Protein 2MT3 (pdb70)

Nearest PDB structures (foldseek):
  2mt3-assembly1_A  TM=6.277E-01  e=4.076E-09  Escherichia coli
  2mt3-assembly1_A  TM=5.924E-01  e=8.903E-10  Escherichia coli
  2mt3-assembly1_A  TM=6.168E-01  e=3.777E-09  Escherichia coli
  2mt3-assembly1_A  TM=5.822E-01  e=3.063E-09  Escherichia coli
  2mt3-assembly1_A  TM=6.015E-01  e=1.129E-09  Escherichia coli

InterPro domains:
  IPR000394 RNA polymerase sigma factor 54 [PF00309] (5-48)
  IPR000394 RNA polymerase sigma factor 54 [PIRSF000774] (1-475)
  IPR000394 RNA polymerase sigma factor 54 [PR00045] (186-203)
  IPR000394 RNA polymerase sigma factor 54 [PR00045] (376-388)
  IPR000394 RNA polymerase sigma factor 54 [PR00045] (392-403)
  IPR000394 RNA polymerase sigma factor 54 [PR00045] (450-468)
  IPR000394 RNA polymerase sigma factor 54 [PS00717] (364-383)
  IPR000394 RNA polymerase sigma factor 54 [PS00718] (455-462)
  IPR000394 RNA polymerase sigma factor 54 [PTHR32248] (1-476)
  IPR000394 RNA polymerase sigma factor 54 [TIGR02395] (9-474)
  IPR007046 RNA polymerase sigma factor 54, core-binding domain [PF04963] (116-303)
  IPR007634 RNA polymerase sigma factor 54, DNA-binding [PF04552] (317-475)
  IPR038709 RNA polymerase sigma-54 factor, core-binding domain superfamily [G3DSA:1.10.10.1330] (121-193)

GO terms:
  GO:0000976 transcription cis-regulatory region binding (F, IPI)
  GO:0001216 DNA-binding transcription activator activity (F, IPI)
  GO:0032993 protein-DNA co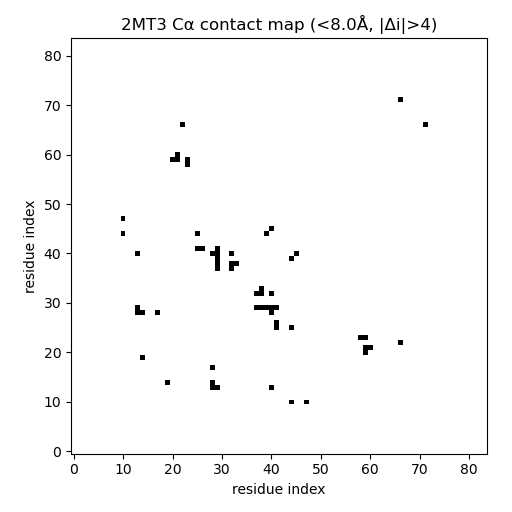mplex (C, IPI)
  GO:0000976 transcription cis-regulatory region binding (F, IMP)
  GO:0001216 DNA-binding transcription activator activity (F, IMP)
  GO:0032993 protein-DNA complex (C, IMP)
  GO:0045893 positive regulation of DNA-templated transcription (P, IDA)

Solvent-accessible surface area: 7852 Å² total; per-residue (Å²): 198,76,73,80,89,61,52,161,60,76,10,140,124,24,74,69,70,63,100,36,64,126,37,94,66,54,69,110,18,5,67,86,50,56,123,135,51,71,124,85,2,142,162,41,12,40,127,76,133,148,81,64,75,131,79,122,118,76,105,155,69,161,164,75,56,115,72,86,79,82,102,167,121,52,77,72,151,155,124,164,121,169,163,237

Organism: Escherichia coli (strain K12) (NCBI:txid83333)

Secondary structure (DSSP, 8-state):
-THHHHTTTHHHHHHHTS-TTS---SSHHHHHHHTTT---HHHHHHHHHHHH-PPTT-S--SS--STTTTT--HHHHT------

Structure (mmCIF, N/CA/C/O backbone):
data_2MT3
#
_entry.id   2MT3
#
loop_
_atom_site.group_PDB
_atom_site.id
_atom_site.type_symbol
_atom_site.label_atom_id
_atom_site.label_alt_id
_atom_site.label_comp_id
_atom_site.label_asym_id
_atom_site.label_entity_id
_atom_site.label_seq_id
_atom_site.pdbx_PDB_ins_code
_atom_site.Cartn_x
_atom_site.Cartn_y
_atom_site.Cartn_z
_atom_site.occupancy
_atom_site.B_iso_or_equiv
_atom_site.auth_seq_id
_atom_site.auth_comp_id
_atom_site.auth_asym_id
_atom_site.auth_atom_id
_atom_site.pdbx_PDB_model_num
ATOM 1 N N . GLU A 1 1 ? -18.666 -0.205 -4.503 1.00 4.00 414 GLU A N 1
ATOM 2 C CA . GLU A 1 1 ? -17.902 -0.206 -5.745 1.00 74.25 414 GLU A CA 1
ATOM 3 C C . GLU A 1 1 ? -17.043 1.050 -5.858 1.00 15.14 414 GLU A C 1
ATOM 4 O O . GLU A 1 1 ? -16.005 1.048 -6.518 1.00 30.11 414 GLU A O 1
ATOM 16 N N . ALA A 1 2 ? -17.486 2.122 -5.208 1.00 25.11 415 ALA A N 1
ATOM 17 C CA . ALA A 1 2 ? -16.758 3.385 -5.233 1.00 23.51 415 ALA A CA 1
ATOM 18 C C . ALA A 1 2 ? -15.544 3.337 -4.311 1.00 63.33 415 ALA A C 1
ATOM 19 O O . ALA A 1 2 ? -14.747 4.274 -4.270 1.00 23.13 415 ALA A O 1
ATOM 26 N N . SER A 1 3 ? -15.410 2.239 -3.573 1.00 43.51 416 SER A N 1
ATOM 27 C CA . SER A 1 3 ? -14.295 2.072 -2.648 1.00 61.22 416 SER A CA 1
ATOM 28 C C . SER A 1 3 ? -12.997 1.804 -3.404 1.00 72.15 416 SER A C 1
ATOM 29 O O . SER A 1 3 ? -11.905 2.027 -2.883 1.00 43.33 416 SER A O 1
ATOM 37 N N . SER A 1 4 ? -13.126 1.323 -4.637 1.00 54.51 417 SER A N 1
ATOM 38 C CA . SER A 1 4 ? -11.965 1.021 -5.465 1.00 61.21 417 SER A CA 1
ATOM 39 C C . SER A 1 4 ? -11.081 2.253 -5.633 1.00 11.25 417 SER A C 1
ATOM 40 O O . SER A 1 4 ? -9.860 2.145 -5.754 1.00 13.33 417 SER A O 1
ATOM 48 N N . THR A 1 5 ? -11.707 3.426 -5.639 1.00 0.24 418 THR A N 1
ATOM 49 C CA . THR A 1 5 ? -10.980 4.680 -5.792 1.00 64.32 418 THR A CA 1
ATOM 50 C C . THR A 1 5 ? -10.412 5.153 -4.459 1.00 22.20 418 THR A C 1
ATOM 51 O O . THR A 1 5 ? -9.433 5.898 -4.420 1.00 21.42 418 THR A O 1
ATOM 62 N N . ALA A 1 6 ? -11.032 4.715 -3.368 1.00 40.02 419 ALA A N 1
ATOM 63 C CA . ALA A 1 6 ? -10.586 5.092 -2.033 1.00 30.04 419 ALA A CA 1
ATOM 64 C C . ALA A 1 6 ? -9.237 4.460 -1.706 1.00 11.53 419 ALA A C 1
ATOM 65 O O . ALA A 1 6 ? -8.467 4.997 -0.909 1.00 2.30 419 ALA A O 1
ATOM 72 N N . ILE A 1 7 ? -8.958 3.318 -2.325 1.00 12.33 420 ILE A N 1
ATOM 73 C CA . ILE A 1 7 ? -7.702 2.615 -2.099 1.00 22.30 420 ILE A CA 1
ATOM 74 C C . ILE A 1 7 ? -6.563 3.257 -2.885 1.00 34.52 420 ILE A C 1
ATOM 75 O O . ILE A 1 7 ? -5.391 3.088 -2.549 1.00 32.14 420 ILE A O 1
ATOM 91 N N . ARG A 1 8 ? -6.917 3.995 -3.932 1.00 31.50 421 ARG A N 1
ATOM 92 C CA . ARG A 1 8 ? -5.925 4.663 -4.766 1.00 32.33 421 ARG A CA 1
ATOM 93 C C . ARG A 1 8 ? -4.986 5.515 -3.917 1.00 34.25 421 ARG A C 1
ATOM 94 O O . ARG A 1 8 ? -3.829 5.727 -4.276 1.00 42.12 421 ARG A O 1
ATOM 115 N N . ALA A 1 9 ? -5.494 6.001 -2.789 1.00 32.45 422 ALA A N 1
ATOM 116 C CA . ALA A 1 9 ? -4.701 6.828 -1.888 1.00 32.12 422 ALA A CA 1
ATOM 117 C C . ALA A 1 9 ? -3.991 5.975 -0.842 1.00 10.53 422 ALA A C 1
ATOM 118 O O . ALA A 1 9 ? -2.962 6.375 -0.295 1.00 62.42 422 ALA A O 1
ATOM 125 N N . LEU A 1 10 ? -4.546 4.801 -0.567 1.00 35.45 423 LEU A N 1
ATOM 126 C CA . LEU A 1 10 ? -3.966 3.891 0.415 1.00 11.15 423 LEU A CA 1
ATOM 127 C C . LEU A 1 10 ? -2.526 3.543 0.051 1.00 14.23 423 LEU A C 1
ATOM 128 O O . LEU A 1 10 ? -1.625 3.630 0.886 1.00 75.02 423 LEU A O 1
ATOM 144 N N . VAL A 1 11 ? -2.316 3.151 -1.201 1.00 75.23 424 VAL A N 1
ATOM 145 C CA . VAL A 1 11 ? -0.986 2.793 -1.677 1.00 63.05 424 VAL A CA 1
ATOM 146 C C . VAL A 1 11 ? -0.025 3.970 -1.559 1.00 4.41 424 VAL A C 1
ATOM 147 O O . VAL A 1 11 ? 1.194 3.797 -1.582 1.00 61.43 424 VAL A O 1
ATOM 160 N N . LYS A 1 12 ? -0.581 5.170 -1.431 1.00 3.40 425 LYS A N 1
ATOM 161 C CA . LYS A 1 12 ? 0.226 6.379 -1.307 1.00 32.34 425 LYS A CA 1
ATOM 162 C C . LYS A 1 12 ? 0.738 6.546 0.120 1.00 10.53 425 LYS A C 1
ATOM 163 O O . LYS A 1 12 ? 1.803 7.121 0.345 1.00 4.02 425 LYS A O 1
ATOM 182 N N . LYS A 1 13 ? -0.027 6.040 1.082 1.00 43.31 426 LYS A N 1
ATOM 183 C CA . LYS A 1 13 ? 0.350 6.131 2.487 1.00 3.24 426 LYS A CA 1
ATOM 184 C C . LYS A 1 13 ? 1.590 5.290 2.774 1.00 72.52 426 LYS A C 1
ATOM 185 O O . LYS A 1 13 ? 2.409 5.642 3.623 1.00 23.23 426 LYS A O 1
ATOM 204 N N . LEU A 1 14 ? 1.722 4.177 2.060 1.00 51.35 427 LEU A N 1
ATOM 205 C CA . LEU A 1 14 ? 2.863 3.286 2.236 1.00 61.21 427 LEU A CA 1
ATOM 206 C C . LEU A 1 14 ? 4.173 4.017 1.961 1.00 1.34 427 LEU A C 1
ATOM 207 O O . LEU A 1 14 ? 5.240 3.586 2.400 1.00 12.02 427 LEU A O 1
ATOM 223 N N . ILE A 1 15 ? 4.084 5.126 1.235 1.00 4.41 428 ILE A N 1
ATOM 224 C CA . ILE A 1 15 ? 5.262 5.919 0.905 1.00 2.35 428 ILE A CA 1
ATOM 225 C C . ILE A 1 15 ? 5.148 7.333 1.466 1.00 31.21 428 ILE A C 1
ATOM 226 O O . ILE A 1 15 ? 6.119 8.089 1.474 1.00 20.43 428 ILE A O 1
ATOM 242 N N . ALA A 1 16 ? 3.955 7.682 1.936 1.00 51.52 429 ALA A N 1
ATOM 243 C CA . ALA A 1 16 ? 3.714 9.004 2.502 1.00 22.32 429 ALA A CA 1
ATOM 244 C C . ALA A 1 16 ? 4.221 9.086 3.938 1.00 44.20 429 ALA A C 1
ATOM 245 O O . ALA A 1 16 ? 4.571 10.162 4.422 1.00 45.23 429 ALA A O 1
ATOM 252 N N . ALA A 1 17 ? 4.257 7.943 4.614 1.00 24.25 430 ALA A N 1
ATOM 253 C CA . ALA A 1 17 ? 4.723 7.886 5.995 1.00 50.14 430 ALA A CA 1
ATOM 254 C C . ALA A 1 17 ? 6.051 7.144 6.096 1.00 61.32 430 ALA A C 1
ATOM 255 O O . ALA A 1 17 ? 6.272 6.374 7.030 1.00 71.21 430 ALA A O 1
ATOM 262 N N . GLU A 1 18 ? 6.931 7.380 5.128 1.00 3.10 431 GLU A N 1
ATOM 263 C CA . GLU A 1 18 ? 8.237 6.731 5.109 1.00 42.51 431 GLU A CA 1
ATOM 264 C C . GLU A 1 18 ? 9.287 7.640 4.475 1.00 74.12 431 GLU A C 1
ATOM 265 O O . GLU A 1 18 ? 9.006 8.789 4.139 1.00 40.45 431 GLU A O 1
ATOM 277 N N . ASN A 1 19 ? 10.497 7.114 4.315 1.00 0.45 432 ASN A N 1
ATOM 278 C CA . ASN A 1 19 ? 11.590 7.878 3.723 1.00 34.40 432 ASN A CA 1
ATOM 279 C C . ASN A 1 19 ? 11.994 7.291 2.374 1.00 53.02 432 ASN A C 1
ATOM 280 O O . ASN A 1 19 ? 13.037 6.653 2.234 1.00 62.40 432 ASN A O 1
ATOM 291 N N . PRO A 1 20 ? 11.149 7.512 1.356 1.00 41.14 433 PRO A N 1
ATOM 292 C CA . PRO A 1 20 ? 11.397 7.015 -0.001 1.00 3.10 433 PRO A CA 1
ATOM 293 C C . PRO A 1 20 ? 12.558 7.735 -0.679 1.00 10.22 433 PRO A C 1
ATOM 294 O O . PRO A 1 20 ? 12.918 7.422 -1.813 1.00 73.31 433 PRO A O 1
ATOM 305 N N . ALA A 1 21 ? 13.140 8.701 0.024 1.00 42.42 434 ALA A N 1
ATOM 306 C CA . ALA A 1 21 ? 14.262 9.464 -0.510 1.00 10.13 434 ALA A CA 1
ATOM 307 C C . ALA A 1 21 ? 15.312 8.542 -1.119 1.00 64.13 434 ALA A C 1
ATOM 308 O O . ALA A 1 21 ? 15.524 8.541 -2.332 1.00 44.02 434 ALA A O 1
ATOM 315 N N . LYS A 1 22 ? 15.969 7.758 -0.271 1.00 34.22 435 LYS A N 1
ATOM 316 C CA . LYS A 1 22 ? 16.997 6.830 -0.725 1.00 63.22 435 LYS A CA 1
ATOM 317 C C . LYS A 1 22 ? 16.372 5.561 -1.296 1.00 52.35 435 LYS A C 1
ATOM 318 O O . LYS A 1 22 ? 16.537 5.234 -2.472 1.00 30.02 435 LYS A O 1
ATOM 337 N N . PRO A 1 23 ? 15.635 4.830 -0.448 1.00 31.35 436 PRO A N 1
ATOM 338 C CA . PRO A 1 23 ? 14.968 3.587 -0.847 1.00 21.32 436 PRO A CA 1
ATOM 339 C C . PRO A 1 23 ? 13.803 3.834 -1.799 1.00 62.12 436 PRO A C 1
ATOM 340 O O . PRO A 1 23 ? 13.470 4.980 -2.104 1.00 73.34 436 PRO A O 1
ATOM 351 N N . LEU A 1 24 ? 13.187 2.753 -2.266 1.00 3.42 437 LEU A N 1
ATOM 352 C CA . LEU A 1 24 ? 12.058 2.853 -3.184 1.00 60.00 437 LEU A CA 1
ATOM 353 C C . LEU A 1 24 ? 11.490 1.473 -3.500 1.00 13.20 437 LEU A C 1
ATOM 354 O O . LEU A 1 24 ? 10.937 1.250 -4.577 1.00 40.20 437 LEU A O 1
ATOM 370 N N . SER A 1 25 ? 11.628 0.551 -2.553 1.00 33.12 438 SER A N 1
ATOM 371 C CA . SER A 1 25 ? 11.129 -0.808 -2.731 1.00 5.14 438 SER A CA 1
ATOM 372 C C . SER A 1 25 ? 10.148 -1.176 -1.622 1.00 23.21 438 SER A C 1
ATOM 373 O O . SER A 1 25 ? 10.040 -0.475 -0.615 1.00 62.44 438 SER A O 1
ATOM 381 N N . ASP A 1 26 ? 9.435 -2.280 -1.814 1.00 62.45 439 ASP A N 1
ATOM 382 C CA . ASP A 1 26 ? 8.463 -2.744 -0.831 1.00 50.14 439 ASP A CA 1
ATOM 383 C C . ASP A 1 26 ? 9.158 -3.188 0.452 1.00 14.12 439 ASP A C 1
ATOM 384 O O . ASP A 1 26 ? 10.290 -2.791 0.726 1.00 1.22 439 ASP A O 1
ATOM 393 N N . SER A 1 27 ? 8.471 -4.013 1.236 1.00 15.30 440 SER A N 1
ATOM 394 C CA . SER A 1 27 ? 9.019 -4.507 2.493 1.00 3.14 440 SER A CA 1
ATOM 395 C C . SER A 1 27 ? 8.986 -3.421 3.565 1.00 73.13 440 SER A C 1
ATOM 396 O O . SER A 1 27 ? 8.295 -3.551 4.576 1.00 41.32 440 SER A O 1
ATOM 404 N N . LYS A 1 28 ? 9.737 -2.350 3.336 1.00 41.52 441 LYS A N 1
ATOM 405 C CA . LYS A 1 28 ? 9.794 -1.239 4.279 1.00 43.12 441 LYS A CA 1
ATOM 406 C C . LYS A 1 28 ? 8.392 -0.783 4.668 1.00 52.54 441 LYS A C 1
ATOM 407 O O . LYS A 1 28 ? 8.041 -0.757 5.848 1.00 21.22 441 LYS A O 1
ATOM 426 N N . LEU A 1 29 ? 7.593 -0.424 3.669 1.00 61.15 442 LEU A N 1
ATOM 427 C CA . LEU A 1 29 ? 6.227 0.030 3.906 1.00 2.00 442 LEU A CA 1
ATOM 428 C C . LEU A 1 29 ? 5.439 -1.006 4.701 1.00 25.13 442 LEU A C 1
ATOM 429 O O . LEU A 1 29 ? 4.578 -0.661 5.511 1.00 41.51 442 LEU A O 1
ATOM 445 N N . THR A 1 30 ? 5.742 -2.279 4.467 1.00 35.41 443 THR A N 1
ATOM 446 C CA . THR A 1 30 ? 5.063 -3.366 5.162 1.00 61.22 443 THR A CA 1
ATOM 447 C C . THR A 1 30 ? 5.612 -3.544 6.573 1.00 71.23 443 THR A C 1
ATOM 448 O O . THR A 1 30 ? 4.973 -4.162 7.424 1.00 31.31 443 THR A O 1
ATOM 459 N N . SER A 1 31 ? 6.799 -2.998 6.814 1.00 25.11 444 SER A N 1
ATOM 460 C CA . SER A 1 31 ? 7.436 -3.100 8.122 1.00 12.42 444 SER A CA 1
ATOM 461 C C . SER A 1 31 ? 6.612 -2.378 9.185 1.00 71.35 444 SER A C 1
ATOM 462 O O . SER A 1 31 ? 6.252 -2.960 10.209 1.00 4.21 444 SER A O 1
ATOM 470 N N . LEU A 1 32 ? 6.316 -1.108 8.933 1.00 42.11 445 LEU A N 1
ATOM 471 C CA . LEU A 1 32 ? 5.534 -0.305 9.867 1.00 44.12 445 LEU A CA 1
ATOM 472 C C . LEU A 1 32 ? 4.202 -0.978 10.181 1.00 40.24 445 LEU A C 1
ATOM 473 O O . LEU A 1 32 ? 3.652 -0.812 11.270 1.00 31.02 445 LEU A O 1
ATOM 489 N N . LEU A 1 33 ? 3.689 -1.739 9.220 1.00 21.14 446 LEU A N 1
ATOM 490 C CA . LEU A 1 33 ? 2.422 -2.440 9.395 1.00 73.13 446 LEU A CA 1
ATOM 491 C C . LEU A 1 33 ? 2.627 -3.761 10.129 1.00 74.44 446 LEU A C 1
ATOM 492 O O . LEU A 1 33 ? 1.790 -4.173 10.932 1.00 11.23 446 LEU A O 1
ATOM 508 N N . SER A 1 34 ? 3.746 -4.421 9.848 1.00 50.11 447 SER A N 1
ATOM 509 C CA . SER A 1 34 ? 4.060 -5.697 10.480 1.00 5.32 447 SER A CA 1
ATOM 510 C C . SER A 1 34 ? 4.467 -5.496 11.937 1.00 41.41 447 SER A C 1
ATOM 511 O O . SER A 1 34 ? 4.546 -6.452 12.708 1.00 53.55 447 SER A O 1
ATOM 519 N N . GLU A 1 35 ? 4.724 -4.244 12.306 1.00 62.54 448 GLU A N 1
ATOM 520 C CA . GLU A 1 35 ? 5.124 -3.918 13.669 1.00 14.54 448 GLU A CA 1
ATOM 521 C C . GLU A 1 35 ? 4.093 -4.424 14.674 1.00 12.33 448 GLU A C 1
ATOM 522 O O . GLU A 1 35 ? 4.432 -4.765 15.807 1.00 71.41 448 GLU A O 1
ATOM 534 N N . GLN A 1 36 ? 2.834 -4.468 14.250 1.00 11.35 449 GLN A N 1
ATOM 535 C CA . GLN A 1 36 ? 1.754 -4.931 15.113 1.00 14.45 449 GLN A CA 1
ATOM 536 C C . GLN A 1 36 ? 1.321 -6.343 14.734 1.00 52.11 449 GLN A C 1
ATOM 537 O O . GLN A 1 36 ? 0.828 -7.098 15.571 1.00 53.12 449 GLN A O 1
ATOM 551 N N . GLY A 1 37 ? 1.509 -6.693 13.465 1.00 34.51 450 GLY A N 1
ATOM 552 C CA . GLY A 1 37 ? 1.132 -8.014 12.997 1.00 74.31 450 GLY A CA 1
ATOM 553 C C . GLY A 1 37 ? 0.492 -7.982 11.623 1.00 13.31 450 GLY A C 1
ATOM 554 O O . GLY A 1 37 ? 0.216 -9.028 11.035 1.00 51.32 450 GLY A O 1
ATOM 558 N N . ILE A 1 38 ? 0.254 -6.779 11.112 1.00 54.24 451 ILE A N 1
ATOM 559 C CA . ILE A 1 38 ? -0.359 -6.615 9.799 1.00 64.01 451 ILE A CA 1
ATOM 560 C C . ILE A 1 38 ? 0.551 -7.149 8.698 1.00 72.53 451 ILE A C 1
ATOM 561 O O . ILE A 1 38 ? 1.771 -7.193 8.853 1.00 32.42 451 ILE A O 1
ATOM 577 N N . MET A 1 39 ? -0.052 -7.553 7.584 1.00 22.32 452 MET A N 1
ATOM 578 C CA . MET A 1 39 ? 0.704 -8.082 6.455 1.00 65.00 452 MET A CA 1
ATOM 579 C C . MET A 1 39 ? -0.154 -8.118 5.195 1.00 72.52 452 MET A C 1
ATOM 580 O O . MET A 1 39 ? -0.579 -9.186 4.751 1.00 4.34 452 MET A O 1
ATOM 594 N N . VAL A 1 40 ? -0.407 -6.946 4.622 1.00 0.20 453 VAL A N 1
ATOM 595 C CA . VAL A 1 40 ? -1.214 -6.844 3.412 1.00 35.13 453 VAL A CA 1
ATOM 596 C C . VAL A 1 40 ? -0.476 -6.077 2.321 1.00 24.33 453 VAL A C 1
ATOM 597 O O . VAL A 1 40 ? -0.501 -6.461 1.152 1.00 33.44 453 VAL A O 1
ATOM 610 N N . ALA A 1 41 ? 0.183 -4.991 2.712 1.00 50.04 454 ALA A N 1
ATOM 611 C CA . ALA A 1 41 ? 0.932 -4.171 1.767 1.00 33.12 454 ALA A CA 1
ATOM 612 C C . ALA A 1 41 ? 1.842 -5.030 0.896 1.00 51.11 454 ALA A C 1
ATOM 613 O O . ALA A 1 41 ? 2.145 -4.672 -0.243 1.00 30.44 454 ALA A O 1
ATOM 620 N N . ARG A 1 42 ? 2.275 -6.163 1.438 1.00 23.21 455 ARG A N 1
ATOM 621 C CA . ARG A 1 42 ? 3.153 -7.072 0.710 1.00 12.22 455 ARG A CA 1
ATOM 622 C C . ARG A 1 42 ? 2.592 -7.375 -0.676 1.00 71.21 455 ARG A C 1
ATOM 623 O O . ARG A 1 42 ? 3.185 -7.008 -1.690 1.00 61.25 455 ARG A O 1
ATOM 644 N N . ARG A 1 43 ? 1.446 -8.048 -0.711 1.00 2.20 456 ARG A N 1
ATOM 645 C CA . ARG A 1 43 ? 0.806 -8.402 -1.972 1.00 63.12 456 ARG A CA 1
ATOM 646 C C . ARG A 1 43 ? -0.078 -7.263 -2.472 1.00 21.31 456 ARG A C 1
ATOM 647 O O . ARG A 1 43 ? -0.231 -7.064 -3.678 1.00 4.24 456 ARG A O 1
ATOM 668 N N . THR A 1 44 ? -0.660 -6.518 -1.537 1.00 24.41 457 THR A N 1
ATOM 669 C CA . THR A 1 44 ? -1.530 -5.401 -1.882 1.00 23.24 457 THR A CA 1
ATOM 670 C C . THR A 1 44 ? -0.791 -4.368 -2.724 1.00 64.35 457 THR A C 1
ATOM 671 O O . THR A 1 44 ? -1.162 -4.104 -3.868 1.00 35.21 457 THR A O 1
ATOM 682 N N . VAL A 1 45 ? 0.259 -3.787 -2.153 1.00 43.40 458 VAL A N 1
ATOM 683 C CA . VAL A 1 45 ? 1.052 -2.783 -2.853 1.00 64.21 458 VAL A CA 1
ATOM 684 C C . VAL A 1 45 ? 1.457 -3.272 -4.240 1.00 14.44 458 VAL A C 1
ATOM 685 O O . VAL A 1 45 ? 1.369 -2.532 -5.219 1.00 72.02 458 VAL A O 1
ATOM 698 N N . ALA A 1 46 ? 1.899 -4.522 -4.315 1.00 25.45 459 ALA A N 1
ATOM 699 C CA . ALA A 1 46 ? 2.315 -5.111 -5.582 1.00 0.04 459 ALA A CA 1
ATOM 700 C C . ALA A 1 46 ? 1.137 -5.236 -6.542 1.00 12.44 459 ALA A C 1
ATOM 701 O O . ALA A 1 46 ? 1.270 -4.986 -7.740 1.00 34.20 459 ALA A O 1
ATOM 708 N N . LYS A 1 47 ? -0.017 -5.624 -6.008 1.00 45.21 460 LYS A N 1
ATOM 709 C CA . LYS A 1 47 ? -1.220 -5.781 -6.817 1.00 25.42 460 LYS A CA 1
ATOM 710 C C . LYS A 1 47 ? -1.631 -4.453 -7.444 1.00 74.51 460 LYS A C 1
ATOM 711 O O . LYS A 1 47 ? -1.980 -4.395 -8.623 1.00 54.24 460 LYS A O 1
ATOM 730 N N . TYR A 1 48 ? -1.587 -3.390 -6.649 1.00 70.13 461 TYR A N 1
ATOM 731 C CA . TYR A 1 48 ? -1.957 -2.063 -7.127 1.00 5.01 461 TYR A CA 1
ATOM 732 C C . TYR A 1 48 ? -0.836 -1.453 -7.963 1.00 65.31 461 TYR A C 1
ATOM 733 O O . TYR A 1 48 ? -1.080 -0.623 -8.839 1.00 33.23 461 TYR A O 1
ATOM 751 N N . ARG A 1 49 ? 0.395 -1.872 -7.686 1.00 60.14 462 ARG A N 1
ATOM 752 C CA . ARG A 1 49 ? 1.555 -1.368 -8.412 1.00 12.13 462 ARG A CA 1
ATOM 753 C C . ARG A 1 49 ? 1.351 -1.494 -9.919 1.00 15.44 462 ARG A C 1
ATOM 754 O O . ARG A 1 49 ? 1.536 -0.531 -10.662 1.00 4.43 462 ARG A O 1
ATOM 775 N N . GLU A 1 50 ? 0.968 -2.687 -10.361 1.00 74.23 463 GLU A N 1
ATOM 776 C CA . GLU A 1 50 ? 0.740 -2.938 -11.779 1.00 73.25 463 GLU A CA 1
ATOM 777 C C . GLU A 1 50 ? -0.418 -2.093 -12.302 1.00 75.33 463 GLU A C 1
ATOM 778 O O . GLU A 1 50 ? -0.514 -1.824 -13.500 1.00 25.23 463 GLU A O 1
ATOM 790 N N . SER A 1 51 ? -1.297 -1.679 -11.395 1.00 53.54 464 SER A N 1
ATOM 791 C CA . SER A 1 51 ? -2.452 -0.868 -11.765 1.00 21.05 464 SER A CA 1
ATOM 792 C C . SER A 1 51 ? -2.053 0.593 -11.952 1.00 22.41 464 SER A C 1
ATOM 793 O O . SER A 1 51 ? -2.268 1.176 -13.015 1.00 73.22 464 SER A O 1
ATOM 801 N N . LEU A 1 52 ? -1.470 1.178 -10.912 1.00 20.04 465 LEU A N 1
ATOM 802 C CA . LEU A 1 52 ? -1.040 2.571 -10.960 1.00 3.13 465 LEU A CA 1
ATOM 803 C C . LEU A 1 52 ? -0.056 2.798 -12.103 1.00 55.25 465 LEU A C 1
ATOM 804 O O . LEU A 1 52 ? -0.228 3.712 -12.911 1.00 21.35 465 LEU A O 1
ATOM 820 N N . SER A 1 53 ? 0.973 1.960 -12.168 1.00 32.54 466 SER A N 1
ATOM 821 C CA . SER A 1 53 ? 1.985 2.070 -13.212 1.00 34.32 466 SER A CA 1
ATOM 822 C C . SER A 1 53 ? 2.529 3.493 -13.293 1.00 31.41 466 SER A C 1
ATOM 823 O O . SER A 1 53 ? 2.136 4.270 -14.163 1.00 41.23 466 SER A O 1
ATOM 831 N N . ILE A 1 54 ? 3.435 3.826 -12.380 1.00 31.31 467 ILE A N 1
ATOM 832 C CA . ILE A 1 54 ? 4.034 5.154 -12.348 1.00 62.02 467 ILE A CA 1
ATOM 833 C C . ILE A 1 54 ? 4.896 5.398 -13.582 1.00 64.31 467 ILE A C 1
ATOM 834 O O . ILE A 1 54 ? 5.556 4.495 -14.097 1.00 24.10 467 ILE A O 1
ATOM 850 N N . PRO A 1 55 ? 4.894 6.648 -14.068 1.00 75.34 468 PRO A N 1
ATOM 851 C CA . PRO A 1 55 ? 5.672 7.041 -15.247 1.00 23.44 468 PRO A CA 1
ATOM 852 C C . PRO A 1 55 ? 7.173 7.045 -14.975 1.00 13.15 468 PRO A C 1
ATOM 853 O O . PRO A 1 55 ? 7.621 6.971 -13.830 1.00 73.42 468 PRO A O 1
ATOM 864 N N . PRO A 1 56 ? 7.970 7.135 -16.050 1.00 14.13 469 PRO A N 1
ATOM 865 C CA . PRO A 1 56 ? 9.432 7.153 -15.952 1.00 21.42 469 PRO A CA 1
ATOM 866 C C . PRO A 1 56 ? 9.956 8.444 -15.333 1.00 43.14 469 PRO A C 1
ATOM 867 O O . PRO A 1 56 ? 9.203 9.396 -15.130 1.00 2.32 469 PRO A O 1
ATOM 878 N N . SER A 1 57 ? 11.252 8.470 -15.037 1.00 72.20 470 SER A N 1
ATOM 879 C CA . SER A 1 57 ? 11.876 9.644 -14.439 1.00 31.14 470 SER A CA 1
ATOM 880 C C . SER A 1 57 ? 11.307 9.913 -13.049 1.00 31.33 470 SER A C 1
ATOM 881 O O . SER A 1 57 ? 11.492 10.992 -12.489 1.00 15.32 470 SER A O 1
ATOM 889 N N . ASN A 1 58 ? 10.614 8.921 -12.498 1.00 54.33 471 ASN A N 1
ATOM 890 C CA . ASN A 1 58 ? 10.016 9.050 -11.174 1.00 62.30 471 ASN A CA 1
ATOM 891 C C . ASN A 1 58 ? 10.520 7.952 -10.241 1.00 52.43 471 ASN A C 1
ATOM 892 O O . ASN A 1 58 ? 9.841 7.577 -9.286 1.00 52.11 471 ASN A O 1
ATOM 903 N N . GLN A 1 59 ? 11.714 7.443 -10.526 1.00 2.51 472 GLN A N 1
ATOM 904 C CA . GLN A 1 59 ? 12.308 6.389 -9.712 1.00 43.35 472 GLN A CA 1
ATOM 905 C C . GLN A 1 59 ? 13.030 6.976 -8.504 1.00 20.13 472 GLN A C 1
ATOM 906 O O . GLN A 1 59 ? 13.271 6.282 -7.516 1.00 4.02 472 GLN A O 1
ATOM 920 N N . ARG A 1 60 ? 13.372 8.257 -8.589 1.00 43.25 473 ARG A N 1
ATOM 921 C CA . ARG A 1 60 ? 14.068 8.936 -7.503 1.00 50.52 473 ARG A CA 1
ATOM 922 C C . ARG A 1 60 ? 15.390 8.244 -7.187 1.00 63.32 473 ARG A C 1
ATOM 923 O O . ARG A 1 60 ? 15.702 7.977 -6.026 1.00 63.24 473 ARG A O 1
ATOM 944 N N . LYS A 1 61 ? 16.164 7.954 -8.228 1.00 1.32 474 LYS A N 1
ATOM 945 C CA . LYS A 1 61 ? 17.453 7.293 -8.063 1.00 2.21 474 LYS A CA 1
ATOM 946 C C . LYS A 1 61 ? 18.405 7.667 -9.195 1.00 72.51 474 LYS A C 1
ATOM 947 O O . LYS A 1 61 ? 18.413 7.027 -10.247 1.00 14.33 474 LYS A O 1
ATOM 966 N N . GLN A 1 62 ? 19.206 8.703 -8.971 1.00 53.43 475 GLN A N 1
ATOM 967 C CA . GLN A 1 62 ? 20.161 9.160 -9.973 1.00 44.03 475 GLN A CA 1
ATOM 968 C C . GLN A 1 62 ? 21.040 8.009 -10.452 1.00 72.12 475 GLN A C 1
ATOM 969 O O . GLN A 1 62 ? 20.871 7.506 -11.564 1.00 35.54 475 GLN A O 1
ATOM 983 N N . LEU A 1 63 ? 21.978 7.597 -9.607 1.00 65.44 476 LEU A N 1
ATOM 984 C CA . LEU A 1 63 ? 22.885 6.504 -9.944 1.00 53.14 476 LEU A CA 1
ATOM 985 C C . LEU A 1 63 ? 23.471 5.874 -8.685 1.00 14.53 476 LEU A C 1
ATOM 986 O O . LEU A 1 63 ? 24.680 5.668 -8.586 1.00 2.31 476 LEU A O 1
ATOM 1002 N N . VAL A 1 64 ? 22.604 5.569 -7.724 1.00 21.00 477 VAL A N 1
ATOM 1003 C CA . VAL A 1 64 ? 23.035 4.959 -6.472 1.00 11.45 477 VAL A CA 1
ATOM 1004 C C . VAL A 1 64 ? 22.039 3.905 -6.002 1.00 55.31 477 VAL A C 1
ATOM 1005 O O . VAL A 1 64 ? 20.829 4.064 -6.165 1.00 61.40 477 VAL A O 1
ATOM 1018 N N . ALA A 1 65 ? 22.555 2.829 -5.418 1.00 42.11 478 ALA A N 1
ATOM 1019 C CA . ALA A 1 65 ? 21.711 1.749 -4.922 1.00 52.43 478 ALA A CA 1
ATOM 1020 C C . ALA A 1 65 ? 22.519 0.756 -4.094 1.00 42.23 478 ALA A C 1
ATOM 1021 O O . ALA A 1 65 ? 23.221 -0.094 -4.640 1.00 32.54 478 ALA A O 1
ATOM 1028 N N . ASN A 1 66 ? 22.416 0.871 -2.774 1.00 41.42 479 ASN A N 1
ATOM 1029 C CA . ASN A 1 66 ? 23.139 -0.016 -1.871 1.00 22.22 479 ASN A CA 1
ATOM 1030 C C . ASN A 1 66 ? 22.190 -1.014 -1.213 1.00 44.41 479 ASN A C 1
ATOM 1031 O O . ASN A 1 66 ? 22.473 -2.210 -1.156 1.00 24.24 479 ASN A O 1
ATOM 1042 N N . SER A 1 67 ? 21.063 -0.512 -0.719 1.00 1.04 480 SER A N 1
ATOM 1043 C CA . SER A 1 67 ? 20.073 -1.358 -0.062 1.00 4.10 480 SER A CA 1
ATOM 1044 C C . SER A 1 67 ? 19.573 -2.444 -1.009 1.00 72.04 480 SER A C 1
ATOM 1045 O O . SER A 1 67 ? 19.060 -3.475 -0.574 1.00 22.01 480 SER A O 1
ATOM 1053 N N . SER A 1 68 ? 19.725 -2.204 -2.308 1.00 24.22 481 SER A N 1
ATOM 1054 C CA . SER A 1 68 ? 19.286 -3.159 -3.318 1.00 72.14 481 SER A CA 1
ATOM 1055 C C . SER A 1 68 ? 20.344 -4.234 -3.546 1.00 72.44 481 SER A C 1
ATOM 1056 O O . SER A 1 68 ? 20.059 -5.291 -4.110 1.00 23.22 481 SER A O 1
ATOM 1064 N N . SER A 1 69 ? 21.566 -3.956 -3.104 1.00 61.23 482 SER A N 1
ATOM 1065 C CA . SER A 1 69 ? 22.669 -4.897 -3.263 1.00 11.01 482 SER A CA 1
ATOM 1066 C C . SER A 1 69 ? 22.887 -5.699 -1.984 1.00 32.23 482 SER A C 1
ATOM 1067 O O . SER A 1 69 ? 23.368 -6.832 -2.022 1.00 14.13 482 SER A O 1
ATOM 1075 N N . VAL A 1 70 ? 22.529 -5.103 -0.851 1.00 23.14 483 VAL A N 1
ATOM 1076 C CA . VAL A 1 70 ? 22.684 -5.761 0.441 1.00 20.03 483 VAL A CA 1
ATOM 1077 C C . VAL A 1 70 ? 21.928 -7.084 0.478 1.00 33.23 483 VAL A C 1
ATOM 1078 O O . VAL A 1 70 ? 22.247 -7.972 1.270 1.00 52.53 483 VAL A O 1
ATOM 1091 N N . ASP A 1 71 ? 20.924 -7.210 -0.383 1.00 43.22 484 ASP A N 1
ATOM 1092 C CA . ASP A 1 71 ? 20.122 -8.426 -0.451 1.00 3.12 484 ASP A CA 1
ATOM 1093 C C . ASP A 1 71 ? 19.590 -8.803 0.928 1.00 32.01 484 ASP A C 1
ATOM 1094 O O . ASP A 1 71 ? 19.868 -9.889 1.437 1.00 14.04 484 ASP A O 1
ATOM 1103 N N . LYS A 1 72 ? 18.824 -7.899 1.528 1.00 13.45 485 LYS A N 1
ATOM 1104 C CA . LYS A 1 72 ? 18.251 -8.135 2.849 1.00 43.15 485 LYS A CA 1
ATOM 1105 C C . LYS A 1 72 ? 17.204 -9.243 2.797 1.00 3.12 485 LYS A C 1
ATOM 1106 O O . LYS A 1 72 ? 16.065 -9.016 2.386 1.00 23.35 485 LYS A O 1
ATOM 1125 N N . LEU A 1 73 ? 17.596 -10.441 3.217 1.00 1.34 486 LEU A N 1
ATOM 1126 C CA . LEU A 1 73 ? 16.690 -11.584 3.221 1.00 64.31 486 LEU A CA 1
ATOM 1127 C C . LEU A 1 73 ? 16.575 -12.183 4.619 1.00 71.31 486 LEU A C 1
ATOM 1128 O O . LEU A 1 73 ? 16.212 -13.348 4.778 1.00 74.34 486 LEU A O 1
ATOM 1144 N N . ALA A 1 74 ? 16.885 -11.378 5.630 1.00 54.24 487 ALA A N 1
ATOM 1145 C CA . ALA A 1 74 ? 16.811 -11.827 7.014 1.00 5.14 487 ALA A CA 1
ATOM 1146 C C . ALA A 1 74 ? 15.364 -12.021 7.453 1.00 51.02 487 ALA A C 1
ATOM 1147 O O . ALA A 1 74 ? 15.087 -12.744 8.409 1.00 11.13 487 ALA A O 1
ATOM 1154 N N . ALA A 1 75 ? 14.445 -11.370 6.748 1.00 74.14 488 ALA A N 1
ATOM 1155 C CA . ALA A 1 75 ? 13.025 -11.472 7.064 1.00 63.53 488 ALA A CA 1
ATOM 1156 C C . ALA A 1 75 ? 12.526 -12.903 6.889 1.00 53.42 488 ALA A C 1
ATOM 1157 O O . ALA A 1 75 ? 11.868 -13.453 7.772 1.00 41.45 488 ALA A O 1
ATOM 1164 N N . ALA A 1 76 ? 12.842 -13.499 5.744 1.00 72.00 489 ALA A N 1
ATOM 1165 C CA . ALA A 1 76 ? 12.426 -14.866 5.454 1.00 11.33 489 ALA A CA 1
ATOM 1166 C C . ALA A 1 76 ? 13.006 -15.843 6.471 1.00 34.12 489 ALA A C 1
ATOM 1167 O O . ALA A 1 76 ? 12.392 -16.863 6.787 1.00 35.04 489 ALA A O 1
ATOM 1174 N N . LEU A 1 77 ? 14.191 -15.526 6.980 1.00 62.32 490 LEU A N 1
ATOM 1175 C CA . LEU A 1 77 ? 14.855 -16.377 7.961 1.00 32.53 490 LEU A CA 1
ATOM 1176 C C . LEU A 1 77 ? 13.990 -16.549 9.206 1.00 22.42 490 LEU A C 1
ATOM 1177 O O . LEU A 1 77 ? 14.095 -17.551 9.912 1.00 24.54 490 LEU A O 1
ATOM 1193 N N . GLU A 1 78 ? 13.135 -15.566 9.467 1.00 52.32 491 GLU A N 1
ATOM 1194 C CA . GLU A 1 78 ? 12.251 -15.610 10.626 1.00 41.11 491 GLU A CA 1
ATOM 1195 C C . GLU A 1 78 ? 10.839 -16.022 10.218 1.00 4.04 491 GLU A C 1
ATOM 1196 O O . GLU A 1 78 ? 9.867 -15.709 10.905 1.00 15.24 491 GLU A O 1
ATOM 1208 N N . HIS A 1 79 ? 10.736 -16.726 9.096 1.00 54.14 492 HIS A N 1
ATOM 1209 C CA . HIS A 1 79 ? 9.443 -17.181 8.596 1.00 63.54 492 HIS A CA 1
ATOM 1210 C C . HIS A 1 79 ? 9.078 -18.538 9.190 1.00 23.23 492 HIS A C 1
ATOM 1211 O O . HIS A 1 79 ? 9.725 -19.547 8.905 1.00 55.12 492 HIS A O 1
ATOM 1225 N N . HIS A 1 80 ? 8.039 -18.555 10.019 1.00 22.42 493 HIS A N 1
ATOM 1226 C CA . HIS A 1 80 ? 7.588 -19.789 10.655 1.00 44.45 493 HIS A CA 1
ATOM 1227 C C . HIS A 1 80 ? 6.255 -19.578 11.365 1.00 12.30 493 HIS A C 1
ATOM 1228 O O . HIS A 1 80 ? 6.014 -20.138 12.435 1.00 4.31 493 HIS A O 1
ATOM 1242 N N . HIS A 1 81 ? 5.391 -18.766 10.763 1.00 1.24 494 HIS A N 1
ATOM 1243 C CA . HIS A 1 81 ? 4.082 -18.481 11.339 1.00 15.20 494 HIS A CA 1
ATOM 1244 C C . HIS A 1 81 ? 3.268 -19.762 11.499 1.00 11.50 494 HIS A C 1
ATOM 1245 O O . HIS A 1 81 ? 3.594 -20.794 10.912 1.00 51.33 494 HIS A O 1
ATOM 1259 N N . HIS A 1 82 ? 2.208 -19.688 12.298 1.00 2.12 495 HIS A N 1
ATOM 1260 C CA . HIS A 1 82 ? 1.348 -20.842 12.536 1.00 40.35 495 HIS A CA 1
ATOM 1261 C C . HIS A 1 82 ? 0.058 -20.423 13.234 1.00 52.12 495 HIS A C 1
ATOM 1262 O O . HIS A 1 82 ? 0.087 -19.861 14.329 1.00 33.34 495 HIS A O 1
ATOM 1276 N N . HIS A 1 83 ? -1.073 -20.699 12.592 1.00 32.12 496 HIS A N 1
ATOM 1277 C CA . HIS A 1 83 ? -2.374 -20.351 13.152 1.00 54.31 496 HIS A CA 1
ATOM 1278 C C . HIS A 1 83 ? -2.891 -21.463 14.059 1.00 73.43 496 HIS A C 1
ATOM 1279 O O . HIS A 1 83 ? -2.586 -22.639 13.853 1.00 42.53 496 HIS A O 1
ATOM 1293 N N . HIS A 1 84 ? -3.675 -21.085 15.064 1.00 72.45 497 HIS A N 1
ATOM 1294 C CA . HIS A 1 84 ? -4.234 -22.052 16.002 1.00 14.43 497 HIS A CA 1
ATOM 1295 C C . HIS A 1 84 ? -3.127 -22.846 16.689 1.00 51.25 497 HIS A C 1
ATOM 1296 O O . HIS A 1 84 ? -3.225 -23.169 17.873 1.00 62.02 497 HIS A O 1
ATOM 1310 N N . GLU A 1 1 ? -17.554 -1.318 -5.404 1.00 32.12 414 GLU A N 2
ATOM 1311 C CA . GLU A 1 1 ? -17.423 -0.571 -6.650 1.00 4.51 414 GLU A CA 2
ATOM 1312 C C . GLU A 1 1 ? -16.725 0.765 -6.411 1.00 4.22 414 GLU A C 2
ATOM 1313 O O . GLU A 1 1 ? -15.660 1.030 -6.969 1.00 52.43 414 GLU A O 2
ATOM 1325 N N . ALA A 1 2 ? -17.333 1.603 -5.577 1.00 61.30 415 ALA A N 2
ATOM 1326 C CA . ALA A 1 2 ? -16.771 2.911 -5.263 1.00 30.10 415 ALA A CA 2
ATOM 1327 C C . ALA A 1 2 ? -15.611 2.788 -4.281 1.00 24.45 415 ALA A C 2
ATOM 1328 O O . ALA A 1 2 ? -14.941 3.772 -3.968 1.00 52.25 415 ALA A O 2
ATOM 1335 N N . SER A 1 3 ? -15.378 1.572 -3.796 1.00 62.21 416 SER A N 2
ATOM 1336 C CA . SER A 1 3 ? -14.301 1.321 -2.845 1.00 53.52 416 SER A CA 2
ATOM 1337 C C . SER A 1 3 ? -12.963 1.183 -3.564 1.00 72.53 416 SER A C 2
ATOM 1338 O O . SER A 1 3 ? -11.902 1.368 -2.967 1.00 53.14 416 SER A O 2
ATOM 1346 N N . SER A 1 4 ? -13.021 0.854 -4.851 1.00 71.10 417 SER A N 2
ATOM 1347 C CA . SER A 1 4 ? -11.814 0.686 -5.651 1.00 22.50 417 SER A CA 2
ATOM 1348 C C . SER A 1 4 ? -10.972 1.958 -5.640 1.00 51.21 417 SER A C 2
ATOM 1349 O O . SER A 1 4 ? -9.742 1.903 -5.646 1.00 3.20 417 SER A O 2
ATOM 1357 N N . THR A 1 5 ? -11.645 3.105 -5.622 1.00 65.41 418 THR A N 2
ATOM 1358 C CA . THR A 1 5 ? -10.960 4.391 -5.610 1.00 43.13 418 THR A CA 2
ATOM 1359 C C . THR A 1 5 ? -10.461 4.736 -4.212 1.00 62.30 418 THR A C 2
ATOM 1360 O O . THR A 1 5 ? -9.470 5.448 -4.055 1.00 64.13 418 THR A O 2
ATOM 1371 N N . ALA A 1 6 ? -11.152 4.224 -3.199 1.00 52.22 419 ALA A N 2
ATOM 1372 C CA . ALA A 1 6 ? -10.777 4.475 -1.814 1.00 42.42 419 ALA A CA 2
ATOM 1373 C C . ALA A 1 6 ? -9.363 3.979 -1.529 1.00 12.15 419 ALA A C 2
ATOM 1374 O O . ALA A 1 6 ? -8.650 4.547 -0.700 1.00 55.02 419 ALA A O 2
ATOM 1381 N N . ILE A 1 7 ? -8.964 2.916 -2.221 1.00 0.51 420 ILE A N 2
ATOM 1382 C CA . ILE A 1 7 ? -7.635 2.344 -2.042 1.00 13.42 420 ILE A CA 2
ATOM 1383 C C . ILE A 1 7 ? -6.583 3.151 -2.795 1.00 73.14 420 ILE A C 2
ATOM 1384 O O . ILE A 1 7 ? -5.387 3.027 -2.535 1.00 52.55 420 ILE A O 2
ATOM 1400 N N . ARG A 1 8 ? -7.039 3.978 -3.731 1.00 40.23 421 ARG A N 2
ATOM 1401 C CA . ARG A 1 8 ? -6.137 4.806 -4.523 1.00 44.03 421 ARG A CA 2
ATOM 1402 C C . ARG A 1 8 ? -5.263 5.673 -3.622 1.00 43.30 421 ARG A C 2
ATOM 1403 O O . ARG A 1 8 ? -4.167 6.080 -4.008 1.00 73.31 421 ARG A O 2
ATOM 1424 N N . ALA A 1 9 ? -5.756 5.953 -2.419 1.00 31.50 422 ALA A N 2
ATOM 1425 C CA . ALA A 1 9 ? -5.019 6.770 -1.463 1.00 33.22 422 ALA A CA 2
ATOM 1426 C C . ALA A 1 9 ? -4.193 5.901 -0.520 1.00 51.00 422 ALA A C 2
ATOM 1427 O O . ALA A 1 9 ? -3.192 6.352 0.038 1.00 31.54 422 ALA A O 2
ATOM 1434 N N . LEU A 1 10 ? -4.620 4.655 -0.345 1.00 51.31 423 LEU A N 2
ATOM 1435 C CA . LEU A 1 10 ? -3.920 3.723 0.532 1.00 21.25 423 LEU A CA 2
ATOM 1436 C C . LEU A 1 10 ? -2.451 3.604 0.138 1.00 10.43 423 LEU A C 2
ATOM 1437 O O . LEU A 1 10 ? -1.560 3.739 0.977 1.00 13.34 423 LEU A O 2
ATOM 1453 N N . VAL A 1 11 ? -2.205 3.353 -1.143 1.00 30.30 424 VAL A N 2
ATOM 1454 C CA . VAL A 1 11 ? -0.844 3.220 -1.649 1.00 12.44 424 VAL A CA 2
ATOM 1455 C C . VAL A 1 11 ? -0.022 4.467 -1.348 1.00 64.54 424 VAL A C 2
ATOM 1456 O O . VAL A 1 11 ? 1.209 4.422 -1.320 1.00 41.01 424 VAL A O 2
ATOM 1469 N N . LYS A 1 12 ? -0.708 5.582 -1.125 1.00 43.32 425 LYS A N 2
ATOM 1470 C CA . LYS A 1 12 ? -0.043 6.844 -0.824 1.00 43.32 425 LYS A CA 2
ATOM 1471 C C . LYS A 1 12 ? 0.368 6.908 0.643 1.00 13.42 425 LYS A C 2
ATOM 1472 O O . LYS A 1 12 ? 1.346 7.567 0.998 1.00 72.22 425 LYS A O 2
ATOM 1491 N N . LYS A 1 13 ? -0.384 6.217 1.493 1.00 1.24 426 LYS A N 2
ATOM 1492 C CA . LYS A 1 13 ? -0.097 6.191 2.923 1.00 41.30 426 LYS A CA 2
ATOM 1493 C C . LYS A 1 13 ? 1.275 5.581 3.191 1.00 15.33 426 LYS A C 2
ATOM 1494 O O . LYS A 1 13 ? 1.968 5.975 4.131 1.00 30.31 426 LYS A O 2
ATOM 1513 N N . LEU A 1 14 ? 1.661 4.618 2.362 1.00 25.23 427 LEU A N 2
ATOM 1514 C CA . LEU A 1 14 ? 2.953 3.954 2.509 1.00 52.12 427 LEU A CA 2
ATOM 1515 C C . LEU A 1 14 ? 4.084 4.849 2.015 1.00 22.33 427 LEU A C 2
ATOM 1516 O O . LEU A 1 14 ? 4.978 5.215 2.780 1.00 31.01 427 LEU A O 2
ATOM 1532 N N . ILE A 1 15 ? 4.039 5.200 0.735 1.00 41.02 428 ILE A N 2
ATOM 1533 C CA . ILE A 1 15 ? 5.059 6.055 0.140 1.00 1.05 428 ILE A CA 2
ATOM 1534 C C . ILE A 1 15 ? 5.105 7.415 0.828 1.00 64.21 428 ILE A C 2
ATOM 1535 O O . ILE A 1 15 ? 6.094 8.141 0.725 1.00 54.41 428 ILE A O 2
ATOM 1551 N N . ALA A 1 16 ? 4.029 7.753 1.532 1.00 64.45 429 ALA A N 2
ATOM 1552 C CA . ALA A 1 16 ? 3.949 9.024 2.240 1.00 54.11 429 ALA A CA 2
ATOM 1553 C C . ALA A 1 16 ? 5.169 9.235 3.131 1.00 63.44 429 ALA A C 2
ATOM 1554 O O . ALA A 1 16 ? 5.582 10.369 3.375 1.00 75.33 429 ALA A O 2
ATOM 1561 N N . ALA A 1 17 ? 5.741 8.137 3.612 1.00 44.04 430 ALA A N 2
ATOM 1562 C CA . ALA A 1 17 ? 6.915 8.203 4.474 1.00 74.13 430 ALA A CA 2
ATOM 1563 C C . ALA A 1 17 ? 7.786 6.962 4.310 1.00 63.54 430 ALA A C 2
ATOM 1564 O O . ALA A 1 17 ? 7.926 6.163 5.235 1.00 51.24 430 ALA A O 2
ATOM 1571 N N . GLU A 1 18 ? 8.371 6.808 3.125 1.00 1.42 431 GLU A N 2
ATOM 1572 C CA . GLU A 1 18 ? 9.228 5.663 2.841 1.00 53.12 431 GLU A CA 2
ATOM 1573 C C . GLU A 1 18 ? 10.423 6.077 1.988 1.00 21.51 431 GLU A C 2
ATOM 1574 O O . GLU A 1 18 ? 10.336 7.006 1.187 1.00 5.13 431 GLU A O 2
ATOM 1586 N N . ASN A 1 19 ? 11.541 5.379 2.168 1.00 54.43 432 ASN A N 2
ATOM 1587 C CA . ASN A 1 19 ? 12.755 5.675 1.416 1.00 34.25 432 ASN A CA 2
ATOM 1588 C C . ASN A 1 19 ? 13.174 4.478 0.567 1.00 41.31 432 ASN A C 2
ATOM 1589 O O . ASN A 1 19 ? 14.206 3.849 0.802 1.00 1.12 432 ASN A O 2
ATOM 1600 N N . PRO A 1 20 ? 12.355 4.155 -0.445 1.00 2.34 433 PRO A N 2
ATOM 1601 C CA . PRO A 1 20 ? 12.620 3.033 -1.350 1.00 63.51 433 PRO A CA 2
ATOM 1602 C C . PRO A 1 20 ? 13.810 3.297 -2.268 1.00 51.42 433 PRO A C 2
ATOM 1603 O O . PRO A 1 20 ? 14.174 2.452 -3.085 1.00 61.03 433 PRO A O 2
ATOM 1614 N N . ALA A 1 21 ? 14.411 4.474 -2.125 1.00 35.34 434 ALA A N 2
ATOM 1615 C CA . ALA A 1 21 ? 15.561 4.847 -2.940 1.00 14.43 434 ALA A CA 2
ATOM 1616 C C . ALA A 1 21 ? 16.618 3.746 -2.935 1.00 73.05 434 ALA A C 2
ATOM 1617 O O . ALA A 1 21 ? 16.859 3.099 -3.954 1.00 11.04 434 ALA A O 2
ATOM 1624 N N . LYS A 1 22 ? 17.245 3.540 -1.782 1.00 62.24 435 LYS A N 2
ATOM 1625 C CA . LYS A 1 22 ? 18.276 2.518 -1.643 1.00 73.15 435 LYS A CA 2
ATOM 1626 C C . LYS A 1 22 ? 17.654 1.128 -1.553 1.00 73.42 435 LYS A C 2
ATOM 1627 O O . LYS A 1 22 ? 17.894 0.259 -2.392 1.00 74.33 435 LYS A O 2
ATOM 1646 N N . PRO A 1 23 ? 16.836 0.911 -0.514 1.00 54.25 436 PRO A N 2
ATOM 1647 C CA . PRO A 1 23 ? 16.161 -0.372 -0.291 1.00 22.13 436 PRO A CA 2
ATOM 1648 C C . PRO A 1 23 ? 15.077 -0.645 -1.328 1.00 43.24 436 PRO A C 2
ATOM 1649 O O . PRO A 1 23 ? 14.813 0.186 -2.199 1.00 30.03 436 PRO A O 2
ATOM 1660 N N . LEU A 1 24 ? 14.450 -1.812 -1.229 1.00 10.13 437 LEU A N 2
ATOM 1661 C CA . LEU A 1 24 ? 13.393 -2.194 -2.158 1.00 31.51 437 LEU A CA 2
ATOM 1662 C C . LEU A 1 24 ? 12.020 -1.842 -1.595 1.00 54.04 437 LEU A C 2
ATOM 1663 O O . LEU A 1 24 ? 11.616 -2.356 -0.552 1.00 43.22 437 LEU A O 2
ATOM 1679 N N . SER A 1 25 ? 11.306 -0.966 -2.295 1.00 63.02 438 SER A N 2
ATOM 1680 C CA . SER A 1 25 ? 9.978 -0.544 -1.864 1.00 11.33 438 SER A CA 2
ATOM 1681 C C . SER A 1 25 ? 9.087 -1.752 -1.591 1.00 61.04 438 SER A C 2
ATOM 1682 O O . SER A 1 25 ? 9.426 -2.880 -1.947 1.00 31.22 438 SER A O 2
ATOM 1690 N N . ASP A 1 26 ? 7.945 -1.505 -0.959 1.00 32.44 439 ASP A N 2
ATOM 1691 C CA . ASP A 1 26 ? 7.003 -2.571 -0.638 1.00 71.53 439 ASP A CA 2
ATOM 1692 C C . ASP A 1 26 ? 7.610 -3.552 0.359 1.00 33.32 439 ASP A C 2
ATOM 1693 O O . ASP A 1 26 ? 7.087 -4.647 0.566 1.00 72.10 439 ASP A O 2
ATOM 1702 N N . SER A 1 27 ? 8.719 -3.153 0.973 1.00 32.01 440 SER A N 2
ATOM 1703 C CA . SER A 1 27 ? 9.402 -3.999 1.946 1.00 52.34 440 SER A CA 2
ATOM 1704 C C . SER A 1 27 ? 9.504 -3.299 3.297 1.00 3.45 440 SER A C 2
ATOM 1705 O O . SER A 1 27 ? 9.546 -3.946 4.344 1.00 23.14 440 SER A O 2
ATOM 1713 N N . LYS A 1 28 ? 9.545 -1.971 3.267 1.00 35.15 441 LYS A N 2
ATOM 1714 C CA . LYS A 1 28 ? 9.643 -1.180 4.488 1.00 50.42 441 LYS A CA 2
ATOM 1715 C C . LYS A 1 28 ? 8.256 -0.838 5.027 1.00 64.22 441 LYS A C 2
ATOM 1716 O O . LYS A 1 28 ? 7.966 -1.055 6.203 1.00 11.04 441 LYS A O 2
ATOM 1735 N N . LEU A 1 29 ? 7.405 -0.304 4.158 1.00 31.33 442 LEU A N 2
ATOM 1736 C CA . LEU A 1 29 ? 6.048 0.067 4.546 1.00 35.52 442 LEU A CA 2
ATOM 1737 C C . LEU A 1 29 ? 5.336 -1.103 5.221 1.00 42.12 442 LEU A C 2
ATOM 1738 O O . LEU A 1 29 ? 4.628 -0.925 6.213 1.00 24.21 442 LEU A O 2
ATOM 1754 N N . THR A 1 30 ? 5.530 -2.300 4.677 1.00 34.33 443 THR A N 2
ATOM 1755 C CA . THR A 1 30 ? 4.908 -3.499 5.226 1.00 63.40 443 THR A CA 2
ATOM 1756 C C . THR A 1 30 ? 5.468 -3.825 6.606 1.00 53.02 443 THR A C 2
ATOM 1757 O O . THR A 1 30 ? 4.791 -4.441 7.430 1.00 31.32 443 THR A O 2
ATOM 1768 N N . SER A 1 31 ? 6.705 -3.408 6.852 1.00 20.10 444 SER A N 2
ATOM 1769 C CA . SER A 1 31 ? 7.356 -3.659 8.132 1.00 2.12 444 SER A CA 2
ATOM 1770 C C . SER A 1 31 ? 6.628 -2.939 9.263 1.00 63.15 444 SER A C 2
ATOM 1771 O O . SER A 1 31 ? 6.233 -3.554 10.254 1.00 55.12 444 SER A O 2
ATOM 1779 N N . LEU A 1 32 ? 6.455 -1.631 9.107 1.00 11.20 445 LEU A N 2
ATOM 1780 C CA . LEU A 1 32 ? 5.774 -0.824 10.114 1.00 73.14 445 LEU A CA 2
ATOM 1781 C C . LEU A 1 32 ? 4.378 -1.371 10.398 1.00 32.43 445 LEU A C 2
ATOM 1782 O O . LEU A 1 32 ? 3.868 -1.252 11.512 1.00 31.03 445 LEU A O 2
ATOM 1798 N N . LEU A 1 33 ? 3.768 -1.974 9.383 1.00 53.30 446 LEU A N 2
ATOM 1799 C CA . LEU A 1 33 ? 2.431 -2.542 9.524 1.00 4.42 446 LEU A CA 2
ATOM 1800 C C . LEU A 1 33 ? 2.489 -3.906 10.206 1.00 41.45 446 LEU A C 2
ATOM 1801 O O . LEU A 1 33 ? 1.651 -4.224 11.049 1.00 13.12 446 LEU A O 2
ATOM 1817 N N . SER A 1 34 ? 3.483 -4.705 9.836 1.00 24.23 447 SER A N 2
ATOM 1818 C CA . SER A 1 34 ? 3.650 -6.036 10.410 1.00 42.42 447 SER A CA 2
ATOM 1819 C C . SER A 1 34 ? 4.165 -5.948 11.844 1.00 64.23 447 SER A C 2
ATOM 1820 O O . SER A 1 34 ? 4.149 -6.932 12.581 1.00 0.21 447 SER A O 2
ATOM 1828 N N . GLU A 1 35 ? 4.622 -4.760 12.230 1.00 70.21 448 GLU A N 2
ATOM 1829 C CA . GLU A 1 35 ? 5.144 -4.544 13.574 1.00 52.54 448 GLU A CA 2
ATOM 1830 C C . GLU A 1 35 ? 4.101 -4.910 14.627 1.00 44.01 448 GLU A C 2
ATOM 1831 O O . GLU A 1 35 ? 4.440 -5.214 15.770 1.00 24.33 448 GLU A O 2
ATOM 1843 N N . GLN A 1 36 ? 2.832 -4.876 14.232 1.00 4.31 449 GLN A N 2
ATOM 1844 C CA . GLN A 1 36 ? 1.741 -5.203 15.143 1.00 70.53 449 GLN A CA 2
ATOM 1845 C C . GLN A 1 36 ? 1.058 -6.502 14.729 1.00 20.21 449 GLN A C 2
ATOM 1846 O O . GLN A 1 36 ? 0.642 -7.293 15.575 1.00 72.34 449 GLN A O 2
ATOM 1860 N N . GLY A 1 37 ? 0.946 -6.717 13.421 1.00 51.13 450 GLY A N 2
ATOM 1861 C CA . GLY A 1 37 ? 0.312 -7.921 12.918 1.00 12.40 450 GLY A CA 2
ATOM 1862 C C . GLY A 1 37 ? -0.245 -7.743 11.520 1.00 3.33 450 GLY A C 2
ATOM 1863 O O . GLY A 1 37 ? -0.499 -8.722 10.817 1.00 54.23 450 GLY A O 2
ATOM 1867 N N . ILE A 1 38 ? -0.435 -6.492 11.116 1.00 74.10 451 ILE A N 2
ATOM 1868 C CA . ILE A 1 38 ? -0.965 -6.190 9.792 1.00 54.03 451 ILE A CA 2
ATOM 1869 C C . ILE A 1 38 ? -0.127 -6.846 8.701 1.00 42.00 451 ILE A C 2
ATOM 1870 O O . ILE A 1 38 ? 1.077 -7.040 8.862 1.00 5.11 451 ILE A O 2
ATOM 1886 N N . MET A 1 39 ? -0.772 -7.183 7.588 1.00 44.10 452 MET A N 2
ATOM 1887 C CA . MET A 1 39 ? -0.084 -7.814 6.468 1.00 2.44 452 MET A CA 2
ATOM 1888 C C . MET A 1 39 ? -0.941 -7.767 5.208 1.00 50.14 452 MET A C 2
ATOM 1889 O O . MET A 1 39 ? -1.518 -8.775 4.799 1.00 43.22 452 MET A O 2
ATOM 1903 N N . VAL A 1 40 ? -1.020 -6.590 4.595 1.00 64.13 453 VAL A N 2
ATOM 1904 C CA . VAL A 1 40 ? -1.807 -6.412 3.379 1.00 4.24 453 VAL A CA 2
ATOM 1905 C C . VAL A 1 40 ? -0.978 -5.757 2.280 1.00 42.33 453 VAL A C 2
ATOM 1906 O O . VAL A 1 40 ? -1.035 -6.165 1.120 1.00 51.35 453 VAL A O 2
ATOM 1919 N N . ALA A 1 41 ? -0.209 -4.740 2.653 1.00 24.03 454 ALA A N 2
ATOM 1920 C CA . ALA A 1 41 ? 0.634 -4.030 1.699 1.00 50.03 454 ALA A CA 2
ATOM 1921 C C . ALA A 1 41 ? 1.469 -5.003 0.874 1.00 62.41 454 ALA A C 2
ATOM 1922 O O . ALA A 1 41 ? 1.837 -4.710 -0.265 1.00 14.43 454 ALA A O 2
ATOM 1929 N N . ARG A 1 42 ? 1.767 -6.161 1.454 1.00 54.51 455 ARG A N 2
ATOM 1930 C CA . ARG A 1 42 ? 2.561 -7.176 0.773 1.00 14.41 455 ARG A CA 2
ATOM 1931 C C . ARG A 1 42 ? 1.999 -7.463 -0.617 1.00 41.12 455 ARG A C 2
ATOM 1932 O O . ARG A 1 42 ? 2.644 -7.181 -1.627 1.00 61.32 455 ARG A O 2
ATOM 1953 N N . ARG A 1 43 ? 0.795 -8.024 -0.659 1.00 11.20 456 ARG A N 2
ATOM 1954 C CA . ARG A 1 43 ? 0.148 -8.349 -1.924 1.00 35.14 456 ARG A CA 2
ATOM 1955 C C . ARG A 1 43 ? -0.623 -7.150 -2.465 1.00 52.10 456 ARG A C 2
ATOM 1956 O O . ARG A 1 43 ? -0.842 -7.030 -3.671 1.00 74.42 456 ARG A O 2
ATOM 1977 N N . THR A 1 44 ? -1.035 -6.263 -1.566 1.00 4.43 457 THR A N 2
ATOM 1978 C CA . THR A 1 44 ? -1.784 -5.073 -1.951 1.00 61.21 457 THR A CA 2
ATOM 1979 C C . THR A 1 44 ? -0.920 -4.123 -2.772 1.00 61.23 457 THR A C 2
ATOM 1980 O O . THR A 1 44 ? -1.221 -3.839 -3.932 1.00 14.50 457 THR A O 2
ATOM 1991 N N . VAL A 1 45 ? 0.155 -3.633 -2.165 1.00 24.02 458 VAL A N 2
ATOM 1992 C CA . VAL A 1 45 ? 1.065 -2.715 -2.841 1.00 35.41 458 VAL A CA 2
ATOM 1993 C C . VAL A 1 45 ? 1.480 -3.257 -4.205 1.00 15.42 458 VAL A C 2
ATOM 1994 O O . VAL A 1 45 ? 1.464 -2.537 -5.201 1.00 73.04 458 VAL A O 2
ATOM 2007 N N . ALA A 1 46 ? 1.851 -4.533 -4.239 1.00 64.11 459 ALA A N 2
ATOM 2008 C CA . ALA A 1 46 ? 2.268 -5.174 -5.481 1.00 41.41 459 ALA A CA 2
ATOM 2009 C C . ALA A 1 46 ? 1.109 -5.265 -6.467 1.00 64.14 459 ALA A C 2
ATOM 2010 O O . ALA A 1 46 ? 1.310 -5.237 -7.682 1.00 40.11 459 ALA A O 2
ATOM 2017 N N . LYS A 1 47 ? -0.105 -5.375 -5.938 1.00 44.14 460 LYS A N 2
ATOM 2018 C CA . LYS A 1 47 ? -1.297 -5.470 -6.772 1.00 42.53 460 LYS A CA 2
ATOM 2019 C C . LYS A 1 47 ? -1.501 -4.190 -7.578 1.00 0.30 460 LYS A C 2
ATOM 2020 O O . LYS A 1 47 ? -1.692 -4.235 -8.793 1.00 40.34 460 LYS A O 2
ATOM 2039 N N . TYR A 1 48 ? -1.458 -3.052 -6.894 1.00 54.30 461 TYR A N 2
ATOM 2040 C CA . TYR A 1 48 ? -1.639 -1.761 -7.546 1.00 11.41 461 TYR A CA 2
ATOM 2041 C C . TYR A 1 48 ? -0.351 -1.308 -8.223 1.00 25.10 461 TYR A C 2
ATOM 2042 O O . TYR A 1 48 ? -0.375 -0.500 -9.153 1.00 0.30 461 TYR A O 2
ATOM 2060 N N . ARG A 1 49 ? 0.775 -1.834 -7.752 1.00 62.05 462 ARG A N 2
ATOM 2061 C CA . ARG A 1 49 ? 2.075 -1.483 -8.312 1.00 33.22 462 ARG A CA 2
ATOM 2062 C C . ARG A 1 49 ? 2.079 -1.657 -9.828 1.00 63.10 462 ARG A C 2
ATOM 2063 O O . ARG A 1 49 ? 2.600 -0.813 -10.556 1.00 21.45 462 ARG A O 2
ATOM 2084 N N . GLU A 1 50 ? 1.495 -2.757 -10.294 1.00 62.35 463 GLU A N 2
ATOM 2085 C CA . GLU A 1 50 ? 1.433 -3.040 -11.723 1.00 62.42 463 GLU A CA 2
ATOM 2086 C C . GLU A 1 50 ? 0.869 -1.848 -12.490 1.00 63.43 463 GLU A C 2
ATOM 2087 O O . GLU A 1 50 ? 1.271 -1.578 -13.622 1.00 44.45 463 GLU A O 2
ATOM 2099 N N . SER A 1 51 ? -0.066 -1.138 -11.866 1.00 32.01 464 SER A N 2
ATOM 2100 C CA . SER A 1 51 ? -0.689 0.022 -12.490 1.00 75.44 464 SER A CA 2
ATOM 2101 C C . SER A 1 51 ? -1.295 0.946 -11.439 1.00 21.14 464 SER A C 2
ATOM 2102 O O . SER A 1 51 ? -2.509 0.960 -11.232 1.00 50.13 464 SER A O 2
ATOM 2110 N N . LEU A 1 52 ? -0.440 1.717 -10.775 1.00 31.02 465 LEU A N 2
ATOM 2111 C CA . LEU A 1 52 ? -0.888 2.645 -9.743 1.00 52.22 465 LEU A CA 2
ATOM 2112 C C . LEU A 1 52 ? -1.109 4.038 -10.322 1.00 22.41 465 LEU A C 2
ATOM 2113 O O . LEU A 1 52 ? -1.453 4.974 -9.600 1.00 70.41 465 LEU A O 2
ATOM 2129 N N . SER A 1 53 ? -0.910 4.168 -11.630 1.00 4.21 466 SER A N 2
ATOM 2130 C CA . SER A 1 53 ? -1.086 5.448 -12.307 1.00 4.15 466 SER A CA 2
ATOM 2131 C C . SER A 1 53 ? 0.110 6.363 -12.057 1.00 15.01 466 SER A C 2
ATOM 2132 O O . SER A 1 53 ? 0.664 6.946 -12.989 1.00 41.53 466 SER A O 2
ATOM 2140 N N . ILE A 1 54 ? 0.501 6.482 -10.793 1.00 41.20 467 ILE A N 2
ATOM 2141 C CA . ILE A 1 54 ? 1.631 7.325 -10.420 1.00 70.03 467 ILE A CA 2
ATOM 2142 C C . ILE A 1 54 ? 2.872 6.969 -11.229 1.00 25.41 467 ILE A C 2
ATOM 2143 O O . ILE A 1 54 ? 3.158 5.801 -11.495 1.00 73.42 467 ILE A O 2
ATOM 2159 N N . PRO A 1 55 ? 3.633 7.999 -11.631 1.00 12.11 468 PRO A N 2
ATOM 2160 C CA . PRO A 1 55 ? 4.859 7.821 -12.414 1.00 74.21 468 PRO A CA 2
ATOM 2161 C C . PRO A 1 55 ? 5.980 7.184 -11.599 1.00 53.32 468 PRO A C 2
ATOM 2162 O O . PRO A 1 55 ? 5.909 7.084 -10.374 1.00 34.31 468 PRO A O 2
ATOM 2173 N N . PRO A 1 56 ? 7.040 6.743 -12.293 1.00 10.13 469 PRO A N 2
ATOM 2174 C CA . PRO A 1 56 ? 8.197 6.109 -11.653 1.00 51.52 469 PRO A CA 2
ATOM 2175 C C . PRO A 1 56 ? 9.019 7.097 -10.834 1.00 44.54 469 PRO A C 2
ATOM 2176 O O . PRO A 1 56 ? 8.801 8.307 -10.901 1.00 43.41 469 PRO A O 2
ATOM 2187 N N . SER A 1 57 ? 9.966 6.575 -10.061 1.00 43.23 470 SER A N 2
ATOM 2188 C CA . SER A 1 57 ? 10.820 7.413 -9.226 1.00 23.13 470 SER A CA 2
ATOM 2189 C C . SER A 1 57 ? 12.096 6.671 -8.838 1.00 15.32 470 SER A C 2
ATOM 2190 O O . SER A 1 57 ? 12.371 6.462 -7.657 1.00 55.35 470 SER A O 2
ATOM 2198 N N . ASN A 1 58 ? 12.871 6.274 -9.842 1.00 50.24 471 ASN A N 2
ATOM 2199 C CA . ASN A 1 58 ? 14.117 5.555 -9.607 1.00 1.01 471 ASN A CA 2
ATOM 2200 C C . ASN A 1 58 ? 15.014 6.322 -8.640 1.00 35.22 471 ASN A C 2
ATOM 2201 O O . ASN A 1 58 ? 15.673 5.729 -7.786 1.00 32.43 471 ASN A O 2
ATOM 2212 N N . GLN A 1 59 ? 15.032 7.643 -8.780 1.00 22.05 472 GLN A N 2
ATOM 2213 C CA . GLN A 1 59 ? 15.848 8.491 -7.919 1.00 15.31 472 GLN A CA 2
ATOM 2214 C C . GLN A 1 59 ? 14.991 9.176 -6.859 1.00 33.00 472 GLN A C 2
ATOM 2215 O O . GLN A 1 59 ? 15.348 9.205 -5.681 1.00 34.14 472 GLN A O 2
ATOM 2229 N N . ARG A 1 60 ? 13.858 9.725 -7.285 1.00 30.10 473 ARG A N 2
ATOM 2230 C CA . ARG A 1 60 ? 12.951 10.411 -6.373 1.00 11.25 473 ARG A CA 2
ATOM 2231 C C . ARG A 1 60 ? 13.582 11.694 -5.840 1.00 2.01 473 ARG A C 2
ATOM 2232 O O . ARG A 1 60 ? 13.057 12.323 -4.920 1.00 73.44 473 ARG A O 2
ATOM 2253 N N . LYS A 1 61 ? 14.714 12.076 -6.423 1.00 12.42 474 LYS A N 2
ATOM 2254 C CA . LYS A 1 61 ? 15.418 13.284 -6.008 1.00 21.24 474 LYS A CA 2
ATOM 2255 C C . LYS A 1 61 ? 15.609 14.234 -7.187 1.00 0.54 474 LYS A C 2
ATOM 2256 O O . LYS A 1 61 ? 16.470 14.015 -8.038 1.00 50.21 474 LYS A O 2
ATOM 2275 N N . GLN A 1 62 ? 14.801 15.288 -7.227 1.00 4.32 475 GLN A N 2
ATOM 2276 C CA . GLN A 1 62 ? 14.883 16.272 -8.300 1.00 60.34 475 GLN A CA 2
ATOM 2277 C C . GLN A 1 62 ? 14.534 15.640 -9.645 1.00 53.44 475 GLN A C 2
ATOM 2278 O O . GLN A 1 62 ? 14.619 14.423 -9.812 1.00 11.01 475 GLN A O 2
ATOM 2292 N N . LEU A 1 63 ? 14.138 16.475 -10.599 1.00 62.44 476 LEU A N 2
ATOM 2293 C CA . LEU A 1 63 ? 13.775 15.999 -11.930 1.00 50.43 476 LEU A CA 2
ATOM 2294 C C . LEU A 1 63 ? 14.948 16.132 -12.895 1.00 61.10 476 LEU A C 2
ATOM 2295 O O . LEU A 1 63 ? 15.118 17.165 -13.544 1.00 20.35 476 LEU A O 2
ATOM 2311 N N . VAL A 1 64 ? 15.755 15.080 -12.987 1.00 71.51 477 VAL A N 2
ATOM 2312 C CA . VAL A 1 64 ? 16.911 15.078 -13.876 1.00 34.41 477 VAL A CA 2
ATOM 2313 C C . VAL A 1 64 ? 17.185 13.678 -14.417 1.00 21.11 477 VAL A C 2
ATOM 2314 O O . VAL A 1 64 ? 16.600 12.699 -13.957 1.00 15.12 477 VAL A O 2
ATOM 2327 N N . ALA A 1 65 ? 18.080 13.593 -15.395 1.00 64.25 478 ALA A N 2
ATOM 2328 C CA . ALA A 1 65 ? 18.436 12.314 -15.997 1.00 52.33 478 ALA A CA 2
ATOM 2329 C C . ALA A 1 65 ? 19.924 12.024 -15.833 1.00 54.32 478 ALA A C 2
ATOM 2330 O O . ALA A 1 65 ? 20.616 11.718 -16.802 1.00 12.10 478 ALA A O 2
ATOM 2337 N N . ASN A 1 66 ? 20.408 12.123 -14.600 1.00 1.42 479 ASN A N 2
ATOM 2338 C CA . ASN A 1 66 ? 21.815 11.872 -14.309 1.00 14.41 479 ASN A CA 2
ATOM 2339 C C . ASN A 1 66 ? 21.990 10.548 -13.570 1.00 22.50 479 ASN A C 2
ATOM 2340 O O . ASN A 1 66 ? 23.005 9.869 -13.725 1.00 14.31 479 ASN A O 2
ATOM 2351 N N . SER A 1 67 ? 20.994 10.188 -12.768 1.00 54.21 480 SER A N 2
ATOM 2352 C CA . SER A 1 67 ? 21.039 8.948 -12.002 1.00 32.10 480 SER A CA 2
ATOM 2353 C C . SER A 1 67 ? 21.155 7.741 -12.929 1.00 64.45 480 SER A C 2
ATOM 2354 O O . SER A 1 67 ? 21.716 6.711 -12.558 1.00 31.20 480 SER A O 2
ATOM 2362 N N . SER A 1 68 ? 20.621 7.878 -14.139 1.00 44.52 481 SER A N 2
ATOM 2363 C CA . SER A 1 68 ? 20.661 6.800 -15.120 1.00 1.11 481 SER A CA 2
ATOM 2364 C C . SER A 1 68 ? 22.092 6.320 -15.341 1.00 72.15 481 SER A C 2
ATOM 2365 O O . SER A 1 68 ? 22.323 5.161 -15.684 1.00 33.22 481 SER A O 2
ATOM 2373 N N . SER A 1 69 ? 23.049 7.222 -15.143 1.00 15.02 482 SER A N 2
ATOM 2374 C CA . SER A 1 69 ? 24.458 6.892 -15.324 1.00 21.10 482 SER A CA 2
ATOM 2375 C C . SER A 1 69 ? 25.338 7.762 -14.432 1.00 12.33 482 SER A C 2
ATOM 2376 O O . SER A 1 69 ? 26.350 8.304 -14.877 1.00 73.43 482 SER A O 2
ATOM 2384 N N . VAL A 1 70 ? 24.945 7.892 -13.168 1.00 30.41 483 VAL A N 2
ATOM 2385 C CA . VAL A 1 70 ? 25.697 8.694 -12.212 1.00 22.21 483 VAL A CA 2
ATOM 2386 C C . VAL A 1 70 ? 26.920 7.940 -11.703 1.00 22.02 483 VAL A C 2
ATOM 2387 O O . VAL A 1 70 ? 26.837 6.758 -11.365 1.00 3.53 483 VAL A O 2
ATOM 2400 N N . ASP A 1 71 ? 28.054 8.629 -11.650 1.00 0.34 484 ASP A N 2
ATOM 2401 C CA . ASP A 1 71 ? 29.295 8.025 -11.179 1.00 32.10 484 ASP A CA 2
ATOM 2402 C C . ASP A 1 71 ? 29.662 6.810 -12.027 1.00 23.35 484 ASP A C 2
ATOM 2403 O O . ASP A 1 71 ? 30.285 5.865 -11.540 1.00 41.45 484 ASP A O 2
ATOM 2412 N N . LYS A 1 72 ? 29.274 6.841 -13.297 1.00 4.32 485 LYS A N 2
ATOM 2413 C CA . LYS A 1 72 ? 29.562 5.745 -14.213 1.00 31.34 485 LYS A CA 2
ATOM 2414 C C . LYS A 1 72 ? 30.737 6.090 -15.122 1.00 31.34 485 LYS A C 2
ATOM 2415 O O . LYS A 1 72 ? 30.562 6.712 -16.171 1.00 42.54 485 LYS A O 2
ATOM 2434 N N . LEU A 1 73 ? 31.933 5.680 -14.717 1.00 4.12 486 LEU A N 2
ATOM 2435 C CA . LEU A 1 73 ? 33.138 5.944 -15.496 1.00 11.30 486 LEU A CA 2
ATOM 2436 C C . LEU A 1 73 ? 33.782 4.643 -15.961 1.00 32.51 486 LEU A C 2
ATOM 2437 O O . LEU A 1 73 ? 34.974 4.602 -16.266 1.00 51.25 486 LEU A O 2
ATOM 2453 N N . ALA A 1 74 ? 32.985 3.580 -16.016 1.00 65.23 487 ALA A N 2
ATOM 2454 C CA . ALA A 1 74 ? 33.477 2.278 -16.449 1.00 53.43 487 ALA A CA 2
ATOM 2455 C C . ALA A 1 74 ? 33.930 2.318 -17.904 1.00 42.40 487 ALA A C 2
ATOM 2456 O O . ALA A 1 74 ? 34.715 1.478 -18.342 1.00 71.32 487 ALA A O 2
ATOM 2463 N N . ALA A 1 75 ? 33.430 3.299 -18.648 1.00 44.12 488 ALA A N 2
ATOM 2464 C CA . ALA A 1 75 ? 33.786 3.449 -20.054 1.00 51.42 488 ALA A CA 2
ATOM 2465 C C . ALA A 1 75 ? 35.288 3.650 -20.222 1.00 41.21 488 ALA A C 2
ATOM 2466 O O . ALA A 1 75 ? 35.879 3.194 -21.200 1.00 72.55 488 ALA A O 2
ATOM 2473 N N . ALA A 1 76 ? 35.899 4.335 -19.261 1.00 62.02 489 ALA A N 2
ATOM 2474 C CA . ALA A 1 76 ? 37.333 4.595 -19.303 1.00 64.25 489 ALA A CA 2
ATOM 2475 C C . ALA A 1 76 ? 38.118 3.307 -19.522 1.00 25.25 489 ALA A C 2
ATOM 2476 O O . ALA A 1 76 ? 39.143 3.300 -20.205 1.00 73.32 489 ALA A O 2
ATOM 2483 N N . LEU A 1 77 ? 37.634 2.217 -18.937 1.00 55.22 490 LEU A N 2
ATOM 2484 C CA . LEU A 1 77 ? 38.290 0.921 -19.067 1.00 4.55 490 LEU A CA 2
ATOM 2485 C C . LEU A 1 77 ? 38.308 0.464 -20.521 1.00 31.32 490 LEU A C 2
ATOM 2486 O O . LEU A 1 77 ? 39.269 -0.156 -20.975 1.00 15.24 490 LEU A O 2
ATOM 2502 N N . GLU A 1 78 ? 37.239 0.775 -21.247 1.00 71.04 491 GLU A N 2
ATOM 2503 C CA . GLU A 1 78 ? 37.133 0.396 -22.651 1.00 75.44 491 GLU A CA 2
ATOM 2504 C C . GLU A 1 78 ? 38.092 1.215 -23.510 1.00 72.23 491 GLU A C 2
ATOM 2505 O O . GLU A 1 78 ? 38.631 0.721 -24.501 1.00 64.52 491 GLU A O 2
ATOM 2517 N N . HIS A 1 79 ? 38.300 2.469 -23.123 1.00 0.34 492 HIS A N 2
ATOM 2518 C CA . HIS A 1 79 ? 39.195 3.357 -23.857 1.00 52.40 492 HIS A CA 2
ATOM 2519 C C . HIS A 1 79 ? 38.571 3.780 -25.184 1.00 5.32 492 HIS A C 2
ATOM 2520 O O . HIS A 1 79 ? 38.205 4.941 -25.367 1.00 65.11 492 HIS A O 2
ATOM 2534 N N . HIS A 1 80 ? 38.456 2.830 -26.106 1.00 51.45 493 HIS A N 2
ATOM 2535 C CA . HIS A 1 80 ? 37.877 3.105 -27.417 1.00 21.15 493 HIS A CA 2
ATOM 2536 C C . HIS A 1 80 ? 38.685 4.167 -28.155 1.00 62.55 493 HIS A C 2
ATOM 2537 O O . HIS A 1 80 ? 39.695 4.656 -27.650 1.00 64.41 493 HIS A O 2
ATOM 2551 N N . HIS A 1 81 ? 38.233 4.520 -29.355 1.00 24.42 494 HIS A N 2
ATOM 2552 C CA . HIS A 1 81 ? 38.915 5.525 -30.164 1.00 52.11 494 HIS A CA 2
ATOM 2553 C C . HIS A 1 81 ? 40.364 5.125 -30.419 1.00 25.24 494 HIS A C 2
ATOM 2554 O O . HIS A 1 81 ? 41.280 5.611 -29.754 1.00 45.34 494 HIS A O 2
ATOM 2568 N N . HIS A 1 82 ? 40.567 4.235 -31.385 1.00 74.21 495 HIS A N 2
ATOM 2569 C CA . HIS A 1 82 ? 41.906 3.769 -31.727 1.00 62.32 495 HIS A CA 2
ATOM 2570 C C . HIS A 1 82 ? 42.029 3.525 -33.228 1.00 63.11 495 HIS A C 2
ATOM 2571 O O . HIS A 1 82 ? 41.143 2.934 -33.846 1.00 42.24 495 HIS A O 2
ATOM 2585 N N . HIS A 1 83 ? 43.134 3.984 -33.809 1.00 75.20 496 HIS A N 2
ATOM 2586 C CA . HIS A 1 83 ? 43.372 3.815 -35.238 1.00 73.10 496 HIS A CA 2
ATOM 2587 C C . HIS A 1 83 ? 44.242 2.589 -35.503 1.00 15.23 496 HIS A C 2
ATOM 2588 O O . HIS A 1 83 ? 44.551 1.825 -34.588 1.00 50.44 496 HIS A O 2
ATOM 2602 N N . HIS A 1 84 ? 44.632 2.407 -36.760 1.00 32.13 497 HIS A N 2
ATOM 2603 C CA . HIS A 1 84 ? 45.465 1.273 -37.145 1.00 71.31 497 HIS A CA 2
ATOM 2604 C C . HIS A 1 84 ? 46.909 1.484 -36.697 1.00 72.33 497 HIS A C 2
ATOM 2605 O O . HIS A 1 84 ? 47.568 0.550 -36.239 1.00 45.50 497 HIS A O 2
ATOM 2619 N N . GLU A 1 1 ? -17.208 1.095 -9.469 1.00 24.21 414 GLU A N 3
ATOM 2620 C CA . GLU A 1 1 ? -17.694 1.945 -8.388 1.00 72.14 414 GLU A CA 3
ATOM 2621 C C . GLU A 1 1 ? -16.694 3.056 -8.078 1.00 63.04 414 GLU A C 3
ATOM 2622 O O . GLU A 1 1 ? -15.505 2.935 -8.374 1.00 73.14 414 GLU A O 3
ATOM 2634 N N . ALA A 1 2 ? -17.185 4.136 -7.481 1.00 51.35 415 ALA A N 3
ATOM 2635 C CA . ALA A 1 2 ? -16.336 5.267 -7.129 1.00 64.05 415 ALA A CA 3
ATOM 2636 C C . ALA A 1 2 ? -15.502 4.964 -5.889 1.00 73.41 415 ALA A C 3
ATOM 2637 O O . ALA A 1 2 ? -14.648 5.757 -5.494 1.00 13.12 415 ALA A O 3
ATOM 2644 N N . SER A 1 3 ? -15.756 3.809 -5.279 1.00 53.32 416 SER A N 3
ATOM 2645 C CA . SER A 1 3 ? -15.032 3.403 -4.081 1.00 53.35 416 SER A CA 3
ATOM 2646 C C . SER A 1 3 ? -13.713 2.729 -4.446 1.00 73.10 416 SER A C 3
ATOM 2647 O O . SER A 1 3 ? -12.786 2.676 -3.638 1.00 0.30 416 SER A O 3
ATOM 2655 N N . SER A 1 4 ? -13.637 2.215 -5.669 1.00 21.33 417 SER A N 3
ATOM 2656 C CA . SER A 1 4 ? -12.434 1.540 -6.141 1.00 63.12 417 SER A CA 3
ATOM 2657 C C . SER A 1 4 ? -11.277 2.525 -6.280 1.00 52.21 417 SER A C 3
ATOM 2658 O O . SER A 1 4 ? -10.109 2.145 -6.201 1.00 42.50 417 SER A O 3
ATOM 2666 N N . THR A 1 5 ? -11.612 3.795 -6.487 1.00 54.32 418 THR A N 3
ATOM 2667 C CA . THR A 1 5 ? -10.603 4.837 -6.639 1.00 31.44 418 THR A CA 3
ATOM 2668 C C . THR A 1 5 ? -10.142 5.356 -5.282 1.00 11.22 418 THR A C 3
ATOM 2669 O O . THR A 1 5 ? -9.069 5.946 -5.165 1.00 45.11 418 THR A O 3
ATOM 2680 N N . ALA A 1 6 ? -10.961 5.133 -4.259 1.00 3.41 419 ALA A N 3
ATOM 2681 C CA . ALA A 1 6 ? -10.635 5.577 -2.909 1.00 53.14 419 ALA A CA 3
ATOM 2682 C C . ALA A 1 6 ? -9.322 4.966 -2.432 1.00 41.32 419 ALA A C 3
ATOM 2683 O O . ALA A 1 6 ? -8.555 5.605 -1.711 1.00 42.44 419 ALA A O 3
ATOM 2690 N N . ILE A 1 7 ? -9.071 3.726 -2.837 1.00 43.04 420 ILE A N 3
ATOM 2691 C CA . ILE A 1 7 ? -7.850 3.029 -2.451 1.00 42.34 420 ILE A CA 3
ATOM 2692 C C . ILE A 1 7 ? -6.655 3.526 -3.258 1.00 1.14 420 ILE A C 3
ATOM 2693 O O . ILE A 1 7 ? -5.506 3.372 -2.843 1.00 31.21 420 ILE A O 3
ATOM 2709 N N . ARG A 1 8 ? -6.933 4.124 -4.412 1.00 14.05 421 ARG A N 3
ATOM 2710 C CA . ARG A 1 8 ? -5.882 4.644 -5.276 1.00 1.22 421 ARG A CA 3
ATOM 2711 C C . ARG A 1 8 ? -4.934 5.549 -4.494 1.00 63.44 421 ARG A C 3
ATOM 2712 O O . ARG A 1 8 ? -3.741 5.619 -4.791 1.00 61.22 421 ARG A O 3
ATOM 2733 N N . ALA A 1 9 ? -5.473 6.241 -3.497 1.00 44.00 422 ALA A N 3
ATOM 2734 C CA . ALA A 1 9 ? -4.675 7.140 -2.673 1.00 14.21 422 ALA A CA 3
ATOM 2735 C C . ALA A 1 9 ? -4.080 6.406 -1.475 1.00 72.14 422 ALA A C 3
ATOM 2736 O O . ALA A 1 9 ? -3.051 6.812 -0.934 1.00 35.31 422 ALA A O 3
ATOM 2743 N N . LEU A 1 10 ? -4.734 5.323 -1.067 1.00 51.42 423 LEU A N 3
ATOM 2744 C CA . LEU A 1 10 ? -4.270 4.532 0.066 1.00 25.13 423 LEU A CA 3
ATOM 2745 C C . LEU A 1 10 ? -2.850 4.024 -0.168 1.00 52.45 423 LEU A C 3
ATOM 2746 O O . LEU A 1 10 ? -1.983 4.151 0.697 1.00 54.43 423 LEU A O 3
ATOM 2762 N N . VAL A 1 11 ? -2.619 3.451 -1.345 1.00 60.03 424 VAL A N 3
ATOM 2763 C CA . VAL A 1 11 ? -1.305 2.928 -1.695 1.00 5.14 424 VAL A CA 3
ATOM 2764 C C . VAL A 1 11 ? -0.251 4.030 -1.677 1.00 72.51 424 VAL A C 3
ATOM 2765 O O . VAL A 1 11 ? 0.947 3.759 -1.595 1.00 50.20 424 VAL A O 3
ATOM 2778 N N . LYS A 1 12 ? -0.706 5.276 -1.754 1.00 65.34 425 LYS A N 3
ATOM 2779 C CA . LYS A 1 12 ? 0.195 6.422 -1.746 1.00 0.32 425 LYS A CA 3
ATOM 2780 C C . LYS A 1 12 ? 0.633 6.759 -0.324 1.00 52.13 425 LYS A C 3
ATOM 2781 O O . LYS A 1 12 ? 1.729 7.274 -0.106 1.00 25.31 425 LYS A O 3
ATOM 2800 N N . LYS A 1 13 ? -0.233 6.467 0.641 1.00 25.31 426 LYS A N 3
ATOM 2801 C CA . LYS A 1 13 ? 0.064 6.735 2.043 1.00 2.40 426 LYS A CA 3
ATOM 2802 C C . LYS A 1 13 ? 1.222 5.870 2.530 1.00 24.01 426 LYS A C 3
ATOM 2803 O O . LYS A 1 13 ? 1.996 6.281 3.397 1.00 61.44 426 LYS A O 3
ATOM 2822 N N . LEU A 1 14 ? 1.337 4.672 1.967 1.00 4.43 427 LEU A N 3
ATOM 2823 C CA . LEU A 1 14 ? 2.403 3.749 2.343 1.00 54.51 427 LEU A CA 3
ATOM 2824 C C . LEU A 1 14 ? 3.773 4.385 2.134 1.00 52.12 427 LEU A C 3
ATOM 2825 O O . LEU A 1 14 ? 4.760 3.970 2.742 1.00 63.31 427 LEU A O 3
ATOM 2841 N N . ILE A 1 15 ? 3.826 5.395 1.271 1.00 14.12 428 ILE A N 3
ATOM 2842 C CA . ILE A 1 15 ? 5.074 6.089 0.985 1.00 41.30 428 ILE A CA 3
ATOM 2843 C C . ILE A 1 15 ? 4.992 7.557 1.391 1.00 1.12 428 ILE A C 3
ATOM 2844 O O . ILE A 1 15 ? 6.014 8.217 1.580 1.00 43.11 428 ILE A O 3
ATOM 2860 N N . ALA A 1 16 ? 3.771 8.061 1.526 1.00 73.52 429 ALA A N 3
ATOM 2861 C CA . ALA A 1 16 ? 3.555 9.450 1.914 1.00 63.15 429 ALA A CA 3
ATOM 2862 C C . ALA A 1 16 ? 4.062 9.710 3.328 1.00 31.54 429 ALA A C 3
ATOM 2863 O O . ALA A 1 16 ? 4.644 10.757 3.607 1.00 52.14 429 ALA A O 3
ATOM 2870 N N . ALA A 1 17 ? 3.836 8.748 4.218 1.00 3.34 430 ALA A N 3
ATOM 2871 C CA . ALA A 1 17 ? 4.272 8.873 5.604 1.00 1.51 430 ALA A CA 3
ATOM 2872 C C . ALA A 1 17 ? 5.427 7.923 5.904 1.00 13.13 430 ALA A C 3
ATOM 2873 O O . ALA A 1 17 ? 5.428 7.239 6.927 1.00 30.31 430 ALA A O 3
ATOM 2880 N N . GLU A 1 18 ? 6.406 7.887 5.006 1.00 20.32 431 GLU A N 3
ATOM 2881 C CA . GLU A 1 18 ? 7.566 7.019 5.176 1.00 73.32 431 GLU A CA 3
ATOM 2882 C C . GLU A 1 18 ? 8.814 7.657 4.574 1.00 25.43 431 GLU A C 3
ATOM 2883 O O . GLU A 1 18 ? 8.780 8.792 4.104 1.00 72.12 431 GLU A O 3
ATOM 2895 N N . ASN A 1 19 ? 9.918 6.915 4.596 1.00 71.42 432 ASN A N 3
ATOM 2896 C CA . ASN A 1 19 ? 11.180 7.407 4.053 1.00 14.21 432 ASN A CA 3
ATOM 2897 C C . ASN A 1 19 ? 11.578 6.623 2.807 1.00 2.13 432 ASN A C 3
ATOM 2898 O O . ASN A 1 19 ? 12.443 5.748 2.845 1.00 43.31 432 ASN A O 3
ATOM 2909 N N . PRO A 1 20 ? 10.934 6.943 1.675 1.00 3.34 433 PRO A N 3
ATOM 2910 C CA . PRO A 1 20 ? 11.206 6.282 0.396 1.00 65.52 433 PRO A CA 3
ATOM 2911 C C . PRO A 1 20 ? 12.577 6.645 -0.165 1.00 53.23 433 PRO A C 3
ATOM 2912 O O . PRO A 1 20 ? 12.963 6.177 -1.236 1.00 44.42 433 PRO A O 3
ATOM 2923 N N . ALA A 1 21 ? 13.307 7.482 0.565 1.00 43.31 434 ALA A N 3
ATOM 2924 C CA . ALA A 1 21 ? 14.635 7.907 0.140 1.00 23.43 434 ALA A CA 3
ATOM 2925 C C . ALA A 1 21 ? 15.520 6.705 -0.179 1.00 15.40 434 ALA A C 3
ATOM 2926 O O . ALA A 1 21 ? 15.881 6.477 -1.333 1.00 0.23 434 ALA A O 3
ATOM 2933 N N . LYS A 1 22 ? 15.865 5.941 0.851 1.00 11.35 435 LYS A N 3
ATOM 2934 C CA . LYS A 1 22 ? 16.706 4.763 0.682 1.00 23.12 435 LYS A CA 3
ATOM 2935 C C . LYS A 1 22 ? 15.932 3.634 0.008 1.00 24.42 435 LYS A C 3
ATOM 2936 O O . LYS A 1 22 ? 16.280 3.173 -1.079 1.00 70.13 435 LYS A O 3
ATOM 2955 N N . PRO A 1 23 ? 14.857 3.177 0.667 1.00 74.40 436 PRO A N 3
ATOM 2956 C CA . PRO A 1 23 ? 14.011 2.098 0.149 1.00 20.41 436 PRO A CA 3
ATOM 2957 C C . PRO A 1 23 ? 13.202 2.530 -1.070 1.00 10.24 436 PRO A C 3
ATOM 2958 O O . PRO A 1 23 ? 13.262 3.687 -1.489 1.00 61.33 436 PRO A O 3
ATOM 2969 N N . LEU A 1 24 ? 12.448 1.594 -1.635 1.00 54.23 437 LEU A N 3
ATOM 2970 C CA . LEU A 1 24 ? 11.626 1.879 -2.806 1.00 23.30 437 LEU A CA 3
ATOM 2971 C C . LEU A 1 24 ? 10.534 0.826 -2.974 1.00 42.04 437 LEU A C 3
ATOM 2972 O O . LEU A 1 24 ? 9.405 1.143 -3.347 1.00 63.22 437 LEU A O 3
ATOM 2988 N N . SER A 1 25 ? 10.880 -0.427 -2.695 1.00 54.34 438 SER A N 3
ATOM 2989 C CA . SER A 1 25 ? 9.929 -1.527 -2.817 1.00 41.50 438 SER A CA 3
ATOM 2990 C C . SER A 1 25 ? 8.987 -1.565 -1.618 1.00 55.24 438 SER A C 3
ATOM 2991 O O . SER A 1 25 ? 9.217 -0.896 -0.611 1.00 10.45 438 SER A O 3
ATOM 2999 N N . ASP A 1 26 ? 7.923 -2.353 -1.736 1.00 13.33 439 ASP A N 3
ATOM 3000 C CA . ASP A 1 26 ? 6.943 -2.480 -0.662 1.00 44.23 439 ASP A CA 3
ATOM 3001 C C . ASP A 1 26 ? 7.498 -3.323 0.481 1.00 21.44 439 ASP A C 3
ATOM 3002 O O . ASP A 1 26 ? 7.093 -4.470 0.674 1.00 41.13 439 ASP A O 3
ATOM 3011 N N . SER A 1 27 ? 8.428 -2.748 1.238 1.00 32.11 440 SER A N 3
ATOM 3012 C CA . SER A 1 27 ? 9.041 -3.449 2.360 1.00 53.31 440 SER A CA 3
ATOM 3013 C C . SER A 1 27 ? 9.056 -2.570 3.607 1.00 14.20 440 SER A C 3
ATOM 3014 O O . SER A 1 27 ? 8.833 -3.046 4.720 1.00 11.13 440 SER A O 3
ATOM 3022 N N . LYS A 1 28 ? 9.320 -1.282 3.413 1.00 45.04 441 LYS A N 3
ATOM 3023 C CA . LYS A 1 28 ? 9.363 -0.334 4.518 1.00 13.53 441 LYS A CA 3
ATOM 3024 C C . LYS A 1 28 ? 7.956 0.007 4.999 1.00 50.43 441 LYS A C 3
ATOM 3025 O O . LYS A 1 28 ? 7.757 0.383 6.154 1.00 3.11 441 LYS A O 3
ATOM 3044 N N . LEU A 1 29 ? 6.983 -0.126 4.104 1.00 50.03 442 LEU A N 3
ATOM 3045 C CA . LEU A 1 29 ? 5.593 0.167 4.436 1.00 32.23 442 LEU A CA 3
ATOM 3046 C C . LEU A 1 29 ? 4.896 -1.068 5.000 1.00 12.34 442 LEU A C 3
ATOM 3047 O O . LEU A 1 29 ? 3.779 -0.985 5.513 1.00 51.43 442 LEU A O 3
ATOM 3063 N N . THR A 1 30 ? 5.564 -2.213 4.905 1.00 23.14 443 THR A N 3
ATOM 3064 C CA . THR A 1 30 ? 5.010 -3.466 5.407 1.00 42.54 443 THR A CA 3
ATOM 3065 C C . THR A 1 30 ? 5.909 -4.074 6.477 1.00 50.34 443 THR A C 3
ATOM 3066 O O . THR A 1 30 ? 5.590 -5.118 7.047 1.00 45.43 443 THR A O 3
ATOM 3077 N N . SER A 1 31 ? 7.032 -3.416 6.745 1.00 60.22 444 SER A N 3
ATOM 3078 C CA . SER A 1 31 ? 7.978 -3.895 7.746 1.00 44.01 444 SER A CA 3
ATOM 3079 C C . SER A 1 31 ? 7.369 -3.833 9.143 1.00 23.13 444 SER A C 3
ATOM 3080 O O . SER A 1 31 ? 7.335 -4.832 9.863 1.00 51.33 444 SER A O 3
ATOM 3088 N N . LEU A 1 32 ? 6.889 -2.653 9.520 1.00 13.12 445 LEU A N 3
ATOM 3089 C CA . LEU A 1 32 ? 6.280 -2.458 10.832 1.00 74.51 445 LEU A CA 3
ATOM 3090 C C . LEU A 1 32 ? 5.179 -3.485 11.078 1.00 31.34 445 LEU A C 3
ATOM 3091 O O . LEU A 1 32 ? 4.918 -3.870 12.219 1.00 2.31 445 LEU A O 3
ATOM 3107 N N . LEU A 1 33 ? 4.537 -3.926 10.002 1.00 34.13 446 LEU A N 3
ATOM 3108 C CA . LEU A 1 33 ? 3.465 -4.911 10.101 1.00 14.52 446 LEU A CA 3
ATOM 3109 C C . LEU A 1 33 ? 4.030 -6.312 10.309 1.00 73.32 446 LEU A C 3
ATOM 3110 O O . LEU A 1 33 ? 3.453 -7.124 11.033 1.00 12.30 446 LEU A O 3
ATOM 3126 N N . SER A 1 34 ? 5.162 -6.588 9.671 1.00 23.15 447 SER A N 3
ATOM 3127 C CA . SER A 1 34 ? 5.806 -7.893 9.785 1.00 74.12 447 SER A CA 3
ATOM 3128 C C . SER A 1 34 ? 6.506 -8.037 11.132 1.00 35.22 447 SER A C 3
ATOM 3129 O O . SER A 1 34 ? 6.881 -9.139 11.533 1.00 54.52 447 SER A O 3
ATOM 3137 N N . GLU A 1 35 ? 6.677 -6.917 11.827 1.00 53.05 448 GLU A N 3
ATOM 3138 C CA . GLU A 1 35 ? 7.332 -6.919 13.130 1.00 73.14 448 GLU A CA 3
ATOM 3139 C C . GLU A 1 35 ? 6.621 -7.863 14.094 1.00 24.24 448 GLU A C 3
ATOM 3140 O O . GLU A 1 35 ? 7.218 -8.349 15.056 1.00 65.04 448 GLU A O 3
ATOM 3152 N N . GLN A 1 36 ? 5.344 -8.118 13.831 1.00 3.14 449 GLN A N 3
ATOM 3153 C CA . GLN A 1 36 ? 4.552 -9.003 14.677 1.00 20.14 449 GLN A CA 3
ATOM 3154 C C . GLN A 1 36 ? 4.209 -10.295 13.942 1.00 24.24 449 GLN A C 3
ATOM 3155 O O . GLN A 1 36 ? 4.189 -11.372 14.537 1.00 31.45 449 GLN A O 3
ATOM 3169 N N . GLY A 1 37 ? 3.941 -10.181 12.645 1.00 13.54 450 GLY A N 3
ATOM 3170 C CA . GLY A 1 37 ? 3.603 -11.347 11.852 1.00 74.22 450 GLY A CA 3
ATOM 3171 C C . GLY A 1 37 ? 2.774 -10.997 10.631 1.00 1.14 450 GLY A C 3
ATOM 3172 O O . GLY A 1 37 ? 2.672 -11.789 9.695 1.00 72.42 450 GLY A O 3
ATOM 3176 N N . ILE A 1 38 ? 2.180 -9.808 10.642 1.00 23.10 451 ILE A N 3
ATOM 3177 C CA . ILE A 1 38 ? 1.356 -9.357 9.528 1.00 10.02 451 ILE A CA 3
ATOM 3178 C C . ILE A 1 38 ? 2.153 -9.335 8.228 1.00 71.02 451 ILE A C 3
ATOM 3179 O O . ILE A 1 38 ? 3.372 -9.172 8.239 1.00 44.22 451 ILE A O 3
ATOM 3195 N N . MET A 1 39 ? 1.454 -9.500 7.110 1.00 44.11 452 MET A N 3
ATOM 3196 C CA . MET A 1 39 ? 2.096 -9.497 5.800 1.00 1.30 452 MET A CA 3
ATOM 3197 C C . MET A 1 39 ? 1.087 -9.187 4.700 1.00 50.04 452 MET A C 3
ATOM 3198 O O . MET A 1 39 ? 0.683 -10.074 3.947 1.00 61.13 452 MET A O 3
ATOM 3212 N N . VAL A 1 40 ? 0.681 -7.925 4.613 1.00 3.43 453 VAL A N 3
ATOM 3213 C CA . VAL A 1 40 ? -0.282 -7.498 3.604 1.00 5.34 453 VAL A CA 3
ATOM 3214 C C . VAL A 1 40 ? 0.229 -6.284 2.836 1.00 34.11 453 VAL A C 3
ATOM 3215 O O . VAL A 1 40 ? 0.111 -6.216 1.613 1.00 33.05 453 VAL A O 3
ATOM 3228 N N . ALA A 1 41 ? 0.796 -5.327 3.563 1.00 52.42 454 ALA A N 3
ATOM 3229 C CA . ALA A 1 41 ? 1.327 -4.116 2.950 1.00 52.51 454 ALA A CA 3
ATOM 3230 C C . ALA A 1 41 ? 2.387 -4.447 1.906 1.00 74.23 454 ALA A C 3
ATOM 3231 O O . ALA A 1 41 ? 2.708 -3.622 1.050 1.00 3.24 454 ALA A O 3
ATOM 3238 N N . ARG A 1 42 ? 2.925 -5.660 1.980 1.00 12.33 455 ARG A N 3
ATOM 3239 C CA . ARG A 1 42 ? 3.950 -6.100 1.041 1.00 2.33 455 ARG A CA 3
ATOM 3240 C C . ARG A 1 42 ? 3.320 -6.619 -0.248 1.00 54.54 455 ARG A C 3
ATOM 3241 O O . ARG A 1 42 ? 3.709 -6.219 -1.345 1.00 12.41 455 ARG A O 3
ATOM 3262 N N . ARG A 1 43 ? 2.345 -7.510 -0.107 1.00 71.31 456 ARG A N 3
ATOM 3263 C CA . ARG A 1 43 ? 1.662 -8.084 -1.260 1.00 71.42 456 ARG A CA 3
ATOM 3264 C C . ARG A 1 43 ? 0.556 -7.157 -1.755 1.00 14.31 456 ARG A C 3
ATOM 3265 O O . ARG A 1 43 ? 0.539 -6.758 -2.919 1.00 63.54 456 ARG A O 3
ATOM 3286 N N . THR A 1 44 ? -0.368 -6.816 -0.861 1.00 24.31 457 THR A N 3
ATOM 3287 C CA . THR A 1 44 ? -1.478 -5.938 -1.206 1.00 53.50 457 THR A CA 3
ATOM 3288 C C . THR A 1 44 ? -1.001 -4.747 -2.029 1.00 42.20 457 THR A C 3
ATOM 3289 O O . THR A 1 44 ? -1.471 -4.523 -3.145 1.00 43.45 457 THR A O 3
ATOM 3300 N N . VAL A 1 45 ? -0.064 -3.986 -1.472 1.00 53.25 458 VAL A N 3
ATOM 3301 C CA . VAL A 1 45 ? 0.478 -2.818 -2.157 1.00 53.12 458 VAL A CA 3
ATOM 3302 C C . VAL A 1 45 ? 1.003 -3.185 -3.540 1.00 51.11 458 VAL A C 3
ATOM 3303 O O . VAL A 1 45 ? 0.839 -2.431 -4.499 1.00 15.51 458 VAL A O 3
ATOM 3316 N N . ALA A 1 46 ? 1.635 -4.351 -3.637 1.00 14.41 459 ALA A N 3
ATOM 3317 C CA . ALA A 1 46 ? 2.182 -4.820 -4.903 1.00 3.32 459 ALA A CA 3
ATOM 3318 C C . ALA A 1 46 ? 1.072 -5.269 -5.847 1.00 44.33 459 ALA A C 3
ATOM 3319 O O . ALA A 1 46 ? 1.276 -5.370 -7.057 1.00 74.24 459 ALA A O 3
ATOM 3326 N N . LYS A 1 47 ? -0.102 -5.538 -5.287 1.00 62.42 460 LYS A N 3
ATOM 3327 C CA . LYS A 1 47 ? -1.245 -5.977 -6.079 1.00 34.23 460 LYS A CA 3
ATOM 3328 C C . LYS A 1 47 ? -1.917 -4.793 -6.767 1.00 42.52 460 LYS A C 3
ATOM 3329 O O . LYS A 1 47 ? -2.476 -4.929 -7.855 1.00 44.01 460 LYS A O 3
ATOM 3348 N N . TYR A 1 48 ? -1.857 -3.631 -6.126 1.00 52.30 461 TYR A N 3
ATOM 3349 C CA . TYR A 1 48 ? -2.461 -2.422 -6.676 1.00 5.24 461 TYR A CA 3
ATOM 3350 C C . TYR A 1 48 ? -1.541 -1.776 -7.707 1.00 51.14 461 TYR A C 3
ATOM 3351 O O . TYR A 1 48 ? -2.004 -1.160 -8.668 1.00 13.14 461 TYR A O 3
ATOM 3369 N N . ARG A 1 49 ? -0.237 -1.922 -7.502 1.00 45.31 462 ARG A N 3
ATOM 3370 C CA . ARG A 1 49 ? 0.749 -1.352 -8.412 1.00 73.33 462 ARG A CA 3
ATOM 3371 C C . ARG A 1 49 ? 0.570 -1.907 -9.823 1.00 42.34 462 ARG A C 3
ATOM 3372 O O . ARG A 1 49 ? 1.018 -1.304 -10.798 1.00 41.13 462 ARG A O 3
ATOM 3393 N N . GLU A 1 50 ? -0.085 -3.059 -9.921 1.00 42.34 463 GLU A N 3
ATOM 3394 C CA . GLU A 1 50 ? -0.321 -3.694 -11.213 1.00 22.42 463 GLU A CA 3
ATOM 3395 C C . GLU A 1 50 ? -1.490 -3.036 -11.938 1.00 72.52 463 GLU A C 3
ATOM 3396 O O . GLU A 1 50 ? -1.524 -2.986 -13.167 1.00 64.13 463 GLU A O 3
ATOM 3408 N N . SER A 1 51 ? -2.449 -2.532 -11.167 1.00 22.51 464 SER A N 3
ATOM 3409 C CA . SER A 1 51 ? -3.624 -1.880 -11.735 1.00 63.30 464 SER A CA 3
ATOM 3410 C C . SER A 1 51 ? -3.289 -0.467 -12.201 1.00 3.34 464 SER A C 3
ATOM 3411 O O . SER A 1 51 ? -3.418 -0.143 -13.382 1.00 45.22 464 SER A O 3
ATOM 3419 N N . LEU A 1 52 ? -2.856 0.371 -11.264 1.00 75.44 465 LEU A N 3
ATOM 3420 C CA . LEU A 1 52 ? -2.502 1.751 -11.576 1.00 44.15 465 LEU A CA 3
ATOM 3421 C C . LEU A 1 52 ? -1.431 1.805 -12.661 1.00 42.34 465 LEU A C 3
ATOM 3422 O O . LEU A 1 52 ? -1.543 2.570 -13.620 1.00 51.44 465 LEU A O 3
ATOM 3438 N N . SER A 1 53 ? -0.395 0.987 -12.505 1.00 52.35 466 SER A N 3
ATOM 3439 C CA . SER A 1 53 ? 0.697 0.944 -13.470 1.00 71.03 466 SER A CA 3
ATOM 3440 C C . SER A 1 53 ? 1.333 2.321 -13.633 1.00 5.13 466 SER A C 3
ATOM 3441 O O . SER A 1 53 ? 1.065 3.030 -14.603 1.00 11.40 466 SER A O 3
ATOM 3449 N N . ILE A 1 54 ? 2.178 2.692 -12.676 1.00 0.22 467 ILE A N 3
ATOM 3450 C CA . ILE A 1 54 ? 2.853 3.984 -12.713 1.00 63.45 467 ILE A CA 3
ATOM 3451 C C . ILE A 1 54 ? 3.843 4.052 -13.871 1.00 50.30 467 ILE A C 3
ATOM 3452 O O . ILE A 1 54 ? 4.491 3.068 -14.226 1.00 45.10 467 ILE A O 3
ATOM 3468 N N . PRO A 1 55 ? 3.966 5.245 -14.475 1.00 31.13 468 PRO A N 3
ATOM 3469 C CA . PRO A 1 55 ? 4.877 5.471 -15.600 1.00 53.52 468 PRO A CA 3
ATOM 3470 C C . PRO A 1 55 ? 6.341 5.425 -15.179 1.00 22.12 468 PRO A C 3
ATOM 3471 O O . PRO A 1 55 ? 6.672 5.444 -13.993 1.00 63.05 468 PRO A O 3
ATOM 3482 N N . PRO A 1 56 ? 7.242 5.363 -16.171 1.00 50.15 469 PRO A N 3
ATOM 3483 C CA . PRO A 1 56 ? 8.686 5.314 -15.927 1.00 61.25 469 PRO A CA 3
ATOM 3484 C C . PRO A 1 56 ? 9.229 6.632 -15.386 1.00 31.41 469 PRO A C 3
ATOM 3485 O O . PRO A 1 56 ? 8.521 7.639 -15.353 1.00 65.40 469 PRO A O 3
ATOM 3496 N N . SER A 1 57 ? 10.489 6.619 -14.962 1.00 35.13 470 SER A N 3
ATOM 3497 C CA . SER A 1 57 ? 11.124 7.813 -14.418 1.00 0.23 470 SER A CA 3
ATOM 3498 C C . SER A 1 57 ? 10.440 8.253 -13.127 1.00 64.04 470 SER A C 3
ATOM 3499 O O . SER A 1 57 ? 10.638 9.372 -12.658 1.00 12.44 470 SER A O 3
ATOM 3507 N N . ASN A 1 58 ? 9.633 7.363 -12.559 1.00 61.12 471 ASN A N 3
ATOM 3508 C CA . ASN A 1 58 ? 8.919 7.658 -11.323 1.00 0.20 471 ASN A CA 3
ATOM 3509 C C . ASN A 1 58 ? 8.546 6.373 -10.590 1.00 33.42 471 ASN A C 3
ATOM 3510 O O . ASN A 1 58 ? 7.613 6.353 -9.787 1.00 52.12 471 ASN A O 3
ATOM 3521 N N . GLN A 1 59 ? 9.282 5.303 -10.871 1.00 73.20 472 GLN A N 3
ATOM 3522 C CA . GLN A 1 59 ? 9.029 4.014 -10.238 1.00 71.44 472 GLN A CA 3
ATOM 3523 C C . GLN A 1 59 ? 10.046 3.739 -9.135 1.00 53.14 472 GLN A C 3
ATOM 3524 O O . GLN A 1 59 ? 9.790 2.953 -8.224 1.00 2.42 472 GLN A O 3
ATOM 3538 N N . ARG A 1 60 ? 11.200 4.391 -9.227 1.00 1.03 473 ARG A N 3
ATOM 3539 C CA . ARG A 1 60 ? 12.258 4.216 -8.238 1.00 32.21 473 ARG A CA 3
ATOM 3540 C C . ARG A 1 60 ? 12.689 2.754 -8.157 1.00 41.51 473 ARG A C 3
ATOM 3541 O O . ARG A 1 60 ? 13.040 2.257 -7.086 1.00 55.34 473 ARG A O 3
ATOM 3562 N N . LYS A 1 61 ? 12.662 2.071 -9.296 1.00 14.10 474 LYS A N 3
ATOM 3563 C CA . LYS A 1 61 ? 13.051 0.667 -9.356 1.00 72.34 474 LYS A CA 3
ATOM 3564 C C . LYS A 1 61 ? 13.769 0.357 -10.666 1.00 10.21 474 LYS A C 3
ATOM 3565 O O . LYS A 1 61 ? 13.235 -0.341 -11.526 1.00 60.44 474 LYS A O 3
ATOM 3584 N N . GLN A 1 62 ? 14.983 0.879 -10.807 1.00 43.42 475 GLN A N 3
ATOM 3585 C CA . GLN A 1 62 ? 15.775 0.657 -12.011 1.00 70.31 475 GLN A CA 3
ATOM 3586 C C . GLN A 1 62 ? 16.561 -0.647 -11.912 1.00 43.34 475 GLN A C 3
ATOM 3587 O O . GLN A 1 62 ? 16.749 -1.347 -12.908 1.00 43.45 475 GLN A O 3
ATOM 3601 N N . LEU A 1 63 ? 17.018 -0.966 -10.707 1.00 61.10 476 LEU A N 3
ATOM 3602 C CA . LEU A 1 63 ? 17.784 -2.186 -10.478 1.00 3.15 476 LEU A CA 3
ATOM 3603 C C . LEU A 1 63 ? 16.916 -3.422 -10.687 1.00 0.15 476 LEU A C 3
ATOM 3604 O O . LEU A 1 63 ? 15.824 -3.527 -10.129 1.00 32.34 476 LEU A O 3
ATOM 3620 N N . VAL A 1 64 ? 17.411 -4.358 -11.491 1.00 12.42 477 VAL A N 3
ATOM 3621 C CA . VAL A 1 64 ? 16.682 -5.589 -11.770 1.00 41.24 477 VAL A CA 3
ATOM 3622 C C . VAL A 1 64 ? 17.477 -6.811 -11.325 1.00 73.20 477 VAL A C 3
ATOM 3623 O O . VAL A 1 64 ? 18.707 -6.807 -11.348 1.00 41.30 477 VAL A O 3
ATOM 3636 N N . ALA A 1 65 ? 16.765 -7.858 -10.920 1.00 23.12 478 ALA A N 3
ATOM 3637 C CA . ALA A 1 65 ? 17.404 -9.089 -10.472 1.00 3.04 478 ALA A CA 3
ATOM 3638 C C . ALA A 1 65 ? 16.368 -10.166 -10.169 1.00 12.25 478 ALA A C 3
ATOM 3639 O O . ALA A 1 65 ? 15.349 -9.899 -9.533 1.00 23.31 478 ALA A O 3
ATOM 3646 N N . ASN A 1 66 ? 16.635 -11.384 -10.628 1.00 1.03 479 ASN A N 3
ATOM 3647 C CA . ASN A 1 66 ? 15.725 -12.502 -10.407 1.00 10.23 479 ASN A CA 3
ATOM 3648 C C . ASN A 1 66 ? 16.321 -13.502 -9.421 1.00 10.23 479 ASN A C 3
ATOM 3649 O O . ASN A 1 66 ? 15.609 -14.079 -8.600 1.00 21.13 479 ASN A O 3
ATOM 3660 N N . SER A 1 67 ? 17.633 -13.702 -9.509 1.00 11.42 480 SER A N 3
ATOM 3661 C CA . SER A 1 67 ? 18.324 -14.634 -8.628 1.00 5.41 480 SER A CA 3
ATOM 3662 C C . SER A 1 67 ? 18.085 -14.278 -7.163 1.00 71.22 480 SER A C 3
ATOM 3663 O O . SER A 1 67 ? 18.096 -15.148 -6.292 1.00 55.01 480 SER A O 3
ATOM 3671 N N . SER A 1 68 ? 17.867 -12.994 -6.901 1.00 4.50 481 SER A N 3
ATOM 3672 C CA . SER A 1 68 ? 17.628 -12.520 -5.543 1.00 64.13 481 SER A CA 3
ATOM 3673 C C . SER A 1 68 ? 16.413 -13.212 -4.933 1.00 51.43 481 SER A C 3
ATOM 3674 O O . SER A 1 68 ? 16.325 -13.380 -3.717 1.00 51.44 481 SER A O 3
ATOM 3682 N N . SER A 1 69 ? 15.476 -13.610 -5.787 1.00 64.35 482 SER A N 3
ATOM 3683 C CA . SER A 1 69 ? 14.262 -14.281 -5.335 1.00 4.43 482 SER A CA 3
ATOM 3684 C C . SER A 1 69 ? 13.773 -15.281 -6.376 1.00 61.34 482 SER A C 3
ATOM 3685 O O . SER A 1 69 ? 12.594 -15.296 -6.734 1.00 3.24 482 SER A O 3
ATOM 3693 N N . VAL A 1 70 ? 14.686 -16.116 -6.861 1.00 22.31 483 VAL A N 3
ATOM 3694 C CA . VAL A 1 70 ? 14.348 -17.122 -7.862 1.00 50.41 483 VAL A CA 3
ATOM 3695 C C . VAL A 1 70 ? 14.005 -18.455 -7.207 1.00 74.33 483 VAL A C 3
ATOM 3696 O O . VAL A 1 70 ? 14.682 -18.895 -6.278 1.00 55.41 483 VAL A O 3
ATOM 3709 N N . ASP A 1 71 ? 12.949 -19.094 -7.700 1.00 22.34 484 ASP A N 3
ATOM 3710 C CA . ASP A 1 71 ? 12.516 -20.380 -7.164 1.00 10.00 484 ASP A CA 3
ATOM 3711 C C . ASP A 1 71 ? 12.324 -20.301 -5.652 1.00 20.30 484 ASP A C 3
ATOM 3712 O O . ASP A 1 71 ? 12.986 -21.009 -4.893 1.00 72.11 484 ASP A O 3
ATOM 3721 N N . LYS A 1 72 ? 11.413 -19.436 -5.221 1.00 14.20 485 LYS A N 3
ATOM 3722 C CA . LYS A 1 72 ? 11.131 -19.263 -3.801 1.00 2.03 485 LYS A CA 3
ATOM 3723 C C . LYS A 1 72 ? 10.794 -20.600 -3.148 1.00 53.10 485 LYS A C 3
ATOM 3724 O O . LYS A 1 72 ? 9.989 -21.372 -3.671 1.00 14.44 485 LYS A O 3
ATOM 3743 N N . LEU A 1 73 ? 11.410 -20.865 -2.001 1.00 41.15 486 LEU A N 3
ATOM 3744 C CA . LEU A 1 73 ? 11.173 -22.108 -1.275 1.00 43.24 486 LEU A CA 3
ATOM 3745 C C . LEU A 1 73 ? 10.172 -21.896 -0.146 1.00 13.10 486 LEU A C 3
ATOM 3746 O O . LEU A 1 73 ? 10.132 -22.664 0.815 1.00 21.42 486 LEU A O 3
ATOM 3762 N N . ALA A 1 74 ? 9.362 -20.849 -0.269 1.00 33.45 487 ALA A N 3
ATOM 3763 C CA . ALA A 1 74 ? 8.356 -20.538 0.740 1.00 63.13 487 ALA A CA 3
ATOM 3764 C C . ALA A 1 74 ? 7.239 -21.576 0.739 1.00 60.43 487 ALA A C 3
ATOM 3765 O O . ALA A 1 74 ? 6.522 -21.730 1.727 1.00 32.32 487 ALA A O 3
ATOM 3772 N N . ALA A 1 75 ? 7.095 -22.284 -0.376 1.00 64.14 488 ALA A N 3
ATOM 3773 C CA . ALA A 1 75 ? 6.066 -23.308 -0.506 1.00 13.44 488 ALA A CA 3
ATOM 3774 C C . ALA A 1 75 ? 6.387 -24.522 0.360 1.00 51.31 488 ALA A C 3
ATOM 3775 O O . ALA A 1 75 ? 5.491 -25.260 0.768 1.00 54.43 488 ALA A O 3
ATOM 3782 N N . ALA A 1 76 ? 7.671 -24.722 0.637 1.00 1.30 489 ALA A N 3
ATOM 3783 C CA . ALA A 1 76 ? 8.110 -25.845 1.455 1.00 40.22 489 ALA A CA 3
ATOM 3784 C C . ALA A 1 76 ? 7.496 -25.782 2.850 1.00 62.23 489 ALA A C 3
ATOM 3785 O O . ALA A 1 76 ? 7.007 -26.785 3.370 1.00 34.11 489 ALA A O 3
ATOM 3792 N N . LEU A 1 77 ? 7.526 -24.597 3.451 1.00 63.33 490 LEU A N 3
ATOM 3793 C CA . LEU A 1 77 ? 6.973 -24.403 4.786 1.00 74.20 490 LEU A CA 3
ATOM 3794 C C . LEU A 1 77 ? 5.457 -24.242 4.729 1.00 13.02 490 LEU A C 3
ATOM 3795 O O . LEU A 1 77 ? 4.752 -24.581 5.679 1.00 11.34 490 LEU A O 3
ATOM 3811 N N . GLU A 1 78 ? 4.964 -23.726 3.608 1.00 75.10 491 GLU A N 3
ATOM 3812 C CA . GLU A 1 78 ? 3.531 -23.522 3.428 1.00 35.11 491 GLU A CA 3
ATOM 3813 C C . GLU A 1 78 ? 2.909 -24.683 2.659 1.00 72.32 491 GLU A C 3
ATOM 3814 O O . GLU A 1 78 ? 1.863 -24.534 2.025 1.00 52.43 491 GLU A O 3
ATOM 3826 N N . HIS A 1 79 ? 3.559 -25.841 2.718 1.00 23.21 492 HIS A N 3
ATOM 3827 C CA . HIS A 1 79 ? 3.071 -27.029 2.027 1.00 75.43 492 HIS A CA 3
ATOM 3828 C C . HIS A 1 79 ? 1.639 -27.350 2.443 1.00 15.53 492 HIS A C 3
ATOM 3829 O O . HIS A 1 79 ? 1.202 -26.983 3.535 1.00 1.21 492 HIS A O 3
ATOM 3843 N N . HIS A 1 80 ? 0.912 -28.036 1.567 1.00 74.24 493 HIS A N 3
ATOM 3844 C CA . HIS A 1 80 ? -0.471 -28.406 1.844 1.00 13.14 493 HIS A CA 3
ATOM 3845 C C . HIS A 1 80 ? -1.339 -27.165 2.035 1.00 44.15 493 HIS A C 3
ATOM 3846 O O . HIS A 1 80 ? -0.841 -26.038 2.011 1.00 53.33 493 HIS A O 3
ATOM 3860 N N . HIS A 1 81 ? -2.637 -27.379 2.223 1.00 44.34 494 HIS A N 3
ATOM 3861 C CA . HIS A 1 81 ? -3.573 -26.276 2.417 1.00 64.31 494 HIS A CA 3
ATOM 3862 C C . HIS A 1 81 ? -4.939 -26.795 2.855 1.00 71.12 494 HIS A C 3
ATOM 3863 O O . HIS A 1 81 ? -5.141 -28.002 2.996 1.00 64.30 494 HIS A O 3
ATOM 3877 N N . HIS A 1 82 ? -5.874 -25.876 3.070 1.00 74.13 495 HIS A N 3
ATOM 3878 C CA . HIS A 1 82 ? -7.222 -26.241 3.493 1.00 72.14 495 HIS A CA 3
ATOM 3879 C C . HIS A 1 82 ? -8.145 -26.400 2.288 1.00 41.51 495 HIS A C 3
ATOM 3880 O O . HIS A 1 82 ? -7.740 -26.167 1.149 1.00 74.51 495 HIS A O 3
ATOM 3894 N N . HIS A 1 83 ? -9.387 -26.796 2.548 1.00 13.20 496 HIS A N 3
ATOM 3895 C CA . HIS A 1 83 ? -10.367 -26.986 1.485 1.00 52.41 496 HIS A CA 3
ATOM 3896 C C . HIS A 1 83 ? -11.646 -26.208 1.781 1.00 52.04 496 HIS A C 3
ATOM 3897 O O . HIS A 1 83 ? -11.753 -25.533 2.806 1.00 63.42 496 HIS A O 3
ATOM 3911 N N . HIS A 1 84 ? -12.616 -26.306 0.876 1.00 4.25 497 HIS A N 3
ATOM 3912 C CA . HIS A 1 84 ? -13.887 -25.611 1.041 1.00 74.34 497 HIS A CA 3
ATOM 3913 C C . HIS A 1 84 ? -14.687 -26.207 2.196 1.00 40.31 497 HIS A C 3
ATOM 3914 O O . HIS A 1 84 ? -15.480 -25.515 2.834 1.00 33.13 497 HIS A O 3
ATOM 3928 N N . GLU A 1 1 ? -19.354 1.059 -6.425 1.00 73.00 414 GLU A N 4
ATOM 3929 C CA . GLU A 1 1 ? -17.978 0.614 -6.608 1.00 63.02 414 GLU A CA 4
ATOM 3930 C C . GLU A 1 1 ? -17.021 1.803 -6.634 1.00 20.21 414 GLU A C 4
ATOM 3931 O O . GLU A 1 1 ? -15.945 1.734 -7.229 1.00 42.14 414 GLU A O 4
ATOM 3943 N N . ALA A 1 2 ? -17.420 2.891 -5.984 1.00 31.21 415 ALA A N 4
ATOM 3944 C CA . ALA A 1 2 ? -16.599 4.094 -5.932 1.00 13.22 415 ALA A CA 4
ATOM 3945 C C . ALA A 1 2 ? -15.448 3.929 -4.946 1.00 5.01 415 ALA A C 4
ATOM 3946 O O . ALA A 1 2 ? -14.584 4.799 -4.835 1.00 2.55 415 ALA A O 4
ATOM 3953 N N . SER A 1 3 ? -15.441 2.808 -4.233 1.00 15.03 416 SER A N 4
ATOM 3954 C CA . SER A 1 3 ? -14.397 2.531 -3.253 1.00 10.31 416 SER A CA 4
ATOM 3955 C C . SER A 1 3 ? -13.152 1.966 -3.930 1.00 13.23 416 SER A C 4
ATOM 3956 O O . SER A 1 3 ? -12.050 2.038 -3.387 1.00 21.14 416 SER A O 4
ATOM 3964 N N . SER A 1 4 ? -13.338 1.402 -5.120 1.00 5.35 417 SER A N 4
ATOM 3965 C CA . SER A 1 4 ? -12.231 0.820 -5.870 1.00 34.12 417 SER A CA 4
ATOM 3966 C C . SER A 1 4 ? -11.145 1.860 -6.131 1.00 74.22 417 SER A C 4
ATOM 3967 O O . SER A 1 4 ? -9.958 1.537 -6.173 1.00 22.24 417 SER A O 4
ATOM 3975 N N . THR A 1 5 ? -11.561 3.110 -6.305 1.00 74.12 418 THR A N 4
ATOM 3976 C CA . THR A 1 5 ? -10.626 4.198 -6.564 1.00 73.01 418 THR A CA 4
ATOM 3977 C C . THR A 1 5 ? -10.096 4.786 -5.262 1.00 5.20 418 THR A C 4
ATOM 3978 O O . THR A 1 5 ? -9.003 5.351 -5.225 1.00 44.04 418 THR A O 4
ATOM 3989 N N . ALA A 1 6 ? -10.876 4.650 -4.194 1.00 62.41 419 ALA A N 4
ATOM 3990 C CA . ALA A 1 6 ? -10.482 5.167 -2.890 1.00 11.42 419 ALA A CA 4
ATOM 3991 C C . ALA A 1 6 ? -9.134 4.598 -2.459 1.00 43.41 419 ALA A C 4
ATOM 3992 O O . ALA A 1 6 ? -8.386 5.243 -1.723 1.00 4.23 419 ALA A O 4
ATOM 3999 N N . ILE A 1 7 ? -8.832 3.391 -2.919 1.00 35.54 420 ILE A N 4
ATOM 4000 C CA . ILE A 1 7 ? -7.573 2.736 -2.581 1.00 41.04 420 ILE A CA 4
ATOM 4001 C C . ILE A 1 7 ? -6.400 3.399 -3.295 1.00 52.24 420 ILE A C 4
ATOM 4002 O O . ILE A 1 7 ? -5.251 3.273 -2.872 1.00 51.14 420 ILE A O 4
ATOM 4018 N N . ARG A 1 8 ? -6.698 4.108 -4.379 1.00 53.11 421 ARG A N 4
ATOM 4019 C CA . ARG A 1 8 ? -5.669 4.792 -5.152 1.00 24.21 421 ARG A CA 4
ATOM 4020 C C . ARG A 1 8 ? -4.808 5.674 -4.251 1.00 51.44 421 ARG A C 4
ATOM 4021 O O . ARG A 1 8 ? -3.630 5.895 -4.525 1.00 43.41 421 ARG A O 4
ATOM 4042 N N . ALA A 1 9 ? -5.408 6.176 -3.177 1.00 12.31 422 ALA A N 4
ATOM 4043 C CA . ALA A 1 9 ? -4.698 7.032 -2.234 1.00 63.43 422 ALA A CA 4
ATOM 4044 C C . ALA A 1 9 ? -4.074 6.213 -1.111 1.00 65.40 422 ALA A C 4
ATOM 4045 O O . ALA A 1 9 ? -3.096 6.634 -0.490 1.00 73.34 422 ALA A O 4
ATOM 4052 N N . LEU A 1 10 ? -4.643 5.041 -0.853 1.00 11.21 423 LEU A N 4
ATOM 4053 C CA . LEU A 1 10 ? -4.142 4.162 0.198 1.00 42.21 423 LEU A CA 4
ATOM 4054 C C . LEU A 1 10 ? -2.677 3.810 -0.038 1.00 44.31 423 LEU A C 4
ATOM 4055 O O . LEU A 1 10 ? -1.851 3.900 0.871 1.00 60.01 423 LEU A O 4
ATOM 4071 N N . VAL A 1 11 ? -2.359 3.414 -1.266 1.00 32.24 424 VAL A N 4
ATOM 4072 C CA . VAL A 1 11 ? -0.993 3.052 -1.623 1.00 63.12 424 VAL A CA 4
ATOM 4073 C C . VAL A 1 11 ? -0.046 4.232 -1.437 1.00 24.41 424 VAL A C 4
ATOM 4074 O O . VAL A 1 11 ? 1.171 4.060 -1.351 1.00 13.42 424 VAL A O 4
ATOM 4087 N N . LYS A 1 12 ? -0.610 5.433 -1.375 1.00 74.45 425 LYS A N 4
ATOM 4088 C CA . LYS A 1 12 ? 0.181 6.645 -1.197 1.00 21.33 425 LYS A CA 4
ATOM 4089 C C . LYS A 1 12 ? 0.562 6.834 0.267 1.00 2.42 425 LYS A C 4
ATOM 4090 O O . LYS A 1 12 ? 1.619 7.384 0.579 1.00 22.42 425 LYS A O 4
ATOM 4109 N N . LYS A 1 13 ? -0.304 6.376 1.164 1.00 12.13 426 LYS A N 4
ATOM 4110 C CA . LYS A 1 13 ? -0.058 6.492 2.597 1.00 65.41 426 LYS A CA 4
ATOM 4111 C C . LYS A 1 13 ? 1.174 5.689 3.004 1.00 44.12 426 LYS A C 4
ATOM 4112 O O . LYS A 1 13 ? 1.921 6.090 3.898 1.00 73.22 426 LYS A O 4
ATOM 4131 N N . LEU A 1 14 ? 1.381 4.556 2.343 1.00 4.11 427 LEU A N 4
ATOM 4132 C CA . LEU A 1 14 ? 2.524 3.698 2.636 1.00 72.14 427 LEU A CA 4
ATOM 4133 C C . LEU A 1 14 ? 3.836 4.428 2.365 1.00 13.40 427 LEU A C 4
ATOM 4134 O O . LEU A 1 14 ? 4.867 4.110 2.959 1.00 4.21 427 LEU A O 4
ATOM 4150 N N . ILE A 1 15 ? 3.789 5.406 1.468 1.00 42.41 428 ILE A N 4
ATOM 4151 C CA . ILE A 1 15 ? 4.973 6.183 1.122 1.00 41.15 428 ILE A CA 4
ATOM 4152 C C . ILE A 1 15 ? 4.961 7.541 1.814 1.00 42.42 428 ILE A C 4
ATOM 4153 O O . ILE A 1 15 ? 6.009 8.152 2.024 1.00 11.40 428 ILE A O 4
ATOM 4169 N N . ALA A 1 16 ? 3.768 8.008 2.169 1.00 11.24 429 ALA A N 4
ATOM 4170 C CA . ALA A 1 16 ? 3.620 9.292 2.842 1.00 41.41 429 ALA A CA 4
ATOM 4171 C C . ALA A 1 16 ? 4.362 9.304 4.174 1.00 25.42 429 ALA A C 4
ATOM 4172 O O . ALA A 1 16 ? 5.004 10.292 4.529 1.00 50.31 429 ALA A O 4
ATOM 4179 N N . ALA A 1 17 ? 4.271 8.199 4.907 1.00 71.01 430 ALA A N 4
ATOM 4180 C CA . ALA A 1 17 ? 4.935 8.082 6.199 1.00 43.54 430 ALA A CA 4
ATOM 4181 C C . ALA A 1 17 ? 6.425 7.804 6.027 1.00 52.10 430 ALA A C 4
ATOM 4182 O O . ALA A 1 17 ? 7.227 8.106 6.909 1.00 35.13 430 ALA A O 4
ATOM 4189 N N . GLU A 1 18 ? 6.786 7.226 4.885 1.00 11.24 431 GLU A N 4
ATOM 4190 C CA . GLU A 1 18 ? 8.179 6.905 4.600 1.00 3.32 431 GLU A CA 4
ATOM 4191 C C . GLU A 1 18 ? 8.792 7.934 3.654 1.00 72.34 431 GLU A C 4
ATOM 4192 O O . GLU A 1 18 ? 8.148 8.916 3.288 1.00 50.01 431 GLU A O 4
ATOM 4204 N N . ASN A 1 19 ? 10.040 7.700 3.263 1.00 44.24 432 ASN A N 4
ATOM 4205 C CA . ASN A 1 19 ? 10.740 8.607 2.360 1.00 45.11 432 ASN A CA 4
ATOM 4206 C C . ASN A 1 19 ? 11.891 7.893 1.657 1.00 64.33 432 ASN A C 4
ATOM 4207 O O . ASN A 1 19 ? 13.059 8.044 2.014 1.00 44.23 432 ASN A O 4
ATOM 4218 N N . PRO A 1 20 ? 11.555 7.096 0.632 1.00 52.14 433 PRO A N 4
ATOM 4219 C CA . PRO A 1 20 ? 12.545 6.344 -0.144 1.00 62.50 433 PRO A CA 4
ATOM 4220 C C . PRO A 1 20 ? 13.416 7.251 -1.007 1.00 40.31 433 PRO A C 4
ATOM 4221 O O . PRO A 1 20 ? 14.643 7.163 -0.974 1.00 73.23 433 PRO A O 4
ATOM 4232 N N . ALA A 1 21 ? 12.773 8.122 -1.779 1.00 13.31 434 ALA A N 4
ATOM 4233 C CA . ALA A 1 21 ? 13.490 9.045 -2.648 1.00 43.35 434 ALA A CA 4
ATOM 4234 C C . ALA A 1 21 ? 14.084 8.320 -3.850 1.00 42.31 434 ALA A C 4
ATOM 4235 O O . ALA A 1 21 ? 13.604 8.462 -4.975 1.00 54.53 434 ALA A O 4
ATOM 4242 N N . LYS A 1 22 ? 15.133 7.542 -3.606 1.00 61.43 435 LYS A N 4
ATOM 4243 C CA . LYS A 1 22 ? 15.794 6.793 -4.668 1.00 33.31 435 LYS A CA 4
ATOM 4244 C C . LYS A 1 22 ? 14.996 5.545 -5.030 1.00 34.33 435 LYS A C 4
ATOM 4245 O O . LYS A 1 22 ? 14.537 5.378 -6.161 1.00 4.03 435 LYS A O 4
ATOM 4264 N N . PRO A 1 23 ? 14.824 4.645 -4.050 1.00 3.12 436 PRO A N 4
ATOM 4265 C CA . PRO A 1 23 ? 14.080 3.397 -4.241 1.00 40.23 436 PRO A CA 4
ATOM 4266 C C . PRO A 1 23 ? 12.584 3.636 -4.418 1.00 33.22 436 PRO A C 4
ATOM 4267 O O . PRO A 1 23 ? 12.111 4.770 -4.329 1.00 54.21 436 PRO A O 4
ATOM 4278 N N . LEU A 1 24 ? 11.844 2.561 -4.669 1.00 11.53 437 LEU A N 4
ATOM 4279 C CA . LEU A 1 24 ? 10.401 2.654 -4.858 1.00 15.23 437 LEU A CA 4
ATOM 4280 C C . LEU A 1 24 ? 9.730 1.309 -4.594 1.00 62.50 437 LEU A C 4
ATOM 4281 O O . LEU A 1 24 ? 8.715 0.980 -5.209 1.00 11.21 437 LEU A O 4
ATOM 4297 N N . SER A 1 25 ? 10.302 0.538 -3.677 1.00 23.34 438 SER A N 4
ATOM 4298 C CA . SER A 1 25 ? 9.762 -0.772 -3.334 1.00 54.51 438 SER A CA 4
ATOM 4299 C C . SER A 1 25 ? 8.969 -0.708 -2.031 1.00 51.12 438 SER A C 4
ATOM 4300 O O . SER A 1 25 ? 9.044 0.275 -1.293 1.00 24.20 438 SER A O 4
ATOM 4308 N N . ASP A 1 26 ? 8.211 -1.763 -1.754 1.00 74.11 439 ASP A N 4
ATOM 4309 C CA . ASP A 1 26 ? 7.405 -1.830 -0.541 1.00 50.33 439 ASP A CA 4
ATOM 4310 C C . ASP A 1 26 ? 8.078 -2.704 0.512 1.00 23.22 439 ASP A C 4
ATOM 4311 O O . ASP A 1 26 ? 7.608 -3.800 0.817 1.00 42.21 439 ASP A O 4
ATOM 4320 N N . SER A 1 27 ? 9.184 -2.213 1.063 1.00 71.04 440 SER A N 4
ATOM 4321 C CA . SER A 1 27 ? 9.925 -2.952 2.078 1.00 2.34 440 SER A CA 4
ATOM 4322 C C . SER A 1 27 ? 9.745 -2.316 3.453 1.00 51.44 440 SER A C 4
ATOM 4323 O O . SER A 1 27 ? 9.477 -3.004 4.439 1.00 62.35 440 SER A O 4
ATOM 4331 N N . LYS A 1 28 ? 9.894 -0.997 3.512 1.00 32.22 441 LYS A N 4
ATOM 4332 C CA . LYS A 1 28 ? 9.747 -0.265 4.765 1.00 75.04 441 LYS A CA 4
ATOM 4333 C C . LYS A 1 28 ? 8.284 -0.212 5.195 1.00 23.40 441 LYS A C 4
ATOM 4334 O O . LYS A 1 28 ? 7.941 -0.598 6.313 1.00 42.34 441 LYS A O 4
ATOM 4353 N N . LEU A 1 29 ? 7.426 0.268 4.301 1.00 14.14 442 LEU A N 4
ATOM 4354 C CA . LEU A 1 29 ? 5.999 0.370 4.588 1.00 22.30 442 LEU A CA 4
ATOM 4355 C C . LEU A 1 29 ? 5.446 -0.964 5.078 1.00 21.20 442 LEU A C 4
ATOM 4356 O O . LEU A 1 29 ? 4.613 -1.009 5.984 1.00 51.53 442 LEU A O 4
ATOM 4372 N N . THR A 1 30 ? 5.915 -2.053 4.474 1.00 44.41 443 THR A N 4
ATOM 4373 C CA . THR A 1 30 ? 5.468 -3.387 4.850 1.00 74.33 443 THR A CA 4
ATOM 4374 C C . THR A 1 30 ? 6.219 -3.895 6.075 1.00 42.12 443 THR A C 4
ATOM 4375 O O . THR A 1 30 ? 5.725 -4.751 6.808 1.00 54.24 443 THR A O 4
ATOM 4386 N N . SER A 1 31 ? 7.416 -3.359 6.293 1.00 14.42 444 SER A N 4
ATOM 4387 C CA . SER A 1 31 ? 8.237 -3.760 7.430 1.00 15.24 444 SER A CA 4
ATOM 4388 C C . SER A 1 31 ? 7.545 -3.421 8.747 1.00 61.03 444 SER A C 4
ATOM 4389 O O . SER A 1 31 ? 7.364 -4.282 9.608 1.00 74.32 444 SER A O 4
ATOM 4397 N N . LEU A 1 32 ? 7.160 -2.158 8.896 1.00 22.03 445 LEU A N 4
ATOM 4398 C CA . LEU A 1 32 ? 6.487 -1.701 10.107 1.00 10.45 445 LEU A CA 4
ATOM 4399 C C . LEU A 1 32 ? 5.143 -2.400 10.281 1.00 34.24 445 LEU A C 4
ATOM 4400 O O . LEU A 1 32 ? 4.701 -2.651 11.403 1.00 70.03 445 LEU A O 4
ATOM 4416 N N . LEU A 1 33 ? 4.498 -2.717 9.163 1.00 40.30 446 LEU A N 4
ATOM 4417 C CA . LEU A 1 33 ? 3.204 -3.390 9.190 1.00 22.12 446 LEU A CA 4
ATOM 4418 C C . LEU A 1 33 ? 3.371 -4.877 9.493 1.00 63.15 446 LEU A C 4
ATOM 4419 O O . LEU A 1 33 ? 2.436 -5.536 9.947 1.00 51.42 446 LEU A O 4
ATOM 4435 N N . SER A 1 34 ? 4.567 -5.396 9.238 1.00 31.42 447 SER A N 4
ATOM 4436 C CA . SER A 1 34 ? 4.856 -6.805 9.480 1.00 15.24 447 SER A CA 4
ATOM 4437 C C . SER A 1 34 ? 5.541 -6.995 10.831 1.00 53.42 447 SER A C 4
ATOM 4438 O O . SER A 1 34 ? 5.615 -8.107 11.350 1.00 10.05 447 SER A O 4
ATOM 4446 N N . GLU A 1 35 ? 6.038 -5.898 11.393 1.00 2.51 448 GLU A N 4
ATOM 4447 C CA . GLU A 1 35 ? 6.718 -5.943 12.683 1.00 11.14 448 GLU A CA 4
ATOM 4448 C C . GLU A 1 35 ? 5.819 -6.560 13.751 1.00 51.03 448 GLU A C 4
ATOM 4449 O O . GLU A 1 35 ? 6.302 -7.125 14.731 1.00 55.14 448 GLU A O 4
ATOM 4461 N N . GLN A 1 36 ? 4.510 -6.445 13.551 1.00 14.40 449 GLN A N 4
ATOM 4462 C CA . GLN A 1 36 ? 3.542 -6.989 14.498 1.00 23.54 449 GLN A CA 4
ATOM 4463 C C . GLN A 1 36 ? 2.860 -8.228 13.927 1.00 65.41 449 GLN A C 4
ATOM 4464 O O . GLN A 1 36 ? 2.641 -9.210 14.634 1.00 10.22 449 GLN A O 4
ATOM 4478 N N . GLY A 1 37 ? 2.528 -8.175 12.641 1.00 65.23 450 GLY A N 4
ATOM 4479 C CA . GLY A 1 37 ? 1.874 -9.298 11.996 1.00 12.21 450 GLY A CA 4
ATOM 4480 C C . GLY A 1 37 ? 0.855 -8.861 10.962 1.00 10.12 450 GLY A C 4
ATOM 4481 O O . GLY A 1 37 ? 0.315 -9.687 10.225 1.00 23.02 450 GLY A O 4
ATOM 4485 N N . ILE A 1 38 ? 0.591 -7.561 10.907 1.00 40.51 451 ILE A N 4
ATOM 4486 C CA . ILE A 1 38 ? -0.370 -7.015 9.956 1.00 35.35 451 ILE A CA 4
ATOM 4487 C C . ILE A 1 38 ? 0.227 -6.937 8.555 1.00 64.42 451 ILE A C 4
ATOM 4488 O O . ILE A 1 38 ? 0.311 -5.860 7.964 1.00 14.21 451 ILE A O 4
ATOM 4504 N N . MET A 1 39 ? 0.641 -8.085 8.028 1.00 3.12 452 MET A N 4
ATOM 4505 C CA . MET A 1 39 ? 1.228 -8.146 6.695 1.00 44.30 452 MET A CA 4
ATOM 4506 C C . MET A 1 39 ? 0.143 -8.151 5.623 1.00 44.52 452 MET A C 4
ATOM 4507 O O . MET A 1 39 ? -0.398 -9.200 5.278 1.00 11.14 452 MET A O 4
ATOM 4521 N N . VAL A 1 40 ? -0.170 -6.969 5.099 1.00 22.12 453 VAL A N 4
ATOM 4522 C CA . VAL A 1 40 ? -1.190 -6.837 4.066 1.00 32.34 453 VAL A CA 4
ATOM 4523 C C . VAL A 1 40 ? -0.646 -6.101 2.847 1.00 43.13 453 VAL A C 4
ATOM 4524 O O . VAL A 1 40 ? -0.895 -6.495 1.708 1.00 44.11 453 VAL A O 4
ATOM 4537 N N . ALA A 1 41 ? 0.098 -5.028 3.095 1.00 4.11 454 ALA A N 4
ATOM 4538 C CA . ALA A 1 41 ? 0.681 -4.236 2.018 1.00 52.31 454 ALA A CA 4
ATOM 4539 C C . ALA A 1 41 ? 1.425 -5.123 1.027 1.00 23.22 454 ALA A C 4
ATOM 4540 O O . ALA A 1 41 ? 1.545 -4.788 -0.152 1.00 74.25 454 ALA A O 4
ATOM 4547 N N . ARG A 1 42 ? 1.927 -6.255 1.512 1.00 44.42 455 ARG A N 4
ATOM 4548 C CA . ARG A 1 42 ? 2.663 -7.188 0.668 1.00 63.22 455 ARG A CA 4
ATOM 4549 C C . ARG A 1 42 ? 1.871 -7.521 -0.593 1.00 51.35 455 ARG A C 4
ATOM 4550 O O . ARG A 1 42 ? 2.284 -7.187 -1.704 1.00 15.24 455 ARG A O 4
ATOM 4571 N N . ARG A 1 43 ? 0.732 -8.181 -0.413 1.00 35.14 456 ARG A N 4
ATOM 4572 C CA . ARG A 1 43 ? -0.117 -8.561 -1.535 1.00 32.21 456 ARG A CA 4
ATOM 4573 C C . ARG A 1 43 ? -1.061 -7.424 -1.912 1.00 72.22 456 ARG A C 4
ATOM 4574 O O . ARG A 1 43 ? -1.492 -7.314 -3.061 1.00 40.51 456 ARG A O 4
ATOM 4595 N N . THR A 1 44 ? -1.380 -6.578 -0.937 1.00 41.30 457 THR A N 4
ATOM 4596 C CA . THR A 1 44 ? -2.274 -5.450 -1.165 1.00 55.15 457 THR A CA 4
ATOM 4597 C C . THR A 1 44 ? -1.642 -4.429 -2.104 1.00 43.34 457 THR A C 4
ATOM 4598 O O . THR A 1 44 ? -2.142 -4.187 -3.203 1.00 74.32 457 THR A O 4
ATOM 4609 N N . VAL A 1 45 ? -0.540 -3.831 -1.664 1.00 1.42 458 VAL A N 4
ATOM 4610 C CA . VAL A 1 45 ? 0.162 -2.836 -2.466 1.00 3.24 458 VAL A CA 4
ATOM 4611 C C . VAL A 1 45 ? 0.633 -3.429 -3.789 1.00 1.30 458 VAL A C 4
ATOM 4612 O O . VAL A 1 45 ? 0.397 -2.861 -4.855 1.00 53.55 458 VAL A O 4
ATOM 4625 N N . ALA A 1 46 ? 1.299 -4.575 -3.713 1.00 31.04 459 ALA A N 4
ATOM 4626 C CA . ALA A 1 46 ? 1.801 -5.248 -4.905 1.00 31.32 459 ALA A CA 4
ATOM 4627 C C . ALA A 1 46 ? 0.699 -5.416 -5.945 1.00 33.42 459 ALA A C 4
ATOM 4628 O O . ALA A 1 46 ? 0.957 -5.387 -7.149 1.00 24.32 459 ALA A O 4
ATOM 4635 N N . LYS A 1 47 ? -0.530 -5.593 -5.474 1.00 71.11 460 LYS A N 4
ATOM 4636 C CA . LYS A 1 47 ? -1.673 -5.766 -6.363 1.00 34.54 460 LYS A CA 4
ATOM 4637 C C . LYS A 1 47 ? -1.910 -4.510 -7.196 1.00 23.45 460 LYS A C 4
ATOM 4638 O O . LYS A 1 47 ? -2.151 -4.589 -8.401 1.00 31.23 460 LYS A O 4
ATOM 4657 N N . TYR A 1 48 ? -1.838 -3.353 -6.547 1.00 32.45 461 TYR A N 4
ATOM 4658 C CA . TYR A 1 48 ? -2.045 -2.081 -7.228 1.00 50.20 461 TYR A CA 4
ATOM 4659 C C . TYR A 1 48 ? -0.781 -1.643 -7.960 1.00 63.03 461 TYR A C 4
ATOM 4660 O O . TYR A 1 48 ? -0.840 -0.869 -8.915 1.00 51.43 461 TYR A O 4
ATOM 4678 N N . ARG A 1 49 ? 0.363 -2.145 -7.505 1.00 63.43 462 ARG A N 4
ATOM 4679 C CA . ARG A 1 49 ? 1.643 -1.807 -8.116 1.00 41.35 462 ARG A CA 4
ATOM 4680 C C . ARG A 1 49 ? 1.601 -2.031 -9.624 1.00 64.41 462 ARG A C 4
ATOM 4681 O O . ARG A 1 49 ? 2.079 -1.202 -10.398 1.00 20.54 462 ARG A O 4
ATOM 4702 N N . GLU A 1 50 ? 1.029 -3.158 -10.034 1.00 75.23 463 GLU A N 4
ATOM 4703 C CA . GLU A 1 50 ? 0.926 -3.492 -11.451 1.00 2.03 463 GLU A CA 4
ATOM 4704 C C . GLU A 1 50 ? 0.310 -2.340 -12.239 1.00 13.41 463 GLU A C 4
ATOM 4705 O O . GLU A 1 50 ? 0.613 -2.146 -13.415 1.00 62.01 463 GLU A O 4
ATOM 4717 N N . SER A 1 51 ? -0.557 -1.578 -11.580 1.00 53.04 464 SER A N 4
ATOM 4718 C CA . SER A 1 51 ? -1.221 -0.448 -12.218 1.00 61.54 464 SER A CA 4
ATOM 4719 C C . SER A 1 51 ? -1.411 0.700 -11.231 1.00 31.34 464 SER A C 4
ATOM 4720 O O . SER A 1 51 ? -2.533 1.142 -10.983 1.00 50.14 464 SER A O 4
ATOM 4728 N N . LEU A 1 52 ? -0.305 1.178 -10.670 1.00 70.42 465 LEU A N 4
ATOM 4729 C CA . LEU A 1 52 ? -0.347 2.274 -9.710 1.00 50.44 465 LEU A CA 4
ATOM 4730 C C . LEU A 1 52 ? -0.470 3.618 -10.421 1.00 21.43 465 LEU A C 4
ATOM 4731 O O . LEU A 1 52 ? -1.293 4.455 -10.052 1.00 72.20 465 LEU A O 4
ATOM 4747 N N . SER A 1 53 ? 0.355 3.816 -11.446 1.00 2.40 466 SER A N 4
ATOM 4748 C CA . SER A 1 53 ? 0.341 5.058 -12.209 1.00 44.51 466 SER A CA 4
ATOM 4749 C C . SER A 1 53 ? 0.440 6.266 -11.282 1.00 40.54 466 SER A C 4
ATOM 4750 O O . SER A 1 53 ? -0.557 6.936 -11.007 1.00 21.55 466 SER A O 4
ATOM 4758 N N . ILE A 1 54 ? 1.650 6.540 -10.803 1.00 75.33 467 ILE A N 4
ATOM 4759 C CA . ILE A 1 54 ? 1.880 7.667 -9.908 1.00 31.22 467 ILE A CA 4
ATOM 4760 C C . ILE A 1 54 ? 1.689 8.994 -10.636 1.00 12.43 467 ILE A C 4
ATOM 4761 O O . ILE A 1 54 ? 2.019 9.138 -11.812 1.00 22.12 467 ILE A O 4
ATOM 4777 N N . PRO A 1 55 ? 1.143 9.987 -9.918 1.00 71.44 468 PRO A N 4
ATOM 4778 C CA . PRO A 1 55 ? 0.897 11.322 -10.474 1.00 21.34 468 PRO A CA 4
ATOM 4779 C C . PRO A 1 55 ? 2.190 12.087 -10.735 1.00 63.20 468 PRO A C 4
ATOM 4780 O O . PRO A 1 55 ? 3.269 11.704 -10.285 1.00 31.14 468 PRO A O 4
ATOM 4791 N N . PRO A 1 56 ? 2.080 13.198 -11.480 1.00 3.13 469 PRO A N 4
ATOM 4792 C CA . PRO A 1 56 ? 3.231 14.041 -11.816 1.00 51.24 469 PRO A CA 4
ATOM 4793 C C . PRO A 1 56 ? 3.775 14.790 -10.604 1.00 23.53 469 PRO A C 4
ATOM 4794 O O . PRO A 1 56 ? 3.166 14.787 -9.536 1.00 14.20 469 PRO A O 4
ATOM 4805 N N . SER A 1 57 ? 4.927 15.431 -10.778 1.00 62.21 470 SER A N 4
ATOM 4806 C CA . SER A 1 57 ? 5.555 16.181 -9.697 1.00 24.33 470 SER A CA 4
ATOM 4807 C C . SER A 1 57 ? 5.966 15.252 -8.559 1.00 3.22 470 SER A C 4
ATOM 4808 O O . SER A 1 57 ? 6.258 15.701 -7.452 1.00 42.31 470 SER A O 4
ATOM 4816 N N . ASN A 1 58 ? 5.986 13.953 -8.841 1.00 72.23 471 ASN A N 4
ATOM 4817 C CA . ASN A 1 58 ? 6.360 12.959 -7.842 1.00 43.42 471 ASN A CA 4
ATOM 4818 C C . ASN A 1 58 ? 7.640 12.235 -8.247 1.00 42.12 471 ASN A C 4
ATOM 4819 O O . ASN A 1 58 ? 7.927 11.142 -7.759 1.00 74.11 471 ASN A O 4
ATOM 4830 N N . GLN A 1 59 ? 8.405 12.853 -9.141 1.00 20.23 472 GLN A N 4
ATOM 4831 C CA . GLN A 1 59 ? 9.654 12.266 -9.612 1.00 11.11 472 GLN A CA 4
ATOM 4832 C C . GLN A 1 59 ? 10.703 12.260 -8.505 1.00 34.35 472 GLN A C 4
ATOM 4833 O O . GLN A 1 59 ? 11.434 11.283 -8.335 1.00 61.23 472 GLN A O 4
ATOM 4847 N N . ARG A 1 60 ? 10.773 13.354 -7.755 1.00 63.04 473 ARG A N 4
ATOM 4848 C CA . ARG A 1 60 ? 11.734 13.476 -6.666 1.00 30.23 473 ARG A CA 4
ATOM 4849 C C . ARG A 1 60 ? 13.144 13.147 -7.147 1.00 14.33 473 ARG A C 4
ATOM 4850 O O . ARG A 1 60 ? 13.972 12.650 -6.382 1.00 62.33 473 ARG A O 4
ATOM 4871 N N . LYS A 1 61 ? 13.411 13.427 -8.418 1.00 62.12 474 LYS A N 4
ATOM 4872 C CA . LYS A 1 61 ? 14.720 13.162 -9.001 1.00 24.12 474 LYS A CA 4
ATOM 4873 C C . LYS A 1 61 ? 15.045 14.178 -10.092 1.00 24.43 474 LYS A C 4
ATOM 4874 O O . LYS A 1 61 ? 14.601 14.042 -11.231 1.00 64.34 474 LYS A O 4
ATOM 4893 N N . GLN A 1 62 ? 15.825 15.195 -9.734 1.00 74.22 475 GLN A N 4
ATOM 4894 C CA . GLN A 1 62 ? 16.209 16.232 -10.684 1.00 33.11 475 GLN A CA 4
ATOM 4895 C C . GLN A 1 62 ? 17.129 15.669 -11.762 1.00 71.33 475 GLN A C 4
ATOM 4896 O O . GLN A 1 62 ? 17.308 14.455 -11.870 1.00 12.51 475 GLN A O 4
ATOM 4910 N N . LEU A 1 63 ? 17.709 16.558 -12.561 1.00 44.43 476 LEU A N 4
ATOM 4911 C CA . LEU A 1 63 ? 18.612 16.150 -13.632 1.00 41.34 476 LEU A CA 4
ATOM 4912 C C . LEU A 1 63 ? 19.664 17.223 -13.896 1.00 14.44 476 LEU A C 4
ATOM 4913 O O . LEU A 1 63 ? 19.364 18.417 -13.893 1.00 14.20 476 LEU A O 4
ATOM 4929 N N . VAL A 1 64 ? 20.900 16.789 -14.124 1.00 53.51 477 VAL A N 4
ATOM 4930 C CA . VAL A 1 64 ? 21.996 17.711 -14.393 1.00 15.14 477 VAL A CA 4
ATOM 4931 C C . VAL A 1 64 ? 22.656 17.405 -15.732 1.00 72.51 477 VAL A C 4
ATOM 4932 O O . VAL A 1 64 ? 22.184 16.556 -16.489 1.00 12.14 477 VAL A O 4
ATOM 4945 N N . ALA A 1 65 ? 23.750 18.102 -16.020 1.00 31.35 478 ALA A N 4
ATOM 4946 C CA . ALA A 1 65 ? 24.477 17.903 -17.267 1.00 33.50 478 ALA A CA 4
ATOM 4947 C C . ALA A 1 65 ? 25.865 17.325 -17.009 1.00 51.45 478 ALA A C 4
ATOM 4948 O O . ALA A 1 65 ? 26.632 17.864 -16.212 1.00 64.40 478 ALA A O 4
ATOM 4955 N N . ASN A 1 66 ? 26.179 16.227 -17.687 1.00 51.20 479 ASN A N 4
ATOM 4956 C CA . ASN A 1 66 ? 27.474 15.576 -17.529 1.00 1.34 479 ASN A CA 4
ATOM 4957 C C . ASN A 1 66 ? 28.323 15.740 -18.787 1.00 33.03 479 ASN A C 4
ATOM 4958 O O . ASN A 1 66 ? 29.552 15.710 -18.728 1.00 15.45 479 ASN A O 4
ATOM 4969 N N . SER A 1 67 ? 27.656 15.913 -19.924 1.00 25.33 480 SER A N 4
ATOM 4970 C CA . SER A 1 67 ? 28.349 16.078 -21.197 1.00 5.23 480 SER A CA 4
ATOM 4971 C C . SER A 1 67 ? 29.341 17.235 -21.130 1.00 2.14 480 SER A C 4
ATOM 4972 O O . SER A 1 67 ? 30.333 17.260 -21.859 1.00 43.32 480 SER A O 4
ATOM 4980 N N . SER A 1 68 ? 29.067 18.192 -20.249 1.00 13.33 481 SER A N 4
ATOM 4981 C CA . SER A 1 68 ? 29.933 19.354 -20.088 1.00 12.24 481 SER A CA 4
ATOM 4982 C C . SER A 1 68 ? 31.380 18.927 -19.867 1.00 32.44 481 SER A C 4
ATOM 4983 O O . SER A 1 68 ? 32.313 19.637 -20.242 1.00 4.52 481 SER A O 4
ATOM 4991 N N . SER A 1 69 ? 31.560 17.759 -19.258 1.00 5.30 482 SER A N 4
ATOM 4992 C CA . SER A 1 69 ? 32.894 17.238 -18.983 1.00 32.43 482 SER A CA 4
ATOM 4993 C C . SER A 1 69 ? 32.826 15.777 -18.545 1.00 5.11 482 SER A C 4
ATOM 4994 O O . SER A 1 69 ? 33.237 15.430 -17.437 1.00 40.44 482 SER A O 4
ATOM 5002 N N . VAL A 1 70 ? 32.306 14.925 -19.423 1.00 5.53 483 VAL A N 4
ATOM 5003 C CA . VAL A 1 70 ? 32.185 13.503 -19.129 1.00 41.42 483 VAL A CA 4
ATOM 5004 C C . VAL A 1 70 ? 33.514 12.925 -18.655 1.00 23.31 483 VAL A C 4
ATOM 5005 O O . VAL A 1 70 ? 33.546 11.989 -17.855 1.00 60.42 483 VAL A O 4
ATOM 5018 N N . ASP A 1 71 ? 34.609 13.488 -19.154 1.00 63.00 484 ASP A N 4
ATOM 5019 C CA . ASP A 1 71 ? 35.942 13.030 -18.782 1.00 32.12 484 ASP A CA 4
ATOM 5020 C C . ASP A 1 71 ? 36.165 11.588 -19.228 1.00 23.11 484 ASP A C 4
ATOM 5021 O O . ASP A 1 71 ? 36.358 10.693 -18.403 1.00 42.05 484 ASP A O 4
ATOM 5030 N N . LYS A 1 72 ? 36.137 11.368 -20.538 1.00 11.13 485 LYS A N 4
ATOM 5031 C CA . LYS A 1 72 ? 36.337 10.035 -21.095 1.00 43.10 485 LYS A CA 4
ATOM 5032 C C . LYS A 1 72 ? 36.331 10.077 -22.620 1.00 13.31 485 LYS A C 4
ATOM 5033 O O . LYS A 1 72 ? 35.272 10.047 -23.248 1.00 40.13 485 LYS A O 4
ATOM 5052 N N . LEU A 1 73 ? 37.519 10.144 -23.210 1.00 11.14 486 LEU A N 4
ATOM 5053 C CA . LEU A 1 73 ? 37.651 10.188 -24.662 1.00 10.15 486 LEU A CA 4
ATOM 5054 C C . LEU A 1 73 ? 38.502 9.026 -25.167 1.00 54.22 486 LEU A C 4
ATOM 5055 O O . LEU A 1 73 ? 39.067 9.087 -26.258 1.00 74.11 486 LEU A O 4
ATOM 5071 N N . ALA A 1 74 ? 38.585 7.969 -24.366 1.00 12.11 487 ALA A N 4
ATOM 5072 C CA . ALA A 1 74 ? 39.361 6.792 -24.733 1.00 70.40 487 ALA A CA 4
ATOM 5073 C C . ALA A 1 74 ? 38.747 6.082 -25.935 1.00 24.14 487 ALA A C 4
ATOM 5074 O O . ALA A 1 74 ? 39.423 5.328 -26.634 1.00 25.35 487 ALA A O 4
ATOM 5081 N N . ALA A 1 75 ? 37.463 6.327 -26.169 1.00 12.51 488 ALA A N 4
ATOM 5082 C CA . ALA A 1 75 ? 36.758 5.711 -27.286 1.00 42.43 488 ALA A CA 4
ATOM 5083 C C . ALA A 1 75 ? 37.459 6.008 -28.607 1.00 63.12 488 ALA A C 4
ATOM 5084 O O . ALA A 1 75 ? 37.333 5.254 -29.571 1.00 63.13 488 ALA A O 4
ATOM 5091 N N . ALA A 1 76 ? 38.199 7.112 -28.644 1.00 12.11 489 ALA A N 4
ATOM 5092 C CA . ALA A 1 76 ? 38.922 7.507 -29.847 1.00 51.44 489 ALA A CA 4
ATOM 5093 C C . ALA A 1 76 ? 39.778 6.361 -30.375 1.00 3.50 489 ALA A C 4
ATOM 5094 O O . ALA A 1 76 ? 39.979 6.228 -31.582 1.00 4.12 489 ALA A O 4
ATOM 5101 N N . LEU A 1 77 ? 40.281 5.537 -29.462 1.00 34.51 490 LEU A N 4
ATOM 5102 C CA . LEU A 1 77 ? 41.117 4.401 -29.836 1.00 32.25 490 LEU A CA 4
ATOM 5103 C C . LEU A 1 77 ? 40.403 3.507 -30.844 1.00 1.31 490 LEU A C 4
ATOM 5104 O O . LEU A 1 77 ? 41.042 2.829 -31.648 1.00 75.15 490 LEU A O 4
ATOM 5120 N N . GLU A 1 78 ? 39.074 3.513 -30.796 1.00 70.21 491 GLU A N 4
ATOM 5121 C CA . GLU A 1 78 ? 38.273 2.703 -31.707 1.00 42.31 491 GLU A CA 4
ATOM 5122 C C . GLU A 1 78 ? 38.525 3.107 -33.157 1.00 34.53 491 GLU A C 4
ATOM 5123 O O . GLU A 1 78 ? 38.360 2.301 -34.074 1.00 51.04 491 GLU A O 4
ATOM 5135 N N . HIS A 1 79 ? 38.924 4.358 -33.357 1.00 3.24 492 HIS A N 4
ATOM 5136 C CA . HIS A 1 79 ? 39.199 4.869 -34.695 1.00 31.12 492 HIS A CA 4
ATOM 5137 C C . HIS A 1 79 ? 40.164 3.951 -35.440 1.00 10.54 492 HIS A C 4
ATOM 5138 O O . HIS A 1 79 ? 41.274 3.691 -34.973 1.00 32.31 492 HIS A O 4
ATOM 5152 N N . HIS A 1 80 ? 39.734 3.463 -36.598 1.00 33.10 493 HIS A N 4
ATOM 5153 C CA . HIS A 1 80 ? 40.560 2.573 -37.407 1.00 64.24 493 HIS A CA 4
ATOM 5154 C C . HIS A 1 80 ? 39.842 2.190 -38.698 1.00 12.33 493 HIS A C 4
ATOM 5155 O O . HIS A 1 80 ? 38.703 1.721 -38.671 1.00 4.43 493 HIS A O 4
ATOM 5169 N N . HIS A 1 81 ? 40.515 2.390 -39.826 1.00 63.33 494 HIS A N 4
ATOM 5170 C CA . HIS A 1 81 ? 39.941 2.065 -41.126 1.00 61.32 494 HIS A CA 4
ATOM 5171 C C . HIS A 1 81 ? 41.015 1.552 -42.082 1.00 41.24 494 HIS A C 4
ATOM 5172 O O . HIS A 1 81 ? 42.192 1.891 -41.948 1.00 74.23 494 HIS A O 4
ATOM 5186 N N . HIS A 1 82 ? 40.603 0.733 -43.044 1.00 71.14 495 HIS A N 4
ATOM 5187 C CA . HIS A 1 82 ? 41.530 0.174 -44.022 1.00 12.34 495 HIS A CA 4
ATOM 5188 C C . HIS A 1 82 ? 40.899 0.138 -45.410 1.00 12.22 495 HIS A C 4
ATOM 5189 O O . HIS A 1 82 ? 41.350 0.827 -46.325 1.00 73.42 495 HIS A O 4
ATOM 5203 N N . HIS A 1 83 ? 39.854 -0.671 -45.560 1.00 11.05 496 HIS A N 4
ATOM 5204 C CA . HIS A 1 83 ? 39.162 -0.797 -46.837 1.00 33.23 496 HIS A CA 4
ATOM 5205 C C . HIS A 1 83 ? 40.100 -1.336 -47.913 1.00 50.40 496 HIS A C 4
ATOM 5206 O O . HIS A 1 83 ? 41.281 -1.575 -47.658 1.00 44.32 496 HIS A O 4
ATOM 5220 N N . HIS A 1 84 ? 39.566 -1.527 -49.115 1.00 2.15 497 HIS A N 4
ATOM 5221 C CA . HIS A 1 84 ? 40.356 -2.039 -50.229 1.00 32.32 497 HIS A CA 4
ATOM 5222 C C . HIS A 1 84 ? 39.987 -1.329 -51.528 1.00 71.42 497 HIS A C 4
ATOM 5223 O O . HIS A 1 84 ? 40.566 -1.599 -52.581 1.00 12.24 497 HIS A O 4
ATOM 5237 N N . GLU A 1 1 ? -19.065 0.337 -7.111 1.00 21.42 414 GLU A N 5
ATOM 5238 C CA . GLU A 1 1 ? -17.657 0.160 -6.774 1.00 22.12 414 GLU A CA 5
ATOM 5239 C C . GLU A 1 1 ? -16.933 1.503 -6.741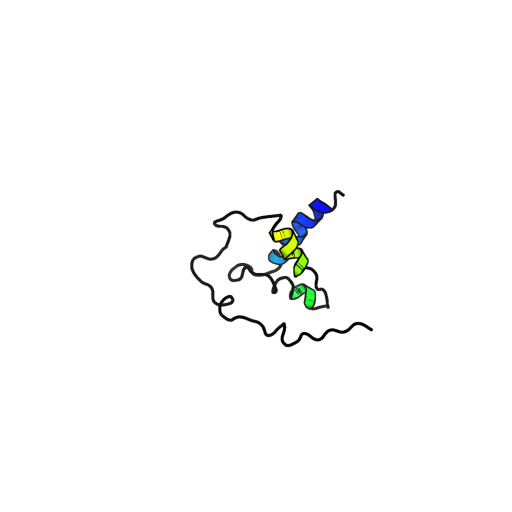 1.00 32.13 414 GLU A C 5
ATOM 5240 O O . GLU A 1 1 ? -15.848 1.650 -7.301 1.00 74.44 414 GLU A O 5
ATOM 5252 N N . ALA A 1 2 ? -17.543 2.481 -6.078 1.00 21.34 415 ALA A N 5
ATOM 5253 C CA . ALA A 1 2 ? -16.957 3.811 -5.969 1.00 62.41 415 ALA A CA 5
ATOM 5254 C C . ALA A 1 2 ? -15.829 3.831 -4.943 1.00 3.44 415 ALA A C 5
ATOM 5255 O O . ALA A 1 2 ? -15.144 4.841 -4.780 1.00 11.20 415 ALA A O 5
ATOM 5262 N N . SER A 1 3 ? -15.643 2.712 -4.252 1.00 33.41 416 SER A N 5
ATOM 5263 C CA . SER A 1 3 ? -14.602 2.603 -3.238 1.00 33.32 416 SER A CA 5
ATOM 5264 C C . SER A 1 3 ? -13.262 2.240 -3.872 1.00 3.31 416 SER A C 5
ATOM 5265 O O . SER A 1 3 ? -12.202 2.487 -3.294 1.00 75.35 416 SER A O 5
ATOM 5273 N N . SER A 1 4 ? -13.317 1.654 -5.063 1.00 35.24 417 SER A N 5
ATOM 5274 C CA . SER A 1 4 ? -12.110 1.252 -5.774 1.00 65.41 417 SER A CA 5
ATOM 5275 C C . SER A 1 4 ? -11.205 2.455 -6.030 1.00 12.33 417 SER A C 5
ATOM 5276 O O . SER A 1 4 ? -9.987 2.377 -5.863 1.00 42.30 417 SER A O 5
ATOM 5284 N N . THR A 1 5 ? -11.810 3.567 -6.435 1.00 21.41 418 THR A N 5
ATOM 5285 C CA . THR A 1 5 ? -11.062 4.786 -6.715 1.00 74.41 418 THR A CA 5
ATOM 5286 C C . THR A 1 5 ? -10.490 5.386 -5.435 1.00 41.22 418 THR A C 5
ATOM 5287 O O . THR A 1 5 ? -9.490 6.102 -5.467 1.00 44.23 418 THR A O 5
ATOM 5298 N N . ALA A 1 6 ? -11.132 5.088 -4.310 1.00 22.32 419 ALA A N 5
ATOM 5299 C CA . ALA A 1 6 ? -10.685 5.597 -3.019 1.00 23.22 419 ALA A CA 5
ATOM 5300 C C . ALA A 1 6 ? -9.402 4.906 -2.570 1.00 74.31 419 ALA A C 5
ATOM 5301 O O . ALA A 1 6 ? -8.638 5.452 -1.775 1.00 34.23 419 ALA A O 5
ATOM 5308 N N . ILE A 1 7 ? -9.174 3.702 -3.085 1.00 34.45 420 ILE A N 5
ATOM 5309 C CA . ILE A 1 7 ? -7.983 2.937 -2.737 1.00 35.22 420 ILE A CA 5
ATOM 5310 C C . ILE A 1 7 ? -6.719 3.629 -3.235 1.00 61.15 420 ILE A C 5
ATOM 5311 O O . ILE A 1 7 ? -5.616 3.341 -2.770 1.00 71.10 420 ILE A O 5
ATOM 5327 N N . ARG A 1 8 ? -6.888 4.545 -4.183 1.00 72.50 421 ARG A N 5
ATOM 5328 C CA . ARG A 1 8 ? -5.761 5.280 -4.745 1.00 33.53 421 ARG A CA 5
ATOM 5329 C C . ARG A 1 8 ? -4.999 6.024 -3.652 1.00 24.35 421 ARG A C 5
ATOM 5330 O O . ARG A 1 8 ? -3.820 6.344 -3.810 1.00 71.33 421 ARG A O 5
ATOM 5351 N N . ALA A 1 9 ? -5.679 6.296 -2.544 1.00 3.32 422 ALA A N 5
ATOM 5352 C CA . ALA A 1 9 ? -5.065 7.002 -1.425 1.00 55.51 422 ALA A CA 5
ATOM 5353 C C . ALA A 1 9 ? -4.408 6.025 -0.455 1.00 60.35 422 ALA A C 5
ATOM 5354 O O . ALA A 1 9 ? -3.483 6.387 0.275 1.00 53.12 422 ALA A O 5
ATOM 5361 N N . LEU A 1 10 ? -4.889 4.787 -0.452 1.00 70.00 423 LEU A N 5
ATOM 5362 C CA . LEU A 1 10 ? -4.346 3.758 0.429 1.00 54.33 423 LEU A CA 5
ATOM 5363 C C . LEU A 1 10 ? -2.869 3.517 0.139 1.00 34.51 423 LEU A C 5
ATOM 5364 O O . LEU A 1 10 ? -2.043 3.491 1.051 1.00 35.44 423 LEU A O 5
ATOM 5380 N N . VAL A 1 11 ? -2.543 3.341 -1.137 1.00 64.52 424 VAL A N 5
ATOM 5381 C CA . VAL A 1 11 ? -1.163 3.104 -1.548 1.00 52.12 424 VAL A CA 5
ATOM 5382 C C . VAL A 1 11 ? -0.290 4.322 -1.269 1.00 3.35 424 VAL A C 5
ATOM 5383 O O . VAL A 1 11 ? 0.938 4.242 -1.308 1.00 12.24 424 VAL A O 5
ATOM 5396 N N . LYS A 1 12 ? -0.932 5.450 -0.985 1.00 24.12 425 LYS A N 5
ATOM 5397 C CA . LYS A 1 12 ? -0.214 6.687 -0.696 1.00 51.30 425 LYS A CA 5
ATOM 5398 C C . LYS A 1 12 ? 0.296 6.697 0.741 1.00 14.32 425 LYS A C 5
ATOM 5399 O O . LYS A 1 12 ? 1.429 7.099 1.007 1.00 51.22 425 LYS A O 5
ATOM 5418 N N . LYS A 1 13 ? -0.546 6.249 1.666 1.00 1.33 426 LYS A N 5
ATOM 5419 C CA . LYS A 1 13 ? -0.181 6.203 3.077 1.00 4.45 426 LYS A CA 5
ATOM 5420 C C . LYS A 1 13 ? 1.114 5.422 3.278 1.00 31.32 426 LYS A C 5
ATOM 5421 O O . LYS A 1 13 ? 1.974 5.816 4.068 1.00 51.13 426 LYS A O 5
ATOM 5440 N N . LEU A 1 14 ? 1.247 4.313 2.559 1.00 33.23 427 LEU A N 5
ATOM 5441 C CA . LEU A 1 14 ? 2.438 3.476 2.657 1.00 25.35 427 LEU A CA 5
ATOM 5442 C C . LEU A 1 14 ? 3.666 4.211 2.128 1.00 54.33 427 LEU A C 5
ATOM 5443 O O . LEU A 1 14 ? 4.800 3.852 2.445 1.00 63.34 427 LEU A O 5
ATOM 5459 N N . ILE A 1 15 ? 3.430 5.241 1.323 1.00 42.12 428 ILE A N 5
ATOM 5460 C CA . ILE A 1 15 ? 4.516 6.028 0.752 1.00 21.05 428 ILE A CA 5
ATOM 5461 C C . ILE A 1 15 ? 4.769 7.289 1.570 1.00 2.44 428 ILE A C 5
ATOM 5462 O O . ILE A 1 15 ? 5.856 7.864 1.524 1.00 40.14 428 ILE A O 5
ATOM 5478 N N . ALA A 1 16 ? 3.758 7.714 2.323 1.00 71.24 429 ALA A N 5
ATOM 5479 C CA . ALA A 1 16 ? 3.872 8.904 3.155 1.00 23.12 429 ALA A CA 5
ATOM 5480 C C . ALA A 1 16 ? 5.123 8.848 4.026 1.00 33.20 429 ALA A C 5
ATOM 5481 O O . ALA A 1 16 ? 5.711 9.879 4.353 1.00 74.44 429 ALA A O 5
ATOM 5488 N N . ALA A 1 17 ? 5.523 7.637 4.400 1.00 64.35 430 ALA A N 5
ATOM 5489 C CA . ALA A 1 17 ? 6.704 7.446 5.232 1.00 3.13 430 ALA A CA 5
ATOM 5490 C C . ALA A 1 17 ? 7.530 6.258 4.750 1.00 52.44 430 ALA A C 5
ATOM 5491 O O . ALA A 1 17 ? 7.816 5.338 5.516 1.00 22.42 430 ALA A O 5
ATOM 5498 N N . GLU A 1 18 ? 7.908 6.284 3.476 1.00 72.23 431 GLU A N 5
ATOM 5499 C CA . GLU A 1 18 ? 8.698 5.206 2.893 1.00 24.51 431 GLU A CA 5
ATOM 5500 C C . GLU A 1 18 ? 10.089 5.701 2.503 1.00 14.52 431 GLU A C 5
ATOM 5501 O O . GLU A 1 18 ? 10.237 6.779 1.929 1.00 42.05 431 GLU A O 5
ATOM 5513 N N . ASN A 1 19 ? 11.104 4.906 2.821 1.00 31.22 432 ASN A N 5
ATOM 5514 C CA . ASN A 1 19 ? 12.483 5.262 2.506 1.00 24.30 432 ASN A CA 5
ATOM 5515 C C . ASN A 1 19 ? 13.163 4.154 1.708 1.00 21.45 432 ASN A C 5
ATOM 5516 O O . ASN A 1 19 ? 14.125 3.532 2.158 1.00 11.10 432 ASN A O 5
ATOM 5527 N N . PRO A 1 20 ? 12.653 3.902 0.493 1.00 31.04 433 PRO A N 5
ATOM 5528 C CA . PRO A 1 20 ? 13.197 2.869 -0.394 1.00 71.02 433 PRO A CA 5
ATOM 5529 C C . PRO A 1 20 ? 14.571 3.238 -0.940 1.00 61.02 433 PRO A C 5
ATOM 5530 O O . PRO A 1 20 ? 15.171 2.480 -1.702 1.00 2.23 433 PRO A O 5
ATOM 5541 N N . ALA A 1 21 ? 15.064 4.408 -0.546 1.00 25.41 434 ALA A N 5
ATOM 5542 C CA . ALA A 1 21 ? 16.370 4.876 -0.995 1.00 52.21 434 ALA A CA 5
ATOM 5543 C C . ALA A 1 21 ? 17.417 3.773 -0.884 1.00 60.42 434 ALA A C 5
ATOM 5544 O O . ALA A 1 21 ? 17.864 3.223 -1.891 1.00 41.52 434 ALA A O 5
ATOM 5551 N N . LYS A 1 22 ? 17.806 3.455 0.346 1.00 74.34 435 LYS A N 5
ATOM 5552 C CA . LYS A 1 22 ? 18.800 2.416 0.589 1.00 25.13 435 LYS A CA 5
ATOM 5553 C C . LYS A 1 22 ? 18.185 1.029 0.444 1.00 72.41 435 LYS A C 5
ATOM 5554 O O . LYS A 1 22 ? 18.589 0.229 -0.402 1.00 21.14 435 LYS A O 5
ATOM 5573 N N . PRO A 1 23 ? 17.183 0.733 1.284 1.00 32.04 436 PRO A N 5
ATOM 5574 C CA . PRO A 1 23 ? 16.490 -0.558 1.267 1.00 33.11 436 PRO A CA 5
ATOM 5575 C C . PRO A 1 23 ? 15.628 -0.736 0.022 1.00 11.21 436 PRO A C 5
ATOM 5576 O O . PRO A 1 23 ? 15.536 0.162 -0.816 1.00 34.12 436 PRO A O 5
ATOM 5587 N N . LEU A 1 24 ? 14.996 -1.900 -0.093 1.00 64.44 437 LEU A N 5
ATOM 5588 C CA . LEU A 1 24 ? 14.140 -2.196 -1.237 1.00 1.33 437 LEU A CA 5
ATOM 5589 C C . LEU A 1 24 ? 12.694 -1.807 -0.948 1.00 53.13 437 LEU A C 5
ATOM 5590 O O . LEU A 1 24 ? 12.124 -2.206 0.068 1.00 65.10 437 LEU A O 5
ATOM 5606 N N . SER A 1 25 ? 12.103 -1.030 -1.850 1.00 61.21 438 SER A N 5
ATOM 5607 C CA . SER A 1 25 ? 10.723 -0.586 -1.692 1.00 73.21 438 SER A CA 5
ATOM 5608 C C . SER A 1 25 ? 9.805 -1.767 -1.388 1.00 71.44 438 SER A C 5
ATOM 5609 O O . SER A 1 25 ? 10.197 -2.925 -1.533 1.00 13.52 438 SER A O 5
ATOM 5617 N N . ASP A 1 26 ? 8.583 -1.464 -0.967 1.00 11.53 439 ASP A N 5
ATOM 5618 C CA . ASP A 1 26 ? 7.607 -2.499 -0.643 1.00 25.12 439 ASP A CA 5
ATOM 5619 C C . ASP A 1 26 ? 8.074 -3.332 0.546 1.00 13.12 439 ASP A C 5
ATOM 5620 O O . ASP A 1 26 ? 7.528 -4.401 0.820 1.00 43.31 439 ASP A O 5
ATOM 5629 N N . SER A 1 27 ? 9.087 -2.835 1.249 1.00 31.45 440 SER A N 5
ATOM 5630 C CA . SER A 1 27 ? 9.631 -3.537 2.407 1.00 22.10 440 SER A CA 5
ATOM 5631 C C . SER A 1 27 ? 9.561 -2.662 3.654 1.00 63.11 440 SER A C 5
ATOM 5632 O O . SER A 1 27 ? 9.398 -3.160 4.769 1.00 63.31 440 SER A O 5
ATOM 5640 N N . LYS A 1 28 ? 9.686 -1.353 3.459 1.00 71.51 441 LYS A N 5
ATOM 5641 C CA . LYS A 1 28 ? 9.637 -0.406 4.566 1.00 33.23 441 LYS A CA 5
ATOM 5642 C C . LYS A 1 28 ? 8.199 -0.173 5.019 1.00 23.04 441 LYS A C 5
ATOM 5643 O O . LYS A 1 28 ? 7.903 -0.193 6.214 1.00 2.32 441 LYS A O 5
ATOM 5662 N N . LEU A 1 29 ? 7.310 0.048 4.057 1.00 12.52 442 LEU A N 5
ATOM 5663 C CA . LEU A 1 29 ? 5.902 0.283 4.357 1.00 50.04 442 LEU A CA 5
ATOM 5664 C C . LEU A 1 29 ? 5.316 -0.871 5.165 1.00 44.31 442 LEU A C 5
ATOM 5665 O O . LEU A 1 29 ? 4.578 -0.658 6.128 1.00 50.24 442 LEU A O 5
ATOM 5681 N N . THR A 1 30 ? 5.652 -2.095 4.768 1.00 4.34 443 THR A N 5
ATOM 5682 C CA . THR A 1 30 ? 5.161 -3.282 5.456 1.00 11.32 443 THR A CA 5
ATOM 5683 C C . THR A 1 30 ? 5.828 -3.445 6.817 1.00 24.22 443 THR A C 5
ATOM 5684 O O . THR A 1 30 ? 5.233 -3.982 7.751 1.00 74.31 443 THR A O 5
ATOM 5695 N N . SER A 1 31 ? 7.068 -2.977 6.923 1.00 62.35 444 SER A N 5
ATOM 5696 C CA . SER A 1 31 ? 7.817 -3.074 8.169 1.00 21.54 444 SER A CA 5
ATOM 5697 C C . SER A 1 31 ? 7.010 -2.511 9.335 1.00 31.20 444 SER A C 5
ATOM 5698 O O . SER A 1 31 ? 6.903 -3.135 10.391 1.00 22.34 444 SER A O 5
ATOM 5706 N N . LEU A 1 32 ? 6.441 -1.327 9.134 1.00 33.33 445 LEU A N 5
ATOM 5707 C CA . LEU A 1 32 ? 5.642 -0.678 10.167 1.00 11.42 445 LEU A CA 5
ATOM 5708 C C . LEU A 1 32 ? 4.483 -1.570 10.600 1.00 11.22 445 LEU A C 5
ATOM 5709 O O . LEU A 1 32 ? 4.054 -1.535 11.755 1.00 65.43 445 LEU A O 5
ATOM 5725 N N . LEU A 1 33 ? 3.980 -2.372 9.668 1.00 2.31 446 LEU A N 5
ATOM 5726 C CA . LEU A 1 33 ? 2.871 -3.276 9.953 1.00 34.41 446 LEU A CA 5
ATOM 5727 C C . LEU A 1 33 ? 3.376 -4.583 10.558 1.00 60.31 446 LEU A C 5
ATOM 5728 O O . LEU A 1 33 ? 2.623 -5.312 11.203 1.00 24.31 446 LEU A O 5
ATOM 5744 N N . SER A 1 34 ? 4.656 -4.870 10.347 1.00 34.44 447 SER A N 5
ATOM 5745 C CA . SER A 1 34 ? 5.263 -6.090 10.871 1.00 50.24 447 SER A CA 5
ATOM 5746 C C . SER A 1 34 ? 5.523 -5.967 12.368 1.00 23.13 447 SER A C 5
ATOM 5747 O O . SER A 1 34 ? 5.789 -6.959 13.046 1.00 54.24 447 SER A O 5
ATOM 5755 N N . GLU A 1 35 ? 5.445 -4.742 12.878 1.00 41.35 448 GLU A N 5
ATOM 5756 C CA . GLU A 1 35 ? 5.673 -4.488 14.296 1.00 10.00 448 GLU A CA 5
ATOM 5757 C C . GLU A 1 35 ? 4.711 -5.302 15.155 1.00 33.23 448 GLU A C 5
ATOM 5758 O O . GLU A 1 35 ? 4.972 -5.549 16.332 1.00 35.43 448 GLU A O 5
ATOM 5770 N N . GLN A 1 36 ? 3.598 -5.716 14.558 1.00 14.45 449 GLN A N 5
ATOM 5771 C CA . GLN A 1 36 ? 2.596 -6.502 15.270 1.00 45.24 449 GLN A CA 5
ATOM 5772 C C . GLN A 1 36 ? 2.412 -7.868 14.617 1.00 13.44 449 GLN A C 5
ATOM 5773 O O . GLN A 1 36 ? 2.398 -8.893 15.297 1.00 55.15 449 GLN A O 5
ATOM 5787 N N . GLY A 1 37 ? 2.271 -7.873 13.296 1.00 73.12 450 GLY A N 5
ATOM 5788 C CA . GLY A 1 37 ? 2.089 -9.120 12.575 1.00 63.24 450 GLY A CA 5
ATOM 5789 C C . GLY A 1 37 ? 1.423 -8.918 11.228 1.00 5.11 450 GLY A C 5
ATOM 5790 O O . GLY A 1 37 ? 1.533 -9.765 10.341 1.00 51.41 450 GLY A O 5
ATOM 5794 N N . ILE A 1 38 ? 0.730 -7.795 11.074 1.00 24.31 451 ILE A N 5
ATOM 5795 C CA . ILE A 1 38 ? 0.044 -7.486 9.826 1.00 42.03 451 ILE A CA 5
ATOM 5796 C C . ILE A 1 38 ? 0.998 -7.565 8.639 1.00 32.53 451 ILE A C 5
ATOM 5797 O O . ILE A 1 38 ? 2.157 -7.161 8.733 1.00 5.12 451 ILE A O 5
ATOM 5813 N N . MET A 1 39 ? 0.503 -8.089 7.523 1.00 23.01 452 MET A N 5
ATOM 5814 C CA . MET A 1 39 ? 1.312 -8.219 6.316 1.00 3.31 452 MET A CA 5
ATOM 5815 C C . MET A 1 39 ? 0.428 -8.290 5.075 1.00 45.13 452 MET A C 5
ATOM 5816 O O . MET A 1 39 ? 0.185 -9.369 4.535 1.00 1.51 452 MET A O 5
ATOM 5830 N N . VAL A 1 40 ? -0.050 -7.133 4.627 1.00 0.23 453 VAL A N 5
ATOM 5831 C CA . VAL A 1 40 ? -0.906 -7.065 3.449 1.00 4.31 453 VAL A CA 5
ATOM 5832 C C . VAL A 1 40 ? -0.219 -6.314 2.313 1.00 32.31 453 VAL A C 5
ATOM 5833 O O . VAL A 1 40 ? -0.279 -6.728 1.156 1.00 3.31 453 VAL A O 5
ATOM 5846 N N . ALA A 1 41 ? 0.435 -5.207 2.653 1.00 32.45 454 ALA A N 5
ATOM 5847 C CA . ALA A 1 41 ? 1.136 -4.401 1.662 1.00 5.12 454 ALA A CA 5
ATOM 5848 C C . ALA A 1 41 ? 2.024 -5.267 0.777 1.00 21.11 454 ALA A C 5
ATOM 5849 O O . ALA A 1 41 ? 2.287 -4.927 -0.377 1.00 72.13 454 ALA A O 5
ATOM 5856 N N . ARG A 1 42 ? 2.485 -6.387 1.324 1.00 55.55 455 ARG A N 5
ATOM 5857 C CA . ARG A 1 42 ? 3.345 -7.302 0.584 1.00 64.24 455 ARG A CA 5
ATOM 5858 C C . ARG A 1 42 ? 2.737 -7.640 -0.775 1.00 24.44 455 ARG A C 5
ATOM 5859 O O . ARG A 1 42 ? 3.285 -7.279 -1.817 1.00 52.33 455 ARG A O 5
ATOM 5880 N N . ARG A 1 43 ? 1.605 -8.336 -0.755 1.00 3.24 456 ARG A N 5
ATOM 5881 C CA . ARG A 1 43 ? 0.926 -8.724 -1.984 1.00 51.52 456 ARG A CA 5
ATOM 5882 C C . ARG A 1 43 ? -0.011 -7.617 -2.460 1.00 61.52 456 ARG A C 5
ATOM 5883 O O . ARG A 1 43 ? -0.289 -7.493 -3.654 1.00 35.43 456 ARG A O 5
ATOM 5904 N N . THR A 1 44 ? -0.495 -6.812 -1.519 1.00 23.12 457 THR A N 5
ATOM 5905 C CA . THR A 1 44 ? -1.401 -5.717 -1.842 1.00 24.21 457 THR A CA 5
ATOM 5906 C C . THR A 1 44 ? -0.720 -4.686 -2.735 1.00 44.43 457 THR A C 5
ATOM 5907 O O . THR A 1 44 ? -1.183 -4.404 -3.841 1.00 31.24 457 THR A O 5
ATOM 5918 N N . VAL A 1 45 ? 0.381 -4.124 -2.248 1.00 23.35 458 VAL A N 5
ATOM 5919 C CA . VAL A 1 45 ? 1.128 -3.124 -3.003 1.00 73.03 458 VAL A CA 5
ATOM 5920 C C . VAL A 1 45 ? 1.402 -3.601 -4.425 1.00 73.00 458 VAL A C 5
ATOM 5921 O O . VAL A 1 45 ? 1.312 -2.827 -5.378 1.00 74.34 458 VAL A O 5
ATOM 5934 N N . ALA A 1 46 ? 1.735 -4.880 -4.561 1.00 44.20 459 ALA A N 5
ATOM 5935 C CA . ALA A 1 46 ? 2.020 -5.461 -5.867 1.00 51.02 459 ALA A CA 5
ATOM 5936 C C . ALA A 1 46 ? 0.771 -5.482 -6.742 1.00 1.22 459 ALA A C 5
ATOM 5937 O O . ALA A 1 46 ? 0.819 -5.117 -7.917 1.00 42.52 459 ALA A O 5
ATOM 5944 N N . LYS A 1 47 ? -0.345 -5.910 -6.163 1.00 75.13 460 LYS A N 5
ATOM 5945 C CA . LYS A 1 47 ? -1.607 -5.978 -6.890 1.00 5.22 460 LYS A CA 5
ATOM 5946 C C . LYS A 1 47 ? -1.980 -4.613 -7.461 1.00 20.52 460 LYS A C 5
ATOM 5947 O O . LYS A 1 47 ? -2.317 -4.495 -8.639 1.00 43.54 460 LYS A O 5
ATOM 5966 N N . TYR A 1 48 ? -1.915 -3.587 -6.621 1.00 24.35 461 TYR A N 5
ATOM 5967 C CA . TYR A 1 48 ? -2.246 -2.232 -7.042 1.00 25.41 461 TYR A CA 5
ATOM 5968 C C . TYR A 1 48 ? -1.132 -1.641 -7.902 1.00 53.21 461 TYR A C 5
ATOM 5969 O O . TYR A 1 48 ? -1.367 -0.743 -8.710 1.00 64.04 461 TYR A O 5
ATOM 5987 N N . ARG A 1 49 ? 0.081 -2.153 -7.721 1.00 15.53 462 ARG A N 5
ATOM 5988 C CA . ARG A 1 49 ? 1.232 -1.677 -8.478 1.00 62.44 462 ARG A CA 5
ATOM 5989 C C . ARG A 1 49 ? 1.056 -1.955 -9.968 1.00 54.22 462 ARG A C 5
ATOM 5990 O O . ARG A 1 49 ? 1.288 -1.082 -10.804 1.00 14.41 462 ARG A O 5
ATOM 6011 N N . GLU A 1 50 ? 0.643 -3.176 -10.292 1.00 33.13 463 GLU A N 5
ATOM 6012 C CA . GLU A 1 50 ? 0.438 -3.569 -11.681 1.00 53.33 463 GLU A CA 5
ATOM 6013 C C . GLU A 1 50 ? -0.586 -2.661 -12.357 1.00 71.53 463 GLU A C 5
ATOM 6014 O O . GLU A 1 50 ? -0.462 -2.341 -13.540 1.00 55.02 463 GLU A O 5
ATOM 6026 N N . SER A 1 51 ? -1.595 -2.249 -11.598 1.00 52.21 464 SER A N 5
ATOM 6027 C CA . SER A 1 51 ? -2.643 -1.381 -12.123 1.00 51.13 464 SER A CA 5
ATOM 6028 C C . SER A 1 51 ? -2.554 0.012 -11.509 1.00 3.44 464 SER A C 5
ATOM 6029 O O . SER A 1 51 ? -3.549 0.558 -11.032 1.00 40.03 464 SER A O 5
ATOM 6037 N N . LEU A 1 52 ? -1.353 0.582 -11.522 1.00 42.22 465 LEU A N 5
ATOM 6038 C CA . LEU A 1 52 ? -1.131 1.913 -10.967 1.00 15.41 465 LEU A CA 5
ATOM 6039 C C . LEU A 1 52 ? -2.125 2.916 -11.544 1.00 32.13 465 LEU A C 5
ATOM 6040 O O . LEU A 1 52 ? -2.718 3.708 -10.812 1.00 64.31 465 LEU A O 5
ATOM 6056 N N . SER A 1 53 ? -2.301 2.875 -12.861 1.00 50.41 466 SER A N 5
ATOM 6057 C CA . SER A 1 53 ? -3.221 3.783 -13.537 1.00 54.31 466 SER A CA 5
ATOM 6058 C C . SER A 1 53 ? -2.617 5.178 -13.658 1.00 61.23 466 SER A C 5
ATOM 6059 O O . SER A 1 53 ? -2.532 5.736 -14.753 1.00 32.15 466 SER A O 5
ATOM 6067 N N . ILE A 1 54 ? -2.198 5.736 -12.527 1.00 34.23 467 ILE A N 5
ATOM 6068 C CA . ILE A 1 54 ? -1.601 7.065 -12.507 1.00 10.24 467 ILE A CA 5
ATOM 6069 C C . ILE A 1 54 ? -0.078 6.983 -12.541 1.00 3.23 467 ILE A C 5
ATOM 6070 O O . ILE A 1 54 ? 0.520 5.953 -12.234 1.00 72.23 467 ILE A O 5
ATOM 6086 N N . PRO A 1 55 ? 0.565 8.097 -12.921 1.00 3.22 468 PRO A N 5
ATOM 6087 C CA . PRO A 1 55 ? 2.026 8.179 -13.001 1.00 71.22 468 PRO A CA 5
ATOM 6088 C C . PRO A 1 55 ? 2.686 8.149 -11.627 1.00 5.21 468 PRO A C 5
ATOM 6089 O O . PRO A 1 55 ? 2.094 8.536 -10.619 1.00 34.20 468 PRO A O 5
ATOM 6100 N N . PRO A 1 56 ? 3.942 7.681 -11.582 1.00 75.31 469 PRO A N 5
ATOM 6101 C CA . PRO A 1 56 ? 4.709 7.591 -10.337 1.00 12.10 469 PRO A CA 5
ATOM 6102 C C . PRO A 1 56 ? 5.098 8.962 -9.795 1.00 34.01 469 PRO A C 5
ATOM 6103 O O . PRO A 1 56 ? 4.930 9.977 -10.470 1.00 12.44 469 PRO A O 5
ATOM 6114 N N . SER A 1 57 ? 5.618 8.984 -8.571 1.00 71.33 470 SER A N 5
ATOM 6115 C CA . SER A 1 57 ? 6.028 10.231 -7.938 1.00 52.50 470 SER A CA 5
ATOM 6116 C C . SER A 1 57 ? 6.613 9.971 -6.554 1.00 13.43 470 SER A C 5
ATOM 6117 O O . SER A 1 57 ? 6.426 10.761 -5.629 1.00 51.21 470 SER A O 5
ATOM 6125 N N . ASN A 1 58 ? 7.322 8.855 -6.418 1.00 65.40 471 ASN A N 5
ATOM 6126 C CA . ASN A 1 58 ? 7.936 8.488 -5.147 1.00 10.40 471 ASN A CA 5
ATOM 6127 C C . ASN A 1 58 ? 9.351 7.957 -5.358 1.00 54.53 471 ASN A C 5
ATOM 6128 O O . ASN A 1 58 ? 9.853 7.168 -4.559 1.00 14.12 471 ASN A O 5
ATOM 6139 N N . GLN A 1 59 ? 9.986 8.394 -6.440 1.00 4.50 472 GLN A N 5
ATOM 6140 C CA . GLN A 1 59 ? 11.342 7.963 -6.756 1.00 72.44 472 GLN A CA 5
ATOM 6141 C C . GLN A 1 59 ? 12.371 8.841 -6.052 1.00 44.15 472 GLN A C 5
ATOM 6142 O O . GLN A 1 59 ? 13.435 8.368 -5.651 1.00 64.55 472 GLN A O 5
ATOM 6156 N N . ARG A 1 60 ? 12.047 10.122 -5.906 1.00 2.43 473 ARG A N 5
ATOM 6157 C CA . ARG A 1 60 ? 12.944 11.067 -5.252 1.00 12.05 473 ARG A CA 5
ATOM 6158 C C . ARG A 1 60 ? 14.338 11.011 -5.870 1.00 73.11 473 ARG A C 5
ATOM 6159 O O . ARG A 1 60 ? 15.339 11.257 -5.197 1.00 44.00 473 ARG A O 5
ATOM 6180 N N . LYS A 1 61 ? 14.396 10.683 -7.156 1.00 62.54 474 LYS A N 5
ATOM 6181 C CA . LYS A 1 61 ? 15.666 10.595 -7.868 1.00 40.13 474 LYS A CA 5
ATOM 6182 C C . LYS A 1 61 ? 15.509 11.043 -9.318 1.00 22.14 474 LYS A C 5
ATOM 6183 O O . LYS A 1 61 ? 15.184 10.241 -10.193 1.00 14.11 474 LYS A O 5
ATOM 6202 N N . GLN A 1 62 ? 15.746 12.327 -9.564 1.00 70.32 475 GLN A N 5
ATOM 6203 C CA . GLN A 1 62 ? 15.632 12.881 -10.909 1.00 75.22 475 GLN A CA 5
ATOM 6204 C C . GLN A 1 62 ? 16.807 12.445 -11.778 1.00 32.41 475 GLN A C 5
ATOM 6205 O O . GLN A 1 62 ? 17.921 12.259 -11.286 1.00 32.02 475 GLN A O 5
ATOM 6219 N N . LEU A 1 63 ? 16.552 12.284 -13.071 1.00 65.32 476 LEU A N 5
ATOM 6220 C CA . LEU A 1 63 ? 17.589 11.870 -14.010 1.00 44.20 476 LEU A CA 5
ATOM 6221 C C . LEU A 1 63 ? 18.581 13.002 -14.260 1.00 12.31 476 LEU A C 5
ATOM 6222 O O . LEU A 1 63 ? 18.445 13.760 -15.221 1.00 34.41 476 LEU A O 5
ATOM 6238 N N . VAL A 1 64 ? 19.579 13.110 -13.389 1.00 35.20 477 VAL A N 5
ATOM 6239 C CA . VAL A 1 64 ? 20.597 14.146 -13.516 1.00 42.54 477 VAL A CA 5
ATOM 6240 C C . VAL A 1 64 ? 21.984 13.598 -13.203 1.00 12.23 477 VAL A C 5
ATOM 6241 O O . VAL A 1 64 ? 22.141 12.744 -12.330 1.00 70.44 477 VAL A O 5
ATOM 6254 N N . ALA A 1 65 ? 22.987 14.094 -13.918 1.00 50.33 478 ALA A N 5
ATOM 6255 C CA . ALA A 1 65 ? 24.361 13.656 -13.714 1.00 64.33 478 ALA A CA 5
ATOM 6256 C C . ALA A 1 65 ? 25.293 14.846 -13.509 1.00 21.10 478 ALA A C 5
ATOM 6257 O O . ALA A 1 65 ? 26.477 14.783 -13.836 1.00 71.21 478 ALA A O 5
ATOM 6264 N N . ASN A 1 66 ? 24.750 15.930 -12.966 1.00 53.53 479 ASN A N 5
ATOM 6265 C CA . ASN A 1 66 ? 25.532 17.136 -12.718 1.00 51.01 479 ASN A CA 5
ATOM 6266 C C . ASN A 1 66 ? 26.248 17.052 -11.374 1.00 64.22 479 ASN A C 5
ATOM 6267 O O . ASN A 1 66 ? 27.463 17.237 -11.294 1.00 40.41 479 ASN A O 5
ATOM 6278 N N . SER A 1 67 ? 25.488 16.772 -10.320 1.00 52.21 480 SER A N 5
ATOM 6279 C CA . SER A 1 67 ? 26.049 16.667 -8.979 1.00 20.30 480 SER A CA 5
ATOM 6280 C C . SER A 1 67 ? 26.690 15.299 -8.763 1.00 43.13 480 SER A C 5
ATOM 6281 O O . SER A 1 67 ? 27.713 15.181 -8.089 1.00 35.34 480 SER A O 5
ATOM 6289 N N . SER A 1 68 ? 26.080 14.269 -9.341 1.00 24.12 481 SER A N 5
ATOM 6290 C CA . SER A 1 68 ? 26.587 12.909 -9.210 1.00 31.33 481 SER A CA 5
ATOM 6291 C C . SER A 1 68 ? 27.944 12.767 -9.895 1.00 14.52 481 SER A C 5
ATOM 6292 O O . SER A 1 68 ? 28.767 11.942 -9.498 1.00 62.20 481 SER A O 5
ATOM 6300 N N . SER A 1 69 ? 28.168 13.576 -10.925 1.00 74.04 482 SER A N 5
ATOM 6301 C CA . SER A 1 69 ? 29.422 13.538 -11.668 1.00 2.31 482 SER A CA 5
ATOM 6302 C C . SER A 1 69 ? 30.471 14.427 -11.006 1.00 74.43 482 SER A C 5
ATOM 6303 O O . SER A 1 69 ? 31.671 14.168 -11.104 1.00 54.12 482 SER A O 5
ATOM 6311 N N . VAL A 1 70 ? 30.010 15.476 -10.333 1.00 61.33 483 VAL A N 5
ATOM 6312 C CA . VAL A 1 70 ? 30.908 16.403 -9.654 1.00 54.13 483 VAL A CA 5
ATOM 6313 C C . VAL A 1 70 ? 31.672 17.261 -10.657 1.00 1.44 483 VAL A C 5
ATOM 6314 O O . VAL A 1 70 ? 31.439 18.466 -10.763 1.00 53.42 483 VAL A O 5
ATOM 6327 N N . ASP A 1 71 ? 32.584 16.634 -11.389 1.00 64.51 484 ASP A N 5
ATOM 6328 C CA . ASP A 1 71 ? 33.383 17.339 -12.385 1.00 42.31 484 ASP A CA 5
ATOM 6329 C C . ASP A 1 71 ? 34.124 18.515 -11.755 1.00 15.52 484 ASP A C 5
ATOM 6330 O O . ASP A 1 71 ? 34.130 19.621 -12.295 1.00 71.02 484 ASP A O 5
ATOM 6339 N N . LYS A 1 72 ? 34.745 18.268 -10.606 1.00 44.12 485 LYS A N 5
ATOM 6340 C CA . LYS A 1 72 ? 35.489 19.305 -9.900 1.00 50.01 485 LYS A CA 5
ATOM 6341 C C . LYS A 1 72 ? 36.924 18.861 -9.638 1.00 71.11 485 LYS A C 5
ATOM 6342 O O . LYS A 1 72 ? 37.510 19.195 -8.607 1.00 40.42 485 LYS A O 5
ATOM 6361 N N . LEU A 1 73 ? 37.486 18.107 -10.575 1.00 64.55 486 LEU A N 5
ATOM 6362 C CA . LEU A 1 73 ? 38.855 17.619 -10.446 1.00 73.01 486 LEU A CA 5
ATOM 6363 C C . LEU A 1 73 ? 39.807 18.424 -11.326 1.00 72.12 486 LEU A C 5
ATOM 6364 O O . LEU A 1 73 ? 40.887 17.953 -11.682 1.00 43.41 486 LEU A O 5
ATOM 6380 N N . ALA A 1 74 ? 39.398 19.640 -11.672 1.00 30.14 487 ALA A N 5
ATOM 6381 C CA . ALA A 1 74 ? 40.215 20.513 -12.505 1.00 34.31 487 ALA A CA 5
ATOM 6382 C C . ALA A 1 74 ? 41.310 21.186 -11.686 1.00 25.14 487 ALA A C 5
ATOM 6383 O O . ALA A 1 74 ? 42.319 21.635 -12.231 1.00 32.11 487 ALA A O 5
ATOM 6390 N N . ALA A 1 75 ? 41.106 21.254 -10.375 1.00 45.13 488 ALA A N 5
ATOM 6391 C CA . ALA A 1 75 ? 42.077 21.872 -9.481 1.00 44.31 488 ALA A CA 5
ATOM 6392 C C . ALA A 1 75 ? 43.433 21.183 -9.581 1.00 72.24 488 ALA A C 5
ATOM 6393 O O . ALA A 1 75 ? 44.470 21.790 -9.317 1.00 53.13 488 ALA A O 5
ATOM 6400 N N . ALA A 1 76 ? 43.418 19.911 -9.966 1.00 54.30 489 ALA A N 5
ATOM 6401 C CA . ALA A 1 76 ? 44.646 19.139 -10.102 1.00 42.01 489 ALA A CA 5
ATOM 6402 C C . ALA A 1 76 ? 45.544 19.724 -11.187 1.00 1.43 489 ALA A C 5
ATOM 6403 O O . ALA A 1 76 ? 46.763 19.547 -11.161 1.00 44.45 489 ALA A O 5
ATOM 6410 N N . LEU A 1 77 ? 44.935 20.422 -12.139 1.00 73.23 490 LEU A N 5
ATOM 6411 C CA . LEU A 1 77 ? 45.680 21.033 -13.235 1.00 25.34 490 LEU A CA 5
ATOM 6412 C C . LEU A 1 77 ? 46.785 21.939 -12.702 1.00 3.12 490 LEU A C 5
ATOM 6413 O O . LEU A 1 77 ? 47.804 22.146 -13.362 1.00 53.31 490 LEU A O 5
ATOM 6429 N N . GLU A 1 78 ? 46.578 22.476 -11.504 1.00 30.00 491 GLU A N 5
ATOM 6430 C CA . GLU A 1 78 ? 47.558 23.359 -10.882 1.00 22.10 491 GLU A CA 5
ATOM 6431 C C . GLU A 1 78 ? 48.883 22.634 -10.666 1.00 24.43 491 GLU A C 5
ATOM 6432 O O . GLU A 1 78 ? 49.949 23.252 -10.666 1.00 73.43 491 GLU A O 5
ATOM 6444 N N . HIS A 1 79 ? 48.809 21.320 -10.481 1.00 64.34 492 HIS A N 5
ATOM 6445 C CA . HIS A 1 79 ? 50.002 20.510 -10.265 1.00 35.23 492 HIS A CA 5
ATOM 6446 C C . HIS A 1 79 ? 51.034 20.757 -11.361 1.00 52.34 492 HIS A C 5
ATOM 6447 O O . HIS A 1 79 ? 52.204 21.016 -11.079 1.00 61.25 492 HIS A O 5
ATOM 6461 N N . HIS A 1 80 ? 50.592 20.674 -12.611 1.00 64.54 493 HIS A N 5
ATOM 6462 C CA . HIS A 1 80 ? 51.478 20.889 -13.751 1.00 55.13 493 HIS A CA 5
ATOM 6463 C C . HIS A 1 80 ? 52.611 19.868 -13.758 1.00 33.32 493 HIS A C 5
ATOM 6464 O O . HIS A 1 80 ? 52.758 19.082 -12.822 1.00 32.35 493 HIS A O 5
ATOM 6478 N N . HIS A 1 81 ? 53.409 19.883 -14.821 1.00 64.03 494 HIS A N 5
ATOM 6479 C CA . HIS A 1 81 ? 54.529 18.958 -14.950 1.00 71.32 494 HIS A CA 5
ATOM 6480 C C . HIS A 1 81 ? 55.822 19.709 -15.253 1.00 64.13 494 HIS A C 5
ATOM 6481 O O . HIS A 1 81 ? 56.716 19.793 -14.411 1.00 32.02 494 HIS A O 5
ATOM 6495 N N . HIS A 1 82 ? 55.914 20.255 -16.462 1.00 63.22 495 HIS A N 5
ATOM 6496 C CA . HIS A 1 82 ? 57.098 20.999 -16.877 1.00 40.21 495 HIS A CA 5
ATOM 6497 C C . HIS A 1 82 ? 58.349 20.130 -16.777 1.00 45.15 495 HIS A C 5
ATOM 6498 O O . HIS A 1 82 ? 59.274 20.440 -16.026 1.00 72.13 495 HIS A O 5
ATOM 6512 N N . HIS A 1 83 ? 58.369 19.042 -17.539 1.00 64.12 496 HIS A N 5
ATOM 6513 C CA . HIS A 1 83 ? 59.506 18.128 -17.538 1.00 0.53 496 HIS A CA 5
ATOM 6514 C C . HIS A 1 83 ? 60.495 18.489 -18.642 1.00 20.40 496 HIS A C 5
ATOM 6515 O O . HIS A 1 83 ? 60.297 18.135 -19.805 1.00 45.01 496 HIS A O 5
ATOM 6529 N N . HIS A 1 84 ? 61.559 19.194 -18.270 1.00 72.12 497 HIS A N 5
ATOM 6530 C CA . HIS A 1 84 ? 62.579 19.602 -19.230 1.00 11.32 497 HIS A CA 5
ATOM 6531 C C . HIS A 1 84 ? 63.940 19.732 -18.554 1.00 14.31 497 HIS A C 5
ATOM 6532 O O . HIS A 1 84 ? 64.767 20.551 -18.955 1.00 45.02 497 HIS A O 5
ATOM 6546 N N . GLU A 1 1 ? -17.869 -0.179 -5.761 1.00 2.43 414 GLU A N 6
ATOM 6547 C CA . GLU A 1 1 ? -17.666 0.535 -7.015 1.00 62.24 414 GLU A CA 6
ATOM 6548 C C . GLU A 1 1 ? -16.920 1.845 -6.781 1.00 64.42 414 GLU A C 6
ATOM 6549 O O . GLU A 1 1 ? -15.888 2.103 -7.400 1.00 64.31 414 GLU A O 6
ATOM 6561 N N . ALA A 1 2 ? -17.451 2.669 -5.885 1.00 43.43 415 ALA A N 6
ATOM 6562 C CA . ALA A 1 2 ? -16.836 3.952 -5.567 1.00 24.10 415 ALA A CA 6
ATOM 6563 C C . ALA A 1 2 ? -15.627 3.771 -4.655 1.00 22.02 415 ALA A C 6
ATOM 6564 O O . ALA A 1 2 ? -14.910 4.728 -4.360 1.00 13.24 415 ALA A O 6
ATOM 6571 N N . SER A 1 3 ? -15.406 2.538 -4.211 1.00 0.13 416 SER A N 6
ATOM 6572 C CA . SER A 1 3 ? -14.286 2.232 -3.329 1.00 13.35 416 SER A CA 6
ATOM 6573 C C . SER A 1 3 ? -13.010 2.001 -4.131 1.00 2.05 416 SER A C 6
ATOM 6574 O O . SER A 1 3 ? -11.903 2.127 -3.607 1.00 65.10 416 SER A O 6
ATOM 6582 N N . SER A 1 4 ? -13.173 1.661 -5.406 1.00 14.13 417 SER A N 6
ATOM 6583 C CA . SER A 1 4 ? -12.034 1.408 -6.281 1.00 72.21 417 SER A CA 6
ATOM 6584 C C . SER A 1 4 ? -11.049 2.572 -6.241 1.00 74.04 417 SER A C 6
ATOM 6585 O O . SER A 1 4 ? -9.836 2.374 -6.174 1.00 14.15 417 SER A O 6
ATOM 6593 N N . THR A 1 5 ? -11.581 3.791 -6.284 1.00 30.44 418 THR A N 6
ATOM 6594 C CA . THR A 1 5 ? -10.750 4.987 -6.254 1.00 65.12 418 THR A CA 6
ATOM 6595 C C . THR A 1 5 ? -10.270 5.289 -4.839 1.00 70.50 418 THR A C 6
ATOM 6596 O O . THR A 1 5 ? -9.241 5.936 -4.647 1.00 62.34 418 THR A O 6
ATOM 6607 N N . ALA A 1 6 ? -11.022 4.815 -3.851 1.00 61.10 419 ALA A N 6
ATOM 6608 C CA . ALA A 1 6 ? -10.671 5.032 -2.453 1.00 54.12 419 ALA A CA 6
ATOM 6609 C C . ALA A 1 6 ? -9.358 4.340 -2.102 1.00 32.40 419 ALA A C 6
ATOM 6610 O O . ALA A 1 6 ? -8.658 4.750 -1.176 1.00 22.54 419 ALA A O 6
ATOM 6617 N N . ILE A 1 7 ? -9.032 3.289 -2.848 1.00 10.35 420 ILE A N 6
ATOM 6618 C CA . ILE A 1 7 ? -7.803 2.541 -2.615 1.00 2.41 420 ILE A CA 6
ATOM 6619 C C . ILE A 1 7 ? -6.607 3.234 -3.259 1.00 31.14 420 ILE A C 6
ATOM 6620 O O . ILE A 1 7 ? -5.460 2.997 -2.879 1.00 1.30 420 ILE A O 6
ATOM 6636 N N . ARG A 1 8 ? -6.883 4.092 -4.237 1.00 14.43 421 ARG A N 6
ATOM 6637 C CA . ARG A 1 8 ? -5.831 4.820 -4.934 1.00 21.15 421 ARG A CA 6
ATOM 6638 C C . ARG A 1 8 ? -4.975 5.613 -3.950 1.00 24.32 421 ARG A C 6
ATOM 6639 O O . ARG A 1 8 ? -3.815 5.920 -4.227 1.00 72.23 421 ARG A O 6
ATOM 6660 N N . ALA A 1 9 ? -5.554 5.942 -2.801 1.00 54.31 422 ALA A N 6
ATOM 6661 C CA . ALA A 1 9 ? -4.846 6.698 -1.776 1.00 30.35 422 ALA A CA 6
ATOM 6662 C C . ALA A 1 9 ? -4.092 5.768 -0.831 1.00 54.30 422 ALA A C 6
ATOM 6663 O O . ALA A 1 9 ? -3.064 6.141 -0.265 1.00 54.31 422 ALA A O 6
ATOM 6670 N N . LEU A 1 10 ? -4.611 4.557 -0.663 1.00 14.42 423 LEU A N 6
ATOM 6671 C CA . LEU A 1 10 ? -3.987 3.573 0.216 1.00 73.45 423 LEU A CA 6
ATOM 6672 C C . LEU A 1 10 ? -2.542 3.314 -0.196 1.00 33.44 423 LEU A C 6
ATOM 6673 O O . LEU A 1 10 ? -1.628 3.396 0.624 1.00 23.13 423 LEU A O 6
ATOM 6689 N N . VAL A 1 11 ? -2.342 3.002 -1.473 1.00 71.04 424 VAL A N 6
ATOM 6690 C CA . VAL A 1 11 ? -1.007 2.734 -1.995 1.00 41.40 424 VAL A CA 6
ATOM 6691 C C . VAL A 1 11 ? -0.088 3.934 -1.793 1.00 51.12 424 VAL A C 6
ATOM 6692 O O . VAL A 1 11 ? 1.136 3.805 -1.829 1.00 42.04 424 VAL A O 6
ATOM 6705 N N . LYS A 1 12 ? -0.686 5.101 -1.579 1.00 64.54 425 LYS A N 6
ATOM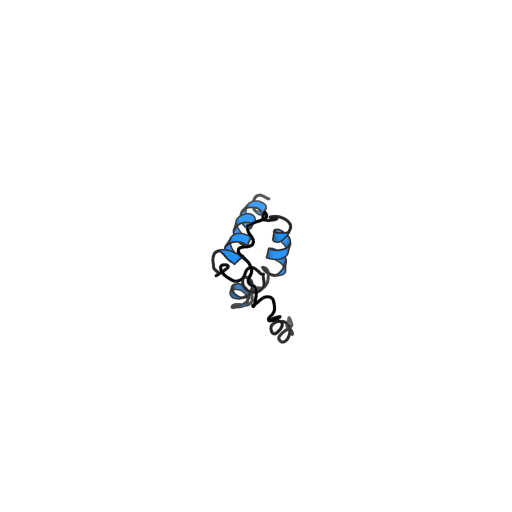 6706 C CA . LYS A 1 12 ? 0.078 6.326 -1.371 1.00 11.21 425 LYS A CA 6
ATOM 6707 C C . LYS A 1 12 ? 0.579 6.415 0.068 1.00 21.41 425 LYS A C 6
ATOM 6708 O O . LYS A 1 12 ? 1.698 6.862 0.319 1.00 40.31 425 LYS A O 6
ATOM 6727 N N . LYS A 1 13 ? -0.255 5.985 1.008 1.00 31.21 426 LYS A N 6
ATOM 6728 C CA . LYS A 1 13 ? 0.103 6.013 2.421 1.00 63.21 426 LYS A CA 6
ATOM 6729 C C . LYS A 1 13 ? 1.423 5.287 2.662 1.00 22.32 426 LYS A C 6
ATOM 6730 O O . LYS A 1 13 ? 2.184 5.645 3.562 1.00 21.43 426 LYS A O 6
ATOM 6749 N N . LEU A 1 14 ? 1.688 4.267 1.854 1.00 60.43 427 LEU A N 6
ATOM 6750 C CA . LEU A 1 14 ? 2.917 3.491 1.977 1.00 11.23 427 LEU A CA 6
ATOM 6751 C C . LEU A 1 14 ? 4.143 4.382 1.806 1.00 74.11 427 LEU A C 6
ATOM 6752 O O . LEU A 1 14 ? 5.245 4.025 2.224 1.00 34.04 427 LEU A O 6
ATOM 6768 N N . ILE A 1 15 ? 3.943 5.542 1.190 1.00 33.21 428 ILE A N 6
ATOM 6769 C CA . ILE A 1 15 ? 5.032 6.485 0.966 1.00 13.34 428 ILE A CA 6
ATOM 6770 C C . ILE A 1 15 ? 4.726 7.838 1.598 1.00 43.30 428 ILE A C 6
ATOM 6771 O O . ILE A 1 15 ? 5.599 8.701 1.696 1.00 54.25 428 ILE A O 6
ATOM 6787 N N . ALA A 1 16 ? 3.481 8.016 2.028 1.00 62.15 429 ALA A N 6
ATOM 6788 C CA . ALA A 1 16 ? 3.060 9.264 2.654 1.00 33.33 429 ALA A CA 6
ATOM 6789 C C . ALA A 1 16 ? 3.770 9.475 3.987 1.00 1.14 429 ALA A C 6
ATOM 6790 O O . ALA A 1 16 ? 3.752 10.573 4.544 1.00 63.44 429 ALA A O 6
ATOM 6797 N N . ALA A 1 17 ? 4.394 8.417 4.495 1.00 52.34 430 ALA A N 6
ATOM 6798 C CA . ALA A 1 17 ? 5.110 8.487 5.762 1.00 43.42 430 ALA A CA 6
ATOM 6799 C C . ALA A 1 17 ? 6.475 7.814 5.660 1.00 71.35 430 ALA A C 6
ATOM 6800 O O . ALA A 1 17 ? 6.851 7.019 6.520 1.00 62.23 430 ALA A O 6
ATOM 6807 N N . GLU A 1 18 ? 7.211 8.137 4.601 1.00 64.23 431 GLU A N 6
ATOM 6808 C CA . GLU A 1 18 ? 8.533 7.562 4.386 1.00 32.40 431 GLU A CA 6
ATOM 6809 C C . GLU A 1 18 ? 9.409 8.501 3.561 1.00 54.32 431 GLU A C 6
ATOM 6810 O O . GLU A 1 18 ? 8.979 9.588 3.175 1.00 33.22 431 GLU A O 6
ATOM 6822 N N . ASN A 1 19 ? 10.639 8.075 3.297 1.00 33.02 432 ASN A N 6
ATOM 6823 C CA . ASN A 1 19 ? 11.576 8.877 2.520 1.00 24.44 432 ASN A CA 6
ATOM 6824 C C . ASN A 1 19 ? 11.826 8.250 1.152 1.00 30.23 432 ASN A C 6
ATOM 6825 O O . ASN A 1 19 ? 12.816 7.549 0.935 1.00 71.22 432 ASN A O 6
ATOM 6836 N N . PRO A 1 20 ? 10.910 8.506 0.207 1.00 54.11 433 PRO A N 6
ATOM 6837 C CA . PRO A 1 20 ? 11.010 7.976 -1.157 1.00 54.41 433 PRO A CA 6
ATOM 6838 C C . PRO A 1 20 ? 12.145 8.618 -1.946 1.00 30.13 433 PRO A C 6
ATOM 6839 O O . PRO A 1 20 ? 12.389 8.264 -3.099 1.00 65.11 433 PRO A O 6
ATOM 6850 N N . ALA A 1 21 ? 12.837 9.562 -1.317 1.00 41.02 434 ALA A N 6
ATOM 6851 C CA . ALA A 1 21 ? 13.949 10.251 -1.960 1.00 21.15 434 ALA A CA 6
ATOM 6852 C C . ALA A 1 21 ? 14.864 9.265 -2.679 1.00 33.40 434 ALA A C 6
ATOM 6853 O O . ALA A 1 21 ? 14.952 9.266 -3.907 1.00 43.14 434 ALA A O 6
ATOM 6860 N N . LYS A 1 22 ? 15.543 8.425 -1.907 1.00 34.35 435 LYS A N 6
ATOM 6861 C CA . LYS A 1 22 ? 16.452 7.432 -2.469 1.00 53.10 435 LYS A CA 6
ATOM 6862 C C . LYS A 1 22 ? 15.688 6.192 -2.926 1.00 5.51 435 LYS A C 6
ATOM 6863 O O . LYS A 1 22 ? 15.680 5.837 -4.105 1.00 44.44 435 LYS A O 6
ATOM 6882 N N . PRO A 1 23 ? 15.029 5.517 -1.972 1.00 61.14 436 PRO A N 6
ATOM 6883 C CA . PRO A 1 23 ? 14.249 4.309 -2.254 1.00 15.31 436 PRO A CA 6
ATOM 6884 C C . PRO A 1 23 ? 12.984 4.608 -3.052 1.00 25.35 436 PRO A C 6
ATOM 6885 O O . PRO A 1 23 ? 12.684 5.765 -3.348 1.00 21.13 436 PRO A O 6
ATOM 6896 N N . LEU A 1 24 ? 12.247 3.558 -3.398 1.00 24.22 437 LEU A N 6
ATOM 6897 C CA . LEU A 1 24 ? 11.014 3.709 -4.163 1.00 14.02 437 LEU A CA 6
ATOM 6898 C C . LEU A 1 24 ? 10.049 2.565 -3.869 1.00 21.41 437 LEU A C 6
ATOM 6899 O O . LEU A 1 24 ? 9.103 2.329 -4.622 1.00 3.31 437 LEU A O 6
ATOM 6915 N N . SER A 1 25 ? 10.293 1.859 -2.770 1.00 73.25 438 SER A N 6
ATOM 6916 C CA . SER A 1 25 ? 9.445 0.739 -2.378 1.00 71.11 438 SER A CA 6
ATOM 6917 C C . SER A 1 25 ? 8.872 0.954 -0.980 1.00 24.44 438 SER A C 6
ATOM 6918 O O . SER A 1 25 ? 9.311 1.841 -0.248 1.00 61.05 438 SER A O 6
ATOM 6926 N N . ASP A 1 26 ? 7.892 0.135 -0.617 1.00 71.25 439 ASP A N 6
ATOM 6927 C CA . ASP A 1 26 ? 7.258 0.235 0.693 1.00 33.14 439 ASP A CA 6
ATOM 6928 C C . ASP A 1 26 ? 7.847 -0.789 1.659 1.00 55.40 439 ASP A C 6
ATOM 6929 O O . ASP A 1 26 ? 7.168 -1.252 2.577 1.00 24.45 439 ASP A O 6
ATOM 6938 N N . SER A 1 27 ? 9.111 -1.139 1.446 1.00 40.31 440 SER A N 6
ATOM 6939 C CA . SER A 1 27 ? 9.789 -2.111 2.295 1.00 74.23 440 SER A CA 6
ATOM 6940 C C . SER A 1 27 ? 9.634 -1.747 3.769 1.00 21.44 440 SER A C 6
ATOM 6941 O O . SER A 1 27 ? 9.429 -2.616 4.616 1.00 11.30 440 SER A O 6
ATOM 6949 N N . LYS A 1 28 ? 9.734 -0.456 4.066 1.00 72.12 441 LYS A N 6
ATOM 6950 C CA . LYS A 1 28 ? 9.604 0.026 5.436 1.00 73.14 441 LYS A CA 6
ATOM 6951 C C . LYS A 1 28 ? 8.198 -0.228 5.971 1.00 53.03 441 LYS A C 6
ATOM 6952 O O . LYS A 1 28 ? 8.016 -0.961 6.945 1.00 71.41 441 LYS A O 6
ATOM 6971 N N . LEU A 1 29 ? 7.207 0.380 5.329 1.00 40.25 442 LEU A N 6
ATOM 6972 C CA . LEU A 1 29 ? 5.816 0.219 5.739 1.00 14.13 442 LEU A CA 6
ATOM 6973 C C . LEU A 1 29 ? 5.445 -1.258 5.837 1.00 73.21 442 LEU A C 6
ATOM 6974 O O . LEU A 1 29 ? 4.705 -1.666 6.731 1.00 13.44 442 LEU A O 6
ATOM 6990 N N . THR A 1 30 ? 5.966 -2.056 4.909 1.00 72.33 443 THR A N 6
ATOM 6991 C CA . THR A 1 30 ? 5.690 -3.487 4.890 1.00 51.14 443 THR A CA 6
ATOM 6992 C C . THR A 1 30 ? 6.495 -4.216 5.960 1.00 74.32 443 THR A C 6
ATOM 6993 O O . THR A 1 30 ? 6.124 -5.306 6.393 1.00 13.54 443 THR A O 6
ATOM 7004 N N . SER A 1 31 ? 7.599 -3.607 6.381 1.00 71.11 444 SER A N 6
ATOM 7005 C CA . SER A 1 31 ? 8.458 -4.200 7.399 1.00 63.13 444 SER A CA 6
ATOM 7006 C C . SER A 1 31 ? 7.914 -3.926 8.797 1.00 54.05 444 SER A C 6
ATOM 7007 O O . SER A 1 31 ? 7.698 -4.849 9.584 1.00 75.22 444 SER A O 6
ATOM 7015 N N . LEU A 1 32 ? 7.693 -2.651 9.100 1.00 22.53 445 LEU A N 6
ATOM 7016 C CA . LEU A 1 32 ? 7.173 -2.253 10.403 1.00 1.24 445 LEU A CA 6
ATOM 7017 C C . LEU A 1 32 ? 5.870 -2.982 10.715 1.00 21.02 445 LEU A C 6
ATOM 7018 O O . LEU A 1 32 ? 5.766 -3.691 11.717 1.00 3.40 445 LEU A O 6
ATOM 7034 N N . LEU A 1 33 ? 4.878 -2.804 9.851 1.00 62.53 446 LEU A N 6
ATOM 7035 C CA . LEU A 1 33 ? 3.580 -3.447 10.031 1.00 4.50 446 LEU A CA 6
ATOM 7036 C C . LEU A 1 33 ? 3.732 -4.961 10.136 1.00 4.13 446 LEU A C 6
ATOM 7037 O O . LEU A 1 33 ? 2.857 -5.647 10.663 1.00 40.23 446 LEU A O 6
ATOM 7053 N N . SER A 1 34 ? 4.850 -5.474 9.634 1.00 2.21 447 SER A N 6
ATOM 7054 C CA . SER A 1 34 ? 5.116 -6.907 9.670 1.00 31.41 447 SER A CA 6
ATOM 7055 C C . SER A 1 34 ? 5.837 -7.295 10.957 1.00 45.12 447 SER A C 6
ATOM 7056 O O . SER A 1 34 ? 5.787 -8.446 11.387 1.00 21.54 447 SER A O 6
ATOM 7064 N N . GLU A 1 35 ? 6.507 -6.322 11.568 1.00 33.04 448 GLU A N 6
ATOM 7065 C CA . GLU A 1 35 ? 7.240 -6.560 12.806 1.00 34.02 448 GLU A CA 6
ATOM 7066 C C . GLU A 1 35 ? 6.283 -6.677 13.989 1.00 14.23 448 GLU A C 6
ATOM 7067 O O . GLU A 1 35 ? 6.684 -7.058 15.089 1.00 4.20 448 GLU A O 6
ATOM 7079 N N . GLN A 1 36 ? 5.018 -6.346 13.755 1.00 75.12 449 GLN A N 6
ATOM 7080 C CA . GLN A 1 36 ? 4.005 -6.412 14.802 1.00 74.22 449 GLN A CA 6
ATOM 7081 C C . GLN A 1 36 ? 3.053 -7.581 14.566 1.00 51.03 449 GLN A C 6
ATOM 7082 O O . GLN A 1 36 ? 2.741 -8.336 15.485 1.00 31.14 449 GLN A O 6
ATOM 7096 N N . GLY A 1 37 ? 2.594 -7.723 13.326 1.00 64.20 450 GLY A N 6
ATOM 7097 C CA . GLY A 1 37 ? 1.683 -8.801 12.991 1.00 72.14 450 GLY A CA 6
ATOM 7098 C C . GLY A 1 37 ? 0.870 -8.507 11.745 1.00 15.54 450 GLY A C 6
ATOM 7099 O O . GLY A 1 37 ? 0.333 -9.421 11.118 1.00 70.32 450 GLY A O 6
ATOM 7103 N N . ILE A 1 38 ? 0.778 -7.231 11.388 1.00 73.21 451 ILE A N 6
ATOM 7104 C CA . ILE A 1 38 ? 0.023 -6.821 10.210 1.00 5.13 451 ILE A CA 6
ATOM 7105 C C . ILE A 1 38 ? 0.741 -7.229 8.928 1.00 22.15 451 ILE A C 6
ATOM 7106 O O . ILE A 1 38 ? 1.967 -7.346 8.901 1.00 53.30 451 ILE A O 6
ATOM 7122 N N . MET A 1 39 ? -0.030 -7.445 7.868 1.00 64.32 452 MET A N 6
ATOM 7123 C CA . MET A 1 39 ? 0.534 -7.838 6.581 1.00 41.15 452 MET A CA 6
ATOM 7124 C C . MET A 1 39 ? -0.506 -7.712 5.471 1.00 1.24 452 MET A C 6
ATOM 7125 O O . MET A 1 39 ? -1.137 -8.695 5.084 1.00 13.43 452 MET A O 6
ATOM 7139 N N . VAL A 1 40 ? -0.679 -6.495 4.964 1.00 21.15 453 VAL A N 6
ATOM 7140 C CA . VAL A 1 40 ? -1.641 -6.242 3.898 1.00 11.41 453 VAL A CA 6
ATOM 7141 C C . VAL A 1 40 ? -0.975 -5.568 2.705 1.00 31.13 453 VAL A C 6
ATOM 7142 O O . VAL A 1 40 ? -1.203 -5.949 1.556 1.00 41.53 453 VAL A O 6
ATOM 7155 N N . ALA A 1 41 ? -0.148 -4.565 2.983 1.00 54.42 454 ALA A N 6
ATOM 7156 C CA . ALA A 1 41 ? 0.554 -3.839 1.933 1.00 44.15 454 ALA A CA 6
ATOM 7157 C C . ALA A 1 41 ? 1.279 -4.797 0.993 1.00 55.21 454 ALA A C 6
ATOM 7158 O O . ALA A 1 41 ? 1.536 -4.469 -0.165 1.00 1.42 454 ALA A O 6
ATOM 7165 N N . ARG A 1 42 ? 1.604 -5.982 1.500 1.00 44.31 455 ARG A N 6
ATOM 7166 C CA . ARG A 1 42 ? 2.301 -6.987 0.706 1.00 72.03 455 ARG A CA 6
ATOM 7167 C C . ARG A 1 42 ? 1.537 -7.288 -0.580 1.00 74.21 455 ARG A C 6
ATOM 7168 O O . ARG A 1 42 ? 2.018 -7.010 -1.679 1.00 1.31 455 ARG A O 6
ATOM 7189 N N . ARG A 1 43 ? 0.345 -7.858 -0.436 1.00 24.25 456 ARG A N 6
ATOM 7190 C CA . ARG A 1 43 ? -0.484 -8.199 -1.586 1.00 43.41 456 ARG A CA 6
ATOM 7191 C C . ARG A 1 43 ? -1.327 -7.004 -2.021 1.00 13.21 456 ARG A C 6
ATOM 7192 O O . ARG A 1 43 ? -1.692 -6.880 -3.191 1.00 11.34 456 ARG A O 6
ATOM 7213 N N . THR A 1 44 ? -1.635 -6.126 -1.070 1.00 61.41 457 THR A N 6
ATOM 7214 C CA . THR A 1 44 ? -2.437 -4.943 -1.355 1.00 3.21 457 THR A CA 6
ATOM 7215 C C . THR A 1 44 ? -1.715 -4.008 -2.318 1.00 62.42 457 THR A C 6
ATOM 7216 O O . THR A 1 44 ? -2.256 -3.637 -3.361 1.00 5.44 457 THR A O 6
ATOM 7227 N N . VAL A 1 45 ? -0.491 -3.631 -1.965 1.00 44.41 458 VAL A N 6
ATOM 7228 C CA . VAL A 1 45 ? 0.306 -2.740 -2.801 1.00 2.34 458 VAL A CA 6
ATOM 7229 C C . VAL A 1 45 ? 0.698 -3.419 -4.109 1.00 41.52 458 VAL A C 6
ATOM 7230 O O . VAL A 1 45 ? 0.445 -2.893 -5.192 1.00 64.04 458 VAL A O 6
ATOM 7243 N N . ALA A 1 46 ? 1.316 -4.590 -4.000 1.00 42.24 459 ALA A N 6
ATOM 7244 C CA . ALA A 1 46 ? 1.740 -5.342 -5.174 1.00 3.14 459 ALA A CA 6
ATOM 7245 C C . ALA A 1 46 ? 0.594 -5.501 -6.168 1.00 4.02 459 ALA A C 6
ATOM 7246 O O . ALA A 1 46 ? 0.814 -5.581 -7.377 1.00 52.03 459 ALA A O 6
ATOM 7253 N N . LYS A 1 47 ? -0.629 -5.546 -5.651 1.00 31.23 460 LYS A N 6
ATOM 7254 C CA . LYS A 1 47 ? -1.810 -5.695 -6.493 1.00 11.41 460 LYS A CA 6
ATOM 7255 C C . LYS A 1 47 ? -1.895 -4.567 -7.515 1.00 54.14 460 LYS A C 6
ATOM 7256 O O . LYS A 1 47 ? -1.903 -4.809 -8.723 1.00 31.04 460 LYS A O 6
ATOM 7275 N N . TYR A 1 48 ? -1.957 -3.334 -7.025 1.00 42.23 461 TYR A N 6
ATOM 7276 C CA . TYR A 1 48 ? -2.042 -2.168 -7.897 1.00 50.13 461 TYR A CA 6
ATOM 7277 C C . TYR A 1 48 ? -0.683 -1.845 -8.509 1.00 43.10 461 TYR A C 6
ATOM 7278 O O . TYR A 1 48 ? -0.598 -1.193 -9.550 1.00 3.31 461 TYR A O 6
ATOM 7296 N N . ARG A 1 49 ? 0.378 -2.306 -7.855 1.00 21.12 462 ARG A N 6
ATOM 7297 C CA . ARG A 1 49 ? 1.734 -2.066 -8.333 1.00 22.33 462 ARG A CA 6
ATOM 7298 C C . ARG A 1 49 ? 1.868 -2.448 -9.805 1.00 53.42 462 ARG A C 6
ATOM 7299 O O . ARG A 1 49 ? 2.500 -1.737 -10.585 1.00 15.24 462 ARG A O 6
ATOM 7320 N N . GLU A 1 50 ? 1.267 -3.575 -10.175 1.00 4.20 463 GLU A N 6
ATOM 7321 C CA . GLU A 1 50 ? 1.320 -4.051 -11.552 1.00 20.34 463 GLU A CA 6
ATOM 7322 C C . GLU A 1 50 ? 0.916 -2.947 -12.526 1.00 53.21 463 GLU A C 6
ATOM 7323 O O . GLU A 1 50 ? 1.398 -2.895 -13.657 1.00 35.53 463 GLU A O 6
ATOM 7335 N N . SER A 1 51 ? 0.027 -2.067 -12.076 1.00 61.44 464 SER A N 6
ATOM 7336 C CA . SER A 1 51 ? -0.446 -0.966 -12.908 1.00 43.22 464 SER A CA 6
ATOM 7337 C C . SER A 1 51 ? -0.724 0.273 -12.062 1.00 73.43 464 SER A C 6
ATOM 7338 O O . SER A 1 51 ? -1.829 0.819 -12.084 1.00 24.52 464 SER A O 6
ATOM 7346 N N . LEU A 1 52 ? 0.283 0.711 -11.316 1.00 64.50 465 LEU A N 6
ATOM 7347 C CA . LEU A 1 52 ? 0.149 1.887 -10.462 1.00 33.33 465 LEU A CA 6
ATOM 7348 C C . LEU A 1 52 ? -0.405 3.071 -11.248 1.00 34.15 465 LEU A C 6
ATOM 7349 O O . LEU A 1 52 ? -1.209 3.848 -10.735 1.00 50.01 465 LEU A O 6
ATOM 7365 N N . SER A 1 53 ? 0.030 3.200 -12.498 1.00 13.44 466 SER A N 6
ATOM 7366 C CA . SER A 1 53 ? -0.420 4.290 -13.355 1.00 52.23 466 SER A CA 6
ATOM 7367 C C . SER A 1 53 ? -0.469 5.605 -12.581 1.00 73.33 466 SER A C 6
ATOM 7368 O O . SER A 1 53 ? -1.541 6.175 -12.374 1.00 40.51 466 SER A O 6
ATOM 7376 N N . ILE A 1 54 ? 0.697 6.078 -12.157 1.00 24.14 467 ILE A N 6
ATOM 7377 C CA . ILE A 1 54 ? 0.788 7.325 -11.407 1.00 61.33 467 ILE A CA 6
ATOM 7378 C C . ILE A 1 54 ? 0.908 8.522 -12.345 1.00 53.51 467 ILE A C 6
ATOM 7379 O O . ILE A 1 54 ? 1.552 8.460 -13.392 1.00 42.44 467 ILE A O 6
ATOM 7395 N N . PRO A 1 55 ? 0.274 9.640 -11.960 1.00 74.23 468 PRO A N 6
ATOM 7396 C CA . PRO A 1 55 ? 0.296 10.874 -12.751 1.00 45.21 468 PRO A CA 6
ATOM 7397 C C . PRO A 1 55 ? 1.670 11.537 -12.753 1.00 11.43 468 PRO A C 6
ATOM 7398 O O . PRO A 1 55 ? 2.553 11.190 -11.969 1.00 3.32 468 PRO A O 6
ATOM 7409 N N . PRO A 1 56 ? 1.855 12.513 -13.653 1.00 24.32 469 PRO A N 6
ATOM 7410 C CA . PRO A 1 56 ? 3.119 13.245 -13.777 1.00 65.44 469 PRO A CA 6
ATOM 7411 C C . PRO A 1 56 ? 3.379 14.161 -12.587 1.00 12.03 469 PRO A C 6
ATOM 7412 O O . PRO A 1 56 ? 2.506 14.358 -11.742 1.00 54.54 469 PRO A O 6
ATOM 7423 N N . SER A 1 57 ? 4.584 14.718 -12.525 1.00 42.22 470 SER A N 6
ATOM 7424 C CA . SER A 1 57 ? 4.959 15.611 -11.435 1.00 62.13 470 SER A CA 6
ATOM 7425 C C . SER A 1 57 ? 4.965 14.869 -10.103 1.00 14.12 470 SER A C 6
ATOM 7426 O O . SER A 1 57 ? 4.983 15.483 -9.037 1.00 53.40 470 SER A O 6
ATOM 7434 N N . ASN A 1 58 ? 4.949 13.541 -10.172 1.00 54.14 471 ASN A N 6
ATOM 7435 C CA . ASN A 1 58 ? 4.951 12.713 -8.971 1.00 24.41 471 ASN A CA 6
ATOM 7436 C C . ASN A 1 58 ? 5.786 11.453 -9.181 1.00 12.42 471 ASN A C 6
ATOM 7437 O O . ASN A 1 58 ? 5.561 10.434 -8.530 1.00 71.31 471 ASN A O 6
ATOM 7448 N N . GLN A 1 59 ? 6.748 11.533 -10.094 1.00 21.30 472 GLN A N 6
ATOM 7449 C CA . GLN A 1 59 ? 7.616 10.399 -10.389 1.00 20.34 472 GLN A CA 6
ATOM 7450 C C . GLN A 1 59 ? 8.910 10.479 -9.586 1.00 53.02 472 GLN A C 6
ATOM 7451 O O . GLN A 1 59 ? 9.559 9.464 -9.333 1.00 53.24 472 GLN A O 6
ATOM 7465 N N . ARG A 1 60 ? 9.279 11.692 -9.188 1.00 5.42 473 ARG A N 6
ATOM 7466 C CA . ARG A 1 60 ? 10.496 11.904 -8.415 1.00 44.11 473 ARG A CA 6
ATOM 7467 C C . ARG A 1 60 ? 11.729 11.506 -9.221 1.00 41.21 473 ARG A C 6
ATOM 7468 O O . ARG A 1 60 ? 12.603 10.793 -8.728 1.00 3.34 473 ARG A O 6
ATOM 7489 N N . LYS A 1 61 ? 11.793 11.972 -10.464 1.00 51.51 474 LYS A N 6
ATOM 7490 C CA . LYS A 1 61 ? 12.918 11.666 -11.339 1.00 71.00 474 LYS A CA 6
ATOM 7491 C C . LYS A 1 61 ? 12.993 12.659 -12.495 1.00 34.43 474 LYS A C 6
ATOM 7492 O O . LYS A 1 61 ? 12.175 13.572 -12.594 1.00 61.44 474 LYS A O 6
ATOM 7511 N N . GLN A 1 62 ? 13.979 12.470 -13.367 1.00 51.41 475 GLN A N 6
ATOM 7512 C CA . GLN A 1 62 ? 14.159 13.349 -14.517 1.00 50.14 475 GLN A CA 6
ATOM 7513 C C . GLN A 1 62 ? 14.583 12.555 -15.747 1.00 20.01 475 GLN A C 6
ATOM 7514 O O . GLN A 1 62 ? 15.225 11.510 -15.634 1.00 33.42 475 GLN A O 6
ATOM 7528 N N . LEU A 1 63 ? 14.222 13.058 -16.923 1.00 20.42 476 LEU A N 6
ATOM 7529 C CA . LEU A 1 63 ? 14.566 12.394 -18.177 1.00 42.54 476 LEU A CA 6
ATOM 7530 C C . LEU A 1 63 ? 16.050 12.559 -18.491 1.00 13.53 476 LEU A C 6
ATOM 7531 O O . LEU A 1 63 ? 16.466 13.564 -19.067 1.00 33.34 476 LEU A O 6
ATOM 7547 N N . VAL A 1 64 ? 16.843 11.564 -18.108 1.00 21.42 477 VAL A N 6
ATOM 7548 C CA . VAL A 1 64 ? 18.280 11.595 -18.352 1.00 25.22 477 VAL A CA 6
ATOM 7549 C C . VAL A 1 64 ? 18.615 11.068 -19.742 1.00 73.45 477 VAL A C 6
ATOM 7550 O O . VAL A 1 64 ? 17.987 10.127 -20.228 1.00 31.03 477 VAL A O 6
ATOM 7563 N N . ALA A 1 65 ? 19.607 11.680 -20.379 1.00 2.23 478 ALA A N 6
ATOM 7564 C CA . ALA A 1 65 ? 20.027 11.270 -21.713 1.00 32.52 478 ALA A CA 6
ATOM 7565 C C . ALA A 1 65 ? 21.527 11.002 -21.759 1.00 32.12 478 ALA A C 6
ATOM 7566 O O . ALA A 1 65 ? 22.194 11.318 -22.744 1.00 52.33 478 ALA A O 6
ATOM 7573 N N . ASN A 1 66 ? 22.052 10.417 -20.687 1.00 24.10 479 ASN A N 6
ATOM 7574 C CA . ASN A 1 66 ? 23.475 10.108 -20.606 1.00 15.22 479 ASN A CA 6
ATOM 7575 C C . ASN A 1 66 ? 23.712 8.604 -20.706 1.00 34.20 479 ASN A C 6
ATOM 7576 O O . ASN A 1 66 ? 24.486 8.141 -21.545 1.00 5.41 479 ASN A O 6
ATOM 7587 N N . SER A 1 67 ? 23.038 7.845 -19.847 1.00 45.05 480 SER A N 6
ATOM 7588 C CA . SER A 1 67 ? 23.178 6.394 -19.837 1.00 74.10 480 SER A CA 6
ATOM 7589 C C . SER A 1 67 ? 22.702 5.794 -21.156 1.00 32.53 480 SER A C 6
ATOM 7590 O O . SER A 1 67 ? 23.239 4.789 -21.624 1.00 65.02 480 SER A O 6
ATOM 7598 N N . SER A 1 68 ? 21.689 6.416 -21.752 1.00 2.11 481 SER A N 6
ATOM 7599 C CA . SER A 1 68 ? 21.138 5.942 -23.016 1.00 31.33 481 SER A CA 6
ATOM 7600 C C . SER A 1 68 ? 22.240 5.759 -24.055 1.00 31.11 481 SER A C 6
ATOM 7601 O O . SER A 1 68 ? 22.289 4.744 -24.751 1.00 51.52 481 SER A O 6
ATOM 7609 N N . SER A 1 69 ? 23.122 6.747 -24.153 1.00 64.24 482 SER A N 6
ATOM 7610 C CA . SER A 1 69 ? 24.222 6.699 -25.110 1.00 32.42 482 SER A CA 6
ATOM 7611 C C . SER A 1 69 ? 25.253 5.651 -24.699 1.00 73.12 482 SER A C 6
ATOM 7612 O O . SER A 1 69 ? 25.926 5.061 -25.544 1.00 62.33 482 SER A O 6
ATOM 7620 N N . VAL A 1 70 ? 25.370 5.426 -23.395 1.00 51.31 483 VAL A N 6
ATOM 7621 C CA . VAL A 1 70 ? 26.317 4.450 -22.869 1.00 20.34 483 VAL A CA 6
ATOM 7622 C C . VAL A 1 70 ? 25.946 3.036 -23.302 1.00 71.30 483 VAL A C 6
ATOM 7623 O O . VAL A 1 70 ? 24.816 2.591 -23.100 1.00 72.33 483 VAL A O 6
ATOM 7636 N N . ASP A 1 71 ? 26.904 2.334 -23.897 1.00 12.42 484 ASP A N 6
ATOM 7637 C CA . ASP A 1 71 ? 26.679 0.969 -24.357 1.00 72.10 484 ASP A CA 6
ATOM 7638 C C . ASP A 1 71 ? 25.451 0.895 -25.259 1.00 72.31 484 ASP A C 6
ATOM 7639 O O . ASP A 1 71 ? 24.467 0.230 -24.934 1.00 63.33 484 ASP A O 6
ATOM 7648 N N . LYS A 1 72 ? 25.515 1.584 -26.393 1.00 42.05 485 LYS A N 6
ATOM 7649 C CA . LYS A 1 72 ? 24.409 1.598 -27.344 1.00 23.13 485 LYS A CA 6
ATOM 7650 C C . LYS A 1 72 ? 24.579 0.502 -28.392 1.00 44.54 485 LYS A C 6
ATOM 7651 O O . LYS A 1 72 ? 25.698 0.183 -28.795 1.00 64.12 485 LYS A O 6
ATOM 7670 N N . LEU A 1 73 ? 23.463 -0.069 -28.831 1.00 53.42 486 LEU A N 6
ATOM 7671 C CA . LEU A 1 73 ? 23.488 -1.128 -29.834 1.00 14.50 486 LEU A CA 6
ATOM 7672 C C . LEU A 1 73 ? 22.722 -0.711 -31.085 1.00 52.32 486 LEU A C 6
ATOM 7673 O O . LEU A 1 73 ? 22.276 -1.555 -31.862 1.00 22.14 486 LEU A O 6
ATOM 7689 N N . ALA A 1 74 ? 22.575 0.596 -31.274 1.00 53.51 487 ALA A N 6
ATOM 7690 C CA . ALA A 1 74 ? 21.867 1.125 -32.433 1.00 50.43 487 ALA A CA 6
ATOM 7691 C C . ALA A 1 74 ? 22.755 1.110 -33.673 1.00 41.13 487 ALA A C 6
ATOM 7692 O O . ALA A 1 74 ? 22.262 1.137 -34.801 1.00 2.42 487 ALA A O 6
ATOM 7699 N N . ALA A 1 75 ? 24.064 1.068 -33.456 1.00 4.54 488 ALA A N 6
ATOM 7700 C CA . ALA A 1 75 ? 25.021 1.049 -34.556 1.00 24.12 488 ALA A CA 6
ATOM 7701 C C . ALA A 1 75 ? 24.716 -0.086 -35.528 1.00 40.32 488 ALA A C 6
ATOM 7702 O O . ALA A 1 75 ? 24.856 0.070 -36.741 1.00 33.33 488 ALA A O 6
ATOM 7709 N N . ALA A 1 76 ? 24.300 -1.226 -34.987 1.00 2.05 489 ALA A N 6
ATOM 7710 C CA . ALA A 1 76 ? 23.974 -2.387 -35.807 1.00 21.41 489 ALA A CA 6
ATOM 7711 C C . ALA A 1 76 ? 22.819 -2.082 -36.754 1.00 32.42 489 ALA A C 6
ATOM 7712 O O . ALA A 1 76 ? 22.769 -2.594 -37.874 1.00 41.03 489 ALA A O 6
ATOM 7719 N N . LEU A 1 77 ? 21.891 -1.247 -36.299 1.00 2.04 490 LEU A N 6
ATOM 7720 C CA . LEU A 1 77 ? 20.735 -0.874 -37.106 1.00 32.55 490 LEU A CA 6
ATOM 7721 C C . LEU A 1 77 ? 21.163 -0.102 -38.350 1.00 4.24 490 LEU A C 6
ATOM 7722 O O . LEU A 1 77 ? 20.546 -0.218 -39.408 1.00 2.41 490 LEU A O 6
ATOM 7738 N N . GLU A 1 78 ? 22.227 0.684 -38.213 1.00 32.22 491 GLU A N 6
ATOM 7739 C CA . GLU A 1 78 ? 22.740 1.475 -39.326 1.00 14.11 491 GLU A CA 6
ATOM 7740 C C . GLU A 1 78 ? 23.165 0.575 -40.483 1.00 13.23 491 GLU A C 6
ATOM 7741 O O . GLU A 1 78 ? 23.091 0.965 -41.648 1.00 44.24 491 GLU A O 6
ATOM 7753 N N . HIS A 1 79 ? 23.611 -0.633 -40.152 1.00 12.30 492 HIS A N 6
ATOM 7754 C CA . HIS A 1 79 ? 24.049 -1.590 -41.162 1.00 74.02 492 HIS A CA 6
ATOM 7755 C C . HIS A 1 79 ? 25.251 -1.054 -41.933 1.00 63.31 492 HIS A C 6
ATOM 7756 O O . HIS A 1 79 ? 25.725 0.052 -41.673 1.00 42.01 492 HIS A O 6
ATOM 7770 N N . HIS A 1 80 ? 25.739 -1.846 -42.883 1.00 4.54 493 HIS A N 6
ATOM 7771 C CA . HIS A 1 80 ? 26.888 -1.450 -43.691 1.00 33.34 493 HIS A CA 6
ATOM 7772 C C . HIS A 1 80 ? 26.627 -0.120 -44.390 1.00 23.11 493 HIS A C 6
ATOM 7773 O O . HIS A 1 80 ? 25.478 0.257 -44.620 1.00 44.05 493 HIS A O 6
ATOM 7787 N N . HIS A 1 81 ? 27.702 0.587 -44.726 1.00 42.23 494 HIS A N 6
ATOM 7788 C CA . HIS A 1 81 ? 27.589 1.876 -45.398 1.00 63.41 494 HIS A CA 6
ATOM 7789 C C . HIS A 1 81 ? 28.258 1.833 -46.769 1.00 3.50 494 HIS A C 6
ATOM 7790 O O . HIS A 1 81 ? 28.968 0.881 -47.096 1.00 44.43 494 HIS A O 6
ATOM 7804 N N . HIS A 1 82 ? 28.028 2.871 -47.568 1.00 52.23 495 HIS A N 6
ATOM 7805 C CA . HIS A 1 82 ? 28.608 2.952 -48.903 1.00 62.43 495 HIS A CA 6
ATOM 7806 C C . HIS A 1 82 ? 28.109 1.809 -49.783 1.00 11.31 495 HIS A C 6
ATOM 7807 O O . HIS A 1 82 ? 27.556 0.827 -49.288 1.00 53.55 495 HIS A O 6
ATOM 7821 N N . HIS A 1 83 ? 28.309 1.945 -51.090 1.00 62.31 496 HIS A N 6
ATOM 7822 C CA . HIS A 1 83 ? 27.879 0.924 -52.039 1.00 11.42 496 HIS A CA 6
ATOM 7823 C C . HIS A 1 83 ? 28.959 0.665 -53.085 1.00 70.13 496 HIS A C 6
ATOM 7824 O O . HIS A 1 83 ? 29.668 1.583 -53.500 1.00 20.41 496 HIS A O 6
ATOM 7838 N N . HIS A 1 84 ? 29.078 -0.589 -53.509 1.00 31.54 497 HIS A N 6
ATOM 7839 C CA . HIS A 1 84 ? 30.071 -0.968 -54.507 1.00 23.43 497 HIS A CA 6
ATOM 7840 C C . HIS A 1 84 ? 29.814 -0.251 -55.829 1.00 70.02 497 HIS A C 6
ATOM 7841 O O . HIS A 1 84 ? 28.934 -0.641 -56.597 1.00 15.51 497 HIS A O 6
ATOM 7855 N N . GLU A 1 1 ? -18.189 1.030 -8.796 1.00 62.11 414 GLU A N 7
ATOM 7856 C CA . GLU A 1 1 ? -17.882 1.206 -7.381 1.00 73.11 414 GLU A CA 7
ATOM 7857 C C . GLU A 1 1 ? -16.893 2.351 -7.177 1.00 54.33 414 GLU A C 7
ATOM 7858 O O . GLU A 1 1 ? -15.737 2.265 -7.587 1.00 3.52 414 GLU A O 7
ATOM 7870 N N . ALA A 1 2 ? -17.360 3.420 -6.541 1.00 31.43 415 ALA A N 7
ATOM 7871 C CA . ALA A 1 2 ? -16.517 4.581 -6.281 1.00 11.11 415 ALA A CA 7
ATOM 7872 C C . ALA A 1 2 ? -15.567 4.320 -5.117 1.00 45.21 415 ALA A C 7
ATOM 7873 O O . ALA A 1 2 ? -14.704 5.143 -4.811 1.00 53.31 415 ALA A O 7
ATOM 7880 N N . SER A 1 3 ? -15.731 3.170 -4.472 1.00 25.20 416 SER A N 7
ATOM 7881 C CA . SER A 1 3 ? -14.889 2.802 -3.339 1.00 12.52 416 SER A CA 7
ATOM 7882 C C . SER A 1 3 ? -13.588 2.162 -3.814 1.00 55.21 416 SER A C 7
ATOM 7883 O O . SER A 1 3 ? -12.591 2.146 -3.092 1.00 32.11 416 SER A O 7
ATOM 7891 N N . SER A 1 4 ? -13.607 1.632 -5.033 1.00 14.24 417 SER A N 7
ATOM 7892 C CA . SER A 1 4 ? -12.431 0.987 -5.604 1.00 32.42 417 SER A CA 7
ATOM 7893 C C . SER A 1 4 ? -11.298 1.990 -5.793 1.00 31.00 417 SER A C 7
ATOM 7894 O O . SER A 1 4 ? -10.121 1.626 -5.781 1.00 12.02 417 SER A O 7
ATOM 7902 N N . THR A 1 5 ? -11.661 3.257 -5.968 1.00 21.54 418 THR A N 7
ATOM 7903 C CA . THR A 1 5 ? -10.676 4.314 -6.160 1.00 63.13 418 THR A CA 7
ATOM 7904 C C . THR A 1 5 ? -10.144 4.820 -4.823 1.00 45.55 418 THR A C 7
ATOM 7905 O O . THR A 1 5 ? -9.059 5.397 -4.756 1.00 72.30 418 THR A O 7
ATOM 7916 N N . ALA A 1 6 ? -10.914 4.600 -3.764 1.00 74.15 419 ALA A N 7
ATOM 7917 C CA . ALA A 1 6 ? -10.518 5.031 -2.429 1.00 32.50 419 ALA A CA 7
ATOM 7918 C C . ALA A 1 6 ? -9.155 4.462 -2.049 1.00 45.43 419 ALA A C 7
ATOM 7919 O O . ALA A 1 6 ? -8.398 5.084 -1.303 1.00 2.50 419 ALA A O 7
ATOM 7926 N N . ILE A 1 7 ? -8.848 3.278 -2.568 1.00 74.11 420 ILE A N 7
ATOM 7927 C CA . ILE A 1 7 ? -7.575 2.626 -2.283 1.00 0.44 420 ILE A CA 7
ATOM 7928 C C . ILE A 1 7 ? -6.431 3.311 -3.023 1.00 33.24 420 ILE A C 7
ATOM 7929 O O . ILE A 1 7 ? -5.272 3.215 -2.617 1.00 43.24 420 ILE A O 7
ATOM 7945 N N . ARG A 1 8 ? -6.763 4.003 -4.107 1.00 33.20 421 ARG A N 7
ATOM 7946 C CA . ARG A 1 8 ? -5.763 4.703 -4.903 1.00 13.54 421 ARG A CA 7
ATOM 7947 C C . ARG A 1 8 ? -4.905 5.607 -4.023 1.00 2.10 421 ARG A C 7
ATOM 7948 O O . ARG A 1 8 ? -3.715 5.791 -4.279 1.00 5.02 421 ARG A O 7
ATOM 7969 N N . ALA A 1 9 ? -5.517 6.170 -2.985 1.00 60.32 422 ALA A N 7
ATOM 7970 C CA . ALA A 1 9 ? -4.808 7.052 -2.067 1.00 15.12 422 ALA A CA 7
ATOM 7971 C C . ALA A 1 9 ? -4.134 6.258 -0.953 1.00 3.24 422 ALA A C 7
ATOM 7972 O O . ALA A 1 9 ? -3.154 6.712 -0.360 1.00 61.44 422 ALA A O 7
ATOM 7979 N N . LEU A 1 10 ? -4.664 5.074 -0.672 1.00 52.21 423 LEU A N 7
ATOM 7980 C CA . LEU A 1 10 ? -4.114 4.217 0.372 1.00 52.14 423 LEU A CA 7
ATOM 7981 C C . LEU A 1 10 ? -2.662 3.857 0.072 1.00 51.32 423 LEU A C 7
ATOM 7982 O O . LEU A 1 10 ? -1.792 3.969 0.935 1.00 35.22 423 LEU A O 7
ATOM 7998 N N . VAL A 1 11 ? -2.408 3.425 -1.159 1.00 42.41 424 VAL A N 7
ATOM 7999 C CA . VAL A 1 11 ? -1.061 3.051 -1.576 1.00 11.23 424 VAL A CA 7
ATOM 8000 C C . VAL A 1 11 ? -0.120 4.249 -1.526 1.00 65.41 424 VAL A C 7
ATOM 8001 O O . VAL A 1 11 ? 1.102 4.093 -1.533 1.00 45.11 424 VAL A O 7
ATOM 8014 N N . LYS A 1 12 ? -0.694 5.445 -1.475 1.00 44.21 425 LYS A N 7
ATOM 8015 C CA . LYS A 1 12 ? 0.094 6.671 -1.423 1.00 11.21 425 LYS A CA 7
ATOM 8016 C C . LYS A 1 12 ? 0.592 6.937 -0.006 1.00 43.31 425 LYS A C 7
ATOM 8017 O O . LYS A 1 12 ? 1.595 7.624 0.192 1.00 52.50 425 LYS A O 7
ATOM 8036 N N . LYS A 1 13 ? -0.112 6.389 0.977 1.00 74.34 426 LYS A N 7
ATOM 8037 C CA . LYS A 1 13 ? 0.260 6.563 2.376 1.00 0.11 426 LYS A CA 7
ATOM 8038 C C . LYS A 1 13 ? 1.475 5.710 2.727 1.00 72.02 426 LYS A C 7
ATOM 8039 O O . LYS A 1 13 ? 2.332 6.124 3.507 1.00 25.25 426 LYS A O 7
ATOM 8058 N N . LEU A 1 14 ? 1.542 4.518 2.144 1.00 65.53 427 LEU A N 7
ATOM 8059 C CA . LEU A 1 14 ? 2.654 3.607 2.394 1.00 23.22 427 LEU A CA 7
ATOM 8060 C C . LEU A 1 14 ? 3.982 4.249 2.006 1.00 21.44 427 LEU A C 7
ATOM 8061 O O . LEU A 1 14 ? 5.011 3.995 2.633 1.00 22.42 427 LEU A O 7
ATOM 8077 N N . ILE A 1 15 ? 3.951 5.083 0.973 1.00 42.35 428 ILE A N 7
ATOM 8078 C CA . ILE A 1 15 ? 5.152 5.765 0.505 1.00 33.32 428 ILE A CA 7
ATOM 8079 C C . ILE A 1 15 ? 5.177 7.216 0.971 1.00 65.14 428 ILE A C 7
ATOM 8080 O O . ILE A 1 15 ? 6.209 7.882 0.902 1.00 5.51 428 ILE A O 7
ATOM 8096 N N . ALA A 1 16 ? 4.034 7.699 1.448 1.00 65.12 429 ALA A N 7
ATOM 8097 C CA . ALA A 1 16 ? 3.927 9.071 1.929 1.00 75.24 429 ALA A CA 7
ATOM 8098 C C . ALA A 1 16 ? 4.944 9.347 3.030 1.00 21.35 429 ALA A C 7
ATOM 8099 O O . ALA A 1 16 ? 5.315 10.496 3.270 1.00 30.34 429 ALA A O 7
ATOM 8106 N N . ALA A 1 17 ? 5.392 8.288 3.696 1.00 64.21 430 ALA A N 7
ATOM 8107 C CA . ALA A 1 17 ? 6.369 8.418 4.771 1.00 62.20 430 ALA A CA 7
ATOM 8108 C C . ALA A 1 17 ? 7.519 7.432 4.590 1.00 41.41 430 ALA A C 7
ATOM 8109 O O . ALA A 1 17 ? 7.777 6.601 5.458 1.00 72.20 430 ALA A O 7
ATOM 8116 N N . GLU A 1 18 ? 8.205 7.533 3.456 1.00 51.15 431 GLU A N 7
ATOM 8117 C CA . GLU A 1 18 ? 9.326 6.649 3.162 1.00 62.53 431 GLU A CA 7
ATOM 8118 C C . GLU A 1 18 ? 10.275 7.291 2.153 1.00 61.11 431 GLU A C 7
ATOM 8119 O O . GLU A 1 18 ? 9.894 8.199 1.417 1.00 73.34 431 GLU A O 7
ATOM 8131 N N . ASN A 1 19 ? 11.515 6.811 2.128 1.00 12.33 432 ASN A N 7
ATOM 8132 C CA . ASN A 1 19 ? 12.520 7.338 1.212 1.00 10.32 432 ASN A CA 7
ATOM 8133 C C . ASN A 1 19 ? 12.849 6.322 0.122 1.00 41.41 432 ASN A C 7
ATOM 8134 O O . ASN A 1 19 ? 13.816 5.565 0.215 1.00 12.21 432 ASN A O 7
ATOM 8145 N N . PRO A 1 20 ? 12.027 6.304 -0.937 1.00 51.34 433 PRO A N 7
ATOM 8146 C CA . PRO A 1 20 ? 12.210 5.386 -2.066 1.00 1.12 433 PRO A CA 7
ATOM 8147 C C . PRO A 1 20 ? 13.438 5.734 -2.901 1.00 55.11 433 PRO A C 7
ATOM 8148 O O . PRO A 1 20 ? 13.740 5.062 -3.887 1.00 75.30 433 PRO A O 7
ATOM 8159 N N . ALA A 1 21 ? 14.141 6.787 -2.501 1.00 22.34 434 ALA A N 7
ATOM 8160 C CA . ALA A 1 21 ? 15.337 7.222 -3.211 1.00 60.32 434 ALA A CA 7
ATOM 8161 C C . ALA A 1 21 ? 16.315 6.066 -3.397 1.00 42.43 434 ALA A C 7
ATOM 8162 O O . ALA A 1 21 ? 16.552 5.613 -4.518 1.00 0.34 434 ALA A O 7
ATOM 8169 N N . LYS A 1 22 ? 16.883 5.594 -2.294 1.00 33.33 435 LYS A N 7
ATOM 8170 C CA . LYS A 1 22 ? 17.835 4.491 -2.334 1.00 32.22 435 LYS A CA 7
ATOM 8171 C C . LYS A 1 22 ? 17.124 3.167 -2.589 1.00 55.34 435 LYS A C 7
ATOM 8172 O O . LYS A 1 22 ? 17.358 2.491 -3.591 1.00 64.41 435 LYS A O 7
ATOM 8191 N N . PRO A 1 23 ? 16.230 2.786 -1.665 1.00 34.45 436 PRO A N 7
ATOM 8192 C CA . PRO A 1 23 ? 15.463 1.539 -1.769 1.00 4.24 436 PRO A CA 7
ATOM 8193 C C . PRO A 1 23 ? 14.430 1.588 -2.889 1.00 42.15 436 PRO A C 7
ATOM 8194 O O . PRO A 1 23 ? 14.234 2.626 -3.523 1.00 52.35 436 PRO A O 7
ATOM 8205 N N . LEU A 1 24 ? 13.771 0.459 -3.128 1.00 63.15 437 LEU A N 7
ATOM 8206 C CA . LEU A 1 24 ? 12.756 0.372 -4.173 1.00 21.35 437 LEU A CA 7
ATOM 8207 C C . LEU A 1 24 ? 11.831 -0.817 -3.936 1.00 32.32 437 LEU A C 7
ATOM 8208 O O . LEU A 1 24 ? 11.202 -1.322 -4.866 1.00 34.54 437 LEU A O 7
ATOM 8224 N N . SER A 1 25 ? 11.752 -1.258 -2.684 1.00 51.22 438 SER A N 7
ATOM 8225 C CA . SER A 1 25 ? 10.905 -2.389 -2.324 1.00 2.12 438 SER A CA 7
ATOM 8226 C C . SER A 1 25 ? 9.871 -1.982 -1.279 1.00 72.14 438 SER A C 7
ATOM 8227 O O . SER A 1 25 ? 9.966 -0.912 -0.680 1.00 1.34 438 SER A O 7
ATOM 8235 N N . ASP A 1 26 ? 8.883 -2.846 -1.066 1.00 4.41 439 ASP A N 7
ATOM 8236 C CA . ASP A 1 26 ? 7.830 -2.577 -0.092 1.00 62.34 439 ASP A CA 7
ATOM 8237 C C . ASP A 1 26 ? 8.080 -3.345 1.202 1.00 43.12 439 ASP A C 7
ATOM 8238 O O . ASP A 1 26 ? 7.340 -4.270 1.539 1.00 73.01 439 ASP A O 7
ATOM 8247 N N . SER A 1 27 ? 9.126 -2.956 1.923 1.00 65.50 440 SER A N 7
ATOM 8248 C CA . SER A 1 27 ? 9.477 -3.611 3.177 1.00 14.33 440 SER A CA 7
ATOM 8249 C C . SER A 1 27 ? 9.196 -2.695 4.365 1.00 2.31 440 SER A C 7
ATOM 8250 O O . SER A 1 27 ? 8.611 -3.115 5.364 1.00 5.21 440 SER A O 7
ATOM 8258 N N . LYS A 1 28 ? 9.616 -1.440 4.248 1.00 71.21 441 LYS A N 7
ATOM 8259 C CA . LYS A 1 28 ? 9.410 -0.462 5.310 1.00 4.32 441 LYS A CA 7
ATOM 8260 C C . LYS A 1 28 ? 7.926 -0.163 5.493 1.00 14.33 441 LYS A C 7
ATOM 8261 O O . LYS A 1 28 ? 7.398 -0.247 6.603 1.00 35.31 441 LYS A O 7
ATOM 8280 N N . LEU A 1 29 ? 7.257 0.185 4.399 1.00 12.22 442 LEU A N 7
ATOM 8281 C CA . LEU A 1 29 ? 5.832 0.494 4.441 1.00 44.44 442 LEU A CA 7
ATOM 8282 C C . LEU A 1 29 ? 5.049 -0.628 5.115 1.00 1.01 442 LEU A C 7
ATOM 8283 O O . LEU A 1 29 ? 4.079 -0.380 5.831 1.00 5.54 442 LEU A O 7
ATOM 8299 N N . THR A 1 30 ? 5.480 -1.865 4.883 1.00 5.35 443 THR A N 7
ATOM 8300 C CA . THR A 1 30 ? 4.821 -3.024 5.469 1.00 73.41 443 THR A CA 7
ATOM 8301 C C . THR A 1 30 ? 5.633 -3.591 6.628 1.00 0.24 443 THR A C 7
ATOM 8302 O O . THR A 1 30 ? 5.426 -4.730 7.045 1.00 73.03 443 THR A O 7
ATOM 8313 N N . SER A 1 31 ? 6.557 -2.788 7.146 1.00 4.50 444 SER A N 7
ATOM 8314 C CA . SER A 1 31 ? 7.402 -3.210 8.256 1.00 63.32 444 SER A CA 7
ATOM 8315 C C . SER A 1 31 ? 6.630 -3.177 9.571 1.00 21.12 444 SER A C 7
ATOM 8316 O O . SER A 1 31 ? 6.591 -4.165 10.307 1.00 5.54 444 SER A O 7
ATOM 8324 N N . LEU A 1 32 ? 6.015 -2.035 9.860 1.00 64.45 445 LEU A N 7
ATOM 8325 C CA . LEU A 1 32 ? 5.242 -1.871 11.086 1.00 63.03 445 LEU A CA 7
ATOM 8326 C C . LEU A 1 32 ? 4.108 -2.889 11.155 1.00 25.12 445 LEU A C 7
ATOM 8327 O O . LEU A 1 32 ? 3.721 -3.330 12.238 1.00 33.23 445 LEU A O 7
ATOM 8343 N N . LEU A 1 33 ? 3.582 -3.260 9.993 1.00 20.21 446 LEU A N 7
ATOM 8344 C CA . LEU A 1 33 ? 2.493 -4.228 9.922 1.00 71.15 446 LEU A CA 7
ATOM 8345 C C . LEU A 1 33 ? 3.025 -5.654 10.029 1.00 62.32 446 LEU A C 7
ATOM 8346 O O . LEU A 1 33 ? 2.286 -6.579 10.364 1.00 30.40 446 LEU A O 7
ATOM 8362 N N . SER A 1 34 ? 4.312 -5.824 9.744 1.00 44.44 447 SER A N 7
ATOM 8363 C CA . SER A 1 34 ? 4.943 -7.137 9.806 1.00 11.34 447 SER A CA 7
ATOM 8364 C C . SER A 1 34 ? 5.443 -7.431 11.217 1.00 74.31 447 SER A C 7
ATOM 8365 O O . SER A 1 34 ? 5.744 -8.577 11.553 1.00 51.50 447 SER A O 7
ATOM 8373 N N . GLU A 1 35 ? 5.530 -6.390 12.039 1.00 42.53 448 GLU A N 7
ATOM 8374 C CA . GLU A 1 35 ? 5.994 -6.537 13.412 1.00 12.24 448 GLU A CA 7
ATOM 8375 C C . GLU A 1 35 ? 4.996 -7.342 14.241 1.00 62.03 448 GLU A C 7
ATOM 8376 O O . GLU A 1 35 ? 5.303 -7.774 15.352 1.00 50.41 448 GLU A O 7
ATOM 8388 N N . GLN A 1 36 ? 3.802 -7.537 13.691 1.00 61.10 449 GLN A N 7
ATOM 8389 C CA . GLN A 1 36 ? 2.760 -8.289 14.380 1.00 54.31 449 GLN A CA 7
ATOM 8390 C C . GLN A 1 36 ? 2.376 -9.536 13.590 1.00 31.23 449 GLN A C 7
ATOM 8391 O O . GLN A 1 36 ? 2.243 -10.622 14.154 1.00 75.05 449 GLN A O 7
ATOM 8405 N N . GLY A 1 37 ? 2.200 -9.373 12.283 1.00 22.31 450 GLY A N 7
ATOM 8406 C CA . GLY A 1 37 ? 1.834 -10.496 11.438 1.00 1.53 450 GLY A CA 7
ATOM 8407 C C . GLY A 1 37 ? 1.012 -10.072 10.237 1.00 2.53 450 GLY A C 7
ATOM 8408 O O . GLY A 1 37 ? 0.846 -10.840 9.289 1.00 2.32 450 GLY A O 7
ATOM 8412 N N . ILE A 1 38 ? 0.494 -8.848 10.278 1.00 61.04 451 ILE A N 7
ATOM 8413 C CA . ILE A 1 38 ? -0.315 -8.326 9.185 1.00 51.54 451 ILE A CA 7
ATOM 8414 C C . ILE A 1 38 ? 0.410 -8.461 7.850 1.00 4.52 451 ILE A C 7
ATOM 8415 O O . ILE A 1 38 ? 0.066 -9.309 7.028 1.00 75.41 451 ILE A O 7
ATOM 8431 N N . MET A 1 39 ? 1.415 -7.618 7.642 1.00 2.01 452 MET A N 7
ATOM 8432 C CA . MET A 1 39 ? 2.192 -7.644 6.408 1.00 41.24 452 MET A CA 7
ATOM 8433 C C . MET A 1 39 ? 1.299 -7.956 5.210 1.00 24.03 452 MET A C 7
ATOM 8434 O O . MET A 1 39 ? 1.346 -9.054 4.656 1.00 65.22 452 MET A O 7
ATOM 8448 N N . VAL A 1 40 ? 0.485 -6.982 4.816 1.00 10.42 453 VAL A N 7
ATOM 8449 C CA . VAL A 1 40 ? -0.419 -7.151 3.685 1.00 64.24 453 VAL A CA 7
ATOM 8450 C C . VAL A 1 40 ? -0.013 -6.256 2.519 1.00 73.02 453 VAL A C 7
ATOM 8451 O O . VAL A 1 40 ? 0.005 -6.690 1.367 1.00 53.20 453 VAL A O 7
ATOM 8464 N N . ALA A 1 41 ? 0.314 -5.006 2.826 1.00 41.42 454 ALA A N 7
ATOM 8465 C CA . ALA A 1 41 ? 0.722 -4.050 1.804 1.00 45.03 454 ALA A CA 7
ATOM 8466 C C . ALA A 1 41 ? 1.802 -4.639 0.902 1.00 14.42 454 ALA A C 7
ATOM 8467 O O . ALA A 1 41 ? 1.927 -4.258 -0.262 1.00 54.13 454 ALA A O 7
ATOM 8474 N N . ARG A 1 42 ? 2.580 -5.567 1.448 1.00 2.32 455 ARG A N 7
ATOM 8475 C CA . ARG A 1 42 ? 3.651 -6.207 0.693 1.00 41.31 455 ARG A CA 7
ATOM 8476 C C . ARG A 1 42 ? 3.132 -6.743 -0.638 1.00 41.33 455 ARG A C 7
ATOM 8477 O O . ARG A 1 42 ? 3.523 -6.268 -1.705 1.00 72.03 455 ARG A O 7
ATOM 8498 N N . ARG A 1 43 ? 2.251 -7.735 -0.567 1.00 63.03 456 ARG A N 7
ATOM 8499 C CA . ARG A 1 43 ? 1.680 -8.338 -1.766 1.00 43.12 456 ARG A CA 7
ATOM 8500 C C . ARG A 1 43 ? 0.457 -7.556 -2.237 1.00 70.44 456 ARG A C 7
ATOM 8501 O O . ARG A 1 43 ? 0.101 -7.590 -3.416 1.00 32.23 456 ARG A O 7
ATOM 8522 N N . THR A 1 44 ? -0.184 -6.854 -1.308 1.00 71.33 457 THR A N 7
ATOM 8523 C CA . THR A 1 44 ? -1.368 -6.067 -1.627 1.00 52.51 457 THR A CA 7
ATOM 8524 C C . THR A 1 44 ? -1.015 -4.876 -2.511 1.00 25.13 457 THR A C 7
ATOM 8525 O O . THR A 1 44 ? -1.478 -4.774 -3.647 1.00 64.22 457 THR A O 7
ATOM 8536 N N . VAL A 1 45 ? -0.190 -3.977 -1.983 1.00 51.23 458 VAL A N 7
ATOM 8537 C CA . VAL A 1 45 ? 0.227 -2.793 -2.725 1.00 63.43 458 VAL A CA 7
ATOM 8538 C C . VAL A 1 45 ? 0.754 -3.168 -4.106 1.00 25.02 458 VAL A C 7
ATOM 8539 O O . VAL A 1 45 ? 0.337 -2.601 -5.115 1.00 61.42 458 VAL A O 7
ATOM 8552 N N . ALA A 1 46 ? 1.672 -4.127 -4.142 1.00 60.34 459 ALA A N 7
ATOM 8553 C CA . ALA A 1 46 ? 2.254 -4.580 -5.400 1.00 21.54 459 ALA A CA 7
ATOM 8554 C C . ALA A 1 46 ? 1.170 -4.940 -6.410 1.00 35.04 459 ALA A C 7
ATOM 8555 O O . ALA A 1 46 ? 1.268 -4.604 -7.589 1.00 4.32 459 ALA A O 7
ATOM 8562 N N . LYS A 1 47 ? 0.134 -5.627 -5.938 1.00 31.25 460 LYS A N 7
ATOM 8563 C CA . LYS A 1 47 ? -0.971 -6.033 -6.798 1.00 5.22 460 LYS A CA 7
ATOM 8564 C C . LYS A 1 47 ? -1.708 -4.815 -7.347 1.00 63.04 460 LYS A C 7
ATOM 8565 O O . LYS A 1 47 ? -2.278 -4.863 -8.438 1.00 14.02 460 LYS A O 7
ATOM 8584 N N . TYR A 1 48 ? -1.692 -3.727 -6.586 1.00 42.43 461 TYR A N 7
ATOM 8585 C CA . TYR A 1 48 ? -2.360 -2.498 -6.997 1.00 30.41 461 TYR A CA 7
ATOM 8586 C C . TYR A 1 48 ? -1.516 -1.731 -8.011 1.00 32.54 461 TYR A C 7
ATOM 8587 O O . TYR A 1 48 ? -2.047 -1.044 -8.883 1.00 23.15 461 TYR A O 7
ATOM 8605 N N . ARG A 1 49 ? -0.199 -1.855 -7.887 1.00 60.13 462 ARG A N 7
ATOM 8606 C CA . ARG A 1 49 ? 0.720 -1.174 -8.792 1.00 75.14 462 ARG A CA 7
ATOM 8607 C C . ARG A 1 49 ? 0.365 -1.463 -10.247 1.00 42.34 462 ARG A C 7
ATOM 8608 O O . ARG A 1 49 ? 0.333 -0.557 -11.079 1.00 62.04 462 ARG A O 7
ATOM 8629 N N . GLU A 1 50 ? 0.097 -2.730 -10.546 1.00 63.32 463 GLU A N 7
ATOM 8630 C CA . GLU A 1 50 ? -0.254 -3.138 -11.902 1.00 31.35 463 GLU A CA 7
ATOM 8631 C C . GLU A 1 50 ? -1.568 -2.495 -12.338 1.00 64.44 463 GLU A C 7
ATOM 8632 O O . GLU A 1 50 ? -1.808 -2.298 -13.529 1.00 42.43 463 GLU A O 7
ATOM 8644 N N . SER A 1 51 ? -2.414 -2.172 -11.366 1.00 40.01 464 SER A N 7
ATOM 8645 C CA . SER A 1 51 ? -3.705 -1.556 -11.650 1.00 33.33 464 SER A CA 7
ATOM 8646 C C . SER A 1 51 ? -3.536 -0.085 -12.018 1.00 31.24 464 SER A C 7
ATOM 8647 O O . SER A 1 51 ? -3.879 0.334 -13.124 1.00 73.13 464 SER A O 7
ATOM 8655 N N . LEU A 1 52 ? -3.005 0.694 -11.082 1.00 11.51 465 LEU A N 7
ATOM 8656 C CA . LEU A 1 52 ? -2.791 2.120 -11.306 1.00 25.41 465 LEU A CA 7
ATOM 8657 C C . LEU A 1 52 ? -2.011 2.356 -12.596 1.00 2.53 465 LEU A C 7
ATOM 8658 O O . LEU A 1 52 ? -2.415 3.158 -13.438 1.00 12.50 465 LEU A O 7
ATOM 8674 N N . SER A 1 53 ? -0.893 1.653 -12.743 1.00 42.31 466 SER A N 7
ATOM 8675 C CA . SER A 1 53 ? -0.057 1.788 -13.930 1.00 1.12 466 SER A CA 7
ATOM 8676 C C . SER A 1 53 ? 0.481 3.210 -14.058 1.00 22.05 466 SER A C 7
ATOM 8677 O O . SER A 1 53 ? 0.381 3.831 -15.116 1.00 54.30 466 SER A O 7
ATOM 8685 N N . ILE A 1 54 ? 1.051 3.719 -12.970 1.00 44.32 467 ILE A N 7
ATOM 8686 C CA . ILE A 1 54 ? 1.605 5.068 -12.960 1.00 63.14 467 ILE A CA 7
ATOM 8687 C C . ILE A 1 54 ? 3.114 5.043 -13.177 1.00 41.11 467 ILE A C 7
ATOM 8688 O O . ILE A 1 54 ? 3.777 4.022 -12.991 1.00 2.52 467 ILE A O 7
ATOM 8704 N N . PRO A 1 55 ? 3.673 6.195 -13.579 1.00 64.21 468 PRO A N 7
ATOM 8705 C CA . PRO A 1 55 ? 5.111 6.332 -13.828 1.00 22.04 468 PRO A CA 7
ATOM 8706 C C . PRO A 1 55 ? 5.930 6.270 -12.544 1.00 35.24 468 PRO A C 7
ATOM 8707 O O . PRO A 1 55 ? 5.452 6.598 -11.458 1.00 3.14 468 PRO A O 7
ATOM 8718 N N . PRO A 1 56 ? 7.194 5.839 -12.667 1.00 72.34 469 PRO A N 7
ATOM 8719 C CA . PRO A 1 56 ? 8.107 5.724 -11.526 1.00 32.22 469 PRO A CA 7
ATOM 8720 C C . PRO A 1 56 ? 8.521 7.084 -10.976 1.00 1.25 469 PRO A C 7
ATOM 8721 O O . PRO A 1 56 ? 8.247 8.119 -11.584 1.00 21.55 469 PRO A O 7
ATOM 8732 N N . SER A 1 57 ? 9.183 7.075 -9.823 1.00 41.33 470 SER A N 7
ATOM 8733 C CA . SER A 1 57 ? 9.633 8.309 -9.190 1.00 44.40 470 SER A CA 7
ATOM 8734 C C . SER A 1 57 ? 10.374 8.014 -7.891 1.00 22.35 470 SER A C 7
ATOM 8735 O O . SER A 1 57 ? 10.289 8.775 -6.928 1.00 33.02 470 SER A O 7
ATOM 8743 N N . ASN A 1 58 ? 11.103 6.903 -7.872 1.00 32.31 471 ASN A N 7
ATOM 8744 C CA . ASN A 1 58 ? 11.861 6.505 -6.691 1.00 32.15 471 ASN A CA 7
ATOM 8745 C C . ASN A 1 58 ? 12.848 7.596 -6.284 1.00 71.34 471 ASN A C 7
ATOM 8746 O O . ASN A 1 58 ? 12.773 8.133 -5.181 1.00 21.13 471 ASN A O 7
ATOM 8757 N N . GLN A 1 59 ? 13.771 7.915 -7.185 1.00 63.04 472 GLN A N 7
ATOM 8758 C CA . GLN A 1 59 ? 14.773 8.941 -6.921 1.00 50.22 472 GLN A CA 7
ATOM 8759 C C . GLN A 1 59 ? 14.112 10.269 -6.570 1.00 40.50 472 GLN A C 7
ATOM 8760 O O . GLN A 1 59 ? 14.707 11.110 -5.894 1.00 52.41 472 GLN A O 7
ATOM 8774 N N . ARG A 1 60 ? 12.880 10.453 -7.033 1.00 71.30 473 ARG A N 7
ATOM 8775 C CA . ARG A 1 60 ? 12.139 11.680 -6.769 1.00 34.22 473 ARG A CA 7
ATOM 8776 C C . ARG A 1 60 ? 12.849 12.886 -7.378 1.00 31.21 473 ARG A C 7
ATOM 8777 O O . ARG A 1 60 ? 12.929 13.949 -6.762 1.00 72.31 473 ARG A O 7
ATOM 8798 N N . LYS A 1 61 ? 13.364 12.712 -8.589 1.00 44.05 474 LYS A N 7
ATOM 8799 C CA . LYS A 1 61 ? 14.067 13.784 -9.284 1.00 25.13 474 LYS A CA 7
ATOM 8800 C C . LYS A 1 61 ? 14.147 13.503 -10.780 1.00 41.13 474 LYS A C 7
ATOM 8801 O O . LYS A 1 61 ? 13.648 12.484 -11.257 1.00 70.32 474 LYS A O 7
ATOM 8820 N N . GLN A 1 62 ? 14.780 14.412 -11.516 1.00 51.54 475 GLN A N 7
ATOM 8821 C CA . GLN A 1 62 ? 14.925 14.260 -12.959 1.00 12.04 475 GLN A CA 7
ATOM 8822 C C . GLN A 1 62 ? 16.133 13.392 -13.295 1.00 61.01 475 GLN A C 7
ATOM 8823 O O . GLN A 1 62 ? 16.805 12.871 -12.404 1.00 11.32 475 GLN A O 7
ATOM 8837 N N . LEU A 1 63 ? 16.405 13.240 -14.587 1.00 13.25 476 LEU A N 7
ATOM 8838 C CA . LEU A 1 63 ? 17.532 12.435 -15.042 1.00 70.24 476 LEU A CA 7
ATOM 8839 C C . LEU A 1 63 ? 18.822 12.863 -14.350 1.00 32.03 476 LEU A C 7
ATOM 8840 O O . LEU A 1 63 ? 19.328 13.961 -14.581 1.00 61.40 476 LEU A O 7
ATOM 8856 N N . VAL A 1 64 ? 19.351 11.987 -13.501 1.00 34.25 477 VAL A N 7
ATOM 8857 C CA . VAL A 1 64 ? 20.584 12.273 -12.777 1.00 31.11 477 VAL A CA 7
ATOM 8858 C C . VAL A 1 64 ? 21.783 12.286 -13.719 1.00 23.43 477 VAL A C 7
ATOM 8859 O O . VAL A 1 64 ? 21.637 12.120 -14.928 1.00 70.34 477 VAL A O 7
ATOM 8872 N N . ALA A 1 65 ? 22.970 12.486 -13.153 1.00 74.32 478 ALA A N 7
ATOM 8873 C CA . ALA A 1 65 ? 24.195 12.518 -13.941 1.00 65.22 478 ALA A CA 7
ATOM 8874 C C . ALA A 1 65 ? 25.299 11.703 -13.275 1.00 13.14 478 ALA A C 7
ATOM 8875 O O . ALA A 1 65 ? 25.053 10.979 -12.311 1.00 13.45 478 ALA A O 7
ATOM 8882 N N . ASN A 1 66 ? 26.515 11.825 -13.796 1.00 2.51 479 ASN A N 7
ATOM 8883 C CA . ASN A 1 66 ? 27.656 11.099 -13.251 1.00 74.12 479 ASN A CA 7
ATOM 8884 C C . ASN A 1 66 ? 28.471 11.987 -12.315 1.00 55.13 479 ASN A C 7
ATOM 8885 O O . ASN A 1 66 ? 29.117 11.500 -11.388 1.00 30.42 479 ASN A O 7
ATOM 8896 N N . SER A 1 67 ? 28.433 13.291 -12.565 1.00 2.52 480 SER A N 7
ATOM 8897 C CA . SER A 1 67 ? 29.170 14.248 -11.747 1.00 41.45 480 SER A CA 7
ATOM 8898 C C . SER A 1 67 ? 28.777 14.123 -10.279 1.00 32.44 480 SER A C 7
ATOM 8899 O O . SER A 1 67 ? 29.563 14.437 -9.385 1.00 62.40 480 SER A O 7
ATOM 8907 N N . SER A 1 68 ? 27.554 13.661 -10.037 1.00 62.30 481 SER A N 7
ATOM 8908 C CA . SER A 1 68 ? 27.054 13.498 -8.677 1.00 50.13 481 SER A CA 7
ATOM 8909 C C . SER A 1 68 ? 28.022 12.669 -7.838 1.00 13.45 481 SER A C 7
ATOM 8910 O O . SER A 1 68 ? 28.120 12.849 -6.625 1.00 1.15 481 SER A O 7
ATOM 8918 N N . SER A 1 69 ? 28.735 11.759 -8.494 1.00 42.44 482 SER A N 7
ATOM 8919 C CA . SER A 1 69 ? 29.692 10.899 -7.810 1.00 23.40 482 SER A CA 7
ATOM 8920 C C . SER A 1 69 ? 30.898 11.703 -7.331 1.00 63.45 482 SER A C 7
ATOM 8921 O O . SER A 1 69 ? 31.270 11.647 -6.159 1.00 31.22 482 SER A O 7
ATOM 8929 N N . VAL A 1 70 ? 31.506 12.450 -8.247 1.00 53.44 483 VAL A N 7
ATOM 8930 C CA . VAL A 1 70 ? 32.668 13.266 -7.920 1.00 63.23 483 VAL A CA 7
ATOM 8931 C C . VAL A 1 70 ? 32.271 14.483 -7.094 1.00 54.31 483 VAL A C 7
ATOM 8932 O O . VAL A 1 70 ? 31.178 15.026 -7.255 1.00 44.45 483 VAL A O 7
ATOM 8945 N N . ASP A 1 71 ? 33.165 14.908 -6.208 1.00 75.03 484 ASP A N 7
ATOM 8946 C CA . ASP A 1 71 ? 32.909 16.063 -5.356 1.00 35.15 484 ASP A CA 7
ATOM 8947 C C . ASP A 1 71 ? 31.599 15.894 -4.591 1.00 4.42 484 ASP A C 7
ATOM 8948 O O . ASP A 1 71 ? 30.666 16.680 -4.756 1.00 50.12 484 ASP A O 7
ATOM 8957 N N . LYS A 1 72 ? 31.538 14.863 -3.755 1.00 12.53 485 LYS A N 7
ATOM 8958 C CA . LYS A 1 72 ? 30.343 14.590 -2.964 1.00 72.12 485 LYS A CA 7
ATOM 8959 C C . LYS A 1 72 ? 29.940 15.814 -2.148 1.00 15.11 485 LYS A C 7
ATOM 8960 O O . LYS A 1 72 ? 30.763 16.686 -1.869 1.00 32.30 485 LYS A O 7
ATOM 8979 N N . LEU A 1 73 ? 28.668 15.872 -1.767 1.00 3.42 486 LEU A N 7
ATOM 8980 C CA . LEU A 1 73 ? 28.155 16.989 -0.981 1.00 54.33 486 LEU A CA 7
ATOM 8981 C C . LEU A 1 73 ? 27.816 16.546 0.438 1.00 61.03 486 LEU A C 7
ATOM 8982 O O . LEU A 1 73 ? 27.019 17.184 1.125 1.00 5.55 486 LEU A O 7
ATOM 8998 N N . ALA A 1 74 ? 28.428 15.449 0.872 1.00 34.20 487 ALA A N 7
ATOM 8999 C CA . ALA A 1 74 ? 28.194 14.922 2.211 1.00 24.03 487 ALA A CA 7
ATOM 9000 C C . ALA A 1 74 ? 28.813 15.827 3.272 1.00 43.43 487 ALA A C 7
ATOM 9001 O O . ALA A 1 74 ? 28.417 15.794 4.436 1.00 24.12 487 ALA A O 7
ATOM 9008 N N . ALA A 1 75 ? 29.786 16.634 2.861 1.00 54.14 488 ALA A N 7
ATOM 9009 C CA . ALA A 1 75 ? 30.459 17.548 3.776 1.00 54.42 488 ALA A CA 7
ATOM 9010 C C . ALA A 1 75 ? 29.513 18.649 4.243 1.00 30.34 488 ALA A C 7
ATOM 9011 O O . ALA A 1 75 ? 29.678 19.200 5.332 1.00 55.40 488 ALA A O 7
ATOM 9018 N N . ALA A 1 76 ? 28.523 18.965 3.415 1.00 1.22 489 ALA A N 7
ATOM 9019 C CA . ALA A 1 76 ? 27.552 20.000 3.745 1.00 14.44 489 ALA A CA 7
ATOM 9020 C C . ALA A 1 76 ? 26.709 19.597 4.950 1.00 15.42 489 ALA A C 7
ATOM 9021 O O . ALA A 1 76 ? 26.247 20.449 5.711 1.00 31.32 489 ALA A O 7
ATOM 9028 N N . LEU A 1 77 ? 26.510 18.294 5.118 1.00 23.44 490 LEU A N 7
ATOM 9029 C CA . LEU A 1 77 ? 25.722 17.778 6.232 1.00 1.41 490 LEU A CA 7
ATOM 9030 C C . LEU A 1 77 ? 26.348 18.164 7.568 1.00 12.43 490 LEU A C 7
ATOM 9031 O O . LEU A 1 77 ? 25.645 18.360 8.560 1.00 63.14 490 LEU A O 7
ATOM 9047 N N . GLU A 1 78 ? 27.673 18.275 7.586 1.00 40.40 491 GLU A N 7
ATOM 9048 C CA . GLU A 1 78 ? 28.393 18.640 8.800 1.00 13.44 491 GLU A CA 7
ATOM 9049 C C . GLU A 1 78 ? 28.817 20.105 8.761 1.00 65.13 491 GLU A C 7
ATOM 9050 O O . GLU A 1 78 ? 29.773 20.504 9.426 1.00 25.24 491 GLU A O 7
ATOM 9062 N N . HIS A 1 79 ? 28.100 20.903 7.976 1.00 40.11 492 HIS A N 7
ATOM 9063 C CA . HIS A 1 79 ? 28.402 22.324 7.850 1.00 44.33 492 HIS A CA 7
ATOM 9064 C C . HIS A 1 79 ? 27.125 23.135 7.651 1.00 10.02 492 HIS A C 7
ATOM 9065 O O . HIS A 1 79 ? 26.041 22.575 7.488 1.00 35.05 492 HIS A O 7
ATOM 9079 N N . HIS A 1 80 ? 27.261 24.457 7.667 1.00 1.53 493 HIS A N 7
ATOM 9080 C CA . HIS A 1 80 ? 26.118 25.346 7.490 1.00 41.43 493 HIS A CA 7
ATOM 9081 C C . HIS A 1 80 ? 25.540 25.214 6.084 1.00 62.43 493 HIS A C 7
ATOM 9082 O O . HIS A 1 80 ? 26.004 24.398 5.286 1.00 53.45 493 HIS A O 7
ATOM 9096 N N . HIS A 1 81 ? 24.525 26.019 5.787 1.00 21.43 494 HIS A N 7
ATOM 9097 C CA . HIS A 1 81 ? 23.884 25.992 4.478 1.00 22.30 494 HIS A CA 7
ATOM 9098 C C . HIS A 1 81 ? 24.721 26.744 3.447 1.00 53.10 494 HIS A C 7
ATOM 9099 O O . HIS A 1 81 ? 25.721 27.376 3.787 1.00 42.50 494 HIS A O 7
ATOM 9113 N N . HIS A 1 82 ? 24.305 26.671 2.187 1.00 75.43 495 HIS A N 7
ATOM 9114 C CA . HIS A 1 82 ? 25.016 27.344 1.107 1.00 63.22 495 HIS A CA 7
ATOM 9115 C C . HIS A 1 82 ? 24.314 27.120 -0.229 1.00 62.25 495 HIS A C 7
ATOM 9116 O O . HIS A 1 82 ? 23.353 26.354 -0.316 1.00 41.52 495 HIS A O 7
ATOM 9130 N N . HIS A 1 83 ? 24.800 27.792 -1.268 1.00 53.21 496 HIS A N 7
ATOM 9131 C CA . HIS A 1 83 ? 24.219 27.665 -2.600 1.00 12.12 496 HIS A CA 7
ATOM 9132 C C . HIS A 1 83 ? 25.166 26.926 -3.540 1.00 23.44 496 HIS A C 7
ATOM 9133 O O . HIS A 1 83 ? 26.387 27.018 -3.405 1.00 30.45 496 HIS A O 7
ATOM 9147 N N . HIS A 1 84 ? 24.598 26.192 -4.490 1.00 31.11 497 HIS A N 7
ATOM 9148 C CA . HIS A 1 84 ? 25.393 25.436 -5.451 1.00 44.33 497 HIS A CA 7
ATOM 9149 C C . HIS A 1 84 ? 26.275 26.368 -6.279 1.00 54.40 497 HIS A C 7
ATOM 9150 O O . HIS A 1 84 ? 27.500 26.251 -6.265 1.00 44.34 497 HIS A O 7
ATOM 9164 N N . GLU A 1 1 ? -15.920 -2.279 -6.036 1.00 31.22 414 GLU A N 8
ATOM 9165 C CA . GLU A 1 1 ? -16.578 -1.914 -4.787 1.00 33.00 414 GLU A CA 8
ATOM 9166 C C . GLU A 1 1 ? -16.211 -0.493 -4.373 1.00 45.34 414 GLU A C 8
ATOM 9167 O O . GLU A 1 1 ? -15.317 0.122 -4.953 1.00 63.33 414 GLU A O 8
ATOM 9179 N N . ALA A 1 2 ? -16.908 0.023 -3.367 1.00 55.33 415 ALA A N 8
ATOM 9180 C CA . ALA A 1 2 ? -16.656 1.371 -2.874 1.00 10.42 415 ALA A CA 8
ATOM 9181 C C . ALA A 1 2 ? -15.416 1.408 -1.986 1.00 25.14 415 ALA A C 8
ATOM 9182 O O . ALA A 1 2 ? -14.981 2.476 -1.554 1.00 33.31 415 ALA A O 8
ATOM 9189 N N . SER A 1 3 ? -14.851 0.235 -1.718 1.00 42.42 416 SER A N 8
ATOM 9190 C CA . SER A 1 3 ? -13.662 0.133 -0.879 1.00 55.54 416 SER A CA 8
ATOM 9191 C C . SER A 1 3 ? -12.397 0.368 -1.697 1.00 61.31 416 SER A C 8
ATOM 9192 O O . SER A 1 3 ? -11.351 0.723 -1.155 1.00 51.01 416 SER A O 8
ATOM 9200 N N . SER A 1 4 ? -12.501 0.167 -3.008 1.00 55.45 417 SER A N 8
ATOM 9201 C CA . SER A 1 4 ? -11.365 0.354 -3.901 1.00 63.23 417 SER A CA 8
ATOM 9202 C C . SER A 1 4 ? -10.883 1.801 -3.874 1.00 32.12 417 SER A C 8
ATOM 9203 O O . SER A 1 4 ? -9.691 2.076 -4.021 1.00 34.55 417 SER A O 8
ATOM 9211 N N . THR A 1 5 ? -11.819 2.726 -3.683 1.00 65.40 418 THR A N 8
ATOM 9212 C CA . THR A 1 5 ? -11.492 4.146 -3.637 1.00 41.30 418 THR A CA 8
ATOM 9213 C C . THR A 1 5 ? -10.872 4.524 -2.296 1.00 74.23 418 THR A C 8
ATOM 9214 O O . THR A 1 5 ? -10.077 5.459 -2.211 1.00 53.44 418 THR A O 8
ATOM 9225 N N . ALA A 1 6 ? -11.240 3.789 -1.251 1.00 62.42 419 ALA A N 8
ATOM 9226 C CA . ALA A 1 6 ? -10.717 4.046 0.085 1.00 74.44 419 ALA A CA 8
ATOM 9227 C C . ALA A 1 6 ? -9.240 3.682 0.177 1.00 23.41 419 ALA A C 8
ATOM 9228 O O . ALA A 1 6 ? -8.494 4.268 0.961 1.00 64.20 419 ALA A O 8
ATOM 9235 N N . ILE A 1 7 ? -8.825 2.710 -0.629 1.00 45.11 420 ILE A N 8
ATOM 9236 C CA . ILE A 1 7 ? -7.435 2.269 -0.638 1.00 33.54 420 ILE A CA 8
ATOM 9237 C C . ILE A 1 7 ? -6.612 3.065 -1.645 1.00 35.54 420 ILE A C 8
ATOM 9238 O O . ILE A 1 7 ? -5.384 3.084 -1.580 1.00 25.32 420 ILE A O 8
ATOM 9254 N N . ARG A 1 8 ? -7.298 3.721 -2.575 1.00 43.52 421 ARG A N 8
ATOM 9255 C CA . ARG A 1 8 ? -6.630 4.520 -3.595 1.00 74.42 421 ARG A CA 8
ATOM 9256 C C . ARG A 1 8 ? -5.650 5.503 -2.962 1.00 53.41 421 ARG A C 8
ATOM 9257 O O . ARG A 1 8 ? -4.572 5.752 -3.499 1.00 51.04 421 ARG A O 8
ATOM 9278 N N . ALA A 1 9 ? -6.034 6.058 -1.818 1.00 12.54 422 ALA A N 8
ATOM 9279 C CA . ALA A 1 9 ? -5.189 7.011 -1.109 1.00 65.51 422 ALA A CA 8
ATOM 9280 C C . ALA A 1 9 ? -4.178 6.295 -0.220 1.00 73.14 422 ALA A C 8
ATOM 9281 O O . ALA A 1 9 ? -3.092 6.813 0.044 1.00 41.24 422 ALA A O 8
ATOM 9288 N N . LEU A 1 10 ? -4.542 5.103 0.239 1.00 42.01 423 LEU A N 8
ATOM 9289 C CA . LEU A 1 10 ? -3.666 4.315 1.100 1.00 3.21 423 LEU A CA 8
ATOM 9290 C C . LEU A 1 10 ? -2.317 4.074 0.430 1.00 42.15 423 LEU A C 8
ATOM 9291 O O . LEU A 1 10 ? -1.269 4.402 0.987 1.00 64.40 423 LEU A O 8
ATOM 9307 N N . VAL A 1 11 ? -2.351 3.502 -0.769 1.00 42.13 424 VAL A N 8
ATOM 9308 C CA . VAL A 1 11 ? -1.131 3.221 -1.517 1.00 15.11 424 VAL A CA 8
ATOM 9309 C C . VAL A 1 11 ? -0.312 4.489 -1.729 1.00 71.32 424 VAL A C 8
ATOM 9310 O O . VAL A 1 11 ? 0.898 4.430 -1.950 1.00 71.21 424 VAL A O 8
ATOM 9323 N N . LYS A 1 12 ? -0.978 5.635 -1.660 1.00 43.52 425 LYS A N 8
ATOM 9324 C CA . LYS A 1 12 ? -0.312 6.921 -1.841 1.00 74.21 425 LYS A CA 8
ATOM 9325 C C . LYS A 1 12 ? 0.670 7.190 -0.706 1.00 20.42 425 LYS A C 8
ATOM 9326 O O . LYS A 1 12 ? 1.544 8.049 -0.819 1.00 45.11 425 LYS A O 8
ATOM 9345 N N . LYS A 1 13 ? 0.522 6.449 0.387 1.00 55.20 426 LYS A N 8
ATOM 9346 C CA . LYS A 1 13 ? 1.397 6.606 1.542 1.00 61.00 426 LYS A CA 8
ATOM 9347 C C . LYS A 1 13 ? 2.553 5.611 1.488 1.00 64.15 426 LYS A C 8
ATOM 9348 O O . LYS A 1 13 ? 3.684 5.938 1.851 1.00 53.55 426 LYS A O 8
ATOM 9367 N N . LEU A 1 14 ? 2.263 4.399 1.030 1.00 14.52 427 LEU A N 8
ATOM 9368 C CA . LEU A 1 14 ? 3.279 3.358 0.927 1.00 33.23 427 LEU A CA 8
ATOM 9369 C C . LEU A 1 14 ? 4.089 3.513 -0.357 1.00 41.40 427 LEU A C 8
ATOM 9370 O O . LEU A 1 14 ? 5.190 2.975 -0.476 1.00 72.33 427 LEU A O 8
ATOM 9386 N N . ILE A 1 15 ? 3.537 4.253 -1.312 1.00 62.30 428 ILE A N 8
ATOM 9387 C CA . ILE A 1 15 ? 4.210 4.481 -2.585 1.00 51.25 428 ILE A CA 8
ATOM 9388 C C . ILE A 1 15 ? 5.587 5.100 -2.375 1.00 1.42 428 ILE A C 8
ATOM 9389 O O . ILE A 1 15 ? 6.506 4.876 -3.162 1.00 64.43 428 ILE A O 8
ATOM 9405 N N . ALA A 1 16 ? 5.724 5.878 -1.305 1.00 23.32 429 ALA A N 8
ATOM 9406 C CA . ALA A 1 16 ? 6.991 6.525 -0.990 1.00 41.41 429 ALA A CA 8
ATOM 9407 C C . ALA A 1 16 ? 8.142 5.526 -1.016 1.00 35.45 429 ALA A C 8
ATOM 9408 O O . ALA A 1 16 ? 9.283 5.884 -1.303 1.00 51.42 429 ALA A O 8
ATOM 9415 N N . ALA A 1 17 ? 7.833 4.268 -0.716 1.00 34.02 430 ALA A N 8
ATOM 9416 C CA . ALA A 1 17 ? 8.841 3.214 -0.707 1.00 64.32 430 ALA A CA 8
ATOM 9417 C C . ALA A 1 17 ? 8.364 1.992 -1.484 1.00 13.23 430 ALA A C 8
ATOM 9418 O O . ALA A 1 17 ? 8.259 0.897 -0.932 1.00 70.02 430 ALA A O 8
ATOM 9425 N N . GLU A 1 18 ? 8.078 2.187 -2.767 1.00 33.33 431 GLU A N 8
ATOM 9426 C CA . GLU A 1 18 ? 7.611 1.099 -3.619 1.00 30.24 431 GLU A CA 8
ATOM 9427 C C . GLU A 1 18 ? 8.787 0.306 -4.183 1.00 62.13 431 GLU A C 8
ATOM 9428 O O . GLU A 1 18 ? 9.913 0.798 -4.232 1.00 65.32 431 GLU A O 8
ATOM 9440 N N . ASN A 1 19 ? 8.515 -0.924 -4.608 1.00 55.54 432 ASN A N 8
ATOM 9441 C CA . ASN A 1 19 ? 9.549 -1.785 -5.168 1.00 21.21 432 ASN A CA 8
ATOM 9442 C C . ASN A 1 19 ? 10.751 -1.872 -4.231 1.00 53.21 432 ASN A C 8
ATOM 9443 O O . ASN A 1 19 ? 11.778 -1.224 -4.436 1.00 33.42 432 ASN A O 8
ATOM 9454 N N . PRO A 1 20 ? 10.622 -2.692 -3.178 1.00 55.03 433 PRO A N 8
ATOM 9455 C CA . PRO A 1 20 ? 11.687 -2.884 -2.189 1.00 73.40 433 PRO A CA 8
ATOM 9456 C C . PRO A 1 20 ? 12.877 -3.646 -2.761 1.00 5.15 433 PRO A C 8
ATOM 9457 O O . PRO A 1 20 ? 13.865 -3.885 -2.066 1.00 44.15 433 PRO A O 8
ATOM 9468 N N . ALA A 1 21 ? 12.777 -4.027 -4.030 1.00 61.35 434 ALA A N 8
ATOM 9469 C CA . ALA A 1 21 ? 13.847 -4.760 -4.695 1.00 41.22 434 ALA A CA 8
ATOM 9470 C C . ALA A 1 21 ? 15.187 -4.056 -4.516 1.00 24.43 434 ALA A C 8
ATOM 9471 O O . ALA A 1 21 ? 16.082 -4.563 -3.838 1.00 73.12 434 ALA A O 8
ATOM 9478 N N . LYS A 1 22 ? 15.323 -2.884 -5.129 1.00 73.52 435 LYS A N 8
ATOM 9479 C CA . LYS A 1 22 ? 16.554 -2.110 -5.038 1.00 70.42 435 LYS A CA 8
ATOM 9480 C C . LYS A 1 22 ? 16.675 -1.439 -3.673 1.00 4.11 435 LYS A C 8
ATOM 9481 O O . LYS A 1 22 ? 17.608 -1.692 -2.911 1.00 71.02 435 LYS A O 8
ATOM 9500 N N . PRO A 1 23 ? 15.709 -0.564 -3.356 1.00 11.45 436 PRO A N 8
ATOM 9501 C CA . PRO A 1 23 ? 15.685 0.159 -2.081 1.00 53.40 436 PRO A CA 8
ATOM 9502 C C . PRO A 1 23 ? 15.379 -0.757 -0.901 1.00 51.32 436 PRO A C 8
ATOM 9503 O O . PRO A 1 23 ? 15.166 -1.957 -1.073 1.00 12.23 436 PRO A O 8
ATOM 9514 N N . LEU A 1 24 ? 15.359 -0.183 0.298 1.00 71.03 437 LEU A N 8
ATOM 9515 C CA . LEU A 1 24 ? 15.078 -0.948 1.508 1.00 60.31 437 LEU A CA 8
ATOM 9516 C C . LEU A 1 24 ? 13.832 -1.810 1.330 1.00 11.41 437 LEU A C 8
ATOM 9517 O O . LEU A 1 24 ? 13.055 -1.610 0.395 1.00 11.44 437 LEU A O 8
ATOM 9533 N N . SER A 1 25 ? 13.646 -2.765 2.234 1.00 15.15 438 SER A N 8
ATOM 9534 C CA . SER A 1 25 ? 12.495 -3.659 2.176 1.00 54.31 438 SER A CA 8
ATOM 9535 C C . SER A 1 25 ? 11.204 -2.901 2.471 1.00 44.12 438 SER A C 8
ATOM 9536 O O . SER A 1 25 ? 11.231 -1.745 2.893 1.00 4.55 438 SER A O 8
ATOM 9544 N N . ASP A 1 26 ? 10.073 -3.561 2.243 1.00 70.02 439 ASP A N 8
ATOM 9545 C CA . ASP A 1 26 ? 8.771 -2.951 2.484 1.00 62.13 439 ASP A CA 8
ATOM 9546 C C . ASP A 1 26 ? 8.352 -3.120 3.940 1.00 1.42 439 ASP A C 8
ATOM 9547 O O . ASP A 1 26 ? 7.192 -2.909 4.292 1.00 35.03 439 ASP A O 8
ATOM 9556 N N . SER A 1 27 ? 9.306 -3.502 4.784 1.00 53.12 440 SER A N 8
ATOM 9557 C CA . SER A 1 27 ? 9.035 -3.705 6.202 1.00 41.42 440 SER A CA 8
ATOM 9558 C C . SER A 1 27 ? 8.436 -2.448 6.826 1.00 3.31 440 SER A C 8
ATOM 9559 O O . SER A 1 27 ? 7.777 -2.509 7.864 1.00 74.32 440 SER A O 8
ATOM 9567 N N . LYS A 1 28 ? 8.671 -1.308 6.185 1.00 55.40 441 LYS A N 8
ATOM 9568 C CA . LYS A 1 28 ? 8.154 -0.034 6.674 1.00 33.45 441 LYS A CA 8
ATOM 9569 C C . LYS A 1 28 ? 6.706 0.168 6.240 1.00 1.33 441 LYS A C 8
ATOM 9570 O O . LYS A 1 28 ? 5.798 0.216 7.072 1.00 5.12 441 LYS A O 8
ATOM 9589 N N . LEU A 1 29 ? 6.496 0.284 4.934 1.00 43.13 442 LEU A N 8
ATOM 9590 C CA . LEU A 1 29 ? 5.157 0.481 4.389 1.00 35.14 442 LEU A CA 8
ATOM 9591 C C . LEU A 1 29 ? 4.204 -0.603 4.884 1.00 10.20 442 LEU A C 8
ATOM 9592 O O . LEU A 1 29 ? 3.016 -0.354 5.090 1.00 72.43 442 LEU A O 8
ATOM 9608 N N . THR A 1 30 ? 4.733 -1.808 5.075 1.00 3.33 443 THR A N 8
ATOM 9609 C CA . THR A 1 30 ? 3.931 -2.929 5.548 1.00 22.40 443 THR A CA 8
ATOM 9610 C C . THR A 1 30 ? 3.777 -2.896 7.063 1.00 44.41 443 THR A C 8
ATOM 9611 O O . THR A 1 30 ? 2.856 -3.496 7.617 1.00 10.33 443 THR A O 8
ATOM 9622 N N . SER A 1 31 ? 4.686 -2.190 7.730 1.00 15.23 444 SER A N 8
ATOM 9623 C CA . SER A 1 31 ? 4.652 -2.081 9.184 1.00 11.51 444 SER A CA 8
ATOM 9624 C C . SER A 1 31 ? 3.268 -1.657 9.665 1.00 40.30 444 SER A C 8
ATOM 9625 O O . SER A 1 31 ? 2.802 -2.096 10.718 1.00 42.22 444 SER A O 8
ATOM 9633 N N . LEU A 1 32 ? 2.616 -0.800 8.889 1.00 64.30 445 LEU A N 8
ATOM 9634 C CA . LEU A 1 32 ? 1.284 -0.314 9.234 1.00 45.11 445 LEU A CA 8
ATOM 9635 C C . LEU A 1 32 ? 0.349 -1.474 9.561 1.00 12.24 445 LEU A C 8
ATOM 9636 O O . LEU A 1 32 ? -0.326 -1.471 10.591 1.00 40.14 445 LEU A O 8
ATOM 9652 N N . LEU A 1 33 ? 0.317 -2.467 8.679 1.00 50.04 446 LEU A N 8
ATOM 9653 C CA . LEU A 1 33 ? -0.534 -3.636 8.874 1.00 61.02 446 LEU A CA 8
ATOM 9654 C C . LEU A 1 33 ? 0.182 -4.697 9.704 1.00 32.44 446 LEU A C 8
ATOM 9655 O O . LEU A 1 33 ? -0.455 -5.551 10.321 1.00 51.25 446 LEU A O 8
ATOM 9671 N N . SER A 1 34 ? 1.509 -4.636 9.717 1.00 1.31 447 SER A N 8
ATOM 9672 C CA . SER A 1 34 ? 2.312 -5.592 10.470 1.00 73.32 447 SER A CA 8
ATOM 9673 C C . SER A 1 34 ? 2.256 -5.291 11.964 1.00 50.42 447 SER A C 8
ATOM 9674 O O . SER A 1 34 ? 2.766 -6.056 12.782 1.00 43.44 447 SER A O 8
ATOM 9682 N N . GLU A 1 35 ? 1.631 -4.170 12.313 1.00 1.20 448 GLU A N 8
ATOM 9683 C CA . GLU A 1 35 ? 1.508 -3.766 13.708 1.00 4.43 448 GLU A CA 8
ATOM 9684 C C . GLU A 1 35 ? 0.846 -4.864 14.536 1.00 43.12 448 GLU A C 8
ATOM 9685 O O . GLU A 1 35 ? 1.052 -4.952 15.746 1.00 52.04 448 GLU A O 8
ATOM 9697 N N . GLN A 1 36 ? 0.049 -5.696 13.874 1.00 3.42 449 GLN A N 8
ATOM 9698 C CA . GLN A 1 36 ? -0.645 -6.786 14.549 1.00 21.42 449 GLN A CA 8
ATOM 9699 C C . GLN A 1 36 ? -0.190 -8.139 14.007 1.00 50.34 449 GLN A C 8
ATOM 9700 O O . GLN A 1 36 ? -0.099 -9.116 14.748 1.00 12.44 449 GLN A O 8
ATOM 9714 N N . GLY A 1 37 ? 0.094 -8.186 12.709 1.00 54.24 450 GLY A N 8
ATOM 9715 C CA . GLY A 1 37 ? 0.535 -9.422 12.092 1.00 34.31 450 GLY A CA 8
ATOM 9716 C C . GLY A 1 37 ? 0.229 -9.471 10.607 1.00 45.43 450 GLY A C 8
ATOM 9717 O O . GLY A 1 37 ? 0.816 -10.265 9.872 1.00 4.30 450 GLY A O 8
ATOM 9721 N N . ILE A 1 38 ? -0.691 -8.620 10.167 1.00 50.33 451 ILE A N 8
ATOM 9722 C CA . ILE A 1 38 ? -1.073 -8.569 8.761 1.00 34.21 451 ILE A CA 8
ATOM 9723 C C . ILE A 1 38 ? 0.113 -8.190 7.882 1.00 32.02 451 ILE A C 8
ATOM 9724 O O . ILE A 1 38 ? 0.896 -7.305 8.227 1.00 53.34 451 ILE A O 8
ATOM 9740 N N . MET A 1 39 ? 0.239 -8.865 6.744 1.00 12.44 452 MET A N 8
ATOM 9741 C CA . MET A 1 39 ? 1.330 -8.597 5.814 1.00 40.35 452 MET A CA 8
ATOM 9742 C C . MET A 1 39 ? 0.867 -8.769 4.370 1.00 55.42 452 MET A C 8
ATOM 9743 O O . MET A 1 39 ? 1.099 -9.809 3.753 1.00 44.51 452 MET A O 8
ATOM 9757 N N . VAL A 1 40 ? 0.212 -7.743 3.837 1.00 53.24 453 VAL A N 8
ATOM 9758 C CA . VAL A 1 40 ? -0.283 -7.780 2.466 1.00 24.54 453 VAL A CA 8
ATOM 9759 C C . VAL A 1 40 ? 0.328 -6.662 1.630 1.00 41.35 453 VAL A C 8
ATOM 9760 O O . VAL A 1 40 ? 0.578 -6.829 0.437 1.00 32.03 453 VAL A O 8
ATOM 9773 N N . ALA A 1 41 ? 0.567 -5.519 2.265 1.00 10.53 454 ALA A N 8
ATOM 9774 C CA . ALA A 1 41 ? 1.152 -4.372 1.582 1.00 34.53 454 ALA A CA 8
ATOM 9775 C C . ALA A 1 41 ? 2.357 -4.787 0.745 1.00 34.43 454 ALA A C 8
ATOM 9776 O O . ALA A 1 41 ? 2.667 -4.161 -0.268 1.00 22.21 454 ALA A O 8
ATOM 9783 N N . ARG A 1 42 ? 3.034 -5.847 1.177 1.00 73.22 455 ARG A N 8
ATOM 9784 C CA . ARG A 1 42 ? 4.207 -6.345 0.469 1.00 60.55 455 ARG A CA 8
ATOM 9785 C C . ARG A 1 42 ? 3.913 -6.512 -1.020 1.00 21.34 455 ARG A C 8
ATOM 9786 O O . ARG A 1 42 ? 4.483 -5.812 -1.858 1.00 51.33 455 ARG A O 8
ATOM 9807 N N . ARG A 1 43 ? 3.021 -7.444 -1.341 1.00 22.05 456 ARG A N 8
ATOM 9808 C CA . ARG A 1 43 ? 2.653 -7.704 -2.727 1.00 24.34 456 ARG A CA 8
ATOM 9809 C C . ARG A 1 43 ? 1.527 -6.777 -3.174 1.00 43.12 456 ARG A C 8
ATOM 9810 O O . ARG A 1 43 ? 1.391 -6.474 -4.360 1.00 42.24 456 ARG A O 8
ATOM 9831 N N . THR A 1 44 ? 0.720 -6.330 -2.216 1.00 62.40 457 THR A N 8
ATOM 9832 C CA . THR A 1 44 ? -0.395 -5.439 -2.511 1.00 3.31 457 THR A CA 8
ATOM 9833 C C . THR A 1 44 ? 0.098 -4.102 -3.051 1.00 61.14 457 THR A C 8
ATOM 9834 O O . THR A 1 44 ? -0.273 -3.690 -4.151 1.00 11.15 457 THR A O 8
ATOM 9845 N N . VAL A 1 45 ? 0.935 -3.426 -2.270 1.00 62.20 458 VAL A N 8
ATOM 9846 C CA . VAL A 1 45 ? 1.480 -2.134 -2.672 1.00 22.14 458 VAL A CA 8
ATOM 9847 C C . VAL A 1 45 ? 2.087 -2.204 -4.068 1.00 63.14 458 VAL A C 8
ATOM 9848 O O . VAL A 1 45 ? 1.884 -1.310 -4.890 1.00 23.32 458 VAL A O 8
ATOM 9861 N N . ALA A 1 46 ? 2.834 -3.272 -4.330 1.00 71.41 459 ALA A N 8
ATOM 9862 C CA . ALA A 1 46 ? 3.469 -3.460 -5.629 1.00 35.41 459 ALA A CA 8
ATOM 9863 C C . ALA A 1 46 ? 2.437 -3.787 -6.702 1.00 63.43 459 ALA A C 8
ATOM 9864 O O . ALA A 1 46 ? 2.657 -3.535 -7.887 1.00 61.32 459 ALA A O 8
ATOM 9871 N N . LYS A 1 47 ? 1.309 -4.350 -6.282 1.00 3.21 460 LYS A N 8
ATOM 9872 C CA . LYS A 1 47 ? 0.242 -4.711 -7.207 1.00 13.11 460 LYS A CA 8
ATOM 9873 C C . LYS A 1 47 ? -0.560 -3.481 -7.620 1.00 24.31 460 LYS A C 8
ATOM 9874 O O . LYS A 1 47 ? -0.996 -3.368 -8.767 1.00 4.32 460 LYS A O 8
ATOM 9893 N N . TYR A 1 48 ? -0.748 -2.560 -6.682 1.00 12.13 461 TYR A N 8
ATOM 9894 C CA . TYR A 1 48 ? -1.497 -1.338 -6.948 1.00 62.52 461 TYR A CA 8
ATOM 9895 C C . TYR A 1 48 ? -0.616 -0.297 -7.631 1.00 41.32 461 TYR A C 8
ATOM 9896 O O . TYR A 1 48 ? -1.105 0.562 -8.366 1.00 12.15 461 TYR A O 8
ATOM 9914 N N . ARG A 1 49 ? 0.687 -0.379 -7.382 1.00 21.34 462 ARG A N 8
ATOM 9915 C CA . ARG A 1 49 ? 1.638 0.555 -7.972 1.00 0.23 462 ARG A CA 8
ATOM 9916 C C . ARG A 1 49 ? 1.577 0.505 -9.495 1.00 64.13 462 ARG A C 8
ATOM 9917 O O . ARG A 1 49 ? 1.989 1.447 -10.173 1.00 72.23 462 ARG A O 8
ATOM 9938 N N . GLU A 1 50 ? 1.062 -0.599 -10.026 1.00 71.42 463 GLU A N 8
ATOM 9939 C CA . GLU A 1 50 ? 0.949 -0.771 -11.470 1.00 72.01 463 GLU A CA 8
ATOM 9940 C C . GLU A 1 50 ? 0.031 0.289 -12.074 1.00 12.20 463 GLU A C 8
ATOM 9941 O O . GLU A 1 50 ? 0.238 0.733 -13.203 1.00 4.01 463 GLU A O 8
ATOM 9953 N N . SER A 1 51 ? -0.983 0.688 -11.313 1.00 13.12 464 SER A N 8
ATOM 9954 C CA . SER A 1 51 ? -1.935 1.692 -11.774 1.00 11.53 464 SER A CA 8
ATOM 9955 C C . SER A 1 51 ? -2.206 2.725 -10.683 1.00 34.25 464 SER A C 8
ATOM 9956 O O . SER A 1 51 ? -3.356 2.966 -10.313 1.00 61.33 464 SER A O 8
ATOM 9964 N N . LEU A 1 52 ? -1.140 3.329 -10.172 1.00 62.30 465 LEU A N 8
ATOM 9965 C CA . LEU A 1 52 ? -1.261 4.336 -9.123 1.00 72.04 465 LEU A CA 8
ATOM 9966 C C . LEU A 1 52 ? -2.268 5.413 -9.516 1.00 15.14 465 LEU A C 8
ATOM 9967 O O . LEU A 1 52 ? -3.175 5.737 -8.750 1.00 73.34 465 LEU A O 8
ATOM 9983 N N . SER A 1 53 ? -2.102 5.962 -10.715 1.00 1.44 466 SER A N 8
ATOM 9984 C CA . SER A 1 53 ? -2.996 7.003 -11.209 1.00 5.43 466 SER A CA 8
ATOM 9985 C C . SER A 1 53 ? -3.154 8.117 -10.178 1.00 33.11 466 SER A C 8
ATOM 9986 O O . SER A 1 53 ? -4.207 8.255 -9.556 1.00 53.53 466 SER A O 8
ATOM 9994 N N . ILE A 1 54 ? -2.101 8.907 -10.004 1.00 3.22 467 ILE A N 8
ATOM 9995 C CA . ILE A 1 54 ? -2.122 10.009 -9.050 1.00 54.34 467 ILE A CA 8
ATOM 9996 C C . ILE A 1 54 ? -1.733 11.323 -9.718 1.00 5.32 467 ILE A C 8
ATOM 9997 O O . ILE A 1 54 ? -1.121 11.347 -10.786 1.00 72.44 467 ILE A O 8
ATOM 10013 N N . PRO A 1 55 ? -2.092 12.443 -9.075 1.00 61.02 468 PRO A N 8
ATOM 10014 C CA . PRO A 1 55 ? -1.788 13.783 -9.587 1.00 30.33 468 PRO A CA 8
ATOM 10015 C C . PRO A 1 55 ? -0.298 14.105 -9.520 1.00 35.24 468 PRO A C 8
ATOM 10016 O O . PRO A 1 55 ? 0.440 13.568 -8.694 1.00 30.31 468 PRO A O 8
ATOM 10027 N N . PRO A 1 56 ? 0.155 15.001 -10.409 1.00 41.32 469 PRO A N 8
ATOM 10028 C CA . PRO A 1 56 ? 1.560 15.415 -10.469 1.00 73.04 469 PRO A CA 8
ATOM 10029 C C . PRO A 1 56 ? 1.968 16.256 -9.264 1.00 64.32 469 PRO A C 8
ATOM 10030 O O . PRO A 1 56 ? 1.126 16.659 -8.462 1.00 65.24 469 PRO A O 8
ATOM 10041 N N . SER A 1 57 ? 3.267 16.517 -9.144 1.00 52.04 470 SER A N 8
ATOM 10042 C CA . SER A 1 57 ? 3.787 17.308 -8.035 1.00 51.14 470 SER A CA 8
ATOM 10043 C C . SER A 1 57 ? 3.559 16.595 -6.705 1.00 33.44 470 SER A C 8
ATOM 10044 O O . SER A 1 57 ? 3.672 17.196 -5.638 1.00 43.13 470 SER A O 8
ATOM 10052 N N . ASN A 1 58 ? 3.238 15.308 -6.779 1.00 32.51 471 ASN A N 8
ATOM 10053 C CA . ASN A 1 58 ? 2.993 14.510 -5.582 1.00 62.54 471 ASN A CA 8
ATOM 10054 C C . ASN A 1 58 ? 3.526 13.091 -5.755 1.00 43.04 471 ASN A C 8
ATOM 10055 O O . ASN A 1 58 ? 3.068 12.162 -5.092 1.00 13.02 471 ASN A O 8
ATOM 10066 N N . GLN A 1 59 ? 4.495 12.934 -6.650 1.00 25.43 472 GLN A N 8
ATOM 10067 C CA . GLN A 1 59 ? 5.090 11.628 -6.910 1.00 43.23 472 GLN A CA 8
ATOM 10068 C C . GLN A 1 59 ? 6.305 11.396 -6.018 1.00 5.22 472 GLN A C 8
ATOM 10069 O O . GLN A 1 59 ? 6.672 10.255 -5.735 1.00 61.13 472 GLN A O 8
ATOM 10083 N N . ARG A 1 60 ? 6.927 12.485 -5.578 1.00 64.03 473 ARG A N 8
ATOM 10084 C CA . ARG A 1 60 ? 8.102 12.401 -4.720 1.00 23.31 473 ARG A CA 8
ATOM 10085 C C . ARG A 1 60 ? 9.275 11.768 -5.465 1.00 52.50 473 ARG A C 8
ATOM 10086 O O . ARG A 1 60 ? 10.277 11.387 -4.858 1.00 71.12 473 ARG A O 8
ATOM 10107 N N . LYS A 1 61 ? 9.143 11.660 -6.782 1.00 21.35 474 LYS A N 8
ATOM 10108 C CA . LYS A 1 61 ? 10.191 11.075 -7.610 1.00 73.45 474 LYS A CA 8
ATOM 10109 C C . LYS A 1 61 ? 9.975 11.417 -9.082 1.00 41.34 474 LYS A C 8
ATOM 10110 O O . LYS A 1 61 ? 9.839 10.528 -9.921 1.00 23.14 474 LYS A O 8
ATOM 10129 N N . GLN A 1 62 ? 9.946 12.711 -9.386 1.00 0.34 475 GLN A N 8
ATOM 10130 C CA . GLN A 1 62 ? 9.749 13.168 -10.756 1.00 41.24 475 GLN A CA 8
ATOM 10131 C C . GLN A 1 62 ? 10.764 12.528 -11.695 1.00 25.54 475 GLN A C 8
ATOM 10132 O O . GLN A 1 62 ? 11.873 12.180 -11.286 1.00 50.21 475 GLN A O 8
ATOM 10146 N N . LEU A 1 63 ? 10.379 12.373 -12.958 1.00 64.23 476 LEU A N 8
ATOM 10147 C CA . LEU A 1 63 ? 11.256 11.774 -13.958 1.00 41.35 476 LEU A CA 8
ATOM 10148 C C . LEU A 1 63 ? 10.646 11.882 -15.351 1.00 24.11 476 LEU A C 8
ATOM 10149 O O . LEU A 1 63 ? 9.915 10.995 -15.791 1.00 33.44 476 LEU A O 8
ATOM 10165 N N . VAL A 1 64 ? 10.955 12.974 -16.044 1.00 24.32 477 VAL A N 8
ATOM 10166 C CA . VAL A 1 64 ? 10.441 13.196 -17.390 1.00 73.32 477 VAL A CA 8
ATOM 10167 C C . VAL A 1 64 ? 11.569 13.206 -18.415 1.00 71.14 477 VAL A C 8
ATOM 10168 O O . VAL A 1 64 ? 12.495 14.011 -18.327 1.00 44.52 477 VAL A O 8
ATOM 10181 N N . ALA A 1 65 ? 11.485 12.305 -19.388 1.00 71.34 478 ALA A N 8
ATOM 10182 C CA . ALA A 1 65 ? 12.497 12.211 -20.433 1.00 51.41 478 ALA A CA 8
ATOM 10183 C C . ALA A 1 65 ? 12.142 11.129 -21.447 1.00 10.40 478 ALA A C 8
ATOM 10184 O O . ALA A 1 65 ? 11.345 10.236 -21.161 1.00 63.22 478 ALA A O 8
ATOM 10191 N N . ASN A 1 66 ? 12.738 11.216 -22.632 1.00 54.42 479 ASN A N 8
ATOM 10192 C CA . ASN A 1 66 ? 12.482 10.245 -23.688 1.00 73.12 479 ASN A CA 8
ATOM 10193 C C . ASN A 1 66 ? 13.698 9.351 -23.911 1.00 50.12 479 ASN A C 8
ATOM 10194 O O . ASN A 1 66 ? 13.564 8.153 -24.164 1.00 43.53 479 ASN A O 8
ATOM 10205 N N . SER A 1 67 ? 14.885 9.942 -23.815 1.00 33.54 480 SER A N 8
ATOM 10206 C CA . SER A 1 67 ? 16.125 9.199 -24.009 1.00 43.33 480 SER A CA 8
ATOM 10207 C C . SER A 1 67 ? 16.224 8.038 -23.025 1.00 62.12 480 SER A C 8
ATOM 10208 O O . SER A 1 67 ? 16.870 7.028 -23.303 1.00 30.21 480 SER A O 8
ATOM 10216 N N . SER A 1 68 ? 15.577 8.190 -21.874 1.00 31.42 481 SER A N 8
ATOM 10217 C CA . SER A 1 68 ? 15.594 7.156 -20.847 1.00 14.24 481 SER A CA 8
ATOM 10218 C C . SER A 1 68 ? 15.188 5.805 -21.428 1.00 15.34 481 SER A C 8
ATOM 10219 O O . SER A 1 68 ? 15.653 4.757 -20.978 1.00 52.24 481 SER A O 8
ATOM 10227 N N . SER A 1 69 ? 14.317 5.838 -22.432 1.00 32.44 482 SER A N 8
ATOM 10228 C CA . SER A 1 69 ? 13.845 4.617 -23.074 1.00 31.22 482 SER A CA 8
ATOM 10229 C C . SER A 1 69 ? 13.656 4.829 -24.573 1.00 52.12 482 SER A C 8
ATOM 10230 O O . SER A 1 69 ? 12.618 4.479 -25.135 1.00 23.43 482 SER A O 8
ATOM 10238 N N . VAL A 1 70 ? 14.667 5.406 -25.214 1.00 24.31 483 VAL A N 8
ATOM 10239 C CA . VAL A 1 70 ? 14.615 5.665 -26.648 1.00 25.12 483 VAL A CA 8
ATOM 10240 C C . VAL A 1 70 ? 15.011 4.427 -27.445 1.00 72.24 483 VAL A C 8
ATOM 10241 O O . VAL A 1 70 ? 14.561 4.233 -28.574 1.00 70.34 483 VAL A O 8
ATOM 10254 N N . ASP A 1 71 ? 15.855 3.592 -26.850 1.00 5.33 484 ASP A N 8
ATOM 10255 C CA . ASP A 1 71 ? 16.312 2.371 -27.504 1.00 3.11 484 ASP A CA 8
ATOM 10256 C C . ASP A 1 71 ? 16.997 2.687 -28.830 1.00 53.32 484 ASP A C 8
ATOM 10257 O O . ASP A 1 71 ? 16.690 2.085 -29.859 1.00 72.23 484 ASP A O 8
ATOM 10266 N N . LYS A 1 72 ? 17.925 3.637 -28.798 1.00 64.41 485 LYS A N 8
ATOM 10267 C CA . LYS A 1 72 ? 18.654 4.035 -29.998 1.00 12.35 485 LYS A CA 8
ATOM 10268 C C . LYS A 1 72 ? 19.768 5.020 -29.655 1.00 54.30 485 LYS A C 8
ATOM 10269 O O . LYS A 1 72 ? 20.013 5.313 -28.484 1.00 31.45 485 LYS A O 8
ATOM 10288 N N . LEU A 1 73 ? 20.437 5.529 -30.683 1.00 22.11 486 LEU A N 8
ATOM 10289 C CA . LEU A 1 73 ? 21.523 6.483 -30.491 1.00 43.03 486 LEU A CA 8
ATOM 10290 C C . LEU A 1 73 ? 21.021 7.917 -30.630 1.00 12.11 486 LEU A C 8
ATOM 10291 O O . LEU A 1 73 ? 21.794 8.832 -30.907 1.00 50.22 486 LEU A O 8
ATOM 10307 N N . ALA A 1 74 ? 19.719 8.103 -30.433 1.00 62.54 487 ALA A N 8
ATOM 10308 C CA . ALA A 1 74 ? 19.113 9.425 -30.532 1.00 21.32 487 ALA A CA 8
ATOM 10309 C C . ALA A 1 74 ? 19.678 10.368 -29.475 1.00 51.21 487 ALA A C 8
ATOM 10310 O O . ALA A 1 74 ? 19.609 11.588 -29.617 1.00 3.30 487 ALA A O 8
ATOM 10317 N N . ALA A 1 75 ? 20.235 9.794 -28.413 1.00 22.53 488 ALA A N 8
ATOM 10318 C CA . ALA A 1 75 ? 20.813 10.584 -27.334 1.00 13.35 488 ALA A CA 8
ATOM 10319 C C . ALA A 1 75 ? 21.813 11.601 -27.870 1.00 62.34 488 ALA A C 8
ATOM 10320 O O . ALA A 1 75 ? 22.000 12.670 -27.288 1.00 73.40 488 ALA A O 8
ATOM 10327 N N . ALA A 1 76 ? 22.453 11.264 -28.985 1.00 21.34 489 ALA A N 8
ATOM 10328 C CA . ALA A 1 76 ? 23.433 12.149 -29.601 1.00 64.42 489 ALA A CA 8
ATOM 10329 C C . ALA A 1 76 ? 22.818 13.505 -29.930 1.00 52.42 489 ALA A C 8
ATOM 10330 O O . ALA A 1 76 ? 23.510 14.525 -29.949 1.00 14.44 489 ALA A O 8
ATOM 10337 N N . LEU A 1 77 ? 21.516 13.511 -30.189 1.00 75.44 490 LEU A N 8
ATOM 10338 C CA . LEU A 1 77 ? 20.806 14.743 -30.518 1.00 12.42 490 LEU A CA 8
ATOM 10339 C C . LEU A 1 77 ? 20.514 15.555 -29.260 1.00 50.14 490 LEU A C 8
ATOM 10340 O O . LEU A 1 77 ? 20.463 16.783 -29.303 1.00 53.53 490 LEU A O 8
ATOM 10356 N N . GLU A 1 78 ? 20.326 14.860 -28.143 1.00 73.34 491 GLU A N 8
ATOM 10357 C CA . GLU A 1 78 ? 20.040 15.518 -26.873 1.00 25.35 491 GLU A CA 8
ATOM 10358 C C . GLU A 1 78 ? 21.180 16.453 -26.478 1.00 73.13 491 GLU A C 8
ATOM 10359 O O . GLU A 1 78 ? 20.974 17.428 -25.754 1.00 13.12 491 GLU A O 8
ATOM 10371 N N . HIS A 1 79 ? 22.381 16.150 -26.958 1.00 13.41 492 HIS A N 8
ATOM 10372 C CA . HIS A 1 79 ? 23.554 16.963 -26.655 1.00 52.33 492 HIS A CA 8
ATOM 10373 C C . HIS A 1 79 ? 23.300 18.428 -26.994 1.00 43.52 492 HIS A C 8
ATOM 10374 O O . HIS A 1 79 ? 23.874 19.327 -26.378 1.00 0.32 492 HIS A O 8
ATOM 10388 N N . HIS A 1 80 ? 22.437 18.663 -27.977 1.00 62.20 493 HIS A N 8
ATOM 10389 C CA . HIS A 1 80 ? 22.107 20.021 -28.398 1.00 2.25 493 HIS A CA 8
ATOM 10390 C C . HIS A 1 80 ? 20.803 20.042 -29.189 1.00 43.25 493 HIS A C 8
ATOM 10391 O O . HIS A 1 80 ? 20.736 20.613 -30.279 1.00 12.23 493 HIS A O 8
ATOM 10405 N N . HIS A 1 81 ? 19.769 19.419 -28.634 1.00 42.11 494 HIS A N 8
ATOM 10406 C CA . HIS A 1 81 ? 18.466 19.368 -29.287 1.00 20.54 494 HIS A CA 8
ATOM 10407 C C . HIS A 1 81 ? 17.437 18.680 -28.395 1.00 42.21 494 HIS A C 8
ATOM 10408 O O . HIS A 1 81 ? 17.767 18.189 -27.315 1.00 34.52 494 HIS A O 8
ATOM 10422 N N . HIS A 1 82 ? 16.190 18.651 -28.852 1.00 73.31 495 HIS A N 8
ATOM 10423 C CA . HIS A 1 82 ? 15.112 18.023 -28.095 1.00 41.34 495 HIS A CA 8
ATOM 10424 C C . HIS A 1 82 ? 13.836 17.948 -28.927 1.00 21.44 495 HIS A C 8
ATOM 10425 O O . HIS A 1 82 ? 13.511 18.875 -29.670 1.00 71.03 495 HIS A O 8
ATOM 10439 N N . HIS A 1 83 ? 13.116 16.837 -28.799 1.00 21.22 496 HIS A N 8
ATOM 10440 C CA . HIS A 1 83 ? 11.875 16.640 -29.540 1.00 45.04 496 HIS A CA 8
ATOM 10441 C C . HIS A 1 83 ? 11.150 15.386 -29.062 1.00 71.32 496 HIS A C 8
ATOM 10442 O O . HIS A 1 83 ? 11.763 14.480 -28.497 1.00 51.32 496 HIS A O 8
ATOM 10456 N N . HIS A 1 84 ? 9.842 15.341 -29.291 1.00 62.34 497 HIS A N 8
ATOM 10457 C CA . HIS A 1 84 ? 9.033 14.198 -28.884 1.00 11.23 497 HIS A CA 8
ATOM 10458 C C . HIS A 1 84 ? 8.774 13.267 -30.065 1.00 12.15 497 HIS A C 8
ATOM 10459 O O . HIS A 1 84 ? 7.941 13.555 -30.924 1.00 20.12 497 HIS A O 8
ATOM 10473 N N . GLU A 1 1 ? -19.246 0.061 -7.303 1.00 42.45 414 GLU A N 9
ATOM 10474 C CA . GLU A 1 1 ? -18.242 0.046 -6.246 1.00 55.32 414 GLU A CA 9
ATOM 10475 C C . GLU A 1 1 ? -17.263 1.204 -6.408 1.00 25.40 414 GLU A C 9
ATOM 10476 O O . GLU A 1 1 ? -16.227 1.068 -7.058 1.00 20.23 414 GLU A O 9
ATOM 10488 N N . ALA A 1 2 ? -17.601 2.344 -5.815 1.00 23.42 415 ALA A N 9
ATOM 10489 C CA . ALA A 1 2 ? -16.751 3.527 -5.892 1.00 0.40 415 ALA A CA 9
ATOM 10490 C C . ALA A 1 2 ? -15.573 3.420 -4.930 1.00 41.42 415 ALA A C 9
ATOM 10491 O O . ALA A 1 2 ? -14.687 4.274 -4.921 1.00 45.14 415 ALA A O 9
ATOM 10498 N N . SER A 1 3 ? -15.570 2.366 -4.120 1.00 31.02 416 SER A N 9
ATOM 10499 C CA . SER A 1 3 ? -14.503 2.151 -3.150 1.00 33.23 416 SER A CA 9
ATOM 10500 C C . SER A 1 3 ? -13.218 1.708 -3.845 1.00 42.13 416 SER A C 9
ATOM 10501 O O . SER A 1 3 ? -12.123 1.857 -3.303 1.00 0.45 416 SER A O 9
ATOM 10509 N N . SER A 1 4 ? -13.361 1.164 -5.049 1.00 71.11 417 SER A N 9
ATOM 10510 C CA . SER A 1 4 ? -12.214 0.696 -5.818 1.00 14.41 417 SER A CA 9
ATOM 10511 C C . SER A 1 4 ? -11.245 1.840 -6.098 1.00 22.44 417 SER A C 9
ATOM 10512 O O . SER A 1 4 ? -10.047 1.623 -6.288 1.00 40.01 417 SER A O 9
ATOM 10520 N N . THR A 1 5 ? -11.771 3.061 -6.123 1.00 13.35 418 THR A N 9
ATOM 10521 C CA . THR A 1 5 ? -10.954 4.239 -6.381 1.00 44.13 418 THR A CA 9
ATOM 10522 C C . THR A 1 5 ? -10.361 4.791 -5.090 1.00 5.11 418 THR A C 9
ATOM 10523 O O . THR A 1 5 ? -9.244 5.308 -5.080 1.00 1.10 418 THR A O 9
ATOM 10534 N N . ALA A 1 6 ? -11.114 4.676 -4.001 1.00 41.21 419 ALA A N 9
ATOM 10535 C CA . ALA A 1 6 ? -10.661 5.161 -2.703 1.00 30.54 419 ALA A CA 9
ATOM 10536 C C . ALA A 1 6 ? -9.329 4.527 -2.316 1.00 11.41 419 ALA A C 9
ATOM 10537 O O . ALA A 1 6 ? -8.567 5.092 -1.531 1.00 0.10 419 ALA A O 9
ATOM 10544 N N . ILE A 1 7 ? -9.055 3.351 -2.870 1.00 74.23 420 ILE A N 9
ATOM 10545 C CA . ILE A 1 7 ? -7.815 2.641 -2.582 1.00 1.13 420 ILE A CA 9
ATOM 10546 C C . ILE A 1 7 ? -6.605 3.419 -3.090 1.00 55.43 420 ILE A C 9
ATOM 10547 O O . ILE A 1 7 ? -5.489 3.235 -2.606 1.00 62.20 420 ILE A O 9
ATOM 10563 N N . ARG A 1 8 ? -6.837 4.290 -4.067 1.00 42.21 421 ARG A N 9
ATOM 10564 C CA . ARG A 1 8 ? -5.767 5.096 -4.641 1.00 4.43 421 ARG A CA 9
ATOM 10565 C C . ARG A 1 8 ? -5.028 5.872 -3.554 1.00 21.24 421 ARG A C 9
ATOM 10566 O O . ARG A 1 8 ? -3.850 6.196 -3.700 1.00 71.43 421 ARG A O 9
ATOM 10587 N N . ALA A 1 9 ? -5.729 6.166 -2.464 1.00 2.42 422 ALA A N 9
ATOM 10588 C CA . ALA A 1 9 ? -5.139 6.901 -1.352 1.00 11.14 422 ALA A CA 9
ATOM 10589 C C . ALA A 1 9 ? -4.455 5.956 -0.370 1.00 25.30 422 ALA A C 9
ATOM 10590 O O . ALA A 1 9 ? -3.545 6.354 0.359 1.00 63.33 422 ALA A O 9
ATOM 10597 N N . LEU A 1 10 ? -4.897 4.704 -0.355 1.00 55.03 423 LEU A N 9
ATOM 10598 C CA . LEU A 1 10 ? -4.327 3.701 0.538 1.00 3.50 423 LEU A CA 9
ATOM 10599 C C . LEU A 1 10 ? -2.851 3.473 0.229 1.00 52.40 423 LEU A C 9
ATOM 10600 O O . LEU A 1 10 ? -2.011 3.467 1.129 1.00 62.24 423 LEU A O 9
ATOM 10616 N N . VAL A 1 11 ? -2.542 3.286 -1.051 1.00 23.52 424 VAL A N 9
ATOM 10617 C CA . VAL A 1 11 ? -1.167 3.060 -1.480 1.00 63.40 424 VAL A CA 9
ATOM 10618 C C . VAL A 1 11 ? -0.313 4.305 -1.264 1.00 41.02 424 VAL A C 9
ATOM 10619 O O . VAL A 1 11 ? 0.916 4.244 -1.313 1.00 2.23 424 VAL A O 9
ATOM 10632 N N . LYS A 1 12 ? -0.972 5.434 -1.027 1.00 31.34 425 LYS A N 9
ATOM 10633 C CA . LYS A 1 12 ? -0.274 6.694 -0.802 1.00 50.42 425 LYS A CA 9
ATOM 10634 C C . LYS A 1 12 ? 0.244 6.781 0.630 1.00 44.32 425 LYS A C 9
ATOM 10635 O O . LYS A 1 12 ? 1.189 7.518 0.916 1.00 0.41 425 LYS A O 9
ATOM 10654 N N . LYS A 1 13 ? -0.379 6.023 1.527 1.00 3.14 426 LYS A N 9
ATOM 10655 C CA . LYS A 1 13 ? 0.021 6.012 2.929 1.00 2.44 426 LYS A CA 9
ATOM 10656 C C . LYS A 1 13 ? 1.266 5.154 3.134 1.00 3.20 426 LYS A C 9
ATOM 10657 O O . LYS A 1 13 ? 2.160 5.513 3.902 1.00 70.23 426 LYS A O 9
ATOM 10676 N N . LEU A 1 14 ? 1.318 4.022 2.442 1.00 54.11 427 LEU A N 9
ATOM 10677 C CA . LEU A 1 14 ? 2.454 3.113 2.546 1.00 21.05 427 LEU A CA 9
ATOM 10678 C C . LEU A 1 14 ? 3.725 3.767 2.015 1.00 44.00 427 LEU A C 9
ATOM 10679 O O . LEU A 1 14 ? 4.833 3.410 2.416 1.00 13.01 427 LEU A O 9
ATOM 10695 N N . ILE A 1 15 ? 3.558 4.729 1.114 1.00 2.22 428 ILE A N 9
ATOM 10696 C CA . ILE A 1 15 ? 4.692 5.437 0.531 1.00 13.53 428 ILE A CA 9
ATOM 10697 C C . ILE A 1 15 ? 4.818 6.843 1.108 1.00 32.13 428 ILE A C 9
ATOM 10698 O O . ILE A 1 15 ? 5.836 7.509 0.927 1.00 71.13 428 ILE A O 9
ATOM 10714 N N . ALA A 1 16 ? 3.778 7.286 1.806 1.00 73.04 429 ALA A N 9
ATOM 10715 C CA . ALA A 1 16 ? 3.774 8.611 2.413 1.00 10.52 429 ALA A CA 9
ATOM 10716 C C . ALA A 1 16 ? 4.956 8.784 3.361 1.00 40.21 429 ALA A C 9
ATOM 10717 O O . ALA A 1 16 ? 5.380 9.905 3.640 1.00 70.34 429 ALA A O 9
ATOM 10724 N N . ALA A 1 17 ? 5.481 7.667 3.854 1.00 22.30 430 ALA A N 9
ATOM 10725 C CA . ALA A 1 17 ? 6.615 7.696 4.769 1.00 34.35 430 ALA A CA 9
ATOM 10726 C C . ALA A 1 17 ? 7.709 6.732 4.320 1.00 40.33 430 ALA A C 9
ATOM 10727 O O . ALA A 1 17 ? 8.112 5.844 5.070 1.00 41.12 430 ALA A O 9
ATOM 10734 N N . GLU A 1 18 ? 8.182 6.914 3.091 1.00 65.42 431 GLU A N 9
ATOM 10735 C CA . GLU A 1 18 ? 9.228 6.059 2.542 1.00 23.41 431 GLU A CA 9
ATOM 10736 C C . GLU A 1 18 ? 9.987 6.774 1.427 1.00 10.10 431 GLU A C 9
ATOM 10737 O O . GLU A 1 18 ? 9.464 7.692 0.797 1.00 72.44 431 GLU A O 9
ATOM 10749 N N . ASN A 1 19 ? 11.223 6.347 1.192 1.00 15.04 432 ASN A N 9
ATOM 10750 C CA . ASN A 1 19 ? 12.055 6.946 0.155 1.00 50.55 432 ASN A CA 9
ATOM 10751 C C . ASN A 1 19 ? 12.243 5.984 -1.014 1.00 62.12 432 ASN A C 9
ATOM 10752 O O . ASN A 1 19 ? 13.230 5.253 -1.097 1.00 3.21 432 ASN A O 9
ATOM 10763 N N . PRO A 1 20 ? 11.274 5.984 -1.942 1.00 74.51 433 PRO A N 9
ATOM 10764 C CA . PRO A 1 20 ? 11.311 5.118 -3.124 1.00 51.24 433 PRO A CA 9
ATOM 10765 C C . PRO A 1 20 ? 12.394 5.534 -4.115 1.00 13.31 433 PRO A C 9
ATOM 10766 O O . PRO A 1 20 ? 12.561 4.913 -5.163 1.00 73.01 433 PRO A O 9
ATOM 10777 N N . ALA A 1 21 ? 13.127 6.589 -3.773 1.00 54.23 434 ALA A N 9
ATOM 10778 C CA . ALA A 1 21 ? 14.195 7.086 -4.632 1.00 4.43 434 ALA A CA 9
ATOM 10779 C C . ALA A 1 21 ? 15.105 5.951 -5.089 1.00 23.34 434 ALA A C 9
ATOM 10780 O O . ALA A 1 21 ? 15.199 5.658 -6.281 1.00 4.21 434 ALA A O 9
ATOM 10787 N N . LYS A 1 22 ? 15.774 5.315 -4.134 1.00 32.43 435 LYS A N 9
ATOM 10788 C CA . LYS A 1 22 ? 16.678 4.211 -4.437 1.00 65.20 435 LYS A CA 9
ATOM 10789 C C . LYS A 1 22 ? 15.910 2.900 -4.563 1.00 75.04 435 LYS A C 9
ATOM 10790 O O . LYS A 1 22 ? 15.927 2.239 -5.603 1.00 43.02 435 LYS A O 9
ATOM 10809 N N . PRO A 1 23 ? 15.218 2.511 -3.482 1.00 71.41 436 PRO A N 9
ATOM 10810 C CA . PRO A 1 23 ? 14.430 1.276 -3.448 1.00 52.43 436 PRO A CA 9
ATOM 10811 C C . PRO A 1 23 ? 13.190 1.355 -4.334 1.00 23.14 436 PRO A C 9
ATOM 10812 O O . PRO A 1 23 ? 12.905 2.395 -4.928 1.00 12.12 436 PRO A O 9
ATOM 10823 N N . LEU A 1 24 ? 12.456 0.250 -4.416 1.00 65.12 437 LEU A N 9
ATOM 10824 C CA . LEU A 1 24 ? 11.246 0.195 -5.229 1.00 4.13 437 LEU A CA 9
ATOM 10825 C C . LEU A 1 24 ? 10.430 -1.052 -4.905 1.00 53.41 437 LEU A C 9
ATOM 10826 O O . LEU A 1 24 ? 9.694 -1.561 -5.750 1.00 61.51 437 LEU A O 9
ATOM 10842 N N . SER A 1 25 ? 10.564 -1.538 -3.676 1.00 2.34 438 SER A N 9
ATOM 10843 C CA . SER A 1 25 ? 9.840 -2.727 -3.240 1.00 71.12 438 SER A CA 9
ATOM 10844 C C . SER A 1 25 ? 8.949 -2.412 -2.043 1.00 14.11 438 SER A C 9
ATOM 10845 O O . SER A 1 25 ? 9.074 -1.356 -1.422 1.00 10.43 438 SER A O 9
ATOM 10853 N N . ASP A 1 26 ? 8.049 -3.336 -1.724 1.00 72.13 439 ASP A N 9
ATOM 10854 C CA . ASP A 1 26 ? 7.137 -3.159 -0.600 1.00 54.52 439 ASP A CA 9
ATOM 10855 C C . ASP A 1 26 ? 7.690 -3.820 0.659 1.00 55.34 439 ASP A C 9
ATOM 10856 O O . ASP A 1 26 ? 7.057 -4.703 1.237 1.00 74.50 439 ASP A O 9
ATOM 10865 N N . SER A 1 27 ? 8.874 -3.385 1.077 1.00 35.31 440 SER A N 9
ATOM 10866 C CA . SER A 1 27 ? 9.516 -3.938 2.264 1.00 74.22 440 SER A CA 9
ATOM 10867 C C . SER A 1 27 ? 9.349 -3.002 3.456 1.00 31.44 440 SER A C 9
ATOM 10868 O O . SER A 1 27 ? 8.873 -3.406 4.518 1.00 72.35 440 SER A O 9
ATOM 10876 N N . LYS A 1 28 ? 9.747 -1.747 3.275 1.00 41.12 441 LYS A N 9
ATOM 10877 C CA . LYS A 1 28 ? 9.642 -0.750 4.334 1.00 42.14 441 LYS A CA 9
ATOM 10878 C C . LYS A 1 28 ? 8.195 -0.592 4.791 1.00 40.21 441 LYS A C 9
ATOM 10879 O O . LYS A 1 28 ? 7.886 -0.749 5.973 1.00 43.01 441 LYS A O 9
ATOM 10898 N N . LEU A 1 29 ? 7.312 -0.281 3.847 1.00 13.25 442 LEU A N 9
ATOM 10899 C CA . LEU A 1 29 ? 5.897 -0.104 4.154 1.00 63.54 442 LEU A CA 9
ATOM 10900 C C . LEU A 1 29 ? 5.345 -1.313 4.901 1.00 73.20 442 LEU A C 9
ATOM 10901 O O . LEU A 1 29 ? 4.575 -1.172 5.852 1.00 71.41 442 LEU A O 9
ATOM 10917 N N . THR A 1 30 ? 5.745 -2.504 4.465 1.00 32.34 443 THR A N 9
ATOM 10918 C CA . THR A 1 30 ? 5.292 -3.739 5.093 1.00 55.24 443 THR A CA 9
ATOM 10919 C C . THR A 1 30 ? 5.975 -3.956 6.438 1.00 23.22 443 THR A C 9
ATOM 10920 O O . THR A 1 30 ? 5.477 -4.696 7.286 1.00 51.30 443 THR A O 9
ATOM 10931 N N . SER A 1 31 ? 7.118 -3.304 6.628 1.00 34.31 444 SER A N 9
ATOM 10932 C CA . SER A 1 31 ? 7.872 -3.428 7.870 1.00 50.41 444 SER A CA 9
ATOM 10933 C C . SER A 1 31 ? 7.139 -2.743 9.020 1.00 14.41 444 SER A C 9
ATOM 10934 O O . SER A 1 31 ? 6.883 -3.354 10.059 1.00 23.31 444 SER A O 9
ATOM 10942 N N . LEU A 1 32 ? 6.804 -1.472 8.826 1.00 14.42 445 LEU A N 9
ATOM 10943 C CA . LEU A 1 32 ? 6.101 -0.703 9.847 1.00 13.14 445 LEU A CA 9
ATOM 10944 C C . LEU A 1 32 ? 4.773 -1.363 10.207 1.00 4.11 445 LEU A C 9
ATOM 10945 O O . LEU A 1 32 ? 4.310 -1.269 11.345 1.00 42.32 445 LEU A O 9
ATOM 10961 N N . LEU A 1 33 ? 4.166 -2.030 9.232 1.00 32.24 446 LEU A N 9
ATOM 10962 C CA . LEU A 1 33 ? 2.893 -2.708 9.447 1.00 2.45 446 LEU A CA 9
ATOM 10963 C C . LEU A 1 33 ? 3.103 -4.064 10.114 1.00 43.13 446 LEU A C 9
ATOM 10964 O O . LEU A 1 33 ? 2.337 -4.460 10.993 1.00 62.55 446 LEU A O 9
ATOM 10980 N N . SER A 1 34 ? 4.146 -4.771 9.690 1.00 44.20 447 SER A N 9
ATOM 10981 C CA . SER A 1 34 ? 4.456 -6.083 10.245 1.00 22.40 447 SER A CA 9
ATOM 10982 C C . SER A 1 34 ? 5.062 -5.954 11.639 1.00 34.23 447 SER A C 9
ATOM 10983 O O . SER A 1 34 ? 5.132 -6.928 12.388 1.00 60.14 447 SER A O 9
ATOM 10991 N N . GLU A 1 35 ? 5.498 -4.746 11.979 1.00 43.40 448 GLU A N 9
ATOM 10992 C CA . GLU A 1 35 ? 6.098 -4.489 13.283 1.00 35.53 448 GLU A CA 9
ATOM 10993 C C . GLU A 1 35 ? 5.135 -4.858 14.408 1.00 74.24 448 GLU A C 9
ATOM 10994 O O . GLU A 1 35 ? 5.554 -5.116 15.536 1.00 42.51 448 GLU A O 9
ATOM 11006 N N . GLN A 1 36 ? 3.845 -4.882 14.090 1.00 71.41 449 GLN A N 9
ATOM 11007 C CA . GLN A 1 36 ? 2.822 -5.218 15.073 1.00 25.13 449 GLN A CA 9
ATOM 11008 C C . GLN A 1 36 ? 2.187 -6.569 14.759 1.00 62.21 449 GLN A C 9
ATOM 11009 O O . GLN A 1 36 ? 1.886 -7.350 15.660 1.00 43.40 449 GLN A O 9
ATOM 11023 N N . GLY A 1 37 ? 1.987 -6.837 13.472 1.00 51.44 450 GLY A N 9
ATOM 11024 C CA . GLY A 1 37 ? 1.387 -8.093 13.061 1.00 31.33 450 GLY A CA 9
ATOM 11025 C C . GLY A 1 37 ? 0.716 -7.999 11.705 1.00 34.24 450 GLY A C 9
ATOM 11026 O O . GLY A 1 37 ? 0.459 -9.017 11.061 1.00 20.53 450 GLY A O 9
ATOM 11030 N N . ILE A 1 38 ? 0.428 -6.777 11.272 1.00 3.13 451 ILE A N 9
ATOM 11031 C CA . ILE A 1 38 ? -0.219 -6.555 9.985 1.00 32.44 451 ILE A CA 9
ATOM 11032 C C . ILE A 1 38 ? 0.590 -7.173 8.850 1.00 21.44 451 ILE A C 9
ATOM 11033 O O . ILE A 1 38 ? 1.814 -7.277 8.932 1.00 42.11 451 ILE A O 9
ATOM 11049 N N . MET A 1 39 ? -0.101 -7.580 7.791 1.00 44.40 452 MET A N 9
ATOM 11050 C CA . MET A 1 39 ? 0.554 -8.184 6.637 1.00 51.33 452 MET A CA 9
ATOM 11051 C C . MET A 1 39 ? -0.372 -8.184 5.424 1.00 23.14 452 MET A C 9
ATOM 11052 O O . MET A 1 39 ? -0.899 -9.226 5.033 1.00 4.30 452 MET A O 9
ATOM 11066 N N . VAL A 1 40 ? -0.566 -7.009 4.834 1.00 72.14 453 VAL A N 9
ATOM 11067 C CA . VAL A 1 40 ? -1.428 -6.874 3.665 1.00 32.30 453 VAL A CA 9
ATOM 11068 C C . VAL A 1 40 ? -0.761 -6.029 2.585 1.00 31.10 453 VAL A C 9
ATOM 11069 O O . VAL A 1 40 ? -0.808 -6.365 1.403 1.00 54.14 453 VAL A O 9
ATOM 11082 N N . ALA A 1 41 ? -0.139 -4.930 3.001 1.00 33.04 454 ALA A N 9
ATOM 11083 C CA . ALA A 1 41 ? 0.541 -4.039 2.070 1.00 3.43 454 ALA A CA 9
ATOM 11084 C C . ALA A 1 41 ? 1.472 -4.815 1.146 1.00 71.42 454 ALA A C 9
ATOM 11085 O O . ALA A 1 41 ? 1.739 -4.393 0.020 1.00 13.33 454 ALA A O 9
ATOM 11092 N N . ARG A 1 42 ? 1.964 -5.952 1.628 1.00 1.32 455 ARG A N 9
ATOM 11093 C CA . ARG A 1 42 ? 2.867 -6.786 0.846 1.00 71.31 455 ARG A CA 9
ATOM 11094 C C . ARG A 1 42 ? 2.280 -7.080 -0.533 1.00 10.54 455 ARG A C 9
ATOM 11095 O O . ARG A 1 42 ? 2.819 -6.652 -1.552 1.00 71.42 455 ARG A O 9
ATOM 11116 N N . ARG A 1 43 ? 1.172 -7.813 -0.553 1.00 54.02 456 ARG A N 9
ATOM 11117 C CA . ARG A 1 43 ? 0.512 -8.166 -1.804 1.00 72.20 456 ARG A CA 9
ATOM 11118 C C . ARG A 1 43 ? -0.438 -7.057 -2.249 1.00 54.12 456 ARG A C 9
ATOM 11119 O O . ARG A 1 43 ? -0.649 -6.848 -3.444 1.00 23.43 456 ARG A O 9
ATOM 11140 N N . THR A 1 44 ? -1.010 -6.350 -1.279 1.00 53.03 457 THR A N 9
ATOM 11141 C CA . THR A 1 44 ? -1.938 -5.266 -1.570 1.00 44.11 457 THR A CA 9
ATOM 11142 C C . THR A 1 44 ? -1.265 -4.170 -2.389 1.00 3.15 457 THR A C 9
ATOM 11143 O O . THR A 1 44 ? -1.680 -3.873 -3.508 1.00 13.22 457 THR A O 9
ATOM 11154 N N . VAL A 1 45 ? -0.221 -3.572 -1.822 1.00 40.03 458 VAL A N 9
ATOM 11155 C CA . VAL A 1 45 ? 0.513 -2.510 -2.501 1.00 0.42 458 VAL A CA 9
ATOM 11156 C C . VAL A 1 45 ? 1.023 -2.976 -3.859 1.00 61.13 458 VAL A C 9
ATOM 11157 O O . VAL A 1 45 ? 0.824 -2.306 -4.872 1.00 22.43 458 VAL A O 9
ATOM 11170 N N . ALA A 1 46 ? 1.683 -4.130 -3.873 1.00 54.15 459 ALA A N 9
ATOM 11171 C CA . ALA A 1 46 ? 2.220 -4.688 -5.108 1.00 3.10 459 ALA A CA 9
ATOM 11172 C C . ALA A 1 46 ? 1.124 -4.864 -6.154 1.00 31.14 459 ALA A C 9
ATOM 11173 O O . ALA A 1 46 ? 1.351 -4.662 -7.347 1.00 42.33 459 ALA A O 9
ATOM 11180 N N . LYS A 1 47 ? -0.065 -5.243 -5.699 1.00 0.30 460 LYS A N 9
ATOM 11181 C CA . LYS A 1 47 ? -1.198 -5.447 -6.595 1.00 22.14 460 LYS A CA 9
ATOM 11182 C C . LYS A 1 47 ? -1.451 -4.205 -7.443 1.00 4.13 460 LYS A C 9
ATOM 11183 O O . LYS A 1 47 ? -1.458 -4.272 -8.672 1.00 13.11 460 LYS A O 9
ATOM 11202 N N . TYR A 1 48 ? -1.658 -3.072 -6.779 1.00 34.54 461 TYR A N 9
ATOM 11203 C CA . TYR A 1 48 ? -1.911 -1.816 -7.473 1.00 43.33 461 TYR A CA 9
ATOM 11204 C C . TYR A 1 48 ? -0.633 -1.274 -8.105 1.00 31.24 461 TYR A C 9
ATOM 11205 O O . TYR A 1 48 ? -0.677 -0.550 -9.099 1.00 32.41 461 TYR A O 9
ATOM 11223 N N . ARG A 1 49 ? 0.506 -1.629 -7.518 1.00 73.25 462 ARG A N 9
ATOM 11224 C CA . ARG A 1 49 ? 1.798 -1.179 -8.022 1.00 1.41 462 ARG A CA 9
ATOM 11225 C C . ARG A 1 49 ? 1.965 -1.546 -9.494 1.00 31.13 462 ARG A C 9
ATOM 11226 O O . ARG A 1 49 ? 2.404 -0.727 -10.300 1.00 73.32 462 ARG A O 9
ATOM 11247 N N . GLU A 1 50 ? 1.613 -2.782 -9.834 1.00 53.13 463 GLU A N 9
ATOM 11248 C CA . GLU A 1 50 ? 1.725 -3.256 -11.208 1.00 32.43 463 GLU A CA 9
ATOM 11249 C C . GLU A 1 50 ? 1.039 -2.295 -12.174 1.00 61.52 463 GLU A C 9
ATOM 11250 O O . GLU A 1 50 ? 1.446 -2.163 -13.329 1.00 12.34 463 GLU A O 9
ATOM 11262 N N . SER A 1 51 ? -0.003 -1.624 -11.693 1.00 34.12 464 SER A N 9
ATOM 11263 C CA . SER A 1 51 ? -0.748 -0.678 -12.513 1.00 71.24 464 SER A CA 9
ATOM 11264 C C . SER A 1 51 ? -1.478 0.340 -11.642 1.00 62.41 464 SER A C 9
ATOM 11265 O O . SER A 1 51 ? -2.684 0.230 -11.417 1.00 62.01 464 SER A O 9
ATOM 11273 N N . LEU A 1 52 ? -0.738 1.330 -11.155 1.00 54.12 465 LEU A N 9
ATOM 11274 C CA . LEU A 1 52 ? -1.313 2.369 -10.307 1.00 51.35 465 LEU A CA 9
ATOM 11275 C C . LEU A 1 52 ? -1.687 3.598 -11.131 1.00 12.33 465 LEU A C 9
ATOM 11276 O O . LEU A 1 52 ? -2.629 4.317 -10.798 1.00 55.25 465 LEU A O 9
ATOM 11292 N N . SER A 1 53 ? -0.944 3.831 -12.208 1.00 1.24 466 SER A N 9
ATOM 11293 C CA . SER A 1 53 ? -1.197 4.973 -13.077 1.00 60.32 466 SER A CA 9
ATOM 11294 C C . SER A 1 53 ? -1.324 6.257 -12.265 1.00 65.11 466 SER A C 9
ATOM 11295 O O . SER A 1 53 ? -2.430 6.733 -12.004 1.00 23.42 466 SER A O 9
ATOM 11303 N N . ILE A 1 54 ? -0.185 6.814 -11.866 1.00 71.05 467 ILE A N 9
ATOM 11304 C CA . ILE A 1 54 ? -0.168 8.043 -11.085 1.00 4.23 467 ILE A CA 9
ATOM 11305 C C . ILE A 1 54 ? 0.960 8.966 -11.535 1.00 2.45 467 ILE A C 9
ATOM 11306 O O . ILE A 1 54 ? 1.919 8.546 -12.182 1.00 12.24 467 ILE A O 9
ATOM 11322 N N . PRO A 1 55 ? 0.845 10.256 -11.184 1.00 0.45 468 PRO A N 9
ATOM 11323 C CA . PRO A 1 55 ? 1.846 11.265 -11.539 1.00 71.31 468 PRO A CA 9
ATOM 11324 C C . PRO A 1 55 ? 3.155 11.075 -10.781 1.00 73.31 468 PRO A C 9
ATOM 11325 O O . PRO A 1 55 ? 3.196 10.482 -9.703 1.00 2.03 468 PRO A O 9
ATOM 11336 N N . PRO A 1 56 ? 4.253 11.588 -11.356 1.00 34.31 469 PRO A N 9
ATOM 11337 C CA . PRO A 1 56 ? 5.585 11.486 -10.751 1.00 11.30 469 PRO A CA 9
ATOM 11338 C C . PRO A 1 56 ? 5.719 12.347 -9.500 1.00 23.22 469 PRO A C 9
ATOM 11339 O O . PRO A 1 56 ? 4.846 13.159 -9.196 1.00 15.41 469 PRO A O 9
ATOM 11350 N N . SER A 1 57 ? 6.820 12.164 -8.777 1.00 41.21 470 SER A N 9
ATOM 11351 C CA . SER A 1 57 ? 7.067 12.922 -7.556 1.00 22.21 470 SER A CA 9
ATOM 11352 C C . SER A 1 57 ? 8.563 13.135 -7.342 1.00 52.11 470 SER A C 9
ATOM 11353 O O . SER A 1 57 ? 9.141 12.630 -6.380 1.00 63.20 470 SER A O 9
ATOM 11361 N N . ASN A 1 58 ? 9.183 13.885 -8.247 1.00 43.00 471 ASN A N 9
ATOM 11362 C CA . ASN A 1 58 ? 10.612 14.165 -8.158 1.00 52.55 471 ASN A CA 9
ATOM 11363 C C . ASN A 1 58 ? 10.889 15.255 -7.128 1.00 63.54 471 ASN A C 9
ATOM 11364 O O . ASN A 1 58 ? 11.983 15.328 -6.568 1.00 44.33 471 ASN A O 9
ATOM 11375 N N . GLN A 1 59 ? 9.892 16.098 -6.884 1.00 5.54 472 GLN A N 9
ATOM 11376 C CA . GLN A 1 59 ? 10.030 17.185 -5.920 1.00 51.24 472 GLN A CA 9
ATOM 11377 C C . GLN A 1 59 ? 9.590 16.739 -4.530 1.00 40.41 472 GLN A C 9
ATOM 11378 O O . GLN A 1 59 ? 9.641 17.513 -3.574 1.00 21.43 472 GLN A O 9
ATOM 11392 N N . ARG A 1 60 ? 9.156 15.487 -4.425 1.00 20.33 473 ARG A N 9
ATOM 11393 C CA . ARG A 1 60 ? 8.706 14.939 -3.152 1.00 30.23 473 ARG A CA 9
ATOM 11394 C C . ARG A 1 60 ? 9.798 15.061 -2.091 1.00 52.34 473 ARG A C 9
ATOM 11395 O O . ARG A 1 60 ? 9.517 15.045 -0.893 1.00 2.44 473 ARG A O 9
ATOM 11416 N N . LYS A 1 61 ? 11.042 15.181 -2.541 1.00 2.53 474 LYS A N 9
ATOM 11417 C CA . LYS A 1 61 ? 12.175 15.307 -1.632 1.00 74.21 474 LYS A CA 9
ATOM 11418 C C . LYS A 1 61 ? 13.117 16.417 -2.088 1.00 15.25 474 LYS A C 9
ATOM 11419 O O . LYS A 1 61 ? 14.294 16.173 -2.352 1.00 22.31 474 LYS A O 9
ATOM 11438 N N . GLN A 1 62 ? 12.591 17.634 -2.176 1.00 74.23 475 GLN A N 9
ATOM 11439 C CA . GLN A 1 62 ? 13.387 18.780 -2.600 1.00 42.11 475 GLN A CA 9
ATOM 11440 C C . GLN A 1 62 ? 14.525 19.045 -1.619 1.00 61.23 475 GLN A C 9
ATOM 11441 O O . GLN A 1 62 ? 14.785 18.241 -0.723 1.00 1.44 475 GLN A O 9
ATOM 11455 N N . LEU A 1 63 ? 15.200 20.176 -1.795 1.00 13.50 476 LEU A N 9
ATOM 11456 C CA . LEU A 1 63 ? 16.310 20.547 -0.926 1.00 30.43 476 LEU A CA 9
ATOM 11457 C C . LEU A 1 63 ? 17.417 19.497 -0.978 1.00 23.02 476 LEU A C 9
ATOM 11458 O O . LEU A 1 63 ? 18.100 19.250 0.016 1.00 43.23 476 LEU A O 9
ATOM 11474 N N . VAL A 1 64 ? 17.589 18.885 -2.144 1.00 73.31 477 VAL A N 9
ATOM 11475 C CA . VAL A 1 64 ? 18.615 17.864 -2.328 1.00 5.44 477 VAL A CA 9
ATOM 11476 C C . VAL A 1 64 ? 20.000 18.414 -2.004 1.00 74.12 477 VAL A C 9
ATOM 11477 O O . VAL A 1 64 ? 20.931 17.656 -1.731 1.00 4.51 477 VAL A O 9
ATOM 11490 N N . ALA A 1 65 ? 20.128 19.736 -2.035 1.00 60.51 478 ALA A N 9
ATOM 11491 C CA . ALA A 1 65 ? 21.400 20.387 -1.743 1.00 4.25 478 ALA A CA 9
ATOM 11492 C C . ALA A 1 65 ? 21.195 21.854 -1.380 1.00 41.33 478 ALA A C 9
ATOM 11493 O O . ALA A 1 65 ? 20.196 22.463 -1.763 1.00 20.12 478 ALA A O 9
ATOM 11500 N N . ASN A 1 66 ? 22.145 22.415 -0.640 1.00 23.34 479 ASN A N 9
ATOM 11501 C CA . ASN A 1 66 ? 22.067 23.811 -0.226 1.00 23.34 479 ASN A CA 9
ATOM 11502 C C . ASN A 1 66 ? 22.537 24.737 -1.343 1.00 43.21 479 ASN A C 9
ATOM 11503 O O . ASN A 1 66 ? 22.117 25.892 -1.424 1.00 72.13 479 ASN A O 9
ATOM 11514 N N . SER A 1 67 ? 23.409 24.223 -2.204 1.00 52.24 480 SER A N 9
ATOM 11515 C CA . SER A 1 67 ? 23.939 25.004 -3.316 1.00 43.42 480 SER A CA 9
ATOM 11516 C C . SER A 1 67 ? 22.807 25.564 -4.173 1.00 31.41 480 SER A C 9
ATOM 11517 O O . SER A 1 67 ? 22.963 26.591 -4.833 1.00 33.22 480 SER A O 9
ATOM 11525 N N . SER A 1 68 ? 21.668 24.879 -4.159 1.00 14.42 481 SER A N 9
ATOM 11526 C CA . SER A 1 68 ? 20.511 25.305 -4.937 1.00 73.23 481 SER A CA 9
ATOM 11527 C C . SER A 1 68 ? 20.174 26.766 -4.657 1.00 1.10 481 SER A C 9
ATOM 11528 O O . SER A 1 68 ? 19.655 27.472 -5.521 1.00 61.30 481 SER A O 9
ATOM 11536 N N . SER A 1 69 ? 20.474 27.213 -3.442 1.00 34.32 482 SER A N 9
ATOM 11537 C CA . SER A 1 69 ? 20.201 28.589 -3.044 1.00 70.44 482 SER A CA 9
ATOM 11538 C C . SER A 1 69 ? 20.735 28.865 -1.642 1.00 4.22 482 SER A C 9
ATOM 11539 O O . SER A 1 69 ? 19.979 29.208 -0.734 1.00 40.41 482 SER A O 9
ATOM 11547 N N . VAL A 1 70 ? 22.045 28.714 -1.474 1.00 12.52 483 VAL A N 9
ATOM 11548 C CA . VAL A 1 70 ? 22.682 28.948 -0.183 1.00 74.32 483 VAL A CA 9
ATOM 11549 C C . VAL A 1 70 ? 22.300 30.312 0.379 1.00 41.52 483 VAL A C 9
ATOM 11550 O O . VAL A 1 70 ? 22.061 30.456 1.577 1.00 13.45 483 VAL A O 9
ATOM 11563 N N . ASP A 1 71 ? 22.241 31.312 -0.494 1.00 74.54 484 ASP A N 9
ATOM 11564 C CA . ASP A 1 71 ? 21.886 32.665 -0.087 1.00 14.25 484 ASP A CA 9
ATOM 11565 C C . ASP A 1 71 ? 22.880 33.203 0.938 1.00 72.13 484 ASP A C 9
ATOM 11566 O O . ASP A 1 71 ? 22.491 33.723 1.984 1.00 20.43 484 ASP A O 9
ATOM 11575 N N . LYS A 1 72 ? 24.167 33.073 0.631 1.00 75.14 485 LYS A N 9
ATOM 11576 C CA . LYS A 1 72 ? 25.219 33.544 1.524 1.00 42.43 485 LYS A CA 9
ATOM 11577 C C . LYS A 1 72 ? 26.423 34.040 0.731 1.00 41.53 485 LYS A C 9
ATOM 11578 O O . LYS A 1 72 ? 27.416 33.328 0.582 1.00 64.42 485 LYS A O 9
ATOM 11597 N N . LEU A 1 73 ? 26.329 35.266 0.225 1.00 13.14 486 LEU A N 9
ATOM 11598 C CA . LEU A 1 73 ? 27.412 35.858 -0.551 1.00 72.43 486 LEU A CA 9
ATOM 11599 C C . LEU A 1 73 ? 28.259 36.786 0.313 1.00 12.42 486 LEU A C 9
ATOM 11600 O O . LEU A 1 73 ? 28.942 37.674 -0.195 1.00 72.31 486 LEU A O 9
ATOM 11616 N N . ALA A 1 74 ? 28.209 36.572 1.625 1.00 62.13 487 ALA A N 9
ATOM 11617 C CA . ALA A 1 74 ? 28.975 37.387 2.560 1.00 52.31 487 ALA A CA 9
ATOM 11618 C C . ALA A 1 74 ? 30.467 37.093 2.449 1.00 1.43 487 ALA A C 9
ATOM 11619 O O . ALA A 1 74 ? 31.300 37.910 2.842 1.00 33.52 487 ALA A O 9
ATOM 11626 N N . ALA A 1 75 ? 30.797 35.923 1.914 1.00 1.14 488 ALA A N 9
ATOM 11627 C CA . ALA A 1 75 ? 32.189 35.523 1.751 1.00 24.23 488 ALA A CA 9
ATOM 11628 C C . ALA A 1 75 ? 32.896 36.399 0.722 1.00 60.13 488 ALA A C 9
ATOM 11629 O O . ALA A 1 75 ? 34.086 36.686 0.849 1.00 74.23 488 ALA A O 9
ATOM 11636 N N . ALA A 1 76 ? 32.155 36.821 -0.297 1.00 42.30 489 ALA A N 9
ATOM 11637 C CA . ALA A 1 76 ? 32.709 37.666 -1.348 1.00 2.05 489 ALA A CA 9
ATOM 11638 C C . ALA A 1 76 ? 33.385 38.900 -0.759 1.00 73.10 489 ALA A C 9
ATOM 11639 O O . ALA A 1 76 ? 34.349 39.421 -1.323 1.00 34.35 489 ALA A O 9
ATOM 11646 N N . LEU A 1 77 ? 32.874 39.364 0.376 1.00 43.12 490 LEU A N 9
ATOM 11647 C CA . LEU A 1 77 ? 33.428 40.539 1.040 1.00 1.12 490 LEU A CA 9
ATOM 11648 C C . LEU A 1 77 ? 34.809 40.238 1.616 1.00 44.24 490 LEU A C 9
ATOM 11649 O O . LEU A 1 77 ? 35.676 41.110 1.657 1.00 33.12 490 LEU A O 9
ATOM 11665 N N . GLU A 1 78 ? 35.004 39.000 2.056 1.00 52.31 491 GLU A N 9
ATOM 11666 C CA . GLU A 1 78 ? 36.279 38.585 2.628 1.00 62.22 491 GLU A CA 9
ATOM 11667 C C . GLU A 1 78 ? 37.398 38.689 1.595 1.00 52.33 491 GLU A C 9
ATOM 11668 O O . GLU A 1 78 ? 38.526 39.060 1.920 1.00 3.21 491 GLU A O 9
ATOM 11680 N N . HIS A 1 79 ? 37.077 38.359 0.347 1.00 13.12 492 HIS A N 9
ATOM 11681 C CA . HIS A 1 79 ? 38.054 38.415 -0.734 1.00 50.14 492 HIS A CA 9
ATOM 11682 C C . HIS A 1 79 ? 37.400 38.088 -2.074 1.00 42.01 492 HIS A C 9
ATOM 11683 O O . HIS A 1 79 ? 36.341 37.463 -2.123 1.00 43.53 492 HIS A O 9
ATOM 11697 N N . HIS A 1 80 ? 38.039 38.516 -3.159 1.00 1.34 493 HIS A N 9
ATOM 11698 C CA . HIS A 1 80 ? 37.519 38.269 -4.499 1.00 22.11 493 HIS A CA 9
ATOM 11699 C C . HIS A 1 80 ? 37.963 36.902 -5.010 1.00 61.31 493 HIS A C 9
ATOM 11700 O O . HIS A 1 80 ? 39.023 36.400 -4.632 1.00 51.52 493 HIS A O 9
ATOM 11714 N N . HIS A 1 81 ? 37.145 36.303 -5.870 1.00 71.13 494 HIS A N 9
ATOM 11715 C CA . HIS A 1 81 ? 37.453 34.994 -6.433 1.00 12.05 494 HIS A CA 9
ATOM 11716 C C . HIS A 1 81 ? 38.231 35.132 -7.738 1.00 24.45 494 HIS A C 9
ATOM 11717 O O . HIS A 1 81 ? 37.675 35.514 -8.767 1.00 31.41 494 HIS A O 9
ATOM 11731 N N . HIS A 1 82 ? 39.523 34.820 -7.686 1.00 41.31 495 HIS A N 9
ATOM 11732 C CA . HIS A 1 82 ? 40.378 34.910 -8.864 1.00 30.24 495 HIS A CA 9
ATOM 11733 C C . HIS A 1 82 ? 41.390 33.768 -8.890 1.00 13.14 495 HIS A C 9
ATOM 11734 O O . HIS A 1 82 ? 41.808 33.272 -7.843 1.00 32.24 495 HIS A O 9
ATOM 11748 N N . HIS A 1 83 ? 41.779 33.355 -10.091 1.00 72.14 496 HIS A N 9
ATOM 11749 C CA . HIS A 1 83 ? 42.742 32.271 -10.253 1.00 53.41 496 HIS A CA 9
ATOM 11750 C C . HIS A 1 83 ? 42.233 30.991 -9.595 1.00 21.43 496 HIS A C 9
ATOM 11751 O O . HIS A 1 83 ? 41.164 30.976 -8.987 1.00 12.45 496 HIS A O 9
ATOM 11765 N N . HIS A 1 84 ? 43.009 29.919 -9.721 1.00 72.32 497 HIS A N 9
ATOM 11766 C CA . HIS A 1 84 ? 42.638 28.634 -9.138 1.00 31.22 497 HIS A CA 9
ATOM 11767 C C . HIS A 1 84 ? 43.581 28.261 -7.999 1.00 31.21 497 HIS A C 9
ATOM 11768 O O . HIS A 1 84 ? 44.711 28.748 -7.931 1.00 62.13 497 HIS A O 9
ATOM 11782 N N . GLU A 1 1 ? -17.511 0.015 -9.208 1.00 63.00 414 GLU A N 10
ATOM 11783 C CA . GLU A 1 1 ? -17.193 0.239 -7.803 1.00 50.13 414 GLU A CA 10
ATOM 11784 C C . GLU A 1 1 ? -16.463 1.565 -7.615 1.00 65.22 414 GLU A C 10
ATOM 11785 O O . GLU A 1 1 ? -15.329 1.731 -8.066 1.00 52.51 414 GLU A O 10
ATOM 11797 N N . ALA A 1 2 ? -17.120 2.507 -6.947 1.00 51.22 415 ALA A N 10
ATOM 11798 C CA . ALA A 1 2 ? -16.534 3.818 -6.698 1.00 15.33 415 ALA A CA 10
ATOM 11799 C C . ALA A 1 2 ? -15.518 3.758 -5.562 1.00 64.03 415 ALA A C 10
ATOM 11800 O O . ALA A 1 2 ? -14.839 4.743 -5.271 1.00 10.41 415 ALA A O 10
ATOM 11807 N N . SER A 1 3 ? -15.417 2.596 -4.926 1.00 31.03 416 SER A N 10
ATOM 11808 C CA . SER A 1 3 ? -14.484 2.409 -3.819 1.00 54.24 416 SER A CA 10
ATOM 11809 C C . SER A 1 3 ? -13.092 2.058 -4.335 1.00 54.20 416 SER A C 10
ATOM 11810 O O . SER A 1 3 ? -12.095 2.249 -3.640 1.00 43.21 416 SER A O 10
ATOM 11818 N N . SER A 1 4 ? -13.034 1.543 -5.559 1.00 1.11 417 SER A N 10
ATOM 11819 C CA . SER A 1 4 ? -11.766 1.161 -6.168 1.00 62.14 417 SER A CA 10
ATOM 11820 C C . SER A 1 4 ? -10.858 2.376 -6.339 1.00 11.22 417 SER A C 10
ATOM 11821 O O . SER A 1 4 ? -9.636 2.273 -6.229 1.00 64.22 417 SER A O 10
ATOM 11829 N N . THR A 1 5 ? -11.465 3.527 -6.609 1.00 3.40 418 THR A N 10
ATOM 11830 C CA . THR A 1 5 ? -10.714 4.762 -6.796 1.00 24.41 418 THR A CA 10
ATOM 11831 C C . THR A 1 5 ? -10.240 5.326 -5.461 1.00 72.14 418 THR A C 10
ATOM 11832 O O . THR A 1 5 ? -9.237 6.036 -5.398 1.00 35.21 418 THR A O 10
ATOM 11843 N N . ALA A 1 6 ? -10.968 5.004 -4.397 1.00 51.44 419 ALA A N 10
ATOM 11844 C CA . ALA A 1 6 ? -10.621 5.477 -3.063 1.00 21.44 419 ALA A CA 10
ATOM 11845 C C . ALA A 1 6 ? -9.355 4.796 -2.552 1.00 23.34 419 ALA A C 10
ATOM 11846 O O . ALA A 1 6 ? -8.650 5.337 -1.699 1.00 70.33 419 ALA A O 10
ATOM 11853 N N . ILE A 1 7 ? -9.073 3.610 -3.078 1.00 33.32 420 ILE A N 10
ATOM 11854 C CA . ILE A 1 7 ? -7.892 2.856 -2.675 1.00 5.23 420 ILE A CA 10
ATOM 11855 C C . ILE A 1 7 ? -6.613 3.592 -3.062 1.00 73.03 420 ILE A C 10
ATOM 11856 O O . ILE A 1 7 ? -5.533 3.291 -2.551 1.00 54.24 420 ILE A O 10
ATOM 11872 N N . ARG A 1 8 ? -6.742 4.556 -3.966 1.00 43.12 421 ARG A N 10
ATOM 11873 C CA . ARG A 1 8 ? -5.597 5.336 -4.420 1.00 64.54 421 ARG A CA 10
ATOM 11874 C C . ARG A 1 8 ? -4.913 6.033 -3.248 1.00 71.14 421 ARG A C 10
ATOM 11875 O O . ARG A 1 8 ? -3.734 6.379 -3.321 1.00 53.22 421 ARG A O 10
ATOM 11896 N N . ALA A 1 9 ? -5.662 6.235 -2.168 1.00 62.42 422 ALA A N 10
ATOM 11897 C CA . ALA A 1 9 ? -5.127 6.889 -0.980 1.00 72.54 422 ALA A CA 10
ATOM 11898 C C . ALA A 1 9 ? -4.425 5.885 -0.071 1.00 42.33 422 ALA A C 10
ATOM 11899 O O . ALA A 1 9 ? -3.547 6.250 0.713 1.00 41.23 422 ALA A O 10
ATOM 11906 N N . LEU A 1 10 ? -4.817 4.621 -0.180 1.00 31.05 423 LEU A N 10
ATOM 11907 C CA . LEU A 1 10 ? -4.225 3.564 0.634 1.00 43.40 423 LEU A CA 10
ATOM 11908 C C . LEU A 1 10 ? -2.752 3.372 0.290 1.00 61.11 423 LEU A C 10
ATOM 11909 O O . LEU A 1 10 ? -1.900 3.304 1.176 1.00 64.13 423 LEU A O 10
ATOM 11925 N N . VAL A 1 11 ? -2.458 3.287 -1.004 1.00 72.12 424 VAL A N 10
ATOM 11926 C CA . VAL A 1 11 ? -1.088 3.106 -1.467 1.00 21.35 424 VAL A CA 10
ATOM 11927 C C . VAL A 1 11 ? -0.265 4.373 -1.258 1.00 73.54 424 VAL A C 10
ATOM 11928 O O . VAL A 1 11 ? 0.961 4.355 -1.362 1.00 63.31 424 VAL A O 10
ATOM 11941 N N . LYS A 1 12 ? -0.950 5.473 -0.964 1.00 24.13 425 LYS A N 10
ATOM 11942 C CA . LYS A 1 12 ? -0.283 6.751 -0.738 1.00 53.54 425 LYS A CA 10
ATOM 11943 C C . LYS A 1 12 ? 0.288 6.826 0.674 1.00 74.54 425 LYS A C 10
ATOM 11944 O O . LYS A 1 12 ? 1.428 7.246 0.872 1.00 5.33 425 LYS A O 10
ATOM 11963 N N . LYS A 1 13 ? -0.510 6.412 1.653 1.00 42.34 426 LYS A N 10
ATOM 11964 C CA . LYS A 1 13 ? -0.083 6.429 3.047 1.00 12.22 426 LYS A CA 10
ATOM 11965 C C . LYS A 1 13 ? 1.265 5.733 3.211 1.00 12.31 426 LYS A C 10
ATOM 11966 O O . LYS A 1 13 ? 2.148 6.226 3.915 1.00 70.01 426 LYS A O 10
ATOM 11985 N N . LEU A 1 14 ? 1.416 4.586 2.559 1.00 21.11 427 LEU A N 10
ATOM 11986 C CA . LEU A 1 14 ? 2.658 3.823 2.631 1.00 5.44 427 LEU A CA 10
ATOM 11987 C C . LEU A 1 14 ? 3.862 4.713 2.337 1.00 31.30 427 LEU A C 10
ATOM 11988 O O . LEU A 1 14 ? 4.843 4.711 3.080 1.00 25.45 427 LEU A O 10
ATOM 12004 N N . ILE A 1 15 ? 3.778 5.471 1.249 1.00 31.22 428 ILE A N 10
ATOM 12005 C CA . ILE A 1 15 ? 4.860 6.368 0.859 1.00 55.40 428 ILE A CA 10
ATOM 12006 C C . ILE A 1 15 ? 4.860 7.632 1.712 1.00 41.13 428 ILE A C 10
ATOM 12007 O O . ILE A 1 15 ? 5.874 8.322 1.817 1.00 74.35 428 ILE A O 10
ATOM 12023 N N . ALA A 1 16 ? 3.716 7.929 2.320 1.00 45.35 429 ALA A N 10
ATOM 12024 C CA . ALA A 1 16 ? 3.586 9.108 3.167 1.00 44.34 429 ALA A CA 10
ATOM 12025 C C . ALA A 1 16 ? 4.700 9.164 4.207 1.00 50.14 429 ALA A C 10
ATOM 12026 O O . ALA A 1 16 ? 5.113 10.243 4.629 1.00 33.33 429 ALA A O 10
ATOM 12033 N N . ALA A 1 17 ? 5.180 7.994 4.615 1.00 1.31 430 ALA A N 10
ATOM 12034 C CA . ALA A 1 17 ? 6.247 7.910 5.605 1.00 53.33 430 ALA A CA 10
ATOM 12035 C C . ALA A 1 17 ? 7.199 6.762 5.288 1.00 4.24 430 ALA A C 10
ATOM 12036 O O . ALA A 1 17 ? 7.538 5.966 6.163 1.00 40.11 430 ALA A O 10
ATOM 12043 N N . GLU A 1 18 ? 7.628 6.685 4.032 1.00 4.44 431 GLU A N 10
ATOM 12044 C CA . GLU A 1 18 ? 8.542 5.634 3.600 1.00 34.43 431 GLU A CA 10
ATOM 12045 C C . GLU A 1 18 ? 9.962 6.173 3.454 1.00 23.00 431 GLU A C 10
ATOM 12046 O O . GLU A 1 18 ? 10.169 7.272 2.941 1.00 4.13 431 GLU A O 10
ATOM 12058 N N . ASN A 1 19 ? 10.936 5.391 3.909 1.00 14.40 432 ASN A N 10
ATOM 12059 C CA . ASN A 1 19 ? 12.336 5.790 3.830 1.00 54.21 432 ASN A CA 10
ATOM 12060 C C . ASN A 1 19 ? 13.254 4.576 3.940 1.00 21.13 432 ASN A C 10
ATOM 12061 O O . ASN A 1 19 ? 13.939 4.374 4.943 1.00 3.22 432 ASN A O 10
ATOM 12072 N N . PRO A 1 20 ? 13.271 3.749 2.884 1.00 12.34 433 PRO A N 10
ATOM 12073 C CA . PRO A 1 20 ? 14.101 2.542 2.838 1.00 3.33 433 PRO A CA 10
ATOM 12074 C C . PRO A 1 20 ? 15.588 2.865 2.732 1.00 45.13 433 PRO A C 10
ATOM 12075 O O . PRO A 1 20 ? 16.402 2.342 3.492 1.00 63.22 433 PRO A O 10
ATOM 12086 N N . ALA A 1 21 ? 15.935 3.731 1.785 1.00 35.32 434 ALA A N 10
ATOM 12087 C CA . ALA A 1 21 ? 17.323 4.125 1.582 1.00 22.00 434 ALA A CA 10
ATOM 12088 C C . ALA A 1 21 ? 18.124 3.001 0.932 1.00 10.41 434 ALA A C 10
ATOM 12089 O O . ALA A 1 21 ? 18.483 3.080 -0.243 1.00 40.13 434 ALA A O 10
ATOM 12096 N N . LYS A 1 22 ? 18.400 1.956 1.703 1.00 32.21 435 LYS A N 10
ATOM 12097 C CA . LYS A 1 22 ? 19.158 0.815 1.204 1.00 42.11 435 LYS A CA 10
ATOM 12098 C C . LYS A 1 22 ? 18.270 -0.107 0.374 1.00 1.24 435 LYS A C 10
ATOM 12099 O O . LYS A 1 22 ? 18.503 -0.329 -0.814 1.00 52.05 435 LYS A O 10
ATOM 12118 N N . PRO A 1 23 ? 17.226 -0.656 1.012 1.00 11.13 436 PRO A N 10
ATOM 12119 C CA . PRO A 1 23 ? 16.281 -1.561 0.351 1.00 14.24 436 PRO A CA 10
ATOM 12120 C C . PRO A 1 23 ? 15.404 -0.841 -0.667 1.00 2.11 436 PRO A C 10
ATOM 12121 O O . PRO A 1 23 ? 15.487 0.379 -0.820 1.00 42.31 436 PRO A O 10
ATOM 12132 N N . LEU A 1 24 ? 14.564 -1.601 -1.361 1.00 1.51 437 LEU A N 10
ATOM 12133 C CA . LEU A 1 24 ? 13.671 -1.034 -2.365 1.00 22.13 437 LEU A CA 10
ATOM 12134 C C . LEU A 1 24 ? 12.273 -0.820 -1.793 1.00 71.10 437 LEU A C 10
ATOM 12135 O O . LEU A 1 24 ? 11.912 -1.408 -0.773 1.00 22.32 437 LEU A O 10
ATOM 12151 N N . SER A 1 25 ? 11.490 0.024 -2.457 1.00 32.24 438 SER A N 10
ATOM 12152 C CA . SER A 1 25 ? 10.132 0.316 -2.014 1.00 2.31 438 SER A CA 10
ATOM 12153 C C . SER A 1 25 ? 9.341 -0.971 -1.799 1.00 70.12 438 SER A C 10
ATOM 12154 O O . SER A 1 25 ? 9.777 -2.053 -2.193 1.00 10.41 438 SER A O 10
ATOM 12162 N N . ASP A 1 26 ? 8.177 -0.845 -1.172 1.00 50.14 439 ASP A N 10
ATOM 12163 C CA . ASP A 1 26 ? 7.323 -1.997 -0.906 1.00 3.44 439 ASP A CA 10
ATOM 12164 C C . ASP A 1 26 ? 7.986 -2.945 0.088 1.00 54.11 439 ASP A C 10
ATOM 12165 O O . ASP A 1 26 ? 7.542 -4.079 0.270 1.00 51.20 439 ASP A O 10
ATOM 12174 N N . SER A 1 27 ? 9.051 -2.474 0.728 1.00 62.30 440 SER A N 10
ATOM 12175 C CA . SER A 1 27 ? 9.779 -3.283 1.700 1.00 41.55 440 SER A CA 10
ATOM 12176 C C . SER A 1 27 ? 9.771 -2.618 3.073 1.00 61.41 440 SER A C 10
ATOM 12177 O O . SER A 1 27 ? 9.825 -3.291 4.102 1.00 33.44 440 SER A O 10
ATOM 12185 N N . LYS A 1 28 ? 9.704 -1.291 3.080 1.00 23.34 441 LYS A N 10
ATOM 12186 C CA . LYS A 1 28 ? 9.689 -0.532 4.326 1.00 75.51 441 LYS A CA 10
ATOM 12187 C C . LYS A 1 28 ? 8.269 -0.414 4.873 1.00 64.04 441 LYS A C 10
ATOM 12188 O O . LYS A 1 28 ? 8.022 -0.684 6.049 1.00 61.24 441 LYS A O 10
ATOM 12207 N N . LEU A 1 29 ? 7.341 -0.010 4.013 1.00 44.12 442 LEU A N 10
ATOM 12208 C CA . LEU A 1 29 ? 5.945 0.143 4.408 1.00 10.34 442 LEU A CA 10
ATOM 12209 C C . LEU A 1 29 ? 5.430 -1.122 5.086 1.00 31.34 442 LEU A C 10
ATOM 12210 O O . LEU A 1 29 ? 4.706 -1.057 6.081 1.00 74.54 442 LEU A O 10
ATOM 12226 N N . THR A 1 30 ? 5.809 -2.275 4.543 1.00 32.41 443 THR A N 10
ATOM 12227 C CA . THR A 1 30 ? 5.387 -3.556 5.095 1.00 2.13 443 THR A CA 10
ATOM 12228 C C . THR A 1 30 ? 5.982 -3.781 6.480 1.00 30.21 443 THR A C 10
ATOM 12229 O O . THR A 1 30 ? 5.388 -4.457 7.319 1.00 12.25 443 THR A O 10
ATOM 12240 N N . SER A 1 31 ? 7.159 -3.209 6.713 1.00 25.41 444 SER A N 10
ATOM 12241 C CA . SER A 1 31 ? 7.838 -3.350 7.997 1.00 72.02 444 SER A CA 10
ATOM 12242 C C . SER A 1 31 ? 7.040 -2.677 9.109 1.00 2.34 444 SER A C 10
ATOM 12243 O O . SER A 1 31 ? 6.720 -3.298 10.124 1.00 0.04 444 SER A O 10
ATOM 12251 N N . LEU A 1 32 ? 6.721 -1.402 8.911 1.00 30.12 445 LEU A N 10
ATOM 12252 C CA . LEU A 1 32 ? 5.960 -0.642 9.897 1.00 71.13 445 LEU A CA 10
ATOM 12253 C C . LEU A 1 32 ? 4.659 -1.355 10.248 1.00 52.11 445 LEU A C 10
ATOM 12254 O O . LEU A 1 32 ? 4.156 -1.238 11.367 1.00 71.42 445 LEU A O 10
ATOM 12270 N N . LEU A 1 33 ? 4.118 -2.096 9.287 1.00 42.15 446 LEU A N 10
ATOM 12271 C CA . LEU A 1 33 ? 2.875 -2.831 9.496 1.00 62.25 446 LEU A CA 10
ATOM 12272 C C . LEU A 1 33 ? 3.140 -4.164 10.187 1.00 3.23 446 LEU A C 10
ATOM 12273 O O . LEU A 1 33 ? 2.397 -4.568 11.083 1.00 61.44 446 LEU A O 10
ATOM 12289 N N . SER A 1 34 ? 4.205 -4.841 9.769 1.00 40.12 447 SER A N 10
ATOM 12290 C CA . SER A 1 34 ? 4.568 -6.130 10.348 1.00 51.32 447 SER A CA 10
ATOM 12291 C C . SER A 1 34 ? 5.136 -5.953 11.753 1.00 74.30 447 SER A C 10
ATOM 12292 O O . SER A 1 34 ? 5.281 -6.920 12.501 1.00 42.15 447 SER A O 10
ATOM 12300 N N . GLU A 1 35 ? 5.455 -4.711 12.104 1.00 51.31 448 GLU A N 10
ATOM 12301 C CA . GLU A 1 35 ? 6.008 -4.408 13.419 1.00 44.12 448 GLU A CA 10
ATOM 12302 C C . GLU A 1 35 ? 5.075 -4.889 14.526 1.00 54.02 448 GLU A C 10
ATOM 12303 O O . GLU A 1 35 ? 5.506 -5.133 15.652 1.00 34.14 448 GLU A O 10
ATOM 12315 N N . GLN A 1 36 ? 3.793 -5.022 14.196 1.00 21.24 449 GLN A N 10
ATOM 12316 C CA . GLN A 1 36 ? 2.799 -5.473 15.162 1.00 23.51 449 GLN A CA 10
ATOM 12317 C C . GLN A 1 36 ? 2.276 -6.859 14.799 1.00 62.13 449 GLN A C 10
ATOM 12318 O O . GLN A 1 36 ? 1.995 -7.676 15.673 1.00 33.05 449 GLN A O 10
ATOM 12332 N N . GLY A 1 37 ? 2.146 -7.115 13.501 1.00 23.42 450 GLY A N 10
ATOM 12333 C CA . GLY A 1 37 ? 1.656 -8.403 13.045 1.00 62.53 450 GLY A CA 10
ATOM 12334 C C . GLY A 1 37 ? 1.000 -8.323 11.681 1.00 63.14 450 GLY A C 10
ATOM 12335 O O . GLY A 1 37 ? 0.824 -9.340 11.008 1.00 1.14 450 GLY A O 10
ATOM 12339 N N . ILE A 1 38 ? 0.635 -7.113 11.271 1.00 44.12 451 ILE A N 10
ATOM 12340 C CA . ILE A 1 38 ? -0.006 -6.905 9.978 1.00 10.42 451 ILE A CA 10
ATOM 12341 C C . ILE A 1 38 ? 0.839 -7.480 8.846 1.00 14.12 451 ILE A C 10
ATOM 12342 O O . ILE A 1 38 ? 2.065 -7.523 8.935 1.00 41.04 451 ILE A O 10
ATOM 12358 N N . MET A 1 39 ? 0.173 -7.921 7.784 1.00 1.22 452 MET A N 10
ATOM 12359 C CA . MET A 1 39 ? 0.864 -8.491 6.633 1.00 65.03 452 MET A CA 10
ATOM 12360 C C . MET A 1 39 ? -0.038 -8.489 5.402 1.00 33.43 452 MET A C 10
ATOM 12361 O O . MET A 1 39 ? -0.549 -9.533 4.993 1.00 3.14 452 MET A O 10
ATOM 12375 N N . VAL A 1 40 ? -0.230 -7.312 4.817 1.00 52.04 453 VAL A N 10
ATOM 12376 C CA . VAL A 1 40 ? -1.070 -7.176 3.633 1.00 71.14 453 VAL A CA 10
ATOM 12377 C C . VAL A 1 40 ? -0.340 -6.426 2.524 1.00 21.43 453 VAL A C 10
ATOM 12378 O O . VAL A 1 40 ? -0.406 -6.806 1.355 1.00 13.30 453 VAL A O 10
ATOM 12391 N N . ALA A 1 41 ? 0.358 -5.359 2.899 1.00 14.32 454 ALA A N 10
ATOM 12392 C CA . ALA A 1 41 ? 1.104 -4.557 1.938 1.00 43.35 454 ALA A CA 10
ATOM 12393 C C . ALA A 1 41 ? 1.959 -5.438 1.034 1.00 71.11 454 ALA A C 10
ATOM 12394 O O . ALA A 1 41 ? 2.226 -5.089 -0.116 1.00 71.42 454 ALA A O 10
ATOM 12401 N N . ARG A 1 42 ? 2.386 -6.581 1.561 1.00 62.22 455 ARG A N 10
ATOM 12402 C CA . ARG A 1 42 ? 3.213 -7.511 0.802 1.00 71.00 455 ARG A CA 10
ATOM 12403 C C . ARG A 1 42 ? 2.597 -7.796 -0.564 1.00 63.14 455 ARG A C 10
ATOM 12404 O O . ARG A 1 42 ? 3.166 -7.445 -1.599 1.00 21.12 455 ARG A O 10
ATOM 12425 N N . ARG A 1 43 ? 1.431 -8.434 -0.561 1.00 50.41 456 ARG A N 10
ATOM 12426 C CA . ARG A 1 43 ? 0.738 -8.767 -1.801 1.00 1.43 456 ARG A CA 10
ATOM 12427 C C . ARG A 1 43 ? -0.123 -7.599 -2.272 1.00 72.24 456 ARG A C 10
ATOM 12428 O O . ARG A 1 43 ? -0.240 -7.344 -3.471 1.00 3.34 456 ARG A O 10
ATOM 12449 N N . THR A 1 44 ? -0.729 -6.895 -1.321 1.00 20.14 457 THR A N 10
ATOM 12450 C CA . THR A 1 44 ? -1.581 -5.756 -1.638 1.00 51.24 457 THR A CA 10
ATOM 12451 C C . THR A 1 44 ? -0.859 -4.762 -2.540 1.00 24.24 457 THR A C 10
ATOM 12452 O O . THR A 1 44 ? -1.305 -4.477 -3.650 1.00 52.55 457 THR A O 10
ATOM 12463 N N . VAL A 1 45 ? 0.263 -4.238 -2.055 1.00 61.13 458 VAL A N 10
ATOM 12464 C CA . VAL A 1 45 ? 1.050 -3.277 -2.819 1.00 41.23 458 VAL A CA 10
ATOM 12465 C C . VAL A 1 45 ? 1.322 -3.786 -4.230 1.00 61.43 458 VAL A C 10
ATOM 12466 O O . VAL A 1 45 ? 1.252 -3.030 -5.199 1.00 13.35 458 VAL A O 10
ATOM 12479 N N . ALA A 1 46 ? 1.631 -5.074 -4.340 1.00 15.42 459 ALA A N 10
ATOM 12480 C CA . ALA A 1 46 ? 1.910 -5.686 -5.633 1.00 31.14 459 ALA A CA 10
ATOM 12481 C C . ALA A 1 46 ? 0.651 -5.761 -6.488 1.00 41.55 459 ALA A C 10
ATOM 12482 O O . ALA A 1 46 ? 0.710 -5.633 -7.711 1.00 70.25 459 ALA A O 10
ATOM 12489 N N . LYS A 1 47 ? -0.489 -5.969 -5.838 1.00 70.51 460 LYS A N 10
ATOM 12490 C CA . LYS A 1 47 ? -1.764 -6.062 -6.538 1.00 43.32 460 LYS A CA 10
ATOM 12491 C C . LYS A 1 47 ? -2.132 -4.726 -7.178 1.00 25.22 460 LYS A C 10
ATOM 12492 O O . LYS A 1 47 ? -2.551 -4.675 -8.334 1.00 52.01 460 LYS A O 10
ATOM 12511 N N . TYR A 1 48 ? -1.969 -3.648 -6.419 1.00 24.30 461 TYR A N 10
ATOM 12512 C CA . TYR A 1 48 ? -2.283 -2.312 -6.912 1.00 70.14 461 TYR A CA 10
ATOM 12513 C C . TYR A 1 48 ? -1.144 -1.763 -7.765 1.00 61.21 461 TYR A C 10
ATOM 12514 O O . TYR A 1 48 ? -1.348 -0.884 -8.603 1.00 2.10 461 TYR A O 10
ATOM 12532 N N . ARG A 1 49 ? 0.057 -2.291 -7.548 1.00 5.13 462 ARG A N 10
ATOM 12533 C CA . ARG A 1 49 ? 1.230 -1.855 -8.296 1.00 11.34 462 ARG A CA 10
ATOM 12534 C C . ARG A 1 49 ? 0.972 -1.916 -9.797 1.00 75.23 462 ARG A C 10
ATOM 12535 O O . ARG A 1 49 ? 1.300 -0.986 -10.533 1.00 11.53 462 ARG A O 10
ATOM 12556 N N . GLU A 1 50 ? 0.381 -3.021 -10.246 1.00 44.30 463 GLU A N 10
ATOM 12557 C CA . GLU A 1 50 ? 0.080 -3.204 -11.661 1.00 1.23 463 GLU A CA 10
ATOM 12558 C C . GLU A 1 50 ? -0.693 -2.009 -12.212 1.00 25.20 463 GLU A C 10
ATOM 12559 O O . GLU A 1 50 ? -0.582 -1.675 -13.392 1.00 2.14 463 GLU A O 10
ATOM 12571 N N . SER A 1 51 ? -1.476 -1.370 -11.350 1.00 55.45 464 SER A N 10
ATOM 12572 C CA . SER A 1 51 ? -2.273 -0.216 -11.750 1.00 23.04 464 SER A CA 10
ATOM 12573 C C . SER A 1 51 ? -2.152 0.908 -10.725 1.00 42.34 464 SER A C 10
ATOM 12574 O O . SER A 1 51 ? -3.155 1.395 -10.201 1.00 50.11 464 SER A O 10
ATOM 12582 N N . LEU A 1 52 ? -0.920 1.316 -10.446 1.00 21.23 465 LEU A N 10
ATOM 12583 C CA . LEU A 1 52 ? -0.666 2.383 -9.484 1.00 33.21 465 LEU A CA 10
ATOM 12584 C C . LEU A 1 52 ? -1.498 3.619 -9.810 1.00 11.31 465 LEU A C 10
ATOM 12585 O O . LEU A 1 52 ? -2.183 4.164 -8.945 1.00 53.35 465 LEU A O 10
ATOM 12601 N N . SER A 1 53 ? -1.434 4.055 -11.064 1.00 61.44 466 SER A N 10
ATOM 12602 C CA . SER A 1 53 ? -2.180 5.227 -11.505 1.00 10.14 466 SER A CA 10
ATOM 12603 C C . SER A 1 53 ? -1.925 6.413 -10.579 1.00 75.54 466 SER A C 10
ATOM 12604 O O . SER A 1 53 ? -2.788 7.274 -10.403 1.00 31.21 466 SER A O 10
ATOM 12612 N N . ILE A 1 54 ? -0.734 6.450 -9.990 1.00 53.35 467 ILE A N 10
ATOM 12613 C CA . ILE A 1 54 ? -0.365 7.529 -9.083 1.00 42.24 467 ILE A CA 10
ATOM 12614 C C . ILE A 1 54 ? -0.182 8.842 -9.837 1.00 42.32 467 ILE A C 10
ATOM 12615 O O . ILE A 1 54 ? 0.342 8.879 -10.950 1.00 61.22 467 ILE A O 10
ATOM 12631 N N . PRO A 1 55 ? -0.622 9.947 -9.217 1.00 20.11 468 PRO A N 10
ATOM 12632 C CA . PRO A 1 55 ? -0.515 11.284 -9.810 1.00 33.12 468 PRO A CA 10
ATOM 12633 C C . PRO A 1 55 ? 0.927 11.776 -9.874 1.00 72.24 468 PRO A C 10
ATOM 12634 O O . PRO A 1 55 ? 1.831 11.206 -9.262 1.00 13.21 468 PRO A O 10
ATOM 12645 N N . PRO A 1 56 ? 1.150 12.859 -10.634 1.00 32.50 469 PRO A N 10
ATOM 12646 C CA . PRO A 1 56 ? 2.481 13.452 -10.796 1.00 75.30 469 PRO A CA 10
ATOM 12647 C C . PRO A 1 56 ? 2.976 14.123 -9.519 1.00 63.05 469 PRO A C 10
ATOM 12648 O O . PRO A 1 56 ? 2.225 14.275 -8.556 1.00 2.52 469 PRO A O 10
ATOM 12659 N N . SER A 1 57 ? 4.243 14.524 -9.519 1.00 71.41 470 SER A N 10
ATOM 12660 C CA . SER A 1 57 ? 4.838 15.176 -8.360 1.00 25.13 470 SER A CA 10
ATOM 12661 C C . SER A 1 57 ? 4.887 14.227 -7.166 1.00 51.24 470 SER A C 10
ATOM 12662 O O . SER A 1 57 ? 5.093 14.651 -6.030 1.00 73.43 470 SER A O 10
ATOM 12670 N N . ASN A 1 58 ? 4.694 12.939 -7.435 1.00 44.13 471 ASN A N 10
ATOM 12671 C CA . ASN A 1 58 ? 4.714 11.929 -6.385 1.00 33.43 471 ASN A CA 10
ATOM 12672 C C . ASN A 1 58 ? 5.263 10.606 -6.912 1.00 11.11 471 ASN A C 10
ATOM 12673 O O . ASN A 1 58 ? 4.965 9.541 -6.374 1.00 62.11 471 ASN A O 10
ATOM 12684 N N . GLN A 1 59 ? 6.067 10.686 -7.968 1.00 35.53 472 GLN A N 10
ATOM 12685 C CA . GLN A 1 59 ? 6.658 9.494 -8.568 1.00 13.35 472 GLN A CA 10
ATOM 12686 C C . GLN A 1 59 ? 8.066 9.256 -8.032 1.00 75.11 472 GLN A C 10
ATOM 12687 O O . GLN A 1 59 ? 8.556 8.126 -8.030 1.00 14.54 472 GLN A O 10
ATOM 12701 N N . ARG A 1 60 ? 8.711 10.325 -7.578 1.00 12.30 473 ARG A N 10
ATOM 12702 C CA . ARG A 1 60 ? 10.062 10.232 -7.041 1.00 1.04 473 ARG A CA 10
ATOM 12703 C C . ARG A 1 60 ? 11.052 9.825 -8.128 1.00 61.53 473 ARG A C 10
ATOM 12704 O O . ARG A 1 60 ? 12.191 9.456 -7.840 1.00 1.21 473 ARG A O 10
ATOM 12725 N N . LYS A 1 61 ? 10.610 9.894 -9.380 1.00 20.54 474 LYS A N 10
ATOM 12726 C CA . LYS A 1 61 ? 11.457 9.533 -10.511 1.00 61.13 474 LYS A CA 10
ATOM 12727 C C . LYS A 1 61 ? 10.871 10.061 -11.817 1.00 72.35 474 LYS A C 10
ATOM 12728 O O . LYS A 1 61 ? 10.586 9.291 -12.734 1.00 63.51 474 LYS A O 10
ATOM 12747 N N . GLN A 1 62 ? 10.696 11.375 -11.894 1.00 22.05 475 GLN A N 10
ATOM 12748 C CA . GLN A 1 62 ? 10.146 12.004 -13.090 1.00 13.15 475 GLN A CA 10
ATOM 12749 C C . GLN A 1 62 ? 11.256 12.578 -13.963 1.00 50.03 475 GLN A C 10
ATOM 12750 O O . GLN A 1 62 ? 12.361 12.842 -13.487 1.00 22.20 475 GLN A O 10
ATOM 12764 N N . LEU A 1 63 ? 10.956 12.769 -15.243 1.00 32.51 476 LEU A N 10
ATOM 12765 C CA . LEU A 1 63 ? 11.929 13.311 -16.185 1.00 73.30 476 LEU A CA 10
ATOM 12766 C C . LEU A 1 63 ? 13.124 12.374 -16.333 1.00 2.54 476 LEU A C 10
ATOM 12767 O O . LEU A 1 63 ? 13.361 11.513 -15.485 1.00 41.51 476 LEU A O 10
ATOM 12783 N N . VAL A 1 64 ? 13.876 12.550 -17.415 1.00 4.05 477 VAL A N 10
ATOM 12784 C CA . VAL A 1 64 ? 15.049 11.724 -17.673 1.00 73.04 477 VAL A CA 10
ATOM 12785 C C . VAL A 1 64 ? 16.224 12.570 -18.150 1.00 2.25 477 VAL A C 10
ATOM 12786 O O . VAL A 1 64 ? 16.067 13.752 -18.455 1.00 73.50 477 VAL A O 10
ATOM 12799 N N . ALA A 1 65 ? 17.401 11.956 -18.213 1.00 61.11 478 ALA A N 10
ATOM 12800 C CA . ALA A 1 65 ? 18.603 12.653 -18.656 1.00 34.32 478 ALA A CA 10
ATOM 12801 C C . ALA A 1 65 ? 19.656 11.668 -19.153 1.00 12.32 478 ALA A C 10
ATOM 12802 O O . ALA A 1 65 ? 19.657 10.500 -18.767 1.00 25.42 478 ALA A O 10
ATOM 12809 N N . ASN A 1 66 ? 20.551 12.149 -20.010 1.00 70.44 479 ASN A N 10
ATOM 12810 C CA . ASN A 1 66 ? 21.609 11.310 -20.561 1.00 2.02 479 ASN A CA 10
ATOM 12811 C C . ASN A 1 66 ? 22.700 11.060 -19.523 1.00 34.21 479 ASN A C 10
ATOM 12812 O O . ASN A 1 66 ? 23.401 10.050 -19.576 1.00 65.21 479 ASN A O 10
ATOM 12823 N N . SER A 1 67 ? 22.835 11.986 -18.579 1.00 52.23 480 SER A N 10
ATOM 12824 C CA . SER A 1 67 ? 23.842 11.868 -17.532 1.00 11.02 480 SER A CA 10
ATOM 12825 C C . SER A 1 67 ? 23.407 10.860 -16.472 1.00 64.12 480 SER A C 10
ATOM 12826 O O . SER A 1 67 ? 24.238 10.186 -15.863 1.00 40.24 480 SER A O 10
ATOM 12834 N N . SER A 1 68 ? 22.099 10.763 -16.258 1.00 33.41 481 SER A N 10
ATOM 12835 C CA . SER A 1 68 ? 21.553 9.839 -15.270 1.00 4.34 481 SER A CA 10
ATOM 12836 C C . SER A 1 68 ? 21.903 8.397 -15.621 1.00 63.13 481 SER A C 10
ATOM 12837 O O . SER A 1 68 ? 22.019 7.542 -14.743 1.00 52.24 481 SER A O 10
ATOM 12845 N N . SER A 1 69 ? 22.072 8.134 -16.914 1.00 1.13 482 SER A N 10
ATOM 12846 C CA . SER A 1 69 ? 22.405 6.795 -17.383 1.00 31.30 482 SER A CA 10
ATOM 12847 C C . SER A 1 69 ? 23.899 6.522 -17.233 1.00 3.52 482 SER A C 10
ATOM 12848 O O . SER A 1 69 ? 24.303 5.484 -16.709 1.00 73.23 482 SER A O 10
ATOM 12856 N N . VAL A 1 70 ? 24.715 7.463 -17.697 1.00 0.50 483 VAL A N 10
ATOM 12857 C CA . VAL A 1 70 ? 26.165 7.326 -17.614 1.00 10.41 483 VAL A CA 10
ATOM 12858 C C . VAL A 1 70 ? 26.687 7.818 -16.268 1.00 74.43 483 VAL A C 10
ATOM 12859 O O . VAL A 1 70 ? 25.910 8.170 -15.381 1.00 14.25 483 VAL A O 10
ATOM 12872 N N . ASP A 1 71 ? 28.007 7.838 -16.125 1.00 12.43 484 ASP A N 10
ATOM 12873 C CA . ASP A 1 71 ? 28.635 8.287 -14.887 1.00 54.45 484 ASP A CA 10
ATOM 12874 C C . ASP A 1 71 ? 28.260 7.372 -13.725 1.00 14.10 484 ASP A C 10
ATOM 12875 O O . ASP A 1 71 ? 27.616 7.799 -12.766 1.00 40.53 484 ASP A O 10
ATOM 12884 N N . LYS A 1 72 ? 28.667 6.111 -13.816 1.00 63.11 485 LYS A N 10
ATOM 12885 C CA . LYS A 1 72 ? 28.377 5.134 -12.774 1.00 14.34 485 LYS A CA 10
ATOM 12886 C C . LYS A 1 72 ? 29.490 5.103 -11.732 1.00 11.41 485 LYS A C 10
ATOM 12887 O O . LYS A 1 72 ? 30.597 5.584 -11.976 1.00 12.12 485 LYS A O 10
ATOM 12906 N N . LEU A 1 73 ? 29.190 4.533 -10.570 1.00 21.21 486 LEU A N 10
ATOM 12907 C CA . LEU A 1 73 ? 30.166 4.437 -9.490 1.00 32.13 486 LEU A CA 10
ATOM 12908 C C . LEU A 1 73 ? 30.446 2.980 -9.136 1.00 32.33 486 LEU A C 10
ATOM 12909 O O . LEU A 1 73 ? 30.898 2.675 -8.033 1.00 21.30 486 LEU A O 10
ATOM 12925 N N . ALA A 1 74 ? 30.175 2.085 -10.081 1.00 31.22 487 ALA A N 10
ATOM 12926 C CA . ALA A 1 74 ? 30.402 0.660 -9.870 1.00 13.12 487 ALA A CA 10
ATOM 12927 C C . ALA A 1 74 ? 31.887 0.323 -9.951 1.00 53.31 487 ALA A C 10
ATOM 12928 O O . ALA A 1 74 ? 32.328 -0.703 -9.434 1.00 23.03 487 ALA A O 10
ATOM 12935 N N . ALA A 1 75 ? 32.651 1.192 -10.604 1.00 34.33 488 ALA A N 10
ATOM 12936 C CA . ALA A 1 75 ? 34.087 0.986 -10.752 1.00 34.45 488 ALA A CA 10
ATOM 12937 C C . ALA A 1 75 ? 34.807 1.172 -9.421 1.00 21.43 488 ALA A C 10
ATOM 12938 O O . ALA A 1 75 ? 35.618 0.337 -9.021 1.00 0.23 488 ALA A O 10
ATOM 12945 N N . ALA A 1 76 ? 34.508 2.274 -8.740 1.00 72.42 489 ALA A N 10
ATOM 12946 C CA . ALA A 1 76 ? 35.127 2.569 -7.454 1.00 31.42 489 ALA A CA 10
ATOM 12947 C C . ALA A 1 76 ? 34.938 1.415 -6.476 1.00 71.54 489 ALA A C 10
ATOM 12948 O O . ALA A 1 76 ? 35.771 1.189 -5.597 1.00 51.11 489 ALA A O 10
ATOM 12955 N N . LEU A 1 77 ? 33.838 0.686 -6.633 1.00 51.33 490 LEU A N 10
ATOM 12956 C CA . LEU A 1 77 ? 33.539 -0.446 -5.763 1.00 51.04 490 LEU A CA 10
ATOM 12957 C C . LEU A 1 77 ? 34.547 -1.572 -5.969 1.00 34.43 490 LEU A C 10
ATOM 12958 O O . LEU A 1 77 ? 34.801 -2.363 -5.061 1.00 22.50 490 LEU A O 10
ATOM 12974 N N . GLU A 1 78 ? 35.118 -1.636 -7.167 1.00 65.42 491 GLU A N 10
ATOM 12975 C CA . GLU A 1 78 ? 36.100 -2.665 -7.491 1.00 74.12 491 GLU A CA 10
ATOM 12976 C C . GLU A 1 78 ? 37.521 -2.142 -7.297 1.00 54.10 491 GLU A C 10
ATOM 12977 O O . GLU A 1 78 ? 38.467 -2.645 -7.904 1.00 4.13 491 GLU A O 10
ATOM 12989 N N . HIS A 1 79 ? 37.661 -1.130 -6.447 1.00 3.15 492 HIS A N 10
ATOM 12990 C CA . HIS A 1 79 ? 38.965 -0.539 -6.172 1.00 4.43 492 HI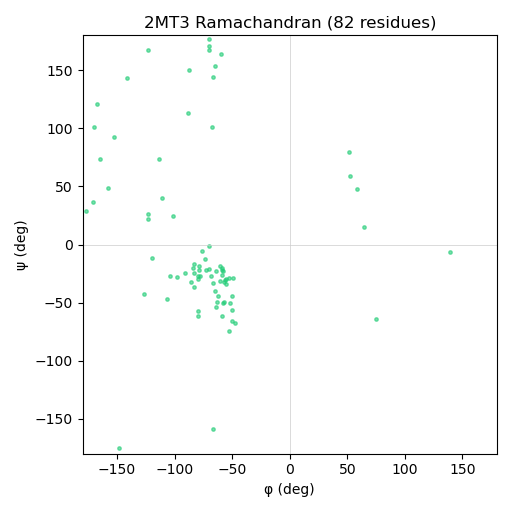S A CA 10
ATOM 12991 C C . HIS A 1 79 ? 39.963 -1.604 -5.728 1.00 64.12 492 HIS A C 10
ATOM 12992 O O . HIS A 1 79 ? 39.580 -2.723 -5.385 1.00 72.12 492 HIS A O 10
ATOM 13006 N N . HIS A 1 80 ? 41.244 -1.250 -5.738 1.00 41.24 493 HIS A N 10
ATOM 13007 C CA . HIS A 1 80 ? 42.297 -2.176 -5.337 1.00 61.53 493 HIS A CA 10
ATOM 13008 C C . HIS A 1 80 ? 42.683 -1.960 -3.877 1.00 23.52 493 HIS A C 10
ATOM 13009 O O . HIS A 1 80 ? 42.575 -0.851 -3.353 1.00 53.35 493 HIS A O 10
ATOM 13023 N N . HIS A 1 81 ? 43.134 -3.027 -3.225 1.00 11.34 494 HIS A N 10
ATOM 13024 C CA . HIS A 1 81 ? 43.536 -2.955 -1.824 1.00 44.55 494 HIS A CA 10
ATOM 13025 C C . HIS A 1 81 ? 44.072 -4.298 -1.343 1.00 21.22 494 HIS A C 10
ATOM 13026 O O . HIS A 1 81 ? 43.732 -5.347 -1.892 1.00 73.31 494 HIS A O 10
ATOM 13040 N N . HIS A 1 82 ? 44.912 -4.260 -0.313 1.00 65.23 495 HIS A N 10
ATOM 13041 C CA . HIS A 1 82 ? 45.496 -5.476 0.242 1.00 2.15 495 HIS A CA 10
ATOM 13042 C C . HIS A 1 82 ? 45.261 -5.552 1.748 1.00 22.31 495 HIS A C 10
ATOM 13043 O O . HIS A 1 82 ? 44.549 -6.433 2.232 1.00 30.21 495 HIS A O 10
ATOM 13057 N N . HIS A 1 83 ? 45.864 -4.624 2.484 1.00 54.23 496 HIS A N 10
ATOM 13058 C CA . HIS A 1 83 ? 45.720 -4.586 3.935 1.00 74.41 496 HIS A CA 10
ATOM 13059 C C . HIS A 1 83 ? 46.284 -3.287 4.504 1.00 42.35 496 HIS A C 10
ATOM 13060 O O . HIS A 1 83 ? 46.863 -2.480 3.777 1.00 24.51 496 HIS A O 10
ATOM 13074 N N . HIS A 1 84 ? 46.107 -3.091 5.807 1.00 62.41 497 HIS A N 10
ATOM 13075 C CA . HIS A 1 84 ? 46.599 -1.890 6.472 1.00 15.40 497 HIS A CA 10
ATOM 13076 C C . HIS A 1 84 ? 46.107 -0.634 5.757 1.00 3.44 497 HIS A C 10
ATOM 13077 O O . HIS A 1 84 ? 46.376 0.486 6.196 1.00 71.34 497 HIS A O 10
ATOM 13091 N N . GLU A 1 1 ? -18.392 0.432 -5.827 1.00 1.12 414 GLU A N 11
ATOM 13092 C CA . GLU A 1 1 ? -17.638 0.816 -7.015 1.00 55.41 414 GLU A CA 11
ATOM 13093 C C . GLU A 1 1 ? -16.790 2.055 -6.743 1.00 44.21 414 GLU A C 11
ATOM 13094 O O . GLU A 1 1 ? -15.671 2.176 -7.242 1.00 21.21 414 GLU A O 11
ATOM 13106 N N . ALA A 1 2 ? -17.332 2.974 -5.951 1.00 1.43 415 ALA A N 11
ATOM 13107 C CA . ALA A 1 2 ? -16.625 4.203 -5.612 1.00 40.24 415 ALA A CA 11
ATOM 13108 C C . ALA A 1 2 ? -15.545 3.946 -4.567 1.00 21.23 415 ALA A C 11
ATOM 13109 O O . ALA A 1 2 ? -14.775 4.842 -4.222 1.00 2.34 415 ALA A O 11
ATOM 13116 N N . SER A 1 3 ? -15.494 2.715 -4.066 1.00 4.03 416 SER A N 11
ATOM 13117 C CA . SER A 1 3 ? -14.510 2.340 -3.057 1.00 1.42 416 SER A CA 11
ATOM 13118 C C . SER A 1 3 ? -13.179 1.973 -3.706 1.00 14.55 416 SER A C 11
ATOM 13119 O O . SER A 1 3 ? -12.129 2.019 -3.064 1.00 62.25 416 SER A O 11
ATOM 13127 N N . SER A 1 4 ? -13.232 1.605 -4.982 1.00 44.12 417 SER A N 11
ATOM 13128 C CA . SER A 1 4 ? -12.032 1.225 -5.718 1.00 11.23 417 SER A CA 11
ATOM 13129 C C . SER A 1 4 ? -10.991 2.340 -5.673 1.00 13.15 417 SER A C 11
ATOM 13130 O O . SER A 1 4 ? -9.792 2.091 -5.802 1.00 4.34 417 SER A O 11
ATOM 13138 N N . THR A 1 5 ? -11.458 3.570 -5.489 1.00 70.43 418 THR A N 11
ATOM 13139 C CA . THR A 1 5 ? -10.569 4.724 -5.429 1.00 73.11 418 THR A CA 11
ATOM 13140 C C . THR A 1 5 ? -10.084 4.969 -4.004 1.00 24.52 418 THR A C 11
ATOM 13141 O O . THR A 1 5 ? -9.064 5.623 -3.791 1.00 44.53 418 THR A O 11
ATOM 13152 N N . ALA A 1 6 ? -10.820 4.438 -3.034 1.00 4.41 419 ALA A N 11
ATOM 13153 C CA . ALA A 1 6 ? -10.462 4.597 -1.630 1.00 4.14 419 ALA A CA 11
ATOM 13154 C C . ALA A 1 6 ? -9.092 3.993 -1.340 1.00 33.45 419 ALA A C 11
ATOM 13155 O O . ALA A 1 6 ? -8.314 4.541 -0.559 1.00 23.34 419 ALA A O 11
ATOM 13162 N N . ILE A 1 7 ? -8.804 2.861 -1.975 1.00 53.34 420 ILE A N 11
ATOM 13163 C CA . ILE A 1 7 ? -7.528 2.182 -1.785 1.00 41.12 420 ILE A CA 11
ATOM 13164 C C . ILE A 1 7 ? -6.439 2.811 -2.648 1.00 11.44 420 ILE A C 11
ATOM 13165 O O . ILE A 1 7 ? -5.248 2.617 -2.400 1.00 20.52 420 ILE A O 11
ATOM 13181 N N . ARG A 1 8 ? -6.854 3.565 -3.659 1.00 42.50 421 ARG A N 11
ATOM 13182 C CA . ARG A 1 8 ? -5.913 4.223 -4.557 1.00 63.45 421 ARG A CA 11
ATOM 13183 C C . ARG A 1 8 ? -4.929 5.089 -3.777 1.00 13.30 421 ARG A C 11
ATOM 13184 O O . ARG A 1 8 ? -3.819 5.353 -4.237 1.00 23.01 421 ARG A O 11
ATOM 13205 N N . ALA A 1 9 ? -5.345 5.527 -2.593 1.00 11.21 422 ALA A N 11
ATOM 13206 C CA . ALA A 1 9 ? -4.500 6.361 -1.747 1.00 22.33 422 ALA A CA 11
ATOM 13207 C C . ALA A 1 9 ? -3.706 5.514 -0.758 1.00 72.34 422 ALA A C 11
ATOM 13208 O O . ALA A 1 9 ? -2.646 5.924 -0.285 1.00 43.53 422 ALA A O 11
ATOM 13215 N N . LEU A 1 10 ? -4.226 4.330 -0.450 1.00 44.54 423 LEU A N 11
ATOM 13216 C CA . LEU A 1 10 ? -3.566 3.425 0.484 1.00 1.53 423 LEU A CA 11
ATOM 13217 C C . LEU A 1 10 ? -2.136 3.134 0.040 1.00 10.25 423 LEU A C 11
ATOM 13218 O O . LEU A 1 10 ? -1.184 3.367 0.785 1.00 3.42 423 LEU A O 11
ATOM 13234 N N . VAL A 1 11 ? -1.992 2.623 -1.179 1.00 53.32 424 VAL A N 11
ATOM 13235 C CA . VAL A 1 11 ? -0.679 2.302 -1.723 1.00 23.30 424 VAL A CA 11
ATOM 13236 C C . VAL A 1 11 ? 0.230 3.527 -1.723 1.00 33.43 424 VAL A C 11
ATOM 13237 O O . VAL A 1 11 ? 1.454 3.405 -1.776 1.00 21.43 424 VAL A O 11
ATOM 13250 N N . LYS A 1 12 ? -0.377 4.706 -1.664 1.00 64.11 425 LYS A N 11
ATOM 13251 C CA . LYS A 1 12 ? 0.377 5.955 -1.656 1.00 14.24 425 LYS A CA 11
ATOM 13252 C C . LYS A 1 12 ? 0.930 6.247 -0.265 1.00 10.13 425 LYS A C 11
ATOM 13253 O O . LYS A 1 12 ? 2.062 6.711 -0.120 1.00 71.50 425 LYS A O 11
ATOM 13272 N N . LYS A 1 13 ? 0.127 5.971 0.757 1.00 72.24 426 LYS A N 11
ATOM 13273 C CA . LYS A 1 13 ? 0.537 6.202 2.137 1.00 73.31 426 LYS A CA 11
ATOM 13274 C C . LYS A 1 13 ? 1.869 5.518 2.431 1.00 35.51 426 LYS A C 11
ATOM 13275 O O . LYS A 1 13 ? 2.631 5.963 3.289 1.00 53.12 426 LYS A O 11
ATOM 13294 N N . LEU A 1 14 ? 2.143 4.435 1.711 1.00 14.33 427 LEU A N 11
ATOM 13295 C CA . LEU A 1 14 ? 3.384 3.690 1.893 1.00 2.14 427 LEU A CA 11
ATOM 13296 C C . LEU A 1 14 ? 4.596 4.581 1.637 1.00 34.41 427 LEU A C 11
ATOM 13297 O O . LEU A 1 14 ? 5.708 4.269 2.064 1.00 25.43 427 LEU A O 11
ATOM 13313 N N . ILE A 1 15 ? 4.372 5.688 0.939 1.00 44.14 428 ILE A N 11
ATOM 13314 C CA . ILE A 1 15 ? 5.446 6.625 0.629 1.00 60.15 428 ILE A CA 11
ATOM 13315 C C . ILE A 1 15 ? 5.114 8.027 1.129 1.00 10.55 428 ILE A C 11
ATOM 13316 O O . ILE A 1 15 ? 5.951 8.695 1.736 1.00 34.52 428 ILE A O 11
ATOM 13332 N N . ALA A 1 16 ? 3.886 8.465 0.873 1.00 65.33 429 ALA A N 11
ATOM 13333 C CA . ALA A 1 16 ? 3.442 9.785 1.301 1.00 45.05 429 ALA A CA 11
ATOM 13334 C C . ALA A 1 16 ? 3.745 10.014 2.777 1.00 44.54 429 ALA A C 11
ATOM 13335 O O . ALA A 1 16 ? 4.192 11.093 3.169 1.00 0.43 429 ALA A O 11
ATOM 13342 N N . ALA A 1 17 ? 3.498 8.995 3.593 1.00 75.30 430 ALA A N 11
ATOM 13343 C CA . ALA A 1 17 ? 3.745 9.086 5.027 1.00 61.40 430 ALA A CA 11
ATOM 13344 C C . ALA A 1 17 ? 5.131 8.557 5.379 1.00 70.55 430 ALA A C 11
ATOM 13345 O O . ALA A 1 17 ? 5.311 7.893 6.399 1.00 12.10 430 ALA A O 11
ATOM 13352 N N . GLU A 1 18 ? 6.107 8.855 4.526 1.00 11.43 431 GLU A N 11
ATOM 13353 C CA . GLU A 1 18 ? 7.477 8.408 4.748 1.00 34.22 431 GLU A CA 11
ATOM 13354 C C . GLU A 1 18 ? 8.472 9.341 4.065 1.00 3.31 431 GLU A C 11
ATOM 13355 O O . GLU A 1 18 ? 8.091 10.191 3.262 1.00 61.15 431 GLU A O 11
ATOM 13367 N N . ASN A 1 19 ? 9.750 9.177 4.394 1.00 61.32 432 ASN A N 11
ATOM 13368 C CA . ASN A 1 19 ? 10.800 10.006 3.813 1.00 52.42 432 ASN A CA 11
ATOM 13369 C C . ASN A 1 19 ? 11.679 9.190 2.870 1.00 72.44 432 ASN A C 11
ATOM 13370 O O . ASN A 1 19 ? 12.766 8.738 3.229 1.00 54.45 432 ASN A O 11
ATOM 13381 N N . PRO A 1 20 ? 11.198 8.997 1.633 1.00 74.54 433 PRO A N 11
ATOM 13382 C CA . PRO A 1 20 ? 11.923 8.236 0.611 1.00 21.24 433 PRO A CA 11
ATOM 13383 C C . PRO A 1 20 ? 13.167 8.966 0.119 1.00 31.41 433 PRO A C 11
ATOM 13384 O O . PRO A 1 20 ? 13.923 8.443 -0.699 1.00 15.34 433 PRO A O 11
ATOM 13395 N N . ALA A 1 21 ? 13.375 10.178 0.622 1.00 52.32 434 ALA A N 11
ATOM 13396 C CA . ALA A 1 21 ? 14.529 10.979 0.236 1.00 63.24 434 ALA A CA 11
ATOM 13397 C C . ALA A 1 21 ? 15.782 10.117 0.120 1.00 50.55 434 ALA A C 11
ATOM 13398 O O . ALA A 1 21 ? 16.312 9.918 -0.973 1.00 52.12 434 ALA A O 11
ATOM 13405 N N . LYS A 1 22 ? 16.251 9.608 1.254 1.00 42.25 435 LYS A N 11
ATOM 13406 C CA . LYS A 1 22 ? 17.441 8.767 1.281 1.00 51.10 435 LYS A CA 11
ATOM 13407 C C . LYS A 1 22 ? 17.080 7.306 1.034 1.00 61.44 435 LYS A C 11
ATOM 13408 O O . LYS A 1 22 ? 17.514 6.691 0.060 1.00 63.52 435 LYS A O 11
ATOM 13427 N N . PRO A 1 23 ? 16.265 6.736 1.935 1.00 5.23 436 PRO A N 11
ATOM 13428 C CA . PRO A 1 23 ? 15.827 5.341 1.834 1.00 4.03 436 PRO A CA 11
ATOM 13429 C C . PRO A 1 23 ? 14.861 5.119 0.676 1.00 22.21 436 PRO A C 11
ATOM 13430 O O . PRO A 1 23 ? 14.514 6.056 -0.045 1.00 2.23 436 PRO A O 11
ATOM 13441 N N . LEU A 1 24 ? 14.429 3.876 0.502 1.00 30.15 437 LEU A N 11
ATOM 13442 C CA . LEU A 1 24 ? 13.501 3.530 -0.570 1.00 44.11 437 LEU A CA 11
ATOM 13443 C C . LEU A 1 24 ? 12.137 3.143 -0.007 1.00 24.14 437 LEU A C 11
ATOM 13444 O O . LEU A 1 24 ? 11.929 2.005 0.414 1.00 53.31 437 LEU A O 11
ATOM 13460 N N . SER A 1 25 ? 11.213 4.097 -0.004 1.00 52.32 438 SER A N 11
ATOM 13461 C CA . SER A 1 25 ? 9.869 3.857 0.509 1.00 51.23 438 SER A CA 11
ATOM 13462 C C . SER A 1 25 ? 9.251 2.624 -0.143 1.00 62.13 438 SER A C 11
ATOM 13463 O O . SER A 1 25 ? 9.809 2.060 -1.084 1.00 1.11 438 SER A O 11
ATOM 13471 N N . ASP A 1 26 ? 8.094 2.212 0.364 1.00 21.43 439 ASP A N 11
ATOM 13472 C CA . ASP A 1 26 ? 7.398 1.046 -0.169 1.00 22.11 439 ASP A CA 11
ATOM 13473 C C . ASP A 1 26 ? 8.180 -0.232 0.118 1.00 75.44 439 ASP A C 11
ATOM 13474 O O . ASP A 1 26 ? 9.405 -0.260 0.009 1.00 3.32 439 ASP A O 11
ATOM 13483 N N . SER A 1 27 ? 7.462 -1.288 0.485 1.00 15.31 440 SER A N 11
ATOM 13484 C CA . SER A 1 27 ? 8.088 -2.569 0.794 1.00 62.44 440 SER A CA 11
ATOM 13485 C C . SER A 1 27 ? 8.661 -2.567 2.207 1.00 24.11 440 SER A C 11
ATOM 13486 O O . SER A 1 27 ? 8.916 -3.623 2.788 1.00 2.51 440 SER A O 11
ATOM 13494 N N . LYS A 1 28 ? 8.861 -1.374 2.757 1.00 24.33 441 LYS A N 11
ATOM 13495 C CA . LYS A 1 28 ? 9.403 -1.232 4.103 1.00 24.21 441 LYS A CA 11
ATOM 13496 C C . LYS A 1 28 ? 8.284 -1.055 5.124 1.00 31.43 441 LYS A C 11
ATOM 13497 O O . LYS A 1 28 ? 8.206 -1.793 6.107 1.00 42.53 441 LYS A O 11
ATOM 13516 N N . LEU A 1 29 ? 7.420 -0.076 4.884 1.00 63.31 442 LEU A N 11
ATOM 13517 C CA . LEU A 1 29 ? 6.304 0.197 5.782 1.00 74.12 442 LEU A CA 11
ATOM 13518 C C . LEU A 1 29 ? 5.501 -1.071 6.052 1.00 14.05 442 LEU A C 11
ATOM 13519 O O . LEU A 1 29 ? 4.873 -1.211 7.104 1.00 62.53 442 LEU A O 11
ATOM 13535 N N . THR A 1 30 ? 5.525 -1.997 5.098 1.00 3.42 443 THR A N 11
ATOM 13536 C CA . THR A 1 30 ? 4.802 -3.254 5.233 1.00 55.41 443 THR A CA 11
ATOM 13537 C C . THR A 1 30 ? 5.402 -4.119 6.336 1.00 72.02 443 THR A C 11
ATOM 13538 O O . THR A 1 30 ? 4.683 -4.818 7.050 1.00 11.50 443 THR A O 11
ATOM 13549 N N . SER A 1 31 ? 6.723 -4.066 6.470 1.00 40.32 444 SER A N 11
ATOM 13550 C CA . SER A 1 31 ? 7.420 -4.846 7.485 1.00 14.01 444 SER A CA 11
ATOM 13551 C C . SER A 1 31 ? 6.970 -4.443 8.886 1.00 42.35 444 SER A C 11
ATOM 13552 O O . SER A 1 31 ? 6.545 -5.282 9.681 1.00 13.11 444 SER A O 11
ATOM 13560 N N . LEU A 1 32 ? 7.065 -3.151 9.181 1.00 73.13 445 LEU A N 11
ATOM 13561 C CA . LEU A 1 32 ? 6.667 -2.633 10.486 1.00 4.24 445 LEU A CA 11
ATOM 13562 C C . LEU A 1 32 ? 5.180 -2.864 10.734 1.00 43.13 445 LEU A C 11
ATOM 13563 O O . LEU A 1 32 ? 4.749 -3.037 11.875 1.00 1.12 445 LEU A O 11
ATOM 13579 N N . LEU A 1 33 ? 4.401 -2.868 9.658 1.00 42.34 446 LEU A N 11
ATOM 13580 C CA . LEU A 1 33 ? 2.961 -3.080 9.758 1.00 73.31 446 LEU A CA 11
ATOM 13581 C C . LEU A 1 33 ? 2.652 -4.415 10.429 1.00 61.21 446 LEU A C 11
ATOM 13582 O O . LEU A 1 33 ? 1.563 -4.614 10.965 1.00 54.01 446 LEU A O 11
ATOM 13598 N N . SER A 1 34 ? 3.620 -5.326 10.394 1.00 11.55 447 SER A N 11
ATOM 13599 C CA . SER A 1 34 ? 3.451 -6.643 10.998 1.00 20.12 447 SER A CA 11
ATOM 13600 C C . SER A 1 34 ? 3.831 -6.617 12.475 1.00 3.15 447 SER A C 11
ATOM 13601 O O . SER A 1 34 ? 3.457 -7.507 13.238 1.00 25.43 447 SER A O 11
ATOM 13609 N N . GLU A 1 35 ? 4.577 -5.589 12.870 1.00 71.24 448 GLU A N 11
ATOM 13610 C CA . GLU A 1 35 ? 5.008 -5.447 14.256 1.00 24.31 448 GLU A CA 11
ATOM 13611 C C . GLU A 1 35 ? 3.809 -5.269 15.184 1.00 25.53 448 GLU A C 11
ATOM 13612 O O . GLU A 1 35 ? 3.924 -5.424 16.399 1.00 63.11 448 GLU A O 11
ATOM 13624 N N . GLN A 1 36 ? 2.661 -4.943 14.600 1.00 52.11 449 GLN A N 11
ATOM 13625 C CA . GLN A 1 36 ? 1.442 -4.743 15.374 1.00 54.14 449 GLN A CA 11
ATOM 13626 C C . GLN A 1 36 ? 0.404 -5.811 15.042 1.00 72.22 449 GLN A C 11
ATOM 13627 O O . GLN A 1 36 ? -0.190 -6.412 15.936 1.00 60.32 449 GLN A O 11
ATOM 13641 N N . GLY A 1 37 ? 0.192 -6.041 13.750 1.00 32.51 450 GLY A N 11
ATOM 13642 C CA . GLY A 1 37 ? -0.774 -7.037 13.322 1.00 12.51 450 GLY A CA 11
ATOM 13643 C C . GLY A 1 37 ? -1.170 -6.874 11.869 1.00 41.04 450 GLY A C 11
ATOM 13644 O O . GLY A 1 37 ? -1.633 -7.823 11.234 1.00 10.03 450 GLY A O 11
ATOM 13648 N N . ILE A 1 38 ? -0.990 -5.669 11.339 1.00 10.31 451 ILE A N 11
ATOM 13649 C CA . ILE A 1 38 ? -1.332 -5.385 9.951 1.00 34.54 451 ILE A CA 11
ATOM 13650 C C . ILE A 1 38 ? -0.545 -6.279 8.998 1.00 41.00 451 ILE A C 11
ATOM 13651 O O . ILE A 1 38 ? 0.549 -6.737 9.322 1.00 4.15 451 ILE A O 11
ATOM 13667 N N . MET A 1 39 ? -1.111 -6.519 7.819 1.00 12.54 452 MET A N 11
ATOM 13668 C CA . MET A 1 39 ? -0.460 -7.356 6.817 1.00 45.20 452 MET A CA 11
ATOM 13669 C C . MET A 1 39 ? -1.237 -7.335 5.504 1.00 54.31 452 MET A C 11
ATOM 13670 O O . MET A 1 39 ? -1.903 -8.309 5.150 1.00 41.31 452 MET A O 11
ATOM 13684 N N . VAL A 1 40 ? -1.149 -6.219 4.787 1.00 33.32 453 VAL A N 11
ATOM 13685 C CA . VAL A 1 40 ? -1.843 -6.074 3.513 1.00 74.24 453 VAL A CA 11
ATOM 13686 C C . VAL A 1 40 ? -0.963 -5.372 2.484 1.00 31.32 453 VAL A C 11
ATOM 13687 O O . VAL A 1 40 ? -0.883 -5.794 1.331 1.00 62.13 453 VAL A O 11
ATOM 13700 N N . ALA A 1 41 ? -0.303 -4.301 2.911 1.00 73.52 454 ALA A N 11
ATOM 13701 C CA . ALA A 1 41 ? 0.575 -3.542 2.028 1.00 73.23 454 ALA A CA 11
ATOM 13702 C C . ALA A 1 41 ? 1.549 -4.462 1.299 1.00 52.34 454 ALA A C 11
ATOM 13703 O O . ALA A 1 41 ? 1.994 -4.159 0.193 1.00 44.20 454 ALA A O 11
ATOM 13710 N N . ARG A 1 42 ? 1.876 -5.586 1.928 1.00 0.42 455 ARG A N 11
ATOM 13711 C CA . ARG A 1 42 ? 2.800 -6.549 1.341 1.00 14.11 455 ARG A CA 11
ATOM 13712 C C . ARG A 1 42 ? 2.373 -6.916 -0.078 1.00 4.34 455 ARG A C 11
ATOM 13713 O O . ARG A 1 42 ? 3.074 -6.614 -1.044 1.00 64.31 455 ARG A O 11
ATOM 13734 N N . ARG A 1 43 ? 1.222 -7.569 -0.194 1.00 40.24 456 ARG A N 11
ATOM 13735 C CA . ARG A 1 43 ? 0.703 -7.978 -1.493 1.00 65.24 456 ARG A CA 11
ATOM 13736 C C . ARG A 1 43 ? -0.090 -6.847 -2.143 1.00 15.22 456 ARG A C 11
ATOM 13737 O O . ARG A 1 43 ? -0.039 -6.655 -3.358 1.00 31.25 456 ARG A O 11
ATOM 13758 N N . THR A 1 44 ? -0.827 -6.102 -1.324 1.00 3.20 457 THR A N 11
ATOM 13759 C CA . THR A 1 44 ? -1.633 -4.992 -1.817 1.00 33.52 457 THR A CA 11
ATOM 13760 C C . THR A 1 44 ? -0.810 -4.068 -2.707 1.00 42.30 457 THR A C 11
ATOM 13761 O O . THR A 1 44 ? -1.160 -3.825 -3.861 1.00 73.24 457 THR A O 11
ATOM 13772 N N . VAL A 1 45 ? 0.289 -3.554 -2.162 1.00 71.21 458 VAL A N 11
ATOM 13773 C CA . VAL A 1 45 ? 1.164 -2.656 -2.907 1.00 13.13 458 VAL A CA 11
ATOM 13774 C C . VAL A 1 45 ? 1.534 -3.249 -4.262 1.00 70.04 458 VAL A C 11
ATOM 13775 O O . VAL A 1 45 ? 1.515 -2.557 -5.279 1.00 70.25 458 VAL A O 11
ATOM 13788 N N . ALA A 1 46 ? 1.869 -4.535 -4.267 1.00 23.20 459 ALA A N 11
ATOM 13789 C CA . ALA A 1 46 ? 2.241 -5.222 -5.498 1.00 51.32 459 ALA A CA 11
ATOM 13790 C C . ALA A 1 46 ? 1.044 -5.361 -6.432 1.00 35.41 459 ALA A C 11
ATOM 13791 O O . ALA A 1 46 ? 1.191 -5.346 -7.655 1.00 42.32 459 ALA A O 11
ATOM 13798 N N . LYS A 1 47 ? -0.143 -5.498 -5.850 1.00 40.44 460 LYS A N 11
ATOM 13799 C CA . LYS A 1 47 ? -1.367 -5.640 -6.629 1.00 64.01 460 LYS A CA 11
ATOM 13800 C C . LYS A 1 47 ? -1.639 -4.382 -7.449 1.00 55.54 460 LYS A C 11
ATOM 13801 O O . LYS A 1 47 ? -1.895 -4.455 -8.650 1.00 33.23 460 LYS A O 11
ATOM 13820 N N . TYR A 1 48 ? -1.581 -3.229 -6.791 1.00 34.11 461 TYR A N 11
ATOM 13821 C CA . TYR A 1 48 ? -1.823 -1.956 -7.458 1.00 31.51 461 TYR A CA 11
ATOM 13822 C C . TYR A 1 48 ? -0.575 -1.484 -8.198 1.00 72.12 461 TYR A C 11
ATOM 13823 O O . TYR A 1 48 ? -0.660 -0.693 -9.138 1.00 22.32 461 TYR A O 11
ATOM 13841 N N . ARG A 1 49 ? 0.582 -1.976 -7.768 1.00 72.34 462 ARG A N 11
ATOM 13842 C CA . ARG A 1 49 ? 1.848 -1.605 -8.389 1.00 75.40 462 ARG A CA 11
ATOM 13843 C C . ARG A 1 49 ? 1.784 -1.786 -9.903 1.00 24.24 462 ARG A C 11
ATOM 13844 O O . ARG A 1 49 ? 2.262 -0.940 -10.658 1.00 74.30 462 ARG A O 11
ATOM 13865 N N . GLU A 1 50 ? 1.194 -2.895 -10.336 1.00 72.31 463 GLU A N 11
ATOM 13866 C CA . GLU A 1 50 ? 1.071 -3.188 -11.760 1.00 43.22 463 GLU A CA 11
ATOM 13867 C C . GLU A 1 50 ? 0.454 -2.008 -12.506 1.00 3.42 463 GLU A C 11
ATOM 13868 O O . GLU A 1 50 ? 0.801 -1.737 -13.656 1.00 34.33 463 GLU A O 11
ATOM 13880 N N . SER A 1 51 ? -0.462 -1.309 -11.843 1.00 10.01 464 SER A N 11
ATOM 13881 C CA . SER A 1 51 ? -1.130 -0.161 -12.444 1.00 51.44 464 SER A CA 11
ATOM 13882 C C . SER A 1 51 ? -1.257 0.980 -11.440 1.00 52.34 464 SER A C 11
ATOM 13883 O O . SER A 1 51 ? -2.353 1.486 -11.192 1.00 12.22 464 SER A O 11
ATOM 13891 N N . LEU A 1 52 ? -0.129 1.382 -10.864 1.00 41.33 465 LEU A N 11
ATOM 13892 C CA . LEU A 1 52 ? -0.113 2.464 -9.886 1.00 2.25 465 LEU A CA 11
ATOM 13893 C C . LEU A 1 52 ? -0.624 3.763 -10.501 1.00 1.43 465 LEU A C 11
ATOM 13894 O O . LEU A 1 52 ? -1.505 4.420 -9.946 1.00 33.12 465 LEU A O 11
ATOM 13910 N N . SER A 1 53 ? -0.066 4.126 -11.652 1.00 52.42 466 SER A N 11
ATOM 13911 C CA . SER A 1 53 ? -0.465 5.347 -12.342 1.00 74.13 466 SER A CA 11
ATOM 13912 C C . SER A 1 53 ? -0.424 6.544 -11.397 1.00 14.34 466 SER A C 11
ATOM 13913 O O . SER A 1 53 ? -1.186 7.498 -11.554 1.00 72.34 466 SER A O 11
ATOM 13921 N N . ILE A 1 54 ? 0.469 6.484 -10.416 1.00 13.33 467 ILE A N 11
ATOM 13922 C CA . ILE A 1 54 ? 0.610 7.563 -9.445 1.00 12.11 467 ILE A CA 11
ATOM 13923 C C . ILE A 1 54 ? 1.225 8.802 -10.085 1.00 23.44 467 ILE A C 11
ATOM 13924 O O . ILE A 1 54 ? 2.125 8.716 -10.922 1.00 2.42 467 ILE A O 11
ATOM 13940 N N . PRO A 1 55 ? 0.731 9.982 -9.686 1.00 43.43 468 PRO A N 11
ATOM 13941 C CA . PRO A 1 55 ? 1.220 11.262 -10.206 1.00 42.21 468 PRO A CA 11
ATOM 13942 C C . PRO A 1 55 ? 2.632 11.582 -9.729 1.00 25.53 468 PRO A C 11
ATOM 13943 O O . PRO A 1 55 ? 3.162 10.949 -8.815 1.00 24.50 468 PRO A O 11
ATOM 13954 N N . PRO A 1 56 ? 3.259 12.586 -10.360 1.00 31.13 469 PRO A N 11
ATOM 13955 C CA . PRO A 1 56 ? 4.618 13.012 -10.016 1.00 23.32 469 PRO A CA 11
ATOM 13956 C C . PRO A 1 56 ? 4.684 13.696 -8.655 1.00 31.12 469 PRO A C 11
ATOM 13957 O O . PRO A 1 56 ? 3.655 13.990 -8.046 1.00 31.31 469 PRO A O 11
ATOM 13968 N N . SER A 1 57 ? 5.901 13.947 -8.182 1.00 61.14 470 SER A N 11
ATOM 13969 C CA . SER A 1 57 ? 6.101 14.594 -6.891 1.00 33.04 470 SER A CA 11
ATOM 13970 C C . SER A 1 57 ? 5.576 13.717 -5.757 1.00 43.45 470 SER A C 11
ATOM 13971 O O . SER A 1 57 ? 5.396 14.181 -4.631 1.00 63.53 470 SER A O 11
ATOM 13979 N N . ASN A 1 58 ? 5.333 12.447 -6.064 1.00 42.00 471 ASN A N 11
ATOM 13980 C CA . ASN A 1 58 ? 4.828 11.505 -5.072 1.00 1.14 471 ASN A CA 11
ATOM 13981 C C . ASN A 1 58 ? 5.771 10.314 -4.924 1.00 64.03 471 ASN A C 11
ATOM 13982 O O . ASN A 1 58 ? 6.022 9.844 -3.815 1.00 32.43 471 ASN A O 11
ATOM 13993 N N . GLN A 1 59 ? 6.290 9.834 -6.049 1.00 74.31 472 GLN A N 11
ATOM 13994 C CA . GLN A 1 59 ? 7.205 8.699 -6.044 1.00 33.43 472 GLN A CA 11
ATOM 13995 C C . GLN A 1 59 ? 8.608 9.132 -5.633 1.00 33.43 472 GLN A C 11
ATOM 13996 O O . GLN A 1 59 ? 9.394 8.328 -5.131 1.00 32.34 472 GLN A O 11
ATOM 14010 N N . ARG A 1 60 ? 8.915 10.406 -5.849 1.00 64.11 473 ARG A N 11
ATOM 14011 C CA . ARG A 1 60 ? 10.225 10.946 -5.502 1.00 11.13 473 ARG A CA 11
ATOM 14012 C C . ARG A 1 60 ? 11.338 10.138 -6.162 1.00 31.02 473 ARG A C 11
ATOM 14013 O O . ARG A 1 60 ? 12.321 9.772 -5.517 1.00 12.21 473 ARG A O 11
ATOM 14034 N N . LYS A 1 61 ? 11.177 9.862 -7.452 1.00 12.25 474 LYS A N 11
ATOM 14035 C CA . LYS A 1 61 ? 12.168 9.097 -8.201 1.00 52.23 474 LYS A CA 11
ATOM 14036 C C . LYS A 1 61 ? 12.011 9.326 -9.701 1.00 43.12 474 LYS A C 11
ATOM 14037 O O . LYS A 1 61 ? 11.141 10.081 -10.134 1.00 4.12 474 LYS A O 11
ATOM 14056 N N . GLN A 1 62 ? 12.857 8.669 -10.487 1.00 1.02 475 GLN A N 11
ATOM 14057 C CA . GLN A 1 62 ? 12.812 8.801 -11.938 1.00 52.05 475 GLN A CA 11
ATOM 14058 C C . GLN A 1 62 ? 13.078 10.241 -12.362 1.00 42.21 475 GLN A C 11
ATOM 14059 O O . GLN A 1 62 ? 13.070 11.155 -11.536 1.00 55.13 475 GLN A O 11
ATOM 14073 N N . LEU A 1 63 ? 13.316 10.438 -13.655 1.00 15.31 476 LEU A N 11
ATOM 14074 C CA . LEU A 1 63 ? 13.585 11.768 -14.189 1.00 1.04 476 LEU A CA 11
ATOM 14075 C C . LEU A 1 63 ? 13.637 11.742 -15.713 1.00 65.13 476 LEU A C 11
ATOM 14076 O O . LEU A 1 63 ? 13.283 10.744 -16.340 1.00 22.14 476 LEU A O 11
ATOM 14092 N N . VAL A 1 64 ? 14.083 12.846 -16.304 1.00 51.33 477 VAL A N 11
ATOM 14093 C CA . VAL A 1 64 ? 14.185 12.949 -17.755 1.00 41.12 477 VAL A CA 11
ATOM 14094 C C . VAL A 1 64 ? 15.479 12.322 -18.261 1.00 35.04 477 VAL A C 11
ATOM 14095 O O . VAL A 1 64 ? 16.269 12.971 -18.946 1.00 74.23 477 VAL A O 11
ATOM 14108 N N . ALA A 1 65 ? 15.688 11.055 -17.919 1.00 62.32 478 ALA A N 11
ATOM 14109 C CA . ALA A 1 65 ? 16.885 10.338 -18.342 1.00 30.34 478 ALA A CA 11
ATOM 14110 C C . ALA A 1 65 ? 16.705 8.831 -18.190 1.00 55.03 478 ALA A C 11
ATOM 14111 O O . ALA A 1 65 ? 17.315 8.207 -17.324 1.00 42.23 478 ALA A O 11
ATOM 14118 N N . ASN A 1 66 ? 15.862 8.252 -19.039 1.00 41.14 479 ASN A N 11
ATOM 14119 C CA . ASN A 1 66 ? 15.600 6.818 -18.998 1.00 42.13 479 ASN A CA 11
ATOM 14120 C C . ASN A 1 66 ? 16.807 6.030 -19.497 1.00 42.33 479 ASN A C 11
ATOM 14121 O O . ASN A 1 66 ? 17.003 4.873 -19.127 1.00 51.32 479 ASN A O 11
ATOM 14132 N N . SER A 1 67 ? 17.615 6.666 -20.340 1.00 42.42 480 SER A N 11
ATOM 14133 C CA . SER A 1 67 ? 18.802 6.025 -20.893 1.00 11.20 480 SER A CA 11
ATOM 14134 C C . SER A 1 67 ? 19.712 5.516 -19.779 1.00 33.41 480 SER A C 11
ATOM 14135 O O . SER A 1 67 ? 20.512 4.603 -19.985 1.00 35.31 480 SER A O 11
ATOM 14143 N N . SER A 1 68 ? 19.583 6.112 -18.598 1.00 65.41 481 SER A N 11
ATOM 14144 C CA . SER A 1 68 ? 20.396 5.723 -17.452 1.00 30.24 481 SER A CA 11
ATOM 14145 C C . SER A 1 68 ? 20.342 4.213 -17.236 1.00 54.32 481 SER A C 11
ATOM 14146 O O . SER A 1 68 ? 21.304 3.608 -16.765 1.00 21.11 481 SER A O 11
ATOM 14154 N N . SER A 1 69 ? 19.207 3.613 -17.582 1.00 1.22 482 SER A N 11
ATOM 14155 C CA . SER A 1 69 ? 19.025 2.175 -17.422 1.00 34.30 482 SER A CA 11
ATOM 14156 C C . SER A 1 69 ? 17.698 1.726 -18.027 1.00 52.33 482 SER A C 11
ATOM 14157 O O . SER A 1 69 ? 16.816 1.233 -17.323 1.00 31.23 482 SER A O 11
ATOM 14165 N N . VAL A 1 70 ? 17.562 1.902 -19.337 1.00 35.40 483 VAL A N 11
ATOM 14166 C CA . VAL A 1 70 ? 16.344 1.514 -20.039 1.00 63.14 483 VAL A CA 11
ATOM 14167 C C . VAL A 1 70 ? 16.644 0.518 -21.153 1.00 52.42 483 VAL A C 11
ATOM 14168 O O . VAL A 1 70 ? 15.847 -0.378 -21.430 1.00 15.21 483 VAL A O 11
ATOM 14181 N N . ASP A 1 71 ? 17.799 0.680 -21.789 1.00 41.32 484 ASP A N 11
ATOM 14182 C CA . ASP A 1 71 ? 18.207 -0.206 -22.873 1.00 12.41 484 ASP A CA 11
ATOM 14183 C C . ASP A 1 71 ? 17.244 -0.101 -24.052 1.00 14.55 484 ASP A C 11
ATOM 14184 O O . ASP A 1 71 ? 16.774 -1.111 -24.576 1.00 33.13 484 ASP A O 11
ATOM 14193 N N . LYS A 1 72 ? 16.953 1.128 -24.463 1.00 64.32 485 LYS A N 11
ATOM 14194 C CA . LYS A 1 72 ? 16.046 1.367 -25.580 1.00 32.34 485 LYS A CA 11
ATOM 14195 C C . LYS A 1 72 ? 16.823 1.614 -26.869 1.00 25.12 485 LYS A C 11
ATOM 14196 O O . LYS A 1 72 ? 17.996 1.993 -26.837 1.00 13.35 485 LYS A O 11
ATOM 14215 N N . LEU A 1 73 ? 16.165 1.399 -28.003 1.00 33.21 486 LEU A N 11
ATOM 14216 C CA . LEU A 1 73 ? 16.794 1.599 -29.303 1.00 64.14 486 LEU A CA 11
ATOM 14217 C C . LEU A 1 73 ? 16.100 2.716 -30.077 1.00 21.24 486 LEU A C 11
ATOM 14218 O O . LEU A 1 73 ? 16.553 3.115 -31.150 1.00 61.04 486 LEU A O 11
ATOM 14234 N N . ALA A 1 74 ? 15.001 3.216 -29.525 1.00 74.44 487 ALA A N 11
ATOM 14235 C CA . ALA A 1 74 ? 14.246 4.289 -30.161 1.00 21.22 487 ALA A CA 11
ATOM 14236 C C . ALA A 1 74 ? 15.058 5.579 -30.208 1.00 1.41 487 ALA A C 11
ATOM 14237 O O . ALA A 1 74 ? 14.789 6.465 -31.018 1.00 72.01 487 ALA A O 11
ATOM 14244 N N . ALA A 1 75 ? 16.054 5.677 -29.332 1.00 43.24 488 ALA A N 11
ATOM 14245 C CA . ALA A 1 75 ? 16.906 6.858 -29.275 1.00 14.33 488 ALA A CA 11
ATOM 14246 C C . ALA A 1 75 ? 17.580 7.115 -30.619 1.00 51.32 488 ALA A C 11
ATOM 14247 O O . ALA A 1 75 ? 17.943 8.247 -30.935 1.00 2.51 488 ALA A O 11
ATOM 14254 N N . ALA A 1 76 ? 17.745 6.056 -31.404 1.00 33.00 489 ALA A N 11
ATOM 14255 C CA . ALA A 1 76 ? 18.374 6.168 -32.715 1.00 0.32 489 ALA A CA 11
ATOM 14256 C C . ALA A 1 76 ? 17.621 7.152 -33.604 1.00 13.44 489 ALA A C 11
ATOM 14257 O O . ALA A 1 76 ? 18.200 8.112 -34.114 1.00 1.25 489 ALA A O 11
ATOM 14264 N N . LEU A 1 77 ? 16.328 6.908 -33.785 1.00 35.21 490 LEU A N 11
ATOM 14265 C CA . LEU A 1 77 ? 15.496 7.773 -34.613 1.00 15.41 490 LEU A CA 11
ATOM 14266 C C . LEU A 1 77 ? 14.991 8.971 -33.814 1.00 73.31 490 LEU A C 11
ATOM 14267 O O . LEU A 1 77 ? 14.699 10.025 -34.377 1.00 2.45 490 LEU A O 11
ATOM 14283 N N . GLU A 1 78 ? 14.893 8.799 -32.499 1.00 53.35 491 GLU A N 11
ATOM 14284 C CA . GLU A 1 78 ? 14.425 9.868 -31.624 1.00 15.35 491 GLU A CA 11
ATOM 14285 C C . GLU A 1 78 ? 15.600 10.637 -31.028 1.00 4.14 491 GLU A C 11
ATOM 14286 O O . GLU A 1 78 ? 15.481 11.254 -29.968 1.00 32.42 491 GLU A O 11
ATOM 14298 N N . HIS A 1 79 ? 16.737 10.596 -31.717 1.00 52.13 492 HIS A N 11
ATOM 14299 C CA . HIS A 1 79 ? 17.935 11.289 -31.257 1.00 3.30 492 HIS A CA 11
ATOM 14300 C C . HIS A 1 79 ? 17.633 12.754 -30.956 1.00 65.30 492 HIS A C 11
ATOM 14301 O O . HIS A 1 79 ? 16.985 13.440 -31.747 1.00 72.11 492 HIS A O 11
ATOM 14315 N N . HIS A 1 80 ? 18.108 13.228 -29.808 1.00 70.31 493 HIS A N 11
ATOM 14316 C CA . HIS A 1 80 ? 17.889 14.612 -29.404 1.00 11.43 493 HIS A CA 11
ATOM 14317 C C . HIS A 1 80 ? 19.213 15.362 -29.294 1.00 13.24 493 HIS A C 11
ATOM 14318 O O . HIS A 1 80 ? 20.279 14.751 -29.203 1.00 53.33 493 HIS A O 11
ATOM 14332 N N . HIS A 1 81 ? 19.139 16.688 -29.303 1.00 42.44 494 HIS A N 11
ATOM 14333 C CA . HIS A 1 81 ? 20.332 17.522 -29.205 1.00 42.02 494 HIS A CA 11
ATOM 14334 C C . HIS A 1 81 ? 19.960 19.001 -29.163 1.00 52.32 494 HIS A C 11
ATOM 14335 O O . HIS A 1 81 ? 18.999 19.429 -29.803 1.00 10.31 494 HIS A O 11
ATOM 14349 N N . HIS A 1 82 ? 20.726 19.778 -28.403 1.00 42.12 495 HIS A N 11
ATOM 14350 C CA . HIS A 1 82 ? 20.476 21.210 -28.277 1.00 11.11 495 HIS A CA 11
ATOM 14351 C C . HIS A 1 82 ? 21.715 22.013 -28.658 1.00 65.11 495 HIS A C 11
ATOM 14352 O O . HIS A 1 82 ? 22.186 22.852 -27.889 1.00 22.01 495 HIS A O 11
ATOM 14366 N N . HIS A 1 83 ? 22.241 21.751 -29.851 1.00 32.14 496 HIS A N 11
ATOM 14367 C CA . HIS A 1 83 ? 23.426 22.449 -30.335 1.00 5.40 496 HIS A CA 11
ATOM 14368 C C . HIS A 1 83 ? 23.038 23.640 -31.206 1.00 1.24 496 HIS A C 11
ATOM 14369 O O . HIS A 1 83 ? 21.855 23.908 -31.417 1.00 61.33 496 HIS A O 11
ATOM 14383 N N . HIS A 1 84 ? 24.042 24.351 -31.710 1.00 53.34 497 HIS A N 11
ATOM 14384 C CA . HIS A 1 84 ? 23.805 25.513 -32.559 1.00 72.00 497 HIS A CA 11
ATOM 14385 C C . HIS A 1 84 ? 23.625 25.095 -34.015 1.00 11.22 497 HIS A C 11
ATOM 14386 O O . HIS A 1 84 ? 23.104 25.858 -34.830 1.00 22.15 497 HIS A O 11
ATOM 14400 N N . GLU A 1 1 ? -17.491 -0.397 -7.174 1.00 21.10 414 GLU A N 12
ATOM 14401 C CA . GLU A 1 1 ? -17.263 0.370 -8.394 1.00 53.13 414 GLU A CA 12
ATOM 14402 C C . GLU A 1 1 ? -16.572 1.694 -8.083 1.00 41.24 414 GLU A C 12
ATOM 14403 O O . GLU A 1 1 ? -15.453 1.942 -8.532 1.00 3.34 414 GLU A O 12
ATOM 14415 N N . ALA A 1 2 ? -17.247 2.541 -7.313 1.00 34.11 415 ALA A N 12
ATOM 14416 C CA . ALA A 1 2 ? -16.699 3.839 -6.941 1.00 2.03 415 ALA A CA 12
ATOM 14417 C C . ALA A 1 2 ? -15.673 3.701 -5.821 1.00 43.11 415 ALA A C 12
ATOM 14418 O O . ALA A 1 2 ? -15.025 4.674 -5.437 1.00 31.33 415 ALA A O 12
ATOM 14425 N N . SER A 1 3 ? -15.533 2.486 -5.300 1.00 23.40 416 SER A N 12
ATOM 14426 C CA . SER A 1 3 ? -14.588 2.222 -4.220 1.00 73.14 416 SER A CA 12
ATOM 14427 C C . SER A 1 3 ? -13.171 2.067 -4.764 1.00 2.30 416 SER A C 12
ATOM 14428 O O . SER A 1 3 ? -12.193 2.240 -4.036 1.00 35.33 416 SER A O 12
ATOM 14436 N N . SER A 1 4 ? -13.068 1.740 -6.048 1.00 35.03 417 SER A N 12
ATOM 14437 C CA . SER A 1 4 ? -11.772 1.558 -6.689 1.00 1.01 417 SER A CA 12
ATOM 14438 C C . SER A 1 4 ? -10.886 2.782 -6.481 1.00 41.41 417 SER A C 12
ATOM 14439 O O . SER A 1 4 ? -9.662 2.671 -6.394 1.00 40.24 417 SER A O 12
ATOM 14447 N N . THR A 1 5 ? -11.512 3.952 -6.402 1.00 53.32 418 THR A N 12
ATOM 14448 C CA . THR A 1 5 ? -10.783 5.198 -6.205 1.00 51.50 418 THR A CA 12
ATOM 14449 C C . THR A 1 5 ? -10.469 5.424 -4.730 1.00 63.24 418 THR A C 12
ATOM 14450 O O . THR A 1 5 ? -9.513 6.121 -4.390 1.00 63.30 418 THR A O 12
ATOM 14461 N N . ALA A 1 6 ? -11.278 4.831 -3.860 1.00 11.12 419 ALA A N 12
ATOM 14462 C CA . ALA A 1 6 ? -11.084 4.965 -2.421 1.00 41.25 419 ALA A CA 12
ATOM 14463 C C . ALA A 1 6 ? -9.807 4.263 -1.972 1.00 33.14 419 ALA A C 12
ATOM 14464 O O . ALA A 1 6 ? -9.162 4.683 -1.012 1.00 11.43 419 ALA A O 12
ATOM 14471 N N . ILE A 1 7 ? -9.450 3.191 -2.672 1.00 3.14 420 ILE A N 12
ATOM 14472 C CA . ILE A 1 7 ? -8.251 2.431 -2.344 1.00 24.55 420 ILE A CA 12
ATOM 14473 C C . ILE A 1 7 ? -6.996 3.145 -2.833 1.00 63.33 420 ILE A C 12
ATOM 14474 O O . ILE A 1 7 ? -5.884 2.830 -2.409 1.00 33.05 420 ILE A O 12
ATOM 14490 N N . ARG A 1 8 ? -7.182 4.109 -3.728 1.00 64.03 421 ARG A N 12
ATOM 14491 C CA . ARG A 1 8 ? -6.065 4.870 -4.276 1.00 31.23 421 ARG A CA 12
ATOM 14492 C C . ARG A 1 8 ? -5.337 5.636 -3.176 1.00 14.11 421 ARG A C 12
ATOM 14493 O O . ARG A 1 8 ? -4.196 6.060 -3.352 1.00 23.05 421 ARG A O 12
ATOM 14514 N N . ALA A 1 9 ? -6.007 5.809 -2.041 1.00 53.31 422 ALA A N 12
ATOM 14515 C CA . ALA A 1 9 ? -5.424 6.523 -0.911 1.00 43.54 422 ALA A CA 12
ATOM 14516 C C . ALA A 1 9 ? -4.608 5.584 -0.031 1.00 22.25 422 ALA A C 12
ATOM 14517 O O . ALA A 1 9 ? -3.697 6.015 0.677 1.00 24.33 422 ALA A O 12
ATOM 14524 N N . LEU A 1 10 ? -4.940 4.298 -0.078 1.00 42.33 423 LEU A N 12
ATOM 14525 C CA . LEU A 1 10 ? -4.238 3.297 0.717 1.00 31.54 423 LEU A CA 12
ATOM 14526 C C . LEU A 1 10 ? -2.763 3.232 0.332 1.00 30.04 423 LEU A C 12
ATOM 14527 O O . LEU A 1 10 ? -1.885 3.249 1.194 1.00 24.55 423 LEU A O 12
ATOM 14543 N N . VAL A 1 11 ? -2.499 3.161 -0.968 1.00 74.50 424 VAL A N 12
ATOM 14544 C CA . VAL A 1 11 ? -1.131 3.097 -1.469 1.00 13.22 424 VAL A CA 12
ATOM 14545 C C . VAL A 1 11 ? -0.382 4.393 -1.185 1.00 25.12 424 VAL A C 12
ATOM 14546 O O . VAL A 1 11 ? 0.846 4.447 -1.273 1.00 10.52 424 VAL A O 12
ATOM 14559 N N . LYS A 1 12 ? -1.127 5.439 -0.843 1.00 71.04 425 LYS A N 12
ATOM 14560 C CA . LYS A 1 12 ? -0.535 6.737 -0.545 1.00 73.35 425 LYS A CA 12
ATOM 14561 C C . LYS A 1 12 ? 0.022 6.768 0.875 1.00 62.51 425 LYS A C 12
ATOM 14562 O O . LYS A 1 12 ? 0.895 7.576 1.193 1.00 52.43 425 LYS A O 12
ATOM 14581 N N . LYS A 1 13 ? -0.486 5.881 1.723 1.00 22.32 426 LYS A N 12
ATOM 14582 C CA . LYS A 1 13 ? -0.038 5.804 3.109 1.00 21.53 426 LYS A CA 12
ATOM 14583 C C . LYS A 1 13 ? 1.288 5.054 3.211 1.00 33.00 426 LYS A C 12
ATOM 14584 O O . LYS A 1 13 ? 2.167 5.431 3.986 1.00 13.33 426 LYS A O 12
ATOM 14603 N N . LEU A 1 14 ? 1.425 3.993 2.423 1.00 41.55 427 LEU A N 12
ATOM 14604 C CA . LEU A 1 14 ? 2.643 3.193 2.423 1.00 24.42 427 LEU A CA 12
ATOM 14605 C C . LEU A 1 14 ? 3.808 3.971 1.819 1.00 50.14 427 LEU A C 12
ATOM 14606 O O . LEU A 1 14 ? 4.972 3.662 2.072 1.00 51.40 427 LEU A O 12
ATOM 14622 N N . ILE A 1 15 ? 3.485 4.983 1.020 1.00 15.52 428 ILE A N 12
ATOM 14623 C CA . ILE A 1 15 ? 4.503 5.808 0.383 1.00 10.14 428 ILE A CA 12
ATOM 14624 C C . ILE A 1 15 ? 4.641 7.153 1.089 1.00 44.15 428 ILE A C 12
ATOM 14625 O O . ILE A 1 15 ? 5.688 7.798 1.018 1.00 34.51 428 ILE A O 12
ATOM 14641 N N . ALA A 1 16 ? 3.579 7.570 1.770 1.00 5.01 429 ALA A N 12
ATOM 14642 C CA . ALA A 1 16 ? 3.584 8.836 2.492 1.00 22.32 429 ALA A CA 12
ATOM 14643 C C . ALA A 1 16 ? 4.800 8.943 3.406 1.00 74.24 429 ALA A C 12
ATOM 14644 O O . ALA A 1 16 ? 5.296 10.038 3.670 1.00 54.12 429 ALA A O 12
ATOM 14651 N N . ALA A 1 17 ? 5.276 7.798 3.887 1.00 53.24 430 ALA A N 12
ATOM 14652 C CA . ALA A 1 17 ? 6.435 7.764 4.770 1.00 51.14 430 ALA A CA 12
ATOM 14653 C C . ALA A 1 17 ? 7.395 6.650 4.371 1.00 23.32 430 ALA A C 12
ATOM 14654 O O . ALA A 1 17 ? 7.756 5.806 5.190 1.00 33.53 430 ALA A O 12
ATOM 14661 N N . GLU A 1 18 ? 7.807 6.654 3.107 1.00 71.24 431 GLU A N 12
ATOM 14662 C CA . GLU A 1 18 ? 8.726 5.642 2.600 1.00 60.35 431 GLU A CA 12
ATOM 14663 C C . GLU A 1 18 ? 10.028 6.278 2.124 1.00 65.21 431 GLU A C 12
ATOM 14664 O O . GLU A 1 18 ? 10.020 7.320 1.470 1.00 13.21 431 GLU A O 12
ATOM 14676 N N . ASN A 1 19 ? 11.147 5.643 2.459 1.00 43.24 432 ASN A N 12
ATOM 14677 C CA . ASN A 1 19 ? 12.459 6.147 2.066 1.00 0.23 432 ASN A CA 12
ATOM 14678 C C . ASN A 1 19 ? 13.466 5.008 1.947 1.00 71.12 432 ASN A C 12
ATOM 14679 O O . ASN A 1 19 ? 14.375 4.862 2.764 1.00 24.11 432 ASN A O 12
ATOM 14690 N N . PRO A 1 20 ? 13.303 4.181 0.904 1.00 70.02 433 PRO A N 12
ATOM 14691 C CA . PRO A 1 20 ? 14.189 3.041 0.651 1.00 52.11 433 PRO A CA 12
ATOM 14692 C C . PRO A 1 20 ? 15.583 3.475 0.213 1.00 42.45 433 PRO A C 12
ATOM 14693 O O . PRO A 1 20 ? 16.586 3.019 0.759 1.00 2.21 433 PRO A O 12
ATOM 14704 N N . ALA A 1 21 ? 15.637 4.361 -0.777 1.00 64.13 434 ALA A N 12
ATOM 14705 C CA . ALA A 1 21 ? 16.909 4.860 -1.287 1.00 0.01 434 ALA A CA 12
ATOM 14706 C C . ALA A 1 21 ? 17.622 3.797 -2.116 1.00 62.12 434 ALA A C 12
ATOM 14707 O O . ALA A 1 21 ? 17.697 3.898 -3.341 1.00 72.22 434 ALA A O 12
ATOM 14714 N N . LYS A 1 22 ? 18.146 2.779 -1.442 1.00 11.44 435 LYS A N 12
ATOM 14715 C CA . LYS A 1 22 ? 18.853 1.697 -2.115 1.00 61.21 435 LYS A CA 12
ATOM 14716 C C . LYS A 1 22 ? 17.872 0.707 -2.734 1.00 53.34 435 LYS A C 12
ATOM 14717 O O . LYS A 1 22 ? 17.845 0.499 -3.947 1.00 35.11 435 LYS A O 12
ATOM 14736 N N . PRO A 1 23 ? 17.043 0.084 -1.883 1.00 24.33 436 PRO A N 12
ATOM 14737 C CA . PRO A 1 23 ? 16.043 -0.892 -2.324 1.00 32.41 436 PRO A CA 12
ATOM 14738 C C . PRO A 1 23 ? 14.906 -0.245 -3.109 1.00 21.35 436 PRO A C 12
ATOM 14739 O O . PRO A 1 23 ? 14.862 0.976 -3.261 1.00 40.53 436 PRO A O 12
ATOM 14750 N N . LEU A 1 24 ? 13.991 -1.069 -3.603 1.00 13.11 437 LEU A N 12
ATOM 14751 C CA . LEU A 1 24 ? 12.852 -0.576 -4.372 1.00 21.43 437 LEU A CA 12
ATOM 14752 C C . LEU A 1 24 ? 11.685 -1.555 -4.305 1.00 21.02 437 LEU A C 12
ATOM 14753 O O . LEU A 1 24 ? 10.918 -1.689 -5.259 1.00 65.50 437 LEU A O 12
ATOM 14769 N N . SER A 1 25 ? 11.554 -2.235 -3.171 1.00 30.24 438 SER A N 12
ATOM 14770 C CA . SER A 1 25 ? 10.480 -3.204 -2.979 1.00 64.34 438 SER A CA 12
ATOM 14771 C C . SER A 1 25 ? 9.600 -2.812 -1.797 1.00 54.24 438 SER A C 12
ATOM 14772 O O . SER A 1 25 ? 9.956 -1.939 -1.005 1.00 23.03 438 SER A O 12
ATOM 14780 N N . ASP A 1 26 ? 8.447 -3.462 -1.684 1.00 61.31 439 ASP A N 12
ATOM 14781 C CA . ASP A 1 26 ? 7.514 -3.185 -0.599 1.00 45.40 439 ASP A CA 12
ATOM 14782 C C . ASP A 1 26 ? 7.945 -3.890 0.683 1.00 63.51 439 ASP A C 12
ATOM 14783 O O . ASP A 1 26 ? 7.193 -4.680 1.251 1.00 34.05 439 ASP A O 12
ATOM 14792 N N . SER A 1 27 ? 9.163 -3.600 1.131 1.00 33.14 440 SER A N 12
ATOM 14793 C CA . SER A 1 27 ? 9.696 -4.211 2.344 1.00 65.14 440 SER A CA 12
ATOM 14794 C C . SER A 1 27 ? 9.572 -3.261 3.530 1.00 13.41 440 SER A C 12
ATOM 14795 O O . SER A 1 27 ? 9.232 -3.676 4.640 1.00 65.33 440 SER A O 12
ATOM 14803 N N . LYS A 1 28 ? 9.847 -1.984 3.290 1.00 1.30 441 LYS A N 12
ATOM 14804 C CA . LYS A 1 28 ? 9.765 -0.973 4.337 1.00 24.34 441 LYS A CA 12
ATOM 14805 C C . LYS A 1 28 ? 8.315 -0.711 4.729 1.00 71.13 441 LYS A C 12
ATOM 14806 O O . LYS A 1 28 ? 7.937 -0.861 5.892 1.00 43.44 441 LYS A O 12
ATOM 14825 N N . LEU A 1 29 ? 7.505 -0.320 3.751 1.00 71.53 442 LEU A N 12
ATOM 14826 C CA . LEU A 1 29 ? 6.093 -0.038 3.993 1.00 63.43 442 LEU A CA 12
ATOM 14827 C C . LEU A 1 29 ? 5.429 -1.190 4.740 1.00 24.33 442 LEU A C 12
ATOM 14828 O O . LEU A 1 29 ? 4.583 -0.974 5.608 1.00 13.13 442 LEU A O 12
ATOM 14844 N N . THR A 1 30 ? 5.820 -2.415 4.400 1.00 44.42 443 THR A N 12
ATOM 14845 C CA . THR A 1 30 ? 5.263 -3.600 5.039 1.00 45.54 443 THR A CA 12
ATOM 14846 C C . THR A 1 30 ? 5.960 -3.888 6.364 1.00 1.02 443 THR A C 12
ATOM 14847 O O . THR A 1 30 ? 5.379 -4.498 7.262 1.00 11.42 443 THR A O 12
ATOM 14858 N N . SER A 1 31 ? 7.208 -3.444 6.480 1.00 32.12 444 SER A N 12
ATOM 14859 C CA . SER A 1 31 ? 7.984 -3.658 7.696 1.00 61.23 444 SER A CA 12
ATOM 14860 C C . SER A 1 31 ? 7.366 -2.913 8.875 1.00 71.04 444 SER A C 12
ATOM 14861 O O . SER A 1 31 ? 7.076 -3.503 9.915 1.00 34.35 444 SER A O 12
ATOM 14869 N N . LEU A 1 32 ? 7.165 -1.611 8.703 1.00 72.02 445 LEU A N 12
ATOM 14870 C CA . LEU A 1 32 ? 6.579 -0.782 9.751 1.00 22.45 445 LEU A CA 12
ATOM 14871 C C . LEU A 1 32 ? 5.183 -1.274 10.117 1.00 11.15 445 LEU A C 12
ATOM 14872 O O . LEU A 1 32 ? 4.749 -1.149 11.265 1.00 44.15 445 LEU A O 12
ATOM 14888 N N . LEU A 1 33 ? 4.482 -1.835 9.138 1.00 42.34 446 LEU A N 12
ATOM 14889 C CA . LEU A 1 33 ? 3.135 -2.347 9.357 1.00 32.21 446 LEU A CA 12
ATOM 14890 C C . LEU A 1 33 ? 3.176 -3.726 10.006 1.00 35.45 446 LEU A C 12
ATOM 14891 O O . LEU A 1 33 ? 2.243 -4.123 10.704 1.00 32.35 446 LEU A O 12
ATOM 14907 N N . SER A 1 34 ? 4.265 -4.452 9.773 1.00 71.42 447 SER A N 12
ATOM 14908 C CA . SER A 1 34 ? 4.428 -5.788 10.334 1.00 32.45 447 SER A CA 12
ATOM 14909 C C . SER A 1 34 ? 4.972 -5.717 11.758 1.00 70.30 447 SER A C 12
ATOM 14910 O O . SER A 1 34 ? 4.808 -6.650 12.543 1.00 13.02 447 SER A O 12
ATOM 14918 N N . GLU A 1 35 ? 5.622 -4.604 12.081 1.00 63.31 448 GLU A N 12
ATOM 14919 C CA . GLU A 1 35 ? 6.193 -4.411 13.410 1.00 75.34 448 GLU A CA 12
ATOM 14920 C C . GLU A 1 35 ? 5.095 -4.356 14.469 1.00 22.44 448 GLU A C 12
ATOM 14921 O O . GLU A 1 35 ? 5.367 -4.472 15.664 1.00 23.32 448 GLU A O 12
ATOM 14933 N N . GLN A 1 36 ? 3.857 -4.179 14.022 1.00 43.14 449 GLN A N 12
ATOM 14934 C CA . GLN A 1 36 ? 2.720 -4.108 14.931 1.00 10.50 449 GLN A CA 12
ATOM 14935 C C . GLN A 1 36 ? 1.870 -5.371 14.841 1.00 43.41 449 GLN A C 12
ATOM 14936 O O . GLN A 1 36 ? 1.402 -5.890 15.854 1.00 70.21 449 GLN A O 12
ATOM 14950 N N . GLY A 1 37 ? 1.674 -5.861 13.620 1.00 41.32 450 GLY A N 12
ATOM 14951 C CA . GLY A 1 37 ? 0.880 -7.059 13.420 1.00 31.13 450 GLY A CA 12
ATOM 14952 C C . GLY A 1 37 ? 0.210 -7.091 12.062 1.00 41.55 450 GLY A C 12
ATOM 14953 O O . GLY A 1 37 ? -0.284 -8.132 11.630 1.00 50.14 450 GLY A O 12
ATOM 14957 N N . ILE A 1 38 ? 0.190 -5.946 11.386 1.00 4.22 451 ILE A N 12
ATOM 14958 C CA . ILE A 1 38 ? -0.426 -5.847 10.069 1.00 24.03 451 ILE A CA 12
ATOM 14959 C C . ILE A 1 38 ? 0.377 -6.619 9.028 1.00 25.33 451 ILE A C 12
ATOM 14960 O O . ILE A 1 38 ? 1.576 -6.842 9.193 1.00 1.53 451 ILE A O 12
ATOM 14976 N N . MET A 1 39 ? -0.292 -7.024 7.954 1.00 74.12 452 MET A N 12
ATOM 14977 C CA . MET A 1 39 ? 0.359 -7.769 6.883 1.00 20.22 452 MET A CA 12
ATOM 14978 C C . MET A 1 39 ? -0.532 -7.838 5.647 1.00 12.32 452 MET A C 12
ATOM 14979 O O . MET A 1 39 ? -1.085 -8.890 5.326 1.00 23.11 452 MET A O 12
ATOM 14993 N N . VAL A 1 40 ? -0.669 -6.710 4.958 1.00 12.01 453 VAL A N 12
ATOM 14994 C CA . VAL A 1 40 ? -1.494 -6.642 3.757 1.00 25.53 453 VAL A CA 12
ATOM 14995 C C . VAL A 1 40 ? -0.773 -5.897 2.639 1.00 55.41 453 VAL A C 12
ATOM 14996 O O . VAL A 1 40 ? -0.799 -6.317 1.483 1.00 75.51 453 VAL A O 12
ATOM 15009 N N . ALA A 1 41 ? -0.133 -4.787 2.991 1.00 13.35 454 ALA A N 12
ATOM 15010 C CA . ALA A 1 41 ? 0.595 -3.984 2.018 1.00 65.31 454 ALA A CA 12
ATOM 15011 C C . ALA A 1 41 ? 1.527 -4.851 1.177 1.00 51.22 454 ALA A C 12
ATOM 15012 O O . ALA A 1 41 ? 1.842 -4.515 0.035 1.00 55.21 454 ALA A O 12
ATOM 15019 N N . ARG A 1 42 ? 1.966 -5.967 1.749 1.00 14.34 455 ARG A N 12
ATOM 15020 C CA . ARG A 1 42 ? 2.863 -6.881 1.054 1.00 73.51 455 ARG A CA 12
ATOM 15021 C C . ARG A 1 42 ? 2.301 -7.258 -0.315 1.00 14.23 455 ARG A C 12
ATOM 15022 O O . ARG A 1 42 ? 2.874 -6.916 -1.348 1.00 63.23 455 ARG A O 12
ATOM 15043 N N . ARG A 1 43 ? 1.175 -7.966 -0.312 1.00 4.20 456 ARG A N 12
ATOM 15044 C CA . ARG A 1 43 ? 0.536 -8.390 -1.552 1.00 21.44 456 ARG A CA 12
ATOM 15045 C C . ARG A 1 43 ? -0.382 -7.298 -2.092 1.00 21.14 456 ARG A C 12
ATOM 15046 O O . ARG A 1 43 ? -0.649 -7.233 -3.292 1.00 3.01 456 ARG A O 12
ATOM 15067 N N . THR A 1 44 ? -0.866 -6.442 -1.197 1.00 23.45 457 THR A N 12
ATOM 15068 C CA . THR A 1 44 ? -1.756 -5.355 -1.582 1.00 43.53 457 THR A CA 12
ATOM 15069 C C . THR A 1 44 ? -1.026 -4.322 -2.434 1.00 62.00 457 THR A C 12
ATOM 15070 O O . THR A 1 44 ? -1.367 -4.110 -3.597 1.00 14.30 457 THR A O 12
ATOM 15081 N N . VAL A 1 45 ? -0.019 -3.683 -1.847 1.00 64.53 458 VAL A N 12
ATOM 15082 C CA . VAL A 1 45 ? 0.762 -2.674 -2.553 1.00 73.03 458 VAL A CA 12
ATOM 15083 C C . VAL A 1 45 ? 1.256 -3.202 -3.896 1.00 23.10 458 VAL A C 12
ATOM 15084 O O . VAL A 1 45 ? 1.120 -2.538 -4.923 1.00 32.03 458 VAL A O 12
ATOM 15097 N N . ALA A 1 46 ? 1.830 -4.400 -3.879 1.00 62.01 459 ALA A N 12
ATOM 15098 C CA . ALA A 1 46 ? 2.343 -5.018 -5.094 1.00 60.43 459 ALA A CA 12
ATOM 15099 C C . ALA A 1 46 ? 1.229 -5.235 -6.113 1.00 3.43 459 ALA A C 12
ATOM 15100 O O . ALA A 1 46 ? 1.458 -5.178 -7.321 1.00 31.22 459 ALA A O 12
ATOM 15107 N N . LYS A 1 47 ? 0.021 -5.482 -5.617 1.00 74.52 460 LYS A N 12
ATOM 15108 C CA . LYS A 1 47 ? -1.130 -5.706 -6.483 1.00 73.53 460 LYS A CA 12
ATOM 15109 C C . LYS A 1 47 ? -1.465 -4.450 -7.280 1.00 72.14 460 LYS A C 12
ATOM 15110 O O . LYS A 1 47 ? -1.676 -4.510 -8.492 1.00 45.14 460 LYS A O 12
ATOM 15129 N N . TYR A 1 48 ? -1.510 -3.314 -6.593 1.00 21.31 461 TYR A N 12
ATOM 15130 C CA . TYR A 1 48 ? -1.820 -2.043 -7.237 1.00 21.11 461 TYR A CA 12
ATOM 15131 C C . TYR A 1 48 ? -0.598 -1.488 -7.965 1.00 34.45 461 TYR A C 12
ATOM 15132 O O . TYR A 1 48 ? -0.724 -0.690 -8.892 1.00 42.43 461 TYR A O 12
ATOM 15150 N N . ARG A 1 49 ? 0.583 -1.922 -7.536 1.00 41.44 462 ARG A N 12
ATOM 15151 C CA . ARG A 1 49 ? 1.828 -1.468 -8.145 1.00 71.31 462 ARG A CA 12
ATOM 15152 C C . ARG A 1 49 ? 1.787 -1.643 -9.661 1.00 71.12 462 ARG A C 12
ATOM 15153 O O . ARG A 1 49 ? 2.230 -0.771 -10.407 1.00 62.50 462 ARG A O 12
ATOM 15174 N N . GLU A 1 50 ? 1.252 -2.775 -10.107 1.00 70.10 463 GLU A N 12
ATOM 15175 C CA . GLU A 1 50 ? 1.155 -3.064 -11.533 1.00 3.52 463 GLU A CA 12
ATOM 15176 C C . GLU A 1 50 ? 0.490 -1.909 -12.277 1.00 21.13 463 GLU A C 12
ATOM 15177 O O . GLU A 1 50 ? 0.781 -1.661 -13.448 1.00 2.33 463 GLU A O 12
ATOM 15189 N N . SER A 1 51 ? -0.405 -1.206 -11.590 1.00 34.02 464 SER A N 12
ATOM 15190 C CA . SER A 1 51 ? -1.115 -0.081 -12.186 1.00 44.41 464 SER A CA 12
ATOM 15191 C C . SER A 1 51 ? -1.078 1.134 -11.264 1.00 11.10 464 SER A C 12
ATOM 15192 O O . SER A 1 51 ? -2.117 1.710 -10.934 1.00 21.03 464 SER A O 12
ATOM 15200 N N . LEU A 1 52 ? 0.124 1.520 -10.851 1.00 52.13 465 LEU A N 12
ATOM 15201 C CA . LEU A 1 52 ? 0.298 2.667 -9.967 1.00 33.32 465 LEU A CA 12
ATOM 15202 C C . LEU A 1 52 ? -0.253 3.937 -10.608 1.00 24.12 465 LEU A C 12
ATOM 15203 O O . LEU A 1 52 ? -1.038 4.661 -9.997 1.00 44.24 465 LEU A O 12
ATOM 15219 N N . SER A 1 53 ? 0.162 4.198 -11.843 1.00 5.04 466 SER A N 12
ATOM 15220 C CA . SER A 1 53 ? -0.287 5.382 -12.566 1.00 72.51 466 SER A CA 12
ATOM 15221 C C . SER A 1 53 ? -0.090 6.640 -11.726 1.00 53.10 466 SER A C 12
ATOM 15222 O O . SER A 1 53 ? -0.833 7.613 -11.862 1.00 73.00 466 SER A O 12
ATOM 15230 N N . ILE A 1 54 ? 0.915 6.612 -10.858 1.00 21.05 467 ILE A N 12
ATOM 15231 C CA . ILE A 1 54 ? 1.211 7.750 -9.997 1.00 2.24 467 ILE A CA 12
ATOM 15232 C C . ILE A 1 54 ? 1.767 8.919 -10.801 1.00 53.34 467 ILE A C 12
ATOM 15233 O O . ILE A 1 54 ? 2.544 8.746 -11.740 1.00 2.10 467 ILE A O 12
ATOM 15249 N N . PRO A 1 55 ? 1.361 10.142 -10.426 1.00 74.11 468 PRO A N 12
ATOM 15250 C CA . PRO A 1 55 ? 1.807 11.365 -11.099 1.00 51.41 468 PRO A CA 12
ATOM 15251 C C . PRO A 1 55 ? 3.279 11.667 -10.838 1.00 32.33 468 PRO A C 12
ATOM 15252 O O . PRO A 1 55 ? 3.911 11.078 -9.961 1.00 31.24 468 PRO A O 12
ATOM 15263 N N . PRO A 1 56 ? 3.839 12.606 -11.614 1.00 11.21 469 PRO A N 12
ATOM 15264 C CA . PRO A 1 56 ? 5.243 13.008 -11.483 1.00 53.23 469 PRO A CA 12
ATOM 15265 C C . PRO A 1 56 ? 5.508 13.776 -10.193 1.00 71.13 469 PRO A C 12
ATOM 15266 O O . PRO A 1 56 ? 4.577 14.155 -9.482 1.00 23.44 469 PRO A O 12
ATOM 15277 N N . SER A 1 57 ? 6.783 14.004 -9.898 1.00 4.30 470 SER A N 12
ATOM 15278 C CA . SER A 1 57 ? 7.172 14.724 -8.690 1.00 51.25 470 SER A CA 12
ATOM 15279 C C . SER A 1 57 ? 8.682 14.938 -8.648 1.00 10.45 470 SER A C 12
ATOM 15280 O O . SER A 1 57 ? 9.363 14.447 -7.748 1.00 44.41 470 SER A O 12
ATOM 15288 N N . ASN A 1 58 ? 9.198 15.674 -9.627 1.00 13.42 471 ASN A N 12
ATOM 15289 C CA . ASN A 1 58 ? 10.627 15.952 -9.702 1.00 24.32 471 ASN A CA 12
ATOM 15290 C C . ASN A 1 58 ? 11.101 16.703 -8.461 1.00 22.14 471 ASN A C 12
ATOM 15291 O O . ASN A 1 58 ? 12.285 16.685 -8.129 1.00 4.32 471 ASN A O 12
ATOM 15302 N N . GLN A 1 59 ? 10.167 17.360 -7.782 1.00 13.51 472 GLN A N 12
ATOM 15303 C CA . GLN A 1 59 ? 10.490 18.118 -6.578 1.00 35.22 472 GLN A CA 12
ATOM 15304 C C . GLN A 1 59 ? 10.304 17.260 -5.330 1.00 43.12 472 GLN A C 12
ATOM 15305 O O . GLN A 1 59 ? 10.538 17.717 -4.211 1.00 22.12 472 GLN A O 12
ATOM 15319 N N . ARG A 1 60 ? 9.882 16.016 -5.530 1.00 23.45 473 ARG A N 12
ATOM 15320 C CA . ARG A 1 60 ? 9.665 15.095 -4.420 1.00 50.12 473 ARG A CA 12
ATOM 15321 C C . ARG A 1 60 ? 10.909 14.998 -3.542 1.00 61.03 473 ARG A C 12
ATOM 15322 O O . ARG A 1 60 ? 10.822 14.683 -2.356 1.00 1.43 473 ARG A O 12
ATOM 15343 N N . LYS A 1 61 ? 12.067 15.269 -4.135 1.00 60.31 474 LYS A N 12
ATOM 15344 C CA . LYS A 1 61 ? 13.330 15.212 -3.409 1.00 4.14 474 LYS A CA 12
ATOM 15345 C C . LYS A 1 61 ? 13.942 16.603 -3.271 1.00 41.54 474 LYS A C 12
ATOM 15346 O O . LYS A 1 61 ? 15.058 16.848 -3.729 1.00 21.02 474 LYS A O 12
ATOM 15365 N N . GLN A 1 62 ? 13.203 17.509 -2.639 1.00 44.12 475 GLN A N 12
ATOM 15366 C CA . GLN A 1 62 ? 13.674 18.875 -2.442 1.00 2.12 475 GLN A CA 12
ATOM 15367 C C . GLN A 1 62 ? 15.050 18.888 -1.784 1.00 32.15 475 GLN A C 12
ATOM 15368 O O . GLN A 1 62 ? 15.521 17.864 -1.286 1.00 32.13 475 GLN A O 12
ATOM 15382 N N . LEU A 1 63 ? 15.690 20.051 -1.784 1.00 4.40 476 LEU A N 12
ATOM 15383 C CA . LEU A 1 63 ? 17.014 20.196 -1.186 1.00 52.41 476 LEU A CA 12
ATOM 15384 C C . LEU A 1 63 ? 16.951 20.013 0.327 1.00 61.23 476 LEU A C 12
ATOM 15385 O O . LEU A 1 63 ? 16.625 20.944 1.064 1.00 61.32 476 LEU A O 12
ATOM 15401 N N . VAL A 1 64 ? 17.268 18.806 0.786 1.00 74.45 477 VAL A N 12
ATOM 15402 C CA . VAL A 1 64 ? 17.250 18.500 2.211 1.00 61.43 477 VAL A CA 12
ATOM 15403 C C . VAL A 1 64 ? 18.259 17.409 2.550 1.00 31.14 477 VAL A C 12
ATOM 15404 O O . VAL A 1 64 ? 18.096 16.683 3.531 1.00 23.44 477 VAL A O 12
ATOM 15417 N N . ALA A 1 65 ? 19.301 17.298 1.734 1.00 31.12 478 ALA A N 12
ATOM 15418 C CA . ALA A 1 65 ? 20.339 16.297 1.950 1.00 74.45 478 ALA A CA 12
ATOM 15419 C C . ALA A 1 65 ? 21.439 16.412 0.901 1.00 32.41 478 ALA A C 12
ATOM 15420 O O . ALA A 1 65 ? 21.171 16.387 -0.299 1.00 54.13 478 ALA A O 12
ATOM 15427 N N . ASN A 1 66 ? 22.679 16.538 1.362 1.00 50.42 479 ASN A N 12
ATOM 15428 C CA . ASN A 1 66 ? 23.821 16.658 0.463 1.00 24.22 479 ASN A CA 12
ATOM 15429 C C . ASN A 1 66 ? 24.689 15.405 0.516 1.00 24.21 479 ASN A C 12
ATOM 15430 O O . ASN A 1 66 ? 25.242 14.976 -0.498 1.00 13.41 479 ASN A O 12
ATOM 15441 N N . SER A 1 67 ? 24.805 14.821 1.704 1.00 34.20 480 SER A N 12
ATOM 15442 C CA . SER A 1 67 ? 25.608 13.619 1.891 1.00 60.54 480 SER A CA 12
ATOM 15443 C C . SER A 1 67 ? 25.164 12.515 0.936 1.00 61.25 480 SER A C 12
ATOM 15444 O O . SER A 1 67 ? 25.949 11.641 0.571 1.00 62.33 480 SER A O 12
ATOM 15452 N N . SER A 1 68 ? 23.898 12.563 0.534 1.00 35.23 481 SER A N 12
ATOM 15453 C CA . SER A 1 68 ? 23.345 11.566 -0.376 1.00 5.24 481 SER A CA 12
ATOM 15454 C C . SER A 1 68 ? 24.171 11.482 -1.656 1.00 12.21 481 SER A C 12
ATOM 15455 O O . SER A 1 68 ? 24.209 10.444 -2.316 1.00 41.11 481 SER A O 12
ATOM 15463 N N . SER A 1 69 ? 24.830 12.584 -2.000 1.00 23.13 482 SER A N 12
ATOM 15464 C CA . SER A 1 69 ? 25.652 12.639 -3.203 1.00 74.11 482 SER A CA 12
ATOM 15465 C C . SER A 1 69 ? 27.015 11.997 -2.959 1.00 42.43 482 SER A C 12
ATOM 15466 O O . SER A 1 69 ? 27.396 11.043 -3.637 1.00 61.21 482 SER A O 12
ATOM 15474 N N . VAL A 1 70 ? 27.746 12.530 -1.985 1.00 74.41 483 VAL A N 12
ATOM 15475 C CA . VAL A 1 70 ? 29.067 12.011 -1.649 1.00 33.41 483 VAL A CA 12
ATOM 15476 C C . VAL A 1 70 ? 28.984 10.566 -1.170 1.00 54.05 483 VAL A C 12
ATOM 15477 O O . VAL A 1 70 ? 27.968 10.142 -0.616 1.00 62.34 483 VAL A O 12
ATOM 15490 N N . ASP A 1 71 ? 30.057 9.814 -1.386 1.00 44.50 484 ASP A N 12
ATOM 15491 C CA . ASP A 1 71 ? 30.107 8.416 -0.974 1.00 50.41 484 ASP A CA 12
ATOM 15492 C C . ASP A 1 71 ? 29.001 7.611 -1.649 1.00 43.40 484 ASP A C 12
ATOM 15493 O O . ASP A 1 71 ? 28.111 7.079 -0.985 1.00 5.10 484 ASP A O 12
ATOM 15502 N N . LYS A 1 72 ? 29.062 7.527 -2.974 1.00 1.12 485 LYS A N 12
ATOM 15503 C CA . LYS A 1 72 ? 28.066 6.787 -3.740 1.00 61.54 485 LYS A CA 12
ATOM 15504 C C . LYS A 1 72 ? 27.950 5.351 -3.239 1.00 10.21 485 LYS A C 12
ATOM 15505 O O . LYS A 1 72 ? 28.764 4.896 -2.435 1.00 2.22 485 LYS A O 12
ATOM 15524 N N . LEU A 1 73 ? 26.933 4.643 -3.718 1.00 1.45 486 LEU A N 12
ATOM 15525 C CA . LEU A 1 73 ? 26.711 3.257 -3.319 1.00 60.03 486 LEU A CA 12
ATOM 15526 C C . LEU A 1 73 ? 26.673 2.339 -4.537 1.00 1.21 486 LEU A C 12
ATOM 15527 O O . LEU A 1 73 ? 26.113 1.245 -4.483 1.00 73.22 486 LEU A O 12
ATOM 15543 N N . ALA A 1 74 ? 27.275 2.792 -5.632 1.00 2.04 487 ALA A N 12
ATOM 15544 C CA . ALA A 1 74 ? 27.314 2.010 -6.861 1.00 30.03 487 ALA A CA 12
ATOM 15545 C C . ALA A 1 74 ? 27.997 0.666 -6.634 1.00 71.25 487 ALA A C 12
ATOM 15546 O O . ALA A 1 74 ? 27.798 -0.279 -7.399 1.00 12.45 487 ALA A O 12
ATOM 15553 N N . ALA A 1 75 ? 28.804 0.586 -5.581 1.00 43.54 488 ALA A N 12
ATOM 15554 C CA . ALA A 1 75 ? 29.516 -0.642 -5.254 1.00 74.24 488 ALA A CA 12
ATOM 15555 C C . ALA A 1 75 ? 28.622 -1.604 -4.478 1.00 64.24 488 ALA A C 12
ATOM 15556 O O . ALA A 1 75 ? 28.568 -2.796 -4.779 1.00 60.33 488 ALA A O 12
ATOM 15563 N N . ALA A 1 76 ? 27.925 -1.078 -3.477 1.00 34.01 489 ALA A N 12
ATOM 15564 C CA . ALA A 1 76 ? 27.033 -1.890 -2.658 1.00 32.14 489 ALA A CA 12
ATOM 15565 C C . ALA A 1 76 ? 25.989 -2.596 -3.517 1.00 3.43 489 ALA A C 12
ATOM 15566 O O . ALA A 1 76 ? 25.526 -3.686 -3.178 1.00 64.24 489 ALA A O 12
ATOM 15573 N N . LEU A 1 77 ? 25.621 -1.968 -4.628 1.00 25.24 490 LEU A N 12
ATOM 15574 C CA . LEU A 1 77 ? 24.631 -2.536 -5.536 1.00 23.13 490 LEU A CA 12
ATOM 15575 C C . LEU A 1 77 ? 25.046 -3.932 -5.990 1.00 4.51 490 LEU A C 12
ATOM 15576 O O . LEU A 1 77 ? 24.203 -4.757 -6.337 1.00 53.02 490 LEU A O 12
ATOM 15592 N N . GLU A 1 78 ? 26.351 -4.188 -5.982 1.00 12.40 491 GLU A N 12
ATOM 15593 C CA . GLU A 1 78 ? 26.876 -5.484 -6.392 1.00 21.43 491 GLU A CA 12
ATOM 15594 C C . GLU A 1 78 ? 26.615 -6.541 -5.322 1.00 3.03 491 GLU A C 12
ATOM 15595 O O . GLU A 1 78 ? 26.460 -7.724 -5.625 1.00 12.44 491 GLU A O 12
ATOM 15607 N N . HIS A 1 79 ? 26.569 -6.103 -4.067 1.00 33.24 492 HIS A N 12
ATOM 15608 C CA . HIS A 1 79 ? 26.327 -7.010 -2.950 1.00 65.23 492 HIS A CA 12
ATOM 15609 C C . HIS A 1 79 ? 24.881 -7.496 -2.949 1.00 12.54 492 HIS A C 12
ATOM 15610 O O . HIS A 1 79 ? 23.949 -6.706 -3.103 1.00 45.20 492 HIS A O 12
ATOM 15624 N N . HIS A 1 80 ? 24.701 -8.801 -2.773 1.00 72.34 493 HIS A N 12
ATOM 15625 C CA . HIS A 1 80 ? 23.367 -9.393 -2.752 1.00 32.14 493 HIS A CA 12
ATOM 15626 C C . HIS A 1 80 ? 23.049 -9.966 -1.373 1.00 71.32 493 HIS A C 12
ATOM 15627 O O . HIS A 1 80 ? 23.862 -9.882 -0.452 1.00 33.11 493 HIS A O 12
ATOM 15641 N N . HIS A 1 81 ? 21.862 -10.548 -1.239 1.00 54.13 494 HIS A N 12
ATOM 15642 C CA . HIS A 1 81 ? 21.437 -11.135 0.026 1.00 52.32 494 HIS A CA 12
ATOM 15643 C C . HIS A 1 81 ? 20.266 -12.091 -0.184 1.00 12.43 494 HIS A C 12
ATOM 15644 O O . HIS A 1 81 ? 19.437 -11.888 -1.072 1.00 61.13 494 HIS A O 12
ATOM 15658 N N . HIS A 1 82 ? 20.205 -13.134 0.638 1.00 41.11 495 HIS A N 12
ATOM 15659 C CA . HIS A 1 82 ? 19.136 -14.121 0.541 1.00 14.41 495 HIS A CA 12
ATOM 15660 C C . HIS A 1 82 ? 18.022 -13.815 1.538 1.00 3.40 495 HIS A C 12
ATOM 15661 O O . HIS A 1 82 ? 18.187 -12.988 2.436 1.00 65.45 495 HIS A O 12
ATOM 15675 N N . HIS A 1 83 ? 16.887 -14.487 1.374 1.00 42.11 496 HIS A N 12
ATOM 15676 C CA . HIS A 1 83 ? 15.745 -14.286 2.259 1.00 12.14 496 HIS A CA 12
ATOM 15677 C C . HIS A 1 83 ? 14.815 -15.495 2.230 1.00 53.01 496 HIS A C 12
ATOM 15678 O O . HIS A 1 83 ? 15.101 -16.495 1.571 1.00 63.53 496 HIS A O 12
ATOM 15692 N N . HIS A 1 84 ? 13.701 -15.397 2.949 1.00 75.23 497 HIS A N 12
ATOM 15693 C CA . HIS A 1 84 ? 12.729 -16.483 3.003 1.00 2.15 497 HIS A CA 12
ATOM 15694 C C . HIS A 1 84 ? 11.307 -15.935 3.083 1.00 32.21 497 HIS A C 12
ATOM 15695 O O . HIS A 1 84 ? 10.377 -16.515 2.521 1.00 0.33 497 HIS A O 12
ATOM 15709 N N . GLU A 1 1 ? -16.889 -0.366 -9.602 1.00 60.21 414 GLU A N 13
ATOM 15710 C CA . GLU A 1 1 ? -16.768 -0.098 -8.173 1.00 70.44 414 GLU A CA 13
ATOM 15711 C C . GLU A 1 1 ? -16.144 1.273 -7.929 1.00 32.34 414 GLU A C 13
ATOM 15712 O O . GLU A 1 1 ? -15.021 1.541 -8.357 1.00 71.04 414 GLU A O 13
ATOM 15724 N N . ALA A 1 2 ? -16.878 2.136 -7.236 1.00 42.44 415 ALA A N 13
ATOM 15725 C CA . ALA A 1 2 ? -16.398 3.478 -6.932 1.00 20.34 415 ALA A CA 13
ATOM 15726 C C . ALA A 1 2 ? -15.393 3.454 -5.784 1.00 30.21 415 ALA A C 13
ATOM 15727 O O . ALA A 1 2 ? -14.795 4.477 -5.448 1.00 13.31 415 ALA A O 13
ATOM 15734 N N . SER A 1 3 ? -15.214 2.281 -5.185 1.00 42.30 416 SER A N 13
ATOM 15735 C CA . SER A 1 3 ? -14.286 2.125 -4.071 1.00 24.22 416 SER A CA 13
ATOM 15736 C C . SER A 1 3 ? -12.864 1.898 -4.577 1.00 10.34 416 SER A C 13
ATOM 15737 O O . SER A 1 3 ? -11.892 2.140 -3.860 1.00 75.11 416 SER A O 13
ATOM 15745 N N . SER A 1 4 ? -12.751 1.433 -5.816 1.00 71.41 417 SER A N 13
ATOM 15746 C CA . SER A 1 4 ? -11.448 1.169 -6.418 1.00 54.34 417 SER A CA 13
ATOM 15747 C C . SER A 1 4 ? -10.646 2.458 -6.563 1.00 62.55 417 SER A C 13
ATOM 15748 O O . SER A 1 4 ? -9.416 2.447 -6.515 1.00 51.13 417 SER A O 13
ATOM 15756 N N . THR A 1 5 ? -11.353 3.570 -6.743 1.00 20.42 418 THR A N 13
ATOM 15757 C CA . THR A 1 5 ? -10.709 4.868 -6.898 1.00 3.14 418 THR A CA 13
ATOM 15758 C C . THR A 1 5 ? -10.294 5.440 -5.547 1.00 2.41 418 THR A C 13
ATOM 15759 O O . THR A 1 5 ? -9.357 6.234 -5.460 1.00 12.33 418 THR A O 13
ATOM 15770 N N . ALA A 1 6 ? -10.997 5.031 -4.495 1.00 24.52 419 ALA A N 13
ATOM 15771 C CA . ALA A 1 6 ? -10.699 5.502 -3.148 1.00 73.44 419 ALA A CA 13
ATOM 15772 C C . ALA A 1 6 ? -9.364 4.953 -2.657 1.00 20.41 419 ALA A C 13
ATOM 15773 O O . ALA A 1 6 ? -8.717 5.547 -1.794 1.00 30.14 419 ALA A O 13
ATOM 15780 N N . ILE A 1 7 ? -8.957 3.816 -3.212 1.00 3.03 420 ILE A N 13
ATOM 15781 C CA . ILE A 1 7 ? -7.698 3.188 -2.830 1.00 64.31 420 ILE A CA 13
ATOM 15782 C C . ILE A 1 7 ? -6.506 3.972 -3.370 1.00 52.45 420 ILE A C 13
ATOM 15783 O O . ILE A 1 7 ? -5.386 3.833 -2.880 1.00 32.22 420 ILE A O 13
ATOM 15799 N N . ARG A 1 8 ? -6.758 4.797 -4.382 1.00 4.55 421 ARG A N 13
ATOM 15800 C CA . ARG A 1 8 ? -5.706 5.605 -4.987 1.00 2.05 421 ARG A CA 13
ATOM 15801 C C . ARG A 1 8 ? -4.945 6.392 -3.925 1.00 25.31 421 ARG A C 13
ATOM 15802 O O . ARG A 1 8 ? -3.745 6.634 -4.057 1.00 30.33 421 ARG A O 13
ATOM 15823 N N . ALA A 1 9 ? -5.651 6.792 -2.872 1.00 22.14 422 ALA A N 13
ATOM 15824 C CA . ALA A 1 9 ? -5.042 7.550 -1.787 1.00 5.32 422 ALA A CA 13
ATOM 15825 C C . ALA A 1 9 ? -4.444 6.621 -0.736 1.00 45.51 422 ALA A C 13
ATOM 15826 O O . ALA A 1 9 ? -3.528 7.002 -0.006 1.00 2.22 422 ALA A O 13
ATOM 15833 N N . LEU A 1 10 ? -4.968 5.403 -0.663 1.00 1.12 423 LEU A N 13
ATOM 15834 C CA . LEU A 1 10 ? -4.486 4.420 0.301 1.00 33.42 423 LEU A CA 13
ATOM 15835 C C . LEU A 1 10 ? -3.010 4.108 0.069 1.00 52.35 423 LEU A C 13
ATOM 15836 O O . LEU A 1 10 ? -2.212 4.103 1.006 1.00 32.11 423 LEU A O 13
ATOM 15852 N N . VAL A 1 11 ? -2.655 3.851 -1.186 1.00 14.03 424 VAL A N 13
ATOM 15853 C CA . VAL A 1 11 ? -1.276 3.542 -1.542 1.00 4.24 424 VAL A CA 13
ATOM 15854 C C . VAL A 1 11 ? -0.361 4.735 -1.285 1.00 73.05 424 VAL A C 13
ATOM 15855 O O . VAL A 1 11 ? 0.861 4.596 -1.239 1.00 12.32 424 VAL A O 13
ATOM 15868 N N . LYS A 1 12 ? -0.962 5.909 -1.119 1.00 74.21 425 LYS A N 13
ATOM 15869 C CA . LYS A 1 12 ? -0.203 7.128 -0.865 1.00 71.44 425 LYS A CA 13
ATOM 15870 C C . LYS A 1 12 ? 0.207 7.217 0.601 1.00 25.24 425 LYS A C 13
ATOM 15871 O O . LYS A 1 12 ? 1.192 7.873 0.942 1.00 61.43 425 LYS A O 13
ATOM 15890 N N . LYS A 1 13 ? -0.551 6.551 1.465 1.00 23.42 426 LYS A N 13
ATOM 15891 C CA . LYS A 1 13 ? -0.265 6.552 2.895 1.00 23.21 426 LYS A CA 13
ATOM 15892 C C . LYS A 1 13 ? 0.938 5.667 3.210 1.00 43.23 426 LYS A C 13
ATOM 15893 O O . LYS A 1 13 ? 1.757 5.998 4.068 1.00 25.04 426 LYS A O 13
ATOM 15912 N N . LEU A 1 14 ? 1.038 4.544 2.510 1.00 74.55 427 LEU A N 13
ATOM 15913 C CA . LEU A 1 14 ? 2.141 3.611 2.714 1.00 31.32 427 LEU A CA 13
ATOM 15914 C C . LEU A 1 14 ? 3.466 4.233 2.284 1.00 2.42 427 LEU A C 13
ATOM 15915 O O . LEU A 1 14 ? 4.521 3.911 2.832 1.00 53.24 427 LEU A O 13
ATOM 15931 N N . ILE A 1 15 ? 3.404 5.127 1.302 1.00 13.33 428 ILE A N 13
ATOM 15932 C CA . ILE A 1 15 ? 4.598 5.796 0.802 1.00 30.23 428 ILE A CA 13
ATOM 15933 C C . ILE A 1 15 ? 4.804 7.141 1.491 1.00 53.40 428 ILE A C 13
ATOM 15934 O O . ILE A 1 15 ? 5.921 7.654 1.553 1.00 11.11 428 ILE A O 13
ATOM 15950 N N . ALA A 1 16 ? 3.718 7.706 2.010 1.00 71.42 429 ALA A N 13
ATOM 15951 C CA . ALA A 1 16 ? 3.780 8.990 2.697 1.00 14.25 429 ALA A CA 13
ATOM 15952 C C . ALA A 1 16 ? 4.644 8.899 3.951 1.00 61.42 429 ALA A C 13
ATOM 15953 O O . ALA A 1 16 ? 5.359 9.841 4.292 1.00 4.40 429 ALA A O 13
ATOM 15960 N N . ALA A 1 17 ? 4.574 7.760 4.632 1.00 63.14 430 ALA A N 13
ATOM 15961 C CA . ALA A 1 17 ? 5.352 7.548 5.847 1.00 71.41 430 ALA A CA 13
ATOM 15962 C C . ALA A 1 17 ? 6.655 6.817 5.542 1.00 34.25 430 ALA A C 13
ATOM 15963 O O . ALA A 1 17 ? 7.195 6.112 6.395 1.00 12.23 430 ALA A O 13
ATOM 15970 N N . GLU A 1 18 ? 7.155 6.989 4.323 1.00 73.13 431 GLU A N 13
ATOM 15971 C CA . GLU A 1 18 ? 8.394 6.343 3.908 1.00 70.30 431 GLU A CA 13
ATOM 15972 C C . GLU A 1 18 ? 9.105 7.168 2.838 1.00 33.11 431 GLU A C 13
ATOM 15973 O O . GLU A 1 18 ? 8.466 7.857 2.045 1.00 50.13 431 GLU A O 13
ATOM 15985 N N . ASN A 1 19 ? 10.432 7.089 2.824 1.00 41.03 432 ASN A N 13
ATOM 15986 C CA . ASN A 1 19 ? 11.230 7.828 1.853 1.00 63.12 432 ASN A CA 13
ATOM 15987 C C . ASN A 1 19 ? 12.230 6.910 1.158 1.00 74.31 432 ASN A C 13
ATOM 15988 O O . ASN A 1 19 ? 13.421 6.897 1.470 1.00 0.22 432 ASN A O 13
ATOM 15999 N N . PRO A 1 20 ? 11.737 6.121 0.192 1.00 63.43 433 PRO A N 13
ATOM 16000 C CA . PRO A 1 20 ? 12.571 5.185 -0.569 1.00 14.50 433 PRO A CA 13
ATOM 16001 C C . PRO A 1 20 ? 13.535 5.899 -1.508 1.00 70.22 433 PRO A C 13
ATOM 16002 O O . PRO A 1 20 ? 14.735 5.624 -1.508 1.00 14.24 433 PRO A O 13
ATOM 16013 N N . ALA A 1 21 ? 13.004 6.817 -2.309 1.00 51.24 434 ALA A N 13
ATOM 16014 C CA . ALA A 1 21 ? 13.819 7.572 -3.252 1.00 72.13 434 ALA A CA 13
ATOM 16015 C C . ALA A 1 21 ? 14.246 6.701 -4.429 1.00 3.33 434 ALA A C 13
ATOM 16016 O O . ALA A 1 21 ? 13.749 6.858 -5.544 1.00 5.43 434 ALA A O 13
ATOM 16023 N N . LYS A 1 22 ? 15.172 5.783 -4.173 1.00 52.34 435 LYS A N 13
ATOM 16024 C CA . LYS A 1 22 ? 15.667 4.885 -5.211 1.00 11.32 435 LYS A CA 13
ATOM 16025 C C . LYS A 1 22 ? 14.673 3.759 -5.475 1.00 32.31 435 LYS A C 13
ATOM 16026 O O . LYS A 1 22 ? 14.149 3.608 -6.579 1.00 31.04 435 LYS A O 13
ATOM 16045 N N . PRO A 1 23 ? 14.404 2.951 -4.440 1.00 33.44 436 PRO A N 13
ATOM 16046 C CA . PRO A 1 23 ? 13.470 1.824 -4.536 1.00 2.50 436 PRO A CA 13
ATOM 16047 C C . PRO A 1 23 ? 12.023 2.284 -4.679 1.00 75.21 436 PRO A C 13
ATOM 16048 O O . PRO A 1 23 ? 11.733 3.481 -4.639 1.00 34.23 436 PRO A O 13
ATOM 16059 N N . LEU A 1 24 ? 11.118 1.326 -4.845 1.00 54.44 437 LEU A N 13
ATOM 16060 C CA . LEU A 1 24 ? 9.699 1.632 -4.994 1.00 50.42 437 LEU A CA 13
ATOM 16061 C C . LEU A 1 24 ? 8.845 0.391 -4.752 1.00 33.31 437 LEU A C 13
ATOM 16062 O O . LEU A 1 24 ? 7.786 0.227 -5.357 1.00 12.13 437 LEU A O 13
ATOM 16078 N N . SER A 1 25 ? 9.314 -0.479 -3.863 1.00 12.15 438 SER A N 13
ATOM 16079 C CA . SER A 1 25 ? 8.595 -1.706 -3.542 1.00 73.03 438 SER A CA 13
ATOM 16080 C C . SER A 1 25 ? 7.936 -1.607 -2.171 1.00 14.55 438 SER A C 13
ATOM 16081 O O . SER A 1 25 ? 8.232 -0.702 -1.391 1.00 45.01 438 SER A O 13
ATOM 16089 N N . ASP A 1 26 ? 7.040 -2.545 -1.882 1.00 61.24 439 ASP A N 13
ATOM 16090 C CA . ASP A 1 26 ? 6.338 -2.565 -0.604 1.00 14.20 439 ASP A CA 13
ATOM 16091 C C . ASP A 1 26 ? 7.089 -3.417 0.415 1.00 62.12 439 ASP A C 13
ATOM 16092 O O . ASP A 1 26 ? 6.551 -4.390 0.942 1.00 3.12 439 ASP A O 13
ATOM 16101 N N . SER A 1 27 ? 8.335 -3.043 0.686 1.00 31.23 440 SER A N 13
ATOM 16102 C CA . SER A 1 27 ? 9.163 -3.776 1.638 1.00 44.40 440 SER A CA 13
ATOM 16103 C C . SER A 1 27 ? 9.369 -2.965 2.914 1.00 23.02 440 SER A C 13
ATOM 16104 O O . SER A 1 27 ? 9.689 -3.514 3.968 1.00 12.52 440 SER A O 13
ATOM 16112 N N . LYS A 1 28 ? 9.185 -1.653 2.810 1.00 44.00 441 LYS A N 13
ATOM 16113 C CA . LYS A 1 28 ? 9.350 -0.764 3.954 1.00 54.14 441 LYS A CA 13
ATOM 16114 C C . LYS A 1 28 ? 8.009 -0.495 4.631 1.00 20.24 441 LYS A C 13
ATOM 16115 O O . LYS A 1 28 ? 7.861 -0.697 5.837 1.00 51.44 441 LYS A O 13
ATOM 16134 N N . LEU A 1 29 ? 7.037 -0.041 3.848 1.00 2.35 442 LEU A N 13
ATOM 16135 C CA . LEU A 1 29 ? 5.708 0.255 4.373 1.00 54.03 442 LEU A CA 13
ATOM 16136 C C . LEU A 1 29 ? 5.157 -0.931 5.157 1.00 14.14 442 LEU A C 13
ATOM 16137 O O . LEU A 1 29 ? 4.645 -0.772 6.267 1.00 32.52 442 LEU A O 13
ATOM 16153 N N . THR A 1 30 ? 5.266 -2.123 4.577 1.00 64.15 443 THR A N 13
ATOM 16154 C CA . THR A 1 30 ? 4.780 -3.336 5.222 1.00 63.35 443 THR A CA 13
ATOM 16155 C C . THR A 1 30 ? 5.730 -3.791 6.323 1.00 40.41 443 THR A C 13
ATOM 16156 O O . THR A 1 30 ? 5.372 -4.618 7.161 1.00 10.05 443 THR A O 13
ATOM 16167 N N . SER A 1 31 ? 6.942 -3.245 6.317 1.00 50.14 444 SER A N 13
ATOM 16168 C CA . SER A 1 31 ? 7.945 -3.598 7.314 1.00 45.41 444 SER A CA 13
ATOM 16169 C C . SER A 1 31 ? 7.495 -3.174 8.710 1.00 70.30 444 SER A C 13
ATOM 16170 O O . SER A 1 31 ? 7.456 -3.986 9.635 1.00 2.34 444 SER A O 13
ATOM 16178 N N . LEU A 1 32 ? 7.157 -1.897 8.853 1.00 0.12 445 LEU A N 13
ATOM 16179 C CA . LEU A 1 32 ? 6.709 -1.364 10.135 1.00 4.24 445 LEU A CA 13
ATOM 16180 C C . LEU A 1 32 ? 5.556 -2.189 10.696 1.00 42.01 445 LEU A C 13
ATOM 16181 O O . LEU A 1 32 ? 5.525 -2.505 11.886 1.00 71.51 445 LEU A O 13
ATOM 16197 N N . LEU A 1 33 ? 4.610 -2.537 9.831 1.00 52.32 446 LEU A N 13
ATOM 16198 C CA . LEU A 1 33 ? 3.453 -3.329 10.239 1.00 64.32 446 LEU A CA 13
ATOM 16199 C C . LEU A 1 33 ? 3.879 -4.723 10.685 1.00 11.51 446 LEU A C 13
ATOM 16200 O O . LEU A 1 33 ? 3.263 -5.317 11.570 1.00 35.23 446 LEU A O 13
ATOM 16216 N N . SER A 1 34 ? 4.938 -5.240 10.068 1.00 41.41 447 SER A N 13
ATOM 16217 C CA . SER A 1 34 ? 5.445 -6.565 10.401 1.00 33.14 447 SER A CA 13
ATOM 16218 C C . SER A 1 34 ? 6.109 -6.564 11.775 1.00 34.23 447 SER A C 13
ATOM 16219 O O . SER A 1 34 ? 6.343 -7.619 12.363 1.00 22.01 447 SER A O 13
ATOM 16227 N N . GLU A 1 35 ? 6.409 -5.372 12.279 1.00 5.41 448 GLU A N 13
ATOM 16228 C CA . GLU A 1 35 ? 7.047 -5.232 13.584 1.00 72.14 448 GLU A CA 13
ATOM 16229 C C . GLU A 1 35 ? 6.212 -5.902 14.671 1.00 75.32 448 GLU A C 13
ATOM 16230 O O . GLU A 1 35 ? 6.729 -6.271 15.725 1.00 31.02 448 GLU A O 13
ATOM 16242 N N . GLN A 1 36 ? 4.918 -6.055 14.406 1.00 0.52 449 GLN A N 13
ATOM 16243 C CA . GLN A 1 36 ? 4.011 -6.678 15.364 1.00 62.53 449 GLN A CA 13
ATOM 16244 C C . GLN A 1 36 ? 3.564 -8.052 14.874 1.00 64.12 449 GLN A C 13
ATOM 16245 O O . GLN A 1 36 ? 3.397 -8.980 15.665 1.00 23.31 449 GLN A O 13
ATOM 16259 N N . GLY A 1 37 ? 3.372 -8.174 13.563 1.00 14.43 450 GLY A N 13
ATOM 16260 C CA . GLY A 1 37 ? 2.945 -9.438 12.991 1.00 0.24 450 GLY A CA 13
ATOM 16261 C C . GLY A 1 37 ? 2.244 -9.264 11.660 1.00 52.22 450 GLY A C 13
ATOM 16262 O O . GLY A 1 37 ? 2.129 -10.213 10.882 1.00 4.22 450 GLY A O 13
ATOM 16266 N N . ILE A 1 38 ? 1.771 -8.051 11.396 1.00 4.41 451 ILE A N 13
ATOM 16267 C CA . ILE A 1 38 ? 1.075 -7.756 10.150 1.00 74.21 451 ILE A CA 13
ATOM 16268 C C . ILE A 1 38 ? 1.889 -8.216 8.945 1.00 64.33 451 ILE A C 13
ATOM 16269 O O . ILE A 1 38 ? 3.119 -8.221 8.979 1.00 3.12 451 ILE A O 13
ATOM 16285 N N . MET A 1 39 ? 1.194 -8.601 7.879 1.00 4.41 452 MET A N 13
ATOM 16286 C CA . MET A 1 39 ? 1.853 -9.058 6.662 1.00 75.33 452 MET A CA 13
ATOM 16287 C C . MET A 1 39 ? 0.859 -9.153 5.508 1.00 50.31 452 MET A C 13
ATOM 16288 O O . MET A 1 39 ? 0.449 -10.246 5.117 1.00 50.22 452 MET A O 13
ATOM 16302 N N . VAL A 1 40 ? 0.474 -8.001 4.968 1.00 20.12 453 VAL A N 13
ATOM 16303 C CA . VAL A 1 40 ? -0.471 -7.954 3.860 1.00 71.44 453 VAL A CA 13
ATOM 16304 C C . VAL A 1 40 ? -0.026 -6.953 2.800 1.00 24.51 453 VAL A C 13
ATOM 16305 O O . VAL A 1 40 ? -0.084 -7.233 1.603 1.00 74.11 453 VAL A O 13
ATOM 16318 N N . ALA A 1 41 ? 0.421 -5.784 3.247 1.00 62.11 454 ALA A N 13
ATOM 16319 C CA . ALA A 1 41 ? 0.879 -4.742 2.338 1.00 63.11 454 ALA A CA 13
ATOM 16320 C C . ALA A 1 41 ? 1.866 -5.299 1.317 1.00 74.30 454 ALA A C 13
ATOM 16321 O O . ALA A 1 41 ? 1.966 -4.796 0.198 1.00 22.11 454 ALA A O 13
ATOM 16328 N N . ARG A 1 42 ? 2.593 -6.340 1.711 1.00 60.53 455 ARG A N 13
ATOM 16329 C CA . ARG A 1 42 ? 3.573 -6.964 0.829 1.00 2.34 455 ARG A CA 13
ATOM 16330 C C . ARG A 1 42 ? 2.958 -7.278 -0.531 1.00 22.41 455 ARG A C 13
ATOM 16331 O O . ARG A 1 42 ? 3.355 -6.709 -1.548 1.00 61.13 455 ARG A O 13
ATOM 16352 N N . ARG A 1 43 ? 1.991 -8.188 -0.542 1.00 14.53 456 ARG A N 13
ATOM 16353 C CA . ARG A 1 43 ? 1.323 -8.580 -1.778 1.00 3.13 456 ARG A CA 13
ATOM 16354 C C . ARG A 1 43 ? 0.172 -7.631 -2.098 1.00 2.21 456 ARG A C 13
ATOM 16355 O O . ARG A 1 43 ? -0.134 -7.379 -3.264 1.00 71.11 456 ARG A O 13
ATOM 16376 N N . THR A 1 44 ? -0.463 -7.105 -1.055 1.00 31.22 457 THR A N 13
ATOM 16377 C CA . THR A 1 44 ? -1.581 -6.185 -1.224 1.00 63.52 457 THR A CA 13
ATOM 16378 C C . THR A 1 44 ? -1.160 -4.948 -2.010 1.00 52.20 457 THR A C 13
ATOM 16379 O O . THR A 1 44 ? -1.734 -4.638 -3.054 1.00 33.05 457 THR A O 13
ATOM 16390 N N . VAL A 1 45 ? -0.154 -4.244 -1.501 1.00 71.33 458 VAL A N 13
ATOM 16391 C CA . VAL A 1 45 ? 0.345 -3.040 -2.158 1.00 14.25 458 VAL A CA 13
ATOM 16392 C C . VAL A 1 45 ? 0.831 -3.346 -3.569 1.00 23.50 458 VAL A C 13
ATOM 16393 O O . VAL A 1 45 ? 0.486 -2.644 -4.520 1.00 74.11 458 VAL A O 13
ATOM 16406 N N . ALA A 1 46 ? 1.634 -4.396 -3.700 1.00 53.30 459 ALA A N 13
ATOM 16407 C CA . ALA A 1 46 ? 2.165 -4.796 -4.997 1.00 1.15 459 ALA A CA 13
ATOM 16408 C C . ALA A 1 46 ? 1.043 -5.162 -5.961 1.00 13.41 459 ALA A C 13
ATOM 16409 O O . ALA A 1 46 ? 1.225 -5.146 -7.178 1.00 60.01 459 ALA A O 13
ATOM 16416 N N . LYS A 1 47 ? -0.120 -5.493 -5.410 1.00 45.45 460 LYS A N 13
ATOM 16417 C CA . LYS A 1 47 ? -1.274 -5.862 -6.221 1.00 41.33 460 LYS A CA 13
ATOM 16418 C C . LYS A 1 47 ? -1.926 -4.627 -6.835 1.00 43.30 460 LYS A C 13
ATOM 16419 O O . LYS A 1 47 ? -2.572 -4.709 -7.879 1.00 44.03 460 LYS A O 13
ATOM 16438 N N . TYR A 1 48 ? -1.749 -3.483 -6.182 1.00 13.33 461 TYR A N 13
ATOM 16439 C CA . TYR A 1 48 ? -2.320 -2.231 -6.663 1.00 62.42 461 TYR A CA 13
ATOM 16440 C C . TYR A 1 48 ? -1.444 -1.615 -7.751 1.00 12.33 461 TYR A C 13
ATOM 16441 O O . TYR A 1 48 ? -1.945 -1.054 -8.724 1.00 51.41 461 TYR A O 13
ATOM 16459 N N . ARG A 1 49 ? -0.131 -1.726 -7.575 1.00 62.14 462 ARG A N 13
ATOM 16460 C CA . ARG A 1 49 ? 0.817 -1.180 -8.540 1.00 71.40 462 ARG A CA 13
ATOM 16461 C C . ARG A 1 49 ? 0.692 -1.888 -9.885 1.00 74.55 462 ARG A C 13
ATOM 16462 O O . ARG A 1 49 ? 1.105 -1.358 -10.917 1.00 32.35 462 ARG A O 13
ATOM 16483 N N . GLU A 1 50 ? 0.119 -3.087 -9.867 1.00 53.43 463 GLU A N 13
ATOM 16484 C CA . GLU A 1 50 ? -0.059 -3.868 -11.085 1.00 61.54 463 GLU A CA 13
ATOM 16485 C C . GLU A 1 50 ? -0.938 -3.122 -12.085 1.00 41.24 463 GLU A C 13
ATOM 16486 O O . GLU A 1 50 ? -0.832 -3.327 -13.295 1.00 23.20 463 GLU A O 13
ATOM 16498 N N . SER A 1 51 ? -1.806 -2.257 -11.571 1.00 1.00 464 SER A N 13
ATOM 16499 C CA . SER A 1 51 ? -2.707 -1.483 -12.418 1.00 55.43 464 SER A CA 13
ATOM 16500 C C . SER A 1 51 ? -3.401 -0.388 -11.613 1.00 73.35 464 SER A C 13
ATOM 16501 O O . SER A 1 51 ? -4.589 -0.490 -11.300 1.00 63.01 464 SER A O 13
ATOM 16509 N N . LEU A 1 52 ? -2.654 0.658 -11.283 1.00 24.35 465 LEU A N 13
ATOM 16510 C CA . LEU A 1 52 ? -3.195 1.775 -10.516 1.00 54.00 465 LEU A CA 13
ATOM 16511 C C . LEU A 1 52 ? -3.677 2.888 -11.440 1.00 0.04 465 LEU A C 13
ATOM 16512 O O . LEU A 1 52 ? -4.134 3.935 -10.981 1.00 73.43 465 LEU A O 13
ATOM 16528 N N . SER A 1 53 ? -3.571 2.655 -12.744 1.00 63.15 466 SER A N 13
ATOM 16529 C CA . SER A 1 53 ? -3.994 3.640 -13.733 1.00 72.11 466 SER A CA 13
ATOM 16530 C C . SER A 1 53 ? -2.957 4.751 -13.871 1.00 72.41 466 SER A C 13
ATOM 16531 O O . SER A 1 53 ? -2.558 5.108 -14.980 1.00 53.14 466 SER A O 13
ATOM 16539 N N . ILE A 1 54 ? -2.525 5.292 -12.738 1.00 21.14 467 ILE A N 13
ATOM 16540 C CA . ILE A 1 54 ? -1.534 6.362 -12.731 1.00 73.44 467 ILE A CA 13
ATOM 16541 C C . ILE A 1 54 ? -0.296 5.967 -13.528 1.00 21.42 467 ILE A C 13
ATOM 16542 O O . ILE A 1 54 ? 0.167 4.827 -13.481 1.00 3.43 467 ILE A O 13
ATOM 16558 N N . PRO A 1 55 ? 0.259 6.933 -14.276 1.00 60.44 468 PRO A N 13
ATOM 16559 C CA . PRO A 1 55 ? 1.454 6.712 -15.096 1.00 13.01 468 PRO A CA 13
ATOM 16560 C C . PRO A 1 55 ? 2.707 6.512 -14.251 1.00 11.43 468 PRO A C 13
ATOM 16561 O O . PRO A 1 55 ? 2.721 6.768 -13.046 1.00 41.45 468 PRO A O 13
ATOM 16572 N N . PRO A 1 56 ? 3.788 6.045 -14.894 1.00 74.13 469 PRO A N 13
ATOM 16573 C CA . PRO A 1 56 ? 5.067 5.801 -14.220 1.00 63.34 469 PRO A CA 13
ATOM 16574 C C . PRO A 1 56 ? 5.756 7.095 -13.800 1.00 60.13 469 PRO A C 13
ATOM 16575 O O . PRO A 1 56 ? 5.335 8.186 -14.184 1.00 1.35 469 PRO A O 13
ATOM 16586 N N . SER A 1 57 ? 6.817 6.966 -13.010 1.00 73.53 470 SER A N 13
ATOM 16587 C CA . SER A 1 57 ? 7.562 8.126 -12.535 1.00 11.04 470 SER A CA 13
ATOM 16588 C C . SER A 1 57 ? 9.048 7.802 -12.409 1.00 13.21 470 SER A C 13
ATOM 16589 O O . SER A 1 57 ? 9.902 8.594 -12.802 1.00 43.11 470 SER A O 13
ATOM 16597 N N . ASN A 1 58 ? 9.346 6.631 -11.855 1.00 62.51 471 ASN A N 13
ATOM 16598 C CA . ASN A 1 58 ? 10.729 6.200 -11.676 1.00 64.12 471 ASN A CA 13
ATOM 16599 C C . ASN A 1 58 ? 11.426 7.043 -10.612 1.00 71.02 471 ASN A C 13
ATOM 16600 O O . ASN A 1 58 ? 11.635 6.589 -9.487 1.00 45.11 471 ASN A O 13
ATOM 16611 N N . GLN A 1 59 ? 11.783 8.270 -10.976 1.00 70.45 472 GLN A N 13
ATOM 16612 C CA . GLN A 1 59 ? 12.457 9.176 -10.053 1.00 52.43 472 GLN A CA 13
ATOM 16613 C C . GLN A 1 59 ? 11.445 9.949 -9.213 1.00 64.12 472 GLN A C 13
ATOM 16614 O O . GLN A 1 59 ? 11.752 10.392 -8.107 1.00 72.41 472 GLN A O 13
ATOM 16628 N N . ARG A 1 60 ? 10.239 10.108 -9.747 1.00 63.04 473 ARG A N 13
ATOM 16629 C CA . ARG A 1 60 ? 9.182 10.829 -9.048 1.00 64.00 473 ARG A CA 13
ATOM 16630 C C . ARG A 1 60 ? 9.570 12.290 -8.837 1.00 4.43 473 ARG A C 13
ATOM 16631 O O . ARG A 1 60 ? 10.118 12.654 -7.796 1.00 2.34 473 ARG A O 13
ATOM 16652 N N . LYS A 1 61 ? 9.283 13.123 -9.831 1.00 31.34 474 LYS A N 13
ATOM 16653 C CA . LYS A 1 61 ? 9.600 14.545 -9.756 1.00 32.45 474 LYS A CA 13
ATOM 16654 C C . LYS A 1 61 ? 9.054 15.156 -8.469 1.00 63.01 474 LYS A C 13
ATOM 16655 O O . LYS A 1 61 ? 7.855 15.088 -8.200 1.00 72.24 474 LYS A O 13
ATOM 16674 N N . GLN A 1 62 ? 9.941 15.752 -7.680 1.00 44.44 475 GLN A N 13
ATOM 16675 C CA . GLN A 1 62 ? 9.546 16.377 -6.423 1.00 25.15 475 GLN A CA 13
ATOM 16676 C C . GLN A 1 62 ? 8.388 17.346 -6.636 1.00 22.22 475 GLN A C 13
ATOM 16677 O O . GLN A 1 62 ? 7.312 17.181 -6.060 1.00 1.44 475 GLN A O 13
ATOM 16691 N N . LEU A 1 63 ? 8.616 18.358 -7.466 1.00 53.15 476 LEU A N 13
ATOM 16692 C CA . LEU A 1 63 ? 7.591 19.355 -7.756 1.00 73.11 476 LEU A CA 13
ATOM 16693 C C . LEU A 1 63 ? 8.111 20.401 -8.736 1.00 72.15 476 LEU A C 13
ATOM 16694 O O . LEU A 1 63 ? 7.360 20.921 -9.563 1.00 10.53 476 LEU A O 13
ATOM 16710 N N . VAL A 1 64 ? 9.402 20.704 -8.642 1.00 32.34 477 VAL A N 13
ATOM 16711 C CA . VAL A 1 64 ? 10.024 21.685 -9.522 1.00 64.23 477 VAL A CA 13
ATOM 16712 C C . VAL A 1 64 ? 11.116 21.046 -10.373 1.00 61.51 477 VAL A C 13
ATOM 16713 O O . VAL A 1 64 ? 11.646 19.990 -10.029 1.00 63.14 477 VAL A O 13
ATOM 16726 N N . ALA A 1 65 ? 11.449 21.695 -11.484 1.00 54.12 478 ALA A N 13
ATOM 16727 C CA . ALA A 1 65 ? 12.480 21.192 -12.383 1.00 11.22 478 ALA A CA 13
ATOM 16728 C C . ALA A 1 65 ? 13.541 22.254 -12.651 1.00 51.31 478 ALA A C 13
ATOM 16729 O O . ALA A 1 65 ? 14.212 22.229 -13.682 1.00 10.55 478 ALA A O 13
ATOM 16736 N N . ASN A 1 66 ? 13.687 23.187 -11.716 1.00 11.44 479 ASN A N 13
ATOM 16737 C CA . ASN A 1 66 ? 14.665 24.259 -11.851 1.00 20.32 479 ASN A CA 13
ATOM 16738 C C . ASN A 1 66 ? 15.814 24.076 -10.865 1.00 11.54 479 ASN A C 13
ATOM 16739 O O . ASN A 1 66 ? 16.981 24.038 -11.254 1.00 43.00 479 ASN A O 13
ATOM 16750 N N . SER A 1 67 ? 15.475 23.961 -9.584 1.00 13.10 480 SER A N 13
ATOM 16751 C CA . SER A 1 67 ? 16.477 23.784 -8.540 1.00 64.20 480 SER A CA 13
ATOM 16752 C C . SER A 1 67 ? 16.878 22.318 -8.414 1.00 44.21 480 SER A C 13
ATOM 16753 O O . SER A 1 67 ? 18.049 21.998 -8.213 1.00 21.33 480 SER A O 13
ATOM 16761 N N . SER A 1 68 ? 15.896 21.430 -8.535 1.00 1.35 481 SER A N 13
ATOM 16762 C CA . SER A 1 68 ? 16.145 19.997 -8.430 1.00 42.34 481 SER A CA 13
ATOM 16763 C C . SER A 1 68 ? 17.200 19.554 -9.439 1.00 71.01 481 SER A C 13
ATOM 16764 O O . SER A 1 68 ? 17.905 18.568 -9.224 1.00 3.23 481 SER A O 13
ATOM 16772 N N . SER A 1 69 ? 17.301 20.290 -10.542 1.00 13.54 482 SER A N 13
ATOM 16773 C CA . SER A 1 69 ? 18.266 19.972 -11.587 1.00 34.42 482 SER A CA 13
ATOM 16774 C C . SER A 1 69 ? 19.685 20.309 -11.137 1.00 40.13 482 SER A C 13
ATOM 16775 O O . SER A 1 69 ? 20.656 19.714 -11.606 1.00 52.25 482 SER A O 13
ATOM 16783 N N . VAL A 1 70 ? 19.797 21.270 -10.226 1.00 14.22 483 VAL A N 13
ATOM 16784 C CA . VAL A 1 70 ? 21.095 21.688 -9.711 1.00 11.20 483 VAL A CA 13
ATOM 16785 C C . VAL A 1 70 ? 22.154 21.665 -10.807 1.00 11.42 483 VAL A C 13
ATOM 16786 O O . VAL A 1 70 ? 23.272 21.193 -10.595 1.00 41.22 483 VAL A O 13
ATOM 16799 N N . ASP A 1 71 ? 21.795 22.177 -11.980 1.00 2.44 484 ASP A N 13
ATOM 16800 C CA . ASP A 1 71 ? 22.715 22.218 -13.110 1.00 1.05 484 ASP A CA 13
ATOM 16801 C C . ASP A 1 71 ? 23.190 20.814 -13.474 1.00 41.23 484 ASP A C 13
ATOM 16802 O O . ASP A 1 71 ? 24.384 20.518 -13.425 1.00 4.13 484 ASP A O 13
ATOM 16811 N N . LYS A 1 72 ? 22.247 19.953 -13.840 1.00 10.41 485 LYS A N 13
ATOM 16812 C CA . LYS A 1 72 ? 22.566 18.580 -14.213 1.00 20.50 485 LYS A CA 13
ATOM 16813 C C . LYS A 1 72 ? 23.589 18.548 -15.346 1.00 53.22 485 LYS A C 13
ATOM 16814 O O . LYS A 1 72 ? 23.554 19.384 -16.250 1.00 70.24 485 LYS A O 13
ATOM 16833 N N . LEU A 1 73 ? 24.495 17.579 -15.291 1.00 1.40 486 LEU A N 13
ATOM 16834 C CA . LEU A 1 73 ? 25.526 17.438 -16.313 1.00 34.12 486 LEU A CA 13
ATOM 16835 C C . LEU A 1 73 ? 25.342 16.142 -17.096 1.00 71.20 486 LEU A C 13
ATOM 16836 O O . LEU A 1 73 ? 26.284 15.631 -17.701 1.00 32.33 486 LEU A O 13
ATOM 16852 N N . ALA A 1 74 ? 24.121 15.617 -17.083 1.00 0.23 487 ALA A N 13
ATOM 16853 C CA . ALA A 1 74 ? 23.811 14.384 -17.795 1.00 30.44 487 ALA A CA 13
ATOM 16854 C C . ALA A 1 74 ? 23.836 14.600 -19.305 1.00 22.44 487 ALA A C 13
ATOM 16855 O O . ALA A 1 74 ? 23.991 13.653 -20.074 1.00 23.51 487 ALA A O 13
ATOM 16862 N N . ALA A 1 75 ? 23.683 15.853 -19.720 1.00 43.22 488 ALA A N 13
ATOM 16863 C CA . ALA A 1 75 ? 23.689 16.194 -21.138 1.00 31.34 488 ALA A CA 13
ATOM 16864 C C . ALA A 1 75 ? 24.997 15.771 -21.798 1.00 0.01 488 ALA A C 13
ATOM 16865 O O . ALA A 1 75 ? 25.010 15.336 -22.950 1.00 11.53 488 ALA A O 13
ATOM 16872 N N . ALA A 1 76 ? 26.096 15.901 -21.062 1.00 2.12 489 ALA A N 13
ATOM 16873 C CA . ALA A 1 76 ? 27.408 15.530 -21.576 1.00 61.32 489 ALA A CA 13
ATOM 16874 C C . ALA A 1 76 ? 27.422 14.083 -22.056 1.00 14.20 489 ALA A C 13
ATOM 16875 O O . ALA A 1 76 ? 28.200 13.716 -22.938 1.00 45.51 489 ALA A O 13
ATOM 16882 N N . LEU A 1 77 ? 26.557 13.263 -21.469 1.00 75.14 490 LEU A N 13
ATOM 16883 C CA . LEU A 1 77 ? 26.470 11.853 -21.836 1.00 74.15 490 LEU A CA 13
ATOM 16884 C C . LEU A 1 77 ? 26.230 11.695 -23.334 1.00 72.24 490 LEU A C 13
ATOM 16885 O O . LEU A 1 77 ? 26.607 10.685 -23.929 1.00 11.12 490 LEU A O 13
ATOM 16901 N N . GLU A 1 78 ? 25.602 12.699 -23.938 1.00 22.30 491 GLU A N 13
ATOM 16902 C CA . GLU A 1 78 ? 25.314 12.670 -25.367 1.00 24.51 491 GLU A CA 13
ATOM 16903 C C . GLU A 1 78 ? 26.603 12.585 -26.180 1.00 23.34 491 GLU A C 13
ATOM 16904 O O . GLU A 1 78 ? 26.630 12.000 -27.263 1.00 53.03 491 GLU A O 13
ATOM 16916 N N . HIS A 1 79 ? 27.671 13.173 -25.650 1.00 11.23 492 HIS A N 13
ATOM 16917 C CA . HIS A 1 79 ? 28.964 13.164 -26.325 1.00 40.13 492 HIS A CA 13
ATOM 16918 C C . HIS A 1 79 ? 29.558 11.759 -26.340 1.00 64.25 492 HIS A C 13
ATOM 16919 O O . HIS A 1 79 ? 29.141 10.889 -25.576 1.00 32.14 492 HIS A O 13
ATOM 16933 N N . HIS A 1 80 ? 30.535 11.545 -27.218 1.00 13.33 493 HIS A N 13
ATOM 16934 C CA . HIS A 1 80 ? 31.187 10.245 -27.333 1.00 72.21 493 HIS A CA 13
ATOM 16935 C C . HIS A 1 80 ? 32.471 10.207 -26.511 1.00 1.13 493 HIS A C 13
ATOM 16936 O O . HIS A 1 80 ? 33.210 11.190 -26.449 1.00 41.13 493 HIS A O 13
ATOM 16950 N N . HIS A 1 81 ? 32.731 9.066 -25.881 1.00 21.35 494 HIS A N 13
ATOM 16951 C CA . HIS A 1 81 ? 33.927 8.900 -25.061 1.00 74.23 494 HIS A CA 13
ATOM 16952 C C . HIS A 1 81 ? 34.714 7.666 -25.494 1.00 1.12 494 HIS A C 13
ATOM 16953 O O . HIS A 1 81 ? 34.494 6.566 -24.984 1.00 3.40 494 HIS A O 13
ATOM 16967 N N . HIS A 1 82 ? 35.631 7.855 -26.436 1.00 62.34 495 HIS A N 13
ATOM 16968 C CA . HIS A 1 82 ? 36.450 6.758 -26.937 1.00 23.35 495 HIS A CA 13
ATOM 16969 C C . HIS A 1 82 ? 37.242 6.110 -25.804 1.00 43.12 495 HIS A C 13
ATOM 16970 O O . HIS A 1 82 ? 37.295 6.634 -24.691 1.00 41.34 495 HIS A O 13
ATOM 16984 N N . HIS A 1 83 ? 37.856 4.968 -26.095 1.00 73.13 496 HIS A N 13
ATOM 16985 C CA . HIS A 1 83 ? 38.644 4.248 -25.101 1.00 44.22 496 HIS A CA 13
ATOM 16986 C C . HIS A 1 83 ? 40.025 3.903 -25.650 1.00 1.31 496 HIS A C 13
ATOM 16987 O O . HIS A 1 83 ? 40.203 2.883 -26.316 1.00 21.30 496 HIS A O 13
ATOM 17001 N N . HIS A 1 84 ? 41.001 4.761 -25.365 1.00 74.13 497 HIS A N 13
ATOM 17002 C CA . HIS A 1 84 ? 42.367 4.546 -25.830 1.00 62.53 497 HIS A CA 13
ATOM 17003 C C . HIS A 1 84 ? 42.426 4.536 -27.356 1.00 1.44 497 HIS A C 13
ATOM 17004 O O . HIS A 1 84 ? 42.215 5.564 -28.000 1.00 34.43 497 HIS A O 13
ATOM 17018 N N . GLU A 1 1 ? -18.846 -0.188 -6.025 1.00 42.24 414 GLU A N 14
ATOM 17019 C CA . GLU A 1 1 ? -17.526 -0.264 -5.410 1.00 44.52 414 GLU A CA 14
ATOM 17020 C C . GLU A 1 1 ? -16.850 1.104 -5.402 1.00 13.31 414 GLU A C 14
ATOM 17021 O O . GLU A 1 1 ? -15.843 1.315 -6.077 1.00 52.21 414 GLU A O 14
ATOM 17033 N N . ALA A 1 2 ? -17.412 2.031 -4.633 1.00 60.11 415 ALA A N 14
ATOM 17034 C CA . ALA A 1 2 ? -16.864 3.378 -4.535 1.00 31.35 415 ALA A CA 14
ATOM 17035 C C . ALA A 1 2 ? -15.634 3.406 -3.634 1.00 30.51 415 ALA A C 14
ATOM 17036 O O . ALA A 1 2 ? -14.970 4.434 -3.505 1.00 12.10 415 ALA A O 14
ATOM 17043 N N . SER A 1 3 ? -15.336 2.270 -3.011 1.00 61.14 416 SER A N 14
ATOM 17044 C CA . SER A 1 3 ? -14.188 2.165 -2.119 1.00 24.05 416 SER A CA 14
ATOM 17045 C C . SER A 1 3 ? -12.913 1.876 -2.905 1.00 20.01 416 SER A C 14
ATOM 17046 O O . SER A 1 3 ? -11.807 2.143 -2.435 1.00 62.33 416 SER A O 14
ATOM 17054 N N . SER A 1 4 ? -13.076 1.330 -4.106 1.00 32.42 417 SER A N 14
ATOM 17055 C CA . SER A 1 4 ? -11.939 1.001 -4.957 1.00 60.51 417 SER A CA 14
ATOM 17056 C C . SER A 1 4 ? -11.151 2.256 -5.320 1.00 33.42 417 SER A C 14
ATOM 17057 O O . SER A 1 4 ? -9.925 2.222 -5.436 1.00 12.12 417 SER A O 14
ATOM 17065 N N . THR A 1 5 ? -11.864 3.363 -5.499 1.00 61.14 418 THR A N 14
ATOM 17066 C CA . THR A 1 5 ? -11.233 4.629 -5.851 1.00 15.15 418 THR A CA 14
ATOM 17067 C C . THR A 1 5 ? -10.526 5.243 -4.648 1.00 10.43 418 THR A C 14
ATOM 17068 O O . THR A 1 5 ? -9.570 6.003 -4.799 1.00 42.21 418 THR A O 14
ATOM 17079 N N . ALA A 1 6 ? -11.002 4.908 -3.452 1.00 23.41 419 ALA A N 14
ATOM 17080 C CA . ALA A 1 6 ? -10.412 5.424 -2.223 1.00 52.25 419 ALA A CA 14
ATOM 17081 C C . ALA A 1 6 ? -9.022 4.841 -1.993 1.00 72.32 419 ALA A C 14
ATOM 17082 O O . ALA A 1 6 ? -8.200 5.432 -1.292 1.00 70.31 419 ALA A O 14
ATOM 17089 N N . ILE A 1 7 ? -8.768 3.679 -2.586 1.00 43.33 420 ILE A N 14
ATOM 17090 C CA . ILE A 1 7 ? -7.478 3.016 -2.445 1.00 44.54 420 ILE A CA 14
ATOM 17091 C C . ILE A 1 7 ? -6.391 3.759 -3.215 1.00 51.42 420 ILE A C 14
ATOM 17092 O O . ILE A 1 7 ? -5.204 3.624 -2.921 1.00 60.42 420 ILE A O 14
ATOM 17108 N N . ARG A 1 8 ? -6.807 4.547 -4.202 1.00 24.03 421 ARG A N 14
ATOM 17109 C CA . ARG A 1 8 ? -5.869 5.313 -5.015 1.00 21.35 421 ARG A CA 14
ATOM 17110 C C . ARG A 1 8 ? -4.927 6.129 -4.135 1.00 22.44 421 ARG A C 14
ATOM 17111 O O . ARG A 1 8 ? -3.713 6.121 -4.335 1.00 2.53 421 ARG A O 14
ATOM 17132 N N . ALA A 1 9 ? -5.496 6.831 -3.160 1.00 45.14 422 ALA A N 14
ATOM 17133 C CA . ALA A 1 9 ? -4.707 7.652 -2.249 1.00 74.50 422 ALA A CA 14
ATOM 17134 C C . ALA A 1 9 ? -4.049 6.796 -1.170 1.00 74.34 422 ALA A C 14
ATOM 17135 O O . ALA A 1 9 ? -3.002 7.155 -0.633 1.00 3.43 422 ALA A O 14
ATOM 17142 N N . LEU A 1 10 ? -4.672 5.665 -0.860 1.00 22.21 423 LEU A N 14
ATOM 17143 C CA . LEU A 1 10 ? -4.147 4.758 0.156 1.00 75.55 423 LEU A CA 14
ATOM 17144 C C . LEU A 1 10 ? -2.742 4.287 -0.208 1.00 15.55 423 LEU A C 14
ATOM 17145 O O . LEU A 1 10 ? -1.831 4.323 0.619 1.00 32.42 423 LEU A O 14
ATOM 17161 N N . VAL A 1 11 ? -2.575 3.847 -1.451 1.00 61.41 424 VAL A N 14
ATOM 17162 C CA . VAL A 1 11 ? -1.280 3.372 -1.925 1.00 53.32 424 VAL A CA 14
ATOM 17163 C C . VAL A 1 11 ? -0.238 4.483 -1.884 1.00 1.50 424 VAL A C 14
ATOM 17164 O O . VAL A 1 11 ? 0.964 4.226 -1.949 1.00 61.34 424 VAL A O 14
ATOM 17177 N N . LYS A 1 12 ? -0.706 5.722 -1.772 1.00 20.33 425 LYS A N 14
ATOM 17178 C CA . LYS A 1 12 ? 0.184 6.875 -1.719 1.00 61.03 425 LYS A CA 14
ATOM 17179 C C . LYS A 1 12 ? 0.767 7.050 -0.320 1.00 33.40 425 LYS A C 14
ATOM 17180 O O . LYS A 1 12 ? 1.821 7.661 -0.147 1.00 12.33 425 LYS A O 14
ATOM 17199 N N . LYS A 1 13 ? 0.074 6.506 0.675 1.00 4.04 426 LYS A N 14
ATOM 17200 C CA . LYS A 1 13 ? 0.524 6.598 2.060 1.00 61.22 426 LYS A CA 14
ATOM 17201 C C . LYS A 1 13 ? 1.651 5.607 2.333 1.00 11.10 426 LYS A C 14
ATOM 17202 O O . LYS A 1 13 ? 2.574 5.897 3.095 1.00 64.33 426 LYS A O 14
ATOM 17221 N N . LEU A 1 14 ? 1.571 4.439 1.706 1.00 43.12 427 LEU A N 14
ATOM 17222 C CA . LEU A 1 14 ? 2.586 3.406 1.880 1.00 75.41 427 LEU A CA 14
ATOM 17223 C C . LEU A 1 14 ? 3.951 3.899 1.410 1.00 23.24 427 LEU A C 14
ATOM 17224 O O . LEU A 1 14 ? 4.985 3.351 1.794 1.00 54.43 427 LEU A O 14
ATOM 17240 N N . ILE A 1 15 ? 3.946 4.935 0.579 1.00 60.23 428 ILE A N 14
ATOM 17241 C CA . ILE A 1 15 ? 5.183 5.503 0.060 1.00 43.13 428 ILE A CA 14
ATOM 17242 C C . ILE A 1 15 ? 5.457 6.874 0.669 1.00 65.53 428 ILE A C 14
ATOM 17243 O O . ILE A 1 15 ? 6.581 7.170 1.076 1.00 70.33 428 ILE A O 14
ATOM 17259 N N . ALA A 1 16 ? 4.423 7.706 0.730 1.00 14.13 429 ALA A N 14
ATOM 17260 C CA . ALA A 1 16 ? 4.551 9.044 1.294 1.00 61.22 429 ALA A CA 14
ATOM 17261 C C . ALA A 1 16 ? 5.192 8.998 2.676 1.00 5.44 429 ALA A C 14
ATOM 17262 O O . ALA A 1 16 ? 6.058 9.813 2.997 1.00 71.32 429 ALA A O 14
ATOM 17269 N N . ALA A 1 17 ? 4.763 8.041 3.492 1.00 52.14 430 ALA A N 14
ATOM 17270 C CA . ALA A 1 17 ? 5.296 7.888 4.840 1.00 43.02 430 ALA A CA 14
ATOM 17271 C C . ALA A 1 17 ? 6.451 6.893 4.864 1.00 42.12 430 ALA A C 14
ATOM 17272 O O . ALA A 1 17 ? 6.555 6.070 5.773 1.00 55.43 430 ALA A O 14
ATOM 17279 N N . GLU A 1 18 ? 7.318 6.974 3.859 1.00 54.24 431 GLU A N 14
ATOM 17280 C CA . GLU A 1 18 ? 8.464 6.079 3.764 1.00 33.34 431 GLU A CA 14
ATOM 17281 C C . GLU A 1 18 ? 9.611 6.742 3.007 1.00 72.52 431 GLU A C 14
ATOM 17282 O O . GLU A 1 18 ? 9.426 7.766 2.352 1.00 2.33 431 GLU A O 14
ATOM 17294 N N . ASN A 1 19 ? 10.796 6.148 3.102 1.00 61.41 432 ASN A N 14
ATOM 17295 C CA . ASN A 1 19 ? 11.974 6.680 2.427 1.00 70.23 432 ASN A CA 14
ATOM 17296 C C . ASN A 1 19 ? 12.454 5.726 1.336 1.00 31.31 432 ASN A C 14
ATOM 17297 O O . ASN A 1 19 ? 13.470 5.045 1.475 1.00 2.21 432 ASN A O 14
ATOM 17308 N N . PRO A 1 20 ? 11.706 5.674 0.224 1.00 52.01 433 PRO A N 14
ATOM 17309 C CA . PRO A 1 20 ? 12.035 4.809 -0.913 1.00 14.03 433 PRO A CA 14
ATOM 17310 C C . PRO A 1 20 ? 13.282 5.277 -1.655 1.00 75.01 433 PRO A C 14
ATOM 17311 O O . PRO A 1 20 ? 13.695 4.666 -2.640 1.00 31.32 433 PRO A O 14
ATOM 17322 N N . ALA A 1 21 ? 13.877 6.364 -1.176 1.00 4.11 434 ALA A N 14
ATOM 17323 C CA . ALA A 1 21 ? 15.079 6.912 -1.793 1.00 62.41 434 ALA A CA 14
ATOM 17324 C C . ALA A 1 21 ? 16.163 5.847 -1.926 1.00 32.14 434 ALA A C 14
ATOM 17325 O O . ALA A 1 21 ? 16.504 5.428 -3.031 1.00 60.24 434 ALA A O 14
ATOM 17332 N N . LYS A 1 22 ? 16.701 5.413 -0.790 1.00 55.54 435 LYS A N 14
ATOM 17333 C CA . LYS A 1 22 ? 17.745 4.397 -0.778 1.00 2.14 435 LYS A CA 14
ATOM 17334 C C . LYS A 1 22 ? 17.180 3.030 -1.153 1.00 40.41 435 LYS A C 14
ATOM 17335 O O . LYS A 1 22 ? 17.575 2.420 -2.146 1.00 70.31 435 LYS A O 14
ATOM 17354 N N . PRO A 1 23 ? 16.234 2.538 -0.341 1.00 54.40 436 PRO A N 14
ATOM 17355 C CA . PRO A 1 23 ? 15.592 1.240 -0.568 1.00 31.25 436 PRO A CA 14
ATOM 17356 C C . PRO A 1 23 ? 14.679 1.251 -1.788 1.00 75.32 436 PRO A C 14
ATOM 17357 O O . PRO A 1 23 ? 14.501 2.283 -2.435 1.00 51.33 436 PRO A O 14
ATOM 17368 N N . LEU A 1 24 ? 14.099 0.096 -2.098 1.00 60.12 437 LEU A N 14
ATOM 17369 C CA . LEU A 1 24 ? 13.202 -0.028 -3.242 1.00 20.30 437 LEU A CA 14
ATOM 17370 C C . LEU A 1 24 ? 12.288 -1.239 -3.090 1.00 32.13 437 LEU A C 14
ATOM 17371 O O . LEU A 1 24 ? 11.861 -1.836 -4.078 1.00 1.13 437 LEU A O 14
ATOM 17387 N N . SER A 1 25 ? 11.991 -1.596 -1.844 1.00 71.42 438 SER A N 14
ATOM 17388 C CA . SER A 1 25 ? 11.129 -2.737 -1.561 1.00 72.23 438 SER A CA 14
ATOM 17389 C C . SER A 1 25 ? 9.893 -2.304 -0.779 1.00 14.00 438 SER A C 14
ATOM 17390 O O . SER A 1 25 ? 9.829 -1.186 -0.265 1.00 61.52 438 SER A O 14
ATOM 17398 N N . ASP A 1 26 ? 8.912 -3.195 -0.693 1.00 32.50 439 ASP A N 14
ATOM 17399 C CA . ASP A 1 26 ? 7.676 -2.907 0.027 1.00 31.23 439 ASP A CA 14
ATOM 17400 C C . ASP A 1 26 ? 7.747 -3.431 1.457 1.00 12.42 439 ASP A C 14
ATOM 17401 O O . ASP A 1 26 ? 6.719 -3.677 2.090 1.00 25.54 439 ASP A O 14
ATOM 17410 N N . SER A 1 27 ? 8.965 -3.601 1.962 1.00 52.13 440 SER A N 14
ATOM 17411 C CA . SER A 1 27 ? 9.169 -4.101 3.316 1.00 12.32 440 SER A CA 14
ATOM 17412 C C . SER A 1 27 ? 8.884 -3.011 4.346 1.00 64.51 440 SER A C 14
ATOM 17413 O O . SER A 1 27 ? 8.481 -3.296 5.473 1.00 33.44 440 SER A O 14
ATOM 17421 N N . LYS A 1 28 ? 9.096 -1.761 3.949 1.00 23.34 441 LYS A N 14
ATOM 17422 C CA . LYS A 1 28 ? 8.862 -0.627 4.835 1.00 42.10 441 LYS A CA 14
ATOM 17423 C C . LYS A 1 28 ? 7.368 -0.369 5.005 1.00 4.21 441 LYS A C 14
ATOM 17424 O O . LYS A 1 28 ? 6.865 -0.291 6.127 1.00 43.41 441 LYS A O 14
ATOM 17443 N N . LEU A 1 29 ? 6.664 -0.238 3.886 1.00 1.02 442 LEU A N 14
ATOM 17444 C CA . LEU A 1 29 ? 5.226 0.009 3.912 1.00 43.22 442 LEU A CA 14
ATOM 17445 C C . LEU A 1 29 ? 4.503 -1.061 4.722 1.00 24.51 442 LEU A C 14
ATOM 17446 O O . LEU A 1 29 ? 3.586 -0.764 5.487 1.00 54.53 442 LEU A O 14
ATOM 17462 N N . THR A 1 30 ? 4.925 -2.311 4.551 1.00 11.15 443 THR A N 14
ATOM 17463 C CA . THR A 1 30 ? 4.319 -3.427 5.267 1.00 22.22 443 THR A CA 14
ATOM 17464 C C . THR A 1 30 ? 4.911 -3.571 6.664 1.00 43.31 443 THR A C 14
ATOM 17465 O O . THR A 1 30 ? 4.353 -4.259 7.518 1.00 14.11 443 THR A O 14
ATOM 17476 N N . SER A 1 31 ? 6.046 -2.916 6.891 1.00 2.24 444 SER A N 14
ATOM 17477 C CA . SER A 1 31 ? 6.715 -2.974 8.185 1.00 43.52 444 SER A CA 14
ATOM 17478 C C . SER A 1 31 ? 5.748 -2.630 9.313 1.00 13.11 444 SER A C 14
ATOM 17479 O O . SER A 1 31 ? 5.699 -3.317 10.335 1.00 12.52 444 SER A O 14
ATOM 17487 N N . LEU A 1 32 ? 4.979 -1.564 9.122 1.00 45.34 445 LEU A N 14
ATOM 17488 C CA . LEU A 1 32 ? 4.013 -1.127 10.123 1.00 75.43 445 LEU A CA 14
ATOM 17489 C C . LEU A 1 32 ? 3.091 -2.275 10.527 1.00 62.14 445 LEU A C 14
ATOM 17490 O O . LEU A 1 32 ? 2.654 -2.360 11.674 1.00 31.01 445 LEU A O 14
ATOM 17506 N N . LEU A 1 33 ? 2.803 -3.156 9.576 1.00 71.12 446 LEU A N 14
ATOM 17507 C CA . LEU A 1 33 ? 1.936 -4.301 9.831 1.00 15.25 446 LEU A CA 14
ATOM 17508 C C . LEU A 1 33 ? 2.736 -5.479 10.379 1.00 13.35 446 LEU A C 14
ATOM 17509 O O . LEU A 1 33 ? 2.190 -6.356 11.049 1.00 1.00 446 LEU A O 14
ATOM 17525 N N . SER A 1 34 ? 4.033 -5.491 10.092 1.00 60.25 447 SER A N 14
ATOM 17526 C CA . SER A 1 34 ? 4.909 -6.562 10.553 1.00 43.40 447 SER A CA 14
ATOM 17527 C C . SER A 1 34 ? 5.303 -6.349 12.012 1.00 71.41 447 SER A C 14
ATOM 17528 O O . SER A 1 34 ? 5.916 -7.217 12.632 1.00 73.31 447 SER A O 14
ATOM 17536 N N . GLU A 1 35 ? 4.946 -5.188 12.552 1.00 70.45 448 GLU A N 14
ATOM 17537 C CA . GLU A 1 35 ? 5.263 -4.862 13.937 1.00 24.02 448 GLU A CA 14
ATOM 17538 C C . GLU A 1 35 ? 4.714 -5.924 14.885 1.00 2.53 448 GLU A C 14
ATOM 17539 O O . GLU A 1 35 ? 5.268 -6.156 15.960 1.00 31.02 448 GLU A O 14
ATOM 17551 N N . GLN A 1 36 ? 3.623 -6.563 14.481 1.00 73.14 449 GLN A N 14
ATOM 17552 C CA . GLN A 1 36 ? 2.998 -7.600 15.295 1.00 53.43 449 GLN A CA 14
ATOM 17553 C C . GLN A 1 36 ? 3.161 -8.971 14.649 1.00 1.15 449 GLN A C 14
ATOM 17554 O O . GLN A 1 36 ? 3.422 -9.961 15.331 1.00 32.43 449 GLN A O 14
ATOM 17568 N N . GLY A 1 37 ? 3.007 -9.022 13.330 1.00 72.00 450 GLY A N 14
ATOM 17569 C CA . GLY A 1 37 ? 3.141 -10.278 12.615 1.00 42.20 450 GLY A CA 14
ATOM 17570 C C . GLY A 1 37 ? 2.511 -10.231 11.237 1.00 10.31 450 GLY A C 14
ATOM 17571 O O . GLY A 1 37 ? 2.871 -11.012 10.356 1.00 22.33 450 GLY A O 14
ATOM 17575 N N . ILE A 1 38 ? 1.569 -9.313 11.049 1.00 13.35 451 ILE A N 14
ATOM 17576 C CA . ILE A 1 38 ? 0.888 -9.168 9.769 1.00 12.20 451 ILE A CA 14
ATOM 17577 C C . ILE A 1 38 ? 1.871 -8.806 8.662 1.00 24.13 451 ILE A C 14
ATOM 17578 O O . ILE A 1 38 ? 2.804 -8.032 8.875 1.00 1.00 451 ILE A O 14
ATOM 17594 N N . MET A 1 39 ? 1.654 -9.370 7.478 1.00 54.40 452 MET A N 14
ATOM 17595 C CA . MET A 1 39 ? 2.520 -9.103 6.336 1.00 62.45 452 MET A CA 14
ATOM 17596 C C . MET A 1 39 ? 1.782 -9.355 5.024 1.00 61.14 452 MET A C 14
ATOM 17597 O O . MET A 1 39 ? 1.978 -10.385 4.378 1.00 53.32 452 MET A O 14
ATOM 17611 N N . VAL A 1 40 ? 0.933 -8.408 4.636 1.00 24.05 453 VAL A N 14
ATOM 17612 C CA . VAL A 1 40 ? 0.167 -8.527 3.402 1.00 63.24 453 VAL A CA 14
ATOM 17613 C C . VAL A 1 40 ? 0.489 -7.385 2.444 1.00 30.41 453 VAL A C 14
ATOM 17614 O O . VAL A 1 40 ? 0.643 -7.596 1.241 1.00 11.33 453 VAL A O 14
ATOM 17627 N N . ALA A 1 41 ? 0.588 -6.176 2.985 1.00 51.30 454 ALA A N 14
ATOM 17628 C CA . ALA A 1 41 ? 0.894 -5.001 2.179 1.00 53.43 454 ALA A CA 14
ATOM 17629 C C . ALA A 1 41 ? 2.091 -5.254 1.270 1.00 61.51 454 ALA A C 14
ATOM 17630 O O . ALA A 1 41 ? 2.192 -4.681 0.185 1.00 1.41 454 ALA A O 14
ATOM 17637 N N . ARG A 1 42 ? 2.997 -6.118 1.719 1.00 41.34 455 ARG A N 14
ATOM 17638 C CA . ARG A 1 42 ? 4.189 -6.446 0.945 1.00 52.40 455 ARG A CA 14
ATOM 17639 C C . ARG A 1 42 ? 3.824 -6.788 -0.496 1.00 72.35 455 ARG A C 14
ATOM 17640 O O . ARG A 1 42 ? 4.194 -6.073 -1.427 1.00 11.41 455 ARG A O 14
ATOM 17661 N N . ARG A 1 43 ? 3.097 -7.887 -0.673 1.00 24.24 456 ARG A N 14
ATOM 17662 C CA . ARG A 1 43 ? 2.685 -8.325 -2.000 1.00 74.53 456 ARG A CA 14
ATOM 17663 C C . ARG A 1 43 ? 1.387 -7.639 -2.421 1.00 3.22 456 ARG A C 14
ATOM 17664 O O . ARG A 1 43 ? 1.144 -7.421 -3.607 1.00 71.54 456 ARG A O 14
ATOM 17685 N N . THR A 1 44 ? 0.558 -7.299 -1.439 1.00 22.44 457 THR A N 14
ATOM 17686 C CA . THR A 1 44 ? -0.713 -6.641 -1.705 1.00 52.33 457 THR A CA 14
ATOM 17687 C C . THR A 1 44 ? -0.501 -5.276 -2.350 1.00 0.45 457 THR A C 14
ATOM 17688 O O . THR A 1 44 ? -0.912 -5.043 -3.487 1.00 32.13 457 THR A O 14
ATOM 17699 N N . VAL A 1 45 ? 0.146 -4.374 -1.617 1.00 21.20 458 VAL A N 14
ATOM 17700 C CA . VAL A 1 45 ? 0.415 -3.032 -2.118 1.00 40.24 458 VAL A CA 14
ATOM 17701 C C . VAL A 1 45 ? 1.028 -3.079 -3.513 1.00 21.14 458 VAL A C 14
ATOM 17702 O O . VAL A 1 45 ? 0.659 -2.300 -4.391 1.00 42.42 458 VAL A O 14
ATOM 17715 N N . ALA A 1 46 ? 1.967 -3.999 -3.710 1.00 62.53 459 ALA A N 14
ATOM 17716 C CA . ALA A 1 46 ? 2.630 -4.150 -5.000 1.00 33.34 459 ALA A CA 14
ATOM 17717 C C . ALA A 1 46 ? 1.629 -4.508 -6.093 1.00 72.32 459 ALA A C 14
ATOM 17718 O O . ALA A 1 46 ? 1.627 -3.908 -7.168 1.00 21.31 459 ALA A O 14
ATOM 17725 N N . LYS A 1 47 ? 0.779 -5.490 -5.811 1.00 53.23 460 LYS A N 14
ATOM 17726 C CA . LYS A 1 47 ? -0.228 -5.929 -6.771 1.00 15.50 460 LYS A CA 14
ATOM 17727 C C . LYS A 1 47 ? -1.118 -4.765 -7.196 1.00 40.13 460 LYS A C 14
ATOM 17728 O O . LYS A 1 47 ? -1.704 -4.783 -8.279 1.00 21.04 460 LYS A O 14
ATOM 17747 N N . TYR A 1 48 ? -1.212 -3.755 -6.339 1.00 54.03 461 TYR A N 14
ATOM 17748 C CA . TYR A 1 48 ? -2.031 -2.582 -6.626 1.00 33.50 461 TYR A CA 14
ATOM 17749 C C . TYR A 1 48 ? -1.317 -1.643 -7.593 1.00 73.31 461 TYR A C 14
ATOM 17750 O O . TYR A 1 48 ? -1.952 -0.841 -8.278 1.00 40.22 461 TYR A O 14
ATOM 17768 N N . ARG A 1 49 ? 0.006 -1.751 -7.644 1.00 44.43 462 ARG A N 14
ATOM 17769 C CA . ARG A 1 49 ? 0.807 -0.911 -8.526 1.00 63.42 462 ARG A CA 14
ATOM 17770 C C . ARG A 1 49 ? 0.268 -0.952 -9.954 1.00 32.03 462 ARG A C 14
ATOM 17771 O O . ARG A 1 49 ? 0.387 0.019 -10.700 1.00 14.25 462 ARG A O 14
ATOM 17792 N N . GLU A 1 50 ? -0.324 -2.083 -10.325 1.00 53.41 463 GLU A N 14
ATOM 17793 C CA . GLU A 1 50 ? -0.881 -2.249 -11.662 1.00 22.35 463 GLU A CA 14
ATOM 17794 C C . GLU A 1 50 ? -2.099 -1.352 -11.861 1.00 62.23 463 GLU A C 14
ATOM 17795 O O . GLU A 1 50 ? -2.289 -0.775 -12.931 1.00 74.21 463 GLU A O 14
ATOM 17807 N N . SER A 1 51 ? -2.921 -1.241 -10.822 1.00 23.24 464 SER A N 14
ATOM 17808 C CA . SER A 1 51 ? -4.122 -0.418 -10.883 1.00 33.15 464 SER A CA 14
ATOM 17809 C C . SER A 1 51 ? -3.768 1.044 -11.137 1.00 52.20 464 SER A C 14
ATOM 17810 O O . SER A 1 51 ? -4.197 1.637 -12.128 1.00 23.41 464 SER A O 14
ATOM 17818 N N . LEU A 1 52 ? -2.981 1.621 -10.234 1.00 71.22 465 LEU A N 14
ATOM 17819 C CA . LEU A 1 52 ? -2.567 3.014 -10.359 1.00 34.45 465 LEU A CA 14
ATOM 17820 C C . LEU A 1 52 ? -1.932 3.274 -11.721 1.00 34.41 465 LEU A C 14
ATOM 17821 O O . LEU A 1 52 ? -2.190 4.298 -12.352 1.00 63.35 465 LEU A O 14
ATOM 17837 N N . SER A 1 53 ? -1.101 2.338 -12.168 1.00 60.32 466 SER A N 14
ATOM 17838 C CA . SER A 1 53 ? -0.427 2.466 -13.455 1.00 21.22 466 SER A CA 14
ATOM 17839 C C . SER A 1 53 ? 0.224 3.838 -13.593 1.00 65.22 466 SER A C 14
ATOM 17840 O O . SER A 1 53 ? -0.021 4.560 -14.560 1.00 34.42 466 SER A O 14
ATOM 17848 N N . ILE A 1 54 ? 1.056 4.191 -12.619 1.00 2.44 467 ILE A N 14
ATOM 17849 C CA . ILE A 1 54 ? 1.745 5.475 -12.631 1.00 54.31 467 ILE A CA 14
ATOM 17850 C C . ILE A 1 54 ? 3.171 5.330 -13.151 1.00 72.01 467 ILE A C 14
ATOM 17851 O O . ILE A 1 54 ? 3.742 4.240 -13.174 1.00 71.35 467 ILE A O 14
ATOM 17867 N N . PRO A 1 55 ? 3.763 6.456 -13.578 1.00 11.31 468 PRO A N 14
ATOM 17868 C CA . PRO A 1 55 ? 5.131 6.480 -14.104 1.00 14.52 468 PRO A CA 14
ATOM 17869 C C . PRO A 1 55 ? 6.173 6.228 -13.020 1.00 33.41 468 PRO A C 14
ATOM 17870 O O . PRO A 1 55 ? 6.374 7.039 -12.117 1.00 11.53 468 PRO A O 14
ATOM 17881 N N . PRO A 1 56 ? 6.853 5.075 -13.109 1.00 33.44 469 PRO A N 14
ATOM 17882 C CA . PRO A 1 56 ? 7.887 4.689 -12.144 1.00 20.43 469 PRO A CA 14
ATOM 17883 C C . PRO A 1 56 ? 9.140 5.550 -12.261 1.00 61.22 469 PRO A C 14
ATOM 17884 O O . PRO A 1 56 ? 9.283 6.330 -13.202 1.00 70.44 469 PRO A O 14
ATOM 17895 N N . SER A 1 57 ? 10.045 5.403 -11.300 1.00 1.45 470 SER A N 14
ATOM 17896 C CA . SER A 1 57 ? 11.284 6.171 -11.293 1.00 4.23 470 SER A CA 14
ATOM 17897 C C . SER A 1 57 ? 12.413 5.386 -11.954 1.00 41.34 470 SER A C 14
ATOM 17898 O O . SER A 1 57 ? 13.589 5.702 -11.780 1.00 42.40 470 SER A O 14
ATOM 17906 N N . ASN A 1 58 ? 12.046 4.359 -12.714 1.00 54.51 471 ASN A N 14
ATOM 17907 C CA . ASN A 1 58 ? 13.026 3.528 -13.402 1.00 73.14 471 ASN A CA 14
ATOM 17908 C C . ASN A 1 58 ? 13.776 2.641 -12.414 1.00 34.44 471 ASN A C 14
ATOM 17909 O O . ASN A 1 58 ? 13.613 1.421 -12.413 1.00 25.30 471 ASN A O 14
ATOM 17920 N N . GLN A 1 59 ? 14.596 3.262 -11.572 1.00 51.21 472 GLN A N 14
ATOM 17921 C CA . GLN A 1 59 ? 15.370 2.529 -10.579 1.00 3.13 472 GLN A CA 14
ATOM 17922 C C . GLN A 1 59 ? 14.512 2.184 -9.366 1.00 5.13 472 GLN A C 14
ATOM 17923 O O . GLN A 1 59 ? 14.982 1.549 -8.422 1.00 10.44 472 GLN A O 14
ATOM 17937 N N . ARG A 1 60 ? 13.253 2.608 -9.398 1.00 21.13 473 ARG A N 14
ATOM 17938 C CA . ARG A 1 60 ? 12.330 2.345 -8.300 1.00 64.05 473 ARG A CA 14
ATOM 17939 C C . ARG A 1 60 ? 12.257 0.851 -7.998 1.00 55.43 473 ARG A C 14
ATOM 17940 O O . ARG A 1 60 ? 11.903 0.448 -6.890 1.00 23.23 473 ARG A O 14
ATOM 17961 N N . LYS A 1 61 ? 12.591 0.034 -8.991 1.00 43.15 474 LYS A N 14
ATOM 17962 C CA . LYS A 1 61 ? 12.564 -1.415 -8.833 1.00 11.10 474 LYS A CA 14
ATOM 17963 C C . LYS A 1 61 ? 13.804 -2.053 -9.451 1.00 60.01 474 LYS A C 14
ATOM 17964 O O . LYS A 1 61 ? 13.700 -2.885 -10.352 1.00 32.11 474 LYS A O 14
ATOM 17983 N N . GLN A 1 62 ? 14.974 -1.658 -8.962 1.00 0.23 475 GLN A N 14
ATOM 17984 C CA . GLN A 1 62 ? 16.233 -2.193 -9.467 1.00 14.14 475 GLN A CA 14
ATOM 17985 C C . GLN A 1 62 ? 16.447 -3.626 -8.990 1.00 15.44 475 GLN A C 14
ATOM 17986 O O . GLN A 1 62 ? 15.923 -4.030 -7.951 1.00 53.42 475 GLN A O 14
ATOM 18000 N N . LEU A 1 63 ? 17.217 -4.390 -9.755 1.00 24.42 476 LEU A N 14
ATOM 18001 C CA . LEU A 1 63 ? 17.500 -5.780 -9.411 1.00 53.22 476 LEU A CA 14
ATOM 18002 C C . LEU A 1 63 ? 18.150 -5.878 -8.034 1.00 54.02 476 LEU A C 14
ATOM 18003 O O . LEU A 1 63 ? 18.846 -4.961 -7.597 1.00 20.02 476 LEU A O 14
ATOM 18019 N N . VAL A 1 64 ? 17.917 -6.997 -7.355 1.00 24.35 477 VAL A N 14
ATOM 18020 C CA . VAL A 1 64 ? 18.482 -7.218 -6.029 1.00 42.13 477 VAL A CA 14
ATOM 18021 C C . VAL A 1 64 ? 18.712 -8.703 -5.770 1.00 12.52 477 VAL A C 14
ATOM 18022 O O . VAL A 1 64 ? 18.229 -9.555 -6.514 1.00 71.12 477 VAL A O 14
ATOM 18035 N N . ALA A 1 65 ? 19.452 -9.004 -4.708 1.00 11.44 478 ALA A N 14
ATOM 18036 C CA . ALA A 1 65 ? 19.743 -10.386 -4.347 1.00 61.13 478 ALA A CA 14
ATOM 18037 C C . ALA A 1 65 ? 19.762 -10.567 -2.833 1.00 11.02 478 ALA A C 14
ATOM 18038 O O . ALA A 1 65 ? 20.635 -11.241 -2.290 1.00 63.23 478 ALA A O 14
ATOM 18045 N N . ASN A 1 66 ? 18.792 -9.959 -2.158 1.00 10.20 479 ASN A N 14
ATOM 18046 C CA . ASN A 1 66 ? 18.698 -10.052 -0.705 1.00 0.02 479 ASN A CA 14
ATOM 18047 C C . ASN A 1 66 ? 17.705 -11.134 -0.292 1.00 73.15 479 ASN A C 14
ATOM 18048 O O . ASN A 1 66 ? 17.841 -11.745 0.767 1.00 73.41 479 ASN A O 14
ATOM 18059 N N . SER A 1 67 ? 16.705 -11.366 -1.138 1.00 3.02 480 SER A N 14
ATOM 18060 C CA . SER A 1 67 ? 15.686 -12.372 -0.861 1.00 1.31 480 SER A CA 14
ATOM 18061 C C . SER A 1 67 ? 16.163 -13.758 -1.283 1.00 21.25 480 SER A C 14
ATOM 18062 O O . SER A 1 67 ? 15.751 -14.769 -0.714 1.00 14.14 480 SER A O 14
ATOM 18070 N N . SER A 1 68 ? 17.034 -13.797 -2.286 1.00 20.45 481 SER A N 14
ATOM 18071 C CA . SER A 1 68 ? 17.564 -15.059 -2.789 1.00 61.00 481 SER A CA 14
ATOM 18072 C C . SER A 1 68 ? 18.163 -15.887 -1.655 1.00 52.44 481 SER A C 14
ATOM 18073 O O . SER A 1 68 ? 17.906 -17.085 -1.545 1.00 35.05 481 SER A O 14
ATOM 18081 N N . SER A 1 69 ? 18.964 -15.237 -0.816 1.00 34.40 482 SER A N 14
ATOM 18082 C CA . SER A 1 69 ? 19.603 -15.913 0.307 1.00 24.13 482 SER A CA 14
ATOM 18083 C C . SER A 1 69 ? 18.560 -16.489 1.259 1.00 31.13 482 SER A C 14
ATOM 18084 O O . SER A 1 69 ? 18.775 -17.532 1.877 1.00 32.14 482 SER A O 14
ATOM 18092 N N . VAL A 1 70 ? 17.428 -15.801 1.374 1.00 64.21 483 VAL A N 14
ATOM 18093 C CA . VAL A 1 70 ? 16.350 -16.244 2.250 1.00 43.53 483 VAL A CA 14
ATOM 18094 C C . VAL A 1 70 ? 15.571 -17.395 1.624 1.00 2.13 483 VAL A C 14
ATOM 18095 O O . VAL A 1 70 ? 15.314 -17.402 0.420 1.00 74.11 483 VAL A O 14
ATOM 18108 N N . ASP A 1 71 ? 15.198 -18.367 2.450 1.00 44.03 484 ASP A N 14
ATOM 18109 C CA . ASP A 1 71 ? 14.446 -19.524 1.978 1.00 2.21 484 ASP A CA 14
ATOM 18110 C C . ASP A 1 71 ? 15.220 -20.271 0.897 1.00 25.41 484 ASP A C 14
ATOM 18111 O O . ASP A 1 71 ? 14.761 -20.395 -0.239 1.00 11.42 484 ASP A O 14
ATOM 18120 N N . LYS A 1 72 ? 16.399 -20.769 1.257 1.00 13.52 485 LYS A N 14
ATOM 18121 C CA . LYS A 1 72 ? 17.238 -21.504 0.320 1.00 65.52 485 LYS A CA 14
ATOM 18122 C C . LYS A 1 72 ? 17.713 -22.819 0.929 1.00 24.35 485 LYS A C 14
ATOM 18123 O O . LYS A 1 72 ? 18.741 -22.867 1.607 1.00 54.42 485 LYS A O 14
ATOM 18142 N N . LEU A 1 73 ? 16.959 -23.886 0.685 1.00 63.12 486 LEU A N 14
ATOM 18143 C CA . LEU A 1 73 ? 17.304 -25.203 1.209 1.00 23.14 486 LEU A CA 14
ATOM 18144 C C . LEU A 1 73 ? 17.425 -26.223 0.082 1.00 5.43 486 LEU A C 14
ATOM 18145 O O . LEU A 1 73 ? 17.306 -27.427 0.306 1.00 42.23 486 LEU A O 14
ATOM 18161 N N . ALA A 1 74 ? 17.666 -25.733 -1.129 1.00 64.24 487 ALA A N 14
ATOM 18162 C CA . ALA A 1 74 ? 17.809 -26.602 -2.291 1.00 42.33 487 ALA A CA 14
ATOM 18163 C C . ALA A 1 74 ? 19.023 -27.514 -2.149 1.00 31.02 487 ALA A C 14
ATOM 18164 O O . ALA A 1 74 ? 19.105 -28.558 -2.795 1.00 15.45 487 ALA A O 14
ATOM 18171 N N . ALA A 1 75 ? 19.962 -27.112 -1.300 1.00 24.01 488 ALA A N 14
ATOM 18172 C CA . ALA A 1 75 ? 21.171 -27.894 -1.072 1.00 23.30 488 ALA A CA 14
ATOM 18173 C C . ALA A 1 75 ? 20.855 -29.191 -0.335 1.00 21.24 488 ALA A C 14
ATOM 18174 O O . ALA A 1 75 ? 21.404 -30.246 -0.653 1.00 12.24 488 ALA A O 14
ATOM 18181 N N . ALA A 1 76 ? 19.969 -29.104 0.652 1.00 71.34 489 ALA A N 14
ATOM 18182 C CA . ALA A 1 76 ? 19.580 -30.271 1.433 1.00 34.53 489 ALA A CA 14
ATOM 18183 C C . ALA A 1 76 ? 18.810 -31.273 0.578 1.00 33.13 489 ALA A C 14
ATOM 18184 O O . ALA A 1 76 ? 18.854 -32.479 0.826 1.00 34.30 489 ALA A O 14
ATOM 18191 N N . LEU A 1 77 ? 18.106 -30.766 -0.428 1.00 21.43 490 LEU A N 14
ATOM 18192 C CA . LEU A 1 77 ? 17.326 -31.617 -1.320 1.00 32.11 490 LEU A CA 14
ATOM 18193 C C . LEU A 1 77 ? 18.235 -32.372 -2.285 1.00 32.40 490 LEU A C 14
ATOM 18194 O O . LEU A 1 77 ? 17.912 -33.477 -2.720 1.00 24.11 490 LEU A O 14
ATOM 18210 N N . GLU A 1 78 ? 19.373 -31.768 -2.614 1.00 35.12 491 GLU A N 14
ATOM 18211 C CA . GLU A 1 78 ? 20.328 -32.386 -3.527 1.00 10.33 491 GLU A CA 14
ATOM 18212 C C . GLU A 1 78 ? 21.424 -33.114 -2.755 1.00 31.02 491 GLU A C 14
ATOM 18213 O O . GLU A 1 78 ? 22.528 -33.316 -3.264 1.00 2.24 491 GLU A O 14
ATOM 18225 N N . HIS A 1 79 ? 21.112 -33.508 -1.524 1.00 42.34 492 HIS A N 14
ATOM 18226 C CA . HIS A 1 79 ? 22.070 -34.215 -0.682 1.00 3.21 492 HIS A CA 14
ATOM 18227 C C . HIS A 1 79 ? 21.743 -35.704 -0.619 1.00 65.51 492 HIS A C 14
ATOM 18228 O O . HIS A 1 79 ? 20.575 -36.092 -0.564 1.00 62.33 492 HIS A O 14
ATOM 18242 N N . HIS A 1 80 ? 22.781 -36.534 -0.627 1.00 70.32 493 HIS A N 14
ATOM 18243 C CA . HIS A 1 80 ? 22.604 -37.981 -0.571 1.00 70.05 493 HIS A CA 14
ATOM 18244 C C . HIS A 1 80 ? 23.896 -38.670 -0.141 1.00 73.44 493 HIS A C 14
ATOM 18245 O O . HIS A 1 80 ? 24.916 -38.581 -0.825 1.00 20.12 493 HIS A O 14
ATOM 18259 N N . HIS A 1 81 ? 23.844 -39.357 0.995 1.00 10.32 494 HIS A N 14
ATOM 18260 C CA . HIS A 1 81 ? 25.010 -40.061 1.517 1.00 74.01 494 HIS A CA 14
ATOM 18261 C C . HIS A 1 81 ? 24.706 -41.543 1.714 1.00 14.34 494 HIS A C 14
ATOM 18262 O O . HIS A 1 81 ? 23.553 -41.930 1.909 1.00 30.40 494 HIS A O 14
ATOM 18276 N N . HIS A 1 82 ? 25.747 -42.368 1.663 1.00 72.14 495 HIS A N 14
ATOM 18277 C CA . HIS A 1 82 ? 25.591 -43.808 1.836 1.00 21.31 495 HIS A CA 14
ATOM 18278 C C . HIS A 1 82 ? 24.723 -44.397 0.729 1.00 74.21 495 HIS A C 14
ATOM 18279 O O . HIS A 1 82 ? 24.322 -43.695 -0.200 1.00 34.52 495 HIS A O 14
ATOM 18293 N N . HIS A 1 83 ? 24.438 -45.691 0.832 1.00 71.31 496 HIS A N 14
ATOM 18294 C CA . HIS A 1 83 ? 23.618 -46.376 -0.162 1.00 13.42 496 HIS A CA 14
ATOM 18295 C C . HIS A 1 83 ? 23.278 -47.791 0.297 1.00 73.01 496 HIS A C 14
ATOM 18296 O O . HIS A 1 83 ? 23.667 -48.213 1.386 1.00 64.13 496 HIS A O 14
ATOM 18310 N N . HIS A 1 84 ? 22.547 -48.519 -0.542 1.00 35.04 497 HIS A N 14
ATOM 18311 C CA . HIS A 1 84 ? 22.154 -49.887 -0.223 1.00 13.00 497 HIS A CA 14
ATOM 18312 C C . HIS A 1 84 ? 22.918 -50.887 -1.084 1.00 32.23 497 HIS A C 14
ATOM 18313 O O . HIS A 1 84 ? 24.147 -50.958 -1.027 1.00 73.22 497 HIS A O 14
ATOM 18327 N N . GLU A 1 1 ? -17.835 -0.853 -4.815 1.00 30.33 414 GLU A N 15
ATOM 18328 C CA . GLU A 1 1 ? -17.692 -0.453 -6.210 1.00 23.00 414 GLU A CA 15
ATOM 18329 C C . GLU A 1 1 ? -16.875 0.830 -6.328 1.00 24.34 414 GLU A C 15
ATOM 18330 O O . GLU A 1 1 ? -15.835 0.858 -6.984 1.00 63.50 414 GLU A O 15
ATOM 18342 N N . ALA A 1 2 ? -17.353 1.890 -5.685 1.00 43.44 415 ALA A N 15
ATOM 18343 C CA . ALA A 1 2 ? -16.668 3.176 -5.716 1.00 23.41 415 ALA A CA 15
ATOM 18344 C C . ALA A 1 2 ? -15.470 3.181 -4.772 1.00 5.13 415 ALA A C 15
ATOM 18345 O O . ALA A 1 2 ? -14.705 4.146 -4.730 1.00 2.22 415 ALA A O 15
ATOM 18352 N N . SER A 1 3 ? -15.312 2.100 -4.016 1.00 41.33 416 SER A N 15
ATOM 18353 C CA . SER A 1 3 ? -14.210 1.983 -3.069 1.00 13.32 416 SER A CA 15
ATOM 18354 C C . SER A 1 3 ? -12.893 1.732 -3.797 1.00 2.32 416 SER A C 15
ATOM 18355 O O . SER A 1 3 ? -11.815 1.997 -3.263 1.00 54.43 416 SER A O 15
ATOM 18363 N N . SER A 1 4 ? -12.988 1.220 -5.020 1.00 12.23 417 SER A N 15
ATOM 18364 C CA . SER A 1 4 ? -11.805 0.929 -5.821 1.00 51.41 417 SER A CA 15
ATOM 18365 C C . SER A 1 4 ? -10.935 2.173 -5.977 1.00 72.13 417 SER A C 15
ATOM 18366 O O . SER A 1 4 ? -9.707 2.089 -5.990 1.00 71.12 417 SER A O 15
ATOM 18374 N N . THR A 1 5 ? -11.582 3.328 -6.096 1.00 5.21 418 THR A N 15
ATOM 18375 C CA . THR A 1 5 ? -10.870 4.590 -6.252 1.00 12.14 418 THR A CA 15
ATOM 18376 C C . THR A 1 5 ? -10.332 5.087 -4.915 1.00 1.31 418 THR A C 15
ATOM 18377 O O . THR A 1 5 ? -9.323 5.790 -4.863 1.00 41.33 418 THR A O 15
ATOM 18388 N N . ALA A 1 6 ? -11.013 4.717 -3.835 1.00 4.11 419 ALA A N 15
ATOM 18389 C CA . ALA A 1 6 ? -10.601 5.124 -2.496 1.00 73.43 419 ALA A CA 15
ATOM 18390 C C . ALA A 1 6 ? -9.252 4.516 -2.129 1.00 23.02 419 ALA A C 15
ATOM 18391 O O . ALA A 1 6 ? -8.523 5.059 -1.298 1.00 63.53 419 ALA A O 15
ATOM 18398 N N . ILE A 1 7 ? -8.927 3.388 -2.751 1.00 64.23 420 ILE A N 15
ATOM 18399 C CA . ILE A 1 7 ? -7.664 2.709 -2.489 1.00 74.42 420 ILE A CA 15
ATOM 18400 C C . ILE A 1 7 ? -6.479 3.567 -2.916 1.00 30.23 420 ILE A C 15
ATOM 18401 O O . ILE A 1 7 ? -5.352 3.356 -2.463 1.00 1.52 420 ILE A O 15
ATOM 18417 N N . ARG A 1 8 ? -6.739 4.535 -3.788 1.00 21.44 421 ARG A N 15
ATOM 18418 C CA . ARG A 1 8 ? -5.694 5.426 -4.276 1.00 25.45 421 ARG A CA 15
ATOM 18419 C C . ARG A 1 8 ? -4.961 6.092 -3.114 1.00 51.52 421 ARG A C 15
ATOM 18420 O O . ARG A 1 8 ? -3.790 6.452 -3.229 1.00 14.31 421 ARG A O 15
ATOM 18441 N N . ALA A 1 9 ? -5.662 6.254 -1.996 1.00 10.24 422 ALA A N 15
ATOM 18442 C CA . ALA A 1 9 ? -5.079 6.877 -0.813 1.00 70.15 422 ALA A CA 15
ATOM 18443 C C . ALA A 1 9 ? -4.345 5.849 0.042 1.00 34.12 422 ALA A C 15
ATOM 18444 O O . ALA A 1 9 ? -3.438 6.193 0.801 1.00 72.33 422 ALA A O 15
ATOM 18451 N N . LEU A 1 10 ? -4.743 4.588 -0.085 1.00 22.32 423 LEU A N 15
ATOM 18452 C CA . LEU A 1 10 ? -4.123 3.510 0.677 1.00 30.32 423 LEU A CA 15
ATOM 18453 C C . LEU A 1 10 ? -2.662 3.330 0.276 1.00 73.32 423 LEU A C 15
ATOM 18454 O O . LEU A 1 10 ? -1.781 3.233 1.129 1.00 25.13 423 LEU A O 15
ATOM 18470 N N . VAL A 1 11 ? -2.413 3.287 -1.029 1.00 73.14 424 VAL A N 15
ATOM 18471 C CA . VAL A 1 11 ? -1.060 3.122 -1.544 1.00 62.34 424 VAL A CA 15
ATOM 18472 C C . VAL A 1 11 ? -0.226 4.376 -1.311 1.00 44.45 424 VAL A C 15
ATOM 18473 O O . VAL A 1 11 ? 0.998 4.356 -1.444 1.00 0.21 424 VAL A O 15
ATOM 18486 N N . LYS A 1 12 ? -0.896 5.469 -0.962 1.00 13.41 425 LYS A N 15
ATOM 18487 C CA . LYS A 1 12 ? -0.219 6.735 -0.708 1.00 52.25 425 LYS A CA 15
ATOM 18488 C C . LYS A 1 12 ? 0.369 6.764 0.699 1.00 44.33 425 LYS A C 15
ATOM 18489 O O . LYS A 1 12 ? 1.443 7.325 0.923 1.00 73.21 425 LYS A O 15
ATOM 18508 N N . LYS A 1 13 ? -0.339 6.156 1.644 1.00 1.41 426 LYS A N 15
ATOM 18509 C CA . LYS A 1 13 ? 0.113 6.110 3.030 1.00 41.12 426 LYS A CA 15
ATOM 18510 C C . LYS A 1 13 ? 1.472 5.425 3.136 1.00 71.44 426 LYS A C 15
ATOM 18511 O O . LYS A 1 13 ? 2.386 5.933 3.785 1.00 1.14 426 LYS A O 15
ATOM 18530 N N . LEU A 1 14 ? 1.598 4.269 2.492 1.00 1.03 427 LEU A N 15
ATOM 18531 C CA . LEU A 1 14 ? 2.846 3.515 2.513 1.00 54.12 427 LEU A CA 15
ATOM 18532 C C . LEU A 1 14 ? 3.956 4.279 1.799 1.00 33.33 427 LEU A C 15
ATOM 18533 O O . LEU A 1 14 ? 5.125 4.197 2.181 1.00 12.54 427 LEU A O 15
ATOM 18549 N N . ILE A 1 15 ? 3.584 5.022 0.763 1.00 51.12 428 ILE A N 15
ATOM 18550 C CA . ILE A 1 15 ? 4.548 5.804 -0.001 1.00 60.25 428 ILE A CA 15
ATOM 18551 C C . ILE A 1 15 ? 4.996 7.037 0.776 1.00 21.33 428 ILE A C 15
ATOM 18552 O O . ILE A 1 15 ? 6.135 7.485 0.646 1.00 70.21 428 ILE A O 15
ATOM 18568 N N . ALA A 1 16 ? 4.093 7.579 1.586 1.00 20.34 429 ALA A N 15
ATOM 18569 C CA . ALA A 1 16 ? 4.398 8.758 2.389 1.00 53.33 429 ALA A CA 15
ATOM 18570 C C . ALA A 1 16 ? 5.698 8.574 3.163 1.00 40.31 429 ALA A C 15
ATOM 18571 O O . ALA A 1 16 ? 6.664 9.307 2.954 1.00 31.44 429 ALA A O 15
ATOM 18578 N N . ALA A 1 17 ? 5.714 7.593 4.059 1.00 61.54 430 ALA A N 15
ATOM 18579 C CA . ALA A 1 17 ? 6.897 7.313 4.864 1.00 52.44 430 ALA A CA 15
ATOM 18580 C C . ALA A 1 17 ? 7.767 6.245 4.209 1.00 1.20 430 ALA A C 15
ATOM 18581 O O . ALA A 1 17 ? 8.220 5.311 4.868 1.00 32.01 430 ALA A O 15
ATOM 18588 N N . GLU A 1 18 ? 7.996 6.392 2.907 1.00 14.10 431 GLU A N 15
ATOM 18589 C CA . GLU A 1 18 ? 8.810 5.438 2.163 1.00 31.12 431 GLU A CA 15
ATOM 18590 C C . GLU A 1 18 ? 10.284 5.832 2.208 1.00 12.11 431 GLU A C 15
ATOM 18591 O O . GLU A 1 18 ? 10.632 6.997 2.023 1.00 32.14 431 GLU A O 15
ATOM 18603 N N . ASN A 1 19 ? 11.146 4.850 2.454 1.00 72.03 432 ASN A N 15
ATOM 18604 C CA . ASN A 1 19 ? 12.582 5.093 2.523 1.00 33.31 432 ASN A CA 15
ATOM 18605 C C . ASN A 1 19 ? 13.337 4.168 1.574 1.00 72.31 432 ASN A C 15
ATOM 18606 O O . ASN A 1 19 ? 14.145 3.337 1.990 1.00 61.15 432 ASN A O 15
ATOM 18617 N N . PRO A 1 20 ? 13.068 4.312 0.269 1.00 44.44 433 PRO A N 15
ATOM 18618 C CA . PRO A 1 20 ? 13.712 3.500 -0.768 1.00 2.23 433 PRO A CA 15
ATOM 18619 C C . PRO A 1 20 ? 15.190 3.838 -0.934 1.00 33.43 433 PRO A C 15
ATOM 18620 O O . PRO A 1 20 ? 15.885 3.237 -1.753 1.00 51.24 433 PRO A O 15
ATOM 18631 N N . ALA A 1 21 ? 15.663 4.801 -0.152 1.00 20.52 434 ALA A N 15
ATOM 18632 C CA . ALA A 1 21 ? 17.060 5.216 -0.210 1.00 41.32 434 ALA A CA 15
ATOM 18633 C C . ALA A 1 21 ? 17.992 4.009 -0.196 1.00 25.44 434 ALA A C 15
ATOM 18634 O O . ALA A 1 21 ? 18.639 3.699 -1.197 1.00 12.33 434 ALA A O 15
ATOM 18641 N N . LYS A 1 22 ? 18.058 3.332 0.945 1.00 61.22 435 LYS A N 15
ATOM 18642 C CA . LYS A 1 22 ? 18.912 2.159 1.090 1.00 13.24 435 LYS A CA 15
ATOM 18643 C C . LYS A 1 22 ? 18.269 0.936 0.444 1.00 11.12 435 LYS A C 15
ATOM 18644 O O . LYS A 1 22 ? 18.806 0.346 -0.494 1.00 13.12 435 LYS A O 15
ATOM 18663 N N . PRO A 1 23 ? 17.092 0.545 0.955 1.00 44.23 436 PRO A N 15
ATOM 18664 C CA . PRO A 1 23 ? 16.350 -0.610 0.440 1.00 45.43 436 PRO A CA 15
ATOM 18665 C C . PRO A 1 23 ? 15.776 -0.358 -0.949 1.00 52.24 436 PRO A C 15
ATOM 18666 O O . PRO A 1 23 ? 15.894 0.742 -1.492 1.00 4.23 436 PRO A O 15
ATOM 18677 N N . LEU A 1 24 ? 15.153 -1.382 -1.522 1.00 35.23 437 LEU A N 15
ATOM 18678 C CA . LEU A 1 24 ? 14.558 -1.271 -2.849 1.00 62.43 437 LEU A CA 15
ATOM 18679 C C . LEU A 1 24 ? 13.294 -2.118 -2.952 1.00 42.52 437 LEU A C 15
ATOM 18680 O O . LEU A 1 24 ? 12.751 -2.310 -4.041 1.00 14.11 437 LEU A O 15
ATOM 18696 N N . SER A 1 25 ? 12.830 -2.620 -1.813 1.00 55.32 438 SER A N 15
ATOM 18697 C CA . SER A 1 25 ? 11.630 -3.449 -1.775 1.00 5.20 438 SER A CA 15
ATOM 18698 C C . SER A 1 25 ? 10.585 -2.847 -0.841 1.00 15.14 438 SER A C 15
ATOM 18699 O O . SER A 1 25 ? 10.877 -1.931 -0.072 1.00 2.02 438 SER A O 15
ATOM 18707 N N . ASP A 1 26 ? 9.365 -3.370 -0.912 1.00 63.02 439 ASP A N 15
ATOM 18708 C CA . ASP A 1 26 ? 8.276 -2.886 -0.072 1.00 72.25 439 ASP A CA 15
ATOM 18709 C C . ASP A 1 26 ? 8.352 -3.499 1.323 1.00 42.13 439 ASP A C 15
ATOM 18710 O O . ASP A 1 26 ? 7.398 -4.119 1.792 1.00 12.34 439 ASP A O 15
ATOM 18719 N N . SER A 1 27 ? 9.494 -3.324 1.979 1.00 5.52 440 SER A N 15
ATOM 18720 C CA . SER A 1 27 ? 9.697 -3.863 3.319 1.00 64.31 440 SER A CA 15
ATOM 18721 C C . SER A 1 27 ? 9.404 -2.806 4.380 1.00 23.43 440 SER A C 15
ATOM 18722 O O . SER A 1 27 ? 8.666 -3.055 5.333 1.00 43.43 440 SER A O 15
ATOM 18730 N N . LYS A 1 28 ? 9.990 -1.626 4.208 1.00 62.35 441 LYS A N 15
ATOM 18731 C CA . LYS A 1 28 ? 9.793 -0.529 5.148 1.00 40.30 441 LYS A CA 15
ATOM 18732 C C . LYS A 1 28 ? 8.310 -0.209 5.308 1.00 32.30 441 LYS A C 15
ATOM 18733 O O . LYS A 1 28 ? 7.779 -0.216 6.420 1.00 45.54 441 LYS A O 15
ATOM 18752 N N . LEU A 1 29 ? 7.647 0.069 4.191 1.00 2.31 442 LEU A N 15
ATOM 18753 C CA . LEU A 1 29 ? 6.224 0.391 4.206 1.00 30.23 442 LEU A CA 15
ATOM 18754 C C . LEU A 1 29 ? 5.421 -0.725 4.868 1.00 22.20 442 LEU A C 15
ATOM 18755 O O . LEU A 1 29 ? 4.414 -0.471 5.531 1.00 62.22 442 LEU A O 15
ATOM 18771 N N . THR A 1 30 ? 5.873 -1.961 4.685 1.00 22.22 443 THR A N 15
ATOM 18772 C CA . THR A 1 30 ? 5.199 -3.115 5.265 1.00 73.14 443 THR A CA 15
ATOM 18773 C C . THR A 1 30 ? 5.660 -3.360 6.697 1.00 55.11 443 THR A C 15
ATOM 18774 O O . THR A 1 30 ? 5.116 -4.214 7.396 1.00 14.12 443 THR A O 15
ATOM 18785 N N . SER A 1 31 ? 6.665 -2.605 7.128 1.00 52.14 444 SER A N 15
ATOM 18786 C CA . SER A 1 31 ? 7.200 -2.742 8.476 1.00 30.51 444 SER A CA 15
ATOM 18787 C C . SER A 1 31 ? 6.191 -2.261 9.514 1.00 12.03 444 SER A C 15
ATOM 18788 O O . SER A 1 31 ? 5.847 -2.988 10.447 1.00 1.40 444 SER A O 15
ATOM 18796 N N . LEU A 1 32 ? 5.720 -1.030 9.345 1.00 22.40 445 LEU A N 15
ATOM 18797 C CA . LEU A 1 32 ? 4.750 -0.449 10.266 1.00 53.15 445 LEU A CA 15
ATOM 18798 C C . LEU A 1 32 ? 3.562 -1.386 10.469 1.00 65.24 445 LEU A C 15
ATOM 18799 O O . LEU A 1 32 ? 2.957 -1.415 11.540 1.00 11.33 445 LEU A O 15
ATOM 18815 N N . LEU A 1 33 ? 3.237 -2.153 9.433 1.00 5.44 446 LEU A N 15
ATOM 18816 C CA . LEU A 1 33 ? 2.124 -3.094 9.497 1.00 2.52 446 LEU A CA 15
ATOM 18817 C C . LEU A 1 33 ? 2.577 -4.435 10.064 1.00 22.20 446 LEU A C 15
ATOM 18818 O O . LEU A 1 33 ? 1.850 -5.077 10.822 1.00 21.13 446 LEU A O 15
ATOM 18834 N N . SER A 1 34 ? 3.783 -4.852 9.693 1.00 3.11 447 SER A N 15
ATOM 18835 C CA . SER A 1 34 ? 4.333 -6.118 10.163 1.00 70.12 447 SER A CA 15
ATOM 18836 C C . SER A 1 34 ? 4.733 -6.024 11.633 1.00 50.33 447 SER A C 15
ATOM 18837 O O . SER A 1 34 ? 5.040 -7.032 12.268 1.00 63.44 447 SER A O 15
ATOM 18845 N N . GLU A 1 35 ? 4.725 -4.807 12.165 1.00 12.34 448 GLU A N 15
ATOM 18846 C CA . GLU A 1 35 ? 5.088 -4.580 13.559 1.00 34.43 448 GLU A CA 15
ATOM 18847 C C . GLU A 1 35 ? 4.223 -5.426 14.490 1.00 72.22 448 GLU A C 15
ATOM 18848 O O . GLU A 1 35 ? 4.628 -5.751 15.606 1.00 63.50 448 GLU A O 15
ATOM 18860 N N . GLN A 1 36 ? 3.029 -5.778 14.022 1.00 60.23 449 GLN A N 15
ATOM 18861 C CA . GLN A 1 36 ? 2.107 -6.584 14.813 1.00 74.23 449 GLN A CA 15
ATOM 18862 C C . GLN A 1 36 ? 1.932 -7.969 14.200 1.00 35.41 449 GLN A C 15
ATOM 18863 O O . GLN A 1 36 ? 1.695 -8.948 14.908 1.00 3.15 449 GLN A O 15
ATOM 18877 N N . GLY A 1 37 ? 2.051 -8.046 12.878 1.00 24.33 450 GLY A N 15
ATOM 18878 C CA . GLY A 1 37 ? 1.903 -9.317 12.192 1.00 12.42 450 GLY A CA 15
ATOM 18879 C C . GLY A 1 37 ? 1.269 -9.166 10.823 1.00 41.03 450 GLY A C 15
ATOM 18880 O O . GLY A 1 37 ? 1.259 -10.108 10.029 1.00 22.14 450 GLY A O 15
ATOM 18884 N N . ILE A 1 38 ? 0.738 -7.980 10.546 1.00 62.50 451 ILE A N 15
ATOM 18885 C CA . ILE A 1 38 ? 0.099 -7.710 9.264 1.00 20.20 451 ILE A CA 15
ATOM 18886 C C . ILE A 1 38 ? 1.072 -7.927 8.109 1.00 53.12 451 ILE A C 15
ATOM 18887 O O . ILE A 1 38 ? 2.283 -7.778 8.268 1.00 65.03 451 ILE A O 15
ATOM 18903 N N . MET A 1 39 ? 0.532 -8.277 6.946 1.00 32.25 452 MET A N 15
ATOM 18904 C CA . MET A 1 39 ? 1.352 -8.511 5.763 1.00 22.32 452 MET A CA 15
ATOM 18905 C C . MET A 1 39 ? 0.518 -8.393 4.492 1.00 52.43 452 MET A C 15
ATOM 18906 O O . MET A 1 39 ? 0.192 -9.395 3.854 1.00 21.44 452 MET A O 15
ATOM 18920 N N . VAL A 1 40 ? 0.174 -7.162 4.127 1.00 41.13 453 VAL A N 15
ATOM 18921 C CA . VAL A 1 40 ? -0.621 -6.912 2.931 1.00 33.03 453 VAL A CA 15
ATOM 18922 C C . VAL A 1 40 ? 0.068 -5.909 2.011 1.00 33.05 453 VAL A C 15
ATOM 18923 O O . VAL A 1 40 ? 0.124 -6.102 0.798 1.00 15.22 453 VAL A O 15
ATOM 18936 N N . ALA A 1 41 ? 0.591 -4.839 2.600 1.00 42.43 454 ALA A N 15
ATOM 18937 C CA . ALA A 1 41 ? 1.278 -3.807 1.834 1.00 24.14 454 ALA A CA 15
ATOM 18938 C C . ALA A 1 41 ? 2.335 -4.415 0.918 1.00 24.01 454 ALA A C 15
ATOM 18939 O O . ALA A 1 41 ? 2.792 -3.774 -0.029 1.00 54.35 454 ALA A O 15
ATOM 18946 N N . ARG A 1 42 ? 2.720 -5.653 1.207 1.00 33.33 455 ARG A N 15
ATOM 18947 C CA . ARG A 1 42 ? 3.724 -6.347 0.410 1.00 23.24 455 ARG A CA 15
ATOM 18948 C C . ARG A 1 42 ? 3.090 -7.005 -0.812 1.00 32.14 455 ARG A C 15
ATOM 18949 O O . ARG A 1 42 ? 3.527 -6.791 -1.942 1.00 33.45 455 ARG A O 15
ATOM 18970 N N . ARG A 1 43 ? 2.056 -7.807 -0.574 1.00 71.44 456 ARG A N 15
ATOM 18971 C CA . ARG A 1 43 ? 1.363 -8.498 -1.655 1.00 21.52 456 ARG A CA 15
ATOM 18972 C C . ARG A 1 43 ? 0.266 -7.619 -2.247 1.00 51.31 456 ARG A C 15
ATOM 18973 O O . ARG A 1 43 ? 0.297 -7.281 -3.431 1.00 43.11 456 ARG A O 15
ATOM 18994 N N . THR A 1 44 ? -0.704 -7.250 -1.416 1.00 74.45 457 THR A N 15
ATOM 18995 C CA . THR A 1 44 ? -1.811 -6.413 -1.858 1.00 10.45 457 THR A CA 15
ATOM 18996 C C . THR A 1 44 ? -1.324 -5.292 -2.770 1.00 35.35 457 THR A C 15
ATOM 18997 O O . THR A 1 44 ? -1.738 -5.196 -3.925 1.00 5.34 457 THR A O 15
ATOM 19008 N N . VAL A 1 45 ? -0.441 -4.449 -2.244 1.00 31.43 458 VAL A N 15
ATOM 19009 C CA . VAL A 1 45 ? 0.105 -3.337 -3.011 1.00 41.53 458 VAL A CA 15
ATOM 19010 C C . VAL A 1 45 ? 0.596 -3.801 -4.379 1.00 33.24 458 VAL A C 15
ATOM 19011 O O . VAL A 1 45 ? 0.365 -3.139 -5.390 1.00 21.03 458 VAL A O 15
ATOM 19024 N N . ALA A 1 46 ? 1.274 -4.944 -4.401 1.00 12.15 459 ALA A N 15
ATOM 19025 C CA . ALA A 1 46 ? 1.796 -5.498 -5.643 1.00 53.22 459 ALA A CA 15
ATOM 19026 C C . ALA A 1 46 ? 0.710 -5.567 -6.713 1.00 0.15 459 ALA A C 15
ATOM 19027 O O . ALA A 1 46 ? 0.974 -5.349 -7.895 1.00 44.22 459 ALA A O 15
ATOM 19034 N N . LYS A 1 47 ? -0.511 -5.872 -6.289 1.00 55.14 460 LYS A N 15
ATOM 19035 C CA . LYS A 1 47 ? -1.638 -5.969 -7.210 1.00 54.31 460 LYS A CA 15
ATOM 19036 C C . LYS A 1 47 ? -2.048 -4.589 -7.717 1.00 34.25 460 LYS A C 15
ATOM 19037 O O . LYS A 1 47 ? -2.497 -4.443 -8.853 1.00 35.02 460 LYS A O 15
ATOM 19056 N N . TYR A 1 48 ? -1.888 -3.581 -6.867 1.00 11.05 461 TYR A N 15
ATOM 19057 C CA . TYR A 1 48 ? -2.242 -2.214 -7.227 1.00 63.24 461 TYR A CA 15
ATOM 19058 C C . TYR A 1 48 ? -1.133 -1.563 -8.051 1.00 33.33 461 TYR A C 15
ATOM 19059 O O . TYR A 1 48 ? -1.383 -0.648 -8.835 1.00 10.45 461 TYR A O 15
ATOM 19077 N N . ARG A 1 49 ? 0.091 -2.045 -7.866 1.00 23.15 462 ARG A N 15
ATOM 19078 C CA . ARG A 1 49 ? 1.239 -1.511 -8.590 1.00 61.30 462 ARG A CA 15
ATOM 19079 C C . ARG A 1 49 ? 0.971 -1.489 -10.092 1.00 24.33 462 ARG A C 15
ATOM 19080 O O . ARG A 1 49 ? 1.244 -0.495 -10.764 1.00 42.22 462 ARG A O 15
ATOM 19101 N N . GLU A 1 50 ? 0.438 -2.591 -10.610 1.00 12.43 463 GLU A N 15
ATOM 19102 C CA . GLU A 1 50 ? 0.136 -2.696 -12.032 1.00 52.45 463 GLU A CA 15
ATOM 19103 C C . GLU A 1 50 ? -0.707 -1.513 -12.499 1.00 1.33 463 GLU A C 15
ATOM 19104 O O . GLU A 1 50 ? -0.616 -1.087 -13.650 1.00 73.00 463 GLU A O 15
ATOM 19116 N N . SER A 1 51 ? -1.528 -0.986 -11.596 1.00 14.23 464 SER A N 15
ATOM 19117 C CA . SER A 1 51 ? -2.391 0.145 -11.915 1.00 20.11 464 SER A CA 15
ATOM 19118 C C . SER A 1 51 ? -2.242 1.253 -10.876 1.00 30.25 464 SER A C 15
ATOM 19119 O O . SER A 1 51 ? -3.230 1.751 -10.336 1.00 52.33 464 SER A O 15
ATOM 19127 N N . LEU A 1 52 ? -0.999 1.632 -10.600 1.00 34.00 465 LEU A N 15
ATOM 19128 C CA . LEU A 1 52 ? -0.718 2.681 -9.625 1.00 74.15 465 LEU A CA 15
ATOM 19129 C C . LEU A 1 52 ? -1.527 3.938 -9.929 1.00 34.03 465 LEU A C 15
ATOM 19130 O O . LEU A 1 52 ? -2.198 4.482 -9.052 1.00 43.43 465 LEU A O 15
ATOM 19146 N N . SER A 1 53 ? -1.460 4.391 -11.177 1.00 12.31 466 SER A N 15
ATOM 19147 C CA . SER A 1 53 ? -2.185 5.585 -11.596 1.00 62.40 466 SER A CA 15
ATOM 19148 C C . SER A 1 53 ? -1.905 6.750 -10.652 1.00 3.32 466 SER A C 15
ATOM 19149 O O . SER A 1 53 ? -2.749 7.625 -10.462 1.00 45.43 466 SER A O 15
ATOM 19157 N N . ILE A 1 54 ? -0.713 6.753 -10.064 1.00 41.31 467 ILE A N 15
ATOM 19158 C CA . ILE A 1 54 ? -0.321 7.810 -9.141 1.00 4.43 467 ILE A CA 15
ATOM 19159 C C . ILE A 1 54 ? -0.099 9.129 -9.877 1.00 34.54 467 ILE A C 15
ATOM 19160 O O . ILE A 1 54 ? 0.432 9.166 -10.987 1.00 34.43 467 ILE A O 15
ATOM 19176 N N . PRO A 1 55 ? -0.512 10.236 -9.243 1.00 33.20 468 PRO A N 15
ATOM 19177 C CA . PRO A 1 55 ? -0.366 11.577 -9.818 1.00 14.04 468 PRO A CA 15
ATOM 19178 C C . PRO A 1 55 ? 1.089 12.030 -9.870 1.00 21.15 468 PRO A C 15
ATOM 19179 O O . PRO A 1 55 ? 1.974 11.428 -9.262 1.00 12.34 468 PRO A O 15
ATOM 19190 N N . PRO A 1 56 ? 1.345 13.117 -10.612 1.00 43.42 469 PRO A N 15
ATOM 19191 C CA . PRO A 1 56 ? 2.692 13.676 -10.760 1.00 44.45 469 PRO A CA 15
ATOM 19192 C C . PRO A 1 56 ? 3.198 14.317 -9.472 1.00 45.32 469 PRO A C 15
ATOM 19193 O O . PRO A 1 56 ? 2.444 14.489 -8.514 1.00 74.15 469 PRO A O 15
ATOM 19204 N N . SER A 1 57 ? 4.479 14.669 -9.456 1.00 2.23 470 SER A N 15
ATOM 19205 C CA . SER A 1 57 ? 5.087 15.288 -8.284 1.00 61.00 470 SER A CA 15
ATOM 19206 C C . SER A 1 57 ? 6.238 16.204 -8.688 1.00 65.32 470 SER A C 15
ATOM 19207 O O . SER A 1 57 ? 6.390 17.302 -8.155 1.00 55.40 470 SER A O 15
ATOM 19215 N N . ASN A 1 58 ? 7.049 15.742 -9.636 1.00 44.22 471 ASN A N 15
ATOM 19216 C CA . ASN A 1 58 ? 8.187 16.519 -10.113 1.00 61.42 471 ASN A CA 15
ATOM 19217 C C . ASN A 1 58 ? 9.315 16.519 -9.084 1.00 53.33 471 ASN A C 15
ATOM 19218 O O . ASN A 1 58 ? 10.416 16.042 -9.356 1.00 52.13 471 ASN A O 15
ATOM 19229 N N . GLN A 1 59 ? 9.030 17.058 -7.903 1.00 71.15 472 GLN A N 15
ATOM 19230 C CA . GLN A 1 59 ? 10.019 17.120 -6.834 1.00 23.13 472 GLN A CA 15
ATOM 19231 C C . GLN A 1 59 ? 10.136 15.777 -6.121 1.00 11.31 472 GLN A C 15
ATOM 19232 O O . GLN A 1 59 ? 10.932 15.622 -5.195 1.00 24.11 472 GLN A O 15
ATOM 19246 N N . ARG A 1 60 ? 9.336 14.810 -6.556 1.00 41.22 473 ARG A N 15
ATOM 19247 C CA . ARG A 1 60 ? 9.348 13.480 -5.958 1.00 44.44 473 ARG A CA 15
ATOM 19248 C C . ARG A 1 60 ? 10.757 12.897 -5.961 1.00 74.33 473 ARG A C 15
ATOM 19249 O O . ARG A 1 60 ? 11.084 12.031 -5.148 1.00 72.34 473 ARG A O 15
ATOM 19270 N N . LYS A 1 61 ? 11.589 13.374 -6.881 1.00 2.33 474 LYS A N 15
ATOM 19271 C CA . LYS A 1 61 ? 12.964 12.901 -6.989 1.00 53.04 474 LYS A CA 15
ATOM 19272 C C . LYS A 1 61 ? 13.926 14.067 -7.190 1.00 31.04 474 LYS A C 15
ATOM 19273 O O . LYS A 1 61 ? 14.640 14.128 -8.190 1.00 2.54 474 LYS A O 15
ATOM 19292 N N . GLN A 1 62 ? 13.940 14.988 -6.231 1.00 61.34 475 GLN A N 15
ATOM 19293 C CA . GLN A 1 62 ? 14.816 16.151 -6.303 1.00 31.52 475 GLN A CA 15
ATOM 19294 C C . GLN A 1 62 ? 16.259 15.730 -6.562 1.00 64.24 475 GLN A C 15
ATOM 19295 O O . GLN A 1 62 ? 16.885 16.179 -7.524 1.00 73.32 475 GLN A O 15
ATOM 19309 N N . LEU A 1 63 ? 16.783 14.867 -5.698 1.00 2.10 476 LEU A N 15
ATOM 19310 C CA . LEU A 1 63 ? 18.153 14.386 -5.833 1.00 31.33 476 LEU A CA 15
ATOM 19311 C C . LEU A 1 63 ? 18.407 13.201 -4.907 1.00 63.02 476 LEU A C 15
ATOM 19312 O O . LEU A 1 63 ? 18.759 13.375 -3.741 1.00 34.23 476 LEU A O 15
ATOM 19328 N N . VAL A 1 64 ? 18.230 11.994 -5.437 1.00 52.01 477 VAL A N 15
ATOM 19329 C CA . VAL A 1 64 ? 18.444 10.779 -4.659 1.00 52.42 477 VAL A CA 15
ATOM 19330 C C . VAL A 1 64 ? 18.866 9.620 -5.556 1.00 5.43 477 VAL A C 15
ATOM 19331 O O . VAL A 1 64 ? 18.149 9.247 -6.484 1.00 30.03 477 VAL A O 15
ATOM 19344 N N . ALA A 1 65 ? 20.034 9.056 -5.270 1.00 62.22 478 ALA A N 15
ATOM 19345 C CA . ALA A 1 65 ? 20.552 7.937 -6.049 1.00 4.25 478 ALA A CA 15
ATOM 19346 C C . ALA A 1 65 ? 21.857 7.414 -5.458 1.00 74.34 478 ALA A C 15
ATOM 19347 O O . ALA A 1 65 ? 21.882 6.363 -4.819 1.00 11.53 478 ALA A O 15
ATOM 19354 N N . ASN A 1 66 ? 22.939 8.153 -5.677 1.00 0.50 479 ASN A N 15
ATOM 19355 C CA . ASN A 1 66 ? 24.248 7.762 -5.166 1.00 23.20 479 ASN A CA 15
ATOM 19356 C C . ASN A 1 66 ? 24.696 8.695 -4.045 1.00 12.43 479 ASN A C 15
ATOM 19357 O O . ASN A 1 66 ? 25.389 8.280 -3.117 1.00 32.04 479 ASN A O 15
ATOM 19368 N N . SER A 1 67 ? 24.294 9.959 -4.138 1.00 51.41 480 SER A N 15
ATOM 19369 C CA . SER A 1 67 ? 24.656 10.952 -3.135 1.00 11.44 480 SER A CA 15
ATOM 19370 C C . SER A 1 67 ? 24.246 10.490 -1.740 1.00 55.13 480 SER A C 15
ATOM 19371 O O . SER A 1 67 ? 24.848 10.882 -0.741 1.00 61.33 480 SER A O 15
ATOM 19379 N N . SER A 1 68 ? 23.214 9.652 -1.680 1.00 65.42 481 SER A N 15
ATOM 19380 C CA . SER A 1 68 ? 22.720 9.138 -0.408 1.00 43.03 481 SER A CA 15
ATOM 19381 C C . SER A 1 68 ? 23.822 8.397 0.343 1.00 52.51 481 SER A C 15
ATOM 19382 O O . SER A 1 68 ? 23.802 8.311 1.571 1.00 52.44 481 SER A O 15
ATOM 19390 N N . SER A 1 69 ? 24.784 7.863 -0.403 1.00 54.54 482 SER A N 15
ATOM 19391 C CA . SER A 1 69 ? 25.892 7.126 0.191 1.00 62.24 482 SER A CA 15
ATOM 19392 C C . SER A 1 69 ? 27.211 7.863 -0.024 1.00 75.40 482 SER A C 15
ATOM 19393 O O . SER A 1 69 ? 28.110 7.805 0.815 1.00 23.05 482 SER A O 15
ATOM 19401 N N . VAL A 1 70 ? 27.319 8.553 -1.154 1.00 13.21 483 VAL A N 15
ATOM 19402 C CA . VAL A 1 70 ? 28.526 9.302 -1.479 1.00 4.44 483 VAL A CA 15
ATOM 19403 C C . VAL A 1 70 ? 29.677 8.365 -1.831 1.00 1.40 483 VAL A C 15
ATOM 19404 O O . VAL A 1 70 ? 30.102 8.294 -2.984 1.00 33.52 483 VAL A O 15
ATOM 19417 N N . ASP A 1 71 ? 30.175 7.648 -0.829 1.00 45.53 484 ASP A N 15
ATOM 19418 C CA . ASP A 1 71 ? 31.276 6.714 -1.033 1.00 71.30 484 ASP A CA 15
ATOM 19419 C C . ASP A 1 71 ? 32.517 7.438 -1.547 1.00 50.44 484 ASP A C 15
ATOM 19420 O O . ASP A 1 71 ? 33.036 7.120 -2.618 1.00 33.14 484 ASP A O 15
ATOM 19429 N N . LYS A 1 72 ? 32.986 8.415 -0.778 1.00 75.43 485 LYS A N 15
ATOM 19430 C CA . LYS A 1 72 ? 34.166 9.185 -1.155 1.00 1.41 485 LYS A CA 15
ATOM 19431 C C . LYS A 1 72 ? 34.885 9.717 0.081 1.00 31.12 485 LYS A C 15
ATOM 19432 O O . LYS A 1 72 ? 34.366 9.639 1.195 1.00 1.42 485 LYS A O 15
ATOM 19451 N N . LEU A 1 73 ? 36.081 10.257 -0.123 1.00 43.53 486 LEU A N 15
ATOM 19452 C CA . LEU A 1 73 ? 36.872 10.803 0.974 1.00 43.10 486 LEU A CA 15
ATOM 19453 C C . LEU A 1 73 ? 36.803 12.327 0.989 1.00 11.51 486 LEU A C 15
ATOM 19454 O O . LEU A 1 73 ? 37.678 12.992 1.541 1.00 21.15 486 LEU A O 15
ATOM 19470 N N . ALA A 1 74 ? 35.755 12.873 0.380 1.00 20.44 487 ALA A N 15
ATOM 19471 C CA . ALA A 1 74 ? 35.569 14.318 0.327 1.00 23.15 487 ALA A CA 15
ATOM 19472 C C . ALA A 1 74 ? 35.475 14.911 1.729 1.00 1.02 487 ALA A C 15
ATOM 19473 O O . ALA A 1 74 ? 35.707 16.103 1.925 1.00 12.34 487 ALA A O 15
ATOM 19480 N N . ALA A 1 75 ? 35.132 14.070 2.701 1.00 45.25 488 ALA A N 15
ATOM 19481 C CA . ALA A 1 75 ? 35.008 14.512 4.083 1.00 11.32 488 ALA A CA 15
ATOM 19482 C C . ALA A 1 75 ? 36.266 15.243 4.541 1.00 2.13 488 ALA A C 15
ATOM 19483 O O . ALA A 1 75 ? 36.188 16.293 5.179 1.00 53.13 488 ALA A O 15
ATOM 19490 N N . ALA A 1 76 ? 37.424 14.680 4.213 1.00 23.21 489 ALA A N 15
ATOM 19491 C CA . ALA A 1 76 ? 38.698 15.280 4.590 1.00 61.23 489 ALA A CA 15
ATOM 19492 C C . ALA A 1 76 ? 39.075 16.412 3.640 1.00 15.23 489 ALA A C 15
ATOM 19493 O O . ALA A 1 76 ? 39.715 17.385 4.041 1.00 1.40 489 ALA A O 15
ATOM 19500 N N . LEU A 1 77 ? 38.673 16.280 2.381 1.00 61.34 490 LEU A N 15
ATOM 19501 C CA . LEU A 1 77 ? 38.969 17.292 1.373 1.00 1.03 490 LEU A CA 15
ATOM 19502 C C . LEU A 1 77 ? 38.245 18.597 1.684 1.00 1.20 490 LEU A C 15
ATOM 19503 O O . LEU A 1 77 ? 38.697 19.675 1.299 1.00 4.24 490 LEU A O 15
ATOM 19519 N N . GLU A 1 78 ? 37.120 18.493 2.385 1.00 32.52 491 GLU A N 15
ATOM 19520 C CA . GLU A 1 78 ? 36.335 19.666 2.749 1.00 74.32 491 GLU A CA 15
ATOM 19521 C C . GLU A 1 78 ? 36.632 20.096 4.182 1.00 13.13 491 GLU A C 15
ATOM 19522 O O . GLU A 1 78 ? 35.810 20.744 4.831 1.00 11.12 491 GLU A O 15
ATOM 19534 N N . HIS A 1 79 ? 37.814 19.731 4.671 1.00 54.40 492 HIS A N 15
ATOM 19535 C CA . HIS A 1 79 ? 38.220 20.078 6.027 1.00 2.42 492 HIS A CA 15
ATOM 19536 C C . HIS A 1 79 ? 38.249 21.593 6.214 1.00 14.45 492 HIS A C 15
ATOM 19537 O O . HIS A 1 79 ? 38.035 22.350 5.267 1.00 31.21 492 HIS A O 15
ATOM 19551 N N . HIS A 1 80 ? 38.514 22.028 7.443 1.00 60.14 493 HIS A N 15
ATOM 19552 C CA . HIS A 1 80 ? 38.570 23.451 7.753 1.00 11.24 493 HIS A CA 15
ATOM 19553 C C . HIS A 1 80 ? 39.533 24.174 6.818 1.00 65.33 493 HIS A C 15
ATOM 19554 O O . HIS A 1 80 ? 40.559 23.621 6.417 1.00 0.13 493 HIS A O 15
ATOM 19568 N N . HIS A 1 81 ? 39.198 25.414 6.472 1.00 72.20 494 HIS A N 15
ATOM 19569 C CA . HIS A 1 81 ? 40.034 26.212 5.583 1.00 30.12 494 HIS A CA 15
ATOM 19570 C C . HIS A 1 81 ? 39.580 27.669 5.572 1.00 34.52 494 HIS A C 15
ATOM 19571 O O . HIS A 1 81 ? 38.569 28.018 6.183 1.00 43.04 494 HIS A O 15
ATOM 19585 N N . HIS A 1 82 ? 40.333 28.513 4.875 1.00 13.43 495 HIS A N 15
ATOM 19586 C CA . HIS A 1 82 ? 40.007 29.932 4.785 1.00 3.32 495 HIS A CA 15
ATOM 19587 C C . HIS A 1 82 ? 39.187 30.223 3.531 1.00 24.42 495 HIS A C 15
ATOM 19588 O O . HIS A 1 82 ? 38.055 30.701 3.614 1.00 34.51 495 HIS A O 15
ATOM 19602 N N . HIS A 1 83 ? 39.768 29.934 2.371 1.00 24.13 496 HIS A N 15
ATOM 19603 C CA . HIS A 1 83 ? 39.09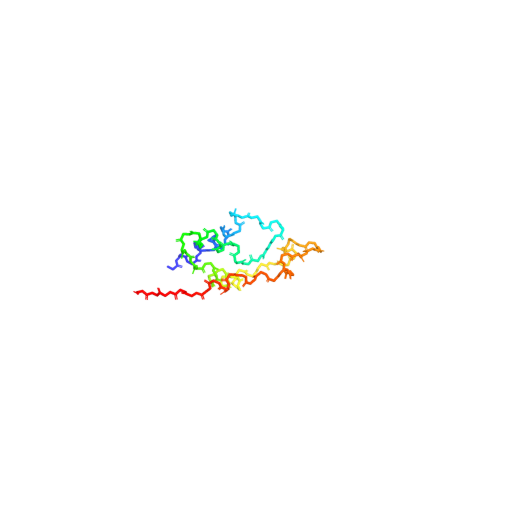2 30.166 1.100 1.00 72.04 496 HIS A CA 15
ATOM 19604 C C . HIS A 1 83 ? 38.812 31.652 0.896 1.00 71.44 496 HIS A C 15
ATOM 19605 O O . HIS A 1 83 ? 38.847 32.436 1.844 1.00 42.13 496 HIS A O 15
ATOM 19619 N N . HIS A 1 84 ? 38.535 32.032 -0.348 1.00 33.41 497 HIS A N 15
ATOM 19620 C CA . HIS A 1 84 ? 38.249 33.423 -0.677 1.00 24.32 497 HIS A CA 15
ATOM 19621 C C . HIS A 1 84 ? 37.138 33.518 -1.717 1.00 43.32 497 HIS A C 15
ATOM 19622 O O . HIS A 1 84 ? 36.719 32.510 -2.287 1.00 31.12 497 HIS A O 15
ATOM 19636 N N . GLU A 1 1 ? -17.537 -0.944 -3.327 1.00 31.43 414 GLU A N 16
ATOM 19637 C CA . GLU A 1 1 ? -17.055 -0.853 -4.700 1.00 43.24 414 GLU A CA 16
ATOM 19638 C C . GLU A 1 1 ? -16.515 0.545 -4.994 1.00 22.51 414 GLU A C 16
ATOM 19639 O O . GLU A 1 1 ? -15.579 0.707 -5.778 1.00 0.31 414 GLU A O 16
ATOM 19651 N N . ALA A 1 2 ? -17.111 1.549 -4.362 1.00 14.22 415 ALA A N 16
ATOM 19652 C CA . ALA A 1 2 ? -16.690 2.931 -4.553 1.00 61.33 415 ALA A CA 16
ATOM 19653 C C . ALA A 1 2 ? -15.411 3.228 -3.777 1.00 1.02 415 ALA A C 16
ATOM 19654 O O . ALA A 1 2 ? -14.843 4.314 -3.891 1.00 23.40 415 ALA A O 16
ATOM 19661 N N . SER A 1 3 ? -14.965 2.257 -2.987 1.00 20.21 416 SER A N 16
ATOM 19662 C CA . SER A 1 3 ? -13.756 2.416 -2.189 1.00 24.04 416 SER A CA 16
ATOM 19663 C C . SER A 1 3 ? -12.513 2.092 -3.013 1.00 14.32 416 SER A C 16
ATOM 19664 O O . SER A 1 3 ? -11.410 2.531 -2.691 1.00 25.15 416 SER A O 16
ATOM 19672 N N . SER A 1 4 ? -12.702 1.321 -4.079 1.00 12.14 417 SER A N 16
ATOM 19673 C CA . SER A 1 4 ? -11.597 0.933 -4.948 1.00 53.14 417 SER A CA 16
ATOM 19674 C C . SER A 1 4 ? -10.810 2.157 -5.403 1.00 43.50 417 SER A C 16
ATOM 19675 O O . SER A 1 4 ? -9.578 2.142 -5.437 1.00 51.31 417 SER A O 16
ATOM 19683 N N . THR A 1 5 ? -11.528 3.221 -5.752 1.00 73.40 418 THR A N 16
ATOM 19684 C CA . THR A 1 5 ? -10.899 4.453 -6.207 1.00 23.31 418 THR A CA 16
ATOM 19685 C C . THR A 1 5 ? -10.230 5.187 -5.051 1.00 12.50 418 THR A C 16
ATOM 19686 O O . THR A 1 5 ? -9.290 5.956 -5.251 1.00 63.35 418 THR A O 16
ATOM 19697 N N . ALA A 1 6 ? -10.720 4.945 -3.839 1.00 43.02 419 ALA A N 16
ATOM 19698 C CA . ALA A 1 6 ? -10.167 5.582 -2.650 1.00 72.21 419 ALA A CA 16
ATOM 19699 C C . ALA A 1 6 ? -8.805 4.996 -2.297 1.00 3.10 419 ALA A C 16
ATOM 19700 O O . ALA A 1 6 ? -7.999 5.637 -1.621 1.00 51.33 419 ALA A O 16
ATOM 19707 N N . ILE A 1 7 ? -8.553 3.777 -2.759 1.00 23.43 420 ILE A N 16
ATOM 19708 C CA . ILE A 1 7 ? -7.286 3.106 -2.492 1.00 31.01 420 ILE A CA 16
ATOM 19709 C C . ILE A 1 7 ? -6.121 3.858 -3.125 1.00 43.21 420 ILE A C 16
ATOM 19710 O O . ILE A 1 7 ? -4.971 3.703 -2.713 1.00 42.44 420 ILE A O 16
ATOM 19726 N N . ARG A 1 8 ? -6.426 4.677 -4.127 1.00 54.02 421 ARG A N 16
ATOM 19727 C CA . ARG A 1 8 ? -5.406 5.455 -4.817 1.00 23.13 421 ARG A CA 16
ATOM 19728 C C . ARG A 1 8 ? -4.557 6.241 -3.822 1.00 64.20 421 ARG A C 16
ATOM 19729 O O . ARG A 1 8 ? -3.364 6.454 -4.040 1.00 64.24 421 ARG A O 16
ATOM 19750 N N . ALA A 1 9 ? -5.179 6.669 -2.729 1.00 44.25 422 ALA A N 16
ATOM 19751 C CA . ALA A 1 9 ? -4.481 7.430 -1.700 1.00 14.10 422 ALA A CA 16
ATOM 19752 C C . ALA A 1 9 ? -3.823 6.503 -0.684 1.00 13.22 422 ALA A C 16
ATOM 19753 O O . ALA A 1 9 ? -2.851 6.876 -0.025 1.00 63.02 422 ALA A O 16
ATOM 19760 N N . LEU A 1 10 ? -4.360 5.294 -0.558 1.00 23.20 423 LEU A N 16
ATOM 19761 C CA . LEU A 1 10 ? -3.826 4.313 0.380 1.00 45.53 423 LEU A CA 16
ATOM 19762 C C . LEU A 1 10 ? -2.386 3.952 0.028 1.00 32.33 423 LEU A C 16
ATOM 19763 O O . LEU A 1 10 ? -1.509 3.940 0.892 1.00 34.32 423 LEU A O 16
ATOM 19779 N N . VAL A 1 11 ? -2.149 3.660 -1.246 1.00 43.05 424 VAL A N 16
ATOM 19780 C CA . VAL A 1 11 ? -0.815 3.302 -1.714 1.00 33.44 424 VAL A CA 16
ATOM 19781 C C . VAL A 1 11 ? 0.139 4.487 -1.614 1.00 24.20 424 VAL A C 16
ATOM 19782 O O . VAL A 1 11 ? 1.357 4.327 -1.699 1.00 63.02 424 VAL A O 16
ATOM 19795 N N . LYS A 1 12 ? -0.422 5.678 -1.434 1.00 72.10 425 LYS A N 16
ATOM 19796 C CA . LYS A 1 12 ? 0.377 6.892 -1.320 1.00 61.33 425 LYS A CA 16
ATOM 19797 C C . LYS A 1 12 ? 0.954 7.035 0.084 1.00 35.12 425 LYS A C 16
ATOM 19798 O O . LYS A 1 12 ? 2.144 7.298 0.253 1.00 2.34 425 LYS A O 16
ATOM 19817 N N . LYS A 1 13 ? 0.103 6.858 1.089 1.00 33.43 426 LYS A N 16
ATOM 19818 C CA . LYS A 1 13 ? 0.528 6.964 2.480 1.00 21.11 426 LYS A CA 16
ATOM 19819 C C . LYS A 1 13 ? 1.755 6.097 2.741 1.00 34.15 426 LYS A C 16
ATOM 19820 O O . LYS A 1 13 ? 2.603 6.435 3.568 1.00 41.32 426 LYS A O 16
ATOM 19839 N N . LEU A 1 14 ? 1.844 4.977 2.032 1.00 11.24 427 LEU A N 16
ATOM 19840 C CA . LEU A 1 14 ? 2.969 4.061 2.186 1.00 14.33 427 LEU A CA 16
ATOM 19841 C C . LEU A 1 14 ? 4.296 4.804 2.075 1.00 1.52 427 LEU A C 16
ATOM 19842 O O . LEU A 1 14 ? 5.288 4.421 2.697 1.00 53.03 427 LEU A O 16
ATOM 19858 N N . ILE A 1 15 ? 4.306 5.871 1.282 1.00 22.22 428 ILE A N 16
ATOM 19859 C CA . ILE A 1 15 ? 5.511 6.670 1.093 1.00 75.21 428 ILE A CA 16
ATOM 19860 C C . ILE A 1 15 ? 5.335 8.072 1.666 1.00 30.53 428 ILE A C 16
ATOM 19861 O O . ILE A 1 15 ? 6.311 8.740 2.005 1.00 40.50 428 ILE A O 16
ATOM 19877 N N . ALA A 1 16 ? 4.085 8.510 1.771 1.00 43.12 429 ALA A N 16
ATOM 19878 C CA . ALA A 1 16 ? 3.782 9.831 2.308 1.00 64.45 429 ALA A CA 16
ATOM 19879 C C . ALA A 1 16 ? 4.322 9.987 3.725 1.00 73.31 429 ALA A C 16
ATOM 19880 O O . ALA A 1 16 ? 4.733 11.074 4.126 1.00 24.05 429 ALA A O 16
ATOM 19887 N N . ALA A 1 17 ? 4.316 8.891 4.478 1.00 50.13 430 ALA A N 16
ATOM 19888 C CA . ALA A 1 17 ? 4.806 8.907 5.850 1.00 35.42 430 ALA A CA 16
ATOM 19889 C C . ALA A 1 17 ? 5.950 7.914 6.035 1.00 44.33 430 ALA A C 16
ATOM 19890 O O . ALA A 1 17 ? 5.955 7.129 6.982 1.00 30.03 430 ALA A O 16
ATOM 19897 N N . GLU A 1 18 ? 6.917 7.957 5.124 1.00 74.03 431 GLU A N 16
ATOM 19898 C CA . GLU A 1 18 ? 8.065 7.061 5.187 1.00 20.21 431 GLU A CA 16
ATOM 19899 C C . GLU A 1 18 ? 9.291 7.700 4.540 1.00 74.22 431 GLU A C 16
ATOM 19900 O O . GLU A 1 18 ? 9.173 8.651 3.769 1.00 3.44 431 GLU A O 16
ATOM 19912 N N . ASN A 1 19 ? 10.466 7.169 4.860 1.00 10.23 432 ASN A N 16
ATOM 19913 C CA . ASN A 1 19 ? 11.715 7.688 4.312 1.00 14.13 432 ASN A CA 16
ATOM 19914 C C . ASN A 1 19 ? 12.410 6.635 3.454 1.00 2.44 432 ASN A C 16
ATOM 19915 O O . ASN A 1 19 ? 13.446 6.082 3.825 1.00 1.40 432 ASN A O 16
ATOM 19926 N N . PRO A 1 20 ? 11.830 6.352 2.279 1.00 14.42 433 PRO A N 16
ATOM 19927 C CA . PRO A 1 20 ? 12.378 5.365 1.343 1.00 44.13 433 PRO A CA 16
ATOM 19928 C C . PRO A 1 20 ? 13.677 5.836 0.699 1.00 44.13 433 PRO A C 16
ATOM 19929 O O . PRO A 1 20 ? 14.264 5.134 -0.122 1.00 33.42 433 PRO A O 16
ATOM 19940 N N . ALA A 1 21 ? 14.121 7.031 1.078 1.00 51.03 434 ALA A N 16
ATOM 19941 C CA . ALA A 1 21 ? 15.352 7.595 0.538 1.00 13.32 434 ALA A CA 16
ATOM 19942 C C . ALA A 1 21 ? 16.523 6.635 0.725 1.00 13.52 434 ALA A C 16
ATOM 19943 O O . ALA A 1 21 ? 17.050 6.087 -0.243 1.00 14.14 434 ALA A O 16
ATOM 19950 N N . LYS A 1 22 ? 16.926 6.438 1.975 1.00 4.33 435 LYS A N 16
ATOM 19951 C CA . LYS A 1 22 ? 18.035 5.545 2.291 1.00 2.40 435 LYS A CA 16
ATOM 19952 C C . LYS A 1 22 ? 17.647 4.090 2.048 1.00 0.34 435 LYS A C 16
ATOM 19953 O O . LYS A 1 22 ? 18.240 3.393 1.226 1.00 72.52 435 LYS A O 16
ATOM 19972 N N . PRO A 1 23 ? 16.626 3.620 2.781 1.00 72.41 436 PRO A N 16
ATOM 19973 C CA . PRO A 1 23 ? 16.134 2.244 2.662 1.00 25.42 436 PRO A CA 16
ATOM 19974 C C . PRO A 1 23 ? 15.427 1.994 1.334 1.00 72.13 436 PRO A C 16
ATOM 19975 O O . PRO A 1 23 ? 15.269 2.907 0.521 1.00 32.44 436 PRO A O 16
ATOM 19986 N N . LEU A 1 24 ? 15.000 0.754 1.121 1.00 25.33 437 LEU A N 16
ATOM 19987 C CA . LEU A 1 24 ? 14.307 0.385 -0.109 1.00 23.05 437 LEU A CA 16
ATOM 19988 C C . LEU A 1 24 ? 12.795 0.404 0.091 1.00 21.04 437 LEU A C 16
ATOM 19989 O O . LEU A 1 24 ? 12.293 -0.003 1.138 1.00 55.23 437 LEU A O 16
ATOM 20005 N N . SER A 1 25 ? 12.076 0.878 -0.921 1.00 63.23 438 SER A N 16
ATOM 20006 C CA . SER A 1 25 ? 10.621 0.953 -0.855 1.00 63.35 438 SER A CA 16
ATOM 20007 C C . SER A 1 25 ? 10.007 -0.444 -0.829 1.00 43.42 438 SER A C 16
ATOM 20008 O O . SER A 1 25 ? 10.689 -1.439 -1.075 1.00 50.24 438 SER A O 16
ATOM 20016 N N . ASP A 1 26 ? 8.715 -0.508 -0.527 1.00 33.31 439 ASP A N 16
ATOM 20017 C CA . ASP A 1 26 ? 8.006 -1.782 -0.468 1.00 40.15 439 ASP A CA 16
ATOM 20018 C C . ASP A 1 26 ? 8.548 -2.653 0.661 1.00 70.11 439 ASP A C 16
ATOM 20019 O O . ASP A 1 26 ? 8.272 -3.851 0.720 1.00 20.12 439 ASP A O 16
ATOM 20028 N N . SER A 1 27 ? 9.321 -2.043 1.553 1.00 34.44 440 SER A N 16
ATOM 20029 C CA . SER A 1 27 ? 9.906 -2.764 2.678 1.00 34.34 440 SER A CA 16
ATOM 20030 C C . SER A 1 27 ? 9.556 -2.086 3.999 1.00 24.24 440 SER A C 16
ATOM 20031 O O . SER A 1 27 ? 9.348 -2.749 5.016 1.00 61.42 440 SER A O 16
ATOM 20039 N N . LYS A 1 28 ? 9.494 -0.759 3.977 1.00 11.12 441 LYS A N 16
ATOM 20040 C CA . LYS A 1 28 ? 9.169 0.011 5.171 1.00 43.54 441 LYS A CA 16
ATOM 20041 C C . LYS A 1 28 ? 7.661 0.053 5.398 1.00 0.54 441 LYS A C 16
ATOM 20042 O O . LYS A 1 28 ? 7.188 -0.117 6.523 1.00 42.14 441 LYS A O 16
ATOM 20061 N N . LEU A 1 29 ? 6.912 0.279 4.325 1.00 2.40 442 LEU A N 16
ATOM 20062 C CA . LEU A 1 29 ? 5.457 0.342 4.407 1.00 13.12 442 LEU A CA 16
ATOM 20063 C C . LEU A 1 29 ? 4.889 -0.947 4.993 1.00 11.03 442 LEU A C 16
ATOM 20064 O O . LEU A 1 29 ? 3.920 -0.923 5.752 1.00 54.45 442 LEU A O 16
ATOM 20080 N N . THR A 1 30 ? 5.501 -2.073 4.638 1.00 12.21 443 THR A N 16
ATOM 20081 C CA . THR A 1 30 ? 5.058 -3.371 5.130 1.00 52.03 443 THR A CA 16
ATOM 20082 C C . THR A 1 30 ? 5.378 -3.537 6.612 1.00 61.34 443 THR A C 16
ATOM 20083 O O . THR A 1 30 ? 4.582 -4.088 7.370 1.00 12.34 443 THR A O 16
ATOM 20094 N N . SER A 1 31 ? 6.549 -3.056 7.016 1.00 31.45 444 SER A N 16
ATOM 20095 C CA . SER A 1 31 ? 6.977 -3.155 8.406 1.00 0.23 444 SER A CA 16
ATOM 20096 C C . SER A 1 31 ? 5.901 -2.616 9.345 1.00 34.51 444 SER A C 16
ATOM 20097 O O . SER A 1 31 ? 5.756 -3.084 10.476 1.00 62.03 444 SER A O 16
ATOM 20105 N N . LEU A 1 32 ? 5.147 -1.632 8.868 1.00 62.30 445 LEU A N 16
ATOM 20106 C CA . LEU A 1 32 ? 4.083 -1.029 9.663 1.00 73.14 445 LEU A CA 16
ATOM 20107 C C . LEU A 1 32 ? 3.040 -2.071 10.055 1.00 42.25 445 LEU A C 16
ATOM 20108 O O . LEU A 1 32 ? 2.686 -2.200 11.228 1.00 30.21 445 LEU A O 16
ATOM 20124 N N . LEU A 1 33 ? 2.551 -2.812 9.067 1.00 62.21 446 LEU A N 16
ATOM 20125 C CA . LEU A 1 33 ? 1.549 -3.845 9.309 1.00 24.12 446 LEU A CA 16
ATOM 20126 C C . LEU A 1 33 ? 2.201 -5.128 9.817 1.00 50.15 446 LEU A C 16
ATOM 20127 O O . LEU A 1 33 ? 1.542 -5.973 10.422 1.00 53.21 446 LEU A O 16
ATOM 20143 N N . SER A 1 34 ? 3.500 -5.263 9.568 1.00 35.33 447 SER A N 16
ATOM 20144 C CA . SER A 1 34 ? 4.241 -6.444 10.000 1.00 74.15 447 SER A CA 16
ATOM 20145 C C . SER A 1 34 ? 4.562 -6.370 11.489 1.00 3.50 447 SER A C 16
ATOM 20146 O O . SER A 1 34 ? 4.951 -7.364 12.101 1.00 44.10 447 SER A O 16
ATOM 20154 N N . GLU A 1 35 ? 4.397 -5.183 12.065 1.00 71.24 448 GLU A N 16
ATOM 20155 C CA . GLU A 1 35 ? 4.670 -4.978 13.482 1.00 2.12 448 GLU A CA 16
ATOM 20156 C C . GLU A 1 35 ? 3.862 -5.949 14.338 1.00 54.52 448 GLU A C 16
ATOM 20157 O O . GLU A 1 35 ? 4.248 -6.269 15.462 1.00 15.10 448 GLU A O 16
ATOM 20169 N N . GLN A 1 36 ? 2.739 -6.411 13.798 1.00 21.51 449 GLN A N 16
ATOM 20170 C CA . GLN A 1 36 ? 1.877 -7.345 14.513 1.00 51.34 449 GLN A CA 16
ATOM 20171 C C . GLN A 1 36 ? 1.834 -8.696 13.808 1.00 32.14 449 GLN A C 16
ATOM 20172 O O . GLN A 1 36 ? 1.708 -9.739 14.450 1.00 42.44 449 GLN A O 16
ATOM 20186 N N . GLY A 1 37 ? 1.941 -8.672 12.483 1.00 45.30 450 GLY A N 16
ATOM 20187 C CA . GLY A 1 37 ? 1.913 -9.901 11.713 1.00 31.45 450 GLY A CA 16
ATOM 20188 C C . GLY A 1 37 ? 0.974 -9.821 10.527 1.00 15.03 450 GLY A C 16
ATOM 20189 O O . GLY A 1 37 ? 0.727 -10.822 9.854 1.00 33.52 450 GLY A O 16
ATOM 20193 N N . ILE A 1 38 ? 0.447 -8.629 10.271 1.00 42.10 451 ILE A N 16
ATOM 20194 C CA . ILE A 1 38 ? -0.472 -8.423 9.158 1.00 21.11 451 ILE A CA 16
ATOM 20195 C C . ILE A 1 38 ? 0.285 -8.256 7.844 1.00 21.13 451 ILE A C 16
ATOM 20196 O O . ILE A 1 38 ? 0.112 -7.262 7.139 1.00 22.52 451 ILE A O 16
ATOM 20212 N N . MET A 1 39 ? 1.123 -9.235 7.522 1.00 33.11 452 MET A N 16
ATOM 20213 C CA . MET A 1 39 ? 1.904 -9.198 6.291 1.00 61.11 452 MET A CA 16
ATOM 20214 C C . MET A 1 39 ? 0.996 -9.278 5.068 1.00 63.35 452 MET A C 16
ATOM 20215 O O . MET A 1 39 ? 0.654 -10.367 4.606 1.00 73.42 452 MET A O 16
ATOM 20229 N N . VAL A 1 40 ? 0.607 -8.118 4.548 1.00 21.31 453 VAL A N 16
ATOM 20230 C CA . VAL A 1 40 ? -0.261 -8.057 3.378 1.00 71.34 453 VAL A CA 16
ATOM 20231 C C . VAL A 1 40 ? 0.362 -7.208 2.275 1.00 72.43 453 VAL A C 16
ATOM 20232 O O . VAL A 1 40 ? 0.263 -7.538 1.093 1.00 15.22 453 VAL A O 16
ATOM 20245 N N . ALA A 1 41 ? 1.006 -6.115 2.670 1.00 44.34 454 ALA A N 16
ATOM 20246 C CA . ALA A 1 41 ? 1.647 -5.221 1.714 1.00 45.50 454 ALA A CA 16
ATOM 20247 C C . ALA A 1 41 ? 2.511 -5.999 0.728 1.00 43.02 454 ALA A C 16
ATOM 20248 O O . ALA A 1 41 ? 2.696 -5.580 -0.415 1.00 2.21 454 ALA A O 16
ATOM 20255 N N . ARG A 1 42 ? 3.039 -7.133 1.177 1.00 71.54 455 ARG A N 16
ATOM 20256 C CA . ARG A 1 42 ? 3.885 -7.969 0.334 1.00 72.13 455 ARG A CA 16
ATOM 20257 C C . ARG A 1 42 ? 3.229 -8.212 -1.023 1.00 11.34 455 ARG A C 16
ATOM 20258 O O . ARG A 1 42 ? 3.734 -7.770 -2.056 1.00 14.43 455 ARG A O 16
ATOM 20279 N N . ARG A 1 43 ? 2.104 -8.918 -1.012 1.00 54.44 456 ARG A N 16
ATOM 20280 C CA . ARG A 1 43 ? 1.380 -9.222 -2.242 1.00 10.44 456 ARG A CA 16
ATOM 20281 C C . ARG A 1 43 ? 0.425 -8.088 -2.604 1.00 23.02 456 ARG A C 16
ATOM 20282 O O . ARG A 1 43 ? 0.174 -7.826 -3.781 1.00 53.33 456 ARG A O 16
ATOM 20303 N N . THR A 1 44 ? -0.104 -7.418 -1.586 1.00 13.20 457 THR A N 16
ATOM 20304 C CA . THR A 1 44 ? -1.032 -6.314 -1.796 1.00 54.15 457 THR A CA 16
ATOM 20305 C C . THR A 1 44 ? -0.404 -5.225 -2.658 1.00 71.31 457 THR A C 16
ATOM 20306 O O . THR A 1 44 ? -0.992 -4.786 -3.648 1.00 2.23 457 THR A O 16
ATOM 20317 N N . VAL A 1 45 ? 0.794 -4.793 -2.277 1.00 63.23 458 VAL A N 16
ATOM 20318 C CA . VAL A 1 45 ? 1.503 -3.756 -3.018 1.00 2.33 458 VAL A CA 16
ATOM 20319 C C . VAL A 1 45 ? 1.630 -4.121 -4.492 1.00 75.02 458 VAL A C 16
ATOM 20320 O O . VAL A 1 45 ? 1.513 -3.263 -5.366 1.00 24.41 458 VAL A O 16
ATOM 20333 N N . ALA A 1 46 ? 1.866 -5.401 -4.761 1.00 1.43 459 ALA A N 16
ATOM 20334 C CA . ALA A 1 46 ? 2.005 -5.881 -6.130 1.00 1.21 459 ALA A CA 16
ATOM 20335 C C . ALA A 1 46 ? 0.644 -6.038 -6.798 1.00 11.44 459 ALA A C 16
ATOM 20336 O O . ALA A 1 46 ? 0.545 -6.108 -8.023 1.00 31.42 459 ALA A O 16
ATOM 20343 N N . LYS A 1 47 ? -0.405 -6.095 -5.984 1.00 52.35 460 LYS A N 16
ATOM 20344 C CA . LYS A 1 47 ? -1.763 -6.244 -6.495 1.00 43.42 460 LYS A CA 16
ATOM 20345 C C . LYS A 1 47 ? -2.319 -4.902 -6.961 1.00 70.35 460 LYS A C 16
ATOM 20346 O O . LYS A 1 47 ? -3.035 -4.829 -7.961 1.00 22.02 460 LYS A O 16
ATOM 20365 N N . TYR A 1 48 ? -1.985 -3.843 -6.232 1.00 54.32 461 TYR A N 16
ATOM 20366 C CA . TYR A 1 48 ? -2.453 -2.503 -6.571 1.00 31.44 461 TYR A CA 16
ATOM 20367 C C . TYR A 1 48 ? -1.591 -1.887 -7.667 1.00 63.24 461 TYR A C 16
ATOM 20368 O O . TYR A 1 48 ? -2.047 -1.030 -8.424 1.00 54.42 461 TYR A O 16
ATOM 20386 N N . ARG A 1 49 ? -0.340 -2.331 -7.747 1.00 44.33 462 ARG A N 16
ATOM 20387 C CA . ARG A 1 49 ? 0.588 -1.822 -8.751 1.00 11.34 462 ARG A CA 16
ATOM 20388 C C . ARG A 1 49 ? 0.033 -2.025 -10.157 1.00 11.34 462 ARG A C 16
ATOM 20389 O O . ARG A 1 49 ? 0.415 -1.322 -11.092 1.00 34.50 462 ARG A O 16
ATOM 20410 N N . GLU A 1 50 ? -0.871 -2.990 -10.298 1.00 4.41 463 GLU A N 16
ATOM 20411 C CA . GLU A 1 50 ? -1.477 -3.285 -11.591 1.00 51.44 463 GLU A CA 16
ATOM 20412 C C . GLU A 1 50 ? -2.479 -2.202 -11.981 1.00 74.40 463 GLU A C 16
ATOM 20413 O O . GLU A 1 50 ? -2.582 -1.829 -13.150 1.00 34.50 463 GLU A O 16
ATOM 20425 N N . SER A 1 51 ? -3.216 -1.702 -10.995 1.00 12.23 464 SER A N 16
ATOM 20426 C CA . SER A 1 51 ? -4.213 -0.665 -11.236 1.00 13.25 464 SER A CA 16
ATOM 20427 C C . SER A 1 51 ? -3.544 0.665 -11.565 1.00 44.53 464 SER A C 16
ATOM 20428 O O . SER A 1 51 ? -3.671 1.178 -12.678 1.00 11.33 464 SER A O 16
ATOM 20436 N N . LEU A 1 52 ? -2.832 1.219 -10.591 1.00 2.52 465 LEU A N 16
ATOM 20437 C CA . LEU A 1 52 ? -2.142 2.492 -10.775 1.00 71.53 465 LEU A CA 16
ATOM 20438 C C . LEU A 1 52 ? -1.173 2.420 -11.952 1.00 65.23 465 LEU A C 16
ATOM 20439 O O . LEU A 1 52 ? -1.145 3.310 -12.802 1.00 34.13 465 LEU A O 16
ATOM 20455 N N . SER A 1 53 ? -0.382 1.353 -11.995 1.00 65.44 466 SER A N 16
ATOM 20456 C CA . SER A 1 53 ? 0.591 1.165 -13.066 1.00 75.14 466 SER A CA 16
ATOM 20457 C C . SER A 1 53 ? 1.539 2.356 -13.154 1.00 32.15 466 SER A C 16
ATOM 20458 O O . SER A 1 53 ? 1.740 2.927 -14.227 1.00 13.32 466 SER A O 16
ATOM 20466 N N . ILE A 1 54 ? 2.122 2.725 -12.018 1.00 53.13 467 ILE A N 16
ATOM 20467 C CA . ILE A 1 54 ? 3.051 3.847 -11.965 1.00 73.21 467 ILE A CA 16
ATOM 20468 C C . ILE A 1 54 ? 4.495 3.369 -12.067 1.00 63.23 467 ILE A C 16
ATOM 20469 O O . ILE A 1 54 ? 4.808 2.201 -11.833 1.00 44.22 467 ILE A O 16
ATOM 20485 N N . PRO A 1 55 ? 5.400 4.293 -12.424 1.00 64.44 468 PRO A N 16
ATOM 20486 C CA . PRO A 1 55 ? 6.828 3.990 -12.564 1.00 50.14 468 PRO A CA 16
ATOM 20487 C C . PRO A 1 55 ? 7.495 3.714 -11.221 1.00 71.21 468 PRO A C 16
ATOM 20488 O O . PRO A 1 55 ? 7.045 4.173 -10.171 1.00 2.12 468 PRO A O 16
ATOM 20499 N N . PRO A 1 56 ? 8.596 2.947 -11.253 1.00 53.43 469 PRO A N 16
ATOM 20500 C CA . PRO A 1 56 ? 9.349 2.594 -10.046 1.00 32.32 469 PRO A CA 16
ATOM 20501 C C . PRO A 1 56 ? 10.082 3.790 -9.449 1.00 10.40 469 PRO A C 16
ATOM 20502 O O . PRO A 1 56 ? 10.154 4.855 -10.062 1.00 42.22 469 PRO A O 16
ATOM 20513 N N . SER A 1 57 ? 10.624 3.608 -8.250 1.00 32.44 470 SER A N 16
ATOM 20514 C CA . SER A 1 57 ? 11.349 4.674 -7.569 1.00 23.24 470 SER A CA 16
ATOM 20515 C C . SER A 1 57 ? 12.642 4.146 -6.954 1.00 74.20 470 SER A C 16
ATOM 20516 O O . SER A 1 57 ? 13.696 4.770 -7.065 1.00 40.13 470 SER A O 16
ATOM 20524 N N . ASN A 1 58 ? 12.552 2.988 -6.306 1.00 43.11 471 ASN A N 16
ATOM 20525 C CA . ASN A 1 58 ? 13.714 2.375 -5.673 1.00 71.01 471 ASN A CA 16
ATOM 20526 C C . ASN A 1 58 ? 14.162 3.183 -4.458 1.00 73.54 471 ASN A C 16
ATOM 20527 O O . ASN A 1 58 ? 13.925 2.788 -3.317 1.00 53.35 471 ASN A O 16
ATOM 20538 N N . GLN A 1 59 ? 14.810 4.314 -4.714 1.00 44.33 472 GLN A N 16
ATOM 20539 C CA . GLN A 1 59 ? 15.292 5.178 -3.641 1.00 72.50 472 GLN A CA 16
ATOM 20540 C C . GLN A 1 59 ? 14.298 6.300 -3.359 1.00 2.14 472 GLN A C 16
ATOM 20541 O O . GLN A 1 59 ? 14.085 6.676 -2.206 1.00 43.45 472 GLN A O 16
ATOM 20555 N N . ARG A 1 60 ? 13.694 6.830 -4.418 1.00 35.43 473 ARG A N 16
ATOM 20556 C CA . ARG A 1 60 ? 12.724 7.910 -4.283 1.00 61.41 473 ARG A CA 16
ATOM 20557 C C . ARG A 1 60 ? 12.173 8.317 -5.646 1.00 55.25 473 ARG A C 16
ATOM 20558 O O . ARG A 1 60 ? 11.006 8.693 -5.769 1.00 4.13 473 ARG A O 16
ATOM 20579 N N . LYS A 1 61 ? 13.018 8.241 -6.669 1.00 14.34 474 LYS A N 16
ATOM 20580 C CA . LYS A 1 61 ? 12.616 8.600 -8.022 1.00 43.13 474 LYS A CA 16
ATOM 20581 C C . LYS A 1 61 ? 13.596 8.040 -9.048 1.00 40.21 474 LYS A C 16
ATOM 20582 O O . LYS A 1 61 ? 14.722 8.521 -9.170 1.00 3.22 474 LYS A O 16
ATOM 20601 N N . GLN A 1 62 ? 13.160 7.023 -9.783 1.00 73.31 475 GLN A N 16
ATOM 20602 C CA . GLN A 1 62 ? 13.999 6.399 -10.799 1.00 30.44 475 GLN A CA 16
ATOM 20603 C C . GLN A 1 62 ? 14.537 7.439 -11.776 1.00 15.21 475 GLN A C 16
ATOM 20604 O O . GLN A 1 62 ? 13.993 8.539 -11.890 1.00 34.34 475 GLN A O 16
ATOM 20618 N N . LEU A 1 63 ? 15.608 7.086 -12.478 1.00 2.42 476 LEU A N 16
ATOM 20619 C CA . LEU A 1 63 ? 16.220 7.991 -13.446 1.00 1.14 476 LEU A CA 16
ATOM 20620 C C . LEU A 1 63 ? 16.900 7.210 -14.565 1.00 0.01 476 LEU A C 16
ATOM 20621 O O . LEU A 1 63 ? 17.240 6.038 -14.402 1.00 10.43 476 LEU A O 16
ATOM 20637 N N . VAL A 1 64 ? 17.100 7.868 -15.702 1.00 42.34 477 VAL A N 16
ATOM 20638 C CA . VAL A 1 64 ? 17.742 7.237 -16.848 1.00 65.43 477 VAL A CA 16
ATOM 20639 C C . VAL A 1 64 ? 19.216 6.962 -16.569 1.00 74.20 477 VAL A C 16
ATOM 20640 O O . VAL A 1 64 ? 19.699 7.177 -15.458 1.00 75.01 477 VAL A O 16
ATOM 20653 N N . ALA A 1 65 ? 19.926 6.483 -17.586 1.00 74.21 478 ALA A N 16
ATOM 20654 C CA . ALA A 1 65 ? 21.345 6.180 -17.451 1.00 34.05 478 ALA A CA 16
ATOM 20655 C C . ALA A 1 65 ? 21.574 5.066 -16.434 1.00 41.03 478 ALA A C 16
ATOM 20656 O O . ALA A 1 65 ? 21.493 5.289 -15.227 1.00 64.11 478 ALA A O 16
ATOM 20663 N N . ASN A 1 66 ? 21.859 3.867 -16.931 1.00 23.12 479 ASN A N 16
ATOM 20664 C CA . ASN A 1 66 ? 22.098 2.719 -16.065 1.00 23.32 479 ASN A CA 16
ATOM 20665 C C . ASN A 1 66 ? 23.594 2.483 -15.873 1.00 41.13 479 ASN A C 16
ATOM 20666 O O . ASN A 1 66 ? 24.020 1.923 -14.864 1.00 71.33 479 ASN A O 16
ATOM 20677 N N . SER A 1 67 ? 24.385 2.917 -16.850 1.00 75.32 480 SER A N 16
ATOM 20678 C CA . SER A 1 67 ? 25.833 2.751 -16.791 1.00 15.30 480 SER A CA 16
ATOM 20679 C C . SER A 1 67 ? 26.393 3.324 -15.492 1.00 75.53 480 SER A C 16
ATOM 20680 O O . SER A 1 67 ? 27.420 2.868 -14.993 1.00 21.14 480 SER A O 16
ATOM 20688 N N . SER A 1 68 ? 25.708 4.326 -14.950 1.00 73.13 481 SER A N 16
ATOM 20689 C CA . SER A 1 68 ? 26.137 4.964 -13.712 1.00 70.43 481 SER A CA 16
ATOM 20690 C C . SER A 1 68 ? 26.369 3.926 -12.618 1.00 52.03 481 SER A C 16
ATOM 20691 O O . SER A 1 68 ? 27.201 4.117 -11.732 1.00 30.22 481 SER A O 16
ATOM 20699 N N . SER A 1 69 ? 25.624 2.827 -12.687 1.00 11.23 482 SER A N 16
ATOM 20700 C CA . SER A 1 69 ? 25.744 1.759 -11.701 1.00 5.22 482 SER A CA 16
ATOM 20701 C C . SER A 1 69 ? 26.570 0.601 -12.252 1.00 53.32 482 SER A C 16
ATOM 20702 O O . SER A 1 69 ? 27.198 -0.143 -11.499 1.00 3.53 482 SER A O 16
ATOM 20710 N N . VAL A 1 70 ? 26.562 0.453 -13.573 1.00 42.00 483 VAL A N 16
ATOM 20711 C CA . VAL A 1 70 ? 27.311 -0.613 -14.228 1.00 13.41 483 VAL A CA 16
ATOM 20712 C C . VAL A 1 70 ? 26.664 -1.971 -13.977 1.00 32.12 483 VAL A C 16
ATOM 20713 O O . VAL A 1 70 ? 26.108 -2.584 -14.890 1.00 3.54 483 VAL A O 16
ATOM 20726 N N . ASP A 1 71 ? 26.740 -2.436 -12.735 1.00 74.01 484 ASP A N 16
ATOM 20727 C CA . ASP A 1 71 ? 26.161 -3.722 -12.363 1.00 14.22 484 ASP A CA 16
ATOM 20728 C C . ASP A 1 71 ? 26.676 -4.833 -13.272 1.00 22.43 484 ASP A C 16
ATOM 20729 O O . ASP A 1 71 ? 25.988 -5.827 -13.508 1.00 45.11 484 ASP A O 16
ATOM 20738 N N . LYS A 1 72 ? 27.892 -4.659 -13.779 1.00 71.44 485 LYS A N 16
ATOM 20739 C CA . LYS A 1 72 ? 28.501 -5.646 -14.662 1.00 72.45 485 LYS A CA 16
ATOM 20740 C C . LYS A 1 72 ? 29.285 -6.681 -13.863 1.00 4.44 485 LYS A C 16
ATOM 20741 O O . LYS A 1 72 ? 30.046 -6.334 -12.958 1.00 20.12 485 LYS A O 16
ATOM 20760 N N . LEU A 1 73 ? 29.098 -7.952 -14.202 1.00 51.52 486 LEU A N 16
ATOM 20761 C CA . LEU A 1 73 ? 29.789 -9.036 -13.515 1.00 74.50 486 LEU A CA 16
ATOM 20762 C C . LEU A 1 73 ? 30.596 -9.877 -14.500 1.00 64.51 486 LEU A C 16
ATOM 20763 O O . LEU A 1 73 ? 30.913 -11.035 -14.230 1.00 12.50 486 LEU A O 16
ATOM 20779 N N . ALA A 1 74 ? 30.927 -9.285 -15.643 1.00 22.14 487 ALA A N 16
ATOM 20780 C CA . ALA A 1 74 ? 31.700 -9.977 -16.666 1.00 63.31 487 ALA A CA 16
ATOM 20781 C C . ALA A 1 74 ? 33.056 -10.419 -16.125 1.00 1.15 487 ALA A C 16
ATOM 20782 O O . ALA A 1 74 ? 33.684 -11.328 -16.665 1.00 64.42 487 ALA A O 16
ATOM 20789 N N . ALA A 1 75 ? 33.500 -9.770 -15.053 1.00 74.23 488 ALA A N 16
ATOM 20790 C CA . ALA A 1 75 ? 34.780 -10.098 -14.438 1.00 4.35 488 ALA A CA 16
ATOM 20791 C C . ALA A 1 75 ? 34.851 -11.578 -14.073 1.00 44.23 488 ALA A C 16
ATOM 20792 O O . ALA A 1 75 ? 35.869 -12.232 -14.294 1.00 63.01 488 ALA A O 16
ATOM 20799 N N . ALA A 1 76 ? 33.764 -12.097 -13.514 1.00 30.34 489 ALA A N 16
ATOM 20800 C CA . ALA A 1 76 ? 33.703 -13.499 -13.120 1.00 21.31 489 ALA A CA 16
ATOM 20801 C C . ALA A 1 76 ? 33.609 -14.408 -14.341 1.00 11.11 489 ALA A C 16
ATOM 20802 O O . ALA A 1 76 ? 34.188 -15.495 -14.365 1.00 20.01 489 ALA A O 16
ATOM 20809 N N . LEU A 1 77 ? 32.873 -13.959 -15.352 1.00 45.51 490 LEU A N 16
ATOM 20810 C CA . LEU A 1 77 ? 32.702 -14.732 -16.577 1.00 54.21 490 LEU A CA 16
ATOM 20811 C C . LEU A 1 77 ? 34.014 -14.829 -17.348 1.00 2.22 490 LEU A C 16
ATOM 20812 O O . LEU A 1 77 ? 34.264 -15.813 -18.044 1.00 20.14 490 LEU A O 16
ATOM 20828 N N . GLU A 1 78 ? 34.848 -13.802 -17.218 1.00 74.40 491 GLU A N 16
ATOM 20829 C CA . GLU A 1 78 ? 36.135 -13.773 -17.903 1.00 23.11 491 GLU A CA 16
ATOM 20830 C C . GLU A 1 78 ? 37.259 -14.211 -16.967 1.00 45.33 491 GLU A C 16
ATOM 20831 O O . GLU A 1 78 ? 38.421 -13.854 -17.165 1.00 42.23 491 GLU A O 16
ATOM 20843 N N . HIS A 1 79 ? 36.904 -14.983 -15.946 1.00 33.24 492 HIS A N 16
ATOM 20844 C CA . HIS A 1 79 ? 37.881 -15.469 -14.979 1.00 13.24 492 HIS A CA 16
ATOM 20845 C C . HIS A 1 79 ? 38.432 -16.828 -15.399 1.00 74.22 492 HIS A C 16
ATOM 20846 O O . HIS A 1 79 ? 38.270 -17.822 -14.690 1.00 22.42 492 HIS A O 16
ATOM 20860 N N . HIS A 1 80 ? 39.083 -16.865 -16.558 1.00 52.12 493 HIS A N 16
ATOM 20861 C CA . HIS A 1 80 ? 39.658 -18.103 -17.073 1.00 74.25 493 HIS A CA 16
ATOM 20862 C C . HIS A 1 80 ? 40.824 -17.811 -18.012 1.00 64.35 493 HIS A C 16
ATOM 20863 O O . HIS A 1 80 ? 41.099 -16.655 -18.338 1.00 15.32 493 HIS A O 16
ATOM 20877 N N . HIS A 1 81 ? 41.508 -18.865 -18.445 1.00 2.11 494 HIS A N 16
ATOM 20878 C CA . HIS A 1 81 ? 42.646 -18.721 -19.346 1.00 60.13 494 HIS A CA 16
ATOM 20879 C C . HIS A 1 81 ? 42.749 -19.918 -20.286 1.00 30.43 494 HIS A C 16
ATOM 20880 O O . HIS A 1 81 ? 42.372 -21.035 -19.929 1.00 40.41 494 HIS A O 16
ATOM 20894 N N . HIS A 1 82 ? 43.262 -19.679 -21.489 1.00 0.35 495 HIS A N 16
ATOM 20895 C CA . HIS A 1 82 ? 43.415 -20.738 -22.480 1.00 2.23 495 HIS A CA 16
ATOM 20896 C C . HIS A 1 82 ? 44.451 -20.352 -23.531 1.00 33.55 495 HIS A C 16
ATOM 20897 O O . HIS A 1 82 ? 44.887 -19.202 -23.596 1.00 30.50 495 HIS A O 16
ATOM 20911 N N . HIS A 1 83 ? 44.842 -21.321 -24.353 1.00 30.24 496 HIS A N 16
ATOM 20912 C CA . HIS A 1 83 ? 45.828 -21.083 -25.401 1.00 34.41 496 HIS A CA 16
ATOM 20913 C C . HIS A 1 83 ? 46.028 -22.334 -26.253 1.00 41.44 496 HIS A C 16
ATOM 20914 O O . HIS A 1 83 ? 45.631 -23.433 -25.863 1.00 53.35 496 HIS A O 16
ATOM 20928 N N . HIS A 1 84 ? 46.645 -22.159 -27.416 1.00 63.40 497 HIS A N 16
ATOM 20929 C CA . HIS A 1 84 ? 46.899 -23.274 -28.323 1.00 1.42 497 HIS A CA 16
ATOM 20930 C C . HIS A 1 84 ? 48.341 -23.254 -28.818 1.00 30.43 497 HIS A C 16
ATOM 20931 O O . HIS A 1 84 ? 48.680 -22.519 -29.746 1.00 74.43 497 HIS A O 16
ATOM 20945 N N . GLU A 1 1 ? -17.764 -0.281 -5.459 1.00 21.34 414 GLU A N 17
ATOM 20946 C CA . GLU A 1 1 ? -17.572 0.451 -6.705 1.00 33.43 414 GLU A CA 17
ATOM 20947 C C . GLU A 1 1 ? -16.709 1.689 -6.480 1.00 21.53 414 GLU A C 17
ATOM 20948 O O . GLU A 1 1 ? -15.607 1.798 -7.020 1.00 52.15 414 GLU A O 17
ATOM 20960 N N . ALA A 1 2 ? -17.217 2.620 -5.680 1.00 22.04 415 ALA A N 17
ATOM 20961 C CA . ALA A 1 2 ? -16.492 3.850 -5.382 1.00 72.33 415 ALA A CA 17
ATOM 20962 C C . ALA A 1 2 ? -15.385 3.603 -4.363 1.00 55.24 415 ALA A C 17
ATOM 20963 O O . ALA A 1 2 ? -14.599 4.498 -4.057 1.00 24.33 415 ALA A O 17
ATOM 20970 N N . SER A 1 3 ? -15.331 2.382 -3.841 1.00 22.24 416 SER A N 17
ATOM 20971 C CA . SER A 1 3 ? -14.322 2.018 -2.852 1.00 51.22 416 SER A CA 17
ATOM 20972 C C . SER A 1 3 ? -12.987 1.715 -3.525 1.00 4.43 416 SER A C 17
ATOM 20973 O O . SER A 1 3 ? -11.933 1.783 -2.893 1.00 63.21 416 SER A O 17
ATOM 20981 N N . SER A 1 4 ? -13.041 1.381 -4.809 1.00 71.54 417 SER A N 17
ATOM 20982 C CA . SER A 1 4 ? -11.837 1.063 -5.569 1.00 2.44 417 SER A CA 17
ATOM 20983 C C . SER A 1 4 ? -10.913 2.276 -5.654 1.00 74.03 417 SER A C 17
ATOM 20984 O O . SER A 1 4 ? -9.691 2.138 -5.703 1.00 23.12 417 SER A O 17
ATOM 20992 N N . THR A 1 5 ? -11.509 3.464 -5.672 1.00 21.34 418 THR A N 17
ATOM 20993 C CA . THR A 1 5 ? -10.742 4.701 -5.754 1.00 0.25 418 THR A CA 17
ATOM 20994 C C . THR A 1 5 ? -10.177 5.087 -4.392 1.00 1.45 418 THR A C 17
ATOM 20995 O O . THR A 1 5 ? -9.162 5.779 -4.304 1.00 42.42 418 THR A O 17
ATOM 21006 N N . ALA A 1 6 ? -10.838 4.636 -3.331 1.00 12.24 419 ALA A N 17
ATOM 21007 C CA . ALA A 1 6 ? -10.400 4.933 -1.973 1.00 24.52 419 ALA A CA 17
ATOM 21008 C C . ALA A 1 6 ? -9.062 4.266 -1.670 1.00 24.20 419 ALA A C 17
ATOM 21009 O O . ALA A 1 6 ? -8.272 4.771 -0.873 1.00 12.52 419 ALA A O 17
ATOM 21016 N N . ILE A 1 7 ? -8.814 3.129 -2.312 1.00 22.33 420 ILE A N 17
ATOM 21017 C CA . ILE A 1 7 ? -7.571 2.394 -2.112 1.00 10.15 420 ILE A CA 17
ATOM 21018 C C . ILE A 1 7 ? -6.401 3.094 -2.794 1.00 42.24 420 ILE A C 17
ATOM 21019 O O . ILE A 1 7 ? -5.245 2.911 -2.412 1.00 74.15 420 ILE A O 17
ATOM 21035 N N . ARG A 1 8 ? -6.710 3.900 -3.806 1.00 73.41 421 ARG A N 17
ATOM 21036 C CA . ARG A 1 8 ? -5.685 4.629 -4.543 1.00 1.24 421 ARG A CA 17
ATOM 21037 C C . ARG A 1 8 ? -4.852 5.495 -3.601 1.00 64.31 421 ARG A C 17
ATOM 21038 O O . ARG A 1 8 ? -3.701 5.817 -3.894 1.00 13.33 421 ARG A O 17
ATOM 21059 N N . ALA A 1 9 ? -5.442 5.868 -2.471 1.00 51.10 422 ALA A N 17
ATOM 21060 C CA . ALA A 1 9 ? -4.756 6.695 -1.487 1.00 23.33 422 ALA A CA 17
ATOM 21061 C C . ALA A 1 9 ? -3.967 5.837 -0.504 1.00 30.24 422 ALA A C 17
ATOM 21062 O O . ALA A 1 9 ? -2.995 6.297 0.096 1.00 24.45 422 ALA A O 17
ATOM 21069 N N . LEU A 1 10 ? -4.391 4.590 -0.342 1.00 75.51 423 LEU A N 17
ATOM 21070 C CA . LEU A 1 10 ? -3.724 3.666 0.570 1.00 51.44 423 LEU A CA 17
ATOM 21071 C C . LEU A 1 10 ? -2.284 3.417 0.136 1.00 55.20 423 LEU A C 17
ATOM 21072 O O . LEU A 1 10 ? -1.360 3.485 0.946 1.00 22.25 423 LEU A O 17
ATOM 21088 N N . VAL A 1 11 ? -2.099 3.131 -1.149 1.00 53.04 424 VAL A N 17
ATOM 21089 C CA . VAL A 1 11 ? -0.771 2.875 -1.692 1.00 2.31 424 VAL A CA 17
ATOM 21090 C C . VAL A 1 11 ? 0.089 4.134 -1.655 1.00 32.05 424 VAL A C 17
ATOM 21091 O O . VAL A 1 11 ? 1.311 4.068 -1.793 1.00 32.34 424 VAL A O 17
ATOM 21104 N N . LYS A 1 12 ? -0.556 5.279 -1.467 1.00 3.52 425 LYS A N 17
ATOM 21105 C CA . LYS A 1 12 ? 0.149 6.554 -1.408 1.00 65.43 425 LYS A CA 17
ATOM 21106 C C . LYS A 1 12 ? 0.771 6.771 -0.033 1.00 15.24 425 LYS A C 17
ATOM 21107 O O . LYS A 1 12 ? 1.914 7.213 0.082 1.00 33.22 425 LYS A O 17
ATOM 21126 N N . LYS A 1 13 ? 0.012 6.455 1.011 1.00 75.41 426 LYS A N 17
ATOM 21127 C CA . LYS A 1 13 ? 0.489 6.610 2.380 1.00 52.24 426 LYS A CA 17
ATOM 21128 C C . LYS A 1 13 ? 1.842 5.932 2.566 1.00 23.23 426 LYS A C 17
ATOM 21129 O O . LYS A 1 13 ? 2.718 6.452 3.260 1.00 35.51 426 LYS A O 17
ATOM 21148 N N . LEU A 1 14 ? 2.008 4.772 1.940 1.00 42.31 427 LEU A N 17
ATOM 21149 C CA . LEU A 1 14 ? 3.257 4.024 2.035 1.00 30.14 427 LEU A CA 17
ATOM 21150 C C . LEU A 1 14 ? 4.452 4.916 1.713 1.00 73.41 427 LEU A C 17
ATOM 21151 O O . LEU A 1 14 ? 5.547 4.716 2.239 1.00 11.05 427 LEU A O 17
ATOM 21167 N N . ILE A 1 15 ? 4.233 5.899 0.848 1.00 43.53 428 ILE A N 17
ATOM 21168 C CA . ILE A 1 15 ? 5.291 6.824 0.459 1.00 70.33 428 ILE A CA 17
ATOM 21169 C C . ILE A 1 15 ? 5.207 8.122 1.253 1.00 14.45 428 ILE A C 17
ATOM 21170 O O . ILE A 1 15 ? 6.185 8.861 1.360 1.00 52.22 428 ILE A O 17
ATOM 21186 N N . ALA A 1 16 ? 4.031 8.392 1.811 1.00 2.55 429 ALA A N 17
ATOM 21187 C CA . ALA A 1 16 ? 3.820 9.600 2.600 1.00 11.34 429 ALA A CA 17
ATOM 21188 C C . ALA A 1 16 ? 4.887 9.744 3.680 1.00 62.13 429 ALA A C 17
ATOM 21189 O O . ALA A 1 16 ? 5.236 10.856 4.077 1.00 20.53 429 ALA A O 17
ATOM 21196 N N . ALA A 1 17 ? 5.401 8.613 4.151 1.00 1.34 430 ALA A N 17
ATOM 21197 C CA . ALA A 1 17 ? 6.430 8.614 5.184 1.00 11.40 430 ALA A CA 17
ATOM 21198 C C . ALA A 1 17 ? 7.574 7.674 4.821 1.00 63.35 430 ALA A C 17
ATOM 21199 O O . ALA A 1 17 ? 8.048 6.907 5.658 1.00 73.31 430 ALA A O 17
ATOM 21206 N N . GLU A 1 18 ? 8.012 7.739 3.567 1.00 2.43 431 GLU A N 17
ATOM 21207 C CA . GLU A 1 18 ? 9.100 6.892 3.094 1.00 33.21 431 GLU A CA 17
ATOM 21208 C C . GLU A 1 18 ? 9.849 7.560 1.944 1.00 33.50 431 GLU A C 17
ATOM 21209 O O . GLU A 1 18 ? 9.483 8.646 1.499 1.00 72.13 431 GLU A O 17
ATOM 21221 N N . ASN A 1 19 ? 10.901 6.900 1.469 1.00 40.14 432 ASN A N 17
ATOM 21222 C CA . ASN A 1 19 ? 11.702 7.430 0.371 1.00 22.34 432 ASN A CA 17
ATOM 21223 C C . ASN A 1 19 ? 11.921 6.370 -0.704 1.00 34.42 432 ASN A C 17
ATOM 21224 O O . ASN A 1 19 ? 13.003 5.798 -0.836 1.00 34.44 432 ASN A O 17
ATOM 21235 N N . PRO A 1 20 ? 10.869 6.100 -1.492 1.00 44.21 433 PRO A N 17
ATOM 21236 C CA . PRO A 1 20 ? 10.921 5.108 -2.570 1.00 63.23 433 PRO A CA 17
ATOM 21237 C C . PRO A 1 20 ? 11.800 5.560 -3.731 1.00 42.33 433 PRO A C 17
ATOM 21238 O O . PRO A 1 20 ? 11.944 4.850 -4.726 1.00 23.32 433 PRO A O 17
ATOM 21249 N N . ALA A 1 21 ? 12.386 6.746 -3.598 1.00 52.35 434 ALA A N 17
ATOM 21250 C CA . ALA A 1 21 ? 13.252 7.291 -4.635 1.00 63.34 434 ALA A CA 17
ATOM 21251 C C . ALA A 1 21 ? 14.362 6.309 -4.995 1.00 43.42 434 ALA A C 17
ATOM 21252 O O . ALA A 1 21 ? 14.388 5.761 -6.097 1.00 3.34 434 ALA A O 17
ATOM 21259 N N . LYS A 1 22 ? 15.279 6.093 -4.058 1.00 64.21 435 LYS A N 17
ATOM 21260 C CA . LYS A 1 22 ? 16.394 5.177 -4.275 1.00 71.24 435 LYS A CA 17
ATOM 21261 C C . LYS A 1 22 ? 15.911 3.731 -4.305 1.00 74.23 435 LYS A C 17
ATOM 21262 O O . LYS A 1 22 ? 16.052 3.024 -5.303 1.00 63.14 435 LYS A O 17
ATOM 21281 N N . PRO A 1 23 ? 15.324 3.279 -3.187 1.00 13.05 436 PRO A N 17
ATOM 21282 C CA . PRO A 1 23 ? 14.807 1.913 -3.060 1.00 75.14 436 PRO A CA 17
ATOM 21283 C C . PRO A 1 23 ? 13.569 1.681 -3.920 1.00 72.13 436 PRO A C 17
ATOM 21284 O O . PRO A 1 23 ? 13.077 2.597 -4.580 1.00 2.21 436 PRO A O 17
ATOM 21295 N N . LEU A 1 24 ? 13.068 0.450 -3.908 1.00 13.32 437 LEU A N 17
ATOM 21296 C CA . LEU A 1 24 ? 11.885 0.098 -4.687 1.00 15.15 437 LEU A CA 17
ATOM 21297 C C . LEU A 1 24 ? 11.274 -1.207 -4.186 1.00 61.42 437 LEU A C 17
ATOM 21298 O O . LEU A 1 24 ? 10.697 -1.971 -4.961 1.00 5.40 437 LEU A O 17
ATOM 21314 N N . SER A 1 25 ? 11.403 -1.457 -2.887 1.00 20.41 438 SER A N 17
ATOM 21315 C CA . SER A 1 25 ? 10.865 -2.671 -2.285 1.00 64.22 438 SER A CA 17
ATOM 21316 C C . SER A 1 25 ? 9.841 -2.333 -1.205 1.00 70.51 438 SER A C 17
ATOM 21317 O O . SER A 1 25 ? 9.821 -1.220 -0.680 1.00 72.14 438 SER A O 17
ATOM 21325 N N . ASP A 1 26 ? 8.994 -3.303 -0.880 1.00 40.12 439 ASP A N 17
ATOM 21326 C CA . ASP A 1 26 ? 7.967 -3.111 0.137 1.00 11.24 439 ASP A CA 17
ATOM 21327 C C . ASP A 1 26 ? 8.399 -3.721 1.468 1.00 50.23 439 ASP A C 17
ATOM 21328 O O . ASP A 1 26 ? 7.934 -4.795 1.849 1.00 21.31 439 ASP A O 17
ATOM 21337 N N . SER A 1 27 ? 9.290 -3.028 2.169 1.00 22.41 440 SER A N 17
ATOM 21338 C CA . SER A 1 27 ? 9.790 -3.504 3.454 1.00 42.31 440 SER A CA 17
ATOM 21339 C C . SER A 1 27 ? 9.411 -2.539 4.574 1.00 23.13 440 SER A C 17
ATOM 21340 O O . SER A 1 27 ? 8.809 -2.934 5.572 1.00 44.50 440 SER A O 17
ATOM 21348 N N . LYS A 1 28 ? 9.770 -1.272 4.400 1.00 40.50 441 LYS A N 17
ATOM 21349 C CA . LYS A 1 28 ? 9.469 -0.248 5.394 1.00 23.31 441 LYS A CA 17
ATOM 21350 C C . LYS A 1 28 ? 7.966 -0.006 5.489 1.00 71.32 441 LYS A C 17
ATOM 21351 O O . LYS A 1 28 ? 7.398 0.019 6.581 1.00 42.24 441 LYS A O 17
ATOM 21370 N N . LEU A 1 29 ? 7.326 0.169 4.337 1.00 73.23 442 LEU A N 17
ATOM 21371 C CA . LEU A 1 29 ? 5.887 0.406 4.289 1.00 31.25 442 LEU A CA 17
ATOM 21372 C C . LEU A 1 29 ? 5.127 -0.717 4.987 1.00 3.42 442 LEU A C 17
ATOM 21373 O O . LEU A 1 29 ? 4.166 -0.472 5.718 1.00 3.33 442 LEU A O 17
ATOM 21389 N N . THR A 1 30 ? 5.564 -1.952 4.759 1.00 41.20 443 THR A N 17
ATOM 21390 C CA . THR A 1 30 ? 4.925 -3.113 5.366 1.00 72.00 443 THR A CA 17
ATOM 21391 C C . THR A 1 30 ? 5.575 -3.463 6.700 1.00 43.23 443 THR A C 17
ATOM 21392 O O . THR A 1 30 ? 5.205 -4.446 7.342 1.00 31.31 443 THR A O 17
ATOM 21403 N N . SER A 1 31 ? 6.543 -2.651 7.112 1.00 32.41 444 SER A N 17
ATOM 21404 C CA . SER A 1 31 ? 7.246 -2.877 8.369 1.00 13.13 444 SER A CA 17
ATOM 21405 C C . SER A 1 31 ? 6.297 -2.738 9.556 1.00 43.22 444 SER A C 17
ATOM 21406 O O . SER A 1 31 ? 6.191 -3.637 10.390 1.00 51.22 444 SER A O 17
ATOM 21414 N N . LEU A 1 32 ? 5.609 -1.602 9.624 1.00 22.43 445 LEU A N 17
ATOM 21415 C CA . LEU A 1 32 ? 4.668 -1.343 10.707 1.00 22.15 445 LEU A CA 17
ATOM 21416 C C . LEU A 1 32 ? 3.579 -2.410 10.751 1.00 25.20 445 LEU A C 17
ATOM 21417 O O . LEU A 1 32 ? 3.178 -2.859 11.825 1.00 52.30 445 LEU A O 17
ATOM 21433 N N . LEU A 1 33 ? 3.107 -2.814 9.576 1.00 1.42 446 LEU A N 17
ATOM 21434 C CA . LEU A 1 33 ? 2.065 -3.830 9.479 1.00 22.43 446 LEU A CA 17
ATOM 21435 C C . LEU A 1 33 ? 2.634 -5.220 9.754 1.00 2.34 446 LEU A C 17
ATOM 21436 O O . LEU A 1 33 ? 1.897 -6.147 10.088 1.00 72.23 446 LEU A O 17
ATOM 21452 N N . SER A 1 34 ? 3.948 -5.354 9.613 1.00 63.21 447 SER A N 17
ATOM 21453 C CA . SER A 1 34 ? 4.616 -6.629 9.845 1.00 73.23 447 SER A CA 17
ATOM 21454 C C . SER A 1 34 ? 4.977 -6.794 11.317 1.00 25.12 447 SER A C 17
ATOM 21455 O O . SER A 1 34 ? 5.210 -7.907 11.790 1.00 64.44 447 SER A O 17
ATOM 21463 N N . GLU A 1 35 ? 5.024 -5.678 12.037 1.00 51.41 448 GLU A N 17
ATOM 21464 C CA . GLU A 1 35 ? 5.359 -5.698 13.456 1.00 41.03 448 GLU A CA 17
ATOM 21465 C C . GLU A 1 35 ? 4.347 -6.528 14.242 1.00 22.11 448 GLU A C 17
ATOM 21466 O O . GLU A 1 35 ? 4.617 -6.951 15.366 1.00 32.11 448 GLU A O 17
ATOM 21478 N N . GLN A 1 36 ? 3.184 -6.755 13.642 1.00 50.30 449 GLN A N 17
ATOM 21479 C CA . GLN A 1 36 ? 2.132 -7.534 14.286 1.00 11.55 449 GLN A CA 17
ATOM 21480 C C . GLN A 1 36 ? 1.931 -8.869 13.577 1.00 50.30 449 GLN A C 17
ATOM 21481 O O . GLN A 1 36 ? 1.845 -9.916 14.216 1.00 15.44 449 GLN A O 17
ATOM 21495 N N . GLY A 1 37 ? 1.857 -8.824 12.250 1.00 41.51 450 GLY A N 17
ATOM 21496 C CA . GLY A 1 37 ? 1.666 -10.037 11.476 1.00 3.24 450 GLY A CA 17
ATOM 21497 C C . GLY A 1 37 ? 0.829 -9.806 10.234 1.00 62.33 450 GLY A C 17
ATOM 21498 O O . GLY A 1 37 ? 0.745 -10.674 9.364 1.00 42.50 450 GLY A O 17
ATOM 21502 N N . ILE A 1 38 ? 0.208 -8.634 10.150 1.00 12.30 451 ILE A N 17
ATOM 21503 C CA . ILE A 1 38 ? -0.627 -8.293 9.006 1.00 74.32 451 ILE A CA 17
ATOM 21504 C C . ILE A 1 38 ? 0.095 -8.580 7.694 1.00 72.10 451 ILE A C 17
ATOM 21505 O O . ILE A 1 38 ? -0.213 -9.552 7.004 1.00 51.13 451 ILE A O 17
ATOM 21521 N N . MET A 1 39 ? 1.058 -7.729 7.356 1.00 11.14 452 MET A N 17
ATOM 21522 C CA . MET A 1 39 ? 1.827 -7.893 6.128 1.00 53.44 452 MET A CA 17
ATOM 21523 C C . MET A 1 39 ? 0.903 -8.129 4.936 1.00 41.21 452 MET A C 17
ATOM 21524 O O . MET A 1 39 ? 0.877 -9.218 4.364 1.00 73.30 452 MET A O 17
ATOM 21538 N N . VAL A 1 40 ? 0.146 -7.100 4.568 1.00 22.00 453 VAL A N 17
ATOM 21539 C CA . VAL A 1 40 ? -0.777 -7.195 3.443 1.00 14.30 453 VAL A CA 17
ATOM 21540 C C . VAL A 1 40 ? -0.300 -6.351 2.267 1.00 50.31 453 VAL A C 17
ATOM 21541 O O . VAL A 1 40 ? -0.330 -6.794 1.120 1.00 31.41 453 VAL A O 17
ATOM 21554 N N . ALA A 1 41 ? 0.139 -5.131 2.560 1.00 34.32 454 ALA A N 17
ATOM 21555 C CA . ALA A 1 41 ? 0.626 -4.226 1.527 1.00 51.34 454 ALA A CA 17
ATOM 21556 C C . ALA A 1 41 ? 1.638 -4.919 0.622 1.00 21.31 454 ALA A C 17
ATOM 21557 O O . ALA A 1 41 ? 1.777 -4.570 -0.551 1.00 32.12 454 ALA A O 17
ATOM 21564 N N . ARG A 1 42 ? 2.344 -5.901 1.173 1.00 14.35 455 ARG A N 17
ATOM 21565 C CA . ARG A 1 42 ? 3.345 -6.642 0.416 1.00 4.35 455 ARG A CA 17
ATOM 21566 C C . ARG A 1 42 ? 2.772 -7.130 -0.911 1.00 53.14 455 ARG A C 17
ATOM 21567 O O . ARG A 1 42 ? 3.203 -6.702 -1.981 1.00 2.41 455 ARG A O 17
ATOM 21588 N N . ARG A 1 43 ? 1.797 -8.030 -0.832 1.00 53.50 456 ARG A N 17
ATOM 21589 C CA . ARG A 1 43 ? 1.165 -8.579 -2.026 1.00 63.03 456 ARG A CA 17
ATOM 21590 C C . ARG A 1 43 ? 0.022 -7.683 -2.496 1.00 71.32 456 ARG A C 17
ATOM 21591 O O . ARG A 1 43 ? -0.244 -7.575 -3.694 1.00 70.14 456 ARG A O 17
ATOM 21612 N N . THR A 1 44 ? -0.652 -7.043 -1.546 1.00 20.55 457 THR A N 17
ATOM 21613 C CA . THR A 1 44 ? -1.766 -6.159 -1.862 1.00 51.30 457 THR A CA 17
ATOM 21614 C C . THR A 1 44 ? -1.326 -5.029 -2.786 1.00 4.52 457 THR A C 17
ATOM 21615 O O . THR A 1 44 ? -1.802 -4.915 -3.916 1.00 12.14 457 THR A O 17
ATOM 21626 N N . VAL A 1 45 ? -0.415 -4.193 -2.298 1.00 25.42 458 VAL A N 17
ATOM 21627 C CA . VAL A 1 45 ? 0.092 -3.072 -3.081 1.00 54.31 458 VAL A CA 17
ATOM 21628 C C . VAL A 1 45 ? 0.547 -3.527 -4.462 1.00 0.20 458 VAL A C 17
ATOM 21629 O O . VAL A 1 45 ? 0.211 -2.910 -5.473 1.00 11.41 458 VAL A O 17
ATOM 21642 N N . ALA A 1 46 ? 1.315 -4.612 -4.498 1.00 65.13 459 ALA A N 17
ATOM 21643 C CA . ALA A 1 46 ? 1.814 -5.151 -5.757 1.00 32.44 459 ALA A CA 17
ATOM 21644 C C . ALA A 1 46 ? 0.684 -5.337 -6.762 1.00 63.21 459 ALA A C 17
ATOM 21645 O O . ALA A 1 46 ? 0.865 -5.124 -7.962 1.00 74.35 459 ALA A O 17
ATOM 21652 N N . LYS A 1 47 ? -0.483 -5.734 -6.268 1.00 15.33 460 LYS A N 17
ATOM 21653 C CA . LYS A 1 47 ? -1.644 -5.947 -7.122 1.00 72.04 460 LYS A CA 17
ATOM 21654 C C . LYS A 1 47 ? -2.135 -4.630 -7.714 1.00 51.31 460 LYS A C 17
ATOM 21655 O O . LYS A 1 47 ? -2.607 -4.585 -8.850 1.00 35.04 460 LYS A O 17
ATOM 21674 N N . TYR A 1 48 ? -2.018 -3.559 -6.936 1.00 53.25 461 TYR A N 17
ATOM 21675 C CA . TYR A 1 48 ? -2.451 -2.239 -7.383 1.00 33.30 461 TYR A CA 17
ATOM 21676 C C . TYR A 1 48 ? -1.393 -1.590 -8.270 1.00 33.05 461 TYR A C 17
ATOM 21677 O O . TYR A 1 48 ? -1.711 -0.809 -9.165 1.00 65.35 461 TYR A O 17
ATOM 21695 N N . ARG A 1 49 ? -0.131 -1.922 -8.012 1.00 62.11 462 ARG A N 17
ATOM 21696 C CA . ARG A 1 49 ? 0.976 -1.371 -8.785 1.00 35.23 462 ARG A CA 17
ATOM 21697 C C . ARG A 1 49 ? 0.889 -1.808 -10.245 1.00 3.05 462 ARG A C 17
ATOM 21698 O O . ARG A 1 49 ? 1.043 -0.996 -11.155 1.00 44.23 462 ARG A O 17
ATOM 21719 N N . GLU A 1 50 ? 0.645 -3.097 -10.458 1.00 13.21 463 GLU A N 17
ATOM 21720 C CA . GLU A 1 50 ? 0.540 -3.642 -11.807 1.00 1.50 463 GLU A CA 17
ATOM 21721 C C . GLU A 1 50 ? -0.627 -3.010 -12.559 1.00 22.23 463 GLU A C 17
ATOM 21722 O O . GLU A 1 50 ? -0.574 -2.839 -13.777 1.00 72.04 463 GLU A O 17
ATOM 21734 N N . SER A 1 51 ? -1.680 -2.665 -11.824 1.00 61.45 464 SER A N 17
ATOM 21735 C CA . SER A 1 51 ? -2.862 -2.056 -12.423 1.00 74.11 464 SER A CA 17
ATOM 21736 C C . SER A 1 51 ? -3.012 -0.606 -11.974 1.00 65.00 464 SER A C 17
ATOM 21737 O O . SER A 1 51 ? -4.084 -0.185 -11.538 1.00 73.15 464 SER A O 17
ATOM 21745 N N . LEU A 1 52 ? -1.929 0.155 -12.086 1.00 51.43 465 LEU A N 17
ATOM 21746 C CA . LEU A 1 52 ? -1.938 1.561 -11.692 1.00 60.32 465 LEU A CA 17
ATOM 21747 C C . LEU A 1 52 ? -3.016 2.330 -12.447 1.00 43.35 465 LEU A C 17
ATOM 21748 O O . LEU A 1 52 ? -3.784 3.087 -11.852 1.00 43.13 465 LEU A O 17
ATOM 21764 N N . SER A 1 53 ? -3.070 2.131 -13.760 1.00 33.45 466 SER A N 17
ATOM 21765 C CA . SER A 1 53 ? -4.053 2.808 -14.597 1.00 71.12 466 SER A CA 17
ATOM 21766 C C . SER A 1 53 ? -3.659 4.263 -14.831 1.00 34.42 466 SER A C 17
ATOM 21767 O O . SER A 1 53 ? -3.561 4.715 -15.972 1.00 24.24 466 SER A O 17
ATOM 21775 N N . ILE A 1 54 ? -3.434 4.991 -13.742 1.00 33.14 467 ILE A N 17
ATOM 21776 C CA . ILE A 1 54 ? -3.050 6.393 -13.828 1.00 3.04 467 ILE A CA 17
ATOM 21777 C C . ILE A 1 54 ? -1.536 6.555 -13.735 1.00 15.34 467 ILE A C 17
ATOM 21778 O O . ILE A 1 54 ? -0.820 5.669 -13.267 1.00 43.11 467 ILE A O 17
ATOM 21794 N N . PRO A 1 55 ? -1.036 7.714 -14.189 1.00 23.54 468 PRO A N 17
ATOM 21795 C CA . PRO A 1 55 ? 0.398 8.020 -14.166 1.00 12.30 468 PRO A CA 17
ATOM 21796 C C . PRO A 1 55 ? 0.921 8.236 -12.749 1.00 61.52 468 PRO A C 17
ATOM 21797 O O . PRO A 1 55 ? 0.188 8.631 -11.844 1.00 74.03 468 PRO A O 17
ATOM 21808 N N . PRO A 1 56 ? 2.222 7.971 -12.552 1.00 45.31 469 PRO A N 17
ATOM 21809 C CA . PRO A 1 56 ? 2.872 8.132 -11.248 1.00 21.30 469 PRO A CA 17
ATOM 21810 C C . PRO A 1 56 ? 3.008 9.595 -10.843 1.00 40.32 469 PRO A C 17
ATOM 21811 O O . PRO A 1 56 ? 2.753 10.496 -11.642 1.00 41.53 469 PRO A O 17
ATOM 21822 N N . SER A 1 57 ? 3.410 9.825 -9.597 1.00 22.34 470 SER A N 17
ATOM 21823 C CA . SER A 1 57 ? 3.576 11.181 -9.086 1.00 34.04 470 SER A CA 17
ATOM 21824 C C . SER A 1 57 ? 4.408 11.180 -7.807 1.00 12.53 470 SER A C 17
ATOM 21825 O O . SER A 1 57 ? 5.233 12.066 -7.589 1.00 71.31 470 SER A O 17
ATOM 21833 N N . ASN A 1 58 ? 4.182 10.178 -6.962 1.00 21.45 471 ASN A N 17
ATOM 21834 C CA . ASN A 1 58 ? 4.910 10.061 -5.704 1.00 4.55 471 ASN A CA 17
ATOM 21835 C C . ASN A 1 58 ? 6.099 9.116 -5.848 1.00 51.13 471 ASN A C 17
ATOM 21836 O O . ASN A 1 58 ? 6.750 8.766 -4.863 1.00 40.44 471 ASN A O 17
ATOM 21847 N N . GLN A 1 59 ? 6.377 8.708 -7.082 1.00 14.42 472 GLN A N 17
ATOM 21848 C CA . GLN A 1 59 ? 7.487 7.803 -7.355 1.00 10.32 472 GLN A CA 17
ATOM 21849 C C . GLN A 1 59 ? 8.809 8.406 -6.889 1.00 53.35 472 GLN A C 17
ATOM 21850 O O . GLN A 1 59 ? 9.612 7.738 -6.240 1.00 71.10 472 GLN A O 17
ATOM 21864 N N . ARG A 1 60 ? 9.025 9.674 -7.225 1.00 43.14 473 ARG A N 17
ATOM 21865 C CA . ARG A 1 60 ? 10.249 10.367 -6.842 1.00 30.21 473 ARG A CA 17
ATOM 21866 C C . ARG A 1 60 ? 11.458 9.768 -7.555 1.00 34.13 473 ARG A C 17
ATOM 21867 O O . ARG A 1 60 ? 12.604 10.072 -7.219 1.00 53.43 473 ARG A O 17
ATOM 21888 N N . LYS A 1 61 ? 11.195 8.914 -8.538 1.00 24.35 474 LYS A N 17
ATOM 21889 C CA . LYS A 1 61 ? 12.261 8.272 -9.299 1.00 20.34 474 LYS A CA 17
ATOM 21890 C C . LYS A 1 61 ? 12.103 8.543 -10.791 1.00 22.21 474 LYS A C 17
ATOM 21891 O O . LYS A 1 61 ? 11.301 7.898 -11.467 1.00 14.43 474 LYS A O 17
ATOM 21910 N N . GLN A 1 62 ? 12.875 9.498 -11.300 1.00 32.00 475 GLN A N 17
ATOM 21911 C CA . GLN A 1 62 ? 12.820 9.852 -12.713 1.00 10.11 475 GLN A CA 17
ATOM 21912 C C . GLN A 1 62 ? 12.977 8.615 -13.591 1.00 41.04 475 GLN A C 17
ATOM 21913 O O . GLN A 1 62 ? 12.436 8.552 -14.695 1.00 42.32 475 GLN A O 17
ATOM 21927 N N . LEU A 1 63 ? 13.721 7.634 -13.094 1.00 31.34 476 LEU A N 17
ATOM 21928 C CA . LEU A 1 63 ? 13.950 6.397 -13.833 1.00 11.43 476 LEU A CA 17
ATOM 21929 C C . LEU A 1 63 ? 14.625 6.680 -15.170 1.00 64.40 476 LEU A C 17
ATOM 21930 O O . LEU A 1 63 ? 13.964 7.012 -16.155 1.00 2.51 476 LEU A O 17
ATOM 21946 N N . VAL A 1 64 ? 15.948 6.543 -15.201 1.00 53.11 477 VAL A N 17
ATOM 21947 C CA . VAL A 1 64 ? 16.713 6.779 -16.419 1.00 4.42 477 VAL A CA 17
ATOM 21948 C C . VAL A 1 64 ? 17.033 5.470 -17.131 1.00 44.32 477 VAL A C 17
ATOM 21949 O O . VAL A 1 64 ? 17.663 4.580 -16.561 1.00 43.24 477 VAL A O 17
ATOM 21962 N N . ALA A 1 65 ? 16.594 5.360 -18.381 1.00 13.23 478 ALA A N 17
ATOM 21963 C CA . ALA A 1 65 ? 16.836 4.161 -19.172 1.00 73.43 478 ALA A CA 17
ATOM 21964 C C . ALA A 1 65 ? 18.063 4.328 -20.062 1.00 74.13 478 ALA A C 17
ATOM 21965 O O . ALA A 1 65 ? 18.811 3.378 -20.288 1.00 71.22 478 ALA A O 17
ATOM 21972 N N . ASN A 1 66 ? 18.263 5.541 -20.564 1.00 63.03 479 ASN A N 17
ATOM 21973 C CA . ASN A 1 66 ? 19.399 5.832 -21.431 1.00 2.11 479 ASN A CA 17
ATOM 21974 C C . ASN A 1 66 ? 20.709 5.417 -20.769 1.00 13.22 479 ASN A C 17
ATOM 21975 O O . ASN A 1 66 ? 21.641 4.973 -21.438 1.00 25.33 479 ASN A O 17
ATOM 21986 N N . SER A 1 67 ? 20.771 5.564 -19.449 1.00 61.23 480 SER A N 17
ATOM 21987 C CA . SER A 1 67 ? 21.967 5.207 -18.696 1.00 3.40 480 SER A CA 17
ATOM 21988 C C . SER A 1 67 ? 21.944 3.732 -18.305 1.00 44.33 480 SER A C 17
ATOM 21989 O O . SER A 1 67 ? 22.984 3.076 -18.251 1.00 45.10 480 SER A O 17
ATOM 21997 N N . SER A 1 68 ? 20.749 3.218 -18.033 1.00 3.51 481 SER A N 17
ATOM 21998 C CA . SER A 1 68 ? 20.588 1.823 -17.644 1.00 14.04 481 SER A CA 17
ATOM 21999 C C . SER A 1 68 ? 21.268 0.897 -18.647 1.00 33.22 481 SER A C 17
ATOM 22000 O O . SER A 1 68 ? 21.802 -0.150 -18.280 1.00 12.00 481 SER A O 17
ATOM 22008 N N . SER A 1 69 ? 21.243 1.290 -19.917 1.00 0.02 482 SER A N 17
ATOM 22009 C CA . SER A 1 69 ? 21.853 0.494 -20.976 1.00 44.43 482 SER A CA 17
ATOM 22010 C C . SER A 1 69 ? 22.512 1.392 -22.018 1.00 31.44 482 SER A C 17
ATOM 22011 O O . SER A 1 69 ? 22.338 1.198 -23.221 1.00 60.14 482 SER A O 17
ATOM 22019 N N . VAL A 1 70 ? 23.273 2.375 -21.547 1.00 43.21 483 VAL A N 17
ATOM 22020 C CA . VAL A 1 70 ? 23.960 3.304 -22.437 1.00 60.32 483 VAL A CA 17
ATOM 22021 C C . VAL A 1 70 ? 25.014 2.585 -23.273 1.00 72.01 483 VAL A C 17
ATOM 22022 O O . VAL A 1 70 ? 25.364 3.031 -24.365 1.00 63.11 483 VAL A O 17
ATOM 22035 N N . ASP A 1 71 ? 25.514 1.470 -22.753 1.00 30.10 484 ASP A N 17
ATOM 22036 C CA . ASP A 1 71 ? 26.527 0.687 -23.452 1.00 2.32 484 ASP A CA 17
ATOM 22037 C C . ASP A 1 71 ? 27.749 1.543 -23.774 1.00 54.04 484 ASP A C 17
ATOM 22038 O O . ASP A 1 71 ? 28.302 1.466 -24.871 1.00 44.31 484 ASP A O 17
ATOM 22047 N N . LYS A 1 72 ? 28.163 2.358 -22.810 1.00 44.22 485 LYS A N 17
ATOM 22048 C CA . LYS A 1 72 ? 29.319 3.229 -22.990 1.00 14.43 485 LYS A CA 17
ATOM 22049 C C . LYS A 1 72 ? 30.531 2.434 -23.463 1.00 14.03 485 LYS A C 17
ATOM 22050 O O . LYS A 1 72 ? 30.693 1.263 -23.114 1.00 51.22 485 LYS A O 17
ATOM 22069 N N . LEU A 1 73 ? 31.382 3.076 -24.256 1.00 54.00 486 LEU A N 17
ATOM 22070 C CA . LEU A 1 73 ? 32.582 2.428 -24.775 1.00 74.23 486 LEU A CA 17
ATOM 22071 C C . LEU A 1 73 ? 33.833 3.210 -24.389 1.00 12.20 486 LEU A C 17
ATOM 22072 O O . LEU A 1 73 ? 34.875 3.090 -25.033 1.00 13.05 486 LEU A O 17
ATOM 22088 N N . ALA A 1 74 ? 33.723 4.009 -23.333 1.00 41.33 487 ALA A N 17
ATOM 22089 C CA . ALA A 1 74 ? 34.845 4.807 -22.858 1.00 65.50 487 ALA A CA 17
ATOM 22090 C C . ALA A 1 74 ? 35.993 3.917 -22.392 1.00 42.41 487 ALA A C 17
ATOM 22091 O O . ALA A 1 74 ? 37.143 4.353 -22.327 1.00 54.41 487 ALA A O 17
ATOM 22098 N N . ALA A 1 75 ? 35.673 2.668 -22.067 1.00 64.35 488 ALA A N 17
ATOM 22099 C CA . ALA A 1 75 ? 36.678 1.717 -21.609 1.00 4.22 488 ALA A CA 17
ATOM 22100 C C . ALA A 1 75 ? 37.668 1.386 -22.719 1.00 63.20 488 ALA A C 17
ATOM 22101 O O . ALA A 1 75 ? 38.881 1.477 -22.530 1.00 63.51 488 ALA A O 17
ATOM 22108 N N . ALA A 1 76 ? 37.144 1.001 -23.879 1.00 0.51 489 ALA A N 17
ATOM 22109 C CA . ALA A 1 76 ? 37.982 0.658 -25.020 1.00 25.52 489 ALA A CA 17
ATOM 22110 C C . ALA A 1 76 ? 38.432 1.909 -25.767 1.00 24.12 489 ALA A C 17
ATOM 22111 O O . ALA A 1 76 ? 39.497 1.926 -26.386 1.00 21.22 489 ALA A O 17
ATOM 22118 N N . LEU A 1 77 ? 37.614 2.955 -25.707 1.00 34.00 490 LEU A N 17
ATOM 22119 C CA . LEU A 1 77 ? 37.928 4.211 -26.379 1.00 52.12 490 LEU A CA 17
ATOM 22120 C C . LEU A 1 77 ? 39.285 4.744 -25.931 1.00 74.41 490 LEU A C 17
ATOM 22121 O O . LEU A 1 77 ? 40.053 5.265 -26.739 1.00 3.25 490 LEU A O 17
ATOM 22137 N N . GLU A 1 78 ? 39.573 4.606 -24.641 1.00 22.40 491 GLU A N 17
ATOM 22138 C CA . GLU A 1 78 ? 40.838 5.073 -24.087 1.00 23.01 491 GLU A CA 17
ATOM 22139 C C . GLU A 1 78 ? 42.018 4.396 -24.781 1.00 13.45 491 GLU A C 17
ATOM 22140 O O . GLU A 1 78 ? 43.045 5.025 -25.036 1.00 22.22 491 GLU A O 17
ATOM 22152 N N . HIS A 1 79 ? 41.862 3.110 -25.079 1.00 64.24 492 HIS A N 17
ATOM 22153 C CA . HIS A 1 79 ? 42.914 2.347 -25.742 1.00 70.14 492 HIS A CA 17
ATOM 22154 C C . HIS A 1 79 ? 44.224 2.442 -24.967 1.00 64.40 492 HIS A C 17
ATOM 22155 O O . HIS A 1 79 ? 44.267 2.987 -23.864 1.00 30.32 492 HIS A O 17
ATOM 22169 N N . HIS A 1 80 ? 45.292 1.908 -25.552 1.00 62.12 493 HIS A N 17
ATOM 22170 C CA . HIS A 1 80 ? 46.604 1.932 -24.917 1.00 20.13 493 HIS A CA 17
ATOM 22171 C C . HIS A 1 80 ? 47.673 2.413 -25.894 1.00 11.14 493 HIS A C 17
ATOM 22172 O O . HIS A 1 80 ? 48.224 1.625 -26.664 1.00 10.04 493 HIS A O 17
ATOM 22186 N N . HIS A 1 81 ? 47.960 3.711 -25.859 1.00 31.52 494 HIS A N 17
ATOM 22187 C CA . HIS A 1 81 ? 48.963 4.296 -26.742 1.00 54.20 494 HIS A CA 17
ATOM 22188 C C . HIS A 1 81 ? 50.310 3.603 -26.568 1.00 3.33 494 HIS A C 17
ATOM 22189 O O . HIS A 1 81 ? 50.726 3.303 -25.448 1.00 64.10 494 HIS A O 17
ATOM 22203 N N . HIS A 1 82 ? 50.990 3.353 -27.682 1.00 74.10 495 HIS A N 17
ATOM 22204 C CA . HIS A 1 82 ? 52.291 2.695 -27.653 1.00 2.25 495 HIS A CA 17
ATOM 22205 C C . HIS A 1 82 ? 53.181 3.200 -28.785 1.00 74.10 495 HIS A C 17
ATOM 22206 O O . HIS A 1 82 ? 52.778 3.208 -29.948 1.00 64.04 495 HIS A O 17
ATOM 22220 N N . HIS A 1 83 ? 54.393 3.621 -28.436 1.00 13.14 496 HIS A N 17
ATOM 22221 C CA . HIS A 1 83 ? 55.340 4.127 -29.423 1.00 41.22 496 HIS A CA 17
ATOM 22222 C C . HIS A 1 83 ? 56.665 3.377 -29.339 1.00 20.51 496 HIS A C 17
ATOM 22223 O O . HIS A 1 83 ? 57.292 3.086 -30.359 1.00 75.24 496 HIS A O 17
ATOM 22237 N N . HIS A 1 84 ? 57.088 3.067 -28.118 1.00 31.44 497 HIS A N 17
ATOM 22238 C CA . HIS A 1 84 ? 58.341 2.351 -27.901 1.00 1.11 497 HIS A CA 17
ATOM 22239 C C . HIS A 1 84 ? 58.556 2.070 -26.417 1.00 5.44 497 HIS A C 17
ATOM 22240 O O . HIS A 1 84 ? 57.731 2.438 -25.580 1.00 34.23 497 HIS A O 17
ATOM 22254 N N . GLU A 1 1 ? -16.667 -0.990 -7.541 1.00 21.21 414 GLU A N 18
ATOM 22255 C CA . GLU A 1 1 ? -17.478 -0.189 -6.632 1.00 52.32 414 GLU A CA 18
ATOM 22256 C C . GLU A 1 1 ? -16.853 1.187 -6.413 1.00 73.41 414 GLU A C 18
ATOM 22257 O O . GLU A 1 1 ? -15.836 1.521 -7.020 1.00 74.15 414 GLU A O 18
ATOM 22269 N N . ALA A 1 2 ? -17.470 1.978 -5.543 1.00 52.02 415 ALA A N 18
ATOM 22270 C CA . ALA A 1 2 ? -16.976 3.316 -5.242 1.00 63.43 415 ALA A CA 18
ATOM 22271 C C . ALA A 1 2 ? -15.786 3.261 -4.291 1.00 10.32 415 ALA A C 18
ATOM 22272 O O . ALA A 1 2 ? -15.167 4.282 -3.996 1.00 44.35 415 ALA A O 18
ATOM 22279 N N . SER A 1 3 ? -15.472 2.061 -3.812 1.00 54.25 416 SER A N 18
ATOM 22280 C CA . SER A 1 3 ? -14.359 1.874 -2.890 1.00 14.23 416 SER A CA 18
ATOM 22281 C C . SER A 1 3 ? -13.043 1.733 -3.648 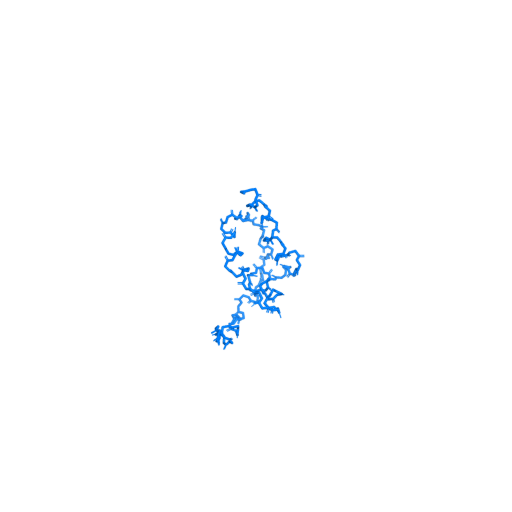1.00 3.14 416 SER A C 18
ATOM 22282 O O . SER A 1 3 ? -11.967 1.968 -3.096 1.00 53.13 416 SER A O 18
ATOM 22290 N N . SER A 1 4 ? -13.136 1.347 -4.916 1.00 62.03 417 SER A N 18
ATOM 22291 C CA . SER A 1 4 ? -11.953 1.171 -5.750 1.00 33.11 417 SER A CA 18
ATOM 22292 C C . SER A 1 4 ? -11.191 2.484 -5.897 1.00 42.54 417 SER A C 18
ATOM 22293 O O . SER A 1 4 ? -9.960 2.500 -5.943 1.00 43.14 417 SER A O 18
ATOM 22301 N N . THR A 1 5 ? -11.931 3.586 -5.968 1.00 62.44 418 THR A N 18
ATOM 22302 C CA . THR A 1 5 ? -11.327 4.905 -6.111 1.00 55.14 418 THR A CA 18
ATOM 22303 C C . THR A 1 5 ? -10.695 5.364 -4.803 1.00 52.41 418 THR A C 18
ATOM 22304 O O . THR A 1 5 ? -9.760 6.164 -4.800 1.00 25.51 418 THR A O 18
ATOM 22315 N N . ALA A 1 6 ? -11.213 4.854 -3.690 1.00 44.34 419 ALA A N 18
ATOM 22316 C CA . ALA A 1 6 ? -10.697 5.210 -2.373 1.00 63.24 419 ALA A CA 18
ATOM 22317 C C . ALA A 1 6 ? -9.320 4.600 -2.140 1.00 11.12 419 ALA A C 18
ATOM 22318 O O . ALA A 1 6 ? -8.535 5.104 -1.335 1.00 31.52 419 ALA A O 18
ATOM 22325 N N . ILE A 1 7 ? -9.033 3.512 -2.847 1.00 12.34 420 ILE A N 18
ATOM 22326 C CA . ILE A 1 7 ? -7.750 2.833 -2.716 1.00 13.55 420 ILE A CA 18
ATOM 22327 C C . ILE A 1 7 ? -6.604 3.729 -3.174 1.00 35.43 420 ILE A C 18
ATOM 22328 O O . ILE A 1 7 ? -5.447 3.504 -2.818 1.00 50.24 420 ILE A O 18
ATOM 22344 N N . ARG A 1 8 ? -6.935 4.744 -3.965 1.00 33.04 421 ARG A N 18
ATOM 22345 C CA . ARG A 1 8 ? -5.933 5.674 -4.471 1.00 62.53 421 ARG A CA 18
ATOM 22346 C C . ARG A 1 8 ? -5.118 6.272 -3.329 1.00 32.14 421 ARG A C 18
ATOM 22347 O O . ARG A 1 8 ? -3.964 6.657 -3.511 1.00 31.53 421 ARG A O 18
ATOM 22368 N N . ALA A 1 9 ? -5.727 6.346 -2.150 1.00 11.51 422 ALA A N 18
ATOM 22369 C CA . ALA A 1 9 ? -5.058 6.894 -0.977 1.00 23.43 422 ALA A CA 18
ATOM 22370 C C . ALA A 1 9 ? -4.306 5.807 -0.215 1.00 74.22 422 ALA A C 18
ATOM 22371 O O . ALA A 1 9 ? -3.345 6.089 0.502 1.00 32.44 422 ALA A O 18
ATOM 22378 N N . LEU A 1 10 ? -4.751 4.566 -0.373 1.00 64.40 423 LEU A N 18
ATOM 22379 C CA . LEU A 1 10 ? -4.121 3.435 0.300 1.00 65.03 423 LEU A CA 18
ATOM 22380 C C . LEU A 1 10 ? -2.657 3.306 -0.108 1.00 33.40 423 LEU A C 18
ATOM 22381 O O . LEU A 1 10 ? -1.767 3.251 0.741 1.00 54.03 423 LEU A O 18
ATOM 22397 N N . VAL A 1 11 ? -2.414 3.259 -1.414 1.00 24.32 424 VAL A N 18
ATOM 22398 C CA . VAL A 1 11 ? -1.058 3.139 -1.936 1.00 40.21 424 VAL A CA 18
ATOM 22399 C C . VAL A 1 11 ? -0.199 4.326 -1.513 1.00 51.13 424 VAL A C 18
ATOM 22400 O O . VAL A 1 11 ? 1.030 4.265 -1.557 1.00 51.04 424 VAL A O 18
ATOM 22413 N N . LYS A 1 12 ? -0.855 5.406 -1.102 1.00 0.41 425 LYS A N 18
ATOM 22414 C CA . LYS A 1 12 ? -0.153 6.609 -0.668 1.00 33.02 425 LYS A CA 18
ATOM 22415 C C . LYS A 1 12 ? 0.337 6.465 0.770 1.00 35.33 425 LYS A C 18
ATOM 22416 O O . LYS A 1 12 ? 1.413 6.946 1.121 1.00 4.21 425 LYS A O 18
ATOM 22435 N N . LYS A 1 13 ? -0.461 5.797 1.597 1.00 21.21 426 LYS A N 18
ATOM 22436 C CA . LYS A 1 13 ? -0.108 5.587 2.996 1.00 14.34 426 LYS A CA 18
ATOM 22437 C C . LYS A 1 13 ? 1.252 4.907 3.118 1.00 63.30 426 LYS A C 18
ATOM 22438 O O . LYS A 1 13 ? 2.023 5.196 4.034 1.00 43.32 426 LYS A O 18
ATOM 22457 N N . LEU A 1 14 ? 1.542 4.003 2.188 1.00 44.22 427 LEU A N 18
ATOM 22458 C CA . LEU A 1 14 ? 2.812 3.284 2.190 1.00 74.24 427 LEU A CA 18
ATOM 22459 C C . LEU A 1 14 ? 3.972 4.224 1.878 1.00 72.34 427 LEU A C 18
ATOM 22460 O O . LEU A 1 14 ? 5.127 3.918 2.172 1.00 41.25 427 LEU A O 18
ATOM 22476 N N . ILE A 1 15 ? 3.654 5.369 1.282 1.00 31.33 428 ILE A N 18
ATOM 22477 C CA . ILE A 1 15 ? 4.670 6.354 0.934 1.00 60.04 428 ILE A CA 18
ATOM 22478 C C . ILE A 1 15 ? 4.690 7.501 1.939 1.00 23.40 428 ILE A C 18
ATOM 22479 O O . ILE A 1 15 ? 5.693 8.202 2.076 1.00 73.53 428 ILE A O 18
ATOM 22495 N N . ALA A 1 16 ? 3.577 7.687 2.639 1.00 54.21 429 ALA A N 18
ATOM 22496 C CA . ALA A 1 16 ? 3.468 8.745 3.634 1.00 45.33 429 ALA A CA 18
ATOM 22497 C C . ALA A 1 16 ? 4.644 8.711 4.604 1.00 15.43 429 ALA A C 18
ATOM 22498 O O . ALA A 1 16 ? 5.294 9.728 4.843 1.00 41.43 429 ALA A O 18
ATOM 22505 N N . ALA A 1 17 ? 4.912 7.534 5.161 1.00 62.51 430 ALA A N 18
ATOM 22506 C CA . ALA A 1 17 ? 6.011 7.367 6.103 1.00 62.11 430 ALA A CA 18
ATOM 22507 C C . ALA A 1 17 ? 7.145 6.556 5.486 1.00 0.22 430 ALA A C 18
ATOM 22508 O O . ALA A 1 17 ? 7.641 5.605 6.090 1.00 43.15 430 ALA A O 18
ATOM 22515 N N . GLU A 1 18 ? 7.551 6.938 4.278 1.00 51.32 431 GLU A N 18
ATOM 22516 C CA . GLU A 1 18 ? 8.626 6.244 3.580 1.00 23.21 431 GLU A CA 18
ATOM 22517 C C . GLU A 1 18 ? 9.341 7.182 2.612 1.00 11.21 431 GLU A C 18
ATOM 22518 O O . GLU A 1 18 ? 8.760 8.155 2.132 1.00 62.22 431 GLU A O 18
ATOM 22530 N N . ASN A 1 19 ? 10.605 6.883 2.332 1.00 63.21 432 ASN A N 18
ATOM 22531 C CA . ASN A 1 19 ? 11.400 7.700 1.422 1.00 4.12 432 ASN A CA 18
ATOM 22532 C C . ASN A 1 19 ? 11.672 6.956 0.118 1.00 73.35 432 ASN A C 18
ATOM 22533 O O . ASN A 1 19 ? 12.731 6.359 -0.077 1.00 11.11 432 ASN A O 18
ATOM 22544 N N . PRO A 1 20 ? 10.692 6.992 -0.798 1.00 31.12 433 PRO A N 18
ATOM 22545 C CA . PRO A 1 20 ? 10.802 6.327 -2.100 1.00 72.40 433 PRO A CA 18
ATOM 22546 C C . PRO A 1 20 ? 11.815 7.006 -3.015 1.00 11.23 433 PRO A C 18
ATOM 22547 O O . PRO A 1 20 ? 12.038 6.569 -4.144 1.00 53.42 433 PRO A O 18
ATOM 22558 N N . ALA A 1 21 ? 12.428 8.077 -2.519 1.00 34.32 434 ALA A N 18
ATOM 22559 C CA . ALA A 1 21 ? 13.420 8.815 -3.291 1.00 31.51 434 ALA A CA 18
ATOM 22560 C C . ALA A 1 21 ? 14.462 7.874 -3.889 1.00 53.44 434 ALA A C 18
ATOM 22561 O O . ALA A 1 21 ? 14.522 7.689 -5.104 1.00 72.44 434 ALA A O 18
ATOM 22568 N N . LYS A 1 22 ? 15.281 7.282 -3.027 1.00 54.52 435 LYS A N 18
ATOM 22569 C CA . LYS A 1 22 ? 16.320 6.359 -3.467 1.00 61.13 435 LYS A CA 18
ATOM 22570 C C . LYS A 1 22 ? 15.725 5.003 -3.830 1.00 5.24 435 LYS A C 18
ATOM 22571 O O . LYS A 1 22 ? 15.815 4.543 -4.969 1.00 13.21 435 LYS A O 18
ATOM 22590 N N . PRO A 1 23 ? 15.102 4.346 -2.840 1.00 34.31 436 PRO A N 18
ATOM 22591 C CA . PRO A 1 23 ? 14.479 3.033 -3.032 1.00 35.53 436 PRO A CA 18
ATOM 22592 C C . PRO A 1 23 ? 13.229 3.106 -3.903 1.00 73.10 436 PRO A C 18
ATOM 22593 O O . PRO A 1 23 ? 12.815 4.188 -4.322 1.00 61.41 436 PRO A O 18
ATOM 22604 N N . LEU A 1 24 ? 12.632 1.950 -4.171 1.00 61.52 437 LEU A N 18
ATOM 22605 C CA . LEU A 1 24 ? 11.429 1.883 -4.993 1.00 55.12 437 LEU A CA 18
ATOM 22606 C C . LEU A 1 24 ? 10.833 0.479 -4.972 1.00 64.34 437 LEU A C 18
ATOM 22607 O O . LEU A 1 24 ? 10.200 0.048 -5.937 1.00 42.21 437 LEU A O 18
ATOM 22623 N N . SER A 1 25 ? 11.038 -0.230 -3.867 1.00 4.22 438 SER A N 18
ATOM 22624 C CA . SER A 1 25 ? 10.523 -1.586 -3.722 1.00 52.05 438 SER A CA 18
ATOM 22625 C C . SER A 1 25 ? 9.596 -1.689 -2.514 1.00 23.01 438 SER A C 18
ATOM 22626 O O . SER A 1 25 ? 9.549 -0.789 -1.675 1.00 62.51 438 SER A O 18
ATOM 22634 N N . ASP A 1 26 ? 8.861 -2.793 -2.433 1.00 42.24 439 ASP A N 18
ATOM 22635 C CA . ASP A 1 26 ? 7.936 -3.015 -1.328 1.00 63.30 439 ASP A CA 18
ATOM 22636 C C . ASP A 1 26 ? 8.679 -3.490 -0.083 1.00 65.31 439 ASP A C 18
ATOM 22637 O O . ASP A 1 26 ? 9.884 -3.274 0.051 1.00 14.32 439 ASP A O 18
ATOM 22646 N N . SER A 1 27 ? 7.954 -4.136 0.823 1.00 73.40 440 SER A N 18
ATOM 22647 C CA . SER A 1 27 ? 8.544 -4.637 2.059 1.00 74.51 440 SER A CA 18
ATOM 22648 C C . SER A 1 27 ? 8.774 -3.501 3.051 1.00 22.42 440 SER A C 18
ATOM 22649 O O . SER A 1 27 ? 8.243 -3.513 4.162 1.00 21.41 440 SER A O 18
ATOM 22657 N N . LYS A 1 28 ? 9.570 -2.519 2.641 1.00 30.31 441 LYS A N 18
ATOM 22658 C CA . LYS A 1 28 ? 9.872 -1.374 3.490 1.00 41.52 441 LYS A CA 18
ATOM 22659 C C . LYS A 1 28 ? 8.590 -0.699 3.970 1.00 61.01 441 LYS A C 18
ATOM 22660 O O . LYS A 1 28 ? 8.547 -0.128 5.060 1.00 14.44 441 LYS A O 18
ATOM 22679 N N . LEU A 1 29 ? 7.547 -0.770 3.150 1.00 43.30 442 LEU A N 18
ATOM 22680 C CA . LEU A 1 29 ? 6.263 -0.167 3.490 1.00 14.45 442 LEU A CA 18
ATOM 22681 C C . LEU A 1 29 ? 5.458 -1.084 4.405 1.00 31.13 442 LEU A C 18
ATOM 22682 O O . LEU A 1 29 ? 4.569 -0.634 5.129 1.00 42.03 442 LEU A O 18
ATOM 22698 N N . THR A 1 30 ? 5.775 -2.375 4.370 1.00 11.55 443 THR A N 18
ATOM 22699 C CA . THR A 1 30 ? 5.082 -3.355 5.196 1.00 21.10 443 THR A CA 18
ATOM 22700 C C . THR A 1 30 ? 5.703 -3.441 6.586 1.00 23.12 443 THR A C 18
ATOM 22701 O O . THR A 1 30 ? 5.048 -3.850 7.545 1.00 23.10 443 THR A O 18
ATOM 22712 N N . SER A 1 31 ? 6.971 -3.055 6.687 1.00 40.42 444 SER A N 18
ATOM 22713 C CA . SER A 1 31 ? 7.682 -3.091 7.959 1.00 2.12 444 SER A CA 18
ATOM 22714 C C . SER A 1 31 ? 6.939 -2.285 9.021 1.00 71.33 444 SER A C 18
ATOM 22715 O O . SER A 1 31 ? 6.626 -2.793 10.098 1.00 32.14 444 SER A O 18
ATOM 22723 N N . LEU A 1 32 ? 6.658 -1.025 8.707 1.00 3.43 445 LEU A N 18
ATOM 22724 C CA . LEU A 1 32 ? 5.951 -0.146 9.634 1.00 72.42 445 LEU A CA 18
ATOM 22725 C C . LEU A 1 32 ? 4.568 -0.700 9.962 1.00 24.13 445 LEU A C 18
ATOM 22726 O O . LEU A 1 32 ? 4.051 -0.496 11.061 1.00 21.51 445 LEU A O 18
ATOM 22742 N N . LEU A 1 33 ? 3.976 -1.404 9.003 1.00 54.14 446 LEU A N 18
ATOM 22743 C CA . LEU A 1 33 ? 2.653 -1.990 9.190 1.00 12.23 446 LEU A CA 18
ATOM 22744 C C . LEU A 1 33 ? 2.728 -3.227 10.081 1.00 73.54 446 LEU A C 18
ATOM 22745 O O . LEU A 1 33 ? 1.805 -3.509 10.846 1.00 4.14 446 LEU A O 18
ATOM 22761 N N . SER A 1 34 ? 3.832 -3.959 9.976 1.00 35.40 447 SER A N 18
ATOM 22762 C CA . SER A 1 34 ? 4.026 -5.167 10.769 1.00 55.23 447 SER A CA 18
ATOM 22763 C C . SER A 1 34 ? 4.381 -4.818 12.212 1.00 41.31 447 SER A C 18
ATOM 22764 O O . SER A 1 34 ? 4.327 -5.669 13.098 1.00 51.42 447 SER A O 18
ATOM 22772 N N . GLU A 1 35 ? 4.744 -3.559 12.437 1.00 61.53 448 GLU A N 18
ATOM 22773 C CA . GLU A 1 35 ? 5.110 -3.097 13.771 1.00 62.44 448 GLU A CA 18
ATOM 22774 C C . GLU A 1 35 ? 3.986 -3.367 14.767 1.00 52.12 448 GLU A C 18
ATOM 22775 O O . GLU A 1 35 ? 4.223 -3.489 15.968 1.00 23.40 448 GLU A O 18
ATOM 22787 N N . GLN A 1 36 ? 2.761 -3.460 14.257 1.00 51.54 449 GLN A N 18
ATOM 22788 C CA . GLN A 1 36 ? 1.600 -3.714 15.102 1.00 70.20 449 GLN A CA 18
ATOM 22789 C C . GLN A 1 36 ? 1.035 -5.107 14.847 1.00 24.31 449 GLN A C 18
ATOM 22790 O O . GLN A 1 36 ? 0.569 -5.777 15.766 1.00 33.04 449 GLN A O 18
ATOM 22804 N N . GLY A 1 37 ? 1.082 -5.537 13.589 1.00 31.31 450 GLY A N 18
ATOM 22805 C CA . GLY A 1 37 ? 0.571 -6.850 13.235 1.00 43.33 450 GLY A CA 18
ATOM 22806 C C . GLY A 1 37 ? 0.026 -6.896 11.822 1.00 35.30 450 GLY A C 18
ATOM 22807 O O . GLY A 1 37 ? -0.214 -7.974 11.278 1.00 21.33 450 GLY A O 18
ATOM 22811 N N . ILE A 1 38 ? -0.173 -5.725 11.226 1.00 42.21 451 ILE A N 18
ATOM 22812 C CA . ILE A 1 38 ? -0.694 -5.638 9.868 1.00 72.41 451 ILE A CA 18
ATOM 22813 C C . ILE A 1 38 ? 0.191 -6.403 8.889 1.00 74.33 451 ILE A C 18
ATOM 22814 O O . ILE A 1 38 ? 1.393 -6.548 9.107 1.00 12.14 451 ILE A O 18
ATOM 22830 N N . MET A 1 39 ? -0.414 -6.888 7.809 1.00 25.02 452 MET A N 18
ATOM 22831 C CA . MET A 1 39 ? 0.321 -7.635 6.794 1.00 14.40 452 MET A CA 18
ATOM 22832 C C . MET A 1 39 ? -0.503 -7.772 5.518 1.00 21.10 452 MET A C 18
ATOM 22833 O O . MET A 1 39 ? -1.025 -8.845 5.216 1.00 32.33 452 MET A O 18
ATOM 22847 N N . VAL A 1 40 ? -0.615 -6.678 4.772 1.00 41.02 453 VAL A N 18
ATOM 22848 C CA . VAL A 1 40 ? -1.375 -6.676 3.527 1.00 44.21 453 VAL A CA 18
ATOM 22849 C C . VAL A 1 40 ? -0.596 -5.993 2.409 1.00 62.32 453 VAL A C 18
ATOM 22850 O O . VAL A 1 40 ? -0.570 -6.469 1.275 1.00 71.20 453 VAL A O 18
ATOM 22863 N N . ALA A 1 41 ? 0.040 -4.872 2.737 1.00 73.31 454 ALA A N 18
ATOM 22864 C CA . ALA A 1 41 ? 0.822 -4.124 1.761 1.00 72.14 454 ALA A CA 18
ATOM 22865 C C . ALA A 1 41 ? 1.764 -5.043 0.992 1.00 63.22 454 ALA A C 18
ATOM 22866 O O . ALA A 1 41 ? 2.116 -4.768 -0.156 1.00 44.51 454 ALA A O 18
ATOM 22873 N N . ARG A 1 42 ? 2.170 -6.136 1.630 1.00 53.10 455 ARG A N 18
ATOM 22874 C CA . ARG A 1 42 ? 3.074 -7.095 1.005 1.00 54.44 455 ARG A CA 18
ATOM 22875 C C . ARG A 1 42 ? 2.570 -7.493 -0.379 1.00 61.40 455 ARG A C 18
ATOM 22876 O O . ARG A 1 42 ? 3.203 -7.191 -1.391 1.00 42.32 455 ARG A O 18
ATOM 22897 N N . ARG A 1 43 ? 1.429 -8.173 -0.415 1.00 24.53 456 ARG A N 18
ATOM 22898 C CA . ARG A 1 43 ? 0.843 -8.615 -1.675 1.00 63.32 456 ARG A CA 18
ATOM 22899 C C . ARG A 1 43 ? -0.041 -7.525 -2.275 1.00 25.11 456 ARG A C 18
ATOM 22900 O O . ARG A 1 43 ? -0.244 -7.472 -3.489 1.00 42.11 456 ARG A O 18
ATOM 22921 N N . THR A 1 44 ? -0.564 -6.654 -1.417 1.00 13.42 457 THR A N 18
ATOM 22922 C CA . THR A 1 44 ? -1.426 -5.567 -1.861 1.00 0.24 457 THR A CA 18
ATOM 22923 C C . T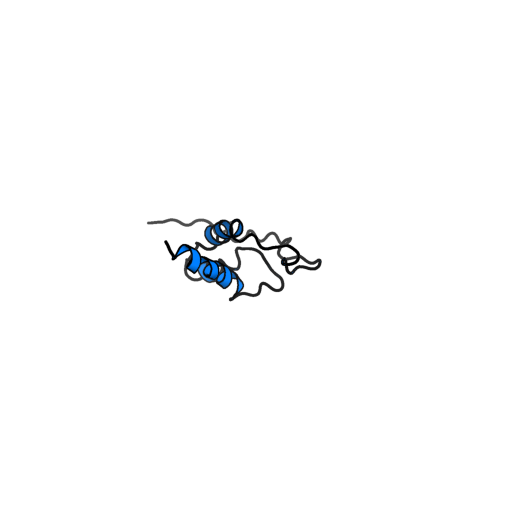HR A 1 44 ? -0.658 -4.576 -2.728 1.00 51.04 457 THR A C 18
ATOM 22924 O O . THR A 1 44 ? -1.014 -4.341 -3.883 1.00 71.40 457 THR A O 18
ATOM 22935 N N . VAL A 1 45 ? 0.397 -3.997 -2.165 1.00 64.42 458 VAL A N 18
ATOM 22936 C CA . VAL A 1 45 ? 1.216 -3.032 -2.889 1.00 24.23 458 VAL A CA 18
ATOM 22937 C C . VAL A 1 45 ? 1.647 -3.584 -4.243 1.00 41.10 458 VAL A C 18
ATOM 22938 O O . VAL A 1 45 ? 1.491 -2.926 -5.271 1.00 41.11 458 VAL A O 18
ATOM 22951 N N . ALA A 1 46 ? 2.191 -4.796 -4.236 1.00 5.20 459 ALA A N 18
ATOM 22952 C CA . ALA A 1 46 ? 2.643 -5.438 -5.465 1.00 42.23 459 ALA A CA 18
ATOM 22953 C C . ALA A 1 46 ? 1.476 -5.691 -6.413 1.00 21.21 459 ALA A C 18
ATOM 22954 O O . ALA A 1 46 ? 1.664 -5.837 -7.621 1.00 32.13 459 ALA A O 18
ATOM 22961 N N . LYS A 1 47 ? 0.269 -5.743 -5.859 1.00 2.32 460 LYS A N 18
ATOM 22962 C CA . LYS A 1 47 ? -0.929 -5.978 -6.654 1.00 1.11 460 LYS A CA 18
ATOM 22963 C C . LYS A 1 47 ? -1.365 -4.705 -7.372 1.00 42.43 460 LYS A C 18
ATOM 22964 O O . LYS A 1 47 ? -1.754 -4.741 -8.540 1.00 14.21 460 LYS A O 18
ATOM 22983 N N . TYR A 1 48 ? -1.294 -3.580 -6.667 1.00 34.33 461 TYR A N 18
ATOM 22984 C CA . TYR A 1 48 ? -1.682 -2.296 -7.237 1.00 70.43 461 TYR A CA 18
ATOM 22985 C C . TYR A 1 48 ? -0.546 -1.703 -8.066 1.00 51.35 461 TYR A C 18
ATOM 22986 O O . TYR A 1 48 ? -0.775 -0.882 -8.954 1.00 41.31 461 TYR A O 18
ATOM 23004 N N . ARG A 1 49 ? 0.677 -2.126 -7.769 1.00 3.24 462 ARG A N 18
ATOM 23005 C CA . ARG A 1 49 ? 1.850 -1.637 -8.485 1.00 32.50 462 ARG A CA 18
ATOM 23006 C C . ARG A 1 49 ? 1.701 -1.862 -9.987 1.00 24.42 462 ARG A C 18
ATOM 23007 O O . ARG A 1 49 ? 2.318 -1.164 -10.793 1.00 13.30 462 ARG A O 18
ATOM 23028 N N . GLU A 1 50 ? 0.881 -2.841 -10.356 1.00 43.11 463 GLU A N 18
ATOM 23029 C CA . GLU A 1 50 ? 0.654 -3.157 -11.761 1.00 64.11 463 GLU A CA 18
ATOM 23030 C C . GLU A 1 50 ? -0.105 -2.031 -12.458 1.00 53.42 463 GLU A C 18
ATOM 23031 O O . GLU A 1 50 ? 0.354 -1.485 -13.460 1.00 52.30 463 GLU A O 18
ATOM 23043 N N . SER A 1 51 ? -1.271 -1.690 -11.917 1.00 40.13 464 SER A N 18
ATOM 23044 C CA . SER A 1 51 ? -2.097 -0.632 -12.487 1.00 63.54 464 SER A CA 18
ATOM 23045 C C . SER A 1 51 ? -2.243 0.530 -11.510 1.00 52.40 464 SER A C 18
ATOM 23046 O O . SER A 1 51 ? -3.351 0.875 -11.098 1.00 75.31 464 SER A O 18
ATOM 23054 N N . LEU A 1 52 ? -1.117 1.131 -11.142 1.00 22.21 465 LEU A N 18
ATOM 23055 C CA . LEU A 1 52 ? -1.117 2.255 -10.213 1.00 71.14 465 LEU A CA 18
ATOM 23056 C C . LEU A 1 52 ? -2.144 3.304 -10.627 1.00 44.12 465 LEU A C 18
ATOM 23057 O O . LEU A 1 52 ? -3.000 3.696 -9.835 1.00 71.12 465 LEU A O 18
ATOM 23073 N N . SER A 1 53 ? -2.053 3.753 -11.876 1.00 41.53 466 SER A N 18
ATOM 23074 C CA . SER A 1 53 ? -2.974 4.757 -12.395 1.00 45.14 466 SER A CA 18
ATOM 23075 C C . SER A 1 53 ? -2.879 6.049 -11.589 1.00 54.22 466 SER A C 18
ATOM 23076 O O . SER A 1 53 ? -3.877 6.744 -11.390 1.00 23.43 466 SER A O 18
ATOM 23084 N N . ILE A 1 54 ? -1.674 6.364 -11.126 1.00 74.42 467 ILE A N 18
ATOM 23085 C CA . ILE A 1 54 ? -1.449 7.573 -10.342 1.00 35.21 467 ILE A CA 18
ATOM 23086 C C . ILE A 1 54 ? -0.282 8.381 -10.901 1.00 35.04 467 ILE A C 18
ATOM 23087 O O . ILE A 1 54 ? 0.557 7.873 -11.646 1.00 14.30 467 ILE A O 18
ATOM 23103 N N . PRO A 1 55 ? -0.225 9.669 -10.532 1.00 31.31 468 PRO A N 18
ATOM 23104 C CA . PRO A 1 55 ? 0.836 10.574 -10.983 1.00 2.43 468 PRO A CA 18
ATOM 23105 C C . PRO A 1 55 ? 2.189 10.236 -10.365 1.00 13.44 468 PRO A C 18
ATOM 23106 O O . PRO A 1 55 ? 2.403 10.385 -9.161 1.00 34.52 468 PRO A O 18
ATOM 23117 N N . PRO A 1 56 ? 3.124 9.770 -11.206 1.00 21.14 469 PRO A N 18
ATOM 23118 C CA . PRO A 1 56 ? 4.472 9.402 -10.764 1.00 32.33 469 PRO A CA 18
ATOM 23119 C C . PRO A 1 56 ? 5.302 10.615 -10.358 1.00 34.41 469 PRO A C 18
ATOM 23120 O O . PRO A 1 56 ? 4.900 11.757 -10.584 1.00 34.25 469 PRO A O 18
ATOM 23131 N N . SER A 1 57 ? 6.461 10.361 -9.759 1.00 71.53 470 SER A N 18
ATOM 23132 C CA . SER A 1 57 ? 7.345 11.434 -9.319 1.00 22.50 470 SER A CA 18
ATOM 23133 C C . SER A 1 57 ? 8.802 10.983 -9.350 1.00 43.10 470 SER A C 18
ATOM 23134 O O . SER A 1 57 ? 9.685 11.727 -9.774 1.00 43.44 470 SER A O 18
ATOM 23142 N N . ASN A 1 58 ? 9.046 9.757 -8.896 1.00 51.14 471 ASN A N 18
ATOM 23143 C CA . ASN A 1 58 ? 10.396 9.206 -8.869 1.00 73.20 471 ASN A CA 18
ATOM 23144 C C . ASN A 1 58 ? 11.233 9.869 -7.780 1.00 12.21 471 ASN A C 18
ATOM 23145 O O . ASN A 1 58 ? 11.577 9.240 -6.779 1.00 71.54 471 ASN A O 18
ATOM 23156 N N . GLN A 1 59 ? 11.556 11.143 -7.983 1.00 15.32 472 GLN A N 18
ATOM 23157 C CA . GLN A 1 59 ? 12.353 11.890 -7.017 1.00 10.04 472 GLN A CA 18
ATOM 23158 C C . GLN A 1 59 ? 11.461 12.554 -5.974 1.00 51.51 472 GLN A C 18
ATOM 23159 O O . GLN A 1 59 ? 11.898 12.834 -4.857 1.00 4.22 472 GLN A O 18
ATOM 23173 N N . ARG A 1 60 ? 10.210 12.805 -6.345 1.00 12.25 473 ARG A N 18
ATOM 23174 C CA . ARG A 1 60 ? 9.257 13.438 -5.441 1.00 41.40 473 ARG A CA 18
ATOM 23175 C C . ARG A 1 60 ? 9.711 14.847 -5.071 1.00 64.30 473 ARG A C 18
ATOM 23176 O O . ARG A 1 60 ? 9.653 15.246 -3.909 1.00 74.14 473 ARG A O 18
ATOM 23197 N N . LYS A 1 61 ? 10.166 15.596 -6.070 1.00 44.34 474 LYS A N 18
ATOM 23198 C CA . LYS A 1 61 ? 10.630 16.962 -5.853 1.00 3.41 474 LYS A CA 18
ATOM 23199 C C . LYS A 1 61 ? 10.700 17.729 -7.170 1.00 30.20 474 LYS A C 18
ATOM 23200 O O . LYS A 1 61 ? 10.648 17.136 -8.246 1.00 61.31 474 LYS A O 18
ATOM 23219 N N . GLN A 1 62 ? 10.819 19.050 -7.074 1.00 34.41 475 GLN A N 18
ATOM 23220 C CA . GLN A 1 62 ? 10.897 19.896 -8.259 1.00 12.32 475 GLN A CA 18
ATOM 23221 C C . GLN A 1 62 ? 12.332 19.995 -8.765 1.00 2.12 475 GLN A C 18
ATOM 23222 O O . GLN A 1 62 ? 13.284 19.885 -7.990 1.00 14.53 475 GLN A O 18
ATOM 23236 N N . LEU A 1 63 ? 12.483 20.201 -10.068 1.00 73.35 476 LEU A N 18
ATOM 23237 C CA . LEU A 1 63 ? 13.802 20.314 -10.678 1.00 45.25 476 LEU A CA 18
ATOM 23238 C C . LEU A 1 63 ? 13.689 20.571 -12.177 1.00 20.24 476 LEU A C 18
ATOM 23239 O O . LEU A 1 63 ? 12.701 20.197 -12.809 1.00 5.13 476 LEU A O 18
ATOM 23255 N N . VAL A 1 64 ? 14.710 21.210 -12.742 1.00 31.14 477 VAL A N 18
ATOM 23256 C CA . VAL A 1 64 ? 14.727 21.513 -14.167 1.00 24.40 477 VAL A CA 18
ATOM 23257 C C . VAL A 1 64 ? 15.953 20.909 -14.843 1.00 64.03 477 VAL A C 18
ATOM 23258 O O . VAL A 1 64 ? 16.474 21.459 -15.814 1.00 54.32 477 VAL A O 18
ATOM 23271 N N . ALA A 1 65 ? 16.409 19.774 -14.325 1.00 55.53 478 ALA A N 18
ATOM 23272 C CA . ALA A 1 65 ? 17.572 19.094 -14.879 1.00 31.14 478 ALA A CA 18
ATOM 23273 C C . ALA A 1 65 ? 17.335 17.591 -14.975 1.00 32.24 478 ALA A C 18
ATOM 23274 O O . ALA A 1 65 ? 18.252 16.794 -14.782 1.00 33.03 478 ALA A O 18
ATOM 23281 N N . ASN A 1 66 ? 16.097 17.210 -15.275 1.00 1.11 479 ASN A N 18
ATOM 23282 C CA . ASN A 1 66 ? 15.739 15.801 -15.395 1.00 32.23 479 ASN A CA 18
ATOM 23283 C C . ASN A 1 66 ? 15.589 15.401 -16.860 1.00 72.23 479 ASN A C 18
ATOM 23284 O O . ASN A 1 66 ? 15.768 14.237 -17.218 1.00 2.02 479 ASN A O 18
ATOM 23295 N N . SER A 1 67 ? 15.260 16.375 -17.703 1.00 22.34 480 SER A N 18
ATOM 23296 C CA . SER A 1 67 ? 15.084 16.124 -19.128 1.00 73.44 480 SER A CA 18
ATOM 23297 C C . SER A 1 67 ? 16.303 15.417 -19.711 1.00 35.24 480 SER A C 18
ATOM 23298 O O . SER A 1 67 ? 16.190 14.640 -20.660 1.00 54.03 480 SER A O 18
ATOM 23306 N N . SER A 1 68 ? 17.469 15.691 -19.136 1.00 44.11 481 SER A N 18
ATOM 23307 C CA . SER A 1 68 ? 18.711 15.085 -19.600 1.00 25.15 481 SER A CA 18
ATOM 23308 C C . SER A 1 68 ? 18.600 13.563 -19.617 1.00 20.11 481 SER A C 18
ATOM 23309 O O . SER A 1 68 ? 19.054 12.907 -20.554 1.00 44.04 481 SER A O 18
ATOM 23317 N N . SER A 1 69 ? 17.993 13.009 -18.573 1.00 73.15 482 SER A N 18
ATOM 23318 C CA . SER A 1 69 ? 17.824 11.564 -18.465 1.00 61.55 482 SER A CA 18
ATOM 23319 C C . SER A 1 69 ? 16.920 11.039 -19.576 1.00 34.31 482 SER A C 18
ATOM 23320 O O . SER A 1 69 ? 17.061 9.899 -20.020 1.00 11.31 482 SER A O 18
ATOM 23328 N N . VAL A 1 70 ? 15.991 11.878 -20.022 1.00 75.34 483 VAL A N 18
ATOM 23329 C CA . VAL A 1 70 ? 15.064 11.500 -21.083 1.00 33.01 483 VAL A CA 18
ATOM 23330 C C . VAL A 1 70 ? 14.043 10.484 -20.583 1.00 13.30 483 VAL A C 18
ATOM 23331 O O . VAL A 1 70 ? 12.859 10.794 -20.447 1.00 52.20 483 VAL A O 18
ATOM 23344 N N . ASP A 1 71 ? 14.508 9.270 -20.311 1.00 44.01 484 ASP A N 18
ATOM 23345 C CA . ASP A 1 71 ? 13.635 8.207 -19.826 1.00 42.50 484 ASP A CA 18
ATOM 23346 C C . ASP A 1 71 ? 12.436 8.025 -20.748 1.00 73.42 484 ASP A C 18
ATOM 23347 O O . ASP A 1 71 ? 11.302 7.880 -20.291 1.00 43.31 484 ASP A O 18
ATOM 23356 N N . LYS A 1 72 ? 12.692 8.033 -22.052 1.00 31.11 485 LYS A N 18
ATOM 23357 C CA . LYS A 1 72 ? 11.634 7.867 -23.042 1.00 52.44 485 LYS A CA 18
ATOM 23358 C C . LYS A 1 72 ? 11.932 6.691 -23.966 1.00 51.33 485 LYS A C 18
ATOM 23359 O O . LYS A 1 72 ? 12.612 6.842 -24.981 1.00 1.40 485 LYS A O 18
ATOM 23378 N N . LEU A 1 73 ? 11.416 5.519 -23.609 1.00 41.40 486 LEU A N 18
ATOM 23379 C CA . LEU A 1 73 ? 11.626 4.317 -24.407 1.00 12.02 486 LEU A CA 18
ATOM 23380 C C . LEU A 1 73 ? 10.294 3.711 -24.839 1.00 63.12 486 LEU A C 18
ATOM 23381 O O . LEU A 1 73 ? 10.213 2.524 -25.154 1.00 54.44 486 LEU A O 18
ATOM 23397 N N . ALA A 1 74 ? 9.252 4.537 -24.855 1.00 31.42 487 ALA A N 18
ATOM 23398 C CA . ALA A 1 74 ? 7.925 4.085 -25.254 1.00 70.41 487 ALA A CA 18
ATOM 23399 C C . ALA A 1 74 ? 7.834 3.916 -26.767 1.00 44.22 487 ALA A C 18
ATOM 23400 O O . ALA A 1 74 ? 6.973 3.196 -27.271 1.00 55.41 487 ALA A O 18
ATOM 23407 N N . ALA A 1 75 ? 8.727 4.587 -27.487 1.00 61.55 488 ALA A N 18
ATOM 23408 C CA . ALA A 1 75 ? 8.748 4.511 -28.943 1.00 34.04 488 ALA A CA 18
ATOM 23409 C C . ALA A 1 75 ? 9.042 3.090 -29.414 1.00 43.54 488 ALA A C 18
ATOM 23410 O O . ALA A 1 75 ? 8.537 2.651 -30.446 1.00 71.13 488 ALA A O 18
ATOM 23417 N N . ALA A 1 76 ? 9.864 2.377 -28.650 1.00 41.30 489 ALA A N 18
ATOM 23418 C CA . ALA A 1 76 ? 10.225 1.007 -28.989 1.00 71.50 489 ALA A CA 18
ATOM 23419 C C . ALA A 1 76 ? 9.068 0.051 -28.716 1.00 2.52 489 ALA A C 18
ATOM 23420 O O . ALA A 1 76 ? 8.839 -0.896 -29.471 1.00 5.43 489 ALA A O 18
ATOM 23427 N N . LEU A 1 77 ? 8.342 0.304 -27.633 1.00 73.24 490 LEU A N 18
ATOM 23428 C CA . LEU A 1 77 ? 7.208 -0.535 -27.260 1.00 15.32 490 LEU A CA 18
ATOM 23429 C C . LEU A 1 77 ? 6.063 -0.378 -28.256 1.00 31.44 490 LEU A C 18
ATOM 23430 O O . LEU A 1 77 ? 5.348 -1.337 -28.549 1.00 12.23 490 LEU A O 18
ATOM 23446 N N . GLU A 1 78 ? 5.899 0.834 -28.776 1.00 34.01 491 GLU A N 18
ATOM 23447 C CA . GLU A 1 78 ? 4.842 1.113 -29.740 1.00 72.21 491 GLU A CA 18
ATOM 23448 C C . GLU A 1 78 ? 5.393 1.125 -31.163 1.00 5.11 491 GLU A C 18
ATOM 23449 O O . GLU A 1 78 ? 4.821 1.749 -32.058 1.00 23.43 491 GLU A O 18
ATOM 23461 N N . HIS A 1 79 ? 6.509 0.431 -31.365 1.00 21.35 492 HIS A N 18
ATOM 23462 C CA . HIS A 1 79 ? 7.139 0.361 -32.679 1.00 13.35 492 HIS A CA 18
ATOM 23463 C C . HIS A 1 79 ? 6.473 -0.705 -33.544 1.00 44.24 492 HIS A C 18
ATOM 23464 O O . HIS A 1 79 ? 7.005 -1.802 -33.717 1.00 41.33 492 HIS A O 18
ATOM 23478 N N . HIS A 1 80 ? 5.305 -0.374 -34.086 1.00 34.14 493 HIS A N 18
ATOM 23479 C CA . HIS A 1 80 ? 4.565 -1.303 -34.934 1.00 5.13 493 HIS A CA 18
ATOM 23480 C C . HIS A 1 80 ? 5.293 -1.528 -36.256 1.00 42.23 493 HIS A C 18
ATOM 23481 O O . HIS A 1 80 ? 5.698 -0.576 -36.923 1.00 65.04 493 HIS A O 18
ATOM 23495 N N . HIS A 1 81 ? 5.455 -2.793 -36.629 1.00 2.21 494 HIS A N 18
ATOM 23496 C CA . HIS A 1 81 ? 6.135 -3.143 -37.872 1.00 13.11 494 HIS A CA 18
ATOM 23497 C C . HIS A 1 81 ? 5.146 -3.205 -39.032 1.00 63.10 494 HIS A C 18
ATOM 23498 O O . HIS A 1 81 ? 4.508 -4.232 -39.264 1.00 62.13 494 HIS A O 18
ATOM 23512 N N . HIS A 1 82 ? 5.023 -2.098 -39.758 1.00 60.21 495 HIS A N 18
ATOM 23513 C CA . HIS A 1 82 ? 4.112 -2.026 -40.894 1.00 72.22 495 HIS A CA 18
ATOM 23514 C C . HIS A 1 82 ? 4.810 -1.434 -42.115 1.00 15.40 495 HIS A C 18
ATOM 23515 O O . HIS A 1 82 ? 5.711 -0.604 -41.985 1.00 22.34 495 HIS A O 18
ATOM 23529 N N . HIS A 1 83 ? 4.389 -1.866 -43.300 1.00 40.23 496 HIS A N 18
ATOM 23530 C CA . HIS A 1 83 ? 4.974 -1.377 -44.543 1.00 20.23 496 HIS A CA 18
ATOM 23531 C C . HIS A 1 83 ? 3.927 -1.320 -45.651 1.00 62.03 496 HIS A C 18
ATOM 23532 O O . HIS A 1 83 ? 3.147 -2.256 -45.831 1.00 25.31 496 HIS A O 18
ATOM 23546 N N . HIS A 1 84 ? 3.914 -0.215 -46.390 1.00 51.11 497 HIS A N 18
ATOM 23547 C CA . HIS A 1 84 ? 2.962 -0.035 -47.480 1.00 12.42 497 HIS A CA 18
ATOM 23548 C C . HIS A 1 84 ? 3.595 -0.400 -48.819 1.00 63.14 497 HIS A C 18
ATOM 23549 O O . HIS A 1 84 ? 4.147 -1.488 -48.981 1.00 0.24 497 HIS A O 18
ATOM 23563 N N . GLU A 1 1 ? -18.769 0.610 -6.990 1.00 34.51 414 GLU A N 19
ATOM 23564 C CA . GLU A 1 1 ? -17.357 0.501 -6.641 1.00 34.31 414 GLU A CA 19
ATOM 23565 C C . GLU A 1 1 ? -16.760 1.875 -6.353 1.00 54.33 414 GLU A C 19
ATOM 23566 O O . GLU A 1 1 ? -15.761 2.268 -6.952 1.00 64.43 414 GLU A O 19
ATOM 23578 N N . ALA A 1 2 ? -17.382 2.602 -5.429 1.00 61.43 415 ALA A N 19
ATOM 23579 C CA . ALA A 1 2 ? -16.913 3.931 -5.060 1.00 14.30 415 ALA A CA 19
ATOM 23580 C C . ALA A 1 2 ? -15.704 3.849 -4.134 1.00 63.20 415 ALA A C 19
ATOM 23581 O O . ALA A 1 2 ? -15.101 4.866 -3.793 1.00 50.40 415 ALA A O 19
ATOM 23588 N N . SER A 1 3 ? -15.356 2.631 -3.731 1.00 1.34 416 SER A N 19
ATOM 23589 C CA . SER A 1 3 ? -14.221 2.416 -2.840 1.00 44.23 416 SER A CA 19
ATOM 23590 C C . SER A 1 3 ? -12.912 2.391 -3.623 1.00 72.55 416 SER A C 19
ATOM 23591 O O . SER A 1 3 ? -11.838 2.624 -3.068 1.00 55.35 416 SER A O 19
ATOM 23599 N N . SER A 1 4 ? -13.011 2.106 -4.918 1.00 64.51 417 SER A N 19
ATOM 23600 C CA . SER A 1 4 ? -11.835 2.046 -5.779 1.00 34.44 417 SER A CA 19
ATOM 23601 C C . SER A 1 4 ? -11.059 3.358 -5.730 1.00 63.41 417 SER A C 19
ATOM 23602 O O . SER A 1 4 ? -9.831 3.371 -5.838 1.00 54.44 417 SER A O 19
ATOM 23610 N N . THR A 1 5 ? -11.782 4.461 -5.567 1.00 55.12 418 THR A N 19
ATOM 23611 C CA . THR A 1 5 ? -11.163 5.779 -5.505 1.00 11.10 418 THR A CA 19
ATOM 23612 C C . THR A 1 5 ? -10.578 6.047 -4.124 1.00 55.30 418 THR A C 19
ATOM 23613 O O . THR A 1 5 ? -9.634 6.823 -3.979 1.00 21.13 418 THR A O 19
ATOM 23624 N N . ALA A 1 6 ? -11.146 5.401 -3.110 1.00 55.13 419 ALA A N 19
ATOM 23625 C CA . ALA A 1 6 ? -10.678 5.568 -1.740 1.00 53.24 419 ALA A CA 19
ATOM 23626 C C . ALA A 1 6 ? -9.306 4.932 -1.546 1.00 33.02 419 ALA A C 19
ATOM 23627 O O . ALA A 1 6 ? -8.532 5.356 -0.689 1.00 4.14 419 ALA A O 19
ATOM 23634 N N . ILE A 1 7 ? -9.014 3.913 -2.347 1.00 63.13 420 ILE A N 19
ATOM 23635 C CA . ILE A 1 7 ? -7.735 3.220 -2.263 1.00 22.42 420 ILE A CA 19
ATOM 23636 C C . ILE A 1 7 ? -6.611 4.065 -2.854 1.00 71.22 420 ILE A C 19
ATOM 23637 O O . ILE A 1 7 ? -5.436 3.845 -2.561 1.00 63.42 420 ILE A O 19
ATOM 23653 N N . ARG A 1 8 ? -6.981 5.033 -3.685 1.00 1.32 421 ARG A N 19
ATOM 23654 C CA . ARG A 1 8 ? -6.004 5.912 -4.316 1.00 44.40 421 ARG A CA 19
ATOM 23655 C C . ARG A 1 8 ? -5.069 6.522 -3.276 1.00 43.34 421 ARG A C 19
ATOM 23656 O O . ARG A 1 8 ? -3.875 6.691 -3.522 1.00 30.00 421 ARG A O 19
ATOM 23677 N N . ALA A 1 9 ? -5.621 6.852 -2.112 1.00 75.42 422 ALA A N 19
ATOM 23678 C CA . ALA A 1 9 ? -4.837 7.442 -1.035 1.00 1.04 422 ALA A CA 19
ATOM 23679 C C . ALA A 1 9 ? -4.115 6.366 -0.230 1.00 44.34 422 ALA A C 19
ATOM 23680 O O . ALA A 1 9 ? -3.089 6.631 0.400 1.00 72.45 422 ALA A O 19
ATOM 23687 N N . LEU A 1 10 ? -4.655 5.153 -0.254 1.00 4.45 423 LEU A N 19
ATOM 23688 C CA . LEU A 1 10 ? -4.062 4.037 0.475 1.00 72.34 423 LEU A CA 19
ATOM 23689 C C . LEU A 1 10 ? -2.677 3.703 -0.072 1.00 51.23 423 LEU A C 19
ATOM 23690 O O . LEU A 1 10 ? -1.722 3.537 0.686 1.00 61.13 423 LEU A O 19
ATOM 23706 N N . VAL A 1 11 ? -2.576 3.611 -1.395 1.00 32.54 424 VAL A N 19
ATOM 23707 C CA . VAL A 1 11 ? -1.308 3.301 -2.044 1.00 71.30 424 VAL A CA 19
ATOM 23708 C C . VAL A 1 11 ? -0.323 4.457 -1.906 1.00 75.43 424 VAL A C 19
ATOM 23709 O O . VAL A 1 11 ? 0.871 4.304 -2.164 1.00 31.10 424 VAL A O 19
ATOM 23722 N N . LYS A 1 12 ? -0.832 5.614 -1.497 1.00 23.55 425 LYS A N 19
ATOM 23723 C CA . LYS A 1 12 ? 0.002 6.797 -1.321 1.00 65.25 425 LYS A CA 19
ATOM 23724 C C . LYS A 1 12 ? 0.739 6.751 0.014 1.00 72.04 425 LYS A C 19
ATOM 23725 O O . LYS A 1 12 ? 1.952 6.954 0.072 1.00 53.42 425 LYS A O 19
ATOM 23744 N N . LYS A 1 13 ? -0.001 6.481 1.083 1.00 42.54 426 LYS A N 19
ATOM 23745 C CA . LYS A 1 13 ? 0.581 6.406 2.418 1.00 25.42 426 LYS A CA 19
ATOM 23746 C C . LYS A 1 13 ? 1.795 5.481 2.430 1.00 40.52 426 LYS A C 19
ATOM 23747 O O . LYS A 1 13 ? 2.727 5.675 3.212 1.00 64.42 426 LYS A O 19
ATOM 23766 N N . LEU A 1 14 ? 1.778 4.478 1.559 1.00 15.52 427 LEU A N 19
ATOM 23767 C CA . LEU A 1 14 ? 2.878 3.524 1.469 1.00 42.42 427 LEU A CA 19
ATOM 23768 C C . LEU A 1 14 ? 4.214 4.246 1.330 1.00 44.52 427 LEU A C 19
ATOM 23769 O O . LEU A 1 14 ? 5.252 3.739 1.754 1.00 4.35 427 LEU A O 19
ATOM 23785 N N . ILE A 1 15 ? 4.179 5.434 0.733 1.00 3.35 428 ILE A N 19
ATOM 23786 C CA . ILE A 1 15 ? 5.387 6.227 0.542 1.00 24.44 428 ILE A CA 19
ATOM 23787 C C . ILE A 1 15 ? 5.286 7.566 1.263 1.00 51.54 428 ILE A C 19
ATOM 23788 O O . ILE A 1 15 ? 6.224 7.994 1.935 1.00 35.51 428 ILE A O 19
ATOM 23804 N N . ALA A 1 16 ? 4.140 8.224 1.119 1.00 52.31 429 ALA A N 19
ATOM 23805 C CA . ALA A 1 16 ? 3.913 9.514 1.759 1.00 3.33 429 ALA A CA 19
ATOM 23806 C C . ALA A 1 16 ? 4.179 9.436 3.259 1.00 32.23 429 ALA A C 19
ATOM 23807 O O . ALA A 1 16 ? 4.744 10.357 3.848 1.00 23.42 429 ALA A O 19
ATOM 23814 N N . ALA A 1 17 ? 3.766 8.332 3.872 1.00 34.50 430 ALA A N 19
ATOM 23815 C CA . ALA A 1 17 ? 3.960 8.133 5.303 1.00 64.11 430 ALA A CA 19
ATOM 23816 C C . ALA A 1 17 ? 5.249 7.366 5.581 1.00 53.04 430 ALA A C 19
ATOM 23817 O O . ALA A 1 17 ? 5.291 6.503 6.457 1.00 43.21 430 ALA A O 19
ATOM 23824 N N . GLU A 1 18 ? 6.297 7.685 4.828 1.00 43.45 431 GLU A N 19
ATOM 23825 C CA . GLU A 1 18 ? 7.585 7.025 4.993 1.00 24.53 431 GLU A CA 19
ATOM 23826 C C . GLU A 1 18 ? 8.728 7.949 4.582 1.00 33.52 431 GLU A C 19
ATOM 23827 O O . GLU A 1 18 ? 8.514 9.122 4.281 1.00 32.24 431 GLU A O 19
ATOM 23839 N N . ASN A 1 19 ? 9.943 7.410 4.571 1.00 22.53 432 ASN A N 19
ATOM 23840 C CA . ASN A 1 19 ? 11.120 8.185 4.198 1.00 33.35 432 ASN A CA 19
ATOM 23841 C C . ASN A 1 19 ? 11.729 7.659 2.902 1.00 62.42 432 ASN A C 19
ATOM 23842 O O . ASN A 1 19 ? 12.787 7.028 2.895 1.00 71.32 432 ASN A O 19
ATOM 23853 N N . PRO A 1 20 ? 11.048 7.925 1.778 1.00 62.24 433 PRO A N 19
ATOM 23854 C CA . PRO A 1 20 ? 11.504 7.489 0.454 1.00 52.24 433 PRO A CA 19
ATOM 23855 C C . PRO A 1 20 ? 12.749 8.240 -0.007 1.00 34.54 433 PRO A C 19
ATOM 23856 O O . PRO A 1 20 ? 13.261 7.998 -1.100 1.00 13.53 433 PRO A O 19
ATOM 23867 N N . ALA A 1 21 ? 13.230 9.149 0.833 1.00 24.22 434 ALA A N 19
ATOM 23868 C CA . ALA A 1 21 ? 14.417 9.933 0.513 1.00 23.54 434 ALA A CA 19
ATOM 23869 C C . ALA A 1 21 ? 15.584 9.028 0.129 1.00 51.53 434 ALA A C 19
ATOM 23870 O O . ALA A 1 21 ? 16.015 9.008 -1.024 1.00 41.53 434 ALA A O 19
ATOM 23877 N N . LYS A 1 22 ? 16.093 8.282 1.104 1.00 51.21 435 LYS A N 19
ATOM 23878 C CA . LYS A 1 22 ? 17.211 7.375 0.869 1.00 40.42 435 LYS A CA 19
ATOM 23879 C C . LYS A 1 22 ? 16.769 6.169 0.046 1.00 14.21 435 LYS A C 19
ATOM 23880 O O . LYS A 1 22 ? 17.255 5.931 -1.060 1.00 22.33 435 LYS A O 19
ATOM 23899 N N . PRO A 1 23 ? 15.825 5.391 0.595 1.00 0.13 436 PRO A N 19
ATOM 23900 C CA . PRO A 1 23 ? 15.295 4.198 -0.072 1.00 65.43 436 PRO A CA 19
ATOM 23901 C C . PRO A 1 23 ? 14.442 4.544 -1.288 1.00 50.21 436 PRO A C 19
ATOM 23902 O O . PRO A 1 23 ? 14.218 5.718 -1.588 1.00 21.25 436 PRO A O 19
ATOM 23913 N N . LEU A 1 24 ? 13.968 3.517 -1.984 1.00 32.30 437 LEU A N 19
ATOM 23914 C CA . LEU A 1 24 ? 13.138 3.712 -3.167 1.00 53.10 437 LEU A CA 19
ATOM 23915 C C . LEU A 1 24 ? 12.207 2.523 -3.383 1.00 10.21 437 LEU A C 19
ATOM 23916 O O . LEU A 1 24 ? 11.738 2.283 -4.495 1.00 70.13 437 LEU A O 19
ATOM 23932 N N . SER A 1 25 ? 11.944 1.782 -2.311 1.00 1.44 438 SER A N 19
ATOM 23933 C CA . SER A 1 25 ? 11.071 0.617 -2.383 1.00 33.12 438 SER A CA 19
ATOM 23934 C C . SER A 1 25 ? 9.870 0.780 -1.457 1.00 32.34 438 SER A C 19
ATOM 23935 O O . SER A 1 25 ? 9.846 1.667 -0.604 1.00 12.31 438 SER A O 19
ATOM 23943 N N . ASP A 1 26 ? 8.875 -0.085 -1.631 1.00 51.43 439 ASP A N 19
ATOM 23944 C CA . ASP A 1 26 ? 7.670 -0.038 -0.810 1.00 21.34 439 ASP A CA 19
ATOM 23945 C C . ASP A 1 26 ? 7.691 -1.137 0.247 1.00 74.41 439 ASP A C 19
ATOM 23946 O O . ASP A 1 26 ? 6.706 -1.352 0.953 1.00 35.52 439 ASP A O 19
ATOM 23955 N N . SER A 1 27 ? 8.820 -1.832 0.350 1.00 13.43 440 SER A N 19
ATOM 23956 C CA . SER A 1 27 ? 8.966 -2.913 1.318 1.00 63.32 440 SER A CA 19
ATOM 23957 C C . SER A 1 27 ? 8.683 -2.418 2.733 1.00 51.43 440 SER A C 19
ATOM 23958 O O . SER A 1 27 ? 8.362 -3.203 3.625 1.00 24.12 440 SER A O 19
ATOM 23966 N N . LYS A 1 28 ? 8.802 -1.109 2.930 1.00 72.42 441 LYS A N 19
ATOM 23967 C CA . LYS A 1 28 ? 8.557 -0.506 4.234 1.00 1.13 441 LYS A CA 19
ATOM 23968 C C . LYS A 1 28 ? 7.061 -0.352 4.491 1.00 24.14 441 LYS A C 19
ATOM 23969 O O . LYS A 1 28 ? 6.613 -0.357 5.639 1.00 24.13 441 LYS A O 19
ATOM 23988 N N . LEU A 1 29 ? 6.292 -0.218 3.416 1.00 5.03 442 LEU A N 19
ATOM 23989 C CA . LEU A 1 29 ? 4.846 -0.064 3.524 1.00 12.22 442 LEU A CA 19
ATOM 23990 C C . LEU A 1 29 ? 4.246 -1.162 4.398 1.00 71.13 442 LEU A C 19
ATOM 23991 O O . LEU A 1 29 ? 3.289 -0.929 5.138 1.00 3.25 442 LEU A O 19
ATOM 24007 N N . THR A 1 30 ? 4.813 -2.360 4.306 1.00 24.51 443 THR A N 19
ATOM 24008 C CA . THR A 1 30 ? 4.336 -3.495 5.088 1.00 51.14 443 THR A CA 19
ATOM 24009 C C . THR A 1 30 ? 5.199 -3.711 6.326 1.00 61.14 443 THR A C 19
ATOM 24010 O O . THR A 1 30 ? 4.826 -4.457 7.230 1.00 34.34 443 THR A O 19
ATOM 24021 N N . SER A 1 31 ? 6.352 -3.052 6.361 1.00 63.03 444 SER A N 19
ATOM 24022 C CA . SER A 1 31 ? 7.269 -3.175 7.488 1.00 63.31 444 SER A CA 19
ATOM 24023 C C . SER A 1 31 ? 6.581 -2.788 8.794 1.00 65.45 444 SER A C 19
ATOM 24024 O O . SER A 1 31 ? 6.565 -3.560 9.753 1.00 43.43 444 SER A O 19
ATOM 24032 N N . LEU A 1 32 ? 6.013 -1.588 8.821 1.00 40.32 445 LEU A N 19
ATOM 24033 C CA . LEU A 1 32 ? 5.322 -1.095 10.008 1.00 23.23 445 LEU A CA 19
ATOM 24034 C C . LEU A 1 32 ? 4.178 -2.027 10.398 1.00 41.25 445 LEU A C 19
ATOM 24035 O O . LEU A 1 32 ? 3.843 -2.158 11.575 1.00 2.34 445 LEU A O 19
ATOM 24051 N N . LEU A 1 33 ? 3.583 -2.673 9.401 1.00 21.11 446 LEU A N 19
ATOM 24052 C CA . LEU A 1 33 ? 2.478 -3.595 9.639 1.00 64.52 446 LEU A CA 19
ATOM 24053 C C . LEU A 1 33 ? 2.958 -4.842 10.375 1.00 34.13 446 LEU A C 19
ATOM 24054 O O . LEU A 1 33 ? 2.207 -5.454 11.134 1.00 34.13 446 LEU A O 19
ATOM 24070 N N . SER A 1 34 ? 4.214 -5.211 10.148 1.00 11.21 447 SER A N 19
ATOM 24071 C CA . SER A 1 34 ? 4.794 -6.386 10.789 1.00 44.55 447 SER A CA 19
ATOM 24072 C C . SER A 1 34 ? 5.214 -6.071 12.221 1.00 1.15 447 SER A C 19
ATOM 24073 O O . SER A 1 34 ? 5.439 -6.975 13.025 1.00 43.40 447 SER A O 19
ATOM 24081 N N . GLU A 1 35 ? 5.317 -4.783 12.532 1.00 14.22 448 GLU A N 19
ATOM 24082 C CA . GLU A 1 35 ? 5.710 -4.349 13.867 1.00 44.21 448 GLU A CA 19
ATOM 24083 C C . GLU A 1 35 ? 4.751 -4.893 14.921 1.00 54.32 448 GLU A C 19
ATOM 24084 O O . GLU A 1 35 ? 5.098 -4.996 16.097 1.00 33.24 448 GLU A O 19
ATOM 24096 N N . GLN A 1 36 ? 3.541 -5.236 14.490 1.00 33.41 449 GLN A N 19
ATOM 24097 C CA . GLN A 1 36 ? 2.530 -5.769 15.397 1.00 43.55 449 GLN A CA 19
ATOM 24098 C C . GLN A 1 36 ? 2.266 -7.243 15.113 1.00 62.35 449 GLN A C 19
ATOM 24099 O O . GLN A 1 36 ? 2.096 -8.042 16.033 1.00 61.11 449 GLN A O 19
ATOM 24113 N N . GLY A 1 37 ? 2.232 -7.598 13.832 1.00 43.34 450 GLY A N 19
ATOM 24114 C CA . GLY A 1 37 ? 1.988 -8.976 13.449 1.00 32.15 450 GLY A CA 19
ATOM 24115 C C . GLY A 1 37 ? 1.429 -9.098 12.046 1.00 63.22 450 GLY A C 19
ATOM 24116 O O . GLY A 1 37 ? 1.468 -10.173 11.446 1.00 3.34 450 GLY A O 19
ATOM 24120 N N . ILE A 1 38 ? 0.906 -7.995 11.521 1.00 22.23 451 ILE A N 19
ATOM 24121 C CA . ILE A 1 38 ? 0.337 -7.983 10.179 1.00 34.54 451 ILE A CA 19
ATOM 24122 C C . ILE A 1 38 ? 1.390 -8.328 9.132 1.00 31.13 451 ILE A C 19
ATOM 24123 O O . ILE A 1 38 ? 2.583 -8.115 9.344 1.00 74.33 451 ILE A O 19
ATOM 24139 N N . MET A 1 39 ? 0.939 -8.861 8.001 1.00 24.12 452 MET A N 19
ATOM 24140 C CA . MET A 1 39 ? 1.843 -9.233 6.918 1.00 23.23 452 MET A CA 19
ATOM 24141 C C . MET A 1 39 ? 1.064 -9.573 5.652 1.00 34.33 452 MET A C 19
ATOM 24142 O O . MET A 1 39 ? 0.942 -10.742 5.281 1.00 5.25 452 MET A O 19
ATOM 24156 N N . VAL A 1 40 ? 0.537 -8.547 4.993 1.00 73.44 453 VAL A N 19
ATOM 24157 C CA . VAL A 1 40 ? -0.231 -8.738 3.767 1.00 23.40 453 VAL A CA 19
ATOM 24158 C C . VAL A 1 40 ? 0.033 -7.613 2.773 1.00 60.41 453 VAL A C 19
ATOM 24159 O O . VAL A 1 40 ? 0.220 -7.856 1.581 1.00 73.41 453 VAL A O 19
ATOM 24172 N N . ALA A 1 41 ? 0.046 -6.382 3.270 1.00 2.14 454 ALA A N 19
ATOM 24173 C CA . ALA A 1 41 ? 0.290 -5.219 2.427 1.00 74.23 454 ALA A CA 19
ATOM 24174 C C . ALA A 1 41 ? 1.526 -5.420 1.557 1.00 31.34 454 ALA A C 19
ATOM 24175 O O . ALA A 1 41 ? 1.632 -4.850 0.471 1.00 23.34 454 ALA A O 19
ATOM 24182 N N . ARG A 1 42 ? 2.459 -6.234 2.042 1.00 11.54 455 ARG A N 19
ATOM 24183 C CA . ARG A 1 42 ? 3.689 -6.509 1.310 1.00 50.11 455 ARG A CA 19
ATOM 24184 C C . ARG A 1 42 ? 3.385 -6.939 -0.122 1.00 52.02 455 ARG A C 19
ATOM 24185 O O . ARG A 1 42 ? 3.719 -6.236 -1.076 1.00 42.10 455 ARG A O 19
ATOM 24206 N N . ARG A 1 43 ? 2.749 -8.097 -0.264 1.00 71.31 456 ARG A N 19
ATOM 24207 C CA . ARG A 1 43 ? 2.401 -8.621 -1.580 1.00 22.10 456 ARG A CA 19
ATOM 24208 C C . ARG A 1 43 ? 1.062 -8.062 -2.052 1.00 1.12 456 ARG A C 19
ATOM 24209 O O . ARG A 1 43 ? 0.838 -7.886 -3.250 1.00 15.21 456 ARG A O 19
ATOM 24230 N N . THR A 1 44 ? 0.175 -7.783 -1.101 1.00 63.33 457 THR A N 19
ATOM 24231 C CA . THR A 1 44 ? -1.142 -7.246 -1.419 1.00 42.21 457 THR A CA 19
ATOM 24232 C C . THR A 1 44 ? -1.030 -5.936 -2.190 1.00 4.44 457 THR A C 19
ATOM 24233 O O . THR A 1 44 ? -1.913 -5.586 -2.972 1.00 3.12 457 THR A O 19
ATOM 24244 N N . VAL A 1 45 ? 0.064 -5.213 -1.963 1.00 51.13 458 VAL A N 19
ATOM 24245 C CA . VAL A 1 45 ? 0.292 -3.941 -2.637 1.00 62.53 458 VAL A CA 19
ATOM 24246 C C . VAL A 1 45 ? 0.917 -4.153 -4.013 1.00 52.41 458 VAL A C 19
ATOM 24247 O O . VAL A 1 45 ? 0.558 -3.480 -4.979 1.00 2.05 458 VAL A O 19
ATOM 24260 N N . ALA A 1 46 ? 1.853 -5.093 -4.092 1.00 43.24 459 ALA A N 19
ATOM 24261 C CA . ALA A 1 46 ? 2.526 -5.395 -5.349 1.00 64.30 459 ALA A CA 19
ATOM 24262 C C . ALA A 1 46 ? 1.518 -5.643 -6.467 1.00 14.21 459 ALA A C 19
ATOM 24263 O O . ALA A 1 46 ? 1.791 -5.370 -7.636 1.00 11.22 459 ALA A O 19
ATOM 24270 N N . LYS A 1 47 ? 0.351 -6.162 -6.099 1.00 41.14 460 LYS A N 19
ATOM 24271 C CA . LYS A 1 47 ? -0.699 -6.446 -7.070 1.00 2.03 460 LYS A CA 19
ATOM 24272 C C . LYS A 1 47 ? -1.236 -5.158 -7.684 1.00 65.15 460 LYS A C 19
ATOM 24273 O O . LYS A 1 47 ? -1.537 -5.105 -8.877 1.00 31.43 460 LYS A O 19
ATOM 24292 N N . TYR A 1 48 ? -1.351 -4.120 -6.863 1.00 53.15 461 TYR A N 19
ATOM 24293 C CA . TYR A 1 48 ? -1.852 -2.831 -7.327 1.00 5.41 461 TYR A CA 19
ATOM 24294 C C . TYR A 1 48 ? -0.749 -2.034 -8.017 1.00 10.34 461 TYR A C 19
ATOM 24295 O O . TYR A 1 48 ? -0.990 -1.353 -9.014 1.00 74.04 461 TYR A O 19
ATOM 24313 N N . ARG A 1 49 ? 0.462 -2.124 -7.478 1.00 44.21 462 ARG A N 19
ATOM 24314 C CA . ARG A 1 49 ? 1.603 -1.411 -8.040 1.00 61.23 462 ARG A CA 19
ATOM 24315 C C . ARG A 1 49 ? 1.751 -1.709 -9.529 1.00 71.31 462 ARG A C 19
ATOM 24316 O O . ARG A 1 49 ? 2.059 -0.820 -10.323 1.00 31.23 462 ARG A O 19
ATOM 24337 N N . GLU A 1 50 ? 1.529 -2.966 -9.901 1.00 33.23 463 GLU A N 19
ATOM 24338 C CA . GLU A 1 50 ? 1.639 -3.381 -11.294 1.00 73.32 463 GLU A CA 19
ATOM 24339 C C . GLU A 1 50 ? 0.830 -2.459 -12.202 1.00 4.35 463 GLU A C 19
ATOM 24340 O O . GLU A 1 50 ? 1.230 -2.176 -13.331 1.00 72.41 463 GLU A O 19
ATOM 24352 N N . SER A 1 51 ? -0.309 -1.993 -11.699 1.00 44.42 464 SER A N 19
ATOM 24353 C CA . SER A 1 51 ? -1.176 -1.105 -12.466 1.00 23.11 464 SER A CA 19
ATOM 24354 C C . SER A 1 51 ? -2.361 -0.645 -11.623 1.00 72.13 464 SER A C 19
ATOM 24355 O O . SER A 1 51 ? -3.456 -1.202 -11.714 1.00 54.13 464 SER A O 19
ATOM 24363 N N . LEU A 1 52 ? -2.136 0.376 -10.804 1.00 64.13 465 LEU A N 19
ATOM 24364 C CA . LEU A 1 52 ? -3.185 0.914 -9.945 1.00 0.44 465 LEU A CA 19
ATOM 24365 C C . LEU A 1 52 ? -3.899 2.080 -10.621 1.00 61.04 465 LEU A C 19
ATOM 24366 O O . LEU A 1 52 ? -5.103 2.267 -10.450 1.00 55.21 465 LEU A O 19
ATOM 24382 N N . SER A 1 53 ? -3.148 2.860 -11.392 1.00 52.03 466 SER A N 19
ATOM 24383 C CA . SER A 1 53 ? -3.708 4.009 -12.093 1.00 73.43 466 SER A CA 19
ATOM 24384 C C . SER A 1 53 ? -2.609 4.823 -12.768 1.00 71.02 466 SER A C 19
ATOM 24385 O O . SER A 1 53 ? -2.827 5.435 -13.815 1.00 15.41 466 SER A O 19
ATOM 24393 N N . ILE A 1 54 ? -1.426 4.826 -12.162 1.00 73.40 467 ILE A N 19
ATOM 24394 C CA . ILE A 1 54 ? -0.292 5.563 -12.704 1.00 10.12 467 ILE A CA 19
ATOM 24395 C C . ILE A 1 54 ? 0.598 4.659 -13.550 1.00 75.42 467 ILE A C 19
ATOM 24396 O O . ILE A 1 54 ? 0.554 3.432 -13.450 1.00 61.04 467 ILE A O 19
ATOM 24412 N N . PRO A 1 55 ? 1.426 5.276 -14.405 1.00 2.13 468 PRO A N 19
ATOM 24413 C CA . PRO A 1 55 ? 2.345 4.547 -15.284 1.00 4.13 468 PRO A CA 19
ATOM 24414 C C . PRO A 1 55 ? 3.478 3.879 -14.513 1.00 24.23 468 PRO A C 19
ATOM 24415 O O . PRO A 1 55 ? 3.846 4.299 -13.415 1.00 20.55 468 PRO A O 19
ATOM 24426 N N . PRO A 1 56 ? 4.048 2.816 -15.098 1.00 74.54 469 PRO A N 19
ATOM 24427 C CA . PRO A 1 56 ? 5.150 2.068 -14.484 1.00 54.31 469 PRO A CA 19
ATOM 24428 C C . PRO A 1 56 ? 6.446 2.869 -14.453 1.00 25.33 469 PRO A C 19
ATOM 24429 O O . PRO A 1 56 ? 6.545 3.933 -15.063 1.00 41.34 469 PRO A O 19
ATOM 24440 N N . SER A 1 57 ? 7.441 2.348 -13.740 1.00 40.41 470 SER A N 19
ATOM 24441 C CA . SER A 1 57 ? 8.731 3.017 -13.627 1.00 21.11 470 SER A CA 19
ATOM 24442 C C . SER A 1 57 ? 9.847 2.006 -13.377 1.00 54.01 470 SER A C 19
ATOM 24443 O O . SER A 1 57 ? 10.930 2.107 -13.951 1.00 63.51 470 SER A O 19
ATOM 24451 N N . ASN A 1 58 ? 9.572 1.033 -12.516 1.00 35.23 471 ASN A N 19
ATOM 24452 C CA . ASN A 1 58 ? 10.551 0.002 -12.189 1.00 2.43 471 ASN A CA 19
ATOM 24453 C C . ASN A 1 58 ? 11.669 0.571 -11.318 1.00 74.45 471 ASN A C 19
ATOM 24454 O O . ASN A 1 58 ? 11.780 0.236 -10.141 1.00 11.55 471 ASN A O 19
ATOM 24465 N N . GLN A 1 59 ? 12.491 1.432 -11.909 1.00 72.13 472 GLN A N 19
ATOM 24466 C CA . GLN A 1 59 ? 13.599 2.047 -11.187 1.00 31.21 472 GLN A CA 19
ATOM 24467 C C . GLN A 1 59 ? 13.156 3.339 -10.509 1.00 33.14 472 GLN A C 19
ATOM 24468 O O . GLN A 1 59 ? 13.794 3.805 -9.566 1.00 2.34 472 GLN A O 19
ATOM 24482 N N . ARG A 1 60 ? 12.059 3.911 -10.995 1.00 45.12 473 ARG A N 19
ATOM 24483 C CA . ARG A 1 60 ? 11.533 5.150 -10.436 1.00 12.04 473 ARG A CA 19
ATOM 24484 C C . ARG A 1 60 ? 12.563 6.271 -10.532 1.00 64.44 473 ARG A C 19
ATOM 24485 O O . ARG A 1 60 ? 12.736 7.054 -9.598 1.00 15.22 473 ARG A O 19
ATOM 24506 N N . LYS A 1 61 ? 13.247 6.343 -11.670 1.00 3.34 474 LYS A N 19
ATOM 24507 C CA . LYS A 1 61 ? 14.260 7.368 -11.890 1.00 42.12 474 LYS A CA 19
ATOM 24508 C C . LYS A 1 61 ? 14.432 7.651 -13.379 1.00 0.42 474 LYS A C 19
ATOM 24509 O O . LYS A 1 61 ? 14.016 6.858 -14.222 1.00 53.04 474 LYS A O 19
ATOM 24528 N N . GLN A 1 62 ? 15.049 8.786 -13.693 1.00 43.11 475 GLN A N 19
ATOM 24529 C CA . GLN A 1 62 ? 15.277 9.173 -15.081 1.00 13.34 475 GLN A CA 19
ATOM 24530 C C . GLN A 1 62 ? 16.766 9.338 -15.363 1.00 50.53 475 GLN A C 19
ATOM 24531 O O . GLN A 1 62 ? 17.233 9.074 -16.472 1.00 55.33 475 GLN A O 19
ATOM 24545 N N . LEU A 1 63 ? 17.509 9.778 -14.353 1.00 2.20 476 LEU A N 19
ATOM 24546 C CA . LEU A 1 63 ? 18.947 9.979 -14.492 1.00 51.35 476 LEU A CA 19
ATOM 24547 C C . LEU A 1 63 ? 19.698 8.659 -14.353 1.00 11.30 476 LEU A C 19
ATOM 24548 O O . LEU A 1 63 ? 20.561 8.511 -13.487 1.00 44.53 476 LEU A O 19
ATOM 24564 N N . VAL A 1 64 ? 19.365 7.701 -15.213 1.00 40.12 477 VAL A N 19
ATOM 24565 C CA . VAL A 1 64 ? 20.010 6.394 -15.189 1.00 11.11 477 VAL A CA 19
ATOM 24566 C C . VAL A 1 64 ? 20.017 5.759 -16.574 1.00 55.03 477 VAL A C 19
ATOM 24567 O O . VAL A 1 64 ? 19.108 5.980 -17.375 1.00 14.54 477 VAL A O 19
ATOM 24580 N N . ALA A 1 65 ? 21.047 4.967 -16.852 1.00 45.13 478 ALA A N 19
ATOM 24581 C CA . ALA A 1 65 ? 21.171 4.297 -18.141 1.00 4.32 478 ALA A CA 19
ATOM 24582 C C . ALA A 1 65 ? 22.213 3.185 -18.082 1.00 71.53 478 ALA A C 19
ATOM 24583 O O . ALA A 1 65 ? 21.999 2.094 -18.611 1.00 25.22 478 ALA A O 19
ATOM 24590 N N . ASN A 1 66 ? 23.340 3.468 -17.438 1.00 32.11 479 ASN A N 19
ATOM 24591 C CA . ASN A 1 66 ? 24.415 2.491 -17.313 1.00 21.53 479 ASN A CA 19
ATOM 24592 C C . ASN A 1 66 ? 24.216 1.618 -16.077 1.00 2.43 479 ASN A C 19
ATOM 24593 O O . ASN A 1 66 ? 24.280 0.391 -16.154 1.00 11.43 479 ASN A O 19
ATOM 24604 N N . SER A 1 67 ? 23.974 2.261 -14.939 1.00 15.52 480 SER A N 19
ATOM 24605 C CA . SER A 1 67 ? 23.769 1.545 -13.685 1.00 20.11 480 SER A CA 19
ATOM 24606 C C . SER A 1 67 ? 22.511 0.684 -13.751 1.00 21.03 480 SER A C 19
ATOM 24607 O O . SER A 1 67 ? 22.411 -0.342 -13.078 1.00 61.13 480 SER A O 19
ATOM 24615 N N . SER A 1 68 ? 21.551 1.111 -14.567 1.00 4.14 481 SER A N 19
ATOM 24616 C CA . SER A 1 68 ? 20.298 0.382 -14.718 1.00 71.13 481 SER A CA 19
ATOM 24617 C C . SER A 1 68 ? 20.553 -1.052 -15.169 1.00 61.22 481 SER A C 19
ATOM 24618 O O . SER A 1 68 ? 19.835 -1.974 -14.782 1.00 0.44 481 SER A O 19
ATOM 24626 N N . SER A 1 69 ? 21.582 -1.233 -15.991 1.00 1.24 482 SER A N 19
ATOM 24627 C CA . SER A 1 69 ? 21.933 -2.555 -16.499 1.00 13.33 482 SER A CA 19
ATOM 24628 C C . SER A 1 69 ? 23.126 -3.129 -15.741 1.00 3.43 482 SER A C 19
ATOM 24629 O O . SER A 1 69 ? 23.134 -4.302 -15.369 1.00 34.44 482 SER A O 19
ATOM 24637 N N . VAL A 1 70 ? 24.134 -2.293 -15.517 1.00 2.43 483 VAL A N 19
ATOM 24638 C CA . VAL A 1 70 ? 25.334 -2.715 -14.803 1.00 21.34 483 VAL A CA 19
ATOM 24639 C C . VAL A 1 70 ? 25.689 -4.161 -15.133 1.00 14.44 483 VAL A C 19
ATOM 24640 O O . VAL A 1 70 ? 25.354 -5.079 -14.384 1.00 74.11 483 VAL A O 19
ATOM 24653 N N . ASP A 1 71 ? 26.369 -4.356 -16.257 1.00 54.31 484 ASP A N 19
ATOM 24654 C CA . ASP A 1 71 ? 26.771 -5.690 -16.685 1.00 44.44 484 ASP A CA 19
ATOM 24655 C C . ASP A 1 71 ? 25.574 -6.635 -16.716 1.00 22.22 484 ASP A C 19
ATOM 24656 O O . ASP A 1 71 ? 25.525 -7.616 -15.974 1.00 62.21 484 ASP A O 19
ATOM 24665 N N . LYS A 1 72 ? 24.610 -6.332 -17.578 1.00 72.25 485 LYS A N 19
ATOM 24666 C CA . LYS A 1 72 ? 23.412 -7.154 -17.707 1.00 11.13 485 LYS A CA 19
ATOM 24667 C C . LYS A 1 72 ? 23.548 -8.137 -18.864 1.00 71.33 485 LYS A C 19
ATOM 24668 O O . LYS A 1 72 ? 22.745 -8.127 -19.798 1.00 72.12 485 LYS A O 19
ATOM 24687 N N . LEU A 1 73 ? 24.568 -8.986 -18.797 1.00 44.02 486 LEU A N 19
ATOM 24688 C CA . LEU A 1 73 ? 24.808 -9.977 -19.839 1.00 45.01 486 LEU A CA 19
ATOM 24689 C C . LEU A 1 73 ? 24.744 -11.392 -19.271 1.00 54.35 486 LEU A C 19
ATOM 24690 O O . LEU A 1 73 ? 24.806 -12.372 -20.013 1.00 15.53 486 LEU A O 19
ATOM 24706 N N . ALA A 1 74 ? 24.617 -11.488 -17.952 1.00 1.03 487 ALA A N 19
ATOM 24707 C CA . ALA A 1 74 ? 24.540 -12.782 -17.285 1.00 72.13 487 ALA A CA 19
ATOM 24708 C C . ALA A 1 74 ? 23.144 -13.384 -17.415 1.00 3.11 487 ALA A C 19
ATOM 24709 O O . ALA A 1 74 ? 22.966 -14.594 -17.279 1.00 53.34 487 ALA A O 19
ATOM 24716 N N . ALA A 1 75 ? 22.159 -12.532 -17.678 1.00 3.53 488 ALA A N 19
ATOM 24717 C CA . ALA A 1 75 ? 20.780 -12.980 -17.827 1.00 24.01 488 ALA A CA 19
ATOM 24718 C C . ALA A 1 75 ? 20.529 -13.522 -19.230 1.00 51.52 488 ALA A C 19
ATOM 24719 O O . ALA A 1 75 ? 19.712 -14.423 -19.420 1.00 43.43 488 ALA A O 19
ATOM 24726 N N . ALA A 1 76 ? 21.234 -12.967 -20.209 1.00 4.33 489 ALA A N 19
ATOM 24727 C CA . ALA A 1 76 ? 21.088 -13.396 -21.594 1.00 53.34 489 ALA A CA 19
ATOM 24728 C C . ALA A 1 76 ? 21.331 -14.894 -21.733 1.00 62.34 489 ALA A C 19
ATOM 24729 O O . ALA A 1 76 ? 20.639 -15.579 -22.489 1.00 43.22 489 ALA A O 19
ATOM 24736 N N . LEU A 1 77 ? 22.318 -15.399 -21.003 1.00 14.13 490 LEU A N 19
ATOM 24737 C CA . LEU A 1 77 ? 22.654 -16.819 -21.045 1.00 54.41 490 LEU A CA 19
ATOM 24738 C C . LEU A 1 77 ? 21.732 -17.623 -20.133 1.00 43.10 490 LEU A C 19
ATOM 24739 O O . LEU A 1 77 ? 21.496 -18.808 -20.364 1.00 22.44 490 LEU A O 19
ATOM 24755 N N . GLU A 1 78 ? 21.214 -16.969 -19.098 1.00 4.13 491 GLU A N 19
ATOM 24756 C CA . GLU A 1 78 ? 20.319 -17.624 -18.152 1.00 52.11 491 GLU A CA 19
ATOM 24757 C C . GLU A 1 78 ? 18.994 -17.985 -18.819 1.00 20.22 491 GLU A C 19
ATOM 24758 O O . GLU A 1 78 ? 18.426 -19.047 -18.562 1.00 12.14 491 GLU A O 19
ATOM 24770 N N . HIS A 1 79 ? 18.507 -17.093 -19.676 1.00 30.32 492 HIS A N 19
ATOM 24771 C CA . HIS A 1 79 ? 17.249 -17.317 -20.379 1.00 23.40 492 HIS A CA 19
ATOM 24772 C C . HIS A 1 79 ? 16.944 -16.161 -21.328 1.00 24.45 492 HIS A C 19
ATOM 24773 O O . HIS A 1 79 ? 17.742 -15.234 -21.469 1.00 22.51 492 HIS A O 19
ATOM 24787 N N . HIS A 1 80 ? 15.785 -16.224 -21.975 1.00 43.51 493 HIS A N 19
ATOM 24788 C CA . HIS A 1 80 ? 15.374 -15.181 -22.910 1.00 31.32 493 HIS A CA 19
ATOM 24789 C C . HIS A 1 80 ? 14.326 -14.270 -22.281 1.00 15.34 493 HIS A C 19
ATOM 24790 O O . HIS A 1 80 ? 13.552 -14.695 -21.422 1.00 33.24 493 HIS A O 19
ATOM 24804 N N . HIS A 1 81 ? 14.305 -13.013 -22.713 1.00 31.00 494 HIS A N 19
ATOM 24805 C CA . HIS A 1 81 ? 13.350 -12.041 -22.192 1.00 5.14 494 HIS A CA 19
ATOM 24806 C C . HIS A 1 81 ? 11.994 -12.191 -22.875 1.00 10.31 494 HIS A C 19
ATOM 24807 O O . HIS A 1 81 ? 11.897 -12.148 -24.102 1.00 21.32 494 HIS A O 19
ATOM 24821 N N . HIS A 1 82 ? 10.949 -12.368 -22.073 1.00 44.54 495 HIS A N 19
ATOM 24822 C CA . HIS A 1 82 ? 9.598 -12.524 -22.600 1.00 62.40 495 HIS A CA 19
ATOM 24823 C C . HIS A 1 82 ? 8.784 -11.251 -22.394 1.00 14.12 495 HIS A C 19
ATOM 24824 O O . HIS A 1 82 ? 8.793 -10.664 -21.311 1.00 74.31 495 HIS A O 19
ATOM 24838 N N . HIS A 1 83 ? 8.081 -10.828 -23.440 1.00 14.51 496 HIS A N 19
ATOM 24839 C CA . HIS A 1 83 ? 7.260 -9.623 -23.373 1.00 5.42 496 HIS A CA 19
ATOM 24840 C C . HIS A 1 83 ? 6.091 -9.815 -22.411 1.00 21.05 496 HIS A C 19
ATOM 24841 O O . HIS A 1 83 ? 5.738 -10.942 -22.063 1.00 2.21 496 HIS A O 19
ATOM 24855 N N . HIS A 1 84 ? 5.494 -8.707 -21.983 1.00 45.11 497 HIS A N 19
ATOM 24856 C CA . HIS A 1 84 ? 4.365 -8.753 -21.062 1.00 4.54 497 HIS A CA 19
ATOM 24857 C C . HIS A 1 84 ? 3.047 -8.568 -21.807 1.00 42.20 497 HIS A C 19
ATOM 24858 O O . HIS A 1 84 ? 1.979 -8.523 -21.196 1.00 14.23 497 HIS A O 19
ATOM 24872 N N . GLU A 1 1 ? -17.795 1.358 -9.044 1.00 24.25 414 GLU A N 20
ATOM 24873 C CA . GLU A 1 1 ? -16.624 1.670 -9.856 1.00 53.24 414 GLU A CA 20
ATOM 24874 C C . GLU A 1 1 ? -15.832 2.823 -9.245 1.00 41.33 414 GLU A C 20
ATOM 24875 O O . GLU A 1 1 ? -14.609 2.885 -9.371 1.00 12.51 414 GLU A O 20
ATOM 24887 N N . ALA A 1 2 ? -16.539 3.735 -8.585 1.00 10.42 415 ALA A N 20
ATOM 24888 C CA . ALA A 1 2 ? -15.902 4.884 -7.954 1.00 53.42 415 ALA A CA 20
ATOM 24889 C C . ALA A 1 2 ? -15.252 4.494 -6.630 1.00 71.44 415 ALA A C 20
ATOM 24890 O O . ALA A 1 2 ? -14.573 5.304 -5.999 1.00 35.40 415 ALA A O 20
ATOM 24897 N N . SER A 1 3 ? -15.464 3.249 -6.218 1.00 10.24 416 SER A N 20
ATOM 24898 C CA . SER A 1 3 ? -14.902 2.753 -4.966 1.00 25.44 416 SER A CA 20
ATOM 24899 C C . SER A 1 3 ? -13.471 2.263 -5.171 1.00 54.51 416 SER A C 20
ATOM 24900 O O . SER A 1 3 ? -12.687 2.191 -4.224 1.00 45.23 416 SER A O 20
ATOM 24908 N N . SER A 1 4 ? -13.138 1.928 -6.413 1.00 13.10 417 SER A N 20
ATOM 24909 C CA . SER A 1 4 ? -11.803 1.442 -6.742 1.00 75.25 417 SER A CA 20
ATOM 24910 C C . SER A 1 4 ? -10.759 2.532 -6.522 1.00 3.35 417 SER A C 20
ATOM 24911 O O . SER A 1 4 ? -9.601 2.245 -6.214 1.00 45.41 417 SER A O 20
ATOM 24919 N N . THR A 1 5 ? -11.175 3.784 -6.681 1.00 34.14 418 THR A N 20
ATOM 24920 C CA . THR A 1 5 ? -10.278 4.918 -6.500 1.00 65.40 418 THR A CA 20
ATOM 24921 C C . THR A 1 5 ? -10.089 5.240 -5.023 1.00 52.52 418 THR A C 20
ATOM 24922 O O . THR A 1 5 ? -9.104 5.867 -4.635 1.00 64.43 418 THR A O 20
ATOM 24933 N N . ALA A 1 6 ? -11.040 4.808 -4.202 1.00 0.34 419 ALA A N 20
ATOM 24934 C CA . ALA A 1 6 ? -10.977 5.048 -2.765 1.00 52.22 419 ALA A CA 20
ATOM 24935 C C . ALA A 1 6 ? -9.684 4.498 -2.172 1.00 21.42 419 ALA A C 20
ATOM 24936 O O . ALA A 1 6 ? -9.191 4.999 -1.161 1.00 63.33 419 ALA A O 20
ATOM 24943 N N . ILE A 1 7 ? -9.142 3.464 -2.806 1.00 41.31 420 ILE A N 20
ATOM 24944 C CA . ILE A 1 7 ? -7.906 2.845 -2.341 1.00 55.14 420 ILE A CA 20
ATOM 24945 C C . ILE A 1 7 ? -6.686 3.617 -2.832 1.00 71.53 420 ILE A C 20
ATOM 24946 O O . ILE A 1 7 ? -5.587 3.467 -2.298 1.00 71.51 420 ILE A O 20
ATOM 24962 N N . ARG A 1 8 ? -6.889 4.445 -3.853 1.00 43.40 421 ARG A N 20
ATOM 24963 C CA . ARG A 1 8 ? -5.805 5.242 -4.416 1.00 4.03 421 ARG A CA 20
ATOM 24964 C C . ARG A 1 8 ? -5.073 6.015 -3.323 1.00 15.01 421 ARG A C 20
ATOM 24965 O O . ARG A 1 8 ? -3.859 6.202 -3.388 1.00 1.42 421 ARG A O 20
ATOM 24986 N N . ALA A 1 9 ? -5.823 6.464 -2.320 1.00 22.21 422 ALA A N 20
ATOM 24987 C CA . ALA A 1 9 ? -5.246 7.216 -1.213 1.00 3.22 422 ALA A CA 20
ATOM 24988 C C . ALA A 1 9 ? -4.587 6.285 -0.201 1.00 32.34 422 ALA A C 20
ATOM 24989 O O . ALA A 1 9 ? -3.644 6.670 0.491 1.00 64.33 422 ALA A O 20
ATOM 24996 N N . LEU A 1 10 ? -5.091 5.058 -0.118 1.00 12.44 423 LEU A N 20
ATOM 24997 C CA . LEU A 1 10 ? -4.552 4.071 0.811 1.00 52.40 423 LEU A CA 20
ATOM 24998 C C . LEU A 1 10 ? -3.084 3.786 0.511 1.00 11.42 423 LEU A C 20
ATOM 24999 O O . LEU A 1 10 ? -2.245 3.777 1.413 1.00 60.23 423 LEU A O 20
ATOM 25015 N N . VAL A 1 11 ? -2.778 3.556 -0.762 1.00 53.33 424 VAL A N 20
ATOM 25016 C CA . VAL A 1 11 ? -1.412 3.275 -1.182 1.00 4.31 424 VAL A CA 20
ATOM 25017 C C . VAL A 1 11 ? -0.507 4.481 -0.954 1.00 2.21 424 VAL A C 20
ATOM 25018 O O . VAL A 1 11 ? 0.718 4.363 -0.962 1.00 2.03 424 VAL A O 20
ATOM 25031 N N . LYS A 1 12 ? -1.119 5.643 -0.751 1.00 21.44 425 LYS A N 20
ATOM 25032 C CA . LYS A 1 12 ? -0.370 6.872 -0.519 1.00 34.20 425 LYS A CA 20
ATOM 25033 C C . LYS A 1 12 ? 0.095 6.960 0.931 1.00 10.25 425 LYS A C 20
ATOM 25034 O O . LYS A 1 12 ? 1.099 7.606 1.234 1.00 31.35 425 LYS A O 20
ATOM 25053 N N . LYS A 1 13 ? -0.640 6.306 1.824 1.00 13.32 426 LYS A N 20
ATOM 25054 C CA . LYS A 1 13 ? -0.301 6.309 3.243 1.00 33.51 426 LYS A CA 20
ATOM 25055 C C . LYS A 1 13 ? 0.946 5.471 3.505 1.00 43.33 426 LYS A C 20
ATOM 25056 O O . LYS A 1 13 ? 1.803 5.851 4.305 1.00 21.13 426 LYS A O 20
ATOM 25075 N N . LEU A 1 14 ? 1.044 4.334 2.827 1.00 62.31 427 LEU A N 20
ATOM 25076 C CA . LEU A 1 14 ? 2.189 3.444 2.985 1.00 12.30 427 LEU A CA 20
ATOM 25077 C C . LEU A 1 14 ? 3.414 3.999 2.265 1.00 41.11 427 LEU A C 20
ATOM 25078 O O . LEU A 1 14 ? 4.545 3.826 2.721 1.00 11.00 427 LEU A O 20
ATOM 25094 N N . ILE A 1 15 ? 3.181 4.667 1.141 1.00 54.42 428 ILE A N 20
ATOM 25095 C CA . ILE A 1 15 ? 4.264 5.251 0.361 1.00 22.22 428 ILE A CA 20
ATOM 25096 C C . ILE A 1 15 ? 4.734 6.567 0.970 1.00 44.12 428 ILE A C 20
ATOM 25097 O O . ILE A 1 15 ? 5.911 6.919 0.882 1.00 74.12 428 ILE A O 20
ATOM 25113 N N . ALA A 1 16 ? 3.807 7.290 1.590 1.00 50.11 429 ALA A N 20
ATOM 25114 C CA . ALA A 1 16 ? 4.127 8.566 2.218 1.00 13.11 429 ALA A CA 20
ATOM 25115 C C . ALA A 1 16 ? 5.337 8.438 3.136 1.00 73.00 429 ALA A C 20
ATOM 25116 O O . ALA A 1 16 ? 6.319 9.165 2.990 1.00 54.23 429 ALA A O 20
ATOM 25123 N N . ALA A 1 17 ? 5.259 7.509 4.084 1.00 44.24 430 ALA A N 20
ATOM 25124 C CA . ALA A 1 17 ? 6.349 7.285 5.025 1.00 41.50 430 ALA A CA 20
ATOM 25125 C C . ALA A 1 17 ? 7.254 6.150 4.558 1.00 42.43 430 ALA A C 20
ATOM 25126 O O . ALA A 1 17 ? 7.537 5.219 5.311 1.00 51.33 430 ALA A O 20
ATOM 25133 N N . GLU A 1 18 ? 7.705 6.234 3.310 1.00 34.32 431 GLU A N 20
ATOM 25134 C CA . GLU A 1 18 ? 8.576 5.212 2.743 1.00 61.41 431 GLU A CA 20
ATOM 25135 C C . GLU A 1 18 ? 10.018 5.706 2.669 1.00 63.24 431 GLU A C 20
ATOM 25136 O O . GLU A 1 18 ? 10.277 6.838 2.263 1.00 13.22 431 GLU A O 20
ATOM 25148 N N . ASN A 1 19 ? 10.952 4.848 3.065 1.00 42.43 432 ASN A N 20
ATOM 25149 C CA . ASN A 1 19 ? 12.368 5.198 3.046 1.00 11.12 432 ASN A CA 20
ATOM 25150 C C . ASN A 1 19 ? 13.238 3.955 3.219 1.00 71.34 432 ASN A C 20
ATOM 25151 O O . ASN A 1 19 ? 13.918 3.779 4.229 1.00 62.31 432 ASN A O 20
ATOM 25162 N N . PRO A 1 20 ? 13.216 3.073 2.208 1.00 14.10 433 PRO A N 20
ATOM 25163 C CA . PRO A 1 20 ? 13.996 1.832 2.223 1.00 50.53 433 PRO A CA 20
ATOM 25164 C C . PRO A 1 20 ? 15.494 2.089 2.096 1.00 55.43 433 PRO A C 20
ATOM 25165 O O . PRO A 1 20 ? 16.291 1.564 2.872 1.00 11.12 433 PRO A O 20
ATOM 25176 N N . ALA A 1 21 ? 15.870 2.900 1.113 1.00 74.05 434 ALA A N 20
ATOM 25177 C CA . ALA A 1 21 ? 17.271 3.228 0.887 1.00 64.33 434 ALA A CA 20
ATOM 25178 C C . ALA A 1 21 ? 18.019 2.049 0.274 1.00 4.01 434 ALA A C 20
ATOM 25179 O O . ALA A 1 21 ? 18.374 2.069 -0.905 1.00 75.52 434 ALA A O 20
ATOM 25186 N N . LYS A 1 22 ? 18.256 1.021 1.081 1.00 2.13 435 LYS A N 20
ATOM 25187 C CA . LYS A 1 22 ? 18.962 -0.169 0.620 1.00 34.24 435 LYS A CA 20
ATOM 25188 C C . LYS A 1 22 ? 18.023 -1.092 -0.151 1.00 0.24 435 LYS A C 20
ATOM 25189 O O . LYS A 1 22 ? 18.226 -1.376 -1.332 1.00 35.34 435 LYS A O 20
ATOM 25208 N N . PRO A 1 23 ? 16.972 -1.572 0.530 1.00 50.41 436 PRO A N 20
ATOM 25209 C CA . PRO A 1 23 ? 15.982 -2.469 -0.072 1.00 54.32 436 PRO A CA 20
ATOM 25210 C C . PRO A 1 23 ? 15.113 -1.762 -1.107 1.00 0.24 436 PRO A C 20
ATOM 25211 O O . PRO A 1 23 ? 15.240 -0.555 -1.320 1.00 45.40 436 PRO A O 20
ATOM 25222 N N . LEU A 1 24 ? 14.229 -2.519 -1.747 1.00 22.32 437 LEU A N 20
ATOM 25223 C CA . LEU A 1 24 ? 13.337 -1.964 -2.760 1.00 5.41 437 LEU A CA 20
ATOM 25224 C C . LEU A 1 24 ? 12.020 -1.513 -2.138 1.00 52.52 437 LEU A C 20
ATOM 25225 O O . LEU A 1 24 ? 11.626 -1.994 -1.076 1.00 41.20 437 LEU A O 20
ATOM 25241 N N . SER A 1 25 ? 11.342 -0.586 -2.808 1.00 3.22 438 SER A N 20
ATOM 25242 C CA . SER A 1 25 ? 10.070 -0.067 -2.320 1.00 21.13 438 SER A CA 20
ATOM 25243 C C . SER A 1 25 ? 9.109 -1.206 -1.993 1.00 45.12 438 SER A C 20
ATOM 25244 O O . SER A 1 25 ? 9.356 -2.361 -2.341 1.00 52.22 438 SER A O 20
ATOM 25252 N N . ASP A 1 26 ? 8.013 -0.872 -1.321 1.00 52.21 439 ASP A N 20
ATOM 25253 C CA . ASP A 1 26 ? 7.013 -1.866 -0.946 1.00 40.24 439 ASP A CA 20
ATOM 25254 C C . ASP A 1 26 ? 7.581 -2.851 0.070 1.00 3.20 439 ASP A C 20
ATOM 25255 O O . ASP A 1 26 ? 6.982 -3.892 0.342 1.00 63.04 439 ASP A O 20
ATOM 25264 N N . SER A 1 27 ? 8.740 -2.516 0.627 1.00 3.15 440 SER A N 20
ATOM 25265 C CA . SER A 1 27 ? 9.392 -3.375 1.610 1.00 34.51 440 SER A CA 20
ATOM 25266 C C . SER A 1 27 ? 9.513 -2.665 2.956 1.00 62.31 440 SER A C 20
ATOM 25267 O O . SER A 1 27 ? 9.554 -3.305 4.007 1.00 41.34 440 SER A O 20
ATOM 25275 N N . LYS A 1 28 ? 9.569 -1.339 2.914 1.00 10.42 441 LYS A N 20
ATOM 25276 C CA . LYS A 1 28 ? 9.685 -0.539 4.128 1.00 12.52 441 LYS A CA 20
ATOM 25277 C C . LYS A 1 28 ? 8.321 -0.348 4.785 1.00 4.25 441 LYS A C 20
ATOM 25278 O O . LYS A 1 28 ? 8.166 -0.561 5.988 1.00 0.55 441 LYS A O 20
ATOM 25297 N N . LEU A 1 29 ? 7.336 0.051 3.989 1.00 65.21 442 LEU A N 20
ATOM 25298 C CA . LEU A 1 29 ? 5.985 0.269 4.493 1.00 1.12 442 LEU A CA 20
ATOM 25299 C C . LEU A 1 29 ? 5.468 -0.971 5.216 1.00 11.25 442 LEU A C 20
ATOM 25300 O O . LEU A 1 29 ? 4.788 -0.869 6.239 1.00 64.33 442 LEU A O 20
ATOM 25316 N N . THR A 1 30 ? 5.794 -2.143 4.679 1.00 2.32 443 THR A N 20
ATOM 25317 C CA . THR A 1 30 ? 5.364 -3.403 5.273 1.00 41.45 443 THR A CA 20
ATOM 25318 C C . THR A 1 30 ? 6.083 -3.662 6.592 1.00 1.11 443 THR A C 20
ATOM 25319 O O . THR A 1 30 ? 5.601 -4.420 7.434 1.00 71.54 443 THR A O 20
ATOM 25330 N N . SER A 1 31 ? 7.238 -3.028 6.766 1.00 21.42 444 SER A N 20
ATOM 25331 C CA . SER A 1 31 ? 8.025 -3.194 7.983 1.00 43.34 444 SER A CA 20
ATOM 25332 C C . SER A 1 31 ? 7.268 -2.663 9.196 1.00 61.12 444 SER A C 20
ATOM 25333 O O . SER A 1 31 ? 7.077 -3.374 10.184 1.00 30.43 444 SER A O 20
ATOM 25341 N N . LEU A 1 32 ? 6.839 -1.409 9.114 1.00 13.44 445 LEU A N 20
ATOM 25342 C CA . LEU A 1 32 ? 6.102 -0.781 10.206 1.00 54.21 445 LEU A CA 20
ATOM 25343 C C . LEU A 1 32 ? 4.848 -1.579 10.548 1.00 45.12 445 LEU A C 20
ATOM 25344 O O . LEU A 1 32 ? 4.402 -1.595 11.696 1.00 4.41 445 LEU A O 20
ATOM 25360 N N . LEU A 1 33 ? 4.284 -2.243 9.545 1.00 43.12 446 LEU A N 20
ATOM 25361 C CA . LEU A 1 33 ? 3.082 -3.048 9.738 1.00 44.41 446 LEU A CA 20
ATOM 25362 C C . LEU A 1 33 ? 3.427 -4.402 10.350 1.00 10.31 446 LEU A C 20
ATOM 25363 O O . LEU A 1 33 ? 2.718 -4.896 11.227 1.00 35.31 446 LEU A O 20
ATOM 25379 N N . SER A 1 34 ? 4.521 -4.995 9.884 1.00 40.21 447 SER A N 20
ATOM 25380 C CA . SER A 1 34 ? 4.959 -6.293 10.385 1.00 71.20 447 SER A CA 20
ATOM 25381 C C . SER A 1 34 ? 5.545 -6.165 11.787 1.00 15.20 447 SER A C 20
ATOM 25382 O O . SER A 1 34 ? 5.741 -7.162 12.482 1.00 75.20 447 SER A O 20
ATOM 25390 N N . GLU A 1 35 ? 5.822 -4.931 12.195 1.00 4.22 448 GLU A N 20
ATOM 25391 C CA . GLU A 1 35 ? 6.388 -4.672 13.515 1.00 31.02 448 GLU A CA 20
ATOM 25392 C C . GLU A 1 35 ? 5.496 -5.250 14.610 1.00 55.45 448 GLU A C 20
ATOM 25393 O O . GLU A 1 35 ? 5.958 -5.532 15.716 1.00 64.31 448 GLU A O 20
ATOM 25405 N N . GLN A 1 36 ? 4.216 -5.419 14.296 1.00 31.41 449 GLN A N 20
ATOM 25406 C CA . GLN A 1 36 ? 3.260 -5.961 15.254 1.00 73.01 449 GLN A CA 20
ATOM 25407 C C . GLN A 1 36 ? 2.788 -7.347 14.828 1.00 72.04 449 GLN A C 20
ATOM 25408 O O . GLN A 1 36 ? 2.575 -8.225 15.663 1.00 62.01 449 GLN A O 20
ATOM 25422 N N . GLY A 1 37 ? 2.625 -7.536 13.522 1.00 64.21 450 GLY A N 20
ATOM 25423 C CA . GLY A 1 37 ? 2.179 -8.818 13.008 1.00 44.12 450 GLY A CA 20
ATOM 25424 C C . GLY A 1 37 ? 1.504 -8.697 11.656 1.00 51.21 450 GLY A C 20
ATOM 25425 O O . GLY A 1 37 ? 1.373 -9.683 10.929 1.00 11.33 450 GLY A O 20
ATOM 25429 N N . ILE A 1 38 ? 1.072 -7.487 11.318 1.00 12.23 451 ILE A N 20
ATOM 25430 C CA . ILE A 1 38 ? 0.405 -7.241 10.045 1.00 24.14 451 ILE A CA 20
ATOM 25431 C C . ILE A 1 38 ? 1.270 -7.698 8.875 1.00 14.43 451 ILE A C 20
ATOM 25432 O O . ILE A 1 38 ? 2.498 -7.677 8.953 1.00 43.32 451 ILE A O 20
ATOM 25448 N N . MET A 1 39 ? 0.620 -8.107 7.790 1.00 42.51 452 MET A N 20
ATOM 25449 C CA . MET A 1 39 ? 1.331 -8.565 6.603 1.00 44.04 452 MET A CA 20
ATOM 25450 C C . MET A 1 39 ? 0.401 -8.605 5.394 1.00 53.21 452 MET A C 20
ATOM 25451 O O . MET A 1 39 ? -0.024 -9.676 4.961 1.00 62.11 452 MET A O 20
ATOM 25465 N N . VAL A 1 40 ? 0.087 -7.431 4.855 1.00 3.40 453 VAL A N 20
ATOM 25466 C CA . VAL A 1 40 ? -0.792 -7.332 3.697 1.00 60.13 453 VAL A CA 20
ATOM 25467 C C . VAL A 1 40 ? -0.162 -6.482 2.599 1.00 24.44 453 VAL A C 20
ATOM 25468 O O . VAL A 1 40 ? -0.220 -6.831 1.420 1.00 11.25 453 VAL A O 20
ATOM 25481 N N . ALA A 1 41 ? 0.440 -5.366 2.995 1.00 61.44 454 ALA A N 20
ATOM 25482 C CA . ALA A 1 41 ? 1.084 -4.467 2.045 1.00 11.31 454 ALA A CA 20
ATOM 25483 C C . ALA A 1 41 ? 2.011 -5.233 1.106 1.00 4.40 454 ALA A C 20
ATOM 25484 O O . ALA A 1 41 ? 2.235 -4.821 -0.032 1.00 43.42 454 ALA A O 20
ATOM 25491 N N . ARG A 1 42 ? 2.547 -6.347 1.592 1.00 21.43 455 ARG A N 20
ATOM 25492 C CA . ARG A 1 42 ? 3.452 -7.169 0.796 1.00 12.11 455 ARG A CA 20
ATOM 25493 C C . ARG A 1 42 ? 2.851 -7.468 -0.574 1.00 2.14 455 ARG A C 20
ATOM 25494 O O . ARG A 1 42 ? 3.371 -7.028 -1.600 1.00 34.25 455 ARG A O 20
ATOM 25515 N N . ARG A 1 43 ? 1.754 -8.219 -0.583 1.00 61.12 456 ARG A N 20
ATOM 25516 C CA . ARG A 1 43 ? 1.084 -8.578 -1.827 1.00 24.43 456 ARG A CA 20
ATOM 25517 C C . ARG A 1 43 ? 0.099 -7.492 -2.247 1.00 74.20 456 ARG A C 20
ATOM 25518 O O . ARG A 1 43 ? -0.112 -7.255 -3.437 1.00 54.13 456 ARG A O 20
ATOM 25539 N N . THR A 1 44 ? -0.504 -6.834 -1.261 1.00 75.30 457 THR A N 20
ATOM 25540 C CA . THR A 1 44 ? -1.469 -5.775 -1.527 1.00 74.45 457 THR A CA 20
ATOM 25541 C C . THR A 1 44 ? -0.850 -4.667 -2.371 1.00 43.14 457 THR A C 20
ATOM 25542 O O . THR A 1 44 ? -1.298 -4.397 -3.486 1.00 42.35 457 THR A O 20
ATOM 25553 N N . VAL A 1 45 ? 0.184 -4.027 -1.834 1.00 52.15 458 VAL A N 20
ATOM 25554 C CA . VAL A 1 45 ? 0.867 -2.948 -2.539 1.00 31.24 458 VAL A CA 20
ATOM 25555 C C . VAL A 1 45 ? 1.231 -3.364 -3.960 1.00 32.13 458 VAL A C 20
ATOM 25556 O O . VAL A 1 45 ? 1.027 -2.610 -4.910 1.00 35.31 458 VAL A O 20
ATOM 25569 N N . ALA A 1 46 ? 1.772 -4.571 -4.096 1.00 71.31 459 ALA A N 20
ATOM 25570 C CA . ALA A 1 46 ? 2.162 -5.089 -5.402 1.00 5.32 459 ALA A CA 20
ATOM 25571 C C . ALA A 1 46 ? 0.955 -5.220 -6.324 1.00 42.54 459 ALA A C 20
ATOM 25572 O O . ALA A 1 46 ? 0.942 -4.674 -7.428 1.00 22.51 459 ALA A O 20
ATOM 25579 N N . LYS A 1 47 ? -0.058 -5.946 -5.866 1.00 53.04 460 LYS A N 20
ATOM 25580 C CA . LYS A 1 47 ? -1.272 -6.148 -6.649 1.00 40.13 460 LYS A CA 20
ATOM 25581 C C . LYS A 1 47 ? -1.837 -4.815 -7.131 1.00 11.14 460 LYS A C 20
ATOM 25582 O O . LYS A 1 47 ? -2.342 -4.711 -8.248 1.00 23.22 460 LYS A O 20
ATOM 25601 N N . TYR A 1 48 ? -1.747 -3.799 -6.280 1.00 73.24 461 TYR A N 20
ATOM 25602 C CA . TYR A 1 48 ? -2.251 -2.472 -6.619 1.00 24.13 461 TYR A CA 20
ATOM 25603 C C . TYR A 1 48 ? -1.306 -1.760 -7.583 1.00 24.35 461 TYR A C 20
ATOM 25604 O O . TYR A 1 48 ? -1.744 -1.106 -8.529 1.00 12.43 461 TYR A O 20
ATOM 25622 N N . ARG A 1 49 ? -0.007 -1.895 -7.335 1.00 33.30 462 ARG A N 20
ATOM 25623 C CA . ARG A 1 49 ? 1.000 -1.265 -8.179 1.00 63.52 462 ARG A CA 20
ATOM 25624 C C . ARG A 1 49 ? 0.771 -1.609 -9.649 1.00 52.43 462 ARG A C 20
ATOM 25625 O O . ARG A 1 49 ? 0.846 -0.740 -10.518 1.00 0.24 462 ARG A O 20
ATOM 25646 N N . GLU A 1 50 ? 0.491 -2.880 -9.917 1.00 33.51 463 GLU A N 20
ATOM 25647 C CA . GLU A 1 50 ? 0.252 -3.338 -11.281 1.00 70.14 463 GLU A CA 20
ATOM 25648 C C . GLU A 1 50 ? -0.819 -2.487 -11.960 1.00 10.14 463 GLU A C 20
ATOM 25649 O O . GLU A 1 50 ? -0.789 -2.286 -13.174 1.00 45.32 463 GLU A O 20
ATOM 25661 N N . SER A 1 51 ? -1.764 -1.993 -11.167 1.00 34.53 464 SER A N 20
ATOM 25662 C CA . SER A 1 51 ? -2.847 -1.169 -11.691 1.00 10.01 464 SER A CA 20
ATOM 25663 C C . SER A 1 51 ? -2.335 0.211 -12.092 1.00 1.32 464 SER A C 20
ATOM 25664 O O . SER A 1 51 ? -2.225 0.526 -13.277 1.00 74.32 464 SER A O 20
ATOM 25672 N N . LEU A 1 52 ? -2.022 1.032 -11.094 1.00 22.52 465 LEU A N 20
ATOM 25673 C CA . LEU A 1 52 ? -1.520 2.379 -11.341 1.00 1.33 465 LEU A CA 20
ATOM 25674 C C . LEU A 1 52 ? -0.376 2.358 -12.349 1.00 3.34 465 LEU A C 20
ATOM 25675 O O . LEU A 1 52 ? -0.384 3.103 -13.328 1.00 74.42 465 LEU A O 20
ATOM 25691 N N . SER A 1 53 ? 0.608 1.498 -12.102 1.00 73.34 466 SER A N 20
ATOM 25692 C CA . SER A 1 53 ? 1.760 1.381 -12.987 1.00 3.13 466 SER A CA 20
ATOM 25693 C C . SER A 1 53 ? 2.382 2.748 -13.254 1.00 50.52 466 SER A C 20
ATOM 25694 O O . SER A 1 53 ? 2.192 3.331 -14.322 1.00 53.52 466 SER A O 20
ATOM 25702 N N . ILE A 1 54 ? 3.124 3.255 -12.275 1.00 64.44 467 ILE A N 20
ATOM 25703 C CA . ILE A 1 54 ? 3.774 4.554 -12.404 1.00 63.01 467 ILE A CA 20
ATOM 25704 C C . ILE A 1 54 ? 4.892 4.508 -13.441 1.00 54.43 467 ILE A C 20
ATOM 25705 O O . ILE A 1 54 ? 5.599 3.511 -13.584 1.00 44.42 467 ILE A O 20
ATOM 25721 N N . PRO A 1 55 ? 5.057 5.614 -14.182 1.00 14.32 468 PRO A N 20
ATOM 25722 C CA . PRO A 1 55 ? 6.089 5.727 -15.217 1.00 53.34 468 PRO A CA 20
ATOM 25723 C C . PRO A 1 55 ? 7.494 5.793 -14.629 1.00 41.14 468 PRO A C 20
ATOM 25724 O O . PRO A 1 55 ? 7.683 5.989 -13.428 1.00 61.41 468 PRO A O 20
ATOM 25735 N N . PRO A 1 56 ? 8.506 5.626 -15.494 1.00 1.33 469 PRO A N 20
ATOM 25736 C CA . PRO A 1 56 ? 9.912 5.663 -15.084 1.00 11.53 469 PRO A CA 20
ATOM 25737 C C . PRO A 1 56 ? 10.361 7.063 -14.677 1.00 74.11 469 PRO A C 20
ATOM 25738 O O . PRO A 1 56 ? 9.636 8.038 -14.872 1.00 42.22 469 PRO A O 20
ATOM 25749 N N . SER A 1 57 ? 11.560 7.154 -14.112 1.00 42.15 470 SER A N 20
ATOM 25750 C CA . SER A 1 57 ? 12.105 8.435 -13.675 1.00 60.43 470 SER A CA 20
ATOM 25751 C C . SER A 1 57 ? 11.257 9.031 -12.556 1.00 12.01 470 SER A C 20
ATOM 25752 O O . SER A 1 57 ? 11.373 10.214 -12.237 1.00 54.05 470 SER A O 20
ATOM 25760 N N . ASN A 1 58 ? 10.404 8.202 -11.962 1.00 50.42 471 ASN A N 20
ATOM 25761 C CA . ASN A 1 58 ? 9.536 8.647 -10.877 1.00 74.43 471 ASN A CA 20
ATOM 25762 C C . ASN A 1 58 ? 9.150 7.478 -9.976 1.00 72.32 471 ASN A C 20
ATOM 25763 O O . ASN A 1 58 ? 8.128 7.523 -9.292 1.00 12.44 471 ASN A O 20
ATOM 25774 N N . GLN A 1 59 ? 9.973 6.436 -9.983 1.00 31.05 472 GLN A N 20
ATOM 25775 C CA . GLN A 1 59 ? 9.717 5.256 -9.166 1.00 30.13 472 GLN A CA 20
ATOM 25776 C C . GLN A 1 59 ? 10.579 5.267 -7.908 1.00 73.10 472 GLN A C 20
ATOM 25777 O O . GLN A 1 59 ? 10.126 4.883 -6.830 1.00 74.11 472 GLN A O 20
ATOM 25791 N N . ARG A 1 60 ? 11.824 5.709 -8.053 1.00 23.21 473 ARG A N 20
ATOM 25792 C CA . ARG A 1 60 ? 12.750 5.768 -6.929 1.00 55.14 473 ARG A CA 20
ATOM 25793 C C . ARG A 1 60 ? 13.220 4.370 -6.537 1.00 73.15 473 ARG A C 20
ATOM 25794 O O . ARG A 1 60 ? 13.996 4.205 -5.595 1.00 71.14 473 ARG A O 20
ATOM 25815 N N . LYS A 1 61 ? 12.746 3.366 -7.266 1.00 74.32 474 LYS A N 20
ATOM 25816 C CA . LYS A 1 61 ? 13.117 1.982 -6.997 1.00 12.20 474 LYS A CA 20
ATOM 25817 C C . LYS A 1 61 ? 14.109 1.473 -8.037 1.00 22.43 474 LYS A C 20
ATOM 25818 O O . LYS A 1 61 ? 13.728 0.800 -8.994 1.00 30.31 474 LYS A O 20
ATOM 25837 N N . GLN A 1 62 ? 15.383 1.797 -7.841 1.00 53.32 475 GLN A N 20
ATOM 25838 C CA . GLN A 1 62 ? 16.431 1.371 -8.762 1.00 74.44 475 GLN A CA 20
ATOM 25839 C C . GLN A 1 62 ? 16.413 -0.143 -8.942 1.00 61.44 475 GLN A C 20
ATOM 25840 O O . GLN A 1 62 ? 16.455 -0.895 -7.969 1.00 24.05 475 GLN A O 20
ATOM 25854 N N . LEU A 1 63 ? 16.350 -0.583 -10.195 1.00 54.21 476 LEU A N 20
ATOM 25855 C CA . LEU A 1 63 ? 16.327 -2.009 -10.504 1.00 54.52 476 LEU A CA 20
ATOM 25856 C C . LEU A 1 63 ? 16.372 -2.240 -12.011 1.00 42.13 476 LEU A C 20
ATOM 25857 O O . LEU A 1 63 ? 15.363 -2.099 -12.702 1.00 42.43 476 LEU A O 20
ATOM 25873 N N . VAL A 1 64 ? 17.549 -2.598 -12.514 1.00 41.31 477 VAL A N 20
ATOM 25874 C CA . VAL A 1 64 ? 17.726 -2.852 -13.939 1.00 64.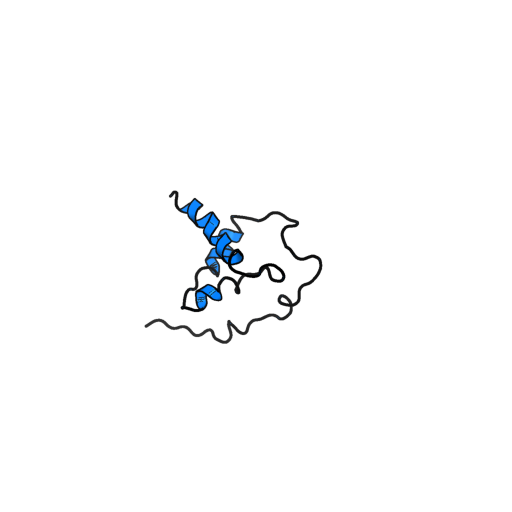22 477 VAL A CA 20
ATOM 25875 C C . VAL A 1 64 ? 18.709 -3.993 -14.175 1.00 20.31 477 VAL A C 20
ATOM 25876 O O . VAL A 1 64 ? 19.857 -3.940 -13.733 1.00 32.41 477 VAL A O 20
ATOM 25889 N N . ALA A 1 65 ? 18.251 -5.025 -14.877 1.00 4.03 478 ALA A N 20
ATOM 25890 C CA . ALA A 1 65 ? 19.090 -6.179 -15.174 1.00 41.15 478 ALA A CA 20
ATOM 25891 C C . ALA A 1 65 ? 18.341 -7.197 -16.028 1.00 33.31 478 ALA A C 20
ATOM 25892 O O . ALA A 1 65 ? 18.581 -7.311 -17.229 1.00 52.24 478 ALA A O 20
ATOM 25899 N N . ASN A 1 66 ? 17.433 -7.935 -15.398 1.00 31.35 479 ASN A N 20
ATOM 25900 C CA . ASN A 1 66 ? 16.649 -8.946 -16.100 1.00 42.54 479 ASN A CA 20
ATOM 25901 C C . ASN A 1 66 ? 15.190 -8.517 -16.218 1.00 61.44 479 ASN A C 20
ATOM 25902 O O . ASN A 1 66 ? 14.556 -8.715 -17.255 1.00 41.11 479 ASN A O 20
ATOM 25913 N N . SER A 1 67 ? 14.663 -7.928 -15.149 1.00 70.13 480 SER A N 20
ATOM 25914 C CA . SER A 1 67 ? 13.278 -7.474 -15.132 1.00 2.53 480 SER A CA 20
ATOM 25915 C C . SER A 1 67 ? 13.081 -6.290 -16.074 1.00 3.20 480 SER A C 20
ATOM 25916 O O . SER A 1 67 ? 11.984 -6.064 -16.585 1.00 45.21 480 SER A O 20
ATOM 25924 N N . SER A 1 68 ? 14.154 -5.537 -16.299 1.00 23.40 481 SER A N 20
ATOM 25925 C CA . SER A 1 68 ? 14.100 -4.374 -17.177 1.00 63.13 481 SER A CA 20
ATOM 25926 C C . SER A 1 68 ? 13.505 -4.744 -18.532 1.00 70.44 481 SER A C 20
ATOM 25927 O O . SER A 1 68 ? 12.874 -3.917 -19.192 1.00 13.34 481 SER A O 20
ATOM 25935 N N . SER A 1 69 ? 13.712 -5.991 -18.942 1.00 74.52 482 SER A N 20
ATOM 25936 C CA . SER A 1 69 ? 13.199 -6.471 -20.221 1.00 11.41 482 SER A CA 20
ATOM 25937 C C . SER A 1 69 ? 11.678 -6.594 -20.184 1.00 42.14 482 SER A C 20
ATOM 25938 O O . SER A 1 69 ? 10.998 -6.321 -21.173 1.00 72.13 482 SER A O 20
ATOM 25946 N N . VAL A 1 70 ? 11.152 -7.008 -19.036 1.00 22.52 483 VAL A N 20
ATOM 25947 C CA . VAL A 1 70 ? 9.712 -7.167 -18.869 1.00 32.25 483 VAL A CA 20
ATOM 25948 C C . VAL A 1 70 ? 9.198 -8.372 -19.649 1.00 61.41 483 VAL A C 20
ATOM 25949 O O . VAL A 1 70 ? 8.798 -9.379 -19.064 1.00 51.41 483 VAL A O 20
ATOM 25962 N N . ASP A 1 71 ? 9.213 -8.263 -20.973 1.00 31.22 484 ASP A N 20
ATOM 25963 C CA . ASP A 1 71 ? 8.750 -9.345 -21.835 1.00 50.43 484 ASP A CA 20
ATOM 25964 C C . ASP A 1 71 ? 7.351 -9.801 -21.431 1.00 11.41 484 ASP A C 20
ATOM 25965 O O . ASP A 1 71 ? 7.059 -10.996 -21.407 1.00 73.41 484 ASP A O 20
ATOM 25974 N N . LYS A 1 72 ? 6.491 -8.840 -21.112 1.00 61.03 485 LYS A N 20
ATOM 25975 C CA . LYS A 1 72 ? 5.123 -9.141 -20.708 1.00 75.32 485 LYS A CA 20
ATOM 25976 C C . LYS A 1 72 ? 4.230 -7.913 -20.852 1.00 54.11 485 LYS A C 20
ATOM 25977 O O . LYS A 1 72 ? 3.313 -7.892 -21.674 1.00 54.13 485 LYS A O 20
ATOM 25996 N N . LEU A 1 73 ? 4.505 -6.891 -20.050 1.00 53.35 486 LEU A N 20
ATOM 25997 C CA . LEU A 1 73 ? 3.728 -5.656 -20.089 1.00 20.33 486 LEU A CA 20
ATOM 25998 C C . LEU A 1 73 ? 4.395 -4.620 -20.987 1.00 45.33 486 LEU A C 20
ATOM 25999 O O . LEU A 1 73 ? 4.154 -3.421 -20.853 1.00 43.41 486 LEU A O 20
ATOM 26015 N N . ALA A 1 74 ? 5.234 -5.092 -21.904 1.00 11.12 487 ALA A N 20
ATOM 26016 C CA . ALA A 1 74 ? 5.933 -4.207 -22.827 1.00 50.35 487 ALA A CA 20
ATOM 26017 C C . ALA A 1 74 ? 4.949 -3.443 -23.706 1.00 62.14 487 ALA A C 20
ATOM 26018 O O . ALA A 1 74 ? 5.281 -2.394 -24.259 1.00 14.45 487 ALA A O 20
ATOM 26025 N N . ALA A 1 75 ? 3.739 -3.975 -23.833 1.00 31.45 488 ALA A N 20
ATOM 26026 C CA . ALA A 1 75 ? 2.706 -3.343 -24.645 1.00 0.21 488 ALA A CA 20
ATOM 26027 C C . ALA A 1 75 ? 2.282 -2.006 -24.048 1.00 50.13 488 ALA A C 20
ATOM 26028 O O . ALA A 1 75 ? 2.367 -0.968 -24.704 1.00 5.21 488 ALA A O 20
ATOM 26035 N N . ALA A 1 76 ? 1.824 -2.037 -22.801 1.00 0.02 489 ALA A N 20
ATOM 26036 C CA . ALA A 1 76 ? 1.388 -0.827 -22.116 1.00 61.14 489 ALA A CA 20
ATOM 26037 C C . ALA A 1 76 ? 2.545 0.148 -21.934 1.00 42.53 489 ALA A C 20
ATOM 26038 O O . ALA A 1 76 ? 2.341 1.358 -21.825 1.00 32.04 489 ALA A O 20
ATOM 26045 N N . LEU A 1 77 ? 3.762 -0.385 -21.901 1.00 52.44 490 LEU A N 20
ATOM 26046 C CA . LEU A 1 77 ? 4.954 0.439 -21.731 1.00 71.44 490 LEU A CA 20
ATOM 26047 C C . LEU A 1 77 ? 5.001 1.551 -22.775 1.00 20.22 490 LEU A C 20
ATOM 26048 O O . LEU A 1 77 ? 5.576 2.613 -22.538 1.00 20.20 490 LEU A O 20
ATOM 26064 N N . GLU A 1 78 ? 4.390 1.299 -23.928 1.00 43.00 491 GLU A N 20
ATOM 26065 C CA . GLU A 1 78 ? 4.361 2.280 -25.007 1.00 1.32 491 GLU A CA 20
ATOM 26066 C C . GLU A 1 78 ? 3.680 3.568 -24.553 1.00 41.11 491 GLU A C 20
ATOM 26067 O O . GLU A 1 78 ? 3.964 4.650 -25.070 1.00 25.15 491 GLU A O 20
ATOM 26079 N N . HIS A 1 79 ? 2.780 3.445 -23.583 1.00 21.14 492 HIS A N 20
ATOM 26080 C CA . HIS A 1 79 ? 2.057 4.598 -23.058 1.00 65.34 492 HIS A CA 20
ATOM 26081 C C . HIS A 1 79 ? 3.028 5.671 -22.573 1.00 54.02 492 HIS A C 20
ATOM 26082 O O . HIS A 1 79 ? 3.617 5.550 -21.500 1.00 0.41 492 HIS A O 20
ATOM 26096 N N . HIS A 1 80 ? 3.188 6.721 -23.373 1.00 14.51 493 HIS A N 20
ATOM 26097 C CA . HIS A 1 80 ? 4.087 7.817 -23.024 1.00 12.22 493 HIS A CA 20
ATOM 26098 C C . HIS A 1 80 ? 3.357 8.881 -22.210 1.00 21.15 493 HIS A C 20
ATOM 26099 O O . HIS A 1 80 ? 2.364 9.452 -22.663 1.00 42.24 493 HIS A O 20
ATOM 26113 N N . HIS A 1 81 ? 3.854 9.141 -21.004 1.00 73.33 494 HIS A N 20
ATOM 26114 C CA . HIS A 1 81 ? 3.249 10.137 -20.127 1.00 30.41 494 HIS A CA 20
ATOM 26115 C C . HIS A 1 81 ? 3.995 11.464 -20.214 1.00 63.14 494 HIS A C 20
ATOM 26116 O O . HIS A 1 81 ? 4.891 11.631 -21.043 1.00 12.21 494 HIS A O 20
ATOM 26130 N N . HIS A 1 82 ? 3.620 12.406 -19.356 1.00 75.13 495 HIS A N 20
ATOM 26131 C CA . HIS A 1 82 ? 4.254 13.720 -19.336 1.00 70.34 495 HIS A CA 20
ATOM 26132 C C . HIS A 1 82 ? 4.901 13.992 -17.982 1.00 71.42 495 HIS A C 20
ATOM 26133 O O . HIS A 1 82 ? 4.483 13.442 -16.962 1.00 11.41 495 HIS A O 20
ATOM 26147 N N . HIS A 1 83 ? 5.923 14.841 -17.978 1.00 62.35 496 HIS A N 20
ATOM 26148 C CA . HIS A 1 83 ? 6.628 15.185 -16.749 1.00 61.12 496 HIS A CA 20
ATOM 26149 C C . HIS A 1 83 ? 6.638 16.696 -16.534 1.00 30.25 496 HIS A C 20
ATOM 26150 O O . HIS A 1 83 ? 5.963 17.440 -17.246 1.00 1.11 496 HIS A O 20
ATOM 26164 N N . HIS A 1 84 ? 7.407 17.142 -15.546 1.00 53.33 497 HIS A N 20
ATOM 26165 C CA . HIS A 1 84 ? 7.505 18.564 -15.236 1.00 1.52 497 HIS A CA 20
ATOM 26166 C C . HIS A 1 84 ? 8.614 19.223 -16.050 1.00 63.44 497 HIS A C 20
ATOM 26167 O O . HIS A 1 84 ? 9.172 20.243 -15.646 1.00 31.41 497 HIS A O 20
#

Foldseek 3Di:
DVVLCVCVVVLVVLVVPDDPPVDFPLPRSQCVVPVPDDDDSNVPVVVVCVPVVDAPPPRPGDDDDPCVVVVDCVPCNVDDDDDD

Radius of gyration: 14.68 Å; Cα contacts (8 Å, |Δi|>4): 30; chains: 1; bounding box: 41×32×32 Å

B-factor: mean 36.5, std 22.78, range [0.01, 75.52]

Sequence (84 aa):
EASSTAIRALVKKLIAAENPAKPLSDSKLTSLLSEQGIMVARRTVAKYRESLSIPPSNQRKQLVANSSSVDKLAAALEHHHHHHEASSTAIRALVKKLIAAENPAKPLSDSKLTSLLSEQGIMVARRTVAKYRESLSIPPSNQRKQLVANSSSVDKLAAALEHHHHHHEASSTAIRALVKKLIAAENPAKPLSDSKLTSLLSEQGIMVARRTVAKYRESLSIPPSNQRKQLVANSSSVDKLAAALEHHHHHHEASSTAIRALVKKLIAAENPAKPLSDSKLTSLLSEQGIMVARRTVAKYRESLSIPPSNQRKQLVANSSSVDKLAAALEHHHHHHEASSTAIRALVKKLIAAENPAKPLSDSKLTSLLSEQGIMVARRTVAKYRESLSIPPSNQRKQLVANSSSVDKLAAALEHHHHHHEASSTAIRALVKKLIAAENPAKPLSDSKLTSLLSEQGIMVARRTVAKYRESLSIPPSNQRKQLVANSSSVDKLAAALEHHHHHHEASSTAIRALVKKLIAAENPAKPLSDSKLTSLLSEQGIMVARRTVAKYRESLSIPPSNQRKQLVANSSSVDKLAAALEHHHHHHEASSTAIRALVKKLIAAENPAKPLSDSKLTSLLSEQGIMVARRTVAKYRESLSIPPSNQRKQLVANSSSVDKLAAALEHHHHHHEASSTAIRALVKKLIAAENPAKPLSDSKLTSLLSEQGIMVARRTVAKYRESLSIPPSNQRKQLVANSSSVDKLAAALEHHHHHHEASSTAIRALVKKLIAAENPAKPLSDSKLTSLLSEQGIMVARRTVAKYRESLSIPPSNQRKQLVANSSSVDKLAAALEHHHHHHEASSTAIRALVKKLIAAENPAKPLSDSKLTSLLSEQGIMVARRTVAKYRESLSIPPSNQRKQLVANSSSVDKLAAALEHHHHHHEASSTAIRALVKKLIAAENPAKPLSDSKLTSLLSEQGIMVARRTVAKYRESLSIPPSNQRKQLVANSSSVDKLAAALEHHHHHHEASSTAIRALVKKLIAAENPAKPLSDSKLTSLLSEQGIMVARRTVAKYRESLSIPPSNQRKQLVANSSSVDKLAAALEHHHHHHEASSTAIRALVKKLIAAENPAKPLSDSKLTSLLSEQGIMVARRTVAKYRESLSIPPSNQRKQLVANSSSVDKLAAALEHHHHHHEASSTAIRALVKKLIAAENPAKPLSDSKLTSLLSEQGIMVARRTVAKYRESLSIPPSNQRKQLVANSSSVDKLAAALEHHHHHHEASSTAIRALVKKLIAAENPAKPLSDSKLTSLLSEQGIMVARRTVAKYRESLSIPPSNQRKQLVANSSSVDKLAAALEHHHHHHEASSTAIRALVKKLIAAENPAKPLSDSKLTSLLSEQGIMVARRTVAKYRESLSIPPSNQRKQLVANSSSVDKLAAALEHHHHHHEASSTAIRALVKKLIAAENPAKPLSDSKLTSLLSEQGIMVARRTVAKYRESLSIPPSNQRKQLVANSSSVDKLAAALEHHHHHHEASSTAIRALVKKLIAAENPAKPLSDSKLTSLLSEQGIMVARRTVAKYRESLSIPPSNQRKQLVANSSSVDKLAAALEHHHHHHEASSTAIRALVKKLIAAENPAKPLSDSKLTSLLSEQGIMVARRTVAKYRESLSIPPSNQRKQLVANSSSVDKLAAALEHHHHHH